Protein AF-0000000066713387 (afdb_homodimer)

Nearest PDB structures (foldseek):
  8k1m-assembly1_B  TM=1.175E-01  e=4.404E+00  Mycobacterium tuberculosis H37Rv
  9buk-assembly1_A  TM=1.080E-01  e=7.853E+00  Homo sapiens
  8k1m-assembly1_B  TM=1.183E-01  e=9.526E+00  Mycobacterium tuberculosis H37Rv
  6pz9-assembly1_C  TM=6.693E-02  e=7.269E+00  Cricetus cricetus

pLDDT: mean 79.57, std 15.89, range [20.66, 98.0]

Sequence (1614 aa):
MHATMRHIMTCPDTINSYVGNLTESYTDKSNEPNMVAASVMMFALAGLFFNLNLFSGISDISAILDPKVRLFLSSALSLLLPVMSYLFSEAKNNAGNTTRVGTVHVADLSLRAGIILAWMLLVELLRKKVDEIRMRGYSGTVQRAGRVVWLGTLVFFNIKSTGRKAVFAILWILCATRVLQRIAFTEFGKRSYAHGKNARLISSYMAQILEQEEPRASVVHGDAAAGDEVLKSCNYIVMGEDTLVDIEPTADGYKLDEQASGSPPRYDDGGVVKWVRENDSIVTVGKVWELDDSDKFFTSQNQIQRLKRICLSFALFKLLRRRFEHLPALSKQEVDDSRDLLLKGLYNNGETSCSAEAMFQVMNDEVVFINEYYHSVVPVVLASPFFLVLNYFLLNIVVAILCVMTVILCANGDVPYAFQSIAKDNYTLDSGVFKIAICLLQRVGTPSNFFSVVDLSITILLFVIYLYEEMWEFFVFLLSNWFMVSLLYNYISKPRWLRHNSFRGTMFSVGFSVIMWLRSKMTQPSLTLKQFTVLNVRLPLKLPLFPAFTGLAVEKKPVPNSVMRSVIDYLAKRGHGAPNYDYDLDRGRSALRRNGVFDKLSWACESDSVAETILTWHIATSIMEVKCRPRTTAGSSAAEETTSSSRVAVRLSKYCAYLVAFHPELLPENPEKVERVFEGAKEELKGMIGCRDYYFSPERERVRKLMADGTTTLTPGDGCSSRVVRDGVRLAGKLLAIDDHNNNQWQVLADVWTELIIYLAPSSEEERVMGHEDALVQGGEFITVLWALTTHIGVSRPQQPASRPPCMHATMRHIMTCPDTINSYVGNLTESYTDKSNEPNMVAASVMMFALAGLFFNLNLFSGISDISAILDPKVRLFLSSALSLLLPVMSYLFSEAKNNAGNTTRVGTVHVADLSLRAGIILAWMLLVELLRKKVDEIRMRGYSGTVQRAGRVVWLGTLVFFNIKSTGRKAVFAILWILCATRVLQRIAFTEFGKRSYAHGKNARLISSYMAQILEQEEPRASVVHGDAAAGDEVLKSCNYIVMGEDTLVDIEPTADGYKLDEQASGSPPRYDDGGVVKWVRENDSIVTVGKVWELDDSDKFFTSQNQIQRLKRICLSFALFKLLRRRFEHLPALSKQEVDDSRDLLLKGLYNNGETSCSAEAMFQVMNDEVVFINEYYHSVVPVVLASPFFLVLNYFLLNIVVAILCVMTVILCANGDVPYAFQSIAKDNYTLDSGVFKIAICLLQRVGTPSNFFSVVDLSITILLFVIYLYEEMWEFFVFLLSNWFMVSLLYNYISKPRWLRHNSFRGTMFSVGFSVIMWLRSKMTQPSLTLKQFTVLNVRLPLKLPLFPAFTGLAVEKKPVPNSVMRSVIDYLAKRGHGAPNYDYDLDRGRSALRRNGVFDKLSWACESDSVAETILTWHIATSIMEVKCRPRTTAGSSAAEETTSSSRVAVRLSKYCAYLVAFHPELLPENPEKVERVFEGAKEELKGMIGCRDYYFSPERERVRKLMADGTTTLTPGDGCSSRVVRDGVRLAGKLLAIDDHNNNQWQVLADVWTELIIYLAPSSEEERVMGHEDALVQGGEFITVLWALTTHIGVSRPQQPASRPPC

Radius of gyration: 37.48 Å; Cα contacts (8 Å, |Δi|>4): 1973; chains: 2; bounding box: 111×100×93 Å

Organism: Zea mays (NCBI:txid4577)

Foldseek 3Di:
DVVVVVVLQPQPPVLVVVLVLLLVLCVPVVCVVLLVVLLVLLVVVLVLLVCQLPVVPPQNLALFGFPVSLVVNVVSLVVLLVSLVVVLVVSQPSSPPPDPDDDDDPALGRVSSLLSLLSLLLVLLSCLSNDFQALDDCPVLVVLVVSLVVSVCCLQVRHDQLLSSLVSVLSSLSSVLVSVVSVVLSVCQCPACFHNVVLQAQVVVVVFVLVQDDDPPPPDDDDLVQLLVLQLLFFQWLDQSRVLPDFDADPRGTDSDQPPDDPRPPPPPRGPSVCLVPALSTDGLNLLSPPDCPPPLDPDSVLSVVLSLLSVLSSLLSQVVNLVVVHDADDPSLLVSLQCNLLSHQCNNDDNLVRLVSSLVSLLSNLSVVLCSGRGSASLLPQAPVVLCVVVPVSVVVSVVVSLVSLCVSVVNDNVCSVVSSLVSDVCNVVDVVSSLSNLVVVCPDVSSVSSNSSVVSSVSSVVSSVVVSVSSSLSSLQPSSNSSNLVSCCRSPVPQQPPPDPRNVVSSVSSVVSSVVNVPRDDDAAKFFFAALLQDQDPDVDVVVLVVVLVVTDIDGDDSLLSSLLVVLLSCCLVVPPLSVDFLQLQLSLCVVLVNNVPQVVLSPDPDSLLSLLLLLLLLLLCCLVPPLPCPPDDPVSVVLNSLNVLLNRLSRRVNSCLDRPLLLFPDDNVVSNVLSVLVSVVLCVQQHVVCSNDNDSNVSSVSLLVCLVPPPPPPDPRPHCRNSSSSVSNVSLVPPPDPPRNSSNSSSSSSSSNLLLSQADPDSSNVVSQVVCSSSVGHPSPSSNSVCSSNVRDHDPPPPPDPDD/DVVVVVVLQPQPVVLVVVLVLLLVLCVPVVCVVLLVVLLVLLVVVLVLLVCQLPVVPPQVLALFGFPVSLVVLVVSLVVLLVSLVVVLVVSQPSSPPPDPDDDDDPALGRVSSLLSLLSLLLVLLSCLSNDFQALDDCPVLVVLVVSLVVSVCCLQVRHDQLLSSLVSVLSSLSSVLVSVVSVVLSVCQCPACFHNVVLQAQVVVVVFCLVQDDDPPPDDDDDLVQLLVLQLLFFQWLDQSRVLPDFDADPRGTDSDFDPDDPGPPPPPRGPSVCLVPALSTDGLNLLSPPDCPPPLDPDSVLSVVLSLLSVLSSLLSQVVNLVVVHDADDPSLLVSLQCNLLVHQCNNDDNLVRLVSSLVSLLSNLSVVLCSGGGSASLLPQAPVVLCVVVPVSVVVSVVVSQVSLCVSVVNDNVCSVVSNLVSDVCNVVDVVSSLSNLVVVCPDVSSVSSNSSVVSSVSSVVSSVVVSVSSSLSSLQPSSNSSNLVSCCRSPVPQQPPPDPRNVVSSVSSVVSSVVNVPRDDDAAKFFFAALLQDADDDPDVCVLVVVLVVTDIDGDDSLLSSLLSVLLSCCLVVPPLSVDFLQLQLSLCVVLVNNVPQVVLSPDPDSLLSLLLLLLLLLLCCLVPPLPCPPDDPVSVVLNSLNVLLNRLSRRVNSCLDRPLLLFPDDNVVSNVQSVLVSVVLCVQQHVVCSNDNDSNVSSVSLLVCLVPPPPPPDPRPHCRNSSSSVSNVSLVPVPDPPRNSSNSSSSSSSSNLLLSQADPDSSNVVSQVVCSSSVGHPSPSSNSVCSSNVRDHDPPPPPDPDD

Secondary structure (DSSP, 8-state):
-HHHHHHHSS--HHHHHHHHHHHHTTT-GGGHHHHHHHHHHHHHHHHHHHHHHHTT-TT---SS--HHHHHHHHHHHHHHHHHHHHHHHHHHH--------SS----SS-HHHHHHHHHHHHHHHHGGGT----SS-SHHHHHHHHHHHHHHHHHHHH---HHHHHHHHHHHHHHHHHHHHHHHHHHHHHH-TTTTTHHHHHHHHHHHHHHHS-------SS-HHHHHHHHHT---EEE-GGGSTTEEE-SSSEEE-S-SSSS-----SSHHHHHHHH-TTSEEHHHHHHS-TT-TT-S-HHHHHHHHHHHHHHHHHHHHHHHHTTPPPPPHHHHHHHHHIIIIIIITTS-HHHHHHHHHHHHHHHHHHHHHHHH-SS-GGG--HHHHIIIIIIHHHHHHHHHHHHHHHHTTT-HHHHHHHHHHH-HHHHH-HHHHHHHHHHTTTSHHHHHHHHHHHHHHHHHHHHHHHHHHHHHHHHHSHHHHHHHHHHHHH-HHHHHS--HHHHHHHHHHHHHHHHHHHSPP---EEEE--GGG-------TTHHHHHHHHSEEEEPPHHHHHHHHHHHHHHHTT-TT--S---TTHHHHHHTT-HHHHGGGG--S-HHHHHHHHHHHHHHHHHH------TT-HHHHHHHHHHHHHHHHHHHHHHHHHH-GGGSSS-HHHHHHHHHHHHHHHHHHH-HHHHHH--HHHHHHHHHHHTTS---TTS-----HHHHHHHHHHHHHH---TT--HHHHHHHHHHHHHHHHS---SHHHHHHHHHHHHTT--HHHHHHHHHHHHT-------------/-HHHHHHHSS--HHHHHHHHHHHHTTT-GGGHHHHHHHHHHHHHHHHHHHHHHHHTTTT---SS--HHHHHHHHHHHHHHHHHHHHHHHHHHHTT------SS----SS-HHHHHHHHHHHHHHHHGGGT----SS-SHHHHHHHHHHHHHHHHHHHH---HHHHHHHHHHHHHHHHHHHHHHHHHHHHHH-TTTTTHHHHHHHHHHHHHHHS-------SS-HHHHHHHHHT---EEE-GGGSTT-EE-SSSEE--S-SSSS-----SSHHHHHHHH-TTSEEHHHHHHS-TT-TT-S-HHHHHHHHHHHHHHHHHHHHHHHHTTPPPPPHHHHHHHHHIIIIIIITTS-HHHHHHHHHHHHHHHHHHHHHHHH-SS-GGG--HHHHIIIIIIHHHHHHHHHHHHHHHHTTT-HHHHHHHHHHH-HHHHH-HHHHHHHHHHTTTSHHHHHHHHHHHHHHHHHHHHHHHHHHHHHHHHHSHHHHHHHHHHHHH-HHHHHS--HHHHHHHHHHHHHHHHHHHSPP---EEEE--GGG-------TTHHHHHHHHSEEEEPPHHHHHHHHHHHHHHHTT-TT--S---TTHHHHHHTT-HHHHGGGG--S-HHHHHHHHHHHHHHHHHH------TT-HHHHHHHHHHHHHHHHHHHHHHHHHH-GGGSSS-HHHHHHHHHHHHHHHHHHH-HHHHHH--HHHHHHHHHHHTTS---TTS-----HHHHHHHHHHHHHH---SS--HHHHHHHHHHHHHHHHS---SHHHHHHHHHHHHTT--HHHHHHHHHHHHT-------------

InterPro domains:
  IPR007658 Protein of unknown function DUF594 [PF04578] (741-795)
  IPR025315 Domain of unknown function DUF4220 [PF13968] (150-511)

Solvent-accessible surface area (backbone atoms only — not comparable to full-atom values): 86613 Å² total; per-residue (Å²): 112,68,65,64,49,49,63,72,60,51,62,52,69,66,52,47,50,48,51,44,49,53,21,47,68,52,56,52,69,91,50,38,68,60,49,49,48,50,49,50,50,48,45,52,48,47,50,46,57,47,44,58,62,53,64,52,38,87,45,52,75,58,54,51,68,58,49,72,58,42,55,52,50,54,55,53,55,66,52,42,54,30,52,48,30,23,49,30,30,45,36,44,59,66,60,64,78,73,69,80,58,77,94,70,81,78,69,72,53,31,64,63,20,49,49,46,50,49,48,54,51,50,50,60,53,52,44,51,71,68,44,63,54,44,62,70,78,58,68,72,55,52,55,49,50,52,51,49,53,52,53,48,51,54,43,66,71,60,41,72,51,47,19,51,32,28,57,54,45,38,54,48,49,56,45,52,47,53,53,52,49,51,52,49,51,27,54,51,36,44,70,30,45,71,57,52,49,23,48,54,45,49,54,31,49,52,57,54,43,60,71,68,51,71,80,78,72,82,74,76,87,85,52,41,70,52,7,51,51,49,40,40,67,33,76,51,58,56,50,42,56,67,64,53,69,58,69,38,59,32,47,90,35,41,41,78,52,50,67,67,64,86,79,51,63,63,51,68,94,56,46,70,58,45,47,48,73,69,36,52,66,38,39,28,44,10,60,56,62,59,52,62,82,76,42,84,82,48,89,44,70,68,54,50,54,49,51,49,40,51,40,47,15,51,28,49,31,54,61,57,49,23,60,79,66,47,44,80,72,83,51,71,66,56,22,53,52,43,24,44,43,46,52,49,12,56,39,48,41,50,66,70,76,61,16,31,55,50,50,51,48,29,36,47,48,19,50,48,51,52,37,41,60,67,48,8,41,50,75,38,82,62,32,30,74,66,45,47,46,45,63,70,45,51,42,52,50,51,51,50,52,50,40,53,49,47,34,26,57,56,39,76,65,40,57,72,57,26,64,50,28,36,40,70,59,27,56,55,66,56,70,31,61,65,54,52,52,51,46,45,60,74,46,40,86,41,71,36,31,38,52,45,50,49,51,52,50,46,51,51,47,47,51,51,51,47,55,46,49,55,51,47,52,51,49,40,42,64,67,29,70,47,23,50,48,37,51,50,45,50,47,66,43,42,45,64,62,55,67,40,90,41,72,64,16,51,51,48,51,52,50,48,46,50,50,50,50,54,48,70,71,38,56,71,87,71,63,48,36,51,50,34,59,80,84,70,59,60,84,80,77,83,45,87,72,44,57,66,54,52,61,67,66,48,50,74,40,70,65,53,67,55,44,43,40,53,48,46,52,50,51,48,37,38,72,69,58,33,89,82,43,72,58,67,73,49,61,25,47,53,39,28,51,77,68,71,44,33,89,80,50,44,74,63,48,66,56,85,39,67,56,50,30,51,50,18,53,30,47,17,51,53,47,41,53,72,73,57,58,74,72,81,53,88,82,48,73,67,42,52,50,48,47,42,21,40,49,29,24,52,55,47,34,20,30,51,45,30,35,50,74,72,38,31,53,59,43,92,37,31,42,66,32,34,49,48,51,51,52,34,36,52,52,46,46,32,65,72,61,30,69,66,45,46,66,68,50,56,66,68,58,49,47,51,47,50,62,64,44,64,75,52,76,72,64,87,73,67,82,64,90,52,66,38,57,63,47,4,49,51,49,32,53,53,51,66,58,58,70,57,96,84,61,55,62,37,49,53,44,22,41,24,44,46,42,34,53,60,54,42,25,42,62,84,50,62,52,38,49,48,32,47,54,56,36,35,64,66,71,50,49,57,58,52,36,43,22,54,50,28,56,38,53,57,53,70,68,64,72,67,68,72,76,69,72,82,130,114,69,63,64,48,50,62,72,59,53,61,52,68,67,53,48,52,49,50,46,50,51,20,47,70,51,54,55,67,89,50,37,66,59,50,50,49,50,50,48,50,50,44,52,49,46,48,47,56,47,43,56,61,54,64,51,38,85,48,52,75,57,53,51,70,58,50,72,58,43,56,53,49,54,56,53,56,66,52,42,54,31,51,48,30,24,48,28,30,46,34,44,61,69,59,63,78,75,70,80,58,79,92,68,81,79,70,72,53,31,64,63,20,50,50,46,50,48,47,54,51,50,49,59,53,52,44,50,71,68,44,61,54,46,63,66,80,58,69,72,55,52,54,49,50,52,52,52,51,52,53,47,51,54,44,67,71,59,42,74,51,47,17,50,32,28,58,53,44,39,53,46,48,56,45,52,47,53,54,53,47,51,54,48,52,27,54,52,35,43,70,28,45,71,57,52,50,23,47,53,45,49,53,32,48,51,57,53,42,62,70,67,51,71,78,78,72,81,72,78,87,86,52,44,72,52,7,52,51,49,39,40,67,32,79,50,58,57,51,40,58,68,64,52,66,62,68,37,59,33,47,88,35,42,41,77,60,49,70,71,66,85,83,49,64,64,56,67,93,57,47,74,57,45,48,49,73,69,37,52,66,37,38,26,43,10,60,57,62,60,53,63,80,76,43,84,81,48,88,44,70,69,54,50,53,50,51,49,40,50,39,46,16,52,30,50,30,56,62,57,49,24,61,80,66,47,42,81,72,82,50,70,66,55,22,54,52,42,26,45,45,46,52,49,12,55,38,48,41,50,64,72,75,60,17,33,54,49,51,51,48,29,37,46,49,19,49,47,52,53,38,41,60,66,47,6,41,48,76,38,80,62,32,28,73,67,44,45,47,44,63,70,45,50,41,52,50,50,50,49,50,49,41,52,49,46,32,24,56,56,39,75,65,40,56,72,56,25,64,50,27,39,39,68,61,26,58,55,67,58,68,32,60,65,54,52,51,53,46,42,60,73,46,40,88,40,72,38,32,37,52,43,51,49,50,52,49,47,51,53,47,47,51,51,50,47,55,47,49,56,51,46,52,50,47,41,42,64,66,29,72,46,22,50,47,36,50,50,46,49,48,66,43,41,44,65,63,55,67,39,91,42,72,64,15,51,51,50,50,50,50,50,47,50,51,51,51,52,48,70,70,39,58,70,87,71,62,49,37,50,50,33,60,80,84,71,60,61,82,82,75,81,44,86,71,41,57,66,56,50,61,68,65,49,52,73,40,70,64,52,69,55,44,44,40,52,48,47,52,51,50,49,38,37,72,69,59,32,87,82,43,71,57,66,72,51,62,26,49,55,40,28,52,76,68,71,44,35,89,78,50,46,75,63,49,63,55,84,40,68,56,51,30,50,49,17,53,31,48,16,50,52,47,40,53,72,72,58,58,74,72,82,53,87,82,48,74,67,43,51,50,49,46,42,22,41,50,31,24,53,54,46,34,20,29,52,45,30,36,49,75,72,39,31,54,60,42,92,38,31,42,67,31,34,48,48,51,52,52,34,36,51,53,44,47,32,65,74,62,30,70,66,46,46,66,68,49,55,67,69,57,49,48,50,48,47,63,62,44,65,75,54,76,72,66,88,72,68,84,64,89,50,65,37,56,61,46,4,50,52,48,32,52,53,51,67,59,58,70,56,95,84,61,57,64,36,48,54,43,22,41,24,44,47,42,34,54,59,54,42,25,44,63,85,52,61,53,36,48,49,31,47,55,58,36,34,65,66,71,51,49,60,57,48,35,43,22,53,51,28,56,38,54,58,54,70,70,65,74,68,70,72,76,70,71,81,128

Structure (mmCIF, N/CA/C/O backbone):
data_AF-0000000066713387-model_v1
#
loop_
_entity.id
_entity.type
_entity.pdbx_description
1 polymer 'Putative DUF594 domain containing family protein'
#
loop_
_atom_site.group_PDB
_atom_site.id
_atom_site.type_symbol
_atom_site.label_atom_id
_atom_site.label_alt_id
_atom_site.label_comp_id
_atom_site.label_asym_id
_atom_site.label_entity_id
_atom_site.label_seq_id
_atom_site.pdbx_PDB_ins_code
_atom_site.Cartn_x
_atom_site.Cartn_y
_atom_site.Cartn_z
_atom_site.occupancy
_atom_site.B_iso_or_equiv
_atom_site.auth_seq_id
_atom_site.auth_comp_id
_atom_site.auth_asym_id
_atom_site.auth_atom_id
_atom_site.pdbx_PDB_model_num
ATOM 1 N N . MET A 1 1 ? -18.516 47.156 43.875 1 34.59 1 MET A N 1
ATOM 2 C CA . MET A 1 1 ? -18.188 46.312 42.75 1 34.59 1 MET A CA 1
ATOM 3 C C . MET A 1 1 ? -17.375 47.062 41.719 1 34.59 1 MET A C 1
ATOM 5 O O . MET A 1 1 ? -16.531 46.5 41.031 1 34.59 1 MET A O 1
ATOM 9 N N . HIS A 1 2 ? -17.594 48.375 41.625 1 44.5 2 HIS A N 1
ATOM 10 C CA . HIS A 1 2 ? -16.906 49.25 40.688 1 44.5 2 HIS A CA 1
ATOM 11 C C . HIS A 1 2 ? -15.469 49.5 41.125 1 44.5 2 HIS A C 1
ATOM 13 O O . HIS A 1 2 ? -14.57 49.625 40.281 1 44.5 2 HIS A O 1
ATOM 19 N N . ALA A 1 3 ? -15.242 49.75 42.375 1 45.81 3 ALA A N 1
ATOM 20 C CA . ALA A 1 3 ? -13.898 50.062 42.844 1 45.81 3 ALA A CA 1
ATOM 21 C C . ALA A 1 3 ? -12.984 48.844 42.75 1 45.81 3 ALA A C 1
ATOM 23 O O . ALA A 1 3 ? -11.805 48.969 42.406 1 45.81 3 ALA A O 1
ATOM 24 N N . THR A 1 4 ? -13.484 47.688 43.188 1 45.41 4 THR A N 1
ATOM 25 C CA . THR A 1 4 ? -12.719 46.469 43.094 1 45.41 4 THR A CA 1
ATOM 26 C C . THR A 1 4 ? -12.398 46.125 41.656 1 45.41 4 THR A C 1
ATOM 28 O O . THR A 1 4 ? -11.359 45.531 41.344 1 45.41 4 THR A O 1
ATOM 31 N N . MET A 1 5 ? -13.289 46.469 40.812 1 43.62 5 MET A N 1
ATOM 32 C CA . MET A 1 5 ? -13.008 46.25 39.375 1 43.62 5 MET A CA 1
ATOM 33 C C . MET A 1 5 ? -11.93 47.219 38.906 1 43.62 5 MET A C 1
ATOM 35 O O . MET A 1 5 ? -11.203 46.938 37.938 1 43.62 5 MET A O 1
ATOM 39 N N . ARG A 1 6 ? -11.828 48.469 39.438 1 49 6 ARG A N 1
ATOM 40 C CA . ARG A 1 6 ? -10.812 49.438 39.031 1 49 6 ARG A CA 1
ATOM 41 C C . ARG A 1 6 ? -9.422 48.969 39.5 1 49 6 ARG A C 1
ATOM 43 O O . ARG A 1 6 ? -8.445 49.188 38.781 1 49 6 ARG A O 1
ATOM 50 N N . HIS A 1 7 ? -9.32 48.469 40.656 1 49.53 7 HIS A N 1
ATOM 51 C CA . HIS A 1 7 ? -8.031 47.969 41.125 1 49.53 7 HIS A CA 1
ATOM 52 C C . HIS A 1 7 ? -7.574 46.75 40.344 1 49.53 7 HIS A C 1
ATOM 54 O O . HIS A 1 7 ? -6.375 46.531 40.156 1 49.53 7 HIS A O 1
ATOM 60 N N . ILE A 1 8 ? -8.484 45.844 40.094 1 48.81 8 ILE A N 1
ATOM 61 C CA . ILE A 1 8 ? -8.195 44.719 39.25 1 48.81 8 ILE A CA 1
ATOM 62 C C . ILE A 1 8 ? -7.828 45.188 37.844 1 48.81 8 ILE A C 1
ATOM 64 O O . ILE A 1 8 ? -7.062 44.5 37.125 1 48.81 8 ILE A O 1
ATOM 68 N N . MET A 1 9 ? -8.375 46.312 37.406 1 51.69 9 MET A N 1
ATOM 69 C CA . MET A 1 9 ? -8.172 46.812 36.062 1 51.69 9 MET A CA 1
ATOM 70 C C . MET A 1 9 ? -6.902 47.625 35.969 1 51.69 9 MET A C 1
ATOM 72 O O . MET A 1 9 ? -6.555 48.125 34.906 1 51.69 9 MET A O 1
ATOM 76 N N . THR A 1 10 ? -6.312 48.062 37.031 1 59.09 10 THR A N 1
ATOM 77 C CA . THR A 1 10 ? -5.109 48.844 36.812 1 59.09 10 THR A CA 1
ATOM 78 C C . THR A 1 10 ? -3.914 47.938 36.5 1 59.09 10 THR A C 1
ATOM 80 O O . THR A 1 10 ? -3.609 47.031 37.25 1 59.09 10 THR A O 1
ATOM 83 N N . CYS A 1 11 ? -3.562 47.844 35.281 1 69.38 11 CYS A N 1
ATOM 84 C CA . CYS A 1 11 ? -2.408 47.062 34.812 1 69.38 11 CYS A CA 1
ATOM 85 C C . CYS A 1 11 ? -1.121 47.625 35.438 1 69.38 11 CYS A C 1
ATOM 87 O O . CYS A 1 11 ? -0.757 48.781 35.219 1 69.38 11 CYS A O 1
ATOM 89 N N . PRO A 1 12 ? -0.611 46.875 36.5 1 69.56 12 PRO A N 1
ATOM 90 C CA . PRO A 1 12 ? 0.67 47.312 37.031 1 69.56 12 PRO A CA 1
ATOM 91 C C . PRO A 1 12 ? 1.695 47.656 35.969 1 69.56 12 PRO A C 1
ATOM 93 O O . PRO A 1 12 ? 1.572 47.188 34.844 1 69.56 12 PRO A O 1
ATOM 96 N N . ASP A 1 13 ? 2.658 48.531 36.188 1 65.25 13 ASP A N 1
ATOM 97 C CA . ASP A 1 13 ? 3.666 49 35.25 1 65.25 13 ASP A CA 1
ATOM 98 C C . ASP A 1 13 ? 4.492 47.844 34.688 1 65.25 13 ASP A C 1
ATOM 100 O O . ASP A 1 13 ? 4.91 47.906 33.531 1 65.25 13 ASP A O 1
ATOM 104 N N . THR A 1 14 ? 4.594 46.844 35.531 1 66.12 14 THR A N 1
ATOM 105 C CA . THR A 1 14 ? 5.395 45.719 35.062 1 66.12 14 THR A CA 1
ATOM 106 C C . THR A 1 14 ? 4.672 44.969 33.969 1 66.12 14 THR A C 1
ATOM 108 O O . THR A 1 14 ? 5.297 44.5 33 1 66.12 14 THR A O 1
ATOM 111 N N . ILE A 1 15 ? 3.383 44.875 34.188 1 70.62 15 ILE A N 1
ATOM 112 C CA . ILE A 1 15 ? 2.594 44.188 33.188 1 70.62 15 ILE A CA 1
ATOM 113 C C . ILE A 1 15 ? 2.533 45.031 31.906 1 70.62 15 ILE A C 1
ATOM 115 O O . ILE A 1 15 ? 2.602 44.531 30.797 1 70.62 15 ILE A O 1
ATOM 119 N N . ASN A 1 16 ? 2.463 46.312 32.125 1 64.88 16 ASN A N 1
ATOM 120 C CA . ASN A 1 16 ? 2.443 47.219 30.969 1 64.88 16 ASN A CA 1
ATOM 121 C C . ASN A 1 16 ? 3.742 47.125 30.172 1 64.88 16 ASN A C 1
ATOM 123 O O . ASN A 1 16 ? 3.725 47.188 28.953 1 64.88 16 ASN A O 1
ATOM 127 N N . SER A 1 17 ? 4.816 46.969 30.906 1 63.81 17 SER A N 1
ATOM 128 C CA . SER A 1 17 ? 6.094 46.844 30.219 1 63.81 17 SER A CA 1
ATOM 129 C C . SER A 1 17 ? 6.172 45.5 29.453 1 63.81 17 SER A C 1
ATOM 131 O O . SER A 1 17 ? 6.695 45.469 28.344 1 63.81 17 SER A O 1
ATOM 133 N N . TYR A 1 18 ? 5.578 44.562 30.141 1 65.5 18 TYR A N 1
ATOM 134 C CA . TYR A 1 18 ? 5.555 43.281 29.484 1 65.5 18 TYR A CA 1
ATOM 135 C C . TYR A 1 18 ? 4.684 43.312 28.234 1 65.5 18 TYR A C 1
ATOM 137 O O . TYR A 1 18 ? 5.086 42.812 27.172 1 65.5 18 TYR A O 1
ATOM 145 N N . VAL A 1 19 ? 3.523 43.875 28.438 1 65.25 19 VAL A N 1
ATOM 146 C CA . VAL A 1 19 ? 2.613 44.031 27.312 1 65.25 19 VAL A CA 1
ATOM 147 C C . VAL A 1 19 ? 3.25 44.906 26.25 1 65.25 19 VAL A C 1
ATOM 149 O O . VAL A 1 19 ? 3.104 44.656 25.047 1 65.25 19 VAL A O 1
ATOM 152 N N . GLY A 1 20 ? 3.963 45.875 26.656 1 62.44 20 GLY A N 1
ATOM 153 C CA . GLY A 1 20 ? 4.684 46.719 25.719 1 62.44 20 GLY A CA 1
ATOM 154 C C . GLY A 1 20 ? 5.75 46 24.938 1 62.44 20 GLY A C 1
ATOM 155 O O . GLY A 1 20 ? 5.875 46.156 23.719 1 62.44 20 GLY A O 1
ATOM 156 N N . ASN A 1 21 ? 6.379 45.062 25.625 1 62.25 21 ASN A N 1
ATOM 157 C CA . ASN A 1 21 ? 7.406 44.281 24.969 1 62.25 21 ASN A CA 1
ATOM 158 C C . ASN A 1 21 ? 6.797 43.281 23.984 1 62.25 21 ASN A C 1
ATOM 160 O O . ASN A 1 21 ? 7.352 43.031 22.906 1 62.25 21 ASN A O 1
ATOM 164 N N . LEU A 1 22 ? 5.75 42.781 24.469 1 63.53 22 LEU A N 1
ATOM 165 C CA . LEU A 1 22 ? 5.039 41.844 23.594 1 63.53 22 LEU A CA 1
ATOM 166 C C . LEU A 1 22 ? 4.578 42.562 22.312 1 63.53 22 LEU A C 1
ATOM 168 O O . LEU A 1 22 ? 4.648 41.969 21.219 1 63.53 22 LEU A O 1
ATOM 172 N N . THR A 1 23 ? 4.188 43.719 22.531 1 62.94 23 THR A N 1
ATOM 173 C CA . THR A 1 23 ? 3.652 44.5 21.422 1 62.94 23 THR A CA 1
ATOM 174 C C . THR A 1 23 ? 4.781 45.062 20.562 1 62.94 23 THR A C 1
ATOM 176 O O . THR A 1 23 ? 4.625 45.219 19.359 1 62.94 23 THR A O 1
ATOM 179 N N . GLU A 1 24 ? 5.898 45.375 21.172 1 60.16 24 GLU A N 1
ATOM 180 C CA . GLU A 1 24 ? 7.008 45.969 20.438 1 60.16 24 GLU A CA 1
ATOM 181 C C . GLU A 1 24 ? 7.668 44.938 19.516 1 60.16 24 GLU A C 1
ATOM 183 O O . GLU A 1 24 ? 8.234 45.312 18.484 1 60.16 24 GLU A O 1
ATOM 188 N N . SER A 1 25 ? 7.578 43.781 19.891 1 58.56 25 SER A N 1
ATOM 189 C CA . SER A 1 25 ? 8.148 42.75 19.031 1 58.56 25 SER A CA 1
ATOM 190 C C . SER A 1 25 ? 7.438 42.719 17.688 1 58.56 25 SER A C 1
ATOM 192 O O . SER A 1 25 ? 7.988 42.219 16.703 1 58.56 25 SER A O 1
ATOM 194 N N . TYR A 1 26 ? 6.211 43.219 17.641 1 54.97 26 TYR A N 1
ATOM 195 C CA . TYR A 1 26 ? 5.449 43.281 16.391 1 54.97 26 TYR A CA 1
ATOM 196 C C . TYR A 1 26 ? 5.73 44.562 15.641 1 54.97 26 TYR A C 1
ATOM 198 O O . TYR A 1 26 ? 5.332 44.719 14.484 1 54.97 26 TYR A O 1
ATOM 206 N N . THR A 1 27 ? 6.34 45.531 16.391 1 49.91 27 THR A N 1
ATOM 207 C CA . THR A 1 27 ? 6.512 46.844 15.781 1 49.91 27 THR A CA 1
ATOM 208 C C . THR A 1 27 ? 7.652 46.812 14.766 1 49.91 27 THR A C 1
ATOM 210 O O . THR A 1 27 ? 7.859 47.781 14.031 1 49.91 27 THR A O 1
ATOM 213 N N . ASP A 1 28 ? 8.555 45.844 14.875 1 51.19 28 ASP A N 1
ATOM 214 C CA . ASP A 1 28 ? 9.555 45.969 13.812 1 51.19 28 ASP A CA 1
ATOM 215 C C . ASP A 1 28 ? 8.93 45.719 12.445 1 51.19 28 ASP A C 1
ATOM 217 O O . ASP A 1 28 ? 8.391 44.625 12.203 1 51.19 28 ASP A O 1
ATOM 221 N N . LYS A 1 29 ? 8.586 46.812 11.695 1 53 29 LYS A N 1
ATOM 222 C CA . LYS A 1 29 ? 7.895 46.938 10.414 1 53 29 LYS A CA 1
ATOM 223 C C . LYS A 1 29 ? 8.453 45.938 9.391 1 53 29 LYS A C 1
ATOM 225 O O . LYS A 1 29 ? 7.75 45.562 8.453 1 53 29 LYS A O 1
ATOM 230 N N . SER A 1 30 ? 9.734 45.594 9.453 1 53.38 30 SER A N 1
ATOM 231 C CA . SER A 1 30 ? 10.289 44.844 8.32 1 53.38 30 SER A CA 1
ATOM 232 C C . SER A 1 30 ? 9.766 43.406 8.289 1 53.38 30 SER A C 1
ATOM 234 O O . SER A 1 30 ? 9.672 42.812 7.223 1 53.38 30 SER A O 1
ATOM 236 N N . ASN A 1 31 ? 9.227 42.969 9.367 1 62.03 31 ASN A N 1
ATOM 237 C CA . ASN A 1 31 ? 8.789 41.562 9.398 1 62.03 31 ASN A CA 1
ATOM 238 C C . ASN A 1 31 ? 7.293 41.438 9.648 1 62.03 31 ASN A C 1
ATOM 240 O O . ASN A 1 31 ? 6.793 40.375 9.984 1 62.03 31 ASN A O 1
ATOM 244 N N . GLU A 1 32 ? 6.582 42.531 9.414 1 67.44 32 GLU A N 1
ATOM 245 C CA . GLU A 1 32 ? 5.16 42.562 9.734 1 67.44 32 GLU A CA 1
ATOM 246 C C . GLU A 1 32 ? 4.367 41.625 8.836 1 67.44 32 GLU A C 1
ATOM 248 O O . GLU A 1 32 ? 3.518 40.875 9.32 1 67.44 32 GLU A O 1
ATOM 253 N N . PRO A 1 33 ? 4.816 41.562 7.578 1 71.69 33 PRO A N 1
ATOM 254 C CA . PRO A 1 33 ? 3.996 40.656 6.758 1 71.69 33 PRO A CA 1
ATOM 255 C C . PRO A 1 33 ? 4.18 39.188 7.125 1 71.69 33 PRO A C 1
ATOM 257 O O . PRO A 1 33 ? 3.223 38.406 7.082 1 71.69 33 PRO A O 1
ATOM 260 N N . ASN A 1 34 ? 5.32 38.875 7.535 1 74.44 34 ASN A N 1
ATOM 261 C CA . ASN A 1 34 ? 5.566 37.5 7.902 1 74.44 34 ASN A CA 1
ATOM 262 C C . ASN A 1 34 ? 4.883 37.125 9.219 1 74.44 34 ASN A C 1
ATOM 264 O O . ASN A 1 34 ? 4.383 36 9.383 1 74.44 34 ASN A O 1
ATOM 268 N N . MET A 1 35 ? 4.781 38.156 9.945 1 74.44 35 MET A N 1
ATOM 269 C CA . MET A 1 35 ? 4.156 37.875 11.242 1 74.44 35 MET A CA 1
ATOM 270 C C . MET A 1 35 ? 2.643 37.781 11.109 1 74.44 35 MET A C 1
ATOM 272 O O . MET A 1 35 ? 2.018 36.938 11.734 1 74.44 35 MET A O 1
ATOM 276 N N . VAL A 1 36 ? 2.221 38.562 10.242 1 75.56 36 VAL A N 1
ATOM 277 C CA . VAL A 1 36 ? 0.782 38.531 10 1 75.56 36 VAL A CA 1
ATOM 278 C C . VAL A 1 36 ? 0.429 37.219 9.273 1 75.56 36 VAL A C 1
ATOM 280 O O . VAL A 1 36 ? -0.574 36.562 9.602 1 75.56 36 VAL A O 1
ATOM 283 N N . ALA A 1 37 ? 1.302 36.844 8.469 1 77.19 37 ALA A N 1
ATOM 284 C CA . ALA A 1 37 ? 1.062 35.625 7.742 1 77.19 37 ALA A CA 1
ATOM 285 C C . ALA A 1 37 ? 1.1 34.406 8.68 1 77.19 37 ALA A C 1
ATOM 287 O O . ALA A 1 37 ? 0.293 33.5 8.555 1 77.19 37 ALA A O 1
ATOM 288 N N . ALA A 1 38 ? 1.973 34.469 9.594 1 80.94 38 ALA A N 1
ATOM 289 C CA . ALA A 1 38 ? 2.059 33.344 10.555 1 80.94 38 ALA A CA 1
ATOM 290 C C . ALA A 1 38 ? 0.798 33.281 11.414 1 80.94 38 ALA A C 1
ATOM 292 O O . ALA A 1 38 ? 0.265 32.188 11.641 1 80.94 38 ALA A O 1
ATOM 293 N N . SER A 1 39 ? 0.31 34.469 11.797 1 83.25 39 SER A N 1
ATOM 294 C CA . SER A 1 39 ? -0.891 34.5 12.625 1 83.25 39 SER A CA 1
ATOM 295 C C . SER A 1 39 ? -2.113 34.031 11.836 1 83.25 39 SER A C 1
ATOM 297 O O . SER A 1 39 ? -2.949 33.281 12.359 1 83.25 39 SER A O 1
ATOM 299 N N . VAL A 1 40 ? -2.098 34.375 10.641 1 80.62 40 VAL A N 1
ATOM 300 C CA . VAL A 1 40 ? -3.23 33.969 9.805 1 80.62 40 VAL A CA 1
ATOM 301 C C . VAL A 1 40 ? -3.189 32.469 9.531 1 80.62 40 VAL A C 1
ATOM 303 O O . VAL A 1 40 ? -4.219 31.797 9.594 1 80.62 40 VAL A O 1
ATOM 306 N N . MET A 1 41 ? -2.086 31.984 9.344 1 83.75 41 MET A N 1
ATOM 307 C CA . MET A 1 41 ? -1.942 30.562 9.086 1 83.75 41 MET A CA 1
ATOM 308 C C . MET A 1 41 ? -2.322 29.75 10.312 1 83.75 41 MET A C 1
ATOM 310 O O . MET A 1 41 ? -3.033 28.75 10.203 1 83.75 41 MET A O 1
ATOM 314 N N . MET A 1 42 ? -1.914 30.219 11.375 1 87.19 42 MET A N 1
ATOM 315 C CA . MET A 1 42 ? -2.197 29.484 12.602 1 87.19 42 MET A CA 1
ATOM 316 C C . MET A 1 42 ? -3.666 29.609 12.992 1 87.19 42 MET A C 1
ATOM 318 O O . MET A 1 42 ? -4.258 28.672 13.523 1 87.19 42 MET A O 1
ATOM 322 N N . PHE A 1 43 ? -4.172 30.766 12.656 1 84.38 43 PHE A N 1
ATOM 323 C CA . PHE A 1 43 ? -5.598 30.953 12.906 1 84.38 43 PHE A CA 1
ATOM 324 C C . PHE A 1 43 ? -6.422 30.031 12.008 1 84.38 43 PHE A C 1
ATOM 326 O O . PHE A 1 43 ? -7.371 29.391 12.477 1 84.38 43 PHE A O 1
ATOM 333 N N . ALA A 1 44 ? -5.996 29.906 10.82 1 83 44 ALA A N 1
ATOM 334 C CA . ALA A 1 44 ? -6.684 29.016 9.883 1 83 44 ALA A CA 1
ATOM 335 C C . ALA A 1 44 ? -6.531 27.562 10.305 1 83 44 ALA A C 1
ATOM 337 O O . ALA A 1 44 ? -7.488 26.781 10.242 1 83 44 ALA A O 1
ATOM 338 N N . LEU A 1 45 ? -5.43 27.266 10.789 1 84.56 45 LEU A N 1
ATOM 339 C CA . LEU A 1 45 ? -5.191 25.891 11.219 1 84.56 45 LEU A CA 1
ATOM 340 C C . LEU A 1 45 ? -5.977 25.578 12.484 1 84.56 45 LEU A C 1
ATOM 342 O O . LEU A 1 45 ? -6.562 24.5 12.609 1 84.56 45 LEU A O 1
ATOM 346 N N . ALA A 1 46 ? -5.977 26.531 13.344 1 83.88 46 ALA A N 1
ATOM 347 C CA . ALA A 1 46 ? -6.758 26.344 14.562 1 83.88 46 ALA A CA 1
ATOM 348 C C . ALA A 1 46 ? -8.242 26.219 14.25 1 83.88 46 ALA A C 1
ATOM 350 O O . ALA A 1 46 ? -8.945 25.406 14.844 1 83.88 46 ALA A O 1
ATOM 351 N N . GLY A 1 47 ? -8.641 27.031 13.273 1 79.38 47 GLY A N 1
ATOM 352 C CA . GLY A 1 47 ? -10.016 26.922 12.82 1 79.38 47 GLY A CA 1
ATOM 353 C C . GLY A 1 47 ? -10.344 25.578 12.195 1 79.38 47 GLY A C 1
ATOM 354 O O . GLY A 1 47 ? -11.406 25 12.4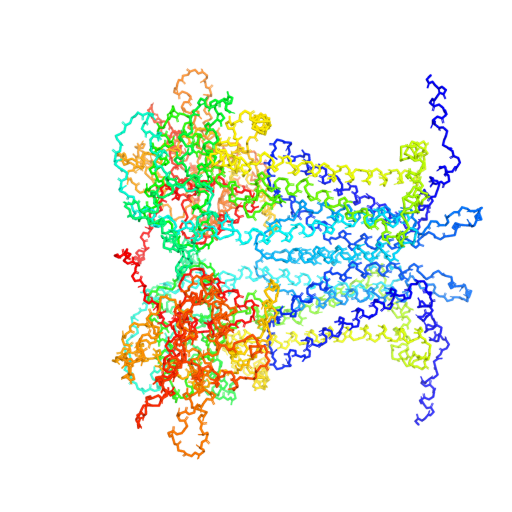45 1 79.38 47 GLY A O 1
ATOM 355 N N . LEU A 1 48 ? -9.445 25.062 11.57 1 78.62 48 LEU A N 1
ATOM 356 C CA . LEU A 1 48 ? -9.648 23.766 10.93 1 78.62 48 LEU A CA 1
ATOM 357 C C . LEU A 1 48 ? -9.688 22.656 11.961 1 78.62 48 LEU A C 1
ATOM 359 O O . LEU A 1 48 ? -10.539 21.766 11.891 1 78.62 48 LEU A O 1
ATOM 363 N N . PHE A 1 49 ? -8.852 22.688 12.906 1 79.62 49 PHE A N 1
ATOM 364 C CA . PHE A 1 49 ? -8.844 21.688 13.953 1 79.62 49 PHE A CA 1
ATOM 365 C C . PHE A 1 49 ? -10.109 21.766 14.797 1 79.62 49 PHE A C 1
ATOM 367 O O . PHE A 1 49 ? -10.648 20.75 15.234 1 79.62 49 PHE A O 1
ATOM 374 N N . PHE A 1 50 ? -10.508 23 14.898 1 74.44 50 PHE A N 1
ATOM 375 C CA . PHE A 1 50 ? -11.703 23.203 15.703 1 74.44 50 PHE A CA 1
ATOM 376 C C . PHE A 1 50 ? -12.945 22.719 14.969 1 74.44 50 PHE A C 1
ATOM 378 O O . PHE A 1 50 ? -13.789 22.031 15.547 1 74.44 50 PHE A O 1
ATOM 385 N N . ASN A 1 51 ? -13.031 22.969 13.688 1 68.81 51 ASN A N 1
ATOM 386 C CA . ASN A 1 51 ? -14.18 22.547 12.883 1 68.81 51 ASN A CA 1
ATOM 387 C C . ASN A 1 51 ? -14.203 21.031 12.688 1 68.81 51 ASN A C 1
ATOM 389 O O . ASN A 1 51 ? -15.273 20.422 12.664 1 68.81 51 ASN A O 1
ATOM 393 N N . LEU A 1 52 ? -13.102 20.531 12.508 1 65.31 52 LEU A N 1
ATOM 394 C CA . LEU A 1 52 ? -13.031 19.078 12.336 1 65.31 52 LEU A CA 1
ATOM 395 C C . LEU A 1 52 ? -13.484 18.359 13.602 1 65.31 52 LEU A C 1
ATOM 397 O O . LEU A 1 52 ? -14.062 17.266 13.531 1 65.31 52 LEU A O 1
ATOM 401 N N . ASN A 1 53 ? -13.227 18.891 14.68 1 58.94 53 ASN A N 1
ATOM 402 C CA . ASN A 1 53 ? -13.641 18.312 15.961 1 58.94 53 ASN A CA 1
ATOM 403 C C . ASN A 1 53 ? -15.109 18.578 16.25 1 58.94 53 ASN A C 1
ATOM 405 O O . ASN A 1 53 ? -15.82 17.703 16.734 1 58.94 53 ASN A O 1
ATOM 409 N N . LEU A 1 54 ? -15.484 19.797 15.883 1 50.91 54 LEU A N 1
ATOM 410 C CA . LEU A 1 54 ? -16.859 20.172 16.219 1 50.91 54 LEU A CA 1
ATOM 411 C C . LEU A 1 54 ? -17.844 19.672 15.172 1 50.91 54 LEU A C 1
ATOM 413 O O . LEU A 1 54 ? -18.953 19.281 15.5 1 50.91 54 LEU A O 1
ATOM 417 N N . PHE A 1 55 ? -17.516 19.766 13.883 1 48.19 55 PHE A N 1
ATOM 418 C CA . PHE A 1 55 ? -18.516 19.453 12.875 1 48.19 55 PHE A CA 1
ATOM 419 C C . PHE A 1 55 ? -18.578 17.938 12.641 1 48.19 55 PHE A C 1
ATOM 421 O O . PHE A 1 55 ? -19.484 17.453 11.969 1 48.19 55 PHE A O 1
ATOM 428 N N . SER A 1 56 ? -17.594 17.266 12.844 1 52.31 56 SER A N 1
ATOM 429 C CA . SER A 1 56 ? -17.875 15.844 12.711 1 52.31 56 SER A CA 1
ATOM 430 C C . SER A 1 56 ? -18.938 15.406 13.711 1 52.31 56 SER A C 1
ATOM 432 O O . SER A 1 56 ? -19.359 14.242 13.719 1 52.31 56 SER A O 1
ATOM 434 N N . GLY A 1 57 ? -19.844 16.328 14.133 1 49.88 57 GLY A N 1
ATOM 435 C CA . GLY A 1 57 ? -20.969 16.109 15.031 1 49.88 57 GLY A CA 1
ATOM 436 C C . GLY A 1 57 ? -20.578 15.367 16.297 1 49.88 57 GLY A C 1
ATOM 437 O O . GLY A 1 57 ? -19.812 14.406 16.234 1 49.88 57 GLY A O 1
ATOM 438 N N . ILE A 1 58 ? -20.734 15.914 17.453 1 50.44 58 ILE A N 1
ATOM 439 C CA . ILE A 1 58 ? -20.578 15.266 18.75 1 50.44 58 ILE A CA 1
ATOM 440 C C . ILE A 1 58 ? -21.141 13.852 18.703 1 50.44 58 ILE A C 1
ATOM 442 O O . ILE A 1 58 ? -20.656 12.953 19.391 1 50.44 58 ILE A O 1
ATOM 446 N N . SER A 1 59 ? -22.078 13.727 17.812 1 50.06 59 SER A N 1
ATOM 447 C CA . SER A 1 59 ? -22.812 12.453 17.859 1 50.06 59 SER A CA 1
ATOM 448 C C . SER A 1 59 ? -22.125 11.406 16.984 1 50.06 59 SER A C 1
ATOM 450 O O . SER A 1 59 ? -22.469 10.227 17.047 1 50.06 59 SER A O 1
ATOM 452 N N . ASP A 1 60 ? -21.203 11.969 16.094 1 58.5 60 ASP A N 1
ATOM 453 C CA . ASP A 1 60 ? -20.625 10.93 15.25 1 58.5 60 ASP A CA 1
ATOM 454 C C . ASP A 1 60 ? -19.297 10.422 15.828 1 58.5 60 ASP A C 1
ATOM 456 O O . ASP A 1 60 ? -18.266 11.078 15.688 1 58.5 60 ASP A O 1
ATOM 460 N N . ILE A 1 61 ? -19.453 9.453 16.719 1 61.88 61 ILE A N 1
ATOM 461 C CA . ILE A 1 61 ? -18.312 8.836 17.375 1 61.88 61 ILE A CA 1
ATOM 462 C C . ILE A 1 61 ? -17.594 7.902 16.406 1 61.88 61 ILE A C 1
ATOM 464 O O . ILE A 1 61 ? -18.047 6.773 16.172 1 61.88 61 ILE A O 1
ATOM 468 N N . SER A 1 62 ? -16.953 8.555 15.312 1 70.81 62 SER A N 1
ATOM 469 C CA . SER A 1 62 ? -16.219 7.648 14.445 1 70.81 62 SER A CA 1
ATOM 470 C C . SER A 1 62 ? -14.711 7.715 14.711 1 70.81 62 SER A C 1
ATOM 472 O O . SER A 1 62 ? -14.172 8.789 15 1 70.81 62 SER A O 1
ATOM 474 N N . ALA A 1 63 ? -14.125 6.547 14.867 1 79.5 63 ALA A N 1
ATOM 475 C CA . ALA A 1 63 ? -12.68 6.441 15.047 1 79.5 63 ALA A CA 1
ATOM 476 C C . ALA A 1 63 ? -11.938 6.699 13.742 1 79.5 63 ALA A C 1
ATOM 478 O O . ALA A 1 63 ? -10.703 6.68 13.703 1 79.5 63 ALA A O 1
ATOM 479 N N . ILE A 1 64 ? -12.703 7.059 12.672 1 79.19 64 ILE A N 1
ATOM 480 C CA . ILE A 1 64 ? -12.102 7.309 11.367 1 79.19 64 ILE A CA 1
ATOM 481 C C . ILE A 1 64 ? -12.305 8.773 10.977 1 79.19 64 ILE A C 1
ATOM 483 O O . ILE A 1 64 ? -13.344 9.359 11.273 1 79.19 64 ILE A O 1
ATOM 487 N N . LEU A 1 65 ? -11.289 9.297 10.438 1 78.56 65 LEU A N 1
ATOM 488 C CA . LEU A 1 65 ? -11.383 10.672 9.969 1 78.56 65 LEU A CA 1
ATOM 489 C C . LEU A 1 65 ? -11.914 10.719 8.539 1 78.56 65 LEU A C 1
ATOM 491 O O . LEU A 1 65 ? -11.586 9.859 7.719 1 78.56 65 LEU A O 1
ATOM 495 N N . ASP A 1 66 ? -12.711 11.688 8.305 1 75.5 66 ASP A N 1
ATOM 496 C CA . ASP A 1 66 ? -13.18 11.891 6.941 1 75.5 66 ASP A CA 1
ATOM 497 C C . ASP A 1 66 ? -12.008 12.023 5.973 1 75.5 66 ASP A C 1
ATOM 499 O O . ASP A 1 66 ? -11.031 12.719 6.258 1 75.5 66 ASP A O 1
ATOM 503 N N . PRO A 1 67 ? -12.008 11.352 4.91 1 73 67 PRO A N 1
ATOM 504 C CA . PRO A 1 67 ? -10.883 11.336 3.979 1 73 67 PRO A CA 1
ATOM 505 C C . PRO A 1 67 ? -10.547 12.727 3.434 1 73 67 PRO A C 1
ATOM 507 O O . PRO A 1 67 ? -9.383 13.023 3.178 1 73 67 PRO A O 1
ATOM 510 N N . LYS A 1 68 ? -11.539 13.664 3.162 1 72.69 68 LYS A N 1
ATOM 511 C CA . LYS A 1 68 ? -11.281 15.023 2.689 1 72.69 68 LYS A CA 1
ATOM 512 C C . LYS A 1 68 ? -10.492 15.828 3.721 1 72.69 68 LYS A C 1
ATOM 514 O O . LYS A 1 68 ? -9.531 16.516 3.377 1 72.69 68 LYS A O 1
ATOM 519 N N . VAL A 1 69 ? -10.875 15.586 4.883 1 75.44 69 VAL A N 1
ATOM 520 C CA . VAL A 1 69 ? -10.234 16.312 5.969 1 75.44 69 VAL A CA 1
ATOM 521 C C . VAL A 1 69 ? -8.82 15.781 6.191 1 75.44 69 VAL A C 1
ATOM 523 O O . VAL A 1 69 ? -7.891 16.547 6.43 1 75.44 69 VAL A O 1
ATOM 526 N N . ARG A 1 70 ? -8.68 14.586 5.934 1 79.38 70 ARG A N 1
ATOM 527 C CA . ARG A 1 70 ? -7.375 13.969 6.125 1 79.38 70 ARG A CA 1
ATOM 528 C C . ARG A 1 70 ? -6.379 14.453 5.082 1 79.38 70 ARG A C 1
ATOM 530 O O . ARG A 1 70 ? -5.238 14.789 5.41 1 79.38 70 ARG A O 1
ATOM 537 N N . LEU A 1 71 ? -6.77 14.562 3.918 1 74.12 71 LEU A N 1
ATOM 538 C CA . LEU A 1 71 ? -5.891 15.016 2.846 1 74.12 71 LEU A CA 1
ATOM 539 C C . LEU A 1 71 ? -5.516 16.484 3.033 1 74.12 71 LEU A C 1
ATOM 541 O O . LEU A 1 71 ? -4.355 16.859 2.867 1 74.12 71 LEU A O 1
ATOM 545 N N . PHE A 1 72 ? -6.406 17.25 3.422 1 75.56 72 PHE A N 1
ATOM 546 C CA . PHE A 1 72 ? -6.156 18.672 3.598 1 75.56 72 PHE A CA 1
ATOM 547 C C . PHE A 1 72 ? -5.234 18.922 4.789 1 75.56 72 PHE A C 1
ATOM 549 O O . PHE A 1 72 ? -4.27 19.672 4.688 1 75.56 72 PHE A O 1
ATOM 556 N N . LEU A 1 73 ? -5.508 18.234 5.801 1 79.88 73 LEU A N 1
ATOM 557 C CA . LEU A 1 73 ? -4.719 18.453 7.008 1 79.88 73 LEU A CA 1
ATOM 558 C C . LEU A 1 73 ? -3.314 17.875 6.848 1 79.88 73 LEU A C 1
ATOM 560 O O . LEU A 1 73 ? -2.34 18.484 7.301 1 79.88 73 LEU A O 1
ATOM 564 N N . SER A 1 74 ? -3.199 16.828 6.129 1 80.5 74 SER A N 1
ATOM 565 C CA . SER A 1 74 ? -1.878 16.234 5.949 1 80.5 74 SER A CA 1
ATOM 566 C C . SER A 1 74 ? -0.995 17.109 5.066 1 80.5 74 SER A C 1
ATOM 568 O O . SER A 1 74 ? 0.196 17.281 5.34 1 80.5 74 SER A O 1
ATOM 570 N N . SER A 1 75 ? -1.553 17.781 4.18 1 77.19 75 SER A N 1
ATOM 571 C CA . SER A 1 75 ? -0.798 18.656 3.297 1 77.19 75 SER A CA 1
ATOM 572 C C . SER A 1 75 ? -0.42 19.953 4.008 1 77.19 75 SER A C 1
ATOM 574 O O . SER A 1 75 ? 0.704 20.438 3.865 1 77.19 75 SER A O 1
ATOM 576 N N . ALA A 1 76 ? -1.299 20.422 4.734 1 79.19 76 ALA A N 1
ATOM 577 C CA . ALA A 1 76 ? -1.04 21.672 5.453 1 79.19 76 ALA A CA 1
ATOM 578 C C . ALA A 1 76 ? 0.024 21.469 6.527 1 79.19 76 ALA A C 1
ATOM 580 O O . ALA A 1 76 ? 0.907 22.312 6.703 1 79.19 76 ALA A O 1
ATOM 581 N N . LEU A 1 77 ? -0.004 20.359 7.141 1 86.19 77 LEU A N 1
ATOM 582 C CA . LEU A 1 77 ? 0.904 20.109 8.25 1 86.19 77 LEU A CA 1
ATOM 583 C C . LEU A 1 77 ? 2.305 19.781 7.75 1 86.19 77 LEU A C 1
ATOM 585 O O . LEU A 1 77 ? 3.293 20.031 8.445 1 86.19 77 LEU A O 1
ATOM 589 N N . SER A 1 78 ? 2.396 19.344 6.555 1 81.69 78 SER A N 1
ATOM 590 C CA . SER A 1 78 ? 3.717 19.047 6.016 1 81.69 78 SER A CA 1
ATOM 591 C C . SER A 1 78 ? 4.492 20.328 5.711 1 81.69 78 SER A C 1
ATOM 593 O O . SER A 1 78 ? 5.727 20.328 5.762 1 81.69 78 SER A O 1
ATOM 595 N N . LEU A 1 79 ? 3.852 21.375 5.492 1 85.75 79 LEU A N 1
ATOM 596 C CA . LEU A 1 79 ? 4.492 22.641 5.164 1 85.75 79 LEU A CA 1
ATOM 597 C C . LEU A 1 79 ? 4.629 23.516 6.406 1 85.75 79 LEU A C 1
ATOM 599 O O . LEU A 1 79 ? 5.391 24.5 6.406 1 85.75 79 LEU A O 1
ATOM 603 N N . LEU A 1 80 ? 4.004 23.094 7.414 1 88.19 80 LEU A N 1
ATOM 604 C CA . LEU A 1 80 ? 3.943 23.953 8.586 1 88.19 80 LEU A CA 1
ATOM 605 C C . LEU A 1 80 ? 5.293 24 9.305 1 88.19 80 LEU A C 1
ATOM 607 O O . LEU A 1 80 ? 5.77 25.062 9.672 1 88.19 80 LEU A O 1
ATOM 611 N N . LEU A 1 81 ? 5.984 22.859 9.336 1 90.44 81 LEU A N 1
ATOM 612 C CA . LEU A 1 81 ? 7.195 22.797 10.148 1 90.44 81 LEU A CA 1
ATOM 613 C C . LEU A 1 81 ? 8.32 23.609 9.5 1 90.44 81 LEU A C 1
ATOM 615 O O . LEU A 1 81 ? 8.992 24.391 10.172 1 90.44 81 LEU A O 1
ATOM 619 N N . PRO A 1 82 ? 8.484 23.547 8.203 1 90.06 82 PRO A N 1
ATOM 620 C CA . PRO A 1 82 ? 9.516 24.375 7.594 1 90.06 82 PRO A CA 1
ATOM 621 C C . PRO A 1 82 ? 9.195 25.859 7.664 1 90.06 82 PRO A C 1
ATOM 623 O O . PRO A 1 82 ? 10.078 26.688 7.926 1 90.06 82 PRO A O 1
ATOM 626 N N . VAL A 1 83 ? 7.973 26.188 7.543 1 89.31 83 VAL A N 1
ATOM 627 C CA . VAL A 1 83 ? 7.578 27.594 7.562 1 89.31 83 VAL A CA 1
ATOM 628 C C . VAL A 1 83 ? 7.723 28.156 8.977 1 89.31 83 VAL A C 1
ATOM 630 O O . VAL A 1 83 ? 8.273 29.234 9.172 1 89.31 83 VAL A O 1
ATOM 633 N N . MET A 1 84 ? 7.328 27.375 9.914 1 91.88 84 MET A N 1
ATOM 634 C CA . MET A 1 84 ? 7.375 27.844 11.289 1 91.88 84 MET A CA 1
ATOM 635 C C . MET A 1 84 ? 8.812 27.875 11.805 1 91.88 84 MET A C 1
ATOM 637 O O . MET A 1 84 ? 9.164 28.719 12.633 1 91.88 84 MET A O 1
ATOM 641 N N . SER A 1 85 ? 9.602 26.969 11.32 1 90.69 85 SER A N 1
ATOM 642 C CA . SER A 1 85 ? 11.008 27.016 11.703 1 90.69 85 SER A CA 1
ATOM 643 C C . SER A 1 85 ? 11.688 28.281 11.188 1 90.69 85 SER A C 1
ATOM 645 O O . SER A 1 85 ? 12.492 28.891 11.891 1 90.69 85 SER A O 1
ATOM 647 N N . TYR A 1 86 ? 11.289 28.656 9.984 1 89.5 86 TYR A N 1
ATOM 648 C CA . TYR A 1 86 ? 11.773 29.922 9.422 1 89.5 86 TYR A CA 1
ATOM 649 C C . TYR A 1 86 ? 11.289 31.109 10.234 1 89.5 86 TYR A C 1
ATOM 651 O O . TYR A 1 86 ? 12.078 31.984 10.586 1 89.5 86 TYR A O 1
ATOM 659 N N . LEU A 1 87 ? 10.062 31.094 10.594 1 87.31 87 LEU A N 1
ATOM 660 C CA . LEU A 1 87 ? 9.469 32.219 11.312 1 87.31 87 LEU A CA 1
ATOM 661 C C . LEU A 1 87 ? 9.984 32.281 12.75 1 87.31 87 LEU A C 1
ATOM 663 O O . LEU A 1 87 ? 10.133 33.375 13.312 1 87.31 87 LEU A O 1
ATOM 667 N N . PHE A 1 88 ? 10.266 31.172 13.398 1 88.69 88 PHE A N 1
ATOM 668 C CA . PHE A 1 88 ? 10.836 31.125 14.734 1 88.69 88 PHE A CA 1
ATOM 669 C C . PHE A 1 88 ? 12.203 31.812 14.766 1 88.69 88 PHE A C 1
ATOM 671 O O . PHE A 1 88 ? 12.477 32.625 15.656 1 88.69 88 PHE A O 1
ATOM 678 N N . SER A 1 89 ? 12.969 31.516 13.773 1 86.38 89 SER A N 1
ATOM 679 C CA . SER A 1 89 ? 14.297 32.125 13.711 1 86.38 89 SER A CA 1
ATOM 680 C C . SER A 1 89 ? 14.203 33.625 13.453 1 86.38 89 SER A C 1
ATOM 682 O O . SER A 1 89 ? 14.969 34.406 14.023 1 86.38 89 SER A O 1
ATOM 684 N N . GLU A 1 90 ? 13.203 34.031 12.633 1 82.81 90 GLU A N 1
ATOM 685 C CA . GLU A 1 90 ? 13 35.469 12.375 1 82.81 90 GLU A CA 1
ATOM 686 C C . GLU A 1 90 ? 12.586 36.188 13.648 1 82.81 90 GLU A C 1
ATOM 688 O O . GLU A 1 90 ? 13.078 37.312 13.922 1 82.81 90 GLU A O 1
ATOM 693 N N . ALA A 1 91 ? 11.797 35.562 14.367 1 81.44 91 ALA A N 1
ATOM 694 C CA . ALA A 1 91 ? 11.289 36.188 15.594 1 81.44 91 ALA A CA 1
ATOM 695 C C . ALA A 1 91 ? 12.352 36.188 16.688 1 81.44 91 ALA A C 1
ATOM 697 O O . ALA A 1 91 ? 12.414 37.125 17.484 1 81.44 91 ALA A O 1
ATOM 698 N N . LYS A 1 92 ? 13.156 35.219 16.734 1 81.44 92 LYS A N 1
ATOM 699 C CA . LYS A 1 92 ? 14.227 35.125 17.734 1 81.44 92 LYS A CA 1
ATOM 700 C C . LYS A 1 92 ? 15.266 36.219 17.531 1 81.44 92 LYS A C 1
ATOM 702 O O . LYS A 1 92 ? 15.758 36.812 18.5 1 81.44 92 LYS A O 1
ATOM 707 N N . ASN A 1 93 ? 15.578 36.594 16.25 1 76.25 93 ASN A N 1
ATOM 708 C CA . ASN A 1 93 ? 16.641 37.531 15.953 1 76.25 93 ASN A CA 1
ATOM 709 C C . ASN A 1 93 ? 16.109 38.969 15.922 1 76.25 93 ASN A C 1
ATOM 711 O O . ASN A 1 93 ? 16.875 39.938 15.992 1 76.25 93 ASN A O 1
ATOM 715 N N . ASN A 1 94 ? 14.93 39.25 15.602 1 65.25 94 ASN A N 1
ATOM 716 C CA . ASN A 1 94 ? 14.398 40.625 15.594 1 65.25 94 ASN A CA 1
ATOM 717 C C . ASN A 1 94 ? 14.281 41.188 17 1 65.25 94 ASN A C 1
ATOM 719 O O . ASN A 1 94 ? 13.883 42.344 17.188 1 65.25 94 ASN A O 1
ATOM 723 N N . ALA A 1 95 ? 14.617 40.594 17.984 1 55.34 95 ALA A N 1
ATOM 724 C CA . ALA A 1 95 ? 14.594 41.188 19.328 1 55.34 95 ALA A CA 1
ATOM 725 C C . ALA A 1 95 ? 15.773 42.125 19.516 1 55.34 95 ALA A C 1
ATOM 727 O O . ALA A 1 95 ? 16.859 41.719 19.922 1 55.34 95 ALA A O 1
ATOM 728 N N . GLY A 1 96 ? 16.25 42.906 18.453 1 43.5 96 GLY A N 1
ATOM 729 C CA . GLY A 1 96 ? 17.281 43.938 18.578 1 43.5 96 GLY A CA 1
ATOM 730 C C . GLY A 1 96 ? 17.266 44.625 19.922 1 43.5 96 GLY A C 1
ATOM 731 O O . GLY A 1 96 ? 16.562 44.219 20.828 1 43.5 96 GLY A O 1
ATOM 732 N N . ASN A 1 97 ? 17.422 46.281 19.594 1 37.84 97 ASN A N 1
ATOM 733 C CA . ASN A 1 97 ? 17.891 47.406 20.391 1 37.84 97 ASN A CA 1
ATOM 734 C C . ASN A 1 97 ? 17.016 47.656 21.609 1 37.84 97 ASN A C 1
ATOM 736 O O . ASN A 1 97 ? 16.391 48.688 21.719 1 37.84 97 ASN A O 1
ATOM 740 N N . THR A 1 98 ? 16.125 47 21.781 1 36.28 98 THR A N 1
ATOM 741 C CA . THR A 1 98 ? 15.523 47.594 22.953 1 36.28 98 THR A CA 1
ATOM 742 C C . THR A 1 98 ? 16.594 47.938 24 1 36.28 98 THR A C 1
ATOM 744 O O . THR A 1 98 ? 17.359 47.062 24.406 1 36.28 98 THR A O 1
ATOM 747 N N . THR A 1 99 ? 17.062 49.188 23.891 1 36.47 99 THR A N 1
ATOM 748 C CA . THR A 1 99 ? 17.828 49.938 24.875 1 36.47 99 THR A CA 1
ATOM 749 C C . THR A 1 99 ? 17.672 49.312 26.266 1 36.47 99 THR A C 1
ATOM 751 O O . THR A 1 99 ? 16.562 48.938 26.672 1 36.47 99 THR A O 1
ATOM 754 N N . ARG A 1 100 ? 18.797 49.062 26.906 1 41.38 100 ARG A N 1
ATOM 755 C CA . ARG A 1 100 ? 19.141 48.938 28.328 1 41.38 100 ARG A CA 1
ATOM 756 C C . ARG A 1 100 ? 18.188 49.75 29.203 1 41.38 100 ARG A C 1
ATOM 758 O O . ARG A 1 100 ? 18.516 50.875 29.594 1 41.38 100 ARG A O 1
ATOM 765 N N . VAL A 1 101 ? 17.047 50.156 28.828 1 33.5 101 VAL A N 1
ATOM 766 C CA . VAL A 1 101 ? 16.688 50.844 30.062 1 33.5 101 VAL A CA 1
ATOM 767 C C . VAL A 1 101 ? 17.094 50 31.266 1 33.5 101 VAL A C 1
ATOM 769 O O . VAL A 1 101 ? 17.422 48.812 31.125 1 33.5 101 VAL A O 1
ATOM 772 N N . GLY A 1 102 ? 16.375 50.125 32.5 1 32.53 102 GLY A N 1
ATOM 773 C CA . GLY A 1 102 ? 16.766 49.656 33.844 1 32.53 102 GLY A CA 1
ATOM 774 C C . GLY A 1 102 ? 17.094 48.188 33.875 1 32.53 102 GLY A C 1
ATOM 775 O O . GLY A 1 102 ? 17.047 47.5 32.844 1 32.53 102 GLY A O 1
ATOM 776 N N . THR A 1 103 ? 17.203 47.562 35.125 1 35.75 103 THR A N 1
ATOM 777 C CA . THR A 1 103 ? 17.594 46.344 35.781 1 35.75 103 THR A CA 1
ATOM 778 C C . THR A 1 103 ? 16.984 45.125 35.062 1 35.75 103 THR A C 1
ATOM 780 O O . THR A 1 103 ? 17.031 44 35.562 1 35.75 103 THR A O 1
ATOM 783 N N . VAL A 1 104 ? 15.945 45.281 34.219 1 37.88 104 VAL A N 1
ATOM 784 C CA . VAL A 1 104 ? 15.055 44.156 34.031 1 37.88 104 VAL A CA 1
ATOM 785 C C . VAL A 1 104 ? 15.742 43.094 33.188 1 37.88 104 VAL A C 1
ATOM 787 O O . VAL A 1 104 ? 16.531 43.406 32.312 1 37.88 104 VAL A O 1
ATOM 790 N N . HIS A 1 105 ? 15.469 41.656 33.406 1 41.91 105 HIS A N 1
ATOM 791 C CA . HIS A 1 105 ? 15.82 40.312 32.938 1 41.91 105 HIS A CA 1
ATOM 792 C C . HIS A 1 105 ? 15.758 40.219 31.422 1 41.91 105 HIS A C 1
ATOM 794 O O . HIS A 1 105 ? 14.727 40.531 30.812 1 41.91 105 HIS A O 1
ATOM 800 N N . VAL A 1 106 ? 16.766 40.5 30.719 1 47.75 106 VAL A N 1
ATOM 801 C CA . VAL A 1 106 ? 16.953 40.25 29.297 1 47.75 106 VAL A CA 1
ATOM 802 C C . VAL A 1 106 ? 16.312 38.906 28.906 1 47.75 106 VAL A C 1
ATOM 804 O O . VAL A 1 106 ? 16.703 37.844 29.406 1 47.75 106 VAL A O 1
ATOM 807 N N . ALA A 1 107 ? 15.07 38.875 28.484 1 56 107 ALA A N 1
ATOM 808 C CA . ALA A 1 107 ? 14.391 37.656 28.047 1 56 107 ALA A CA 1
ATOM 809 C C . ALA A 1 107 ? 15.148 36.969 26.938 1 56 107 ALA A C 1
ATOM 811 O O . ALA A 1 107 ? 15.625 37.625 26 1 56 107 ALA A O 1
ATOM 812 N N . ASP A 1 108 ? 15.703 35.656 27.141 1 65.25 108 ASP A N 1
ATOM 813 C CA . ASP A 1 108 ? 16.453 34.75 26.266 1 65.25 108 ASP A CA 1
ATOM 814 C C . ASP A 1 108 ? 15.758 34.625 24.906 1 65.25 108 ASP A C 1
ATOM 816 O O . ASP A 1 108 ? 16.422 34.531 23.875 1 65.25 108 ASP A O 1
ATOM 820 N N . LEU A 1 109 ? 14.43 34.531 24.812 1 75.31 109 LEU A N 1
ATOM 821 C CA . LEU A 1 109 ? 13.641 34.438 23.578 1 75.31 109 LEU A CA 1
ATOM 822 C C . LEU A 1 109 ? 12.57 35.531 23.531 1 75.31 109 LEU A C 1
ATOM 824 O O . LEU A 1 109 ? 11.969 35.844 24.562 1 75.31 109 LEU A O 1
ATOM 828 N N . SER A 1 110 ? 12.625 36.281 22.406 1 76.31 110 SER A N 1
ATOM 829 C CA . SER A 1 110 ? 11.523 37.219 22.25 1 76.31 110 SER A CA 1
ATOM 830 C C . SER A 1 110 ? 10.18 36.531 22.5 1 76.31 110 SER A C 1
ATOM 832 O O . SER A 1 110 ? 10.055 35.312 22.375 1 76.31 110 SER A O 1
ATOM 834 N N . LEU A 1 111 ? 9.234 37.125 23.047 1 76.06 111 LEU A N 1
ATOM 835 C CA . LEU A 1 111 ? 7.91 36.562 23.328 1 76.06 111 LEU A CA 1
ATOM 836 C C . LEU A 1 111 ? 7.297 35.938 22.078 1 76.06 111 LEU A C 1
ATOM 838 O O . LEU A 1 111 ? 6.645 34.906 22.156 1 76.06 111 LEU A O 1
ATOM 842 N N . ARG A 1 112 ? 7.504 36.531 20.922 1 80 112 ARG A N 1
ATOM 843 C CA . ARG A 1 112 ? 6.965 36 19.688 1 80 112 ARG A CA 1
ATOM 844 C C . ARG A 1 112 ? 7.625 34.656 19.328 1 80 112 ARG A C 1
ATOM 846 O O . ARG A 1 112 ? 6.953 33.719 18.875 1 80 112 ARG A O 1
ATOM 853 N N . ALA A 1 113 ? 8.891 34.594 19.5 1 85.75 113 ALA A N 1
ATOM 854 C CA . ALA A 1 113 ? 9.586 33.344 19.25 1 85.75 113 ALA A CA 1
ATOM 855 C C . ALA A 1 113 ? 9.07 32.25 20.172 1 85.75 113 ALA A C 1
ATOM 857 O O . ALA A 1 113 ? 8.953 31.078 19.781 1 85.75 113 ALA A O 1
ATOM 858 N N . GLY A 1 114 ? 8.734 32.656 21.375 1 86.81 114 GLY A N 1
ATOM 859 C CA . GLY A 1 114 ? 8.172 31.703 22.312 1 86.81 114 GLY A CA 1
ATOM 860 C C . GLY A 1 114 ? 6.801 31.203 21.891 1 86.81 114 GLY A C 1
ATOM 861 O O . GLY A 1 114 ? 6.504 30.016 22.016 1 86.81 114 GLY A O 1
ATOM 862 N N . ILE A 1 115 ? 6.035 32.094 21.344 1 87.19 115 ILE A N 1
ATOM 863 C CA . ILE A 1 115 ? 4.695 31.734 20.906 1 87.19 115 ILE A CA 1
ATOM 864 C C . ILE A 1 115 ? 4.781 30.797 19.703 1 87.19 115 ILE A C 1
ATOM 866 O O . ILE A 1 115 ? 4.051 29.812 19.625 1 87.19 115 ILE A O 1
ATOM 870 N N . ILE A 1 116 ? 5.641 31.047 18.75 1 90.12 116 ILE A N 1
ATOM 871 C CA . ILE A 1 116 ? 5.785 30.219 17.562 1 90.12 116 ILE A CA 1
ATOM 872 C C . ILE A 1 116 ? 6.273 28.828 17.969 1 90.12 116 ILE A C 1
ATOM 874 O O . ILE A 1 116 ? 5.816 27.812 17.406 1 90.12 116 ILE A O 1
ATOM 878 N N . LEU A 1 117 ? 7.203 28.812 18.891 1 92.69 117 LEU A N 1
ATOM 879 C CA . LEU A 1 117 ? 7.684 27.516 19.375 1 92.69 117 LEU A CA 1
ATOM 880 C C . LEU A 1 117 ? 6.562 26.734 20.047 1 92.69 117 LEU A C 1
ATOM 882 O O . LEU A 1 117 ? 6.438 25.516 19.844 1 92.69 117 LEU A O 1
ATOM 886 N N . ALA A 1 118 ? 5.746 27.422 20.797 1 92.25 118 ALA A N 1
ATOM 887 C CA . ALA A 1 118 ? 4.59 26.766 21.422 1 92.25 118 ALA A CA 1
ATOM 888 C C . ALA A 1 118 ? 3.629 26.25 20.359 1 92.25 118 ALA A C 1
ATOM 890 O O . ALA A 1 118 ? 3.094 25.141 20.484 1 92.25 118 ALA A O 1
ATOM 891 N N . TRP A 1 119 ? 3.439 27.078 19.328 1 93.31 119 TRP A N 1
ATOM 892 C CA . TRP A 1 119 ? 2.574 26.656 18.234 1 93.31 119 TRP A CA 1
ATOM 893 C C . TRP A 1 119 ? 3.104 25.375 17.578 1 93.31 119 TRP A C 1
ATOM 895 O O . TRP A 1 119 ? 2.342 24.453 17.312 1 93.31 119 TRP A O 1
ATOM 905 N N . MET A 1 120 ? 4.398 25.297 17.328 1 94.69 120 MET A N 1
ATOM 906 C CA . MET A 1 120 ? 4.992 24.125 16.688 1 94.69 120 MET A CA 1
ATOM 907 C C . MET A 1 120 ? 4.801 22.875 17.531 1 94.69 120 MET A C 1
ATOM 909 O O . MET A 1 120 ? 4.445 21.812 17.016 1 94.69 120 MET A O 1
ATOM 913 N N . LEU A 1 121 ? 5.004 23 18.797 1 95.62 121 LEU A N 1
ATOM 914 C CA . LEU A 1 121 ? 4.867 21.859 19.688 1 95.62 121 LEU A CA 1
ATOM 915 C C . LEU A 1 121 ? 3.404 21.438 19.812 1 95.62 121 LEU A C 1
ATOM 917 O O . LEU A 1 121 ? 3.09 20.25 19.766 1 95.62 121 LEU A O 1
ATOM 921 N N . LEU A 1 122 ? 2.529 22.438 19.891 1 94 122 LEU A N 1
ATOM 922 C CA . LEU A 1 122 ? 1.109 22.125 20.031 1 94 122 LEU A CA 1
ATOM 923 C C . LEU A 1 122 ? 0.563 21.5 18.75 1 94 122 LEU A C 1
ATOM 925 O O . LEU A 1 122 ? -0.245 20.578 18.797 1 94 122 LEU A O 1
ATOM 929 N N . VAL A 1 123 ? 0.982 21.984 17.625 1 92.62 123 VAL A N 1
ATOM 930 C CA . VAL A 1 123 ? 0.517 21.438 16.359 1 92.62 123 VAL A CA 1
ATOM 931 C C . VAL A 1 123 ? 1.035 20 16.188 1 92.62 123 VAL A C 1
ATOM 933 O O . VAL A 1 123 ? 0.333 19.141 15.664 1 92.62 123 VAL A O 1
ATOM 936 N N . GLU A 1 124 ? 2.271 19.75 16.656 1 93.25 124 GLU A N 1
ATOM 937 C CA . GLU A 1 124 ? 2.783 18.375 16.609 1 93.25 124 GLU A CA 1
ATOM 938 C C . GLU A 1 124 ? 1.959 17.453 17.484 1 93.25 124 GLU A C 1
ATOM 940 O O . GLU A 1 124 ? 1.757 16.281 17.156 1 93.25 124 GLU A O 1
ATOM 945 N N . LEU A 1 125 ? 1.5 17.953 18.562 1 93.31 125 LEU A N 1
ATOM 946 C CA . LEU A 1 125 ? 0.64 17.172 19.438 1 93.31 125 LEU A CA 1
ATOM 947 C C . LEU A 1 125 ? -0.715 16.922 18.781 1 93.31 125 LEU A C 1
ATOM 949 O O . LEU A 1 125 ? -1.273 15.828 18.891 1 93.31 125 LEU A O 1
ATOM 953 N N . LEU A 1 126 ? -1.177 17.906 18.094 1 90.44 126 LEU A N 1
ATOM 954 C CA . LEU A 1 126 ? -2.49 17.812 17.469 1 90.44 126 LEU A CA 1
ATOM 955 C C . LEU A 1 126 ? -2.422 16.953 16.203 1 90.44 126 LEU A C 1
ATOM 957 O O . LEU A 1 126 ? -3.451 16.5 15.703 1 90.44 126 LEU A O 1
ATOM 961 N N . ARG A 1 127 ? -1.289 16.703 15.688 1 89.19 127 ARG A N 1
ATOM 962 C CA . ARG A 1 127 ? -1.107 15.922 14.461 1 89.19 127 ARG A CA 1
ATOM 963 C C . ARG A 1 127 ? -1.542 14.477 14.656 1 89.19 127 ARG A C 1
ATOM 965 O O . ARG A 1 127 ? -1.773 13.75 13.688 1 89.19 127 ARG A O 1
ATOM 972 N N . LYS A 1 128 ? -1.666 13.992 15.82 1 84.25 128 LYS A N 1
ATOM 973 C CA . LYS A 1 128 ? -2.096 12.625 16.094 1 84.25 128 LYS A CA 1
ATOM 974 C C . LYS A 1 128 ? -3.486 12.367 15.523 1 84.25 128 LYS A C 1
ATOM 976 O O . LYS A 1 128 ? -3.844 11.219 15.25 1 84.25 128 LYS A O 1
ATOM 981 N N . LYS A 1 129 ? -4.207 13.438 15.25 1 81.81 129 LYS A N 1
ATOM 982 C CA . LYS A 1 129 ? -5.559 13.289 14.711 1 81.81 129 LYS A CA 1
ATOM 983 C C . LYS A 1 129 ? -5.531 12.852 13.25 1 81.81 129 LYS A C 1
ATOM 985 O O . LYS A 1 129 ? -6.52 12.328 12.734 1 81.81 129 LYS A O 1
ATOM 990 N N . VAL A 1 130 ? -4.402 13.078 12.633 1 80.94 130 VAL A N 1
ATOM 991 C CA . VAL A 1 130 ? -4.359 12.797 11.195 1 80.94 130 VAL A CA 1
ATOM 992 C C . VAL A 1 130 ? -3.574 11.516 10.938 1 80.94 130 VAL A C 1
ATOM 994 O O . VAL A 1 130 ? -3.738 10.875 9.898 1 80.94 130 VAL A O 1
ATOM 997 N N . ASP A 1 131 ? -2.873 11.07 11.883 1 81.5 131 ASP A N 1
ATOM 998 C CA . ASP A 1 131 ? -2.008 9.914 11.656 1 81.5 131 ASP A CA 1
ATOM 999 C C . ASP A 1 131 ? -2.727 8.617 12.008 1 81.5 131 ASP A C 1
ATOM 1001 O O . ASP A 1 131 ? -3.176 8.438 13.148 1 81.5 131 ASP A O 1
ATOM 1005 N N . GLU A 1 132 ? -2.82 7.801 11.023 1 81.62 132 GLU A N 1
ATOM 1006 C CA . GLU A 1 132 ? -3.438 6.492 11.234 1 81.62 132 GLU A CA 1
ATOM 1007 C C . GLU A 1 132 ? -2.52 5.566 12.023 1 81.62 132 GLU A C 1
ATOM 1009 O O . GLU A 1 132 ? -1.295 5.68 11.938 1 81.62 132 GLU A O 1
ATOM 1014 N N . ILE A 1 133 ? -3.18 4.77 12.875 1 79.19 133 ILE A N 1
ATOM 1015 C CA . ILE A 1 133 ? -2.441 3.758 13.617 1 79.19 133 ILE A CA 1
ATOM 1016 C C . ILE A 1 133 ? -2.428 2.447 12.836 1 79.19 133 ILE A C 1
ATOM 1018 O O . ILE A 1 133 ? -3.463 1.793 12.688 1 79.19 133 ILE A O 1
ATOM 1022 N N . ARG A 1 134 ? -1.281 2.236 12.188 1 74.69 134 ARG A N 1
ATOM 1023 C CA . ARG A 1 134 ? -1.184 1.007 11.406 1 74.69 134 ARG A CA 1
ATOM 1024 C C . ARG A 1 134 ? -0.437 -0.073 12.18 1 74.69 134 ARG A C 1
ATOM 1026 O O . ARG A 1 134 ? 0.507 0.224 12.922 1 74.69 134 ARG A O 1
ATOM 1033 N N . MET A 1 135 ? -1.028 -1.227 12.023 1 74 135 MET A N 1
ATOM 1034 C CA . MET A 1 135 ? -0.385 -2.348 12.703 1 74 135 MET A CA 1
ATOM 1035 C C . MET A 1 135 ? 0.721 -2.945 11.836 1 74 135 MET A C 1
ATOM 1037 O O . MET A 1 135 ? 1.355 -3.928 12.227 1 74 135 MET A O 1
ATOM 1041 N N . ARG A 1 136 ? 0.838 -2.223 10.602 1 71.19 136 ARG A N 1
ATOM 1042 C CA . ARG A 1 136 ? 1.898 -2.717 9.734 1 71.19 136 ARG A CA 1
ATOM 1043 C C . ARG A 1 136 ? 2.83 -1.585 9.312 1 71.19 136 ARG A C 1
ATOM 1045 O O . ARG A 1 136 ? 2.373 -0.506 8.93 1 71.19 136 ARG A O 1
ATOM 1052 N N . GLY A 1 137 ? 4.117 -1.588 9.734 1 65.81 137 GLY A N 1
ATOM 1053 C CA . GLY A 1 137 ? 5.121 -0.665 9.219 1 65.81 137 GLY A CA 1
ATOM 1054 C C . GLY A 1 137 ? 5.445 0.459 10.188 1 65.81 137 GLY A C 1
ATOM 1055 O O . GLY A 1 137 ? 4.645 0.775 11.07 1 65.81 137 GLY A O 1
ATOM 1056 N N . TYR A 1 138 ? 6.566 1.037 10.148 1 72.06 138 TYR A N 1
ATOM 1057 C CA . TYR A 1 138 ? 7.039 2.08 11.055 1 72.06 138 TYR A CA 1
ATOM 1058 C C . TYR A 1 138 ? 7.414 3.342 10.281 1 72.06 138 TYR A C 1
ATOM 1060 O O . TYR A 1 138 ? 8.055 4.242 10.828 1 72.06 138 TYR A O 1
ATOM 1068 N N . SER A 1 139 ? 6.945 3.477 9.039 1 74.19 139 SER A N 1
ATOM 1069 C CA . SER A 1 139 ? 7.434 4.602 8.242 1 74.19 139 SER A CA 1
ATOM 1070 C C . SER A 1 139 ? 6.883 5.926 8.773 1 74.19 139 SER A C 1
ATOM 1072 O O . SER A 1 139 ? 7.629 6.895 8.922 1 74.19 139 SER A O 1
ATOM 1074 N N . GLY A 1 140 ? 5.641 5.965 9.156 1 76.19 140 GLY A N 1
ATOM 1075 C CA . GLY A 1 140 ? 5.059 7.188 9.688 1 76.19 140 GLY A CA 1
ATOM 1076 C C . GLY A 1 140 ? 5.574 7.539 11.07 1 76.19 140 GLY A C 1
ATOM 1077 O O . GLY A 1 140 ? 5.762 8.711 11.391 1 76.19 140 GLY A O 1
ATOM 1078 N N . THR A 1 141 ? 6.047 6.59 11.781 1 83.81 141 THR A N 1
ATOM 1079 C CA . THR A 1 141 ? 6.523 6.801 13.148 1 83.81 141 THR A CA 1
ATOM 1080 C C . THR A 1 141 ? 7.961 7.312 13.141 1 83.81 141 THR A C 1
ATOM 1082 O O . THR A 1 141 ? 8.336 8.133 13.984 1 83.81 141 THR A O 1
ATOM 1085 N N . VAL A 1 142 ? 8.703 6.938 12.172 1 82.06 142 VAL A N 1
ATOM 1086 C CA . VAL A 1 142 ? 10.086 7.391 12.086 1 82.06 142 VAL A CA 1
ATOM 1087 C C . VAL A 1 142 ? 10.117 8.867 11.711 1 82.06 142 VAL A C 1
ATOM 1089 O O . VAL A 1 142 ? 10.93 9.633 12.242 1 82.06 142 VAL A O 1
ATOM 1092 N N . GLN A 1 143 ? 9.219 9.258 10.844 1 83.31 143 GLN A N 1
ATOM 1093 C CA . GLN A 1 143 ? 9.148 10.664 10.469 1 83.31 143 GLN A CA 1
ATOM 1094 C C . GLN A 1 143 ? 8.711 11.531 11.648 1 83.31 143 GLN A C 1
ATOM 1096 O O . GLN A 1 143 ? 9.219 12.633 11.844 1 83.31 143 GLN A O 1
ATOM 1101 N N . ARG A 1 144 ? 7.852 11.031 12.406 1 88.69 144 ARG A N 1
ATOM 1102 C CA . ARG A 1 144 ? 7.41 11.766 13.586 1 88.69 144 ARG A CA 1
ATOM 1103 C C . ARG A 1 144 ? 8.531 11.867 14.625 1 88.69 144 ARG A C 1
ATOM 1105 O O . ARG A 1 144 ? 8.703 12.914 15.258 1 88.69 144 ARG A O 1
ATOM 1112 N N . ALA A 1 145 ? 9.242 10.797 14.75 1 90.31 145 ALA A N 1
ATOM 1113 C CA . ALA A 1 145 ? 10.367 10.812 15.68 1 90.31 145 ALA A CA 1
ATOM 1114 C C . ALA A 1 145 ? 11.406 11.844 15.258 1 90.31 145 ALA A C 1
ATOM 1116 O O . ALA A 1 145 ? 11.977 12.547 16.094 1 90.31 145 ALA A O 1
ATOM 1117 N N . GLY A 1 146 ? 11.609 11.953 13.938 1 88.44 146 GLY A N 1
ATOM 1118 C CA . GLY A 1 146 ? 12.539 12.953 13.445 1 88.44 146 GLY A CA 1
ATOM 1119 C C . GLY A 1 146 ? 12.094 14.375 13.711 1 88.44 146 GLY A C 1
ATOM 1120 O O . GLY A 1 146 ? 12.898 15.219 14.102 1 88.44 146 GLY A O 1
ATOM 1121 N N . ARG A 1 147 ? 10.852 14.617 13.57 1 91.25 147 ARG A N 1
ATOM 1122 C CA . ARG A 1 147 ? 10.328 15.953 13.828 1 91.25 147 ARG A CA 1
ATOM 1123 C C . ARG A 1 147 ? 10.406 16.297 15.312 1 91.25 147 ARG A C 1
ATOM 1125 O O . ARG A 1 147 ? 10.734 17.422 15.68 1 91.25 147 ARG A O 1
ATOM 1132 N N . VAL A 1 148 ? 10.141 15.328 16.141 1 93.75 148 VAL A N 1
ATOM 1133 C CA . VAL A 1 148 ? 10.18 15.547 17.578 1 93.75 148 VAL A CA 1
ATOM 1134 C C . VAL A 1 148 ? 11.617 15.805 18.031 1 93.75 148 VAL A C 1
ATOM 1136 O O . VAL A 1 148 ? 11.859 16.656 18.891 1 93.75 148 VAL A O 1
ATOM 1139 N N . VAL A 1 149 ? 12.547 15.133 17.391 1 91.75 149 VAL A N 1
ATOM 1140 C CA . VAL A 1 149 ? 13.953 15.375 17.719 1 91.75 149 VAL A CA 1
ATOM 1141 C C . VAL A 1 149 ? 14.344 16.797 17.297 1 91.75 149 VAL A C 1
ATOM 1143 O O . VAL A 1 149 ? 15.039 17.484 18.047 1 91.75 149 VAL A O 1
ATOM 1146 N N . TRP A 1 150 ? 13.789 17.266 16.203 1 92.31 150 TRP A N 1
ATOM 1147 C CA . TRP A 1 150 ? 14.062 18.625 15.75 1 92.31 150 TRP A CA 1
ATOM 1148 C C . TRP A 1 150 ? 13.477 19.656 16.719 1 92.31 150 TRP A C 1
ATOM 1150 O O . TRP A 1 150 ? 14.156 20.609 17.094 1 92.31 150 TRP A O 1
ATOM 1160 N N . LEU A 1 151 ? 12.328 19.406 17.156 1 95 151 LEU A N 1
ATOM 1161 C CA . LEU A 1 151 ? 11.703 20.328 18.109 1 95 151 LEU A CA 1
ATOM 1162 C C . LEU A 1 151 ? 12.438 20.312 19.438 1 95 151 LEU A C 1
ATOM 1164 O O . LEU A 1 151 ? 12.555 21.359 20.094 1 95 151 LEU A O 1
ATOM 1168 N N . GLY A 1 152 ? 13 19.125 19.781 1 93.88 152 GLY A N 1
ATOM 1169 C CA . GLY A 1 152 ? 13.805 19.047 20.984 1 93.88 152 GLY A CA 1
ATOM 1170 C C . GLY A 1 152 ? 15.078 19.875 20.906 1 93.88 152 GLY A C 1
ATOM 1171 O O . GLY A 1 152 ? 15.461 20.516 21.875 1 93.88 152 GLY A O 1
ATOM 1172 N N . THR A 1 153 ? 15.617 19.953 19.734 1 90.12 153 THR A N 1
ATOM 1173 C CA . THR A 1 153 ? 16.828 20.75 19.562 1 90.12 153 THR A CA 1
ATOM 1174 C C . THR A 1 153 ? 16.531 22.234 19.688 1 90.12 153 THR A C 1
ATOM 1176 O O . THR A 1 153 ? 17.344 23 20.219 1 90.12 153 THR A O 1
ATOM 1179 N N . LEU A 1 154 ? 15.359 22.625 19.297 1 91.69 154 LEU A N 1
ATOM 1180 C CA . LEU A 1 154 ? 14.992 24.031 19.406 1 91.69 154 LEU A CA 1
ATOM 1181 C C . LEU A 1 154 ? 14.727 24.406 20.859 1 91.69 154 LEU A C 1
ATOM 1183 O O . LEU A 1 154 ? 15.062 25.516 21.297 1 91.69 154 LEU A O 1
ATOM 1187 N N . VAL A 1 155 ? 14.227 23.5 21.625 1 92.19 155 VAL A N 1
ATOM 1188 C CA . VAL A 1 155 ? 13.867 23.781 23.016 1 92.19 155 VAL A CA 1
ATOM 1189 C C . VAL A 1 155 ? 15.117 23.781 23.891 1 92.19 155 VAL A C 1
ATOM 1191 O O . VAL A 1 155 ? 15.344 24.703 24.672 1 92.19 155 VAL A O 1
ATOM 1194 N N . PHE A 1 156 ? 15.984 22.891 23.719 1 88.81 156 PHE A N 1
ATOM 1195 C CA . PHE A 1 156 ? 17.047 22.672 24.688 1 88.81 156 PHE A CA 1
ATOM 1196 C C . PHE A 1 156 ? 18.297 23.469 24.328 1 88.81 156 PHE A C 1
ATOM 1198 O O . PHE A 1 156 ? 19.109 23.781 25.188 1 88.81 156 PHE A O 1
ATOM 1205 N N . PHE A 1 157 ? 18.375 23.906 23.062 1 84.56 157 PHE A N 1
ATOM 1206 C CA . PHE A 1 157 ? 19.609 24.594 22.688 1 84.56 157 PHE A CA 1
ATOM 1207 C C . PHE A 1 157 ? 19.359 26.078 22.484 1 84.56 157 PHE A C 1
ATOM 1209 O O . PHE A 1 157 ? 20.297 26.875 22.484 1 84.56 157 PHE A O 1
ATOM 1216 N N . ASN A 1 158 ? 18.109 26.5 22.422 1 86.25 158 ASN A N 1
ATOM 1217 C CA . ASN A 1 158 ? 17.859 27.906 22.141 1 86.25 158 ASN A CA 1
ATOM 1218 C C . ASN A 1 158 ? 17.375 28.641 23.391 1 86.25 158 ASN A C 1
ATOM 1220 O O . ASN A 1 158 ? 17.406 29.875 23.438 1 86.25 158 ASN A O 1
ATOM 1224 N N . ILE A 1 159 ? 16.906 27.891 24.391 1 86.62 159 ILE A N 1
ATOM 1225 C CA . ILE A 1 159 ? 16.391 28.531 25.594 1 86.62 159 ILE A CA 1
ATOM 1226 C C . ILE A 1 159 ? 17.391 28.391 26.734 1 86.62 159 ILE A C 1
ATOM 1228 O O . ILE A 1 159 ? 17.797 27.266 27.078 1 86.62 159 ILE A O 1
ATOM 1232 N N . LYS A 1 160 ? 17.844 29.5 27.281 1 82.69 160 LYS A N 1
ATOM 1233 C CA . LYS A 1 160 ? 18.859 29.484 28.328 1 82.69 160 LYS A CA 1
ATOM 1234 C C . LYS A 1 160 ? 18.219 29.578 29.719 1 82.69 160 LYS A C 1
ATOM 1236 O O . LYS A 1 160 ? 18.703 28.953 30.656 1 82.69 160 LYS A O 1
ATOM 1241 N N . SER A 1 161 ? 17.094 30.391 29.812 1 85.31 161 SER A N 1
ATOM 1242 C CA . SER A 1 161 ? 16.422 30.5 31.109 1 85.31 161 SER A CA 1
ATOM 1243 C C . SER A 1 161 ? 15.867 29.156 31.562 1 85.31 161 SER A C 1
ATOM 1245 O O . SER A 1 161 ? 15.219 28.453 30.781 1 85.31 161 SER A O 1
ATOM 1247 N N . THR A 1 162 ? 16.188 28.766 32.781 1 84.25 162 THR A N 1
ATOM 1248 C CA . THR A 1 162 ? 15.82 27.453 33.312 1 84.25 162 THR A CA 1
ATOM 1249 C C . THR A 1 162 ? 14.297 27.312 33.406 1 84.25 162 THR A C 1
ATOM 1251 O O . THR A 1 162 ? 13.742 26.281 33 1 84.25 162 THR A O 1
ATOM 1254 N N . GLY A 1 163 ? 13.594 28.281 33.906 1 85.62 163 GLY A N 1
ATOM 1255 C CA . GLY A 1 163 ? 12.148 28.203 34.094 1 85.62 163 GLY A CA 1
ATOM 1256 C C . GLY A 1 163 ? 11.414 28.109 32.75 1 85.62 163 GLY A C 1
ATOM 1257 O O . GLY A 1 163 ? 10.469 27.328 32.625 1 85.62 163 GLY A O 1
ATOM 1258 N N . ARG A 1 164 ? 11.789 28.844 31.719 1 87.75 164 ARG A N 1
ATOM 1259 C CA . ARG A 1 164 ? 11.172 28.797 30.406 1 87.75 164 ARG A CA 1
ATOM 1260 C C . ARG A 1 164 ? 11.477 27.484 29.703 1 87.75 164 ARG A C 1
ATOM 1262 O O . ARG A 1 164 ? 10.602 26.891 29.047 1 87.75 164 ARG A O 1
ATOM 1269 N N . LYS A 1 165 ? 12.703 27.062 29.844 1 90.12 165 LYS A N 1
ATOM 1270 C CA . LYS A 1 165 ? 13.094 25.781 29.266 1 90.12 165 LYS A CA 1
ATOM 1271 C C . LYS A 1 165 ? 12.258 24.641 29.844 1 90.12 165 LYS A C 1
ATOM 1273 O O . LYS A 1 165 ? 11.875 23.719 29.109 1 90.12 165 LYS A O 1
ATOM 1278 N N . ALA A 1 166 ? 11.945 24.703 31.047 1 90.94 166 ALA A N 1
ATOM 1279 C CA . ALA A 1 166 ? 11.172 23.656 31.703 1 90.94 166 ALA A CA 1
ATOM 1280 C C . ALA A 1 166 ? 9.758 23.578 31.141 1 90.94 166 ALA A C 1
ATOM 1282 O O . ALA A 1 166 ? 9.234 22.484 30.906 1 90.94 166 ALA A O 1
ATOM 1283 N N . VAL A 1 167 ? 9.094 24.688 30.891 1 89.5 167 VAL A N 1
ATOM 1284 C CA . VAL A 1 167 ? 7.73 24.688 30.375 1 89.5 167 VAL A CA 1
ATOM 1285 C C . VAL A 1 167 ? 7.703 24.094 28.984 1 89.5 167 VAL A C 1
ATOM 1287 O O . VAL A 1 167 ? 6.852 23.25 28.672 1 89.5 167 VAL A O 1
ATOM 1290 N N . PHE A 1 168 ? 8.625 24.484 28.094 1 93.44 168 PHE A N 1
ATOM 1291 C CA . PHE A 1 168 ? 8.672 23.938 26.734 1 93.44 168 PHE A CA 1
ATOM 1292 C C . PHE A 1 168 ? 9.117 22.484 26.75 1 93.44 168 PHE A C 1
ATOM 1294 O O . PHE A 1 168 ? 8.711 21.703 25.906 1 93.44 168 PHE A O 1
ATOM 1301 N N . ALA A 1 169 ? 9.914 22.141 27.719 1 94 169 ALA A N 1
ATOM 1302 C CA . ALA A 1 169 ? 10.352 20.75 27.844 1 94 169 ALA A CA 1
ATOM 1303 C C . ALA A 1 169 ? 9.18 19.844 28.203 1 94 169 ALA A C 1
ATOM 1305 O O . ALA A 1 169 ? 9.117 18.688 27.75 1 94 169 ALA A O 1
ATOM 1306 N N . ILE A 1 170 ? 8.297 20.328 28.984 1 93.44 170 ILE A N 1
ATOM 1307 C CA . ILE A 1 170 ? 7.109 19.547 29.328 1 93.44 170 ILE A CA 1
ATOM 1308 C C . ILE A 1 170 ? 6.297 19.281 28.062 1 93.44 170 ILE A C 1
ATOM 1310 O O . ILE A 1 170 ? 5.871 18.141 27.828 1 93.44 170 ILE A O 1
ATOM 1314 N N . LEU A 1 171 ? 6.109 20.312 27.219 1 94.5 171 LEU A N 1
ATOM 1315 C CA . LEU A 1 171 ? 5.387 20.125 25.969 1 94.5 171 LEU A CA 1
ATOM 1316 C C . LEU A 1 171 ? 6.121 19.141 25.062 1 94.5 171 LEU A C 1
ATOM 1318 O O . LEU A 1 171 ? 5.488 18.328 24.375 1 94.5 171 LEU A O 1
ATOM 1322 N N . TRP A 1 172 ? 7.383 19.234 25.094 1 95.94 172 TRP A N 1
ATOM 1323 C CA . TRP A 1 172 ? 8.18 18.328 24.266 1 95.94 172 TRP A CA 1
ATOM 1324 C C . TRP A 1 172 ? 8.07 16.891 24.766 1 95.94 172 TRP A C 1
ATOM 1326 O O . TRP A 1 172 ? 7.992 15.953 23.953 1 95.94 172 TRP A O 1
ATOM 1336 N N . ILE A 1 173 ? 8.07 16.688 26.031 1 95.31 173 ILE A N 1
ATOM 1337 C CA . ILE A 1 173 ? 7.941 15.352 26.594 1 95.31 173 ILE A CA 1
ATOM 1338 C C . ILE A 1 173 ? 6.586 14.758 26.203 1 95.31 173 ILE A C 1
ATOM 1340 O O . ILE A 1 173 ? 6.48 13.562 25.922 1 95.31 173 ILE A O 1
ATOM 1344 N N . LEU A 1 174 ? 5.594 15.594 26.203 1 95.12 174 LEU A N 1
ATOM 1345 C CA . LEU A 1 174 ? 4.285 15.125 25.766 1 95.12 174 LEU A CA 1
ATOM 1346 C C . LEU A 1 174 ? 4.34 14.656 24.312 1 95.12 174 LEU A C 1
ATOM 1348 O O . LEU A 1 174 ? 3.738 13.641 23.953 1 95.12 174 LEU A O 1
ATOM 1352 N N . CYS A 1 175 ? 5.086 15.352 23.484 1 95.38 175 CYS A N 1
ATOM 1353 C CA . CYS A 1 175 ? 5.246 14.945 22.094 1 95.38 175 CYS A CA 1
ATOM 1354 C C . CYS A 1 175 ? 6.023 13.641 21.984 1 95.38 175 CYS A C 1
ATOM 1356 O O . CYS A 1 175 ? 5.645 12.75 21.219 1 95.38 175 CYS A O 1
ATOM 1358 N N . ALA A 1 176 ? 7.047 13.516 22.766 1 95.12 176 ALA A N 1
ATOM 1359 C CA . ALA A 1 176 ? 7.887 12.328 22.734 1 95.12 176 ALA A CA 1
ATOM 1360 C C . ALA A 1 176 ? 7.125 11.102 23.234 1 95.12 176 ALA A C 1
ATOM 1362 O O . ALA A 1 176 ? 7.293 10 22.719 1 95.12 176 ALA A O 1
ATOM 1363 N N . THR A 1 177 ? 6.293 11.328 24.203 1 93.5 177 THR A N 1
ATOM 1364 C CA . THR A 1 177 ? 5.52 10.219 24.734 1 93.5 177 THR A CA 1
ATOM 1365 C C . THR A 1 177 ? 4.492 9.727 23.719 1 93.5 177 THR A C 1
ATOM 1367 O O . THR A 1 177 ? 4.211 8.531 23.641 1 93.5 177 THR A O 1
ATOM 1370 N N . ARG A 1 178 ? 3.967 10.594 22.969 1 92.38 178 ARG A N 1
ATOM 1371 C CA . ARG A 1 178 ? 3.012 10.18 21.938 1 92.38 178 ARG A CA 1
ATOM 1372 C C . ARG A 1 178 ? 3.682 9.312 20.891 1 92.38 178 ARG A C 1
ATOM 1374 O O . ARG A 1 178 ? 3.062 8.391 20.344 1 92.38 178 ARG A O 1
ATOM 1381 N N . VAL A 1 179 ? 4.945 9.562 20.578 1 92.44 179 VAL A N 1
ATOM 1382 C CA . VAL A 1 179 ? 5.684 8.734 19.641 1 92.44 179 VAL A CA 1
ATOM 1383 C C . VAL A 1 179 ? 5.914 7.352 20.234 1 92.44 179 VAL A C 1
ATOM 1385 O O . VAL A 1 179 ? 5.703 6.336 19.578 1 92.44 179 VAL A O 1
ATOM 1388 N N . LEU A 1 180 ? 6.242 7.324 21.516 1 91.31 180 LEU A N 1
ATOM 1389 C CA . LEU A 1 180 ? 6.488 6.047 22.188 1 91.31 180 LEU A CA 1
ATOM 1390 C C . LEU A 1 180 ? 5.199 5.246 22.312 1 91.31 180 LEU A C 1
ATOM 1392 O O . LEU A 1 180 ? 5.207 4.02 22.203 1 91.31 180 LEU A O 1
ATOM 1396 N N . GLN A 1 181 ? 4.168 5.977 22.547 1 90.69 181 GLN A N 1
ATOM 1397 C CA . GLN A 1 181 ? 2.865 5.328 22.641 1 90.69 181 GLN A CA 1
ATOM 1398 C C . GLN A 1 181 ? 2.486 4.676 21.312 1 90.69 181 GLN A C 1
ATOM 1400 O O . GLN A 1 181 ? 1.97 3.557 21.297 1 90.69 181 GLN A O 1
ATOM 1405 N N . ARG A 1 182 ? 2.717 5.297 20.297 1 89.25 182 ARG A N 1
ATOM 1406 C CA . ARG A 1 182 ? 2.389 4.754 18.984 1 89.25 182 ARG A CA 1
ATOM 1407 C C . ARG A 1 182 ? 3.236 3.525 18.672 1 89.25 182 ARG A C 1
ATOM 1409 O O . ARG A 1 182 ? 2.746 2.561 18.078 1 89.25 182 ARG A O 1
ATOM 1416 N N . ILE A 1 183 ? 4.488 3.559 19.047 1 88.38 183 ILE A N 1
ATOM 1417 C CA . ILE A 1 183 ? 5.367 2.412 18.844 1 88.38 183 ILE A CA 1
ATOM 1418 C C . ILE A 1 183 ? 4.863 1.229 19.672 1 88.38 183 ILE A C 1
ATOM 1420 O O . ILE A 1 183 ? 4.84 0.094 19.188 1 88.38 183 ILE A O 1
ATOM 1424 N N . ALA A 1 184 ? 4.387 1.534 20.844 1 88.5 184 ALA A N 1
ATOM 1425 C CA . ALA A 1 184 ? 3.875 0.481 21.719 1 88.5 184 ALA A CA 1
ATOM 1426 C C . ALA A 1 184 ? 2.594 -0.125 21.156 1 88.5 184 ALA A C 1
ATOM 1428 O O . ALA A 1 184 ? 2.418 -1.346 21.172 1 88.5 184 ALA A O 1
ATOM 1429 N N . PHE A 1 185 ? 1.725 0.71 20.656 1 88.94 185 PHE A N 1
ATOM 1430 C CA . PHE A 1 185 ? 0.486 0.214 20.078 1 88.94 185 PHE A CA 1
ATOM 1431 C C . PHE A 1 185 ? 0.775 -0.702 18.891 1 88.94 185 PHE A C 1
ATOM 1433 O O . PHE A 1 185 ? 0.164 -1.765 18.766 1 88.94 185 PHE A O 1
ATOM 1440 N N . THR A 1 186 ? 1.716 -0.31 18.078 1 86.88 186 THR A N 1
ATOM 1441 C CA . THR A 1 186 ? 2.033 -1.088 16.891 1 86.88 186 THR A CA 1
ATOM 1442 C C . THR A 1 186 ? 2.672 -2.422 17.266 1 86.88 186 THR A C 1
ATOM 1444 O O . THR A 1 186 ? 2.316 -3.465 16.703 1 86.88 186 THR A O 1
ATOM 1447 N N . GLU A 1 187 ? 3.484 -2.406 18.266 1 86.75 187 GLU A N 1
ATOM 1448 C CA . GLU A 1 187 ? 4.16 -3.635 18.672 1 86.75 187 GLU A CA 1
ATOM 1449 C C . GLU A 1 187 ? 3.193 -4.59 19.375 1 86.75 187 GLU A C 1
ATOM 1451 O O . GLU A 1 187 ? 3.219 -5.797 19.125 1 86.75 187 GLU A O 1
ATOM 1456 N N . PHE A 1 188 ? 2.348 -4.008 20.125 1 86.56 188 PHE A N 1
ATOM 1457 C CA . PHE A 1 188 ? 1.363 -4.832 20.812 1 86.56 188 PHE A CA 1
ATOM 1458 C C . PHE A 1 188 ? 0.352 -5.406 19.828 1 86.56 188 PHE A C 1
ATOM 1460 O O . PHE A 1 188 ? -0.013 -6.582 19.922 1 86.56 188 PHE A O 1
ATOM 1467 N N . GLY A 1 189 ? -0.062 -4.621 18.969 1 86.19 189 GLY A N 1
ATOM 1468 C CA . GLY A 1 189 ? -1.037 -5.066 17.984 1 86.19 189 GLY A CA 1
ATOM 1469 C C . GLY A 1 189 ? -0.5 -6.137 17.047 1 86.19 189 GLY A C 1
ATOM 1470 O O . GLY A 1 189 ? -1.199 -7.102 16.734 1 86.19 189 GLY A O 1
ATOM 1471 N N . LYS A 1 190 ? 0.726 -6.051 16.688 1 84.25 190 LYS A N 1
ATOM 1472 C CA . LYS A 1 190 ? 1.343 -6.977 15.742 1 84.25 190 LYS A CA 1
ATOM 1473 C C . LYS A 1 190 ? 1.571 -8.344 16.375 1 84.25 190 LYS A C 1
ATOM 1475 O O . LYS A 1 190 ? 1.41 -9.375 15.727 1 84.25 190 LYS A O 1
ATOM 1480 N N . ARG A 1 191 ? 1.776 -8.406 17.641 1 83.88 191 ARG A N 1
ATOM 1481 C CA . ARG A 1 191 ? 2.174 -9.648 18.297 1 83.88 191 ARG A CA 1
ATOM 1482 C C . ARG A 1 191 ? 0.975 -10.336 18.938 1 83.88 191 ARG A C 1
ATOM 1484 O O . ARG A 1 191 ? 1.027 -11.531 19.25 1 83.88 191 ARG A O 1
ATOM 1491 N N . SER A 1 192 ? -0.043 -9.672 19.031 1 85.81 192 SER A N 1
ATOM 1492 C CA . SER A 1 192 ? -1.198 -10.234 19.719 1 85.81 192 SER A CA 1
ATOM 1493 C C . SER A 1 192 ? -1.996 -11.156 18.797 1 85.81 192 SER A C 1
ATOM 1495 O O . SER A 1 192 ? -2.168 -10.859 17.609 1 85.81 192 SER A O 1
ATOM 1497 N N . TYR A 1 193 ? -2.443 -12.32 19.266 1 83 193 TYR A N 1
ATOM 1498 C CA . TYR A 1 193 ? -3.268 -13.266 18.531 1 83 193 TYR A CA 1
ATOM 1499 C C . TYR A 1 193 ? -4.703 -12.766 18.406 1 83 193 TYR A C 1
ATOM 1501 O O . TYR A 1 193 ? -5.477 -13.273 17.578 1 83 193 TYR A O 1
ATOM 1509 N N . ALA A 1 194 ? -4.895 -11.727 19.203 1 82.81 194 ALA A N 1
ATOM 1510 C CA . ALA A 1 194 ? -6.25 -11.18 19.156 1 82.81 194 ALA A CA 1
ATOM 1511 C C . ALA A 1 194 ? -6.41 -10.195 18.016 1 82.81 194 ALA A C 1
ATOM 1513 O O . ALA A 1 194 ? -7.523 -9.961 17.531 1 82.81 194 ALA A O 1
ATOM 1514 N N . HIS A 1 195 ? -5.234 -9.711 17.531 1 87.25 195 HIS A N 1
ATOM 1515 C CA . HIS A 1 195 ? -5.363 -8.648 16.531 1 87.25 195 HIS A CA 1
ATOM 1516 C C . HIS A 1 195 ? -4.535 -8.945 15.289 1 87.25 195 HIS A C 1
ATOM 1518 O O . HIS A 1 195 ? -5.082 -9.344 14.258 1 87.25 195 HIS A O 1
ATOM 1524 N N . GLY A 1 196 ? -3.254 -8.969 15.375 1 83.38 196 GLY A N 1
ATOM 1525 C CA . GLY A 1 196 ? -2.389 -9.109 14.211 1 83.38 196 GLY A CA 1
ATOM 1526 C C . GLY A 1 196 ? -2.402 -10.508 13.617 1 83.38 196 GLY A C 1
ATOM 1527 O O . GLY A 1 196 ? -2.646 -10.68 12.422 1 83.38 196 GLY A O 1
ATOM 1528 N N . LYS A 1 197 ? -2.307 -11.562 14.414 1 84.75 197 LYS A N 1
ATOM 1529 C CA . LYS A 1 197 ? -2.203 -12.945 13.961 1 84.75 197 LYS A CA 1
ATOM 1530 C C . LYS A 1 197 ? -3.564 -13.633 13.977 1 84.75 197 LYS A C 1
ATOM 1532 O O . LYS A 1 197 ? -3.656 -14.844 13.766 1 84.75 197 LYS A O 1
ATOM 1537 N N . ASN A 1 198 ? -4.488 -12.875 14.086 1 86.19 198 ASN A N 1
ATOM 1538 C CA . ASN A 1 198 ? -5.832 -13.383 14.336 1 86.19 198 ASN A CA 1
ATOM 1539 C C . ASN A 1 198 ? -6.441 -14 13.086 1 86.19 198 ASN A C 1
ATOM 1541 O O . ASN A 1 198 ? -7.137 -15.016 13.164 1 86.19 198 ASN A O 1
ATOM 1545 N N . ALA A 1 199 ? -6.113 -13.461 11.945 1 87.31 199 ALA A N 1
ATOM 1546 C CA . ALA A 1 199 ? -6.781 -13.906 10.727 1 87.31 199 ALA A CA 1
ATOM 1547 C C . ALA A 1 199 ? -6.43 -15.359 10.398 1 87.31 199 ALA A C 1
ATOM 1549 O O . ALA A 1 199 ? -7.312 -16.172 10.109 1 87.31 199 ALA A O 1
ATOM 1550 N N . ARG A 1 200 ? -5.262 -15.773 10.531 1 87.5 200 ARG A N 1
ATOM 1551 C CA . ARG A 1 200 ? -4.84 -17.141 10.258 1 87.5 200 ARG A CA 1
ATOM 1552 C C . ARG A 1 200 ? -5.316 -18.094 11.359 1 87.5 200 ARG A C 1
ATOM 1554 O O . ARG A 1 200 ? -5.656 -19.25 11.086 1 87.5 200 ARG A O 1
ATOM 1561 N N . LEU A 1 201 ? -5.297 -17.562 12.523 1 89.88 201 LEU A N 1
ATOM 1562 C CA . LEU A 1 201 ? -5.762 -18.375 13.648 1 89.88 201 LEU A CA 1
ATOM 1563 C C . LEU A 1 201 ? -7.242 -18.719 13.492 1 89.88 201 LEU A C 1
ATOM 1565 O O . LEU A 1 201 ? -7.637 -19.875 13.688 1 89.88 201 LEU A O 1
ATOM 1569 N N . ILE A 1 202 ? -8.039 -17.766 13.125 1 91.31 202 ILE A N 1
ATOM 1570 C CA . ILE A 1 202 ? -9.469 -17.984 12.977 1 91.31 202 ILE A CA 1
ATOM 1571 C C . ILE A 1 202 ? -9.734 -18.906 11.789 1 91.31 202 ILE A C 1
ATOM 1573 O O . ILE A 1 202 ? -10.648 -19.719 11.828 1 91.31 202 ILE A O 1
ATOM 1577 N N . SER A 1 203 ? -8.969 -18.734 10.742 1 89 203 SER A N 1
ATOM 1578 C CA . SER A 1 203 ? -9.125 -19.641 9.602 1 89 203 SER A CA 1
ATOM 1579 C C . SER A 1 203 ? -8.875 -21.094 10 1 89 203 SER A C 1
ATOM 1581 O O . SER A 1 203 ? -9.633 -21.984 9.617 1 89 203 SER A O 1
ATOM 1583 N N . SER A 1 204 ? -7.906 -21.344 10.805 1 87.81 204 SER A N 1
ATOM 1584 C CA . SER A 1 204 ? -7.602 -22.688 11.266 1 87.81 204 SER A CA 1
ATOM 1585 C C . SER A 1 204 ? -8.648 -23.188 12.25 1 87.81 204 SER A C 1
ATOM 1587 O O . SER A 1 204 ? -9.023 -24.359 12.227 1 87.81 204 SER A O 1
ATOM 1589 N N . TYR A 1 205 ? -9.117 -22.328 13.078 1 89.62 205 TYR A N 1
ATOM 1590 C CA . TYR A 1 205 ? -10.156 -22.672 14.047 1 8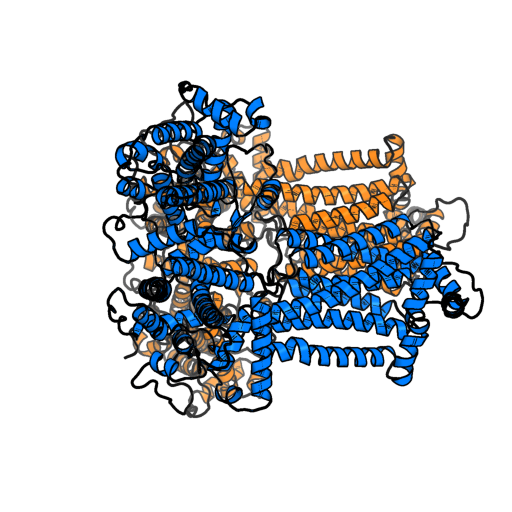9.62 205 TYR A CA 1
ATOM 1591 C C . TYR A 1 205 ? -11.445 -23.078 13.336 1 89.62 205 TYR A C 1
ATOM 1593 O O . TYR A 1 205 ? -12.047 -24.094 13.672 1 89.62 205 TYR A O 1
ATOM 1601 N N . MET A 1 206 ? -11.805 -22.266 12.367 1 89.38 206 MET A N 1
ATOM 1602 C CA . MET A 1 206 ? -13.047 -22.547 11.656 1 89.38 206 MET A CA 1
ATOM 1603 C C . MET A 1 206 ? -12.945 -23.859 10.883 1 89.38 206 MET A C 1
ATOM 1605 O O . MET A 1 206 ? -13.914 -24.625 10.812 1 89.38 206 MET A O 1
ATOM 1609 N N . ALA A 1 207 ? -11.812 -24.141 10.336 1 85.12 207 ALA A N 1
ATOM 1610 C CA . ALA A 1 207 ? -11.609 -25.391 9.609 1 85.12 207 ALA A CA 1
ATOM 1611 C C . ALA A 1 207 ? -11.742 -26.594 10.539 1 85.12 207 ALA A C 1
ATOM 1613 O O . ALA A 1 207 ? -12.312 -27.609 10.164 1 85.12 207 ALA A O 1
ATOM 1614 N N . GLN A 1 208 ? -11.352 -26.453 11.758 1 84.25 208 GLN A N 1
ATOM 1615 C CA . GLN A 1 208 ? -11.367 -27.547 12.711 1 84.25 208 GLN A CA 1
ATOM 1616 C C . GLN A 1 208 ? -12.758 -27.734 13.32 1 84.25 208 GLN A C 1
ATOM 1618 O O . GLN A 1 208 ? -13.211 -28.859 13.523 1 84.25 208 GLN A O 1
ATOM 1623 N N . ILE A 1 209 ? -13.43 -26.656 13.562 1 86.88 209 ILE A N 1
ATOM 1624 C CA . ILE A 1 209 ? -14.75 -26.719 14.188 1 86.88 209 ILE A CA 1
ATOM 1625 C C . ILE A 1 209 ? -15.75 -27.328 13.211 1 86.88 209 ILE A C 1
ATOM 1627 O O . ILE A 1 209 ? -16.609 -28.125 13.602 1 86.88 209 ILE A O 1
ATOM 1631 N N . LEU A 1 210 ? -15.703 -26.938 12.008 1 84 210 LEU A N 1
ATOM 1632 C CA . LEU A 1 210 ? -16.688 -27.391 11.031 1 84 210 LEU A CA 1
ATOM 1633 C C . LEU A 1 210 ? -16.453 -28.859 10.672 1 84 210 LEU A C 1
ATOM 1635 O O . LEU A 1 210 ? -17.375 -29.547 10.25 1 84 210 LEU A O 1
ATOM 1639 N N . GLU A 1 211 ? -15.234 -29.281 10.836 1 76.25 211 GLU A N 1
ATOM 1640 C CA . GLU A 1 211 ? -14.961 -30.703 10.625 1 76.25 211 GLU A CA 1
ATOM 1641 C C . GLU A 1 211 ? -15.586 -31.547 11.734 1 76.25 211 GLU A C 1
ATOM 1643 O O . GLU A 1 211 ? -15.992 -32.688 11.492 1 76.25 211 GLU A O 1
ATOM 1648 N N . GLN A 1 212 ? -15.75 -31 12.883 1 74.19 212 GLN A N 1
ATOM 1649 C CA . GLN A 1 212 ? -16.203 -31.766 14.039 1 74.19 212 GLN A CA 1
ATOM 1650 C C . GLN A 1 212 ? -17.703 -31.625 14.234 1 74.19 212 GLN A C 1
ATOM 1652 O O . GLN A 1 212 ? -18.344 -32.469 14.883 1 74.19 212 GLN A O 1
ATOM 1657 N N . GLU A 1 213 ? -18.234 -30.453 13.828 1 68.75 213 GLU A N 1
ATOM 1658 C CA . GLU A 1 213 ? -19.656 -30.172 14.094 1 68.75 213 GLU A CA 1
ATOM 1659 C C . GLU A 1 213 ? -20.547 -31.016 13.18 1 68.75 213 GLU A C 1
ATOM 1661 O O . GLU A 1 213 ? -20.266 -31.172 11.992 1 68.75 213 GLU A O 1
ATOM 1666 N N . GLU A 1 214 ? -21.422 -31.812 13.859 1 58.59 214 GLU A N 1
ATOM 1667 C CA . GLU A 1 214 ? -22.516 -32.469 13.141 1 58.59 214 GLU A CA 1
ATOM 1668 C C . GLU A 1 214 ? -23.406 -31.453 12.43 1 58.59 214 GLU A C 1
ATOM 1670 O O . GLU A 1 214 ? -23.594 -30.328 12.922 1 58.59 214 GLU A O 1
ATOM 1675 N N . PRO A 1 215 ? -23.719 -31.719 11.148 1 55.78 215 PRO A N 1
ATOM 1676 C CA . PRO A 1 215 ? -24.594 -30.781 10.438 1 55.78 215 PRO A CA 1
ATOM 1677 C C . PRO A 1 215 ? -25.797 -30.344 11.266 1 55.78 215 PRO A C 1
ATOM 1679 O O . PRO A 1 215 ? -26.406 -31.172 11.945 1 55.78 215 PRO A O 1
ATOM 1682 N N . ARG A 1 216 ? -25.953 -29.031 11.695 1 52.25 216 ARG A N 1
ATOM 1683 C CA . ARG A 1 216 ? -27.062 -28.469 12.453 1 52.25 216 ARG A CA 1
ATOM 1684 C C . ARG A 1 216 ? -28.391 -29.031 11.969 1 52.25 216 ARG A C 1
ATOM 1686 O O . ARG A 1 216 ? -28.641 -29.109 10.758 1 52.25 216 ARG A O 1
ATOM 1693 N N . ALA A 1 217 ? -28.969 -30.016 12.656 1 45.84 217 ALA A N 1
ATOM 1694 C CA . ALA A 1 217 ? -30.297 -30.547 12.398 1 45.84 217 ALA A CA 1
ATOM 1695 C C . ALA A 1 217 ? -31.234 -29.469 11.891 1 45.84 217 ALA A C 1
ATOM 1697 O O . ALA A 1 217 ? -31.141 -28.312 12.312 1 45.84 217 ALA A O 1
ATOM 1698 N N . SER A 1 218 ? -31.75 -29.641 10.703 1 46.22 218 SER A N 1
ATOM 1699 C CA . SER A 1 218 ? -32.812 -28.875 10.039 1 46.22 218 SER A CA 1
ATOM 1700 C C . SER A 1 218 ? -33.844 -28.422 11.039 1 46.22 218 SER A C 1
ATOM 1702 O O . SER A 1 218 ? -34.719 -29.188 11.438 1 46.22 218 SER A O 1
ATOM 1704 N N . VAL A 1 219 ? -33.531 -27.719 12.047 1 43.22 219 VAL A N 1
ATOM 1705 C CA . VAL A 1 219 ? -34.625 -27.203 12.875 1 43.22 219 VAL A CA 1
ATOM 1706 C C . VAL A 1 219 ? -35.719 -26.609 12 1 43.22 219 VAL A C 1
ATOM 1708 O O . VAL A 1 219 ? -35.438 -25.844 11.07 1 43.22 219 VAL A O 1
ATOM 1711 N N . VAL A 1 220 ? -36.969 -27.062 12.086 1 42.56 220 VAL A N 1
ATOM 1712 C CA . VAL A 1 220 ? -38.25 -26.75 11.477 1 42.56 220 VAL A CA 1
ATOM 1713 C C . VAL A 1 220 ? -38.5 -25.25 11.477 1 42.56 220 VAL A C 1
ATOM 1715 O O . VAL A 1 220 ? -38.125 -24.562 12.438 1 42.56 220 VAL A O 1
ATOM 1718 N N . HIS A 1 221 ? -39.031 -24.578 10.523 1 44.59 221 HIS A N 1
ATOM 1719 C CA . HIS A 1 221 ? -39.625 -23.344 9.992 1 44.59 221 HIS A CA 1
ATOM 1720 C C . HIS A 1 221 ? -40.656 -22.781 10.961 1 44.59 221 HIS A C 1
ATOM 1722 O O . HIS A 1 221 ? -41.5 -23.516 11.477 1 44.59 221 HIS A O 1
ATOM 1728 N N . GLY A 1 222 ? -40.688 -21.609 11.555 1 49.31 222 GLY A N 1
ATOM 1729 C CA . GLY A 1 222 ? -41.781 -20.75 11.992 1 49.31 222 GLY A CA 1
ATOM 1730 C C . GLY A 1 222 ? -41.562 -20.156 13.367 1 49.31 222 GLY A C 1
ATOM 1731 O O . GLY A 1 222 ? -42.281 -19.266 13.789 1 49.31 222 GLY A O 1
ATOM 1732 N N . ASP A 1 223 ? -40.938 -20.828 14.391 1 54.94 223 ASP A N 1
ATOM 1733 C CA . ASP A 1 223 ? -41.156 -20.266 15.727 1 54.94 223 ASP A CA 1
ATOM 1734 C C . ASP A 1 223 ? -39.938 -19.469 16.188 1 54.94 223 ASP A C 1
ATOM 1736 O O . ASP A 1 223 ? -38.781 -19.875 15.945 1 54.94 223 ASP A O 1
ATOM 1740 N N . ALA A 1 224 ? -40.031 -18.109 16.469 1 58.78 224 ALA A N 1
ATOM 1741 C CA . ALA A 1 224 ? -39.062 -17.188 17.094 1 58.78 224 ALA A CA 1
ATOM 1742 C C . ALA A 1 224 ? -38.125 -17.938 18.047 1 58.78 224 ALA A C 1
ATOM 1744 O O . ALA A 1 224 ? -36.938 -17.656 18.109 1 58.78 224 ALA A O 1
ATOM 1745 N N . ALA A 1 225 ? -38.531 -18.891 18.688 1 65.94 225 ALA A N 1
ATOM 1746 C CA . ALA A 1 225 ? -37.75 -19.672 19.641 1 65.94 225 ALA A CA 1
ATOM 1747 C C . ALA A 1 225 ? -36.719 -20.531 18.938 1 65.94 225 ALA A C 1
ATOM 1749 O O . ALA A 1 225 ? -35.625 -20.766 19.469 1 65.94 225 ALA A O 1
ATOM 1750 N N . ALA A 1 226 ? -36.938 -20.734 17.641 1 75.25 226 ALA A N 1
ATOM 1751 C CA . ALA A 1 226 ? -36.031 -21.578 16.875 1 75.25 226 ALA A CA 1
ATOM 1752 C C . ALA A 1 226 ? -34.781 -20.812 16.406 1 75.25 226 ALA A C 1
ATOM 1754 O O . ALA A 1 226 ? -33.688 -21.344 16.391 1 75.25 226 ALA A O 1
ATOM 1755 N N . GLY A 1 227 ? -35.031 -19.547 16.125 1 82 227 GLY A N 1
ATOM 1756 C CA . GLY A 1 227 ? -33.906 -18.734 15.695 1 82 227 GLY A CA 1
ATOM 1757 C C . GLY A 1 227 ? -32.875 -18.484 16.797 1 82 227 GLY A C 1
ATOM 1758 O O . GLY A 1 227 ? -31.672 -18.547 16.562 1 82 227 GLY A O 1
ATOM 1759 N N . ASP A 1 228 ? -33.375 -18.375 17.953 1 85.56 228 ASP A N 1
ATOM 1760 C CA . ASP A 1 228 ? -32.5 -18.141 19.094 1 85.56 228 ASP A CA 1
ATOM 1761 C C . ASP A 1 228 ? -31.672 -19.391 19.406 1 85.56 228 ASP A C 1
ATOM 1763 O O . ASP A 1 228 ? -30.531 -19.281 19.859 1 85.56 228 ASP A O 1
ATOM 1767 N N . GLU A 1 229 ? -32.219 -20.5 19.156 1 88.5 229 GLU A N 1
ATOM 1768 C CA . GLU A 1 229 ? -31.484 -21.734 19.422 1 88.5 229 GLU A CA 1
ATOM 1769 C C . GLU A 1 229 ? -30.312 -21.906 18.453 1 88.5 229 GLU A C 1
ATOM 1771 O O . GLU A 1 229 ? -29.266 -22.438 18.844 1 88.5 229 GLU A O 1
ATOM 1776 N N . VAL A 1 230 ? -30.516 -21.406 17.234 1 90.25 230 VAL A N 1
ATOM 1777 C CA . VAL A 1 230 ? -29.453 -21.484 16.25 1 90.25 230 VAL A CA 1
ATOM 1778 C C . VAL A 1 230 ? -28.297 -20.578 16.672 1 90.25 230 VAL A C 1
ATOM 1780 O O . VAL A 1 230 ? -27.125 -20.969 16.562 1 90.25 230 VAL A O 1
ATOM 1783 N N . LEU A 1 231 ? -28.656 -19.516 17.188 1 92 231 LEU A N 1
ATOM 1784 C CA . LEU A 1 231 ? -27.625 -18.562 17.625 1 92 231 LEU A CA 1
ATOM 1785 C C . LEU A 1 231 ? -26.938 -19.047 18.891 1 92 231 LEU A C 1
ATOM 1787 O O . LEU A 1 231 ? -25.75 -18.828 19.094 1 92 231 LEU A O 1
ATOM 1791 N N . LYS A 1 232 ? -27.641 -19.734 19.719 1 90.81 232 LYS A N 1
ATOM 1792 C CA . LYS A 1 232 ? -27.078 -20.281 20.953 1 90.81 232 LYS A CA 1
ATOM 1793 C C . LYS A 1 232 ? -26.125 -21.422 20.672 1 90.81 232 LYS A C 1
ATOM 1795 O O . LYS A 1 232 ? -25.203 -21.688 21.453 1 90.81 232 LYS A O 1
ATOM 1800 N N . SER A 1 233 ? -26.234 -22 19.547 1 89.81 233 SER A N 1
ATOM 1801 C CA . SER A 1 233 ? -25.391 -23.156 19.203 1 89.81 233 SER A CA 1
ATOM 1802 C C . SER A 1 233 ? -24.203 -22.734 18.375 1 89.81 233 SER A C 1
ATOM 1804 O O . SER A 1 233 ? -23.375 -23.562 17.984 1 89.81 233 SER A O 1
ATOM 1806 N N . CYS A 1 234 ? -24.078 -21.453 18.109 1 92.38 234 CYS A N 1
ATOM 1807 C CA . CYS A 1 234 ? -23.016 -20.953 17.266 1 92.38 234 CYS A CA 1
ATOM 1808 C C . CYS A 1 234 ? -21.688 -20.906 18.016 1 92.38 234 CYS A C 1
ATOM 1810 O O . CYS A 1 234 ? -21.609 -20.297 19.094 1 92.38 234 CYS A O 1
ATOM 1812 N N . ASN A 1 235 ? -20.609 -21.469 17.484 1 92.19 235 ASN A N 1
ATOM 1813 C CA . ASN A 1 235 ? -19.328 -21.562 18.156 1 92.19 235 ASN A CA 1
ATOM 1814 C C . ASN A 1 235 ? -18.312 -20.578 17.578 1 92.19 235 ASN A C 1
ATOM 1816 O O . ASN A 1 235 ? -17.109 -20.766 17.719 1 92.19 235 ASN A O 1
ATOM 1820 N N . TYR A 1 236 ? -18.812 -19.547 16.875 1 93.94 236 TYR A N 1
ATOM 1821 C CA . TYR A 1 236 ? -17.891 -18.516 16.406 1 93.94 236 TYR A CA 1
ATOM 1822 C C . TYR A 1 236 ? -17.266 -17.781 17.578 1 93.94 236 TYR A C 1
ATOM 1824 O O . TYR A 1 236 ? -17.953 -17.391 18.516 1 93.94 236 TYR A O 1
ATOM 1832 N N . ILE A 1 237 ? -15.961 -17.578 17.516 1 93.12 237 ILE A N 1
ATOM 1833 C CA . ILE A 1 237 ? -15.258 -16.938 18.625 1 93.12 237 ILE A CA 1
ATOM 1834 C C . ILE A 1 237 ? -15.43 -15.422 18.547 1 93.12 237 ILE A C 1
ATOM 1836 O O . ILE A 1 237 ? -15.219 -14.82 17.484 1 93.12 237 ILE A O 1
ATOM 1840 N N . VAL A 1 238 ? -15.836 -14.867 19.547 1 94.81 238 VAL A N 1
ATOM 1841 C CA . VAL A 1 238 ? -15.891 -13.406 19.641 1 94.81 238 VAL A CA 1
ATOM 1842 C C . VAL A 1 238 ? -14.578 -12.875 20.203 1 94.81 238 VAL A C 1
ATOM 1844 O O . VAL A 1 238 ? -13.891 -12.086 19.562 1 94.81 238 VAL A O 1
ATOM 1847 N N . MET A 1 239 ? -14.219 -13.273 21.375 1 93.5 239 MET A N 1
ATOM 1848 C CA . MET A 1 239 ? -12.953 -12.859 21.984 1 93.5 239 MET A CA 1
ATOM 1849 C C . MET A 1 239 ? -12.367 -13.984 22.828 1 93.5 239 MET A C 1
ATOM 1851 O O . MET A 1 239 ? -13.07 -14.938 23.172 1 93.5 239 MET A O 1
ATOM 1855 N N . GLY A 1 240 ? -11.039 -13.852 23.109 1 90.31 240 GLY A N 1
ATOM 1856 C CA . GLY A 1 240 ? -10.336 -14.812 23.953 1 90.31 240 GLY A CA 1
ATOM 1857 C C . GLY A 1 240 ? -9.398 -15.711 23.156 1 90.31 240 GLY A C 1
ATOM 1858 O O . GLY A 1 240 ? -9.031 -16.797 23.625 1 90.31 240 GLY A O 1
ATOM 1859 N N . GLU A 1 241 ? -9.039 -15.32 22.094 1 87.88 241 GLU A N 1
ATOM 1860 C CA . GLU A 1 241 ? -8.156 -16.125 21.234 1 87.88 241 GLU A CA 1
ATOM 1861 C C . GLU A 1 241 ? -6.762 -16.234 21.844 1 87.88 241 GLU A C 1
ATOM 1863 O O . GLU A 1 241 ? -6.035 -17.188 21.578 1 87.88 241 GLU A O 1
ATOM 1868 N N . ASP A 1 242 ? -6.426 -15.195 22.578 1 81.38 242 ASP A N 1
ATOM 1869 C CA . ASP A 1 242 ? -5.098 -15.188 23.188 1 81.38 242 ASP A CA 1
ATOM 1870 C C . ASP A 1 242 ? -4.969 -16.297 24.234 1 81.38 242 ASP A C 1
ATOM 1872 O O . ASP A 1 242 ? -3.855 -16.688 24.578 1 81.38 242 ASP A O 1
ATOM 1876 N N . THR A 1 243 ? -6.066 -16.719 24.656 1 76.06 243 THR A N 1
ATOM 1877 C CA . THR A 1 243 ? -6.031 -17.734 25.703 1 76.06 243 THR A CA 1
ATOM 1878 C C . THR A 1 243 ? -6.113 -19.141 25.094 1 76.06 243 THR A C 1
ATOM 1880 O O . THR A 1 243 ? -6.105 -20.141 25.812 1 76.06 243 THR A O 1
ATOM 1883 N N . LEU A 1 244 ? -6.383 -19.094 23.734 1 73.44 244 LEU A N 1
ATOM 1884 C CA . LEU A 1 244 ? -6.348 -20.406 23.109 1 73.44 244 LEU A CA 1
ATOM 1885 C C . LEU A 1 244 ? -5.008 -21.094 23.359 1 73.44 244 LEU A C 1
ATOM 1887 O O . LEU A 1 244 ? -3.949 -20.516 23.094 1 73.44 244 LEU A O 1
ATOM 1891 N N . VAL A 1 245 ? -4.797 -21.703 24.562 1 57.44 245 VAL A N 1
ATOM 1892 C CA . VAL A 1 245 ? -3.629 -22.406 25.078 1 57.44 245 VAL A CA 1
ATOM 1893 C C . VAL A 1 245 ? -3.016 -23.266 23.984 1 57.44 245 VAL A C 1
ATOM 1895 O O . VAL A 1 245 ? -3.734 -23.938 23.234 1 57.44 245 VAL A O 1
ATOM 1898 N N . ASP A 1 246 ? -1.729 -22.984 23.641 1 63.22 246 ASP A N 1
ATOM 1899 C CA . ASP A 1 246 ? -0.838 -23.906 22.953 1 63.22 246 ASP A CA 1
ATOM 1900 C C . ASP A 1 246 ? -1.061 -23.875 21.438 1 63.22 246 ASP A C 1
ATOM 1902 O O . ASP A 1 246 ? -1.347 -24.906 20.828 1 63.22 246 ASP A O 1
ATOM 1906 N N . ILE A 1 247 ? -1.262 -22.734 21 1 71.81 247 ILE A N 1
ATOM 1907 C CA . ILE A 1 247 ? -1.3 -22.578 19.547 1 71.81 247 ILE A CA 1
ATOM 1908 C C . ILE A 1 247 ? 0.029 -23.016 18.938 1 71.81 247 ILE A C 1
ATOM 1910 O O . ILE A 1 247 ? 1.08 -22.453 19.25 1 71.81 247 ILE A O 1
ATOM 1914 N N . GLU A 1 248 ? -0.065 -24.203 18.406 1 76.12 248 GLU A N 1
ATOM 1915 C CA . GLU A 1 248 ? 1.136 -24.656 17.703 1 76.12 248 GLU A CA 1
ATOM 1916 C C . GLU A 1 248 ? 1.079 -24.297 16.219 1 76.12 248 GLU A C 1
ATOM 1918 O O . GLU A 1 248 ? 0.173 -24.734 15.508 1 76.12 248 GLU A O 1
ATOM 1923 N N . PRO A 1 249 ? 1.919 -23.516 15.883 1 81.88 249 PRO A N 1
ATOM 1924 C CA . PRO A 1 249 ? 1.934 -23.188 14.453 1 81.88 249 PRO A CA 1
ATOM 1925 C C . PRO A 1 249 ? 2.268 -24.391 13.578 1 81.88 249 PRO A C 1
ATOM 1927 O O . PRO A 1 249 ? 3.141 -25.188 13.922 1 81.88 249 PRO A O 1
ATOM 1930 N N . THR A 1 250 ? 1.49 -24.641 12.625 1 78 250 THR A N 1
ATOM 1931 C CA . THR A 1 250 ? 1.71 -25.688 11.641 1 78 250 THR A CA 1
ATOM 1932 C C . THR A 1 250 ? 2.084 -25.109 10.289 1 78 250 THR A C 1
ATOM 1934 O O . THR A 1 250 ? 2.232 -23.891 10.156 1 78 250 THR A O 1
ATOM 1937 N N . ALA A 1 251 ? 2.275 -25.875 9.336 1 73.06 251 ALA A N 1
ATOM 1938 C CA . ALA A 1 251 ? 2.693 -25.453 8 1 73.06 251 ALA A CA 1
ATOM 1939 C C . ALA A 1 251 ? 1.618 -24.609 7.34 1 73.06 251 ALA A C 1
ATOM 1941 O O . ALA A 1 251 ? 1.931 -23.641 6.629 1 73.06 251 ALA A O 1
ATOM 1942 N N . ASP A 1 252 ? 0.375 -24.906 7.543 1 73.69 252 ASP A N 1
ATOM 1943 C CA . ASP A 1 252 ? -0.704 -24.219 6.836 1 73.69 252 ASP A CA 1
ATOM 1944 C C . ASP A 1 252 ? -1.44 -23.25 7.766 1 73.69 252 ASP A C 1
ATOM 1946 O O . ASP A 1 252 ? -2.213 -22.406 7.309 1 73.69 252 ASP A O 1
ATOM 1950 N N . GLY A 1 253 ? -1.188 -23.453 9.086 1 79.81 253 GLY A N 1
ATOM 1951 C CA . GLY A 1 253 ? -1.909 -22.609 10.031 1 79.81 253 GLY A CA 1
ATOM 1952 C C . GLY A 1 253 ? -1.555 -22.922 11.477 1 79.81 253 GLY A C 1
ATOM 1953 O O . GLY A 1 253 ? -0.379 -22.906 11.852 1 79.81 253 GLY A O 1
ATOM 1954 N N . TYR A 1 254 ? -2.562 -23.062 12.195 1 83.06 254 TYR A N 1
ATOM 1955 C CA . TYR A 1 254 ? -2.383 -23.344 13.609 1 83.06 254 TYR A CA 1
ATOM 1956 C C . TYR A 1 254 ? -3.127 -24.625 14.008 1 83.06 254 TYR A C 1
ATOM 1958 O O . TYR A 1 254 ? -4.199 -24.906 13.477 1 83.06 254 TYR A O 1
ATOM 1966 N N . LYS A 1 255 ? -2.428 -25.5 14.594 1 78.75 255 LYS A N 1
ATOM 1967 C CA . LYS A 1 255 ? -3.104 -26.641 15.211 1 78.75 255 LYS A CA 1
ATOM 1968 C C . LYS A 1 255 ? -3.477 -26.344 16.656 1 78.75 255 LYS A C 1
ATOM 1970 O O . LYS A 1 255 ? -2.629 -25.922 17.453 1 78.75 255 LYS A O 1
ATOM 1975 N N . LEU A 1 256 ? -4.73 -26.266 16.828 1 73.69 256 LEU A N 1
ATOM 1976 C CA . LEU A 1 256 ? -5.234 -25.969 18.156 1 73.69 256 LEU A CA 1
ATOM 1977 C C . LEU A 1 256 ? -5.371 -27.234 18.984 1 73.69 256 LEU A C 1
ATOM 1979 O O . LEU A 1 256 ? -6.273 -28.047 18.75 1 73.69 256 LEU A O 1
ATOM 1983 N N . ASP A 1 257 ? -4.082 -28.172 18.812 1 57.47 257 ASP A N 1
ATOM 1984 C CA . ASP A 1 257 ? -4.121 -29.484 19.438 1 57.47 257 ASP A CA 1
ATOM 1985 C C . ASP A 1 257 ? -4.039 -29.391 20.953 1 57.47 257 ASP A C 1
ATOM 1987 O O . ASP A 1 257 ? -3.537 -28.406 21.484 1 57.47 257 ASP A O 1
ATOM 1991 N N . GLU A 1 258 ? -4.406 -30.531 21.578 1 47.56 258 GLU A N 1
ATOM 1992 C CA . GLU A 1 258 ? -4.574 -31.141 22.906 1 47.56 258 GLU A CA 1
ATOM 1993 C C . GLU A 1 258 ? -3.287 -31.047 23.719 1 47.56 258 GLU A C 1
ATOM 1995 O O . GLU A 1 258 ? -3.33 -30.812 24.922 1 47.56 258 GLU A O 1
ATOM 2000 N N . GLN A 1 259 ? -2.127 -31.734 23.172 1 42.66 259 GLN A N 1
ATOM 2001 C CA . GLN A 1 259 ? -1.131 -32.375 24.047 1 42.66 259 GLN A CA 1
ATOM 2002 C C . GLN A 1 259 ? -0.112 -31.344 24.531 1 42.66 259 GLN A C 1
ATOM 2004 O O . GLN A 1 259 ? 0.928 -31.703 25.078 1 42.66 259 GLN A O 1
ATOM 2009 N N . ALA A 1 260 ? -0.156 -30.188 24.219 1 37.16 260 ALA A N 1
ATOM 2010 C CA . ALA A 1 260 ? 1.128 -29.562 24.5 1 37.16 260 ALA A CA 1
ATOM 2011 C C . ALA A 1 260 ? 1.458 -29.656 25.984 1 37.16 260 ALA A C 1
ATOM 2013 O O . ALA A 1 260 ? 2.59 -29.969 26.359 1 37.16 260 ALA A O 1
ATOM 2014 N N . SER A 1 261 ? 0.995 -28.641 26.859 1 35.94 261 SER A N 1
ATOM 2015 C CA . SER A 1 261 ? 1.663 -28.734 28.141 1 35.94 261 SER A CA 1
ATOM 2016 C C . SER A 1 261 ? 1.38 -30.078 28.812 1 35.94 261 SER A C 1
ATOM 2018 O O . SER A 1 261 ? 0.411 -30.75 28.469 1 35.94 261 SER A O 1
ATOM 2020 N N . GLY A 1 262 ? 2.117 -30.625 29.875 1 35.34 262 GLY A N 1
ATOM 2021 C CA . GLY A 1 262 ? 2.072 -31.75 30.797 1 35.34 262 GLY A CA 1
ATOM 2022 C C . GLY A 1 262 ? 0.661 -32.188 31.125 1 35.34 262 GLY A C 1
ATOM 2023 O O . GLY A 1 262 ? 0.411 -33.375 31.312 1 35.34 262 GLY A O 1
ATOM 2024 N N . SER A 1 263 ? -0.123 -31.422 32.031 1 33.69 263 SER A N 1
ATOM 2025 C CA . SER A 1 263 ? -1.431 -31.984 32.344 1 33.69 263 SER A CA 1
ATOM 2026 C C . SER A 1 263 ? -2.338 -32 31.125 1 33.69 263 SER A C 1
ATOM 2028 O O . SER A 1 263 ? -2.566 -30.969 30.5 1 33.69 263 SER A O 1
ATOM 2030 N N . PRO A 1 264 ? -2.357 -33.062 30.312 1 35.97 264 PRO A N 1
ATOM 2031 C CA . PRO A 1 264 ? -3.166 -33.344 29.125 1 35.97 264 PRO A CA 1
ATOM 2032 C C . PRO A 1 264 ? -4.598 -32.812 29.25 1 35.97 264 PRO A C 1
ATOM 2034 O O . PRO A 1 264 ? -5.344 -33.25 30.125 1 35.97 264 PRO A O 1
ATOM 2037 N N . PRO A 1 265 ? -5.09 -31.703 29.562 1 36.16 265 PRO A N 1
ATOM 2038 C CA . PRO A 1 265 ? -6.523 -31.906 29.328 1 36.16 265 PRO A CA 1
ATOM 2039 C C . PRO A 1 265 ? -6.816 -32.5 27.953 1 36.16 265 PRO A C 1
ATOM 2041 O O . PRO A 1 265 ? -6.453 -31.906 26.938 1 36.16 265 PRO A O 1
ATOM 2044 N N . ARG A 1 266 ? -6.758 -33.688 27.688 1 37.84 266 ARG A N 1
ATOM 2045 C CA . ARG A 1 266 ? -7.156 -34.531 26.562 1 37.84 266 ARG A CA 1
ATOM 2046 C C . ARG A 1 266 ? -8.453 -34.031 25.938 1 37.84 266 ARG A C 1
ATOM 2048 O O . ARG A 1 266 ? -9.469 -33.906 26.609 1 37.84 266 ARG A O 1
ATOM 2055 N N . TYR A 1 267 ? -8.367 -33.156 24.906 1 43.53 267 TYR A N 1
ATOM 2056 C CA . TYR A 1 267 ? -9.617 -33.062 24.156 1 43.53 267 TYR A CA 1
ATOM 2057 C C . TYR A 1 267 ? -10.203 -34.438 23.906 1 43.53 267 TYR A C 1
ATOM 2059 O O . TYR A 1 267 ? -9.945 -35.062 22.875 1 43.53 267 TYR A O 1
ATOM 2067 N N . ASP A 1 268 ? -9.969 -35.469 24.688 1 42.47 268 ASP A N 1
ATOM 2068 C CA . ASP A 1 268 ? -10.461 -36.812 24.422 1 42.47 268 ASP A CA 1
ATOM 2069 C C . ASP A 1 268 ? -11.797 -36.781 23.688 1 42.47 268 ASP A C 1
ATOM 2071 O O . ASP A 1 268 ? -11.914 -37.312 22.578 1 42.47 268 ASP A O 1
ATOM 2075 N N . ASP A 1 269 ? -12.992 -36.75 24.328 1 49.72 269 ASP A N 1
ATOM 2076 C CA . ASP A 1 269 ? -14.25 -37.312 23.844 1 49.72 269 ASP A CA 1
ATOM 2077 C C . ASP A 1 269 ? -15.055 -36.25 23.094 1 49.72 269 ASP A C 1
ATOM 2079 O O . ASP A 1 269 ? -15.992 -36.562 22.359 1 49.72 269 ASP A O 1
ATOM 2083 N N . GLY A 1 270 ? -14.594 -34.906 23.125 1 55.75 270 GLY A N 1
ATOM 2084 C CA . GLY A 1 270 ? -15.555 -34 22.531 1 55.75 270 GLY A CA 1
ATOM 2085 C C . GLY A 1 270 ? -14.906 -32.938 21.672 1 55.75 270 GLY A C 1
ATOM 2086 O O . GLY A 1 270 ? -15.594 -32.094 21.094 1 55.75 270 GLY A O 1
ATOM 2087 N N . GLY A 1 271 ? -13.469 -33.062 21.219 1 65.38 271 GLY A N 1
ATOM 2088 C CA . GLY A 1 271 ? -12.789 -32.25 20.234 1 65.38 271 GLY A CA 1
ATOM 2089 C C . GLY A 1 271 ? -12.648 -30.797 20.625 1 65.38 271 GLY A C 1
ATOM 2090 O O . GLY A 1 271 ? -12.828 -30.438 21.797 1 65.38 271 GLY A O 1
ATOM 2091 N N . VAL A 1 272 ? -12.148 -29.797 19.828 1 74.88 272 VAL A N 1
ATOM 2092 C CA . VAL A 1 272 ? -11.938 -28.359 20.016 1 74.88 272 VAL A CA 1
ATOM 2093 C C . VAL A 1 272 ? -13.258 -27.703 20.391 1 74.88 272 VAL A C 1
ATOM 2095 O O . VAL A 1 272 ? -13.281 -26.781 21.203 1 74.88 272 VAL A O 1
ATOM 2098 N N . VAL A 1 273 ? -14.336 -28.219 19.938 1 80.06 273 VAL A N 1
ATOM 2099 C CA . VAL A 1 273 ? -15.648 -27.625 20.156 1 80.06 273 VAL A CA 1
ATOM 2100 C C . VAL A 1 273 ? -16.047 -27.781 21.625 1 80.06 273 VAL A C 1
ATOM 2102 O O . VAL A 1 273 ? -16.516 -26.828 22.266 1 80.06 273 VAL A O 1
ATOM 2105 N N . LYS A 1 274 ? -15.906 -28.953 22.141 1 78.25 274 LYS A N 1
ATOM 2106 C CA . LYS A 1 274 ? -16.25 -29.188 23.547 1 78.25 274 LYS A CA 1
ATOM 2107 C C . LYS A 1 274 ? -15.375 -28.344 24.469 1 78.25 274 LYS A C 1
ATOM 2109 O O . LYS A 1 274 ? -15.867 -27.781 25.453 1 78.25 274 LYS A O 1
ATOM 2114 N N . TRP A 1 275 ? -14.234 -28.266 24.125 1 78.44 275 TRP A N 1
ATOM 2115 C CA . TRP A 1 275 ? -13.312 -27.484 24.938 1 78.44 275 TRP A CA 1
ATOM 2116 C C . TRP A 1 275 ? -13.719 -26 24.938 1 78.44 275 TRP A C 1
ATOM 2118 O O . TRP A 1 275 ? -13.703 -25.359 25.984 1 78.44 275 TRP A O 1
ATOM 2128 N N . VAL A 1 276 ? -14 -25.5 23.828 1 84.06 276 VAL A N 1
ATOM 2129 C CA . VAL A 1 276 ? -14.383 -24.094 23.703 1 84.06 276 VAL A CA 1
ATOM 2130 C C . VAL A 1 276 ? -15.672 -23.844 24.469 1 84.06 276 VAL A C 1
ATOM 2132 O O . VAL A 1 276 ? -15.82 -22.781 25.109 1 84.06 276 VAL A O 1
ATOM 2135 N N . ARG A 1 277 ? -16.484 -24.766 24.484 1 81.88 277 ARG A N 1
ATOM 2136 C CA . ARG A 1 277 ? -17.766 -24.625 25.172 1 81.88 277 ARG A CA 1
ATOM 2137 C C . ARG A 1 277 ? -17.578 -24.672 26.688 1 81.88 277 ARG A C 1
ATOM 2139 O O . ARG A 1 277 ? -18.281 -24 27.422 1 81.88 277 ARG A O 1
ATOM 2146 N N . GLU A 1 278 ? -16.547 -25.391 27.094 1 81.25 278 GLU A N 1
ATOM 2147 C CA . GLU A 1 278 ? -16.344 -25.578 28.531 1 81.25 278 GLU A CA 1
ATOM 2148 C C . GLU A 1 278 ? -15.391 -24.531 29.094 1 81.25 278 GLU A C 1
ATOM 2150 O O . GLU A 1 278 ? -15.391 -24.266 30.297 1 81.25 278 GLU A O 1
ATOM 2155 N N . ASN A 1 279 ? -14.602 -24.016 28.234 1 81.38 279 ASN A N 1
ATOM 2156 C CA . ASN A 1 279 ? -13.641 -23.031 28.688 1 81.38 279 ASN A CA 1
ATOM 2157 C C . ASN A 1 279 ? -14.273 -21.641 28.797 1 81.38 279 ASN A C 1
ATOM 2159 O O . ASN A 1 279 ? -14.703 -21.062 27.797 1 81.38 279 ASN A O 1
ATOM 2163 N N . ASP A 1 280 ? -14.281 -21.078 29.906 1 82.19 280 ASP A N 1
ATOM 2164 C CA . ASP A 1 280 ? -14.93 -19.781 30.172 1 82.19 280 ASP A CA 1
ATOM 2165 C C . ASP A 1 280 ? -14.078 -18.625 29.641 1 82.19 280 ASP A C 1
ATOM 2167 O O . ASP A 1 280 ? -14.57 -17.5 29.516 1 82.19 280 ASP A O 1
ATOM 2171 N N . SER A 1 281 ? -12.844 -18.953 29.359 1 86.06 281 SER A N 1
ATOM 2172 C CA . SER A 1 281 ? -11.969 -17.875 28.922 1 86.06 281 SER A CA 1
ATOM 2173 C C . SER A 1 281 ? -12.203 -17.531 27.453 1 86.06 281 SER A C 1
ATOM 2175 O O . SER A 1 281 ? -11.734 -16.5 26.969 1 86.06 281 SER A O 1
ATOM 2177 N N . ILE A 1 282 ? -12.938 -18.453 26.797 1 90.25 282 ILE A N 1
ATOM 2178 C CA . ILE A 1 282 ? -13.266 -18.188 25.391 1 90.25 282 ILE A CA 1
ATOM 2179 C C . ILE A 1 282 ? -14.75 -17.875 25.266 1 90.25 282 ILE A C 1
ATOM 2181 O O . ILE A 1 282 ? -15.594 -18.641 25.719 1 90.25 282 ILE A O 1
ATOM 2185 N N . VAL A 1 283 ? -14.992 -16.781 24.719 1 93.56 283 VAL A N 1
ATOM 2186 C CA . VAL A 1 283 ? -16.391 -16.375 24.562 1 93.56 283 VAL A CA 1
ATOM 2187 C C . VAL A 1 283 ? -16.812 -16.547 23.109 1 93.56 283 VAL A C 1
ATOM 2189 O O . VAL A 1 283 ? -16.172 -16 22.203 1 93.56 283 VAL A O 1
ATOM 2192 N N . THR A 1 284 ? -17.781 -17.359 22.906 1 94.44 284 THR A N 1
ATOM 2193 C CA . THR A 1 284 ? -18.359 -17.594 21.594 1 94.44 284 THR A CA 1
ATOM 2194 C C . THR A 1 284 ? -19.688 -16.859 21.438 1 94.44 284 THR A C 1
ATOM 2196 O O . THR A 1 284 ? -20.203 -16.297 22.406 1 94.44 284 THR A O 1
ATOM 2199 N N . VAL A 1 285 ? -20.188 -16.781 20.219 1 94.88 285 VAL A N 1
ATOM 2200 C CA . VAL A 1 285 ? -21.469 -16.141 19.953 1 94.88 285 VAL A CA 1
ATOM 2201 C C . VAL A 1 285 ? -22.578 -16.859 20.734 1 94.88 285 VAL A C 1
ATOM 2203 O O . VAL A 1 285 ? -23.484 -16.219 21.281 1 94.88 285 VAL A O 1
ATOM 2206 N N . GLY A 1 286 ? -22.453 -18.172 20.859 1 92.94 286 GLY A N 1
ATOM 2207 C CA . GLY A 1 286 ? -23.438 -18.953 21.609 1 92.94 286 GLY A CA 1
ATOM 2208 C C . GLY A 1 286 ? -23.5 -18.562 23.062 1 92.94 286 GLY A C 1
ATOM 2209 O O . GLY A 1 286 ? -24.594 -18.391 23.625 1 92.94 286 GLY A O 1
ATOM 2210 N N . LYS A 1 287 ? -22.422 -18.375 23.703 1 91.56 287 LYS A N 1
ATOM 2211 C CA . LYS A 1 287 ? -22.375 -18 25.109 1 91.56 287 LYS A CA 1
ATOM 2212 C C . LYS A 1 287 ? -22.969 -16.609 25.312 1 91.56 287 LYS A C 1
ATOM 2214 O O . LYS A 1 287 ? -23.578 -16.344 26.359 1 91.56 287 LYS A O 1
ATOM 2219 N N . VAL A 1 288 ? -22.75 -15.727 24.344 1 92.31 288 VAL A N 1
ATOM 2220 C CA . VAL A 1 288 ? -23.297 -14.375 24.422 1 92.31 288 VAL A CA 1
ATOM 2221 C C . VAL A 1 288 ? -24.828 -14.438 24.375 1 92.31 288 VAL A C 1
ATOM 2223 O O . VAL A 1 288 ? -25.516 -13.711 25.094 1 92.31 288 VAL A O 1
ATOM 2226 N N . TRP A 1 289 ? -25.375 -15.312 23.531 1 91 289 TRP A N 1
ATOM 2227 C CA . TRP A 1 289 ? -26.812 -15.414 23.359 1 91 289 TRP A CA 1
ATOM 2228 C C . TRP A 1 289 ? -27.453 -16.172 24.531 1 91 289 TRP A C 1
ATOM 2230 O O . TRP A 1 289 ? -28.656 -16.125 24.719 1 91 289 TRP A O 1
ATOM 2240 N N . GLU A 1 290 ? -26.625 -16.875 25.297 1 87.75 290 GLU A N 1
ATOM 2241 C CA . GLU A 1 290 ? -27.125 -17.562 26.484 1 87.75 290 GLU A CA 1
ATOM 2242 C C . GLU A 1 290 ? -27.297 -16.594 27.656 1 87.75 290 GLU A C 1
ATOM 2244 O O . GLU A 1 290 ? -27.969 -16.922 28.641 1 87.75 290 GLU A O 1
ATOM 2249 N N . LEU A 1 291 ? -26.703 -15.508 27.484 1 82.44 291 LEU A N 1
ATOM 2250 C CA . LEU A 1 291 ? -26.828 -14.523 28.547 1 82.44 291 LEU A CA 1
ATOM 2251 C C . LEU A 1 291 ? -28.297 -14.148 28.766 1 82.44 291 LEU A C 1
ATOM 2253 O O . LEU A 1 291 ? -29.047 -13.984 27.797 1 82.44 291 LEU A O 1
ATOM 2257 N N . ASP A 1 292 ? -28.75 -14.414 30.031 1 68.06 292 ASP A N 1
ATOM 2258 C CA . ASP A 1 292 ? -30.141 -14.18 30.406 1 68.06 292 ASP A CA 1
ATOM 2259 C C . ASP A 1 292 ? -30.5 -12.695 30.281 1 68.06 292 ASP A C 1
ATOM 2261 O O . ASP A 1 292 ? -29.719 -11.828 30.672 1 68.06 292 ASP A O 1
ATOM 2265 N N . ASP A 1 293 ? -31.625 -12.383 29.469 1 59.97 293 ASP A N 1
ATOM 2266 C CA . ASP A 1 293 ? -32.156 -11.039 29.234 1 59.97 293 ASP A CA 1
ATOM 2267 C C . ASP A 1 293 ? -32.406 -10.32 30.562 1 59.97 293 ASP A C 1
ATOM 2269 O O . ASP A 1 293 ? -32.531 -9.094 30.594 1 59.97 293 ASP A O 1
ATOM 2273 N N . SER A 1 294 ? -32.625 -11.125 31.609 1 58.22 294 SER A N 1
ATOM 2274 C CA . SER A 1 294 ? -33.031 -10.547 32.875 1 58.22 294 SER A CA 1
ATOM 2275 C C . SER A 1 294 ? -31.828 -10.219 33.75 1 58.22 294 SER A C 1
ATOM 2277 O O . SER A 1 294 ? -31.969 -9.891 34.938 1 58.22 294 SER A O 1
ATOM 2279 N N . ASP A 1 295 ? -30.656 -10.383 33.219 1 58.09 295 ASP A N 1
ATOM 2280 C CA . ASP A 1 295 ? -29.484 -10.07 34.062 1 58.09 295 ASP A CA 1
ATOM 2281 C C . ASP A 1 295 ? -29.469 -8.594 34.438 1 58.09 295 ASP A C 1
ATOM 2283 O O . ASP A 1 295 ? -29.797 -7.734 33.594 1 58.09 295 ASP A O 1
ATOM 2287 N N . LYS A 1 296 ? -29.625 -8.305 35.688 1 56.88 296 LYS A N 1
ATOM 2288 C CA . LYS A 1 296 ? -29.719 -7.02 36.375 1 56.88 296 LYS A CA 1
ATOM 2289 C C . LYS A 1 296 ? -28.828 -5.98 35.688 1 56.88 296 LYS A C 1
ATOM 2291 O O . LYS A 1 296 ? -29.062 -4.777 35.812 1 56.88 296 LYS A O 1
ATOM 2296 N N . PHE A 1 297 ? -27.875 -6.473 34.906 1 58.25 297 PHE A N 1
ATOM 2297 C CA . PHE A 1 297 ? -26.859 -5.582 34.344 1 58.25 297 PHE A CA 1
ATOM 2298 C C . PHE A 1 297 ? -27.406 -4.801 33.156 1 58.25 297 PHE A C 1
ATOM 2300 O O . PHE A 1 297 ? -26.938 -3.701 32.875 1 58.25 297 PHE A O 1
ATOM 2307 N N . PHE A 1 298 ? -28.469 -5.383 32.688 1 61.97 298 PHE A N 1
ATOM 2308 C CA . PHE A 1 298 ? -28.953 -4.734 31.469 1 61.97 298 PHE A CA 1
ATOM 2309 C C . PHE A 1 298 ? -30.312 -4.07 31.703 1 61.97 298 PHE A C 1
ATOM 2311 O O . PHE A 1 298 ? -31.203 -4.672 32.312 1 61.97 298 PHE A O 1
ATOM 2318 N N . THR A 1 299 ? -30.328 -2.709 31.656 1 62.16 299 THR A N 1
ATOM 2319 C CA . THR A 1 299 ? -31.5 -1.916 31.984 1 62.16 299 THR A CA 1
ATOM 2320 C C . THR A 1 299 ? -32.625 -2.135 30.953 1 62.16 299 THR A C 1
ATOM 2322 O O . THR A 1 299 ? -33.781 -2.045 31.297 1 62.16 299 THR A O 1
ATOM 2325 N N . SER A 1 300 ? -32.219 -2.273 29.672 1 71.75 300 SER A N 1
ATOM 2326 C CA . SER A 1 300 ? -33.25 -2.359 28.672 1 71.75 300 SER A CA 1
ATOM 2327 C C . SER A 1 300 ? -33.031 -3.545 27.734 1 71.75 300 SER A C 1
ATOM 2329 O O . SER A 1 300 ? -31.891 -3.936 27.484 1 71.75 300 SER A O 1
ATOM 2331 N N . GLN A 1 301 ? -34.094 -4.234 27.422 1 75.25 301 GLN A N 1
ATOM 2332 C CA . GLN A 1 301 ? -34.094 -5.383 26.531 1 75.25 301 GLN A CA 1
ATOM 2333 C C . GLN A 1 301 ? -33.5 -5.008 25.172 1 75.25 301 GLN A C 1
ATOM 2335 O O . GLN A 1 301 ? -32.781 -5.801 24.562 1 75.25 301 GLN A O 1
ATOM 2340 N N . ASN A 1 302 ? -33.75 -3.758 24.766 1 77.19 302 ASN A N 1
ATOM 2341 C CA . ASN A 1 302 ? -33.25 -3.311 23.469 1 77.19 302 ASN A CA 1
ATOM 2342 C C . ASN A 1 302 ? -31.734 -3.16 23.484 1 77.19 302 ASN A C 1
ATOM 2344 O O . ASN A 1 302 ? -31.062 -3.434 22.484 1 77.19 302 ASN A O 1
ATOM 2348 N N . GLN A 1 303 ? -31.234 -2.889 24.609 1 79.31 303 GLN A N 1
ATOM 2349 C CA . GLN A 1 303 ? -29.781 -2.697 24.734 1 79.31 303 GLN A CA 1
ATOM 2350 C C . GLN A 1 303 ? -29.047 -4.035 24.719 1 79.31 303 GLN A C 1
ATOM 2352 O O . GLN A 1 303 ? -27.969 -4.148 24.141 1 79.31 303 GLN A O 1
ATOM 2357 N N . ILE A 1 304 ? -29.641 -4.953 25.297 1 81.94 304 ILE A N 1
ATOM 2358 C CA . ILE A 1 304 ? -29 -6.27 25.328 1 81.94 304 ILE A CA 1
ATOM 2359 C C . ILE A 1 304 ? -28.984 -6.867 23.922 1 81.94 304 ILE A C 1
ATOM 2361 O O . ILE A 1 304 ? -28 -7.48 23.516 1 81.94 304 ILE A O 1
ATOM 2365 N N . GLN A 1 305 ? -30.109 -6.672 23.234 1 85.5 305 GLN A N 1
ATOM 2366 C CA . GLN A 1 305 ? -30.172 -7.191 21.875 1 85.5 305 GLN A CA 1
ATOM 2367 C C . GLN A 1 305 ? -29.141 -6.5 20.969 1 85.5 305 GLN A C 1
ATOM 2369 O O . GLN A 1 305 ? -28.531 -7.137 20.109 1 85.5 305 GLN A O 1
ATOM 2374 N N . ARG A 1 306 ? -28.984 -5.277 21.25 1 86.94 306 ARG A N 1
ATOM 2375 C CA . ARG A 1 306 ? -27.984 -4.531 20.484 1 86.94 306 ARG A CA 1
ATOM 2376 C C . ARG A 1 306 ? -26.578 -5.043 20.766 1 86.94 306 ARG A C 1
ATOM 2378 O O . ARG A 1 306 ? -25.766 -5.16 19.859 1 86.94 306 ARG A O 1
ATOM 2385 N N . LEU A 1 307 ? -26.328 -5.316 21.984 1 89.19 307 LEU A N 1
ATOM 2386 C CA . LEU A 1 307 ? -25.016 -5.816 22.359 1 89.19 307 LEU A CA 1
ATOM 2387 C C . LEU A 1 307 ? -24.75 -7.199 21.781 1 89.19 307 LEU A C 1
ATOM 2389 O O . LEU A 1 307 ? -23.641 -7.496 21.328 1 89.19 307 LEU A O 1
ATOM 2393 N N . LYS A 1 308 ? -25.781 -8.016 21.812 1 91.81 308 LYS A N 1
ATOM 2394 C CA . LYS A 1 308 ? -25.656 -9.336 21.203 1 91.81 308 LYS A CA 1
ATOM 2395 C C . LYS A 1 308 ? -25.359 -9.234 19.719 1 91.81 308 LYS A C 1
ATOM 2397 O O . LYS A 1 308 ? -24.484 -9.945 19.203 1 91.81 308 LYS A O 1
ATOM 2402 N N . ARG A 1 309 ? -26 -8.289 19.094 1 92.88 309 ARG A N 1
ATOM 2403 C CA . ARG A 1 309 ? -25.797 -8.102 17.656 1 92.88 309 ARG A CA 1
ATOM 2404 C C . ARG A 1 309 ? -24.406 -7.574 17.375 1 92.88 309 ARG A C 1
ATOM 2406 O O . ARG A 1 309 ? -23.797 -7.941 16.359 1 92.88 309 ARG A O 1
ATOM 2413 N N . ILE A 1 310 ? -23.891 -6.738 18.188 1 94.06 310 ILE A N 1
ATOM 2414 C CA . ILE A 1 310 ? -22.531 -6.207 18.016 1 94.06 310 ILE A CA 1
ATOM 2415 C C . ILE A 1 310 ? -21.516 -7.332 18.141 1 94.06 310 ILE A C 1
ATOM 2417 O O . ILE A 1 310 ? -20.531 -7.383 17.391 1 94.06 310 ILE A O 1
ATOM 2421 N N . CYS A 1 311 ? -21.703 -8.219 19.031 1 95.81 311 CYS A N 1
ATOM 2422 C CA . CYS A 1 311 ? -20.797 -9.344 19.203 1 95.81 311 CYS A CA 1
ATOM 2423 C C . CYS A 1 311 ? -20.844 -10.281 18 1 95.81 311 CYS A C 1
ATOM 2425 O O . CYS A 1 311 ? -19.812 -10.82 17.594 1 95.81 311 CYS A O 1
ATOM 2427 N N . LEU A 1 312 ? -22.062 -10.453 17.531 1 96.25 312 LEU A N 1
ATOM 2428 C CA . LEU A 1 312 ? -22.172 -11.25 16.312 1 96.25 312 LEU A CA 1
ATOM 2429 C C . LEU A 1 312 ? -21.422 -10.594 15.164 1 96.25 312 LEU A C 1
ATOM 2431 O O . LEU A 1 312 ? -20.703 -11.266 14.422 1 96.25 312 LEU A O 1
ATOM 2435 N N . SER A 1 313 ? -21.594 -9.266 14.984 1 96.62 313 SER A N 1
ATOM 2436 C CA . SER A 1 313 ? -20.875 -8.523 13.945 1 96.62 313 SER A CA 1
ATOM 2437 C C . SER A 1 313 ? -19.375 -8.664 14.109 1 96.62 313 SER A C 1
ATOM 2439 O O . SER A 1 313 ? -18.641 -8.766 13.117 1 96.62 313 SER A O 1
ATOM 2441 N N . PHE A 1 314 ? -18.938 -8.641 15.305 1 97.19 314 PHE A N 1
ATOM 2442 C CA . PHE A 1 314 ? -17.516 -8.758 15.594 1 97.19 314 PHE A CA 1
ATOM 2443 C C . PHE A 1 314 ? -16.984 -10.117 15.164 1 97.19 314 PHE A C 1
ATOM 2445 O O . PHE A 1 314 ? -15.875 -10.219 14.633 1 97.19 314 PHE A O 1
ATOM 2452 N N . ALA A 1 315 ? -17.703 -11.133 15.469 1 96.88 315 ALA A N 1
ATOM 2453 C CA . ALA A 1 315 ? -17.312 -12.477 15.055 1 96.88 315 ALA A CA 1
ATOM 2454 C C . ALA A 1 315 ? -17.281 -12.586 13.531 1 96.88 315 ALA A C 1
ATOM 2456 O O . ALA A 1 315 ? -16.375 -13.203 12.961 1 96.88 315 ALA A O 1
ATOM 2457 N N . LEU A 1 316 ? -18.266 -11.984 12.859 1 97 316 LEU A N 1
ATOM 2458 C CA . LEU A 1 316 ? -18.328 -12.023 11.406 1 97 316 LEU A CA 1
ATOM 2459 C C . LEU A 1 316 ? -17.203 -11.203 10.789 1 97 316 LEU A C 1
ATOM 2461 O O . LEU A 1 316 ? -16.672 -11.57 9.742 1 97 316 LEU A O 1
ATOM 2465 N N . PHE A 1 317 ? -16.844 -10.133 11.414 1 96.06 317 PHE A N 1
ATOM 2466 C CA . PHE A 1 317 ? -15.719 -9.305 10.977 1 96.06 317 PHE A CA 1
ATOM 2467 C C . PHE A 1 317 ? -14.445 -10.133 10.875 1 96.06 317 PHE A C 1
ATOM 2469 O O . PHE A 1 317 ? -13.688 -9.992 9.914 1 96.06 317 PHE A O 1
ATOM 2476 N N . LYS A 1 318 ? -14.266 -10.969 11.805 1 95.12 318 LYS A N 1
ATOM 2477 C CA . LYS A 1 318 ? -13.062 -11.797 11.82 1 95.12 318 LYS A CA 1
ATOM 2478 C C . LYS A 1 318 ? -13.055 -12.773 10.648 1 95.12 318 LYS A C 1
ATOM 2480 O O . LYS A 1 318 ? -11.992 -13.102 10.117 1 95.12 318 LYS A O 1
ATOM 2485 N N . LEU A 1 319 ? -14.195 -13.18 10.227 1 94.5 319 LEU A N 1
ATOM 2486 C CA . LEU A 1 319 ? -14.297 -14.086 9.086 1 94.5 319 LEU A CA 1
ATOM 2487 C C . LEU A 1 319 ? -14.062 -13.344 7.781 1 94.5 319 LEU A C 1
ATOM 2489 O O . LEU A 1 319 ? -13.328 -13.812 6.91 1 94.5 319 LEU A O 1
ATOM 2493 N N . LEU A 1 320 ? -14.625 -12.148 7.676 1 93.5 320 LEU A N 1
ATOM 2494 C CA . LEU A 1 320 ? -14.523 -11.383 6.438 1 93.5 320 LEU A CA 1
ATOM 2495 C C . LEU A 1 320 ? -13.125 -10.797 6.273 1 93.5 320 LEU A C 1
ATOM 2497 O O . LEU A 1 320 ? -12.656 -10.594 5.152 1 93.5 320 LEU A O 1
ATOM 2501 N N . ARG A 1 321 ? -12.484 -10.484 7.355 1 93.12 321 ARG A N 1
ATOM 2502 C CA . ARG A 1 321 ? -11.148 -9.906 7.34 1 93.12 321 ARG A CA 1
ATOM 2503 C C . ARG A 1 321 ? -10.156 -10.82 6.621 1 93.12 321 ARG A C 1
ATOM 2505 O O . ARG A 1 321 ? -9.164 -10.359 6.07 1 93.12 321 ARG A O 1
ATOM 2512 N N . ARG A 1 322 ? -10.414 -12.117 6.555 1 91.19 322 ARG A N 1
ATOM 2513 C CA . ARG A 1 322 ? -9.562 -13.102 5.891 1 91.19 322 ARG A CA 1
ATOM 2514 C C . ARG A 1 322 ? -9.422 -12.781 4.406 1 91.19 322 ARG A C 1
ATOM 2516 O O . ARG A 1 322 ? -8.352 -12.969 3.824 1 91.19 322 ARG A O 1
ATOM 2523 N N . ARG A 1 323 ? -10.43 -12.203 3.857 1 89.94 323 ARG A N 1
ATOM 2524 C CA . ARG A 1 323 ? -10.406 -11.859 2.438 1 89.94 323 ARG A CA 1
ATOM 2525 C C . ARG A 1 323 ? -9.484 -10.68 2.174 1 89.94 323 ARG A C 1
ATOM 2527 O O . ARG A 1 323 ? -8.828 -10.617 1.131 1 89.94 323 ARG A O 1
ATOM 2534 N N . PHE A 1 324 ? -9.32 -9.789 3.135 1 87.81 324 PHE A N 1
ATOM 2535 C CA . PHE A 1 324 ? -8.469 -8.609 2.982 1 87.81 324 PHE A CA 1
ATOM 2536 C C . PHE A 1 324 ? -7.012 -8.969 3.232 1 87.81 324 PHE A C 1
ATOM 2538 O O . PHE A 1 324 ? -6.109 -8.258 2.779 1 87.81 324 PHE A O 1
ATOM 2545 N N . GLU A 1 325 ? -6.832 -10.078 3.959 1 87.88 325 GLU A N 1
ATOM 2546 C CA . GLU A 1 325 ? -5.465 -10.523 4.223 1 87.88 325 GLU A CA 1
ATOM 2547 C C . GLU A 1 325 ? -5 -11.539 3.184 1 87.88 325 GLU A C 1
ATOM 2549 O O . GLU A 1 325 ? -3.945 -12.156 3.34 1 87.88 325 GLU A O 1
ATOM 2554 N N . HIS A 1 326 ? -5.738 -11.773 2.156 1 84.38 326 HIS A N 1
ATOM 2555 C CA . HIS A 1 326 ? -5.398 -12.617 1.017 1 84.38 326 HIS A CA 1
ATOM 2556 C C . HIS A 1 326 ? -5.258 -14.078 1.436 1 84.38 326 HIS A C 1
ATOM 2558 O O . HIS A 1 326 ? -4.363 -14.781 0.963 1 84.38 326 HIS A O 1
ATOM 2564 N N . LEU A 1 327 ? -6.051 -14.445 2.4 1 86.69 327 LEU A N 1
ATOM 2565 C CA . LEU A 1 327 ? -6.172 -15.844 2.791 1 86.69 327 LEU A CA 1
ATOM 2566 C C . LEU A 1 327 ? -7.234 -16.547 1.959 1 86.69 327 LEU A C 1
ATOM 2568 O O . LEU A 1 327 ? -7.973 -15.906 1.208 1 86.69 327 LEU A O 1
ATOM 2572 N N . PRO A 1 328 ? -7.172 -17.812 1.95 1 80.12 328 PRO A N 1
ATOM 2573 C CA . PRO A 1 328 ? -8.164 -18.516 1.129 1 80.12 328 PRO A CA 1
ATOM 2574 C C . PRO A 1 328 ? -9.602 -18.125 1.48 1 80.12 328 PRO A C 1
ATOM 2576 O O . PRO A 1 328 ? -9.891 -17.797 2.635 1 80.12 328 PRO A O 1
ATOM 2579 N N . ALA A 1 329 ? -10.414 -18.094 0.489 1 81 329 ALA A N 1
ATOM 2580 C CA . ALA A 1 329 ? -11.82 -17.719 0.648 1 81 329 ALA A CA 1
ATOM 2581 C C . ALA A 1 329 ? -12.547 -18.703 1.554 1 81 329 ALA A C 1
ATOM 2583 O O . ALA A 1 329 ? -12.016 -19.781 1.872 1 81 329 ALA A O 1
ATOM 2584 N N . LEU A 1 330 ? -13.727 -18.297 1.982 1 86.94 330 LEU A N 1
ATOM 2585 C CA . LEU A 1 330 ? -14.562 -19.141 2.832 1 86.94 330 LEU A CA 1
ATOM 2586 C C . LEU A 1 330 ? -14.914 -20.453 2.123 1 86.94 330 LEU A C 1
ATOM 2588 O O . LEU A 1 330 ? -15.242 -20.438 0.936 1 86.94 330 LEU A O 1
ATOM 2592 N N . SER A 1 331 ? -14.742 -21.547 2.795 1 87.56 331 SER A N 1
ATOM 2593 C CA . SER A 1 331 ? -15.133 -22.844 2.254 1 87.56 331 SER A CA 1
ATOM 2594 C C . SER A 1 331 ? -16.656 -22.938 2.109 1 87.56 331 SER A C 1
ATOM 2596 O O . SER A 1 331 ? -17.391 -22.125 2.674 1 87.56 331 SER A O 1
ATOM 2598 N N . LYS A 1 332 ? -17.188 -23.844 1.397 1 89.19 332 LYS A N 1
ATOM 2599 C CA . LYS A 1 332 ? -18.609 -24.031 1.191 1 89.19 332 LYS A CA 1
ATOM 2600 C C . LYS A 1 332 ? -19.312 -24.359 2.506 1 89.19 332 LYS A C 1
ATOM 2602 O O . LYS A 1 332 ? -20.422 -23.875 2.752 1 89.19 332 LYS A O 1
ATOM 2607 N N . GLN A 1 333 ? -18.609 -25.047 3.34 1 89.62 333 GLN A N 1
ATOM 2608 C CA . GLN A 1 333 ? -19.203 -25.391 4.629 1 89.62 333 GLN A CA 1
ATOM 2609 C C . GLN A 1 333 ? -19.344 -24.172 5.523 1 89.62 333 GLN A C 1
ATOM 2611 O O . GLN A 1 333 ? -20.344 -24.016 6.23 1 89.62 333 GLN A O 1
ATOM 2616 N N . GLU A 1 334 ? -18.391 -23.391 5.434 1 91.75 334 GLU A N 1
ATOM 2617 C CA . GLU A 1 334 ? -18.438 -22.156 6.227 1 91.75 334 GLU A CA 1
ATOM 2618 C C . GLU A 1 334 ? -19.547 -21.234 5.742 1 91.75 334 GLU A C 1
ATOM 2620 O O . GLU A 1 334 ? -20.234 -20.594 6.551 1 91.75 334 GLU A O 1
ATOM 2625 N N . VAL A 1 335 ? -19.75 -21.219 4.441 1 91.88 335 VAL A N 1
ATOM 2626 C CA . VAL A 1 335 ? -20.781 -20.359 3.85 1 91.88 335 VAL A CA 1
ATOM 2627 C C . VAL A 1 335 ? -22.172 -20.859 4.234 1 91.88 335 VAL A C 1
ATOM 2629 O O . VAL A 1 335 ? -23.047 -20.078 4.574 1 91.88 335 VAL A O 1
ATOM 2632 N N . ASP A 1 336 ? -22.344 -22.125 4.207 1 90.88 336 ASP A N 1
ATOM 2633 C CA . ASP A 1 336 ? -23.625 -22.703 4.586 1 90.88 336 ASP A CA 1
ATOM 2634 C C . ASP A 1 336 ? -23.938 -22.438 6.055 1 90.88 336 ASP A C 1
ATOM 2636 O O . ASP A 1 336 ? -25.078 -22.094 6.398 1 90.88 336 ASP A O 1
ATOM 2640 N N . ASP A 1 337 ? -22.938 -22.547 6.82 1 92.19 337 ASP A N 1
ATOM 2641 C CA . ASP A 1 337 ? -23.125 -22.312 8.25 1 92.19 337 ASP A CA 1
ATOM 2642 C C . ASP A 1 337 ? -23.453 -20.844 8.516 1 92.19 337 ASP A C 1
ATOM 2644 O O . ASP A 1 337 ? -24.344 -20.531 9.32 1 92.19 337 ASP A O 1
ATOM 2648 N N . SER A 1 338 ? -22.734 -20 7.867 1 93.12 338 SER A N 1
ATOM 2649 C CA . SER A 1 338 ? -22.984 -18.562 8.047 1 93.12 338 SER A CA 1
ATOM 2650 C C . SER A 1 338 ? -24.344 -18.156 7.492 1 93.12 338 SER A C 1
ATOM 2652 O O . SER A 1 338 ? -25.016 -17.312 8.07 1 93.12 338 SER A O 1
ATOM 2654 N N . ARG A 1 339 ? -24.719 -18.734 6.41 1 92.56 339 ARG A N 1
ATOM 2655 C CA . ARG A 1 339 ? -26.047 -18.484 5.832 1 92.56 339 ARG A CA 1
ATOM 2656 C C . ARG A 1 339 ? -27.156 -18.875 6.801 1 92.56 339 ARG A C 1
ATOM 2658 O O . ARG A 1 339 ? -28.078 -18.094 7.043 1 92.56 339 ARG A O 1
ATOM 2665 N N . ASP A 1 340 ? -27.016 -20 7.398 1 90.62 340 ASP A N 1
ATOM 2666 C CA . ASP A 1 340 ? -28.016 -20.484 8.336 1 90.62 340 ASP A CA 1
ATOM 2667 C C . ASP A 1 340 ? -28.047 -19.609 9.594 1 90.62 340 ASP A C 1
ATOM 2669 O O . ASP A 1 340 ? -29.125 -19.344 10.133 1 90.62 340 ASP A O 1
ATOM 2673 N N . LEU A 1 341 ? -26.938 -19.234 9.961 1 92.56 341 LEU A N 1
ATOM 2674 C CA . LEU A 1 341 ? -26.859 -18.391 11.141 1 92.56 341 LEU A CA 1
ATOM 2675 C C . LEU A 1 341 ? -27.594 -17.078 10.914 1 92.56 341 LEU A C 1
ATOM 2677 O O . LEU A 1 341 ? -28.328 -16.609 11.781 1 92.56 341 LEU A O 1
ATOM 2681 N N . LEU A 1 342 ? -27.5 -16.5 9.727 1 93.19 342 LEU A N 1
ATOM 2682 C CA . LEU A 1 342 ? -28.062 -15.188 9.438 1 93.19 342 LEU A CA 1
ATOM 2683 C C . LEU A 1 342 ? -29.547 -15.297 9.07 1 93.19 342 LEU A C 1
ATOM 2685 O O . LEU A 1 342 ? -30.375 -14.547 9.578 1 93.19 342 LEU A O 1
ATOM 2689 N N . LEU A 1 343 ? -29.922 -16.266 8.273 1 90.56 343 LEU A N 1
ATOM 2690 C CA . LEU A 1 343 ? -31.297 -16.328 7.766 1 90.56 343 LEU A CA 1
ATOM 2691 C C . LEU A 1 343 ? -32.188 -17.062 8.75 1 90.56 343 LEU A C 1
ATOM 2693 O O . LEU A 1 343 ? -33.312 -16.609 9.031 1 90.56 343 LEU A O 1
ATOM 2697 N N . LYS A 1 344 ? -31.672 -18.141 9.305 1 87.62 344 LYS A N 1
ATOM 2698 C CA . LYS A 1 344 ? -32.5 -18.891 10.242 1 87.62 344 LYS A CA 1
ATOM 2699 C C . LYS A 1 344 ? -32.344 -18.359 11.664 1 87.62 344 LYS A C 1
ATOM 2701 O O . LYS A 1 344 ? -33.281 -18.469 12.477 1 87.62 344 LYS A O 1
ATOM 2706 N N . GLY A 1 345 ? -31.25 -17.828 11.945 1 89 345 GLY A N 1
ATOM 2707 C CA . GLY A 1 345 ? -30.984 -17.359 13.297 1 89 345 GLY A CA 1
ATOM 2708 C C . GLY A 1 345 ? -31.422 -15.93 13.531 1 89 345 GLY A C 1
ATOM 2709 O O . GLY A 1 345 ? -32.375 -15.688 14.266 1 89 345 GLY A O 1
ATOM 2710 N N . LEU A 1 346 ? -30.906 -15.008 12.805 1 88.31 346 LEU A N 1
ATOM 2711 C CA . LEU A 1 346 ? -31.109 -13.586 13.078 1 88.31 346 LEU A CA 1
ATOM 2712 C C . LEU A 1 346 ? -32.375 -13.086 12.406 1 88.31 346 LEU A C 1
ATOM 2714 O O . LEU A 1 346 ? -33.188 -12.383 13.023 1 88.31 346 LEU A O 1
ATOM 2718 N N . TYR A 1 347 ? -32.594 -13.406 11.203 1 85.31 347 TYR A N 1
ATOM 2719 C CA . TYR A 1 347 ? -33.719 -12.867 10.438 1 85.31 347 TYR A CA 1
ATOM 2720 C C . TYR A 1 347 ? -35.031 -13.445 10.922 1 85.31 347 TYR A C 1
ATOM 2722 O O . TYR A 1 347 ? -36.031 -12.727 11.031 1 85.31 347 TYR A O 1
ATOM 2730 N N . ASN A 1 348 ? -35.156 -14.727 11.273 1 76.31 348 ASN A N 1
ATOM 2731 C CA . ASN A 1 348 ? -36.406 -15.375 11.633 1 76.31 348 ASN A CA 1
ATOM 2732 C C . ASN A 1 348 ? -36.781 -15.109 13.094 1 76.31 348 ASN A C 1
ATOM 2734 O O . ASN A 1 348 ? -37.875 -15.453 13.539 1 76.31 348 ASN A O 1
ATOM 2738 N N . ASN A 1 349 ? -35.906 -14.633 14.094 1 62.5 349 ASN A N 1
ATOM 2739 C CA . ASN A 1 349 ? -36.156 -14.445 15.516 1 62.5 349 ASN A CA 1
ATOM 2740 C C . ASN A 1 349 ? -37.156 -13.328 15.773 1 62.5 349 ASN A C 1
ATOM 2742 O O . ASN A 1 349 ? -37.75 -13.242 16.859 1 62.5 349 ASN A O 1
ATOM 2746 N N . GLY A 1 350 ? -37.562 -12.422 14.914 1 56.12 350 GLY A N 1
ATOM 2747 C CA . GLY A 1 350 ? -38.5 -11.383 15.328 1 56.12 350 GLY A CA 1
ATOM 2748 C C . GLY A 1 350 ? -39.5 -11.016 14.242 1 56.12 350 GLY A C 1
ATOM 2749 O O . GLY A 1 350 ? -39.594 -11.68 13.211 1 56.12 350 GLY A O 1
ATOM 2750 N N . GLU A 1 351 ? -40.438 -9.961 14.586 1 48.88 351 GLU A N 1
ATOM 2751 C CA . GLU A 1 351 ? -41.344 -9.312 13.641 1 48.88 351 GLU A CA 1
ATOM 2752 C C . GLU A 1 351 ? -40.594 -8.859 12.391 1 48.88 351 GLU A C 1
ATOM 2754 O O . GLU A 1 351 ? -39.5 -8.344 12.469 1 48.88 351 GLU A O 1
ATOM 2759 N N . THR A 1 352 ? -41.031 -9.219 11.203 1 49.22 352 THR A N 1
ATOM 2760 C CA . THR A 1 352 ? -40.469 -9.117 9.859 1 49.22 352 THR A CA 1
ATOM 2761 C C . THR A 1 352 ? -39.75 -7.773 9.672 1 49.22 352 THR A C 1
ATOM 2763 O O . THR A 1 352 ? -38.656 -7.711 9.141 1 49.22 352 THR A O 1
ATOM 2766 N N . SER A 1 353 ? -40.438 -6.715 10.102 1 52 353 SER A N 1
ATOM 2767 C CA . SER A 1 353 ? -39.938 -5.379 9.789 1 52 353 SER A CA 1
ATOM 2768 C C . SER A 1 353 ? -38.688 -5.055 10.594 1 52 353 SER A C 1
ATOM 2770 O O . SER A 1 353 ? -37.719 -4.484 10.07 1 52 353 SER A O 1
ATOM 2772 N N . CYS A 1 354 ? -38.531 -5.637 11.766 1 67.5 354 CYS A N 1
ATOM 2773 C CA . CYS A 1 354 ? -37.438 -5.285 12.664 1 67.5 354 CYS A CA 1
ATOM 2774 C C . CYS A 1 354 ? -36.219 -6.188 12.43 1 67.5 354 CYS A C 1
ATOM 2776 O O . CYS A 1 354 ? -35.094 -5.809 12.742 1 67.5 354 CYS A O 1
ATOM 2778 N N . SER A 1 355 ? -36.562 -7.145 11.602 1 83 355 SER A N 1
ATOM 2779 C CA . SER A 1 355 ? -35.5 -8.109 11.406 1 83 355 SER A CA 1
ATOM 2780 C C . SER A 1 355 ? -34.531 -7.668 10.297 1 83 355 SER A C 1
ATOM 2782 O O . SER A 1 355 ? -33.312 -7.859 10.398 1 83 355 SER A O 1
ATOM 2784 N N . ALA A 1 356 ? -35.156 -6.98 9.289 1 89.62 356 ALA A N 1
ATOM 2785 C CA . ALA A 1 356 ? -34.312 -6.516 8.195 1 89.62 356 ALA A CA 1
ATOM 2786 C C . ALA A 1 356 ? -33.344 -5.422 8.672 1 89.62 356 ALA A C 1
ATOM 2788 O O . ALA A 1 356 ? -32.188 -5.406 8.297 1 89.62 356 ALA A O 1
ATOM 2789 N N . GLU A 1 357 ? -33.906 -4.609 9.453 1 89.06 357 GLU A N 1
ATOM 2790 C CA . GLU A 1 357 ? -33.062 -3.541 10.008 1 89.06 357 GLU A CA 1
ATOM 2791 C C . GLU A 1 357 ? -31.969 -4.105 10.891 1 89.06 357 GLU A C 1
ATOM 2793 O O . GLU A 1 357 ? -30.828 -3.605 10.867 1 89.06 357 GLU A O 1
ATOM 2798 N N . ALA A 1 358 ? -32.281 -5.094 11.57 1 89.94 358 ALA A N 1
ATOM 2799 C CA . ALA A 1 358 ? -31.281 -5.727 12.438 1 89.94 358 ALA A CA 1
ATOM 2800 C C . ALA A 1 358 ? -30.172 -6.383 11.625 1 89.94 358 ALA A C 1
ATOM 2802 O O . ALA A 1 358 ? -29 -6.309 11.984 1 89.94 358 ALA A O 1
ATOM 2803 N N . MET A 1 359 ? -30.578 -6.93 10.539 1 92.69 359 MET A N 1
ATOM 2804 C CA . MET A 1 359 ? -29.594 -7.578 9.672 1 92.69 359 MET A CA 1
ATOM 2805 C C . MET A 1 359 ? -28.625 -6.555 9.086 1 92.69 359 MET A C 1
ATOM 2807 O O . MET A 1 359 ? -27.422 -6.766 9.102 1 92.69 359 MET A O 1
ATOM 2811 N N . PHE A 1 360 ? -29.141 -5.48 8.633 1 93 360 PHE A N 1
ATOM 2812 C CA . PHE A 1 360 ? -28.297 -4.457 8.031 1 93 360 PHE A CA 1
ATOM 2813 C C . PHE A 1 360 ? -27.469 -3.748 9.094 1 93 360 PHE A C 1
ATOM 2815 O O . PHE A 1 360 ? -26.359 -3.287 8.812 1 93 360 PHE A O 1
ATOM 2822 N N . GLN A 1 361 ? -28 -3.719 10.227 1 91.38 361 GLN A N 1
ATOM 2823 C CA . GLN A 1 361 ? -27.219 -3.145 11.312 1 91.38 361 GLN A CA 1
ATOM 2824 C C . GLN A 1 361 ? -26 -4.016 11.633 1 91.38 361 GLN A C 1
ATOM 2826 O O . GLN A 1 361 ? -24.906 -3.5 11.852 1 91.38 361 GLN A O 1
ATOM 2831 N N . VAL A 1 362 ? -26.219 -5.27 11.656 1 94.19 362 VAL A N 1
ATOM 2832 C CA . VAL A 1 362 ? -25.125 -6.195 11.93 1 94.19 362 VAL A CA 1
ATOM 2833 C C . VAL A 1 362 ? -24.062 -6.09 10.836 1 94.19 362 VAL A C 1
ATOM 2835 O O . VAL A 1 362 ? -22.859 -6.039 11.125 1 94.19 362 VAL A O 1
ATOM 2838 N N . MET A 1 363 ? -24.531 -5.98 9.617 1 94.75 363 MET A N 1
ATOM 2839 C CA . MET A 1 363 ? -23.594 -5.887 8.5 1 94.75 363 MET A CA 1
ATOM 2840 C C . MET A 1 363 ? -22.859 -4.547 8.516 1 94.75 363 MET A C 1
ATOM 2842 O O . MET A 1 363 ? -21.672 -4.484 8.203 1 94.75 363 MET A O 1
ATOM 2846 N N . ASN A 1 364 ? -23.578 -3.549 8.828 1 92.75 364 ASN A N 1
ATOM 2847 C CA . ASN A 1 364 ? -22.953 -2.23 8.914 1 92.75 364 ASN A CA 1
ATOM 2848 C C . ASN A 1 364 ? -21.891 -2.182 10 1 92.75 364 ASN A C 1
ATOM 2850 O O . ASN A 1 364 ? -20.828 -1.61 9.805 1 92.75 364 ASN A O 1
ATOM 2854 N N . ASP A 1 365 ? -22.219 -2.734 11.117 1 92.94 365 ASP A N 1
ATOM 2855 C CA . ASP A 1 365 ? -21.234 -2.773 12.203 1 92.94 365 ASP A CA 1
ATOM 2856 C C . ASP A 1 365 ? -20.016 -3.598 11.812 1 92.94 365 ASP A C 1
ATOM 2858 O O . ASP A 1 365 ? -18.891 -3.268 12.188 1 92.94 365 ASP A O 1
ATOM 2862 N N . GLU A 1 366 ? -20.266 -4.664 11.102 1 95.44 366 GLU A N 1
ATOM 2863 C CA . GLU A 1 366 ? -19.156 -5.477 10.617 1 95.44 366 GLU A CA 1
ATOM 2864 C C . GLU A 1 366 ? -18.219 -4.656 9.75 1 95.44 366 GLU A C 1
ATOM 2866 O O . GLU A 1 366 ? -17 -4.711 9.938 1 95.44 366 GLU A O 1
ATOM 2871 N N . VAL A 1 367 ? -18.766 -3.865 8.883 1 93.19 367 VAL A N 1
ATOM 2872 C CA . VAL A 1 367 ? -17.969 -3.049 7.973 1 93.19 367 VAL A CA 1
ATOM 2873 C C . VAL A 1 367 ? -17.266 -1.942 8.758 1 93.19 367 VAL A C 1
ATOM 2875 O O . VAL A 1 367 ? -16.125 -1.581 8.445 1 93.19 367 VAL A O 1
ATOM 2878 N N . VAL A 1 368 ? -17.875 -1.499 9.75 1 91 368 VAL A N 1
ATOM 2879 C CA . VAL A 1 368 ? -17.266 -0.478 10.594 1 91 368 VAL A CA 1
ATOM 2880 C C . VAL A 1 368 ? -16.062 -1.066 11.328 1 91 368 VAL A C 1
ATOM 2882 O O . VAL A 1 368 ? -15.031 -0.411 11.461 1 91 368 VAL A O 1
ATOM 2885 N N . PHE A 1 369 ? -16.188 -2.262 11.789 1 93.06 369 PHE A N 1
ATOM 2886 C CA . PHE A 1 369 ? -15.07 -2.926 12.445 1 93.06 369 PHE A CA 1
ATOM 2887 C C . PHE A 1 369 ? -13.891 -3.066 11.5 1 93.06 369 PHE A C 1
ATOM 2889 O O . PHE A 1 369 ? -12.734 -2.857 11.891 1 93.06 369 PHE A O 1
ATOM 2896 N N . ILE A 1 370 ? -14.227 -3.404 10.273 1 93 370 ILE A N 1
ATOM 2897 C CA . ILE A 1 370 ? -13.164 -3.559 9.281 1 93 370 ILE A CA 1
ATOM 2898 C C . ILE A 1 370 ? -12.508 -2.205 9.016 1 93 370 ILE A C 1
ATOM 2900 O O . ILE A 1 370 ? -11.281 -2.102 8.961 1 93 370 ILE A O 1
ATOM 2904 N N . ASN A 1 371 ? -13.312 -1.21 8.898 1 89.69 371 ASN A N 1
ATOM 2905 C CA . ASN A 1 371 ? -12.797 0.131 8.633 1 89.69 371 ASN A CA 1
ATOM 2906 C C . ASN A 1 371 ? -11.922 0.634 9.773 1 89.69 371 ASN A C 1
ATOM 2908 O O . ASN A 1 371 ? -10.844 1.178 9.539 1 89.69 371 ASN A O 1
ATOM 2912 N N . GLU A 1 372 ? -12.391 0.432 10.914 1 90.12 372 GLU A N 1
ATOM 2913 C CA . GLU A 1 372 ? -11.648 0.89 12.078 1 90.12 372 GLU A CA 1
ATOM 2914 C C . GLU A 1 372 ? -10.375 0.074 12.273 1 90.12 372 GLU A C 1
ATOM 2916 O O . GLU A 1 372 ? -9.367 0.588 12.781 1 90.12 372 GLU A O 1
ATOM 2921 N N . TYR A 1 373 ? -10.414 -1.124 11.906 1 91.56 373 TYR A N 1
ATOM 2922 C CA . TYR A 1 373 ? -9.227 -1.958 12.055 1 91.56 373 TYR A CA 1
ATOM 2923 C C . TYR A 1 373 ? -8.094 -1.452 11.172 1 91.56 373 TYR A C 1
ATOM 2925 O O . TYR A 1 373 ? -6.938 -1.404 11.602 1 91.56 373 TYR A O 1
ATOM 2933 N N . TYR A 1 374 ? -8.391 -1.002 10.023 1 88.25 374 TYR A N 1
ATOM 2934 C CA . TYR A 1 374 ? -7.34 -0.659 9.07 1 88.25 374 TYR A CA 1
ATOM 2935 C C . TYR A 1 374 ? -7.062 0.84 9.086 1 88.25 374 TYR A C 1
ATOM 2937 O O . TYR A 1 374 ? -5.949 1.274 8.789 1 88.25 374 TYR A O 1
ATOM 2945 N N . HIS A 1 375 ? -8.055 1.663 9.477 1 85.38 375 HIS A N 1
ATOM 2946 C CA . HIS A 1 375 ? -7.875 3.092 9.234 1 85.38 375 HIS A CA 1
ATOM 2947 C C . HIS A 1 375 ? -8.25 3.906 10.469 1 85.38 375 HIS A C 1
ATOM 2949 O O . HIS A 1 375 ? -8.664 5.062 10.352 1 85.38 375 HIS A O 1
ATOM 2955 N N . SER A 1 376 ? -8.094 3.369 11.57 1 87.81 376 SER A N 1
ATOM 2956 C CA . SER A 1 376 ? -8.461 4.105 12.773 1 87.81 376 SER A CA 1
ATOM 2957 C C . SER A 1 376 ? -7.355 5.07 13.188 1 87.81 376 SER A C 1
ATOM 2959 O O . SER A 1 376 ? -6.168 4.781 13 1 87.81 376 SER A O 1
ATOM 2961 N N . VAL A 1 377 ? -7.805 6.188 13.734 1 84.44 377 VAL A N 1
ATOM 2962 C CA . VAL A 1 377 ? -6.891 7.203 14.25 1 84.44 377 VAL A CA 1
ATOM 2963 C C . VAL A 1 377 ? -6.754 7.062 15.758 1 84.44 377 VAL A C 1
ATOM 2965 O O . VAL A 1 377 ? -5.797 7.566 16.359 1 84.44 377 VAL A O 1
ATOM 2968 N N . VAL A 1 378 ? -7.738 6.383 16.375 1 85.56 378 VAL A N 1
ATOM 2969 C CA . VAL A 1 378 ? -7.75 6.07 17.797 1 85.56 378 VAL A CA 1
ATOM 2970 C C . VAL A 1 378 ? -7.5 4.578 18 1 85.56 378 VAL A C 1
ATOM 2972 O O . VAL A 1 378 ? -7.945 3.752 17.203 1 85.56 378 VAL A O 1
ATOM 2975 N N . PRO A 1 379 ? -6.758 4.266 18.938 1 87.25 379 PRO A N 1
ATOM 2976 C CA . PRO A 1 379 ? -6.465 2.842 19.141 1 87.25 379 PRO A CA 1
ATOM 2977 C C . PRO A 1 379 ? -7.668 2.064 19.656 1 87.25 379 PRO A C 1
ATOM 2979 O O . PRO A 1 379 ? -7.574 1.409 20.703 1 87.25 379 PRO A O 1
ATOM 2982 N N . VAL A 1 380 ? -8.648 2.08 18.922 1 88.38 380 VAL A N 1
ATOM 2983 C CA . VAL A 1 380 ? -9.883 1.417 19.328 1 88.38 380 VAL A CA 1
ATOM 2984 C C . VAL A 1 380 ? -9.727 -0.096 19.203 1 88.38 380 VAL A C 1
ATOM 2986 O O . VAL A 1 380 ? -10.406 -0.86 19.891 1 88.38 380 VAL A O 1
ATOM 2989 N N . VAL A 1 381 ? -8.844 -0.482 18.375 1 87.25 381 VAL A N 1
ATOM 2990 C CA . VAL A 1 381 ? -8.664 -1.905 18.109 1 87.25 381 VAL A CA 1
ATOM 2991 C C . VAL A 1 381 ? -8.164 -2.609 19.375 1 87.25 381 VAL A C 1
ATOM 2993 O O . VAL A 1 381 ? -8.469 -3.783 19.594 1 87.25 381 VAL A O 1
ATOM 2996 N N . LEU A 1 382 ? -7.477 -1.893 20.188 1 87.38 382 LEU A N 1
ATOM 2997 C CA . LEU A 1 382 ? -6.949 -2.465 21.422 1 87.38 382 LEU A CA 1
ATOM 2998 C C . LEU A 1 382 ? -7.848 -2.127 22.609 1 87.38 382 LEU A C 1
ATOM 3000 O O . LEU A 1 382 ? -7.449 -2.303 23.766 1 87.38 382 LEU A O 1
ATOM 3004 N N . ALA A 1 383 ? -8.961 -1.72 22.312 1 89.19 383 ALA A N 1
ATOM 3005 C CA . ALA A 1 383 ? -9.844 -1.229 23.359 1 89.19 383 ALA A CA 1
ATOM 3006 C C . ALA A 1 383 ? -10.227 -2.35 24.312 1 89.19 383 ALA A C 1
ATOM 3008 O O . ALA A 1 383 ? -10.828 -3.346 23.906 1 89.19 383 ALA A O 1
ATOM 3009 N N . SER A 1 384 ? -9.836 -2.312 25.547 1 88.88 384 SER A N 1
ATOM 3010 C CA . SER A 1 384 ? -10.117 -3.199 26.672 1 88.88 384 SER A CA 1
ATOM 3011 C C . SER A 1 384 ? -10.016 -2.457 28 1 88.88 384 SER A C 1
ATOM 3013 O O . SER A 1 384 ? -9.438 -1.372 28.062 1 88.88 384 SER A O 1
ATOM 3015 N N . PRO A 1 385 ? -10.688 -2.963 28.953 1 86 385 PRO A N 1
ATOM 3016 C CA . PRO A 1 385 ? -10.539 -2.309 30.25 1 86 385 PRO A CA 1
ATOM 3017 C C . 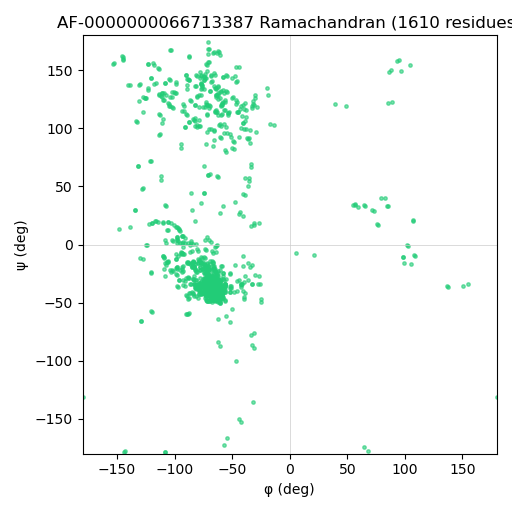PRO A 1 385 ? -9.078 -2.24 30.719 1 86 385 PRO A C 1
ATOM 3019 O O . PRO A 1 385 ? -8.672 -1.253 31.328 1 86 385 PRO A O 1
ATOM 3022 N N . PHE A 1 386 ? -8.367 -3.193 30.391 1 86.12 386 PHE A N 1
ATOM 3023 C CA . PHE A 1 386 ? -6.949 -3.191 30.719 1 86.12 386 PHE A CA 1
ATOM 3024 C C . PHE A 1 386 ? -6.23 -2.057 29.984 1 86.12 386 PHE A C 1
ATOM 3026 O O . PHE A 1 386 ? -5.473 -1.306 30.609 1 86.12 386 PHE A O 1
ATOM 3033 N N . PHE A 1 387 ? -6.535 -1.96 28.75 1 89.44 387 PHE A N 1
ATOM 3034 C CA . PHE A 1 387 ? -5.879 -0.927 27.953 1 89.44 387 PHE A CA 1
ATOM 3035 C C . PHE A 1 387 ? -6.395 0.456 28.344 1 89.44 387 PHE A C 1
ATOM 3037 O O . PHE A 1 387 ? -5.688 1.454 28.172 1 89.44 387 PHE A O 1
ATOM 3044 N N . LEU A 1 388 ? -7.59 0.494 28.797 1 88.81 388 LEU A N 1
ATOM 3045 C CA . LEU A 1 388 ? -8.125 1.756 29.297 1 88.81 388 LEU A CA 1
ATOM 3046 C C . LEU A 1 388 ? -7.305 2.26 30.484 1 88.81 388 LEU A C 1
ATOM 3048 O O . LEU A 1 388 ? -6.891 3.42 30.5 1 88.81 388 LEU A O 1
ATOM 3052 N N . VAL A 1 389 ? -7.012 1.405 31.406 1 89 389 VAL A N 1
ATOM 3053 C CA . VAL A 1 389 ? -6.258 1.775 32.594 1 89 389 VAL A CA 1
ATOM 3054 C C . VAL A 1 389 ? -4.812 2.092 32.219 1 89 389 VAL A C 1
ATOM 3056 O O . VAL A 1 389 ? -4.238 3.072 32.688 1 89 389 VAL A O 1
ATOM 3059 N N . LEU A 1 390 ? -4.324 1.351 31.312 1 90.12 390 LEU A N 1
ATOM 3060 C CA . LEU A 1 390 ? -2.928 1.517 30.922 1 90.12 390 LEU A CA 1
ATOM 3061 C C . LEU A 1 390 ? -2.729 2.809 30.141 1 90.12 390 LEU A C 1
ATOM 3063 O O . LEU A 1 390 ? -1.854 3.613 30.469 1 90.12 390 LEU A O 1
ATOM 3067 N N . ASN A 1 391 ? -3.568 3.041 29.156 1 89.31 391 ASN A N 1
ATOM 3068 C CA . ASN A 1 391 ? -3.357 4.121 28.188 1 89.31 391 ASN A CA 1
ATOM 3069 C C . ASN A 1 391 ? -3.828 5.465 28.75 1 89.31 391 ASN A C 1
ATOM 3071 O O . ASN A 1 391 ? -3.219 6.5 28.484 1 89.31 391 ASN A O 1
ATOM 3075 N N . TYR A 1 392 ? -4.879 5.484 29.531 1 90.06 392 TYR A N 1
ATOM 3076 C CA . TYR A 1 392 ? -5.461 6.777 29.875 1 90.06 392 TYR A CA 1
ATOM 3077 C C . TYR A 1 392 ? -5.219 7.109 31.344 1 90.06 392 TYR A C 1
ATOM 3079 O O . TYR A 1 392 ? -5.359 8.266 31.75 1 90.06 392 TYR A O 1
ATOM 3087 N N . PHE A 1 393 ? -4.707 6.113 32.156 1 90.75 393 PHE A N 1
ATOM 3088 C CA . PHE A 1 393 ? -4.43 6.422 33.562 1 90.75 393 PHE A CA 1
ATOM 3089 C C . PHE A 1 393 ? -2.953 6.211 33.875 1 90.75 393 PHE A C 1
ATOM 3091 O O . PHE A 1 393 ? -2.242 7.16 34.219 1 90.75 393 PHE A O 1
ATOM 3098 N N . LEU A 1 394 ? -2.486 5.039 33.656 1 91.62 394 LEU A N 1
ATOM 3099 C CA . LEU A 1 394 ? -1.1 4.746 34 1 91.62 394 LEU A CA 1
ATOM 3100 C C . LEU A 1 394 ? -0.143 5.566 33.125 1 91.62 394 LEU A C 1
ATOM 3102 O O . LEU A 1 394 ? 0.874 6.059 33.625 1 91.62 394 LEU A O 1
ATOM 3106 N N . LEU A 1 395 ? -0.441 5.707 31.891 1 91.88 395 LEU A N 1
ATOM 3107 C CA . LEU A 1 395 ? 0.418 6.488 31 1 91.88 395 LEU A CA 1
ATOM 3108 C C . LEU A 1 395 ? 0.47 7.945 31.453 1 91.88 395 LEU A C 1
ATOM 3110 O O . LEU A 1 395 ? 1.532 8.57 31.422 1 91.88 395 LEU A O 1
ATOM 3114 N N . ASN A 1 396 ? -0.654 8.484 31.875 1 91.19 396 ASN A N 1
ATOM 3115 C CA . ASN A 1 396 ? -0.671 9.867 32.312 1 91.19 396 ASN A CA 1
ATOM 3116 C C . ASN A 1 396 ? 0.13 10.055 33.594 1 91.19 396 ASN A C 1
ATOM 3118 O O . ASN A 1 396 ? 0.747 11.102 33.812 1 91.19 396 ASN A O 1
ATOM 3122 N N . ILE A 1 397 ? 0.158 9.023 34.375 1 92.25 397 ILE A N 1
ATOM 3123 C CA . ILE A 1 397 ? 0.969 9.07 35.562 1 92.25 397 ILE A CA 1
ATOM 3124 C C . ILE A 1 397 ? 2.451 9.023 35.219 1 92.25 397 ILE A C 1
ATOM 3126 O O . ILE A 1 397 ? 3.25 9.805 35.719 1 92.25 397 ILE A O 1
ATOM 3130 N N . VAL A 1 398 ? 2.771 8.172 34.344 1 92.12 398 VAL A N 1
ATOM 3131 C CA . VAL A 1 398 ? 4.156 8.062 33.906 1 92.12 398 VAL A CA 1
ATOM 3132 C C . VAL A 1 398 ? 4.594 9.367 33.25 1 92.12 398 VAL A C 1
ATOM 3134 O O . VAL A 1 398 ? 5.711 9.844 33.469 1 92.12 398 VAL A O 1
ATOM 3137 N N . VAL A 1 399 ? 3.762 9.938 32.438 1 92.5 399 VAL A N 1
ATOM 3138 C CA . VAL A 1 399 ? 4.062 11.203 31.781 1 92.5 399 VAL A CA 1
ATOM 3139 C C . VAL A 1 399 ? 4.262 12.297 32.812 1 92.5 399 VAL A C 1
ATOM 3141 O O . VAL A 1 399 ? 5.176 13.117 32.688 1 92.5 399 VAL A O 1
ATOM 3144 N N . ALA A 1 400 ? 3.49 12.297 33.875 1 93.25 400 ALA A N 1
ATOM 3145 C CA . ALA A 1 400 ? 3.631 13.281 34.969 1 93.25 400 ALA A CA 1
ATOM 3146 C C . ALA A 1 400 ? 4.973 13.133 35.656 1 93.25 400 ALA A C 1
ATOM 3148 O O . ALA A 1 400 ? 5.648 14.125 35.938 1 93.25 400 ALA A O 1
ATOM 3149 N N . ILE A 1 401 ? 5.316 11.945 35.875 1 92.5 401 ILE A N 1
ATOM 3150 C CA . ILE A 1 401 ? 6.598 11.68 36.5 1 92.5 401 ILE A CA 1
ATOM 3151 C C . ILE A 1 401 ? 7.734 12.133 35.594 1 92.5 401 ILE A C 1
ATOM 3153 O O . ILE A 1 401 ? 8.695 12.758 36.062 1 92.5 401 ILE A O 1
ATOM 3157 N N . LEU A 1 402 ? 7.59 11.891 34.344 1 92.69 402 LEU A N 1
ATOM 3158 C CA . LEU A 1 402 ? 8.609 12.297 33.375 1 92.69 402 LEU A CA 1
ATOM 3159 C C . LEU A 1 402 ? 8.695 13.812 33.281 1 92.69 402 LEU A C 1
ATOM 3161 O O . LEU A 1 402 ? 9.789 14.367 33.125 1 92.69 402 LEU A O 1
ATOM 3165 N N . CYS A 1 403 ? 7.602 14.453 33.25 1 91.25 403 CYS A N 1
ATOM 3166 C CA . CYS A 1 403 ? 7.582 15.914 33.219 1 91.25 403 CYS A CA 1
ATOM 3167 C C . CYS A 1 403 ? 8.281 16.5 34.438 1 91.25 403 CYS A C 1
ATOM 3169 O O . CYS A 1 403 ? 9.086 17.422 34.312 1 91.25 403 CYS A O 1
ATOM 3171 N N . VAL A 1 404 ? 8.078 15.891 35.656 1 91.19 404 VAL A N 1
ATOM 3172 C CA . VAL A 1 404 ? 8.719 16.359 36.906 1 91.19 404 VAL A CA 1
ATOM 3173 C C . VAL A 1 404 ? 10.227 16.125 36.812 1 91.19 404 VAL A C 1
ATOM 3175 O O . VAL A 1 404 ? 11.023 17 37.156 1 91.19 404 VAL A O 1
ATOM 3178 N N . MET A 1 405 ? 10.5 15.055 36.344 1 91.94 405 MET A N 1
ATOM 3179 C CA . MET A 1 405 ? 11.914 14.727 36.188 1 91.94 405 MET A CA 1
ATOM 3180 C C . MET A 1 405 ? 12.602 15.68 35.219 1 91.94 405 MET A C 1
ATOM 3182 O O . MET A 1 405 ? 13.742 16.094 35.438 1 91.94 405 MET A O 1
ATOM 3186 N N . THR A 1 406 ? 11.938 16 34.188 1 90.25 406 THR A N 1
ATOM 3187 C CA . THR A 1 406 ? 12.516 16.906 33.188 1 90.25 406 THR A CA 1
ATOM 3188 C C . THR A 1 406 ? 12.688 18.297 33.75 1 90.25 406 THR A C 1
ATOM 3190 O O . THR A 1 406 ? 13.68 18.984 33.469 1 90.25 406 THR A O 1
ATOM 3193 N N . VAL A 1 407 ? 11.797 18.703 34.562 1 90.12 407 VAL A N 1
ATOM 3194 C CA . VAL A 1 407 ? 11.898 20 35.219 1 90.12 407 VAL A CA 1
ATOM 3195 C C . VAL A 1 407 ? 13.125 20.031 36.125 1 90.12 407 VAL A C 1
ATOM 3197 O O . VAL A 1 407 ? 13.883 21 36.156 1 90.12 407 VAL A O 1
ATOM 3200 N N . ILE A 1 408 ? 13.375 18.953 36.781 1 89.38 408 ILE A N 1
ATOM 3201 C CA . ILE A 1 408 ? 14.492 18.844 37.719 1 89.38 408 ILE A CA 1
ATOM 3202 C C . ILE A 1 408 ? 15.805 18.812 36.938 1 89.38 408 ILE A C 1
ATOM 3204 O O . ILE A 1 408 ? 16.781 19.453 37.312 1 89.38 408 ILE A O 1
ATOM 3208 N N . LEU A 1 409 ? 15.742 18.125 35.844 1 88.19 409 LEU A N 1
ATOM 3209 C CA . LEU A 1 409 ? 16.953 18 35.031 1 88.19 409 LEU A CA 1
ATOM 3210 C C . LEU A 1 409 ? 17.312 19.328 34.375 1 88.19 409 LEU A C 1
ATOM 3212 O O . LEU A 1 409 ? 18.5 19.641 34.219 1 88.19 409 LEU A O 1
ATOM 3216 N N . CYS A 1 410 ? 16.297 20.141 33.969 1 87.31 410 CYS A N 1
ATOM 3217 C CA . CYS A 1 410 ? 16.547 21.453 33.344 1 87.31 410 CYS A CA 1
ATOM 3218 C C . CYS A 1 410 ? 17.219 22.406 34.344 1 87.31 410 CYS A C 1
ATOM 3220 O O . CYS A 1 410 ? 17.906 23.328 33.938 1 87.31 410 CYS A O 1
ATOM 3222 N N . ALA A 1 411 ? 17.078 22.172 35.688 1 85.81 411 ALA A N 1
ATOM 3223 C CA . ALA A 1 411 ? 17.688 23 36.75 1 85.81 411 ALA A CA 1
ATOM 3224 C C . ALA A 1 411 ? 18.938 22.344 37.312 1 85.81 411 ALA A C 1
ATOM 3226 O O . ALA A 1 411 ? 19.344 22.656 38.438 1 85.81 411 ALA A O 1
ATOM 3227 N N . ASN A 1 412 ? 19.547 21.406 36.719 1 83.31 412 ASN A N 1
ATOM 3228 C CA . ASN A 1 412 ? 20.766 20.734 37.094 1 83.31 412 ASN A CA 1
ATOM 3229 C C . ASN A 1 412 ? 20.625 20.062 38.469 1 83.31 412 ASN A C 1
ATOM 3231 O O . ASN A 1 412 ? 21.531 20.109 39.281 1 83.31 412 ASN A O 1
ATOM 3235 N N . GLY A 1 413 ? 19.438 19.594 38.812 1 80.75 413 GLY A N 1
ATOM 3236 C CA . GLY A 1 413 ? 19.25 18.781 40 1 80.75 413 GLY A CA 1
ATOM 3237 C C . GLY A 1 413 ? 18.75 19.562 41.188 1 80.75 413 GLY A C 1
ATOM 3238 O O . GLY A 1 413 ? 18.391 18.984 42.219 1 80.75 413 GLY A O 1
ATOM 3239 N N . ASP A 1 414 ? 18.719 20.938 41.188 1 85.94 414 ASP A N 1
ATOM 3240 C CA . ASP A 1 414 ? 18.234 21.75 42.281 1 85.94 414 ASP A CA 1
ATOM 3241 C C . ASP A 1 414 ? 16.703 21.844 42.281 1 85.94 414 ASP A C 1
ATOM 3243 O O . ASP A 1 414 ? 16.141 22.609 41.5 1 85.94 414 ASP A O 1
ATOM 3247 N N . VAL A 1 415 ? 16.031 21.125 43.125 1 85.69 415 VAL A N 1
ATOM 3248 C CA . VAL A 1 415 ? 14.586 20.938 43.094 1 85.69 415 VAL A CA 1
ATOM 3249 C C . VAL A 1 415 ? 13.883 22.234 43.469 1 85.69 415 VAL A C 1
ATOM 3251 O O . VAL A 1 415 ? 13.023 22.719 42.719 1 85.69 415 VAL A O 1
ATOM 3254 N N . PRO A 1 416 ? 14.273 22.938 44.594 1 84.38 416 PRO A N 1
ATOM 3255 C CA . PRO A 1 416 ? 13.555 24.172 44.938 1 84.38 416 PRO A CA 1
ATOM 3256 C C . PRO A 1 416 ? 13.766 25.266 43.875 1 84.38 416 PRO A C 1
ATOM 3258 O O . PRO A 1 416 ? 12.82 26 43.562 1 84.38 416 PRO A O 1
ATOM 3261 N N . TYR A 1 417 ? 14.883 25.297 43.344 1 85.94 417 TYR A N 1
ATOM 3262 C CA . TYR A 1 417 ? 15.195 26.281 42.312 1 85.94 417 TYR A CA 1
ATOM 3263 C C . TYR A 1 417 ? 14.406 26.016 41.031 1 85.94 417 TYR A C 1
ATOM 3265 O O . TYR A 1 417 ? 13.938 26.953 40.375 1 85.94 417 TYR A O 1
ATOM 3273 N N . ALA A 1 418 ? 14.219 24.797 40.812 1 85.69 418 ALA A N 1
ATOM 3274 C CA . ALA A 1 418 ? 13.547 24.406 39.594 1 85.69 418 ALA A CA 1
ATOM 3275 C C . ALA A 1 418 ? 12.094 24.891 39.562 1 85.69 418 ALA A C 1
ATOM 3277 O O . ALA A 1 418 ? 11.641 25.516 38.625 1 85.69 418 ALA A O 1
ATOM 3278 N N . PHE A 1 419 ? 11.406 24.688 40.625 1 86.31 419 PHE A N 1
ATOM 3279 C CA . PHE A 1 419 ? 9.992 25.016 40.688 1 86.31 419 PHE A CA 1
ATOM 3280 C C . PHE A 1 419 ? 9.789 26.516 40.875 1 86.31 419 PHE A C 1
ATOM 3282 O O . PHE A 1 419 ? 8.828 27.094 40.375 1 86.31 419 PHE A O 1
ATOM 3289 N N . GLN A 1 420 ? 10.766 27.188 41.531 1 83.31 420 GLN A N 1
ATOM 3290 C CA . GLN A 1 420 ? 10.695 28.641 41.688 1 83.31 420 GLN A CA 1
ATOM 3291 C C . GLN A 1 420 ? 11.016 29.359 40.375 1 83.31 420 GLN A C 1
ATOM 3293 O O . GLN A 1 420 ? 10.43 30.406 40.062 1 83.31 420 GLN A O 1
ATOM 3298 N N . SER A 1 421 ? 11.852 28.688 39.719 1 82.88 421 SER A N 1
ATOM 3299 C CA . SER A 1 421 ? 12.289 29.297 38.469 1 82.88 421 SER A CA 1
ATOM 3300 C C . SER A 1 421 ? 11.172 29.297 37.438 1 82.88 421 SER A C 1
ATOM 3302 O O . SER A 1 421 ? 11.148 30.141 36.531 1 82.88 421 SER A O 1
ATOM 3304 N N . ILE A 1 422 ? 10.312 28.328 37.469 1 83.25 422 ILE A N 1
ATOM 3305 C CA . ILE A 1 422 ? 9.211 28.234 36.5 1 83.25 422 ILE A CA 1
ATOM 3306 C C . ILE A 1 422 ? 8.305 29.469 36.656 1 83.25 422 ILE A C 1
ATOM 3308 O O . ILE A 1 422 ? 7.887 30.047 35.656 1 83.25 422 ILE A O 1
ATOM 3312 N N . ALA A 1 423 ? 8.086 29.938 37.844 1 77.31 423 ALA A N 1
ATOM 3313 C CA . ALA A 1 423 ? 7.234 31.094 38.125 1 77.31 423 ALA A CA 1
ATOM 3314 C C . ALA A 1 423 ? 7.984 32.406 37.875 1 77.31 423 ALA A C 1
ATOM 3316 O O . ALA A 1 423 ? 7.43 33.344 37.312 1 77.31 423 ALA A O 1
ATOM 3317 N N . LYS A 1 424 ? 9.266 32.469 38.188 1 74.44 424 LYS A N 1
ATOM 3318 C CA . LYS A 1 424 ? 10.047 33.688 38.125 1 74.44 424 LYS A CA 1
ATOM 3319 C C . LYS A 1 424 ? 10.43 34.031 36.688 1 74.44 424 LYS A C 1
ATOM 3321 O O . LYS A 1 424 ? 10.406 35.188 36.281 1 74.44 424 LYS A O 1
ATOM 3326 N N . ASP A 1 425 ? 10.703 32.906 36 1 75.62 425 ASP A N 1
ATOM 3327 C CA . ASP A 1 425 ? 11.219 33.125 34.656 1 75.62 425 ASP A CA 1
ATOM 3328 C C . ASP A 1 425 ? 10.078 33.344 33.656 1 75.62 425 ASP A C 1
ATOM 3330 O O . ASP A 1 425 ? 10.312 33.781 32.562 1 75.62 425 ASP A O 1
ATOM 3334 N N . ASN A 1 426 ? 8.867 33 34.062 1 74.44 426 ASN A N 1
ATOM 3335 C CA . ASN A 1 426 ? 7.703 33.156 33.188 1 74.44 426 ASN A CA 1
ATOM 3336 C C . ASN A 1 426 ? 6.75 34.219 33.75 1 74.44 426 ASN A C 1
ATOM 3338 O O . ASN A 1 426 ? 5.941 33.938 34.625 1 74.44 426 ASN A O 1
ATOM 3342 N N . TYR A 1 427 ? 6.988 35.375 33.219 1 69.19 427 TYR A N 1
ATOM 3343 C CA . TYR A 1 427 ? 6.238 36.531 33.719 1 69.19 427 TYR A CA 1
ATOM 3344 C C . TYR A 1 427 ? 4.738 36.281 33.594 1 69.19 427 TYR A C 1
ATOM 3346 O O . TYR A 1 427 ? 3.963 36.688 34.438 1 69.19 427 TYR A O 1
ATOM 3354 N N . THR A 1 428 ? 4.344 35.594 32.5 1 67.31 428 THR A N 1
ATOM 3355 C CA . THR A 1 428 ? 2.93 35.344 32.25 1 67.31 428 THR A CA 1
ATOM 3356 C C . THR A 1 428 ? 2.344 34.469 33.344 1 67.31 428 THR A C 1
ATOM 3358 O O . THR A 1 428 ? 1.204 34.688 33.781 1 67.31 428 THR A O 1
ATOM 3361 N N . LEU A 1 429 ? 3.191 33.562 33.75 1 67 429 LEU A N 1
ATOM 3362 C CA . LEU A 1 429 ? 2.717 32.656 34.781 1 67 429 LEU A CA 1
ATOM 3363 C C . LEU A 1 429 ? 2.721 33.344 36.156 1 67 429 LEU A C 1
ATOM 3365 O O . LEU A 1 429 ? 1.834 33.094 36.969 1 67 429 LEU A O 1
ATOM 3369 N N . ASP A 1 430 ? 3.713 34.188 36.375 1 66.94 430 ASP A N 1
ATOM 3370 C CA . ASP A 1 430 ? 3.846 34.875 37.656 1 66.94 430 ASP A CA 1
ATOM 3371 C C . ASP A 1 430 ? 2.764 35.969 37.812 1 66.94 430 ASP A C 1
ATOM 3373 O O . ASP A 1 430 ? 2.16 36.062 38.875 1 66.94 430 ASP A O 1
ATOM 3377 N N . SER A 1 431 ? 2.592 36.812 36.75 1 67.69 431 SER A N 1
ATOM 3378 C CA . SER A 1 431 ? 1.637 37.906 36.844 1 67.69 431 SER A CA 1
ATOM 3379 C C . SER A 1 431 ? 0.21 37.406 36.594 1 67.69 431 SER A C 1
ATOM 3381 O O . SER A 1 431 ? -0.75 38.094 37 1 67.69 431 SER A O 1
ATOM 3383 N N . GLY A 1 432 ? -0.013 36.094 36.25 1 64.69 432 GLY A N 1
ATOM 3384 C CA . GLY A 1 432 ? -1.328 35.531 35.969 1 64.69 432 GLY A CA 1
ATOM 3385 C C . GLY A 1 432 ? -1.777 35.719 34.531 1 64.69 432 GLY A C 1
ATOM 3386 O O . GLY A 1 432 ? -1.817 36.844 34.031 1 64.69 432 GLY A O 1
ATOM 3387 N N . VAL A 1 433 ? -2.045 34.781 33.844 1 67.62 433 VAL A N 1
ATOM 3388 C CA . VAL A 1 433 ? -2.449 34.75 32.438 1 67.62 433 VAL A CA 1
ATOM 3389 C C . VAL A 1 433 ? -3.697 35.625 32.25 1 67.62 433 VAL A C 1
ATOM 3391 O O . VAL A 1 433 ? -3.805 36.344 31.266 1 67.62 433 VAL A O 1
ATOM 3394 N N . PHE A 1 434 ? -4.52 35.625 33.219 1 71.12 434 PHE A N 1
ATOM 3395 C CA . PHE A 1 434 ? -5.789 36.344 33.094 1 71.12 434 PHE A CA 1
ATOM 3396 C C . PHE A 1 434 ? -5.578 37.844 33.188 1 71.12 434 PHE A C 1
ATOM 3398 O O . PHE A 1 434 ? -6.195 38.625 32.469 1 71.12 434 PHE A O 1
ATOM 3405 N N . LYS A 1 435 ? -4.68 38.281 34.062 1 72.56 435 LYS A N 1
ATOM 3406 C CA . LYS A 1 435 ? -4.398 39.719 34.219 1 72.56 435 LYS A CA 1
ATOM 3407 C C . LYS A 1 435 ? -3.732 40.281 32.969 1 72.56 435 LYS A C 1
ATOM 3409 O O . LYS A 1 435 ? -4.059 41.375 32.531 1 72.56 435 LYS A O 1
ATOM 3414 N N . ILE A 1 436 ? -2.887 39.438 32.5 1 71.69 436 ILE A N 1
ATOM 3415 C CA . ILE A 1 436 ? -2.186 39.875 31.281 1 71.69 436 ILE A CA 1
ATOM 3416 C C . ILE A 1 436 ? -3.172 39.969 30.125 1 71.69 436 ILE A C 1
ATOM 3418 O O . ILE A 1 436 ? -3.109 40.906 29.328 1 71.69 436 ILE A O 1
ATOM 3422 N N . ALA A 1 437 ? -4.102 39.062 30.062 1 70.81 437 ALA A N 1
ATOM 3423 C CA . ALA A 1 437 ? -5.09 39.062 28.984 1 70.81 437 ALA A CA 1
ATOM 3424 C C . ALA A 1 437 ? -6 40.281 29.078 1 70.81 437 ALA A C 1
ATOM 3426 O O . ALA A 1 437 ? -6.32 40.906 28.078 1 70.81 437 ALA A O 1
ATOM 3427 N N . ILE A 1 438 ? -6.344 40.719 30.266 1 73.44 438 ILE A N 1
ATOM 3428 C CA . ILE A 1 438 ? -7.219 41.844 30.484 1 73.44 438 ILE A CA 1
ATOM 3429 C C . ILE A 1 438 ? -6.48 43.156 30.141 1 73.44 438 ILE A C 1
ATOM 3431 O O . ILE A 1 438 ? -7.043 44.031 29.516 1 73.44 438 ILE A O 1
ATOM 3435 N N . CYS A 1 439 ? -5.207 43.156 30.531 1 74.5 439 CYS A N 1
ATOM 3436 C CA . CYS A 1 439 ? -4.418 44.344 30.25 1 74.5 439 CYS A CA 1
ATOM 3437 C C . CYS A 1 439 ? -4.176 44.5 28.75 1 74.5 439 CYS A C 1
ATOM 3439 O O . CYS A 1 439 ? -4.176 45.625 28.234 1 74.5 439 CYS A O 1
ATOM 3441 N N . LEU A 1 440 ? -3.99 43.406 28.203 1 74.06 440 LEU A N 1
ATOM 3442 C CA . LEU A 1 440 ? -3.795 43.438 26.75 1 74.06 440 LEU A CA 1
ATOM 3443 C C . LEU A 1 440 ? -5.074 43.844 26.031 1 74.06 440 LEU A C 1
ATOM 3445 O O . LEU A 1 440 ? -5.023 44.594 25.047 1 74.06 440 LEU A O 1
ATOM 3449 N N . LEU A 1 441 ? -6.203 43.438 26.484 1 73.12 441 LEU A N 1
ATOM 3450 C CA . LEU A 1 441 ? -7.488 43.75 25.875 1 73.12 441 LEU A CA 1
ATOM 3451 C C . LEU A 1 441 ? -7.816 45.219 26.031 1 73.12 441 LEU A C 1
ATOM 3453 O O . LEU A 1 441 ? -8.469 45.812 25.156 1 73.12 441 LEU A O 1
ATOM 3457 N N . GLN A 1 442 ? -7.258 45.844 27.062 1 73.31 442 GLN A N 1
ATOM 3458 C CA . GLN A 1 442 ? -7.496 47.281 27.297 1 73.31 442 GLN A CA 1
ATOM 3459 C C . GLN A 1 442 ? -6.684 48.125 26.328 1 73.31 442 GLN A C 1
ATOM 3461 O O . GLN A 1 442 ? -7.062 49.281 26.031 1 73.31 442 GLN A O 1
ATOM 3466 N N . ARG A 1 443 ? -5.668 47.531 25.797 1 70.81 443 ARG A N 1
ATOM 3467 C CA . ARG A 1 443 ? -4.781 48.312 24.938 1 70.81 443 ARG A CA 1
ATOM 3468 C C . ARG A 1 443 ? -4.918 47.875 23.484 1 70.81 443 ARG A C 1
ATOM 3470 O O . ARG A 1 443 ? -3.982 48.031 22.703 1 70.81 443 ARG A O 1
ATOM 3477 N N . VAL A 1 444 ? -5.984 47.219 23.156 1 72.94 444 VAL A N 1
ATOM 3478 C CA . VAL A 1 444 ? -6.184 46.625 21.828 1 72.94 444 VAL A CA 1
ATOM 3479 C C . VAL A 1 444 ? -6.238 47.719 20.781 1 72.94 444 VAL A C 1
ATOM 3481 O O . VAL A 1 444 ? -6.145 47.469 19.578 1 72.94 444 VAL A O 1
ATOM 3484 N N . GLY A 1 445 ? -6.133 49.031 21.125 1 66.06 445 GLY A N 1
ATOM 3485 C CA . GLY A 1 445 ? -6.312 50.125 20.188 1 66.06 445 GLY A CA 1
ATOM 3486 C C . GLY A 1 445 ? -5.172 50.281 19.203 1 66.06 445 GLY A C 1
ATOM 3487 O O . GLY A 1 445 ? -5.352 50.844 18.109 1 66.06 445 GLY A O 1
ATOM 3488 N N . THR A 1 446 ? -4.02 49.719 19.375 1 70.69 446 THR A N 1
ATOM 3489 C CA . THR A 1 446 ? -2.91 49.781 18.422 1 70.69 446 THR A CA 1
ATOM 3490 C C . THR A 1 446 ? -2.754 48.469 17.688 1 70.69 446 THR A C 1
ATOM 3492 O O . THR A 1 446 ? -3.062 47.406 18.234 1 70.69 446 THR A O 1
ATOM 3495 N N . PRO A 1 447 ? -2.418 48.469 16.375 1 72.31 447 PRO A N 1
ATOM 3496 C CA . PRO A 1 447 ? -2.273 47.25 15.602 1 72.31 447 PRO A CA 1
ATOM 3497 C C . PRO A 1 447 ? -1.341 46.219 16.266 1 72.31 447 PRO A C 1
ATOM 3499 O O . PRO A 1 447 ? -1.605 45.031 16.234 1 72.31 447 PRO A O 1
ATOM 3502 N N . SER A 1 448 ? -0.31 46.688 16.797 1 72.12 448 SER A N 1
ATOM 3503 C CA . SER A 1 448 ? 0.619 45.781 17.438 1 72.12 448 SER A CA 1
ATOM 3504 C C . SER A 1 448 ? -0.038 45.062 18.625 1 72.12 448 SER A C 1
ATOM 3506 O O . SER A 1 448 ? 0.162 43.875 18.828 1 72.12 448 SER A O 1
ATOM 3508 N N . ASN A 1 449 ? -0.827 45.844 19.328 1 72.19 449 ASN A N 1
ATOM 3509 C CA . ASN A 1 449 ? -1.54 45.25 20.453 1 72.19 449 ASN A CA 1
ATOM 3510 C C . ASN A 1 449 ? -2.623 44.281 19.984 1 72.19 449 ASN A C 1
ATOM 3512 O O . ASN A 1 449 ? -2.861 43.25 20.625 1 72.19 449 ASN A O 1
ATOM 3516 N N . PHE A 1 450 ? -3.131 44.594 18.906 1 76.31 450 PHE A N 1
ATOM 3517 C CA . PHE A 1 450 ? -4.168 43.75 18.344 1 76.31 450 PHE A CA 1
ATOM 3518 C C . PHE A 1 450 ? -3.592 42.375 17.953 1 76.31 450 PHE A C 1
ATOM 3520 O O . PHE A 1 450 ? -4.152 41.344 18.312 1 76.31 450 PHE A O 1
ATOM 3527 N N . PHE A 1 451 ? -2.479 42.344 17.312 1 76.56 451 PHE A N 1
ATOM 3528 C CA . PHE A 1 451 ? -1.889 41.094 16.844 1 76.56 451 PHE A CA 1
ATOM 3529 C C . PHE A 1 451 ? -1.356 40.281 18.031 1 76.56 451 PHE A C 1
ATOM 3531 O O . PHE A 1 451 ? -1.368 39.062 17.984 1 76.56 451 PHE A O 1
ATOM 3538 N N . SER A 1 452 ? -0.942 41.031 18.984 1 77.25 452 SER A N 1
ATOM 3539 C CA . SER A 1 452 ? -0.494 40.312 20.172 1 77.25 452 SER A CA 1
ATOM 3540 C C . SER A 1 452 ? -1.655 39.594 20.859 1 77.25 452 SER A C 1
ATOM 3542 O O . SER A 1 452 ? -1.515 38.438 21.312 1 77.25 452 SER A O 1
ATOM 3544 N N . VAL A 1 453 ? -2.73 40.25 20.844 1 78.31 453 VAL A N 1
ATOM 3545 C CA . VAL A 1 453 ? -3.916 39.625 21.438 1 78.31 453 VAL A CA 1
ATOM 3546 C C . VAL A 1 453 ? -4.375 38.438 20.594 1 78.31 453 VAL A C 1
ATOM 3548 O O . VAL A 1 453 ? -4.766 37.406 21.125 1 78.31 453 VAL A O 1
ATOM 3551 N N . VAL A 1 454 ? -4.277 38.594 19.328 1 81.69 454 VAL A N 1
ATOM 3552 C CA . VAL A 1 454 ? -4.684 37.562 18.406 1 81.69 454 VAL A CA 1
ATOM 3553 C C . VAL A 1 454 ? -3.785 36.344 18.578 1 81.69 454 VAL A C 1
ATOM 3555 O O . VAL A 1 454 ? -4.27 35.188 18.672 1 81.69 454 VAL A O 1
ATOM 3558 N N . ASP A 1 455 ? -2.498 36.562 18.703 1 83.81 455 ASP A N 1
ATOM 3559 C CA . ASP A 1 455 ? -1.55 35.438 18.828 1 83.81 455 ASP A CA 1
ATOM 3560 C C . ASP A 1 455 ? -1.76 34.719 20.156 1 83.81 455 ASP A C 1
ATOM 3562 O O . ASP A 1 455 ? -1.698 33.469 20.203 1 83.81 455 ASP A O 1
ATOM 3566 N N . LEU A 1 456 ? -2.01 35.406 21.141 1 82.38 456 LEU A N 1
ATOM 3567 C CA . LEU A 1 456 ? -2.264 34.781 22.422 1 82.38 456 LEU A CA 1
ATOM 3568 C C . LEU A 1 456 ? -3.578 34.031 22.406 1 82.38 456 LEU A C 1
ATOM 3570 O O . LEU A 1 456 ? -3.678 32.938 22.984 1 82.38 456 LEU A O 1
ATOM 3574 N N . SER A 1 457 ? -4.52 34.594 21.75 1 84.12 457 SER A N 1
ATOM 3575 C CA . SER A 1 457 ? -5.801 33.906 21.625 1 84.12 457 SER A CA 1
ATOM 3576 C C . SER A 1 457 ? -5.664 32.594 20.844 1 84.12 457 SER A C 1
ATOM 3578 O O . SER A 1 457 ? -6.262 31.594 21.203 1 84.12 457 SER A O 1
ATOM 3580 N N . ILE A 1 458 ? -4.891 32.656 19.812 1 88.06 458 ILE A N 1
ATOM 3581 C CA . ILE A 1 458 ? -4.66 31.453 19.016 1 88.06 458 ILE A CA 1
ATOM 3582 C C . ILE A 1 458 ? -3.971 30.375 19.859 1 88.06 458 ILE A C 1
ATOM 3584 O O . ILE A 1 458 ? -4.305 29.203 19.766 1 88.06 458 ILE A O 1
ATOM 3588 N N . THR A 1 459 ? -3.031 30.766 20.641 1 87.81 459 THR A N 1
ATOM 3589 C CA . THR A 1 459 ? -2.303 29.828 21.469 1 87.81 459 THR A CA 1
ATOM 3590 C C . THR A 1 459 ? -3.238 29.172 22.484 1 87.81 459 THR A C 1
ATOM 3592 O O . THR A 1 459 ? -3.213 27.953 22.672 1 87.81 459 THR A O 1
ATOM 3595 N N . ILE A 1 460 ? -4.062 29.984 23.109 1 86.19 460 ILE A N 1
ATOM 3596 C CA . ILE A 1 460 ? -5.012 29.438 24.078 1 86.19 460 ILE A CA 1
ATOM 3597 C C . ILE A 1 460 ? -5.996 28.516 23.359 1 86.19 460 ILE A C 1
ATOM 3599 O O . ILE A 1 460 ? -6.344 27.453 23.875 1 86.19 460 ILE A O 1
ATOM 3603 N N . LEU A 1 461 ? -6.398 28.953 22.219 1 88.75 461 LEU A N 1
ATOM 3604 C CA . LEU A 1 461 ? -7.312 28.125 21.438 1 88.75 461 LEU A CA 1
ATOM 3605 C C . LEU A 1 461 ? -6.684 26.781 21.109 1 88.75 461 LEU A C 1
ATOM 3607 O O . LEU A 1 461 ? -7.336 25.734 21.219 1 88.75 461 LEU A O 1
ATOM 3611 N N . LEU A 1 462 ? -5.457 26.797 20.719 1 90.75 462 LEU A N 1
ATOM 3612 C CA . LEU A 1 462 ? -4.77 25.562 20.391 1 90.75 462 LEU A CA 1
ATOM 3613 C C . LEU A 1 462 ? -4.656 24.656 21.609 1 90.75 462 LEU A C 1
ATOM 3615 O O . LEU A 1 462 ? -4.793 23.438 21.516 1 90.75 462 LEU A O 1
ATOM 3619 N N . PHE A 1 463 ? -4.461 25.234 22.734 1 90.44 463 PHE A N 1
ATOM 3620 C CA . PHE A 1 463 ? -4.395 24.453 23.969 1 90.44 463 PHE A CA 1
ATOM 3621 C C . PHE A 1 463 ? -5.754 23.844 24.297 1 90.44 463 PHE A C 1
ATOM 3623 O O . PHE A 1 463 ? -5.84 22.672 24.688 1 90.44 463 PHE A O 1
ATOM 3630 N N . VAL A 1 464 ? -6.691 24.625 24.141 1 88.88 464 VAL A N 1
ATOM 3631 C CA . VAL A 1 464 ? -8.047 24.156 24.422 1 88.88 464 VAL A CA 1
ATOM 3632 C C . VAL A 1 464 ? -8.406 23.031 23.453 1 88.88 464 VAL A C 1
ATOM 3634 O O . VAL A 1 464 ? -8.992 22.031 23.844 1 88.88 464 VAL A O 1
ATOM 3637 N N . ILE A 1 465 ? -8.039 23.219 22.219 1 89.25 465 ILE A N 1
ATOM 3638 C CA . ILE A 1 465 ? -8.32 22.203 21.219 1 89.25 465 ILE A CA 1
ATOM 3639 C C . ILE A 1 465 ? -7.578 20.922 21.578 1 89.25 465 ILE A C 1
ATOM 3641 O O . ILE A 1 465 ? -8.117 19.812 21.406 1 89.25 465 ILE A O 1
ATOM 3645 N N . TYR A 1 466 ? -6.363 21.062 22 1 91 466 TYR A N 1
ATOM 3646 C CA . TYR A 1 466 ? -5.602 19.875 22.391 1 91 466 TYR A CA 1
ATOM 3647 C C . TYR A 1 466 ? -6.281 19.141 23.531 1 91 466 TYR A C 1
ATOM 3649 O O . TYR A 1 466 ? -6.438 17.906 23.484 1 91 466 TYR A O 1
ATOM 3657 N N . LEU A 1 467 ? -6.664 19.797 24.578 1 89.81 467 LEU A N 1
ATOM 3658 C CA . LEU A 1 467 ? -7.336 19.188 25.719 1 89.81 467 LEU A CA 1
ATOM 3659 C C . LEU A 1 467 ? -8.656 18.562 25.281 1 89.81 467 LEU A C 1
ATOM 3661 O O . LEU A 1 467 ? -9.008 17.469 25.734 1 89.81 467 LEU A O 1
ATOM 3665 N N . TYR A 1 468 ? -9.281 19.25 24.438 1 86.88 468 TYR A N 1
ATOM 3666 C CA . TYR A 1 468 ? -10.539 18.734 23.922 1 86.88 468 TYR A CA 1
ATOM 3667 C C . TYR A 1 468 ? -10.32 17.438 23.141 1 86.88 468 TYR A C 1
ATOM 3669 O O . TYR A 1 468 ? -11.086 16.484 23.297 1 86.88 468 TYR A O 1
ATOM 3677 N N . GLU A 1 469 ? -9.328 17.422 22.375 1 86.56 469 GLU A N 1
ATOM 3678 C CA . GLU A 1 469 ? -9.039 16.234 21.578 1 86.56 469 GLU A CA 1
ATOM 3679 C C . GLU A 1 469 ? -8.688 15.047 22.484 1 86.56 469 GLU A C 1
ATOM 3681 O O . GLU A 1 469 ? -9.062 13.906 22.188 1 86.56 469 GLU A O 1
ATOM 3686 N N . GLU A 1 470 ? -8.008 15.305 23.531 1 88.25 470 GLU A N 1
ATOM 3687 C CA . GLU A 1 470 ? -7.68 14.227 24.469 1 88.25 470 GLU A CA 1
ATOM 3688 C C . GLU A 1 470 ? -8.938 13.68 25.141 1 88.25 470 GLU A C 1
ATOM 3690 O O . GLU A 1 470 ? -9.086 12.469 25.281 1 88.25 470 GLU A O 1
ATOM 3695 N N . MET A 1 471 ? -9.789 14.531 25.438 1 87.38 471 MET A N 1
ATOM 3696 C CA . MET A 1 471 ? -11.039 14.117 26.062 1 87.38 471 MET A CA 1
ATOM 3697 C C . MET A 1 471 ? -11.938 13.391 25.062 1 87.38 471 MET A C 1
ATOM 3699 O O . MET A 1 471 ? -12.562 12.383 25.391 1 87.38 471 MET A O 1
ATOM 3703 N N . TRP A 1 472 ? -11.93 13.914 23.891 1 83.44 472 TRP A N 1
ATOM 3704 C CA . TRP A 1 472 ? -12.734 13.305 22.828 1 83.44 472 TRP A CA 1
ATOM 3705 C C . TRP A 1 472 ? -12.242 11.898 22.516 1 83.44 472 TRP A C 1
ATOM 3707 O O . TRP A 1 472 ? -13.047 10.984 22.328 1 83.44 472 TRP A O 1
ATOM 3717 N N . GLU A 1 473 ? -10.969 11.781 22.391 1 86.5 473 GLU A N 1
ATOM 3718 C CA . GLU A 1 473 ? -10.398 10.461 22.141 1 86.5 473 GLU A CA 1
ATOM 3719 C C . GLU A 1 473 ? -10.797 9.477 23.234 1 86.5 473 GLU A C 1
ATOM 3721 O O . GLU A 1 473 ? -11.086 8.312 22.953 1 86.5 473 GLU A O 1
ATOM 3726 N N . PHE A 1 474 ? -10.805 9.969 24.422 1 88.94 474 PHE A N 1
ATOM 3727 C CA . PHE A 1 474 ? -11.195 9.148 25.562 1 88.94 474 PHE A CA 1
ATOM 3728 C C . PHE A 1 474 ? -12.656 8.727 25.453 1 88.94 474 PHE A C 1
ATOM 3730 O O . PHE A 1 474 ? -12.992 7.559 25.656 1 88.94 474 PHE A O 1
ATOM 3737 N N . PHE A 1 475 ? -13.461 9.555 25.016 1 86.62 475 PHE A N 1
ATOM 3738 C CA . PHE A 1 475 ? -14.883 9.258 24.891 1 86.62 475 PHE A CA 1
ATOM 3739 C C . PHE A 1 475 ? -15.133 8.305 23.734 1 86.62 475 PHE A C 1
ATOM 3741 O O . PHE A 1 475 ? -15.945 7.383 23.844 1 86.62 475 PHE A O 1
ATOM 3748 N N . VAL A 1 476 ? -14.453 8.516 22.656 1 86.62 476 VAL A N 1
ATOM 3749 C CA . VAL A 1 476 ? -14.602 7.625 21.5 1 86.62 476 VAL A CA 1
ATOM 3750 C C . VAL A 1 476 ? -14.133 6.219 21.875 1 86.62 476 VAL A C 1
ATOM 3752 O O . VAL A 1 476 ? -14.758 5.23 21.469 1 86.62 476 VAL A O 1
ATOM 3755 N N . PHE A 1 477 ? -13.062 6.211 22.609 1 89.75 477 PHE A N 1
ATOM 3756 C CA . PHE A 1 477 ? -12.539 4.93 23.078 1 89.75 477 PHE A CA 1
ATOM 3757 C C . PHE A 1 477 ? -13.57 4.203 23.922 1 89.75 477 PHE A C 1
ATOM 3759 O O . PHE A 1 477 ? -13.836 3.016 23.719 1 89.75 477 PHE A O 1
ATOM 3766 N N . LEU A 1 478 ? -14.234 4.91 24.797 1 88.75 478 LEU A N 1
ATOM 3767 C CA . LEU A 1 478 ? -15.188 4.336 25.75 1 88.75 478 LEU A CA 1
ATOM 3768 C C . LEU A 1 478 ? -16.484 3.93 25.047 1 88.75 478 LEU A C 1
ATOM 3770 O O . LEU A 1 478 ? -17.078 2.914 25.391 1 88.75 478 LEU A O 1
ATOM 3774 N N . LEU A 1 479 ? -16.844 4.645 24.062 1 88.81 479 LEU A N 1
ATOM 3775 C CA . LEU A 1 479 ? -18.125 4.422 23.406 1 88.81 479 LEU A CA 1
ATOM 3776 C C . LEU A 1 479 ? -17.969 3.58 22.141 1 88.81 479 LEU A C 1
ATOM 3778 O O . LEU A 1 479 ? -18.938 3.342 21.422 1 88.81 479 LEU A O 1
ATOM 3782 N N . SER A 1 480 ? -16.812 3.135 21.906 1 89.06 480 SER A N 1
ATOM 3783 C CA . SER A 1 480 ? -16.562 2.354 20.688 1 89.06 480 SER A CA 1
ATOM 3784 C C . SER A 1 480 ? -17.172 0.96 20.797 1 89.06 480 SER A C 1
ATOM 3786 O O . SER A 1 480 ? -17.391 0.454 21.906 1 89.06 480 SER A O 1
ATOM 3788 N N . ASN A 1 481 ? -17.453 0.368 19.641 1 90.75 481 ASN A N 1
ATOM 3789 C CA . ASN A 1 481 ? -17.969 -1 19.609 1 90.75 481 ASN A CA 1
ATOM 3790 C C . ASN A 1 481 ? -16.922 -2 20.094 1 90.75 481 ASN A C 1
ATOM 3792 O O . ASN A 1 481 ? -17.266 -3.033 20.672 1 90.75 481 ASN A O 1
ATOM 3796 N N . TRP A 1 482 ? -15.68 -1.627 19.938 1 93.19 482 TRP A N 1
ATOM 3797 C CA . TRP A 1 482 ? -14.594 -2.502 20.375 1 93.19 482 TRP A CA 1
ATOM 3798 C C . TRP A 1 482 ? -14.57 -2.625 21.891 1 93.19 482 TRP A C 1
ATOM 3800 O O . TRP A 1 482 ? -14.391 -3.721 22.422 1 93.19 482 TRP A O 1
ATOM 3810 N N . PHE A 1 483 ? -14.773 -1.521 22.484 1 92.56 483 PHE A N 1
ATOM 3811 C CA . PHE A 1 483 ? -14.758 -1.513 23.938 1 92.56 483 PHE A CA 1
ATOM 3812 C C . PHE A 1 483 ? -15.969 -2.256 24.5 1 92.56 483 PHE A C 1
ATOM 3814 O O . PHE A 1 483 ? -15.859 -2.969 25.5 1 92.56 483 PHE A O 1
ATOM 3821 N N . MET A 1 484 ? -17.062 -2.166 23.891 1 91.31 484 MET A N 1
ATOM 3822 C CA . MET A 1 484 ? -18.266 -2.852 24.328 1 91.31 484 MET A CA 1
ATOM 3823 C C . MET A 1 484 ? -18.094 -4.363 24.25 1 91.31 484 MET A C 1
ATOM 3825 O O . MET A 1 484 ? -18.5 -5.09 25.156 1 91.31 484 MET A O 1
ATOM 3829 N N . VAL A 1 485 ? -17.547 -4.773 23.156 1 93.38 485 VAL A N 1
ATOM 3830 C CA . VAL A 1 485 ? -17.312 -6.203 23 1 93.38 485 VAL A CA 1
ATOM 3831 C C . VAL A 1 485 ? -16.344 -6.695 24.062 1 93.38 485 VAL A C 1
ATOM 3833 O O . VAL A 1 485 ? -16.547 -7.762 24.656 1 93.38 485 VAL A O 1
ATOM 3836 N N . SER A 1 486 ? -15.328 -5.938 24.375 1 92.19 486 SER A N 1
ATOM 3837 C CA . SER A 1 486 ? -14.344 -6.312 25.375 1 92.19 486 SER A CA 1
ATOM 3838 C C . SER A 1 486 ? -14.961 -6.32 26.781 1 92.19 486 SER A C 1
ATOM 3840 O O . SER A 1 486 ? -14.625 -7.168 27.609 1 92.19 486 SER A O 1
ATOM 3842 N N . LEU A 1 487 ? -15.82 -5.418 27.016 1 88.56 487 LEU A N 1
ATOM 3843 C CA . LEU A 1 487 ? -16.5 -5.367 28.312 1 88.56 487 LEU A CA 1
ATOM 3844 C C . LEU A 1 487 ? -17.391 -6.59 28.5 1 88.56 487 LEU A C 1
ATOM 3846 O O . LEU A 1 487 ? -17.422 -7.184 29.578 1 88.56 487 LEU A O 1
ATOM 3850 N N . LEU A 1 488 ? -18.078 -6.895 27.484 1 88.38 488 LEU A N 1
ATOM 3851 C CA . LEU A 1 488 ? -18.938 -8.062 27.547 1 88.38 488 LEU A CA 1
ATOM 3852 C C . LEU A 1 488 ? -18.125 -9.336 27.719 1 88.38 488 LEU A C 1
ATOM 3854 O O . LEU A 1 488 ? -18.547 -10.258 28.422 1 88.38 488 LEU A O 1
ATOM 3858 N N . TYR A 1 489 ? -17.062 -9.344 27.016 1 90.81 489 TYR A N 1
ATOM 3859 C CA . TYR A 1 489 ? -16.141 -10.461 27.172 1 90.81 489 TYR A CA 1
ATOM 3860 C C . TYR A 1 489 ? -15.703 -10.625 28.625 1 90.81 489 TYR A C 1
ATOM 3862 O O . TYR A 1 489 ? -15.719 -11.734 29.156 1 90.81 489 TYR A O 1
ATOM 3870 N N . ASN A 1 490 ? -15.297 -9.57 29.25 1 86.12 490 ASN A N 1
ATOM 3871 C CA . ASN A 1 490 ? -14.852 -9.625 30.641 1 86.12 490 ASN A CA 1
ATOM 3872 C C . ASN A 1 490 ? -15.992 -10.008 31.578 1 86.12 490 ASN A C 1
ATOM 3874 O O . ASN A 1 490 ? -15.773 -10.68 32.594 1 86.12 490 ASN A O 1
ATOM 3878 N N . TYR A 1 491 ? -17.141 -9.633 31.172 1 82.69 491 TYR A N 1
ATOM 3879 C CA . TYR A 1 491 ? -18.312 -9.961 31.984 1 82.69 491 TYR A CA 1
ATOM 3880 C C . TYR A 1 491 ? -18.625 -11.453 31.906 1 82.69 491 TYR A C 1
ATOM 3882 O O . TYR A 1 491 ? -18.922 -12.078 32.938 1 82.69 491 TYR A O 1
ATOM 3890 N N . ILE A 1 492 ? -18.516 -12.016 30.75 1 85 492 ILE A N 1
ATOM 3891 C CA . ILE A 1 492 ? -18.875 -13.414 30.547 1 85 492 ILE A CA 1
ATOM 3892 C C . ILE A 1 492 ? -17.75 -14.312 31.047 1 85 492 ILE A C 1
ATOM 3894 O O . ILE A 1 492 ? -18 -15.367 31.641 1 85 492 ILE A O 1
ATOM 3898 N N . SER A 1 493 ? -16.531 -13.906 30.812 1 84.12 493 SER A N 1
ATOM 3899 C CA . SER A 1 493 ? -15.383 -14.734 31.156 1 84.12 493 SER A CA 1
ATOM 3900 C C . SER A 1 493 ? -15.109 -14.711 32.656 1 84.12 493 SER A C 1
ATOM 3902 O O . SER A 1 493 ? -14.609 -15.688 33.219 1 84.12 493 SER A O 1
ATOM 3904 N N . LYS A 1 494 ? -15.312 -13.648 33.25 1 78.38 494 LYS A N 1
ATOM 3905 C CA . LYS A 1 494 ? -15.055 -13.539 34.688 1 78.38 494 LYS A CA 1
ATOM 3906 C C . LYS A 1 494 ? -16.328 -13.141 35.438 1 78.38 494 LYS A C 1
ATOM 3908 O O . LYS A 1 494 ? -16.422 -12.031 35.969 1 78.38 494 LYS A O 1
ATOM 3913 N N . PRO A 1 495 ? -17.297 -14.141 35.531 1 65.06 495 PRO A N 1
ATOM 3914 C CA . PRO A 1 495 ? -18.578 -13.766 36.125 1 65.06 495 PRO A CA 1
ATOM 3915 C C . PRO A 1 495 ? -18.438 -13.445 37.625 1 65.06 495 PRO A C 1
ATOM 3917 O O . PRO A 1 495 ? -19.25 -12.688 38.156 1 65.06 495 PRO A O 1
ATOM 3920 N N . ARG A 1 496 ? -17.516 -14.078 38.25 1 59.41 496 ARG A N 1
ATOM 3921 C CA . ARG A 1 496 ? -17.406 -13.953 39.688 1 59.41 496 ARG A CA 1
ATOM 3922 C C . ARG A 1 496 ? -17.156 -12.508 40.094 1 59.41 496 ARG A C 1
ATOM 3924 O O . ARG A 1 496 ? -17.656 -12.047 41.125 1 59.41 496 ARG A O 1
ATOM 3931 N N . TRP A 1 497 ? -16.25 -11.898 39.344 1 56.31 497 TRP A N 1
ATOM 3932 C CA . TRP A 1 497 ? -15.844 -10.555 39.75 1 56.31 497 TRP A CA 1
ATOM 3933 C C . TRP A 1 497 ? -17.047 -9.609 39.75 1 56.31 497 TRP A C 1
ATOM 3935 O O . TRP A 1 497 ? -17.094 -8.664 40.531 1 56.31 497 TRP A O 1
ATOM 3945 N N . LEU A 1 498 ? -18.031 -9.883 38.812 1 56.47 498 LEU A N 1
ATOM 3946 C CA . LEU A 1 498 ? -19.125 -8.938 38.625 1 56.47 498 LEU A CA 1
ATOM 3947 C C . LEU A 1 498 ? -20.297 -9.289 39.531 1 56.47 498 LEU A C 1
ATOM 3949 O O . LEU A 1 498 ? -21.078 -8.414 39.906 1 56.47 498 LEU A O 1
ATOM 3953 N N . ARG A 1 499 ? -20.531 -10.617 39.75 1 55.56 499 ARG A N 1
ATOM 3954 C CA . ARG A 1 499 ? -21.625 -11.016 40.625 1 55.56 499 ARG A CA 1
ATOM 3955 C C . ARG A 1 499 ? -21.344 -10.633 42.062 1 55.56 499 ARG A C 1
ATOM 3957 O O . ARG A 1 499 ? -22.266 -10.508 42.875 1 55.56 499 ARG A O 1
ATOM 3964 N N . HIS A 1 500 ? -20.078 -10.82 42.375 1 52.69 500 HIS A N 1
ATOM 3965 C CA . HIS A 1 500 ? -19.891 -10.594 43.781 1 52.69 500 HIS A CA 1
ATOM 3966 C C . HIS A 1 500 ? -20.031 -9.117 44.125 1 52.69 500 HIS A C 1
ATOM 3968 O O . HIS A 1 500 ? -19.672 -8.25 43.344 1 52.69 500 HIS A O 1
ATOM 3974 N N . ASN A 1 501 ? -21.062 -8.789 44.969 1 54.69 501 ASN A N 1
ATOM 3975 C CA . ASN A 1 501 ? -21.406 -7.539 45.656 1 54.69 501 ASN A CA 1
ATOM 3976 C C . ASN A 1 501 ? -20.172 -6.738 46 1 54.69 501 ASN A C 1
ATOM 3978 O O . ASN A 1 501 ? -20.156 -6.023 47 1 54.69 501 ASN A O 1
ATOM 3982 N N . SER A 1 502 ? -19.078 -7.066 45.375 1 58.88 502 SER A N 1
ATOM 3983 C CA . SER A 1 502 ? -17.875 -6.324 45.75 1 58.88 502 SER A CA 1
ATOM 3984 C C . SER A 1 502 ? -17.875 -4.93 45.125 1 58.88 502 SER A C 1
ATOM 3986 O O . SER A 1 502 ? -18.609 -4.672 44.188 1 58.88 502 SER A O 1
ATOM 3988 N N . PHE A 1 503 ? -17.328 -3.953 45.844 1 60.78 503 PHE A N 1
ATOM 3989 C CA . PHE A 1 503 ? -17.156 -2.561 45.438 1 60.78 503 PHE A CA 1
ATOM 3990 C C . PHE A 1 503 ? -16.734 -2.461 43.969 1 60.78 503 PHE A C 1
ATOM 3992 O O . PHE A 1 503 ? -17.25 -1.618 43.25 1 60.78 503 PHE A O 1
ATOM 3999 N N . ARG A 1 504 ? -16.031 -3.363 43.5 1 64.38 504 ARG A N 1
ATOM 4000 C CA . ARG A 1 504 ? -15.562 -3.4 42.125 1 64.38 504 ARG A CA 1
ATOM 4001 C C . ARG A 1 504 ? -16.688 -3.783 41.188 1 64.38 504 ARG A C 1
ATOM 4003 O O . ARG A 1 504 ? -16.781 -3.242 40.062 1 64.38 504 ARG A O 1
ATOM 4010 N N . GLY A 1 505 ? -17.391 -4.688 41.625 1 66.81 505 GLY A N 1
ATOM 4011 C CA . GLY A 1 505 ? -18.516 -5.105 40.812 1 66.81 505 GLY A CA 1
ATOM 4012 C C . GLY A 1 505 ? -19.562 -4.023 40.656 1 66.81 505 GLY A C 1
ATOM 4013 O O . GLY A 1 505 ? -20.094 -3.824 39.531 1 66.81 505 GLY A O 1
ATOM 4014 N N . THR A 1 506 ? -19.703 -3.293 41.719 1 69.19 506 THR A N 1
ATOM 4015 C CA . THR A 1 506 ? -20.688 -2.207 41.656 1 69.19 506 THR A CA 1
ATOM 4016 C C . THR A 1 506 ? -20.172 -1.077 40.781 1 69.19 506 THR A C 1
ATOM 4018 O O . THR A 1 506 ? -20.938 -0.497 40 1 69.19 506 THR A O 1
ATOM 4021 N N . MET A 1 507 ? -18.906 -0.813 40.906 1 67.12 507 MET A N 1
ATOM 4022 C CA . MET A 1 507 ? -18.312 0.24 40.094 1 67.12 507 MET A CA 1
ATOM 4023 C C . MET A 1 507 ? -18.375 -0.129 38.594 1 67.12 507 MET A C 1
ATOM 4025 O O . MET A 1 507 ? -18.625 0.728 37.75 1 67.12 507 MET A O 1
ATOM 4029 N N . PHE A 1 508 ? -18.156 -1.339 38.406 1 72.94 508 PHE A N 1
ATOM 4030 C CA . PHE A 1 508 ? -18.234 -1.815 37.031 1 72.94 508 PHE A CA 1
ATOM 4031 C C . PHE A 1 508 ? -19.656 -1.731 36.531 1 72.94 508 PHE A C 1
ATOM 4033 O O . PHE A 1 508 ? -19.891 -1.323 35.375 1 72.94 508 PHE A O 1
ATOM 4040 N N . SER A 1 509 ? -20.578 -2.098 37.406 1 73.19 509 SER A N 1
ATOM 4041 C CA . SER A 1 509 ? -21.984 -2.066 37 1 73.19 509 SER A CA 1
ATOM 4042 C C . SER A 1 509 ? -22.453 -0.637 36.75 1 73.19 509 SER A C 1
ATOM 4044 O O . SER A 1 509 ? -23.156 -0.373 35.75 1 73.19 509 SER A O 1
ATOM 4046 N N . VAL A 1 510 ? -22.047 0.2 37.562 1 74.88 510 VAL A N 1
ATOM 4047 C CA . VAL A 1 510 ? -22.422 1.603 37.406 1 74.88 510 VAL A CA 1
ATOM 4048 C C . VAL A 1 510 ? -21.75 2.182 36.156 1 74.88 510 VAL A C 1
ATOM 4050 O O . VAL A 1 510 ? -22.375 2.887 35.375 1 74.88 510 VAL A O 1
ATOM 4053 N N . GLY A 1 511 ? -20.469 1.872 36.062 1 76.5 511 GLY A N 1
ATOM 4054 C CA . GLY A 1 511 ? -19.75 2.332 34.875 1 76.5 511 GLY A CA 1
ATOM 4055 C C . GLY A 1 511 ? -20.344 1.832 33.562 1 76.5 511 GLY A C 1
ATOM 4056 O O . GLY A 1 511 ? -20.484 2.596 32.625 1 76.5 511 GLY A O 1
ATOM 4057 N N . PHE A 1 512 ? -20.688 0.687 33.594 1 78.38 512 PHE A N 1
ATOM 4058 C CA . PHE A 1 512 ? -21.297 0.084 32.438 1 78.38 512 PHE A CA 1
ATOM 4059 C C . PHE A 1 512 ? -22.641 0.734 32.125 1 78.38 512 PHE A C 1
ATOM 4061 O O . PHE A 1 512 ? -22.938 1.01 30.953 1 78.38 512 PHE A O 1
ATOM 4068 N N . SER A 1 513 ? -23.375 0.956 33.125 1 78.38 513 SER A N 1
ATOM 4069 C CA . SER A 1 513 ? -24.688 1.585 32.938 1 78.38 513 SER A CA 1
ATOM 4070 C C . SER A 1 513 ? -24.531 2.996 32.375 1 78.38 513 SER A C 1
ATOM 4072 O O . SER A 1 513 ? -25.328 3.418 31.531 1 78.38 513 SER A O 1
ATOM 4074 N N . VAL A 1 514 ? -23.578 3.643 32.844 1 81.94 514 VAL A N 1
ATOM 4075 C CA . VAL A 1 514 ? -23.328 4.996 32.375 1 81.94 514 VAL A CA 1
ATOM 4076 C C . VAL A 1 514 ? -22.891 4.961 30.906 1 81.94 514 VAL A C 1
ATOM 4078 O O . VAL A 1 514 ? -23.359 5.77 30.109 1 81.94 514 VAL A O 1
ATOM 4081 N N . ILE A 1 515 ? -22.062 4.039 30.609 1 84.31 515 ILE A N 1
ATOM 4082 C CA . ILE A 1 515 ? -21.578 3.91 29.234 1 84.31 515 ILE A CA 1
ATOM 4083 C C . ILE A 1 515 ? -22.734 3.572 28.312 1 84.31 515 ILE A C 1
ATOM 4085 O O . ILE A 1 515 ? -22.875 4.152 27.234 1 84.31 515 ILE A O 1
ATOM 4089 N N . MET A 1 516 ? -23.562 2.73 28.75 1 81.5 516 MET A N 1
ATOM 4090 C CA . MET A 1 516 ? -24.703 2.328 27.953 1 81.5 516 MET A CA 1
ATOM 4091 C C . MET A 1 516 ? -25.688 3.484 27.781 1 81.5 516 MET A C 1
ATOM 4093 O O . MET A 1 516 ? -26.297 3.641 26.719 1 81.5 516 MET A O 1
ATOM 4097 N N . TRP A 1 517 ? -25.812 4.195 28.844 1 79.19 517 TRP A N 1
ATOM 4098 C CA . TRP A 1 517 ? -26.672 5.371 28.781 1 79.19 517 TRP A CA 1
ATOM 4099 C C . TRP A 1 517 ? -26.109 6.395 27.781 1 79.19 517 TRP A C 1
ATOM 4101 O O . TRP A 1 517 ? -26.859 6.938 26.969 1 79.19 517 TRP A O 1
ATOM 4111 N N . LEU A 1 518 ? -24.906 6.559 27.859 1 78.69 518 LEU A N 1
ATOM 4112 C CA . LEU A 1 518 ? -24.266 7.504 26.938 1 78.69 518 LEU A CA 1
ATOM 4113 C C . LEU A 1 518 ? -24.406 7.035 25.5 1 78.69 518 LEU A C 1
ATOM 4115 O O . LEU A 1 518 ? -24.641 7.844 24.594 1 78.69 518 LEU A O 1
ATOM 4119 N N . ARG A 1 519 ? -24.297 5.816 25.312 1 80.69 519 ARG A N 1
ATOM 4120 C CA . ARG A 1 519 ? -24.391 5.234 23.969 1 80.69 519 ARG A CA 1
ATOM 4121 C C . ARG A 1 519 ? -25.812 5.348 23.438 1 80.69 519 ARG A C 1
ATOM 4123 O O . ARG A 1 519 ? -26.016 5.5 22.219 1 80.69 519 ARG A O 1
ATOM 4130 N N . SER A 1 520 ? -26.719 5.191 24.312 1 76.62 520 SER A N 1
ATOM 4131 C CA . SER A 1 520 ? -28.109 5.285 23.875 1 76.62 520 SER A CA 1
ATOM 4132 C C . SER A 1 520 ? -28.438 6.691 23.391 1 76.62 520 SER A C 1
ATOM 4134 O O . SER A 1 520 ? -29.359 6.871 22.578 1 76.62 520 SER A O 1
ATOM 4136 N N . LYS A 1 521 ? -27.641 7.594 23.828 1 73.19 521 LYS A N 1
ATOM 4137 C CA . LYS A 1 521 ? -27.859 8.977 23.422 1 73.19 521 LYS A CA 1
ATOM 4138 C C . LYS A 1 521 ? -27.109 9.297 22.141 1 73.19 521 LYS A C 1
ATOM 4140 O O . LYS A 1 521 ? -27.375 10.312 21.5 1 73.19 521 LYS A O 1
ATOM 4145 N N . MET A 1 522 ? -26.25 8.43 21.891 1 69.56 522 MET A N 1
ATOM 4146 C CA . MET A 1 522 ? -25.453 8.695 20.703 1 69.56 522 MET A CA 1
ATOM 4147 C C . MET A 1 522 ? -26.094 8.102 19.453 1 69.56 522 MET A C 1
ATOM 4149 O O . MET A 1 522 ? -26.781 7.082 19.547 1 69.56 522 MET A O 1
ATOM 4153 N N . THR A 1 523 ? -26.094 8.898 18.328 1 61.16 523 THR A N 1
ATOM 4154 C CA . THR A 1 523 ? -26.672 8.453 17.078 1 61.16 523 THR A CA 1
ATOM 4155 C C . THR A 1 523 ? -25.719 7.512 16.344 1 61.16 523 THR A C 1
ATOM 4157 O O . THR A 1 523 ? -24.516 7.738 16.328 1 61.16 523 THR A O 1
ATOM 4160 N N . GLN A 1 524 ? -26.172 6.305 16.156 1 61.56 524 GLN A N 1
ATOM 4161 C CA . GLN A 1 524 ? -25.391 5.352 15.383 1 61.56 524 GLN A CA 1
ATOM 4162 C C . GLN A 1 524 ? -25.266 5.781 13.93 1 61.56 524 GLN A C 1
ATOM 4164 O O . GLN A 1 524 ? -26.188 6.41 13.391 1 61.56 524 GLN A O 1
ATOM 4169 N N . PRO A 1 525 ? -24.016 5.637 13.391 1 61 525 PRO A N 1
ATOM 4170 C CA . PRO A 1 525 ? -23.906 5.973 11.977 1 61 525 PRO A CA 1
ATOM 4171 C C . PRO A 1 525 ? -24.922 5.215 11.109 1 61 525 PRO A C 1
ATOM 4173 O O . PRO A 1 525 ? -25.031 3.992 11.219 1 61 525 PRO A O 1
ATOM 4176 N N . SER A 1 526 ? -25.828 6.016 10.609 1 72.56 526 SER A N 1
ATOM 4177 C CA . SER A 1 526 ? -26.797 5.398 9.719 1 72.56 526 SER A CA 1
ATOM 4178 C C . SER A 1 526 ? -26.203 5.141 8.336 1 72.56 526 SER A C 1
ATOM 4180 O O . SER A 1 526 ? -25.266 5.816 7.93 1 72.56 526 SER A O 1
ATOM 4182 N N . LEU A 1 527 ? -26.531 3.988 7.789 1 86.25 527 LEU A N 1
ATOM 4183 C CA . LEU A 1 527 ? -26.156 3.643 6.422 1 86.25 527 LEU A CA 1
ATOM 4184 C C . LEU A 1 527 ? -26.719 4.664 5.434 1 86.25 527 LEU A C 1
ATOM 4186 O O . LEU A 1 527 ? -27.891 5.012 5.496 1 86.25 527 LEU A O 1
ATOM 4190 N N . THR A 1 528 ? -25.812 5.254 4.707 1 88.38 528 THR A N 1
ATOM 4191 C CA . THR A 1 528 ? -26.234 6.273 3.746 1 88.38 528 THR A CA 1
ATOM 4192 C C . THR A 1 528 ? -25.953 5.816 2.318 1 88.38 528 THR A C 1
ATOM 4194 O O . THR A 1 528 ? -25.109 4.945 2.094 1 88.38 528 THR A O 1
ATOM 4197 N N . LEU A 1 529 ? -26.75 6.312 1.406 1 92.19 529 LEU A N 1
ATOM 4198 C CA . LEU A 1 529 ? -26.578 6.113 -0.028 1 92.19 529 LEU A CA 1
ATOM 4199 C C . LEU A 1 529 ? -26.234 7.43 -0.721 1 92.19 529 LEU A C 1
ATOM 4201 O O . LEU A 1 529 ? -26.891 8.445 -0.482 1 92.19 529 LEU A O 1
ATOM 4205 N N . LYS A 1 530 ? -25.234 7.418 -1.468 1 91.44 530 LYS A N 1
ATOM 4206 C CA . LYS A 1 530 ? -24.969 8.57 -2.328 1 91.44 530 LYS A CA 1
ATOM 4207 C C . LYS A 1 530 ? -25.906 8.578 -3.537 1 91.44 530 LYS A C 1
ATOM 4209 O O . LYS A 1 530 ? -26.188 7.523 -4.121 1 91.44 530 LYS A O 1
ATOM 4214 N N . GLN A 1 531 ? -26.438 9.727 -3.789 1 93.69 531 GLN A N 1
ATOM 4215 C CA . GLN A 1 531 ? -27.438 9.852 -4.844 1 93.69 531 GLN A CA 1
ATOM 4216 C C . GLN A 1 531 ? -26.891 10.664 -6.02 1 93.69 531 GLN A C 1
ATOM 4218 O O . GLN A 1 531 ? -26.359 11.75 -5.832 1 93.69 531 GLN A O 1
ATOM 4223 N N . PHE A 1 532 ? -27.016 10.055 -7.23 1 92.62 532 PHE A N 1
ATOM 4224 C CA . PHE A 1 532 ? -26.562 10.719 -8.453 1 92.62 532 PHE A CA 1
ATOM 4225 C C . PHE A 1 532 ? -27.547 10.461 -9.594 1 92.62 532 PHE A C 1
ATOM 4227 O O . PHE A 1 532 ? -28.109 9.367 -9.711 1 92.62 532 PHE A O 1
ATOM 4234 N N . THR A 1 533 ? -27.828 11.477 -10.328 1 91.81 533 THR A N 1
ATOM 4235 C CA . THR A 1 533 ? -28.672 11.328 -11.508 1 91.81 533 THR A CA 1
ATOM 4236 C C . THR A 1 533 ? -27.938 11.82 -12.758 1 91.81 533 THR A C 1
ATOM 4238 O O . THR A 1 533 ? -27.297 12.875 -12.734 1 91.81 533 THR A O 1
ATOM 4241 N N . VAL A 1 534 ? -28 11.031 -13.789 1 90.12 534 VAL A N 1
ATOM 4242 C CA . VAL A 1 534 ? -27.328 11.312 -15.047 1 90.12 534 VAL A CA 1
ATOM 4243 C C . VAL A 1 534 ? -28.016 12.484 -15.75 1 90.12 534 VAL A C 1
ATOM 4245 O O . VAL A 1 534 ? -27.375 13.234 -16.5 1 90.12 534 VAL A O 1
ATOM 4248 N N . LEU A 1 535 ? -29.281 12.664 -15.484 1 89.06 535 LEU A N 1
ATOM 4249 C CA . LEU A 1 535 ? -30.047 13.711 -16.156 1 89.06 535 LEU A CA 1
ATOM 4250 C C . LEU A 1 535 ? -29.609 15.094 -15.688 1 89.06 535 LEU A C 1
ATOM 4252 O O . LEU A 1 535 ? -29.781 16.078 -16.406 1 89.06 535 LEU A O 1
ATOM 4256 N N . ASN A 1 536 ? -29 15.188 -14.562 1 83.12 536 ASN A N 1
ATOM 4257 C CA . ASN A 1 536 ? -28.625 16.484 -14.023 1 83.12 536 ASN A CA 1
ATOM 4258 C C . ASN A 1 536 ? -27.125 16.719 -14.141 1 83.12 536 ASN A C 1
ATOM 4260 O O . ASN A 1 536 ? -26.578 17.625 -13.5 1 83.12 536 ASN A O 1
ATOM 4264 N N . VAL A 1 537 ? -26.438 15.945 -14.867 1 81.06 537 VAL A N 1
ATOM 4265 C CA . VAL A 1 537 ? -25 16.109 -15.016 1 81.06 537 VAL A CA 1
ATOM 4266 C C . VAL A 1 537 ? -24.703 17.344 -15.875 1 81.06 537 VAL A C 1
ATOM 4268 O O . VAL A 1 537 ? -25.234 17.469 -16.984 1 81.06 537 VAL A O 1
ATOM 4271 N N . ARG A 1 538 ? -24.109 18.438 -15.312 1 71.56 538 ARG A N 1
ATOM 4272 C CA . ARG A 1 538 ? -23.766 19.656 -16.031 1 71.56 538 ARG A CA 1
ATOM 4273 C C . ARG A 1 538 ? -22.25 19.797 -16.188 1 71.56 538 ARG A C 1
ATOM 4275 O O . ARG A 1 538 ? -21.781 20.609 -16.984 1 71.56 538 ARG A O 1
ATOM 4282 N N . LEU A 1 539 ? -21.453 19.141 -15.367 1 61.56 539 LEU A N 1
ATOM 4283 C CA . LEU A 1 539 ? -20.047 19.5 -15.203 1 61.56 539 LEU A CA 1
ATOM 4284 C C . LEU A 1 539 ? -19.219 18.969 -16.359 1 61.56 539 LEU A C 1
ATOM 4286 O O . LEU A 1 539 ? -19.312 17.797 -16.719 1 61.56 539 LEU A O 1
ATOM 4290 N N . PRO A 1 540 ? -18.781 19.875 -17.266 1 56.41 540 PRO A N 1
ATOM 4291 C CA . PRO A 1 540 ? -17.938 19.453 -18.391 1 56.41 540 PRO A CA 1
ATOM 4292 C C . PRO A 1 540 ? -16.719 18.641 -17.938 1 56.41 540 PRO A C 1
ATOM 4294 O O . PRO A 1 540 ? -16.156 17.875 -18.734 1 56.41 540 PRO A O 1
ATOM 4297 N N . LEU A 1 541 ? -15.688 19.312 -17.141 1 48.28 541 LEU A N 1
ATOM 4298 C CA . LEU A 1 541 ? -14.242 19.328 -17.359 1 48.28 541 LEU A CA 1
ATOM 4299 C C . LEU A 1 541 ? -13.594 18.078 -16.75 1 48.28 541 LEU A C 1
ATOM 4301 O O . LEU A 1 541 ? -13.82 17.766 -15.586 1 48.28 541 LEU A O 1
ATOM 4305 N N . LYS A 1 542 ? -13.211 17.281 -17.453 1 52.47 542 LYS A N 1
ATOM 4306 C CA . LYS A 1 542 ? -12.344 16.125 -17.25 1 52.47 542 LYS A CA 1
ATOM 4307 C C . LYS A 1 542 ? -11.102 16.5 -16.453 1 52.47 542 LYS A C 1
ATOM 4309 O O . LYS A 1 542 ? -10.016 16.656 -17.016 1 52.47 542 LYS A O 1
ATOM 4314 N N . LEU A 1 543 ? -11.07 17.344 -15.5 1 53.59 543 LEU A N 1
ATOM 4315 C CA . LEU A 1 543 ? -9.82 17.547 -14.781 1 53.59 543 LEU A CA 1
ATOM 4316 C C . LEU A 1 543 ? -9.5 16.359 -13.891 1 53.59 543 LEU A C 1
ATOM 4318 O O . LEU A 1 543 ? -10.359 15.883 -13.156 1 53.59 543 LEU A O 1
ATOM 4322 N N . PRO A 1 544 ? -8.383 15.766 -14.172 1 54.47 544 PRO A N 1
ATOM 4323 C CA . PRO A 1 544 ? -7.953 14.539 -13.492 1 54.47 544 PRO A CA 1
ATOM 4324 C C . PRO A 1 544 ? -8.25 14.555 -11.992 1 54.47 544 PRO A C 1
ATOM 4326 O O . PRO A 1 544 ? -8.594 13.516 -11.422 1 54.47 544 PRO A O 1
ATOM 4329 N N . LEU A 1 545 ? -8.047 15.711 -11.297 1 55.62 545 LEU A N 1
ATOM 4330 C CA . LEU A 1 545 ? -8.219 15.758 -9.852 1 55.62 545 LEU A CA 1
ATOM 4331 C C . LEU A 1 545 ? -9.672 16.031 -9.484 1 55.62 545 LEU A C 1
ATOM 4333 O O . LEU A 1 545 ? -10.078 15.828 -8.344 1 55.62 545 LEU A O 1
ATOM 4337 N N . PHE A 1 546 ? -10.523 16.297 -10.367 1 55.56 546 PHE A N 1
ATOM 4338 C CA . PHE A 1 546 ? -11.867 16.812 -10.141 1 55.56 546 PHE A CA 1
ATOM 4339 C C . PHE A 1 546 ? -12.836 15.695 -9.797 1 55.56 546 PHE A C 1
ATOM 4341 O O . PHE A 1 546 ? -13.68 15.844 -8.914 1 55.56 546 PHE A O 1
ATOM 4348 N N . PRO A 1 547 ? -12.625 14.602 -10.422 1 55.81 547 PRO A N 1
ATOM 4349 C CA . PRO A 1 547 ? -13.602 13.57 -10.07 1 55.81 547 PRO A CA 1
ATOM 4350 C C . PRO A 1 547 ? -13.539 13.172 -8.602 1 55.81 547 PRO A C 1
ATOM 4352 O O . PRO A 1 547 ? -14.578 12.922 -7.98 1 55.81 547 PRO A O 1
ATOM 4355 N N . ALA A 1 548 ? -12.391 13.172 -8.086 1 57.91 548 ALA A N 1
ATOM 4356 C CA . ALA A 1 548 ? -12.289 12.828 -6.672 1 57.91 548 ALA A CA 1
ATOM 4357 C C . ALA A 1 548 ? -13.016 13.852 -5.805 1 57.91 548 ALA A C 1
ATOM 4359 O O . ALA A 1 548 ? -13.703 13.484 -4.852 1 57.91 548 ALA A O 1
ATOM 4360 N N . PHE A 1 549 ? -13.023 15.086 -6.258 1 61.09 549 PHE A N 1
ATOM 4361 C CA . PHE A 1 549 ? -13.648 16.141 -5.473 1 61.09 549 PHE A CA 1
ATOM 4362 C C . PHE A 1 549 ? -15.156 16.141 -5.676 1 61.09 549 PHE A C 1
ATOM 4364 O O . PHE A 1 549 ? -15.914 16.375 -4.727 1 61.09 549 PHE A O 1
ATOM 4371 N N . THR A 1 550 ? -15.531 15.766 -6.773 1 62.22 550 THR A N 1
ATOM 4372 C CA . THR A 1 550 ? -16.969 15.781 -7.047 1 62.22 550 THR A CA 1
ATOM 4373 C C . THR A 1 550 ? -17.656 14.586 -6.395 1 62.22 550 THR A C 1
ATOM 4375 O O . THR A 1 550 ? -18.797 14.688 -5.957 1 62.22 550 THR A O 1
ATOM 4378 N N . GLY A 1 551 ? -16.906 13.523 -6.344 1 61.25 551 GLY A N 1
ATOM 4379 C CA . GLY A 1 551 ? -17.469 12.359 -5.68 1 61.25 551 GLY A CA 1
ATOM 4380 C C . GLY A 1 551 ? -17.734 12.586 -4.203 1 61.25 551 GLY A C 1
ATOM 4381 O O . GLY A 1 551 ? -18.688 12.047 -3.646 1 61.25 551 GLY A O 1
ATOM 4382 N N . LEU A 1 552 ? -16.984 13.492 -3.754 1 63.53 552 LEU A N 1
ATOM 4383 C CA . LEU A 1 552 ? -17.141 13.789 -2.334 1 63.53 552 LEU A CA 1
ATOM 4384 C C . LEU A 1 552 ? -18.281 14.773 -2.104 1 63.53 552 LEU A C 1
ATOM 4386 O O . LEU A 1 552 ? -18.844 14.828 -1.009 1 63.53 552 LEU A O 1
ATOM 4390 N N . ALA A 1 553 ? -18.719 15.391 -3.18 1 71.19 553 ALA A N 1
ATOM 4391 C CA . ALA A 1 553 ? -19.734 16.438 -3.031 1 71.19 553 ALA A CA 1
ATOM 4392 C C . ALA A 1 553 ? -21.125 15.898 -3.318 1 71.19 553 ALA A C 1
ATOM 4394 O O . ALA A 1 553 ? -22.125 16.609 -3.137 1 71.19 553 ALA A O 1
ATOM 4395 N N . VAL A 1 554 ? -21.25 14.625 -3.508 1 81.88 554 VAL A N 1
ATOM 4396 C CA . VAL A 1 554 ? -22.547 14.039 -3.857 1 81.88 554 VAL A CA 1
ATOM 4397 C C . VAL A 1 554 ? -23.422 13.953 -2.611 1 81.88 554 VAL A C 1
ATOM 4399 O O . VAL A 1 554 ? -22.922 13.711 -1.51 1 81.88 554 VAL A O 1
ATOM 4402 N N . GLU A 1 555 ? -24.719 14.164 -2.844 1 85.12 555 GLU A N 1
ATOM 4403 C CA . GLU A 1 555 ? -25.688 14.148 -1.743 1 85.12 555 GLU A CA 1
ATOM 4404 C C . GLU A 1 555 ? -25.828 12.75 -1.155 1 85.12 555 GLU A C 1
ATOM 4406 O O . GLU A 1 555 ? -25.891 11.758 -1.893 1 85.12 555 GLU A O 1
ATOM 4411 N N . LYS A 1 556 ? -25.938 12.75 0.198 1 86.81 556 LYS A N 1
ATOM 4412 C CA . LYS A 1 556 ? -26.141 11.492 0.91 1 86.81 556 LYS A CA 1
ATOM 4413 C C . LYS A 1 556 ? -27.531 11.414 1.521 1 86.81 556 LYS A C 1
ATOM 4415 O O . LYS A 1 556 ? -28.031 12.391 2.082 1 86.81 556 LYS A O 1
ATOM 4420 N N . LYS A 1 557 ? -28.188 10.266 1.238 1 91.12 557 LYS A N 1
ATOM 4421 C CA . LYS A 1 557 ? -29.469 9.992 1.865 1 91.12 557 LYS A CA 1
ATOM 4422 C C . LYS A 1 557 ? -29.422 8.703 2.68 1 91.12 557 LYS A C 1
ATOM 4424 O O . LYS A 1 557 ? -28.734 7.754 2.311 1 91.12 557 LYS A O 1
ATOM 4429 N N . PRO A 1 558 ? -30.109 8.711 3.777 1 91.38 558 PRO A N 1
ATOM 4430 C CA . PRO A 1 558 ? -30.172 7.469 4.547 1 91.38 558 PRO A CA 1
ATOM 4431 C C . PRO A 1 558 ? -30.891 6.344 3.801 1 91.38 558 PRO A C 1
ATOM 4433 O O . PRO A 1 558 ? -31.812 6.605 3.021 1 91.38 558 PRO A O 1
ATOM 4436 N N . VAL A 1 559 ? -30.469 5.164 4 1 93.81 559 VAL A N 1
ATOM 4437 C CA . VAL A 1 559 ? -31.109 4.008 3.387 1 93.81 559 VAL A CA 1
ATOM 4438 C C . VAL A 1 559 ? -32.469 3.777 4.023 1 93.81 559 VAL A C 1
ATOM 4440 O O . VAL A 1 559 ? -32.594 3.523 5.227 1 93.81 559 VAL A O 1
ATOM 4443 N N . PRO A 1 560 ? -33.5 3.83 3.219 1 92.62 560 PRO A N 1
ATOM 4444 C CA . PRO A 1 560 ? -34.844 3.59 3.775 1 92.62 560 PRO A CA 1
ATOM 4445 C C . PRO A 1 560 ? -35.062 2.131 4.172 1 92.62 560 PRO A C 1
ATOM 4447 O O . PRO A 1 560 ? -34.406 1.234 3.619 1 92.62 560 PRO A O 1
ATOM 4450 N N . ASN A 1 561 ? -35.969 1.898 5.039 1 91.44 561 ASN A N 1
ATOM 4451 C CA . ASN A 1 561 ? -36.281 0.556 5.504 1 91.44 561 ASN A CA 1
ATOM 4452 C C . ASN A 1 561 ? -36.875 -0.296 4.383 1 91.44 561 ASN A C 1
ATOM 4454 O O . ASN A 1 561 ? -36.688 -1.513 4.355 1 91.44 561 ASN A O 1
ATOM 4458 N N . SER A 1 562 ? -37.5 0.429 3.5 1 93.12 562 SER A N 1
ATOM 4459 C CA . SER A 1 562 ? -38.094 -0.293 2.385 1 93.12 562 SER A CA 1
ATOM 4460 C C . SER A 1 562 ? -37.031 -0.969 1.524 1 93.12 562 SER A C 1
ATOM 4462 O O . SER A 1 562 ? -37.25 -2.084 1.037 1 93.12 562 SER A O 1
ATOM 4464 N N . VAL A 1 563 ? -35.906 -0.293 1.394 1 95.44 563 VAL A N 1
ATOM 4465 C CA . VAL A 1 563 ? -34.812 -0.855 0.606 1 95.44 563 VAL A CA 1
ATOM 4466 C C . VAL A 1 563 ? -34.219 -2.059 1.334 1 95.44 563 VAL A C 1
ATOM 4468 O O . VAL A 1 563 ? -34 -3.109 0.728 1 95.44 563 VAL A O 1
ATOM 4471 N N . MET A 1 564 ? -34.062 -1.972 2.596 1 94.44 564 MET A N 1
ATOM 4472 C CA . MET A 1 564 ? -33.5 -3.049 3.406 1 94.44 564 MET A CA 1
ATOM 4473 C C . MET A 1 564 ? -34.406 -4.285 3.363 1 94.44 564 MET A C 1
ATOM 4475 O O . MET A 1 564 ? -33.906 -5.402 3.174 1 94.44 564 MET A O 1
ATOM 4479 N N . ARG A 1 565 ? -35.656 -4.031 3.447 1 93.06 565 ARG A N 1
ATOM 4480 C CA . ARG A 1 565 ? -36.625 -5.125 3.434 1 93.06 565 ARG A CA 1
ATOM 4481 C C . ARG A 1 565 ? -36.656 -5.812 2.074 1 93.06 565 ARG A C 1
ATOM 4483 O O . ARG A 1 565 ? -36.688 -7.043 1.994 1 93.06 565 ARG A O 1
ATOM 4490 N N . SER A 1 566 ? -36.594 -4.98 1.102 1 94.25 566 SER A N 1
ATOM 4491 C CA . SER A 1 566 ? -36.625 -5.551 -0.24 1 94.25 566 SER A CA 1
ATOM 4492 C C . SER A 1 566 ? -35.438 -6.465 -0.493 1 94.25 566 SER A C 1
ATOM 4494 O O . SER A 1 566 ? -35.594 -7.562 -1.035 1 94.25 566 SER A O 1
ATOM 4496 N N . VAL A 1 567 ? -34.25 -6.102 -0.084 1 94.31 567 VAL A N 1
ATOM 4497 C CA . VAL A 1 567 ? -33.031 -6.844 -0.322 1 94.31 567 VAL A CA 1
ATOM 4498 C C . VAL A 1 567 ? -33.031 -8.133 0.497 1 94.31 567 VAL A C 1
ATOM 4500 O O . VAL A 1 567 ? -32.75 -9.211 -0.033 1 94.31 567 VAL A O 1
ATOM 4503 N N . ILE A 1 568 ? -33.469 -8.062 1.747 1 93.38 568 ILE A N 1
ATOM 4504 C CA . ILE A 1 568 ? -33.406 -9.227 2.627 1 93.38 568 ILE A CA 1
ATOM 4505 C C . ILE A 1 568 ? -34.469 -10.227 2.232 1 93.38 568 ILE A C 1
ATOM 4507 O O . ILE A 1 568 ? -34.25 -11.438 2.279 1 93.38 568 ILE A O 1
ATOM 4511 N N . ASP A 1 569 ? -35.625 -9.648 1.894 1 90.38 569 ASP A N 1
ATOM 4512 C CA . ASP A 1 569 ? -36.688 -10.539 1.453 1 90.38 569 ASP A CA 1
ATOM 4513 C C . ASP A 1 569 ? -36.281 -11.336 0.219 1 90.38 569 ASP A C 1
ATOM 4515 O O . ASP A 1 569 ? -36.531 -12.531 0.119 1 90.38 569 ASP A O 1
ATOM 4519 N N . TYR A 1 570 ? -35.594 -10.633 -0.609 1 91.56 570 TYR A N 1
ATOM 4520 C CA . TYR A 1 570 ? -35.094 -11.297 -1.812 1 91.56 570 TYR A CA 1
ATOM 4521 C C . TYR A 1 570 ? -34.094 -12.391 -1.461 1 91.56 570 TYR A C 1
ATOM 4523 O O . TYR A 1 570 ? -34.188 -13.516 -1.963 1 91.56 570 TYR A O 1
ATOM 4531 N N . LEU A 1 571 ? -33.188 -12.148 -0.62 1 91.5 571 LEU A N 1
ATOM 4532 C CA . LEU A 1 571 ? -32.125 -13.078 -0.247 1 91.5 571 LEU A CA 1
ATOM 4533 C C . LEU A 1 571 ? -32.688 -14.242 0.563 1 91.5 571 LEU A C 1
ATOM 4535 O O . LEU A 1 571 ? -32.219 -15.383 0.43 1 91.5 571 LEU A O 1
ATOM 4539 N N . ALA A 1 572 ? -33.656 -13.938 1.401 1 88.88 572 ALA A N 1
ATOM 4540 C CA . ALA A 1 572 ? -34.281 -14.977 2.209 1 88.88 572 ALA A CA 1
ATOM 4541 C C . ALA A 1 572 ? -35.094 -15.953 1.333 1 88.88 572 ALA A C 1
ATOM 4543 O O . ALA A 1 572 ? -35 -17.172 1.519 1 88.88 572 ALA A O 1
ATOM 4544 N N . LYS A 1 573 ? -35.781 -15.375 0.41 1 87.62 573 LYS A N 1
ATOM 4545 C CA . LYS A 1 573 ? -36.562 -16.219 -0.496 1 87.62 573 LYS A CA 1
ATOM 4546 C C . LYS A 1 573 ? -35.625 -17.094 -1.35 1 87.62 573 LYS A C 1
ATOM 4548 O O . LYS A 1 573 ? -35.938 -18.266 -1.592 1 87.62 573 LYS A O 1
ATOM 4553 N N . ARG A 1 574 ? -34.562 -16.562 -1.72 1 84.5 574 ARG A N 1
ATOM 4554 C CA . ARG A 1 574 ? -33.594 -17.312 -2.488 1 84.5 574 ARG A CA 1
ATOM 4555 C C . ARG A 1 574 ? -32.938 -18.375 -1.624 1 84.5 574 ARG A C 1
ATOM 4557 O O . ARG A 1 574 ? -32.719 -19.516 -2.066 1 84.5 574 ARG A O 1
ATOM 4564 N N . GLY A 1 575 ? -32.594 -18.016 -0.492 1 78.5 575 GLY A N 1
ATOM 4565 C CA . GLY A 1 575 ? -31.922 -18.922 0.425 1 78.5 575 GLY A CA 1
ATOM 4566 C C . GLY A 1 575 ? -32.781 -20.094 0.84 1 78.5 575 GLY A C 1
ATOM 4567 O O . GLY A 1 575 ? -32.25 -21.203 1.072 1 78.5 575 GLY A O 1
ATOM 4568 N N . HIS A 1 576 ? -34.094 -19.812 0.91 1 75.69 576 HIS A N 1
ATOM 4569 C CA . HIS A 1 576 ? -35 -20.859 1.333 1 75.69 576 HIS A CA 1
ATOM 4570 C C . HIS A 1 576 ? -35.438 -21.719 0.151 1 75.69 576 HIS A C 1
ATOM 4572 O O . HIS A 1 576 ? -36.188 -22.688 0.323 1 75.69 576 HIS A O 1
ATOM 4578 N N . GLY A 1 577 ? -34.969 -21.406 -0.981 1 72.75 577 GLY A N 1
ATOM 4579 C CA . GLY A 1 577 ? -35.312 -22.188 -2.16 1 72.75 577 GLY A CA 1
ATOM 4580 C C . GLY A 1 577 ? -36.719 -21.969 -2.637 1 72.75 577 GLY A C 1
ATOM 4581 O O . GLY A 1 577 ? -37.406 -22.906 -3.074 1 72.75 577 GLY A O 1
ATOM 4582 N N . ALA A 1 578 ? -37.219 -20.766 -2.377 1 72.75 578 ALA A N 1
ATOM 4583 C CA . ALA A 1 578 ? -38.562 -20.469 -2.85 1 72.75 578 ALA A CA 1
ATOM 4584 C C . ALA A 1 578 ? -38.656 -20.641 -4.359 1 72.75 578 ALA A C 1
ATOM 4586 O O . ALA A 1 578 ? -37.719 -20.344 -5.094 1 72.75 578 ALA A O 1
ATOM 4587 N N . PRO A 1 579 ? -39.906 -21.156 -4.641 1 69.19 579 PRO A N 1
ATOM 4588 C CA . PRO A 1 579 ? -40.094 -21.328 -6.082 1 69.19 579 PRO A CA 1
ATOM 4589 C C . PRO A 1 579 ? -40.062 -20.016 -6.855 1 69.19 579 PRO A C 1
ATOM 4591 O O . PRO A 1 579 ? -40.469 -18.984 -6.332 1 69.19 579 PRO A O 1
ATOM 4594 N N . ASN A 1 580 ? -39.312 -19.781 -7.867 1 65.69 580 ASN A N 1
ATOM 4595 C CA . ASN A 1 580 ? -39.219 -18.625 -8.75 1 65.69 580 ASN A CA 1
ATOM 4596 C C . ASN A 1 580 ? -37.969 -17.797 -8.453 1 65.69 580 ASN A C 1
ATOM 4598 O O . ASN A 1 580 ? -37.688 -16.828 -9.148 1 65.69 580 ASN A O 1
ATOM 4602 N N . TYR A 1 581 ? -37.469 -18.125 -7.25 1 66.06 581 TYR A N 1
ATOM 4603 C CA . TYR A 1 581 ? -36.25 -17.391 -6.922 1 66.06 581 TYR A CA 1
ATOM 4604 C C . TYR A 1 581 ? -35.031 -18.266 -7.137 1 66.06 581 TYR A C 1
ATOM 4606 O O . TYR A 1 581 ? -33.938 -17.906 -6.73 1 66.06 581 TYR A O 1
ATOM 4614 N N . ASP A 1 582 ? -35.406 -19.438 -7.656 1 62.5 582 ASP A N 1
ATOM 4615 C CA . ASP A 1 582 ? -34.344 -20.406 -7.926 1 62.5 582 ASP A CA 1
ATOM 4616 C C . ASP A 1 582 ? -33.5 -20 -9.141 1 62.5 582 ASP A C 1
ATOM 4618 O O . ASP A 1 582 ? -32.469 -20.609 -9.438 1 62.5 582 ASP A O 1
ATOM 4622 N N . TYR A 1 583 ? -34 -18.906 -9.734 1 60.59 583 TYR A N 1
ATOM 4623 C CA . TYR A 1 583 ? -33.281 -18.484 -10.93 1 60.59 583 TYR A CA 1
ATOM 4624 C C . TYR A 1 583 ? -31.969 -17.828 -10.562 1 60.59 583 TYR A C 1
ATOM 4626 O O . TYR A 1 583 ? -31.844 -17.188 -9.523 1 60.59 583 TYR A O 1
ATOM 4634 N N . ASP A 1 584 ? -31.078 -18.078 -11.359 1 73.25 584 ASP A N 1
ATOM 4635 C CA . ASP A 1 584 ? -29.766 -17.438 -11.242 1 73.25 584 ASP A CA 1
ATOM 4636 C C . ASP A 1 584 ? -29.891 -15.922 -11.406 1 73.25 584 ASP A C 1
ATOM 4638 O O . ASP A 1 584 ? -30.797 -15.43 -12.07 1 73.25 584 ASP A O 1
ATOM 4642 N N . LEU A 1 585 ? -29.219 -15.188 -10.57 1 83.69 585 LEU A N 1
ATOM 4643 C CA . LEU A 1 585 ? -29.141 -13.742 -10.75 1 83.69 585 LEU A CA 1
ATOM 4644 C C . LEU A 1 585 ? -28.859 -13.391 -12.211 1 83.69 585 LEU A C 1
ATOM 4646 O O . LEU A 1 585 ? -27.922 -13.906 -12.805 1 83.69 585 LEU A O 1
ATOM 4650 N N . ASP A 1 586 ? -29.875 -12.719 -12.859 1 85.62 586 ASP A N 1
ATOM 4651 C CA . ASP A 1 586 ? -29.719 -12.438 -14.281 1 85.62 586 ASP A CA 1
ATOM 4652 C C . ASP A 1 586 ? -29.969 -10.961 -14.57 1 85.62 586 ASP A C 1
ATOM 4654 O O . ASP A 1 586 ? -30.781 -10.617 -15.438 1 85.62 586 ASP A O 1
ATOM 4658 N N . ARG A 1 587 ? -29.5 -10.031 -13.961 1 87.94 587 ARG A N 1
ATOM 4659 C CA . ARG A 1 587 ? -29.469 -8.594 -14.203 1 87.94 587 ARG A CA 1
ATOM 4660 C C . ARG A 1 587 ? -30.875 -8.031 -14.367 1 87.94 587 ARG A C 1
ATOM 4662 O O . ARG A 1 587 ? -31.141 -7.254 -15.289 1 87.94 587 ARG A O 1
ATOM 4669 N N . GLY A 1 588 ? -31.828 -8.531 -13.68 1 89.19 588 GLY A N 1
ATOM 4670 C CA . GLY A 1 588 ? -33.156 -7.98 -13.688 1 89.19 588 GLY A CA 1
ATOM 4671 C C . GLY A 1 588 ? -34.156 -8.844 -14.438 1 89.19 588 GLY A C 1
ATOM 4672 O O . GLY A 1 588 ? -35.375 -8.68 -14.281 1 89.19 588 GLY A O 1
ATOM 4673 N N . ARG A 1 589 ? -33.75 -9.844 -15.133 1 90.12 589 ARG A N 1
ATOM 4674 C CA . ARG A 1 589 ? -34.656 -10.672 -15.953 1 90.12 589 ARG A CA 1
ATOM 4675 C C . ARG A 1 589 ? -35.531 -11.547 -15.078 1 90.12 589 ARG A C 1
ATOM 4677 O O . ARG A 1 589 ? -36.688 -11.789 -15.414 1 90.12 589 ARG A O 1
ATOM 4684 N N . SER A 1 590 ? -34.938 -11.969 -14.047 1 90 590 SER A N 1
ATOM 4685 C CA . SER A 1 590 ? -35.719 -12.797 -13.141 1 90 590 SER A CA 1
ATOM 4686 C C . SER A 1 590 ? -36.844 -11.992 -12.5 1 90 590 SER A C 1
ATOM 4688 O O . SER A 1 590 ? -37.938 -12.523 -12.266 1 90 590 SER A O 1
ATOM 4690 N N . ALA A 1 591 ? -36.625 -10.734 -12.219 1 92.06 591 ALA A N 1
ATOM 4691 C CA . ALA A 1 591 ? -37.656 -9.867 -11.648 1 92.06 591 ALA A CA 1
ATOM 4692 C C . ALA A 1 591 ? -38.75 -9.609 -12.656 1 92.06 591 ALA A C 1
ATOM 4694 O O . ALA A 1 591 ? -39.938 -9.555 -12.289 1 92.06 591 ALA A O 1
ATOM 4695 N N . LEU A 1 592 ? -38.406 -9.477 -13.898 1 92.75 592 LEU A N 1
ATOM 4696 C CA . LEU A 1 592 ? -39.406 -9.25 -14.945 1 92.75 592 LEU A CA 1
ATOM 4697 C C . LEU A 1 592 ? -40.281 -10.484 -15.133 1 92.75 592 LEU A C 1
ATOM 4699 O O . LEU A 1 592 ? -41.469 -10.359 -15.383 1 92.75 592 LEU A O 1
ATOM 4703 N N . ARG A 1 593 ? -39.656 -11.648 -15 1 89.44 593 ARG A N 1
ATOM 4704 C CA . ARG A 1 593 ? -40.406 -12.891 -15.094 1 89.44 593 ARG A CA 1
ATOM 4705 C C . ARG A 1 593 ? -41.406 -13.023 -13.953 1 89.44 593 ARG A C 1
ATOM 4707 O O . ARG A 1 593 ? -42.562 -13.398 -14.164 1 89.44 593 ARG A O 1
ATOM 4714 N N . ARG A 1 594 ? -41 -12.68 -12.828 1 87.88 594 ARG A N 1
ATOM 4715 C CA . ARG A 1 594 ? -41.844 -12.789 -11.641 1 87.88 594 ARG A CA 1
ATOM 4716 C C . ARG A 1 594 ? -43.031 -11.836 -11.727 1 87.88 594 ARG A C 1
ATOM 4718 O O . ARG A 1 594 ? -44.094 -12.133 -11.195 1 87.88 594 ARG A O 1
ATOM 4725 N N . ASN A 1 595 ? -42.812 -10.68 -12.406 1 89.25 595 ASN A N 1
ATOM 4726 C CA . ASN A 1 595 ? -43.844 -9.68 -12.508 1 89.25 595 ASN A CA 1
ATOM 4727 C C . ASN A 1 595 ? -44.688 -9.844 -13.781 1 89.25 595 ASN A C 1
ATOM 4729 O O . ASN A 1 595 ? -45.562 -9.031 -14.078 1 89.25 595 ASN A O 1
ATOM 4733 N N . GLY A 1 596 ? -44.375 -10.812 -14.633 1 86.19 596 GLY A N 1
ATOM 4734 C CA . GLY A 1 596 ? -45.156 -11.133 -15.82 1 86.19 596 GLY A CA 1
ATOM 4735 C C . GLY A 1 596 ? -44.938 -10.156 -16.953 1 86.19 596 GLY A C 1
ATOM 4736 O O . GLY A 1 596 ? -45.812 -9.992 -17.812 1 86.19 596 GLY A O 1
ATOM 4737 N N . VAL A 1 597 ? -43.906 -9.359 -16.953 1 91 597 VAL A N 1
ATOM 4738 C CA . VAL A 1 597 ? -43.656 -8.359 -17.984 1 91 597 VAL A CA 1
ATOM 4739 C C . VAL A 1 597 ? -42.406 -8.703 -18.75 1 91 597 VAL A C 1
ATOM 4741 O O . VAL A 1 597 ? -41.75 -7.824 -19.344 1 91 597 VAL A O 1
ATOM 4744 N N . PHE A 1 598 ? -41.938 -9.914 -18.719 1 91.25 598 PHE A N 1
ATOM 4745 C CA . PHE A 1 598 ? -40.688 -10.367 -19.328 1 91.25 598 PHE A CA 1
ATOM 4746 C C . PHE A 1 598 ? -40.719 -10.148 -20.844 1 91.25 598 PHE A C 1
ATOM 4748 O O . PHE A 1 598 ? -39.75 -9.641 -21.422 1 91.25 598 PHE A O 1
ATOM 4755 N N . ASP A 1 599 ? -41.781 -10.375 -21.484 1 89.38 599 ASP A N 1
ATOM 4756 C CA . ASP A 1 599 ? -41.875 -10.305 -22.938 1 89.38 599 ASP A CA 1
ATOM 4757 C C . ASP A 1 599 ? -41.812 -8.859 -23.422 1 89.38 599 ASP A C 1
ATOM 4759 O O . ASP A 1 599 ? -41.312 -8.57 -24.5 1 89.38 599 ASP A O 1
ATOM 4763 N N . LYS A 1 600 ? -42.219 -8.008 -22.594 1 89.62 600 LYS A N 1
ATOM 4764 C CA . LYS A 1 600 ? -42.344 -6.609 -23.016 1 89.62 600 LYS A CA 1
ATOM 4765 C C . LYS A 1 600 ? -41.031 -5.844 -22.719 1 89.62 600 LYS A C 1
ATOM 4767 O O . LYS A 1 600 ? -40.688 -4.938 -23.469 1 89.62 600 LYS A O 1
ATOM 4772 N N . LEU A 1 601 ? -40.344 -6.23 -21.688 1 93.75 601 LEU A N 1
ATOM 4773 C CA . LEU A 1 601 ? -39.281 -5.355 -21.219 1 93.75 601 LEU A CA 1
ATOM 4774 C C . LEU A 1 601 ? -37.969 -6.086 -21.188 1 93.75 601 LEU A C 1
ATOM 4776 O O . LEU A 1 601 ? -36.938 -5.488 -20.875 1 93.75 601 LEU A O 1
ATOM 4780 N N . SER A 1 602 ? -37.844 -7.34 -21.531 1 92.44 602 SER A N 1
ATOM 4781 C CA . SER A 1 602 ? -36.625 -8.148 -21.375 1 92.44 602 SER A CA 1
ATOM 4782 C C . SER A 1 602 ? -35.5 -7.621 -22.234 1 92.44 602 SER A C 1
ATOM 4784 O O . SER A 1 602 ? -34.312 -7.828 -21.922 1 92.44 602 SER A O 1
ATOM 4786 N N . TRP A 1 603 ? -35.812 -6.898 -23.281 1 91.81 603 TRP A N 1
ATOM 4787 C CA . TRP A 1 603 ? -34.812 -6.375 -24.188 1 91.81 603 TRP A CA 1
ATOM 4788 C C . TRP A 1 603 ? -33.875 -5.391 -23.469 1 91.81 603 TRP A C 1
ATOM 4790 O O . TRP A 1 603 ? -32.719 -5.234 -23.828 1 91.81 603 TRP A O 1
ATOM 4800 N N . ALA A 1 604 ? -34.344 -4.711 -22.438 1 93.31 604 ALA A N 1
ATOM 4801 C CA . ALA A 1 604 ? -33.594 -3.678 -21.734 1 93.31 604 ALA A CA 1
ATOM 4802 C C . ALA A 1 604 ? -32.531 -4.297 -20.812 1 93.31 604 ALA A C 1
ATOM 4804 O O . ALA A 1 604 ? -31.641 -3.604 -20.312 1 93.31 604 ALA A O 1
ATOM 4805 N N . CYS A 1 605 ? -32.594 -5.605 -20.609 1 92.88 605 CYS A N 1
ATOM 4806 C CA . CYS A 1 605 ? -31.641 -6.297 -19.734 1 92.88 605 CYS A CA 1
ATOM 4807 C C . CYS A 1 605 ? -30.672 -7.141 -20.547 1 92.88 605 CYS A C 1
ATOM 4809 O O . CYS A 1 605 ? -29.844 -7.863 -19.984 1 92.88 605 CYS A O 1
ATOM 4811 N N . GLU A 1 606 ? -30.703 -7.121 -21.859 1 87.31 606 GLU A N 1
ATOM 4812 C CA . GLU A 1 606 ? -29.953 -8.039 -22.703 1 87.31 606 GLU A CA 1
ATOM 4813 C C . GLU A 1 606 ? -28.594 -7.445 -23.094 1 87.31 606 GLU A C 1
ATOM 4815 O O . GLU A 1 606 ? -27.75 -8.125 -23.688 1 87.31 606 GLU A O 1
ATOM 4820 N N . SER A 1 607 ? -28.328 -6.32 -22.609 1 85.88 607 SER A N 1
ATOM 4821 C CA . SER A 1 607 ? -27.031 -5.73 -22.953 1 85.88 607 SER A CA 1
ATOM 4822 C C . SER A 1 607 ? -25.891 -6.504 -22.312 1 85.88 607 SER A C 1
ATOM 4824 O O . SER A 1 607 ? -26.047 -7.07 -21.234 1 85.88 607 SER A O 1
ATOM 4826 N N . ASP A 1 608 ? -24.797 -6.59 -23.016 1 82.5 608 ASP A N 1
ATOM 4827 C CA . ASP A 1 608 ? -23.609 -7.285 -22.516 1 82.5 608 ASP A CA 1
ATOM 4828 C C . ASP A 1 608 ? -22.906 -6.469 -21.422 1 82.5 608 ASP A C 1
ATOM 4830 O O . ASP A 1 608 ? -22.109 -7.004 -20.656 1 82.5 608 ASP A O 1
ATOM 4834 N N . SER A 1 609 ? -23.234 -5.207 -21.391 1 89.75 609 SER A N 1
ATOM 4835 C CA . SER A 1 609 ? -22.641 -4.324 -20.391 1 89.75 609 SER A CA 1
ATOM 4836 C C . SER A 1 609 ? -23.594 -4.035 -19.25 1 89.75 609 SER A C 1
ATOM 4838 O O . SER A 1 609 ? -24.734 -3.631 -19.484 1 89.75 609 SER A O 1
ATOM 4840 N N . VAL A 1 610 ? -23.156 -4.254 -18.094 1 93.25 610 VAL A N 1
ATOM 4841 C CA . VAL A 1 610 ? -23.969 -3.994 -16.922 1 93.25 610 VAL A CA 1
ATOM 4842 C C . VAL A 1 610 ? -24.188 -2.492 -16.766 1 93.25 610 VAL A C 1
ATOM 4844 O O . VAL A 1 610 ? -25.266 -2.055 -16.344 1 93.25 610 VAL A O 1
ATOM 4847 N N . ALA A 1 611 ? -23.188 -1.743 -17.125 1 95.19 611 ALA A N 1
ATOM 4848 C CA . ALA A 1 611 ? -23.297 -0.29 -17.031 1 95.19 611 ALA A CA 1
ATOM 4849 C C . ALA A 1 611 ? -24.375 0.245 -17.953 1 95.19 611 ALA A C 1
ATOM 4851 O O . ALA A 1 611 ? -25.141 1.145 -17.578 1 95.19 611 ALA A O 1
ATOM 4852 N N . GLU A 1 612 ? -24.484 -0.324 -19.125 1 95 612 GLU A N 1
ATOM 4853 C CA . GLU A 1 612 ? -25.531 0.094 -20.062 1 95 612 GLU A CA 1
ATOM 4854 C C . GLU A 1 612 ? -26.922 -0.24 -19.531 1 95 612 GLU A C 1
ATOM 4856 O O . GLU A 1 612 ? -27.844 0.569 -19.641 1 95 612 GLU A O 1
ATOM 4861 N N . THR A 1 613 ? -27 -1.414 -18.984 1 95.88 613 THR A N 1
ATOM 4862 C CA . THR A 1 613 ? -28.281 -1.83 -18.391 1 95.88 613 THR A CA 1
ATOM 4863 C C . THR A 1 613 ? -28.672 -0.904 -17.25 1 95.88 613 THR A C 1
ATOM 4865 O O . THR A 1 613 ? -29.828 -0.461 -17.172 1 95.88 613 THR A O 1
ATOM 4868 N N . ILE A 1 614 ? -27.734 -0.541 -16.391 1 97.56 614 ILE A N 1
ATOM 4869 C CA . ILE A 1 614 ? -27.984 0.314 -15.234 1 97.56 614 ILE A CA 1
ATOM 4870 C C . ILE A 1 614 ? -28.438 1.695 -15.703 1 97.56 614 ILE A C 1
ATOM 4872 O O . ILE A 1 614 ? -29.438 2.225 -15.227 1 97.56 614 ILE A O 1
ATOM 4876 N N . LEU A 1 615 ? -27.719 2.217 -16.672 1 97.19 615 LEU A N 1
ATOM 4877 C CA . LEU A 1 615 ? -28.016 3.576 -17.109 1 97.19 615 LEU A CA 1
ATOM 4878 C C . LEU A 1 615 ? -29.344 3.625 -17.859 1 97.19 615 LEU A C 1
ATOM 4880 O O . LEU A 1 615 ? -30.109 4.59 -17.734 1 97.19 615 LEU A O 1
ATOM 4884 N N . THR A 1 616 ? -29.672 2.596 -18.656 1 96.88 616 THR A N 1
ATOM 4885 C CA . THR A 1 616 ? -30.938 2.527 -19.359 1 96.88 616 THR A CA 1
ATOM 4886 C C . THR A 1 616 ? -32.094 2.52 -18.375 1 96.88 616 THR A C 1
ATOM 4888 O O . THR A 1 616 ? -33.031 3.316 -18.5 1 96.88 616 THR A O 1
ATOM 4891 N N . TRP A 1 617 ? -31.984 1.673 -17.438 1 97.69 617 TRP A N 1
ATOM 4892 C CA . TRP A 1 617 ? -33.031 1.58 -16.422 1 97.69 617 TRP A CA 1
ATOM 4893 C C . TRP A 1 617 ? -33.094 2.838 -15.562 1 97.69 617 TRP A C 1
ATOM 4895 O O . TRP A 1 617 ? -34.156 3.254 -15.109 1 97.69 617 TRP A O 1
ATOM 4905 N N . HIS A 1 618 ? -31.938 3.465 -15.289 1 97.94 618 HIS A N 1
ATOM 4906 C CA . HIS A 1 618 ? -31.875 4.68 -14.484 1 97.94 618 HIS A CA 1
ATOM 4907 C C . HIS A 1 618 ? -32.594 5.84 -15.18 1 97.94 618 HIS A C 1
ATOM 4909 O O . HIS A 1 618 ? -33.344 6.582 -14.547 1 97.94 618 HIS A O 1
ATOM 4915 N N . ILE A 1 619 ? -32.281 5.965 -16.406 1 96.44 619 ILE A N 1
ATOM 4916 C CA . ILE A 1 619 ? -32.938 7.031 -17.156 1 96.44 619 ILE A CA 1
ATOM 4917 C C . ILE A 1 619 ? -34.438 6.82 -17.172 1 96.44 619 ILE A C 1
ATOM 4919 O O . ILE A 1 619 ? -35.219 7.762 -16.938 1 96.44 619 ILE A O 1
ATOM 4923 N N . ALA A 1 620 ? -34.906 5.629 -17.406 1 96.44 620 ALA A N 1
ATOM 4924 C CA . ALA A 1 620 ? -36.344 5.316 -17.391 1 96.44 620 ALA A CA 1
ATOM 4925 C C . ALA A 1 620 ? -36.969 5.641 -16.031 1 96.44 620 ALA A C 1
ATOM 4927 O O . ALA A 1 620 ? -38.031 6.238 -15.961 1 96.44 620 ALA A O 1
ATOM 4928 N N . THR A 1 621 ? -36.25 5.23 -14.938 1 96.69 621 THR A N 1
ATOM 4929 C CA . THR A 1 621 ? -36.75 5.477 -13.586 1 96.69 621 THR A CA 1
ATOM 4930 C C . THR A 1 621 ? -36.812 6.977 -13.289 1 96.69 621 THR A C 1
ATOM 4932 O O . THR A 1 621 ? -37.719 7.457 -12.641 1 96.69 621 THR A O 1
ATOM 4935 N N . SER A 1 622 ? -35.812 7.711 -13.781 1 95.31 622 SER A N 1
ATOM 4936 C CA . SER A 1 622 ? -35.781 9.148 -13.562 1 95.31 622 SER A CA 1
ATOM 4937 C C . SER A 1 622 ? -36.938 9.844 -14.289 1 95.31 622 SER A C 1
ATOM 4939 O O . SER A 1 622 ? -37.531 10.789 -13.758 1 95.31 622 SER A O 1
ATOM 4941 N N . ILE A 1 623 ? -37.219 9.367 -15.406 1 93.88 623 ILE A N 1
ATOM 4942 C CA . ILE A 1 623 ? -38.344 9.922 -16.172 1 93.88 623 ILE A CA 1
ATOM 4943 C C . ILE A 1 623 ? -39.656 9.617 -15.453 1 93.88 623 ILE A C 1
ATOM 4945 O O . ILE A 1 623 ? -40.5 10.484 -15.32 1 93.88 623 ILE A O 1
ATOM 4949 N N . MET A 1 624 ? -39.75 8.391 -15 1 93.25 624 MET A N 1
ATOM 4950 C CA . MET A 1 624 ? -40.969 7.996 -14.273 1 93.25 624 MET A CA 1
ATOM 4951 C C . MET A 1 624 ? -41.125 8.82 -13 1 93.25 624 MET A C 1
ATOM 4953 O O . MET A 1 624 ? -42.25 9.156 -12.617 1 93.25 624 MET A O 1
ATOM 4957 N N . GLU A 1 625 ? -40.031 9.117 -12.32 1 92.62 625 GLU A N 1
ATOM 4958 C CA . GLU A 1 625 ? -40.062 9.914 -11.094 1 92.62 625 GLU A CA 1
ATOM 4959 C C . GLU A 1 625 ? -40.625 11.305 -11.367 1 92.62 625 GLU A C 1
ATOM 4961 O O . GLU A 1 625 ? -41.375 11.859 -10.547 1 92.62 625 GLU A O 1
ATOM 4966 N N . VAL A 1 626 ? -40.281 11.836 -12.453 1 90.56 626 VAL A N 1
ATOM 4967 C CA . VAL A 1 626 ? -40.719 13.188 -12.797 1 90.56 626 VAL A CA 1
ATOM 4968 C C . VAL A 1 626 ? -42.156 13.164 -13.289 1 90.56 626 VAL A C 1
ATOM 4970 O O . VAL A 1 626 ? -42.969 14.023 -12.922 1 90.56 626 VAL A O 1
ATOM 4973 N N . LYS A 1 627 ? -42.531 12.164 -13.977 1 87.44 627 LYS A N 1
ATOM 4974 C CA . LYS A 1 627 ? -43.812 12.125 -14.625 1 87.44 627 LYS A CA 1
ATOM 4975 C C . LYS A 1 627 ? -44.875 11.531 -13.703 1 87.44 627 LYS A C 1
ATOM 4977 O O . LYS A 1 627 ? -46.031 11.984 -13.695 1 87.44 627 LYS A O 1
ATOM 4982 N N . CYS A 1 628 ? -44.469 10.43 -13.039 1 81.69 628 CYS A N 1
ATOM 4983 C CA . CYS A 1 628 ? -45.438 9.703 -12.227 1 81.69 628 CYS A CA 1
ATOM 4984 C C . CYS A 1 628 ? -45.125 9.828 -10.742 1 81.69 628 CYS A C 1
ATOM 4986 O O . CYS A 1 628 ? -44.781 8.844 -10.094 1 81.69 628 CYS A O 1
ATOM 4988 N N . ARG A 1 629 ? -45.031 10.961 -10.234 1 73.31 629 ARG A N 1
ATOM 4989 C CA . ARG A 1 629 ? -44.781 11.062 -8.797 1 73.31 629 ARG A CA 1
ATOM 4990 C C . ARG A 1 629 ? -45.969 10.469 -8 1 73.31 629 ARG A C 1
ATOM 4992 O O . ARG A 1 629 ? -47.125 10.844 -8.211 1 73.31 629 ARG A O 1
ATOM 4999 N N . PRO A 1 630 ? -45.625 9.359 -7.262 1 68.75 630 PRO A N 1
ATOM 5000 C CA . PRO A 1 630 ? -46.719 8.742 -6.523 1 68.75 630 PRO A CA 1
ATOM 5001 C C . PRO A 1 630 ? -47.469 9.727 -5.617 1 68.75 630 PRO A C 1
ATOM 5003 O O . PRO A 1 630 ? -46.844 10.539 -4.941 1 68.75 630 PRO A O 1
ATOM 5006 N N . ARG A 1 631 ? -48.719 10.031 -5.906 1 55.34 631 ARG A N 1
ATOM 5007 C CA . ARG A 1 631 ? -49.531 10.891 -5.047 1 55.34 631 ARG A CA 1
ATOM 5008 C C . ARG A 1 631 ? -49.688 10.281 -3.656 1 55.34 631 ARG A C 1
ATOM 5010 O O . ARG A 1 631 ? -50.062 9.117 -3.52 1 55.34 631 ARG A O 1
ATOM 5017 N N . THR A 1 632 ? -48.719 10.703 -2.727 1 54.53 632 THR A N 1
ATOM 5018 C CA . THR A 1 632 ? -48.844 10.289 -1.334 1 54.53 632 THR A CA 1
ATOM 5019 C C . THR A 1 632 ? -50.312 10.32 -0.89 1 54.53 632 THR A C 1
ATOM 5021 O O . THR A 1 632 ? -50.812 11.352 -0.435 1 54.53 632 THR A O 1
ATOM 5024 N N . THR A 1 633 ? -51.219 9.891 -1.634 1 49 633 THR A N 1
ATOM 5025 C CA . THR A 1 633 ? -52.5 9.953 -0.94 1 49 633 THR A CA 1
ATOM 5026 C C . THR A 1 633 ? -52.469 9.125 0.344 1 49 633 THR A C 1
ATOM 5028 O O . THR A 1 633 ? -52.188 7.926 0.309 1 49 633 THR A O 1
ATOM 5031 N N . ALA A 1 634 ? -52.531 9.781 1.354 1 47.06 634 ALA A N 1
ATOM 5032 C CA . ALA A 1 634 ? -52.625 9.414 2.764 1 47.06 634 ALA A CA 1
ATOM 5033 C C . ALA A 1 634 ? -53.844 8.539 3.012 1 47.06 634 ALA A C 1
ATOM 5035 O O . ALA A 1 634 ? -54.969 8.875 2.582 1 47.06 634 ALA A O 1
ATOM 5036 N N . GLY A 1 635 ? -53.688 7.09 3.041 1 57.16 635 GLY A N 1
ATOM 5037 C CA . GLY A 1 635 ? -54.719 6.305 3.707 1 57.16 635 GLY A CA 1
ATOM 5038 C C . GLY A 1 635 ? -54.812 4.883 3.188 1 57.16 635 GLY A C 1
ATOM 5039 O O . GLY A 1 635 ? -55.406 4.016 3.834 1 57.16 635 GLY A O 1
ATOM 5040 N N . SER A 1 636 ? -54.594 4.578 1.955 1 65.5 636 SER A N 1
ATOM 5041 C CA . SER A 1 636 ? -54.875 3.209 1.533 1 65.5 636 SER A CA 1
ATOM 5042 C C . SER A 1 636 ? -53.594 2.379 1.49 1 65.5 636 SER A C 1
ATOM 5044 O O . SER A 1 636 ? -52.5 2.914 1.256 1 65.5 636 SER A O 1
ATOM 5046 N N . SER A 1 637 ? -53.656 1.212 2.111 1 74.44 637 SER A N 1
ATOM 5047 C CA . SER A 1 637 ? -52.562 0.241 2.148 1 74.44 637 SER A CA 1
ATOM 5048 C C . SER A 1 637 ? -51.906 0.119 0.789 1 74.44 637 SER A C 1
ATOM 5050 O O . SER A 1 637 ? -50.688 -0.023 0.709 1 74.44 637 SER A O 1
ATOM 5052 N N . ALA A 1 638 ? -52.625 0.25 -0.243 1 77.31 638 ALA A N 1
ATOM 5053 C CA . ALA A 1 638 ? -52.094 0.139 -1.594 1 77.31 638 ALA A CA 1
ATOM 5054 C C . ALA A 1 638 ? -51.25 1.358 -1.945 1 77.31 638 ALA A C 1
ATOM 5056 O O . ALA A 1 638 ? -50.188 1.232 -2.588 1 77.31 638 ALA A O 1
ATOM 5057 N N . ALA A 1 639 ? -51.625 2.434 -1.455 1 79.12 639 ALA A N 1
ATOM 5058 C CA . ALA A 1 639 ? -50.906 3.67 -1.709 1 79.12 639 ALA A CA 1
ATOM 5059 C C . ALA A 1 639 ? -49.562 3.682 -0.963 1 79.12 639 ALA A C 1
ATOM 5061 O O . ALA A 1 639 ? -48.562 4.16 -1.489 1 79.12 639 ALA A O 1
ATOM 5062 N N . GLU A 1 640 ? -49.594 3.066 0.138 1 84.19 640 GLU A N 1
ATOM 5063 C CA . GLU A 1 640 ? -48.375 2.984 0.92 1 84.19 640 GLU A CA 1
ATOM 5064 C C . GLU A 1 640 ? -47.344 2.039 0.27 1 84.19 640 GLU A C 1
ATOM 5066 O O . GLU A 1 640 ? -46.156 2.301 0.28 1 84.19 640 GLU A O 1
ATOM 5071 N N . GLU A 1 641 ? -47.844 1.034 -0.267 1 86.38 641 GLU A N 1
ATOM 5072 C CA . GLU A 1 641 ? -46.969 0.083 -0.946 1 86.38 641 GLU A CA 1
ATOM 5073 C C . GLU A 1 641 ? -46.375 0.694 -2.205 1 86.38 641 GLU A C 1
ATOM 5075 O O . GLU A 1 641 ? -45.188 0.455 -2.516 1 86.38 641 GLU A O 1
ATOM 5080 N N . THR A 1 642 ? -47.188 1.423 -2.879 1 87.81 642 THR A N 1
ATOM 5081 C CA . THR A 1 642 ? -46.688 2.08 -4.086 1 87.81 642 THR A CA 1
ATOM 5082 C C . THR A 1 642 ? -45.625 3.123 -3.736 1 87.81 642 THR A C 1
ATOM 5084 O O . THR A 1 642 ? -44.625 3.258 -4.445 1 87.81 642 THR A O 1
ATOM 5087 N N . THR A 1 643 ? -45.844 3.773 -2.691 1 89.19 643 THR A N 1
ATOM 5088 C CA . THR A 1 643 ? -44.875 4.773 -2.252 1 89.19 643 THR A CA 1
ATOM 5089 C C . THR A 1 643 ? -43.562 4.109 -1.792 1 89.19 643 THR A C 1
ATOM 5091 O O . THR A 1 643 ? -42.469 4.613 -2.062 1 89.19 643 THR A O 1
ATOM 5094 N N . SER A 1 644 ? -43.75 3.045 -1.139 1 91.56 644 SER A N 1
ATOM 5095 C CA . SER A 1 644 ? -42.562 2.307 -0.689 1 91.56 644 SER A CA 1
ATOM 5096 C C . SER A 1 644 ? -41.781 1.76 -1.87 1 91.56 644 SER A C 1
ATOM 5098 O O . SER A 1 644 ? -40.531 1.836 -1.887 1 91.56 644 SER A O 1
ATOM 5100 N N . SER A 1 645 ? -42.469 1.273 -2.84 1 92.94 645 SER A N 1
ATOM 5101 C CA . SER A 1 645 ? -41.812 0.738 -4.027 1 92.94 645 SER A CA 1
ATOM 5102 C C . SER A 1 645 ? -41.125 1.843 -4.824 1 92.94 645 SER A C 1
ATOM 5104 O O . SER A 1 645 ? -40.062 1.632 -5.379 1 92.94 645 SER A O 1
ATOM 5106 N N . SER A 1 646 ? -41.781 2.953 -4.891 1 94.12 646 SER A N 1
ATOM 5107 C CA . SER A 1 646 ? -41.188 4.086 -5.59 1 94.12 646 SER A CA 1
ATOM 5108 C C . SER A 1 646 ? -39.906 4.551 -4.891 1 94.12 646 SER A C 1
ATOM 5110 O O . SER A 1 646 ? -38.906 4.867 -5.547 1 94.12 646 SER A O 1
ATOM 5112 N N . ARG A 1 647 ? -39.938 4.523 -3.646 1 93.88 647 ARG A N 1
ATOM 5113 C CA . ARG A 1 647 ? -38.75 4.922 -2.871 1 93.88 647 ARG A CA 1
ATOM 5114 C C . ARG A 1 647 ? -37.594 3.955 -3.094 1 93.88 647 ARG A C 1
ATOM 5116 O O . ARG A 1 647 ? -36.469 4.379 -3.262 1 93.88 647 ARG A O 1
ATOM 5123 N N . VAL A 1 648 ? -37.906 2.709 -3.104 1 96.44 648 VAL A N 1
ATOM 5124 C CA . VAL A 1 648 ? -36.906 1.688 -3.326 1 96.44 648 VAL A CA 1
ATOM 5125 C C . VAL A 1 648 ? -36.281 1.859 -4.715 1 96.44 648 VAL A C 1
ATOM 5127 O O . VAL A 1 648 ? -35.062 1.901 -4.867 1 96.44 648 VAL A O 1
ATOM 5130 N N . ALA A 1 649 ? -37.125 2.014 -5.668 1 96.94 649 ALA A N 1
ATOM 5131 C CA . ALA A 1 649 ? -36.656 2.104 -7.055 1 96.94 649 ALA A CA 1
ATOM 5132 C C . ALA A 1 649 ? -35.812 3.352 -7.281 1 96.94 649 ALA A C 1
ATOM 5134 O O . ALA A 1 649 ? -34.75 3.275 -7.855 1 96.94 649 ALA A O 1
ATOM 5135 N N . VAL A 1 650 ? -36.25 4.477 -6.789 1 96.19 650 VAL A N 1
ATOM 5136 C CA . VAL A 1 650 ? -35.594 5.75 -7.031 1 96.19 650 VAL A CA 1
ATOM 5137 C C . VAL A 1 650 ? -34.25 5.777 -6.289 1 96.19 650 VAL A C 1
ATOM 5139 O O . VAL A 1 650 ? -33.219 6.164 -6.855 1 96.19 650 VAL A O 1
ATOM 5142 N N . ARG A 1 651 ? -34.219 5.32 -5.059 1 96.69 651 ARG A N 1
ATOM 5143 C CA . ARG A 1 651 ? -33 5.348 -4.254 1 96.69 651 ARG A CA 1
ATOM 5144 C C . ARG A 1 651 ? -31.938 4.402 -4.82 1 96.69 651 ARG A C 1
ATOM 5146 O O . ARG A 1 651 ? -30.766 4.766 -4.922 1 96.69 651 ARG A O 1
ATOM 5153 N N . LEU A 1 652 ? -32.344 3.283 -5.207 1 97.94 652 LEU A N 1
ATOM 5154 C CA . LEU A 1 652 ? -31.391 2.316 -5.746 1 97.94 652 LEU A CA 1
ATOM 5155 C C . LEU A 1 652 ? -30.922 2.723 -7.145 1 97.94 652 LEU A C 1
ATOM 5157 O O . LEU A 1 652 ? -29.766 2.514 -7.512 1 97.94 652 LEU A O 1
ATOM 5161 N N . SER A 1 653 ? -31.859 3.27 -7.891 1 97.81 653 SER A N 1
ATOM 5162 C CA . SER A 1 653 ? -31.5 3.732 -9.227 1 97.81 653 SER A CA 1
ATOM 5163 C C . SER A 1 653 ? -30.438 4.82 -9.172 1 97.81 653 SER A C 1
ATOM 5165 O O . SER A 1 653 ? -29.422 4.73 -9.859 1 97.81 653 SER A O 1
ATOM 5167 N N . LYS A 1 654 ? -30.609 5.773 -8.328 1 96.62 654 LYS A N 1
ATOM 5168 C CA . LYS A 1 654 ? -29.656 6.879 -8.211 1 96.62 654 LYS A CA 1
ATOM 5169 C C . LYS A 1 654 ? -28.328 6.406 -7.621 1 96.62 654 LYS A C 1
ATOM 5171 O O . LYS A 1 654 ? -27.281 6.926 -7.98 1 96.62 654 LYS A O 1
ATOM 5176 N N . TYR A 1 655 ? -28.406 5.457 -6.742 1 96.81 655 TYR A N 1
ATOM 5177 C CA . TYR A 1 655 ? -27.188 4.922 -6.168 1 96.81 655 TYR A CA 1
ATOM 5178 C C . TYR A 1 655 ? -26.391 4.145 -7.211 1 96.81 655 TYR A C 1
ATOM 5180 O O . TYR A 1 655 ? -25.172 4.285 -7.297 1 96.81 655 TYR A O 1
ATOM 5188 N N . CYS A 1 656 ? -27.047 3.342 -7.977 1 97.44 656 CYS A N 1
ATOM 5189 C CA . CYS A 1 656 ? -26.375 2.576 -9.023 1 97.44 656 CYS A CA 1
ATOM 5190 C C . CYS A 1 656 ? -25.781 3.502 -10.078 1 97.44 656 CYS A C 1
ATOM 5192 O O . CYS A 1 656 ? -24.688 3.236 -10.594 1 97.44 656 CYS A O 1
ATOM 5194 N N . ALA A 1 657 ? -26.469 4.523 -10.398 1 96.31 657 ALA A N 1
ATOM 5195 C CA . ALA A 1 657 ? -25.922 5.512 -11.328 1 96.31 657 ALA A CA 1
ATOM 5196 C C . ALA A 1 657 ? -24.672 6.164 -10.75 1 96.31 657 ALA A C 1
ATOM 5198 O O . ALA A 1 657 ? -23.719 6.441 -11.484 1 96.31 657 ALA A O 1
ATOM 5199 N N . TYR A 1 658 ? -24.766 6.387 -9.445 1 94.44 658 TYR A N 1
ATOM 5200 C CA . TYR A 1 658 ? -23.594 6.918 -8.758 1 94.44 658 TYR A CA 1
ATOM 5201 C C . TYR A 1 658 ? -22.406 5.973 -8.891 1 94.44 658 TYR A C 1
ATOM 5203 O O . TYR A 1 658 ? -21.281 6.41 -9.133 1 94.44 658 TYR A O 1
ATOM 5211 N N . LEU A 1 659 ? -22.609 4.707 -8.758 1 94.44 659 LEU A N 1
ATOM 5212 C CA . LEU A 1 659 ? -21.531 3.725 -8.859 1 94.44 659 LEU A CA 1
ATOM 5213 C C . LEU A 1 659 ? -20.922 3.73 -10.258 1 94.44 659 LEU A C 1
ATOM 5215 O O . LEU A 1 659 ? -19.703 3.637 -10.406 1 94.44 659 LEU A O 1
ATOM 5219 N N . VAL A 1 660 ? -21.719 3.893 -11.242 1 95.19 660 VAL A N 1
ATOM 5220 C CA . VAL A 1 660 ? -21.25 3.896 -12.625 1 95.19 660 VAL A CA 1
ATOM 5221 C C . VAL A 1 660 ? -20.406 5.145 -12.883 1 95.19 660 VAL A C 1
ATOM 5223 O O . VAL A 1 660 ? -19.359 5.07 -13.531 1 95.19 660 VAL A O 1
ATOM 5226 N N . ALA A 1 661 ? -20.781 6.188 -12.336 1 91.81 661 ALA A N 1
ATOM 5227 C CA . ALA A 1 661 ? -20.141 7.469 -12.633 1 91.81 661 ALA A CA 1
ATOM 5228 C C . ALA A 1 661 ? -18.844 7.637 -11.828 1 91.81 661 ALA A C 1
ATOM 5230 O O . ALA A 1 661 ? -17.859 8.148 -12.344 1 91.81 661 ALA A O 1
ATOM 5231 N N . PHE A 1 662 ? -18.844 7.113 -10.57 1 89.19 662 PHE A N 1
ATOM 5232 C CA . PHE A 1 662 ? -17.75 7.523 -9.703 1 89.19 662 PHE A CA 1
ATOM 5233 C C . PHE A 1 662 ? -16.938 6.32 -9.242 1 89.19 662 PHE A C 1
ATOM 5235 O O . PHE A 1 662 ? -15.781 6.457 -8.867 1 89.19 662 PHE A O 1
ATOM 5242 N N . HIS A 1 663 ? -17.578 5.09 -9.234 1 91.5 663 HIS A N 1
ATOM 5243 C CA . HIS A 1 663 ? -16.859 3.924 -8.742 1 91.5 663 HIS A CA 1
ATOM 5244 C C . HIS A 1 663 ? -16.984 2.75 -9.711 1 91.5 663 HIS A C 1
ATOM 5246 O O . HIS A 1 663 ? -17.469 1.683 -9.336 1 91.5 663 HIS A O 1
ATOM 5252 N N . PRO A 1 664 ? -16.359 2.951 -10.867 1 91.75 664 PRO A N 1
ATOM 5253 C CA . PRO A 1 664 ? -16.422 1.854 -11.836 1 91.75 664 PRO A CA 1
ATOM 5254 C C . PRO A 1 664 ? -15.664 0.612 -11.367 1 91.75 664 PRO A C 1
ATOM 5256 O O . PRO A 1 664 ? -15.93 -0.494 -11.844 1 91.75 664 PRO A O 1
ATOM 5259 N N . GLU A 1 665 ? -14.789 0.655 -10.367 1 88.75 665 GLU A N 1
ATOM 5260 C CA . GLU A 1 665 ? -13.977 -0.45 -9.867 1 88.75 665 GLU A CA 1
ATOM 5261 C C . GLU A 1 665 ? -14.82 -1.423 -9.047 1 88.75 665 GLU A C 1
ATOM 5263 O O . GLU A 1 665 ? -14.406 -2.559 -8.805 1 88.75 665 GLU A O 1
ATOM 5268 N N . LEU A 1 666 ? -16.031 -0.939 -8.633 1 93 666 LEU A N 1
ATOM 5269 C CA . LEU A 1 666 ? -16.875 -1.776 -7.785 1 93 666 LEU A CA 1
ATOM 5270 C C . LEU A 1 666 ? -17.891 -2.555 -8.625 1 93 666 LEU A C 1
ATOM 5272 O O . LEU A 1 666 ? -18.609 -3.414 -8.102 1 93 666 LEU A O 1
ATOM 5276 N N . LEU A 1 667 ? -17.938 -2.254 -9.898 1 93.31 667 LEU A N 1
ATOM 5277 C CA . LEU A 1 667 ? -18.844 -2.971 -10.797 1 93.31 667 LEU A CA 1
ATOM 5278 C C . LEU A 1 667 ? -18.156 -4.195 -11.391 1 93.31 667 LEU A C 1
ATOM 5280 O O . LEU A 1 667 ? -16.922 -4.219 -11.531 1 93.31 667 LEU A O 1
ATOM 5284 N N . PRO A 1 668 ? -18.922 -5.246 -11.602 1 89.69 668 PRO A N 1
ATOM 5285 C CA . PRO A 1 668 ? -18.344 -6.469 -12.164 1 89.69 668 PRO A CA 1
ATOM 5286 C C . PRO A 1 668 ? -18.047 -6.348 -13.656 1 89.69 668 PRO A C 1
ATOM 5288 O O . PRO A 1 668 ? -18.547 -7.148 -14.461 1 89.69 668 PRO A O 1
ATOM 5291 N N . GLU A 1 669 ? -17.484 -5.285 -14.102 1 89.19 669 GLU A N 1
ATOM 5292 C CA . GLU A 1 669 ? -17.109 -5 -15.477 1 89.19 669 GLU A CA 1
ATOM 5293 C C . GLU A 1 669 ? -15.812 -4.195 -15.539 1 89.19 669 GLU A C 1
ATOM 5295 O O . GLU A 1 669 ? -15.359 -3.648 -14.531 1 89.19 669 GLU A O 1
ATOM 5300 N N . ASN A 1 670 ? -15.188 -4.293 -16.719 1 87.94 670 ASN A N 1
ATOM 5301 C CA . ASN A 1 670 ? -13.984 -3.496 -16.922 1 87.94 670 ASN A CA 1
ATOM 5302 C C . ASN A 1 670 ? -14.25 -2.01 -16.688 1 87.94 670 ASN A C 1
ATOM 5304 O O . ASN A 1 670 ? -15.156 -1.435 -17.297 1 87.94 670 ASN A O 1
ATOM 5308 N N . PRO A 1 671 ? -13.508 -1.427 -15.812 1 88.44 671 PRO A N 1
ATOM 5309 C CA . PRO A 1 671 ? -13.734 -0.017 -15.492 1 88.44 671 PRO A CA 1
ATOM 5310 C C . PRO A 1 671 ? -13.664 0.892 -16.719 1 88.44 671 PRO A C 1
ATOM 5312 O O . PRO A 1 671 ? -14.375 1.895 -16.781 1 88.44 671 PRO A O 1
ATOM 5315 N N . GLU A 1 672 ? -12.836 0.618 -17.641 1 87.5 672 GLU A N 1
ATOM 5316 C CA . GLU A 1 672 ? -12.727 1.459 -18.828 1 87.5 672 GLU A CA 1
ATOM 5317 C C . GLU A 1 672 ? -13.992 1.393 -19.688 1 87.5 672 GLU A C 1
ATOM 5319 O O . GLU A 1 672 ? -14.406 2.391 -20.281 1 87.5 672 GLU A O 1
ATOM 5324 N N . LYS A 1 673 ? -14.555 0.206 -19.75 1 90.44 673 LYS A N 1
ATOM 5325 C CA . LYS A 1 673 ? -15.82 0.077 -20.469 1 90.44 673 LYS A CA 1
ATOM 5326 C C . LYS A 1 673 ? -16.922 0.899 -19.797 1 90.44 673 LYS A C 1
ATOM 5328 O O . LYS A 1 673 ? -17.688 1.578 -20.469 1 90.44 673 LYS A O 1
ATOM 5333 N N . VAL A 1 674 ? -16.938 0.857 -18.516 1 92.69 674 VAL A N 1
ATOM 5334 C CA . VAL A 1 674 ? -17.938 1.601 -17.75 1 92.69 674 VAL A CA 1
ATOM 5335 C C . VAL A 1 674 ? -17.781 3.096 -18.016 1 92.69 674 VAL A C 1
ATOM 5337 O O . VAL A 1 674 ? -18.766 3.799 -18.234 1 92.69 674 VAL A O 1
ATOM 5340 N N . GLU A 1 675 ? -16.562 3.576 -18.062 1 89.19 675 GLU A N 1
ATOM 5341 C CA . GLU A 1 675 ? -16.312 4.992 -18.312 1 89.19 675 GLU A CA 1
ATOM 5342 C C . GLU A 1 675 ? -16.734 5.395 -19.719 1 89.19 675 GLU A C 1
ATOM 5344 O O . GLU A 1 675 ? -17.281 6.473 -19.922 1 89.19 675 GLU A O 1
ATOM 5349 N N . ARG A 1 676 ? -16.484 4.523 -20.594 1 88.81 676 ARG A N 1
ATOM 5350 C CA . ARG A 1 676 ? -16.844 4.809 -21.969 1 88.81 676 ARG A CA 1
ATOM 5351 C C . ARG A 1 676 ? -18.359 4.855 -22.141 1 88.81 676 ARG A C 1
ATOM 5353 O O . ARG A 1 676 ? -18.891 5.703 -22.859 1 88.81 676 ARG A O 1
ATOM 5360 N N . VAL A 1 677 ? -18.984 3.902 -21.516 1 92.88 677 VAL A N 1
ATOM 5361 C CA . VAL A 1 677 ? -20.453 3.873 -21.578 1 92.88 677 VAL A CA 1
ATOM 5362 C C . VAL A 1 677 ? -21.016 5.152 -20.969 1 92.88 677 VAL A C 1
ATOM 5364 O O . VAL A 1 677 ? -21.938 5.754 -21.516 1 92.88 677 VAL A O 1
ATOM 5367 N N . PHE A 1 678 ? -20.484 5.57 -19.875 1 92.56 678 PHE A N 1
ATOM 5368 C CA . PHE A 1 678 ? -20.953 6.777 -19.203 1 92.56 678 PHE A CA 1
ATOM 5369 C C . PHE A 1 678 ? -20.703 8.008 -20.062 1 92.56 678 PHE A C 1
ATOM 5371 O O . PHE A 1 678 ? -21.594 8.852 -20.203 1 92.56 678 PHE A O 1
ATOM 5378 N N . GLU A 1 679 ? -19.547 8.086 -20.641 1 88.75 679 GLU A N 1
ATOM 5379 C CA . GLU A 1 679 ? -19.234 9.219 -21.516 1 88.75 679 GLU A CA 1
ATOM 5380 C C . GLU A 1 679 ? -20.109 9.203 -22.766 1 88.75 679 GLU A C 1
ATOM 5382 O O . GLU A 1 679 ? -20.516 10.258 -23.266 1 88.75 679 GLU A O 1
ATOM 5387 N N . GLY A 1 680 ? -20.297 8.047 -23.266 1 89.19 680 GLY A N 1
ATOM 5388 C CA . GLY A 1 680 ? -21.203 7.922 -24.406 1 89.19 680 GLY A CA 1
ATOM 5389 C C . GLY A 1 680 ? -22.609 8.359 -24.094 1 89.19 680 GLY A C 1
ATOM 5390 O O . GLY A 1 680 ? -23.266 9.008 -24.906 1 89.19 680 GLY A O 1
ATOM 5391 N N . ALA A 1 681 ? -23.094 7.984 -22.922 1 92.56 681 ALA A N 1
ATOM 5392 C CA . ALA A 1 681 ? -24.422 8.383 -22.5 1 92.56 681 ALA A CA 1
ATOM 5393 C C . ALA A 1 681 ? -24.516 9.898 -22.344 1 92.56 681 ALA A C 1
ATOM 5395 O O . ALA A 1 681 ? -25.547 10.5 -22.672 1 92.56 681 ALA A O 1
ATOM 5396 N N . LYS A 1 682 ? -23.531 10.531 -21.828 1 89.75 682 LYS A N 1
ATOM 5397 C CA . LYS A 1 682 ? -23.5 11.984 -21.688 1 89.75 682 LYS A CA 1
ATOM 5398 C C . LYS A 1 682 ? -23.547 12.68 -23.031 1 89.75 682 LYS A C 1
ATOM 5400 O O . LYS A 1 682 ? -24.281 13.664 -23.203 1 89.75 682 LYS A O 1
ATOM 5405 N N . GLU A 1 683 ? -22.75 12.164 -23.922 1 88.69 683 GLU A N 1
ATOM 5406 C CA . GLU A 1 683 ? -22.734 12.742 -25.266 1 88.69 683 GLU A CA 1
ATOM 5407 C C . GLU A 1 683 ? -24.078 12.57 -25.953 1 88.69 683 GLU A C 1
ATOM 5409 O O . GLU A 1 683 ? -24.547 13.469 -26.656 1 88.69 683 GLU A O 1
ATOM 5414 N N . GLU A 1 684 ? -24.656 11.414 -25.781 1 91.75 684 GLU A N 1
ATOM 5415 C CA . GLU A 1 684 ? -25.984 11.156 -26.344 1 91.75 684 GLU A CA 1
ATOM 5416 C C . GLU A 1 684 ? -27.031 12.094 -25.766 1 91.75 684 GLU A C 1
ATOM 5418 O O . GLU A 1 684 ? -27.875 12.625 -26.484 1 91.75 684 GLU A O 1
ATOM 5423 N N . LEU A 1 685 ? -27 12.266 -24.5 1 91.19 685 LEU A N 1
ATOM 5424 C CA . LEU A 1 685 ? -27.938 13.156 -23.828 1 91.19 685 LEU A CA 1
ATOM 5425 C C . LEU A 1 685 ? -27.781 14.586 -24.344 1 91.19 685 LEU A C 1
ATOM 5427 O O . LEU A 1 685 ? -28.781 15.273 -24.594 1 91.19 685 LEU A O 1
ATOM 5431 N N . LYS A 1 686 ? -26.562 14.977 -24.469 1 87.44 686 LYS A N 1
ATOM 5432 C CA . LYS A 1 686 ? -26.281 16.312 -24.984 1 87.44 686 LYS A CA 1
ATOM 5433 C C . LYS A 1 686 ? -26.812 16.453 -26.422 1 87.44 686 LYS A C 1
ATOM 5435 O O . LYS A 1 686 ? -27.344 17.5 -26.781 1 87.44 686 LYS A O 1
ATOM 5440 N N . GLY A 1 687 ? -26.641 15.43 -27.156 1 86.25 687 GLY A N 1
ATOM 5441 C CA . GLY A 1 687 ? -27.125 15.445 -28.531 1 86.25 687 GLY A CA 1
ATOM 5442 C C . GLY A 1 687 ? -28.625 15.484 -28.641 1 86.25 687 GLY A C 1
ATOM 5443 O O . GLY A 1 687 ? -29.188 16.141 -29.516 1 86.25 687 GLY A O 1
ATOM 5444 N N . MET A 1 688 ? -29.312 14.859 -27.781 1 88.5 688 MET A N 1
ATOM 5445 C CA . MET A 1 688 ? -30.766 14.742 -27.828 1 88.5 688 MET A CA 1
ATOM 5446 C C . MET A 1 688 ? -31.438 16.016 -27.328 1 88.5 688 MET A C 1
ATOM 5448 O O . MET A 1 688 ? -32.438 16.453 -27.875 1 88.5 688 MET A O 1
ATOM 5452 N N . ILE A 1 689 ? -30.875 16.578 -26.281 1 88.81 689 ILE A N 1
ATOM 5453 C CA . ILE A 1 689 ? -31.516 17.734 -25.656 1 88.81 689 ILE A CA 1
ATOM 5454 C C . ILE A 1 689 ? -30.938 19.031 -26.234 1 88.81 689 ILE A C 1
ATOM 5456 O O . ILE A 1 689 ? -31.562 20.094 -26.156 1 88.81 689 ILE A O 1
ATOM 5460 N N . GLY A 1 690 ? -29.75 18.953 -26.812 1 85.06 690 GLY A N 1
ATOM 5461 C CA . GLY A 1 690 ? -29.078 20.141 -27.312 1 85.06 690 GLY A CA 1
ATOM 5462 C C . GLY A 1 690 ? -28.125 20.766 -26.297 1 85.06 690 GLY A C 1
ATOM 5463 O O . GLY A 1 690 ? -28.297 20.594 -25.094 1 85.06 690 GLY A O 1
ATOM 5464 N N . CYS A 1 691 ? -27.219 21.5 -26.719 1 83.38 691 CYS A N 1
ATOM 5465 C CA . CYS A 1 691 ? -26.141 22.062 -25.906 1 83.38 691 CYS A CA 1
ATOM 5466 C C . CYS A 1 691 ? -26.672 23.078 -24.906 1 83.38 691 CYS A C 1
ATOM 5468 O O . CYS A 1 691 ? -26.281 23.062 -23.75 1 83.38 691 CYS A O 1
ATOM 5470 N N . ARG A 1 692 ? -27.531 23.875 -25.297 1 82.12 692 ARG A N 1
ATOM 5471 C CA . ARG A 1 692 ? -28.062 24.922 -24.438 1 82.12 692 ARG A CA 1
ATOM 5472 C C . ARG A 1 692 ? -28.875 24.312 -23.297 1 82.12 692 ARG A C 1
ATOM 5474 O O . ARG A 1 692 ? -28.688 24.672 -22.125 1 82.12 692 ARG A O 1
ATOM 5481 N N . ASP A 1 693 ? -29.703 23.453 -23.625 1 85.06 693 ASP A N 1
ATOM 5482 C CA . ASP A 1 693 ? -30.562 22.844 -22.625 1 85.06 693 ASP A CA 1
ATOM 5483 C C . ASP A 1 693 ? -29.781 21.906 -21.703 1 85.06 693 ASP A C 1
ATOM 5485 O O . ASP A 1 693 ? -30.156 21.719 -20.547 1 85.06 693 ASP A O 1
ATOM 5489 N N . TYR A 1 694 ? -28.812 21.406 -22.281 1 86.56 694 TYR A N 1
ATOM 5490 C CA . TYR A 1 694 ? -27.953 20.516 -21.484 1 86.56 694 TYR A CA 1
ATOM 5491 C C . TYR A 1 694 ? -27.359 21.25 -20.297 1 86.56 694 TYR A C 1
ATOM 5493 O O . TYR A 1 694 ? -27.297 20.703 -19.188 1 86.56 694 TYR A O 1
ATOM 5501 N N . TYR A 1 695 ? -27 22.469 -20.469 1 84.62 695 TYR A N 1
ATOM 5502 C CA . TYR A 1 695 ? -26.266 23.188 -19.422 1 84.62 695 TYR A CA 1
ATOM 5503 C C . TYR A 1 695 ? -27.219 24.047 -18.609 1 84.62 695 TYR A C 1
ATOM 5505 O O . TYR A 1 695 ? -26.969 24.312 -17.422 1 84.62 695 TYR A O 1
ATOM 5513 N N . PHE A 1 696 ? -28.422 24.375 -19.109 1 85.38 696 PHE A N 1
ATOM 5514 C CA . PHE A 1 696 ? -29.141 25.453 -18.438 1 85.38 696 PHE A CA 1
ATOM 5515 C C . PHE A 1 696 ? -30.562 25.016 -18.125 1 85.38 696 PHE A C 1
ATOM 5517 O O . PHE A 1 696 ? -31.266 25.672 -17.359 1 85.38 696 PHE A O 1
ATOM 5524 N N . SER A 1 697 ? -31.047 24.016 -18.578 1 87.5 697 SER A N 1
ATOM 5525 C CA . SER A 1 697 ? -32.438 23.656 -18.375 1 87.5 697 SER A CA 1
ATOM 5526 C C . SER A 1 697 ? -32.625 22.828 -17.109 1 87.5 697 SER A C 1
ATOM 5528 O O . SER A 1 697 ? -31.734 22.062 -16.734 1 87.5 697 SER A O 1
ATOM 5530 N N . PRO A 1 698 ? -33.719 23.094 -16.453 1 87.56 698 PRO A N 1
ATOM 5531 C CA . PRO A 1 698 ? -34.031 22.234 -15.289 1 87.56 698 PRO A CA 1
ATOM 5532 C C . PRO A 1 698 ? -34.438 20.812 -15.688 1 87.56 698 PRO A C 1
ATOM 5534 O O . PRO A 1 698 ? -34.656 20.547 -16.875 1 87.56 698 PRO A O 1
ATOM 5537 N N . GLU A 1 699 ? -34.5 19.938 -14.727 1 87.75 699 GLU A N 1
ATOM 5538 C CA . GLU A 1 699 ? -34.719 18.516 -14.945 1 87.75 699 GLU A CA 1
ATOM 5539 C C . GLU A 1 699 ? -36.062 18.266 -15.617 1 87.75 699 GLU A C 1
ATOM 5541 O O . GLU A 1 699 ? -36.156 17.422 -16.516 1 87.75 699 GLU A O 1
ATOM 5546 N N . ARG A 1 700 ? -37.062 18.969 -15.266 1 89.12 700 ARG A N 1
ATOM 5547 C CA . ARG A 1 700 ? -38.406 18.75 -15.797 1 89.12 700 ARG A CA 1
ATOM 5548 C C . ARG A 1 700 ? -38.469 19.094 -17.281 1 89.12 700 ARG A C 1
ATOM 5550 O O . ARG A 1 700 ? -39.094 18.375 -18.062 1 89.12 700 ARG A O 1
ATOM 5557 N N . GLU A 1 701 ? -37.781 20.125 -17.594 1 90.38 701 GLU A N 1
ATOM 5558 C CA . GLU A 1 701 ? -37.75 20.531 -19 1 90.38 701 GLU A CA 1
ATOM 5559 C C . GLU A 1 701 ? -36.938 19.547 -19.844 1 90.38 701 GLU A C 1
ATOM 5561 O O . GLU A 1 701 ? -37.281 19.297 -21 1 90.38 701 GLU A O 1
ATOM 5566 N N . ARG A 1 702 ? -35.969 19.016 -19.266 1 90.88 702 ARG A N 1
ATOM 5567 C CA . ARG A 1 702 ? -35.156 18.031 -19.969 1 90.88 702 ARG A CA 1
ATOM 5568 C C . ARG A 1 702 ? -35.969 16.781 -20.266 1 90.88 702 ARG A C 1
ATOM 5570 O O . ARG A 1 702 ? -35.906 16.25 -21.391 1 90.88 702 ARG A O 1
ATOM 5577 N N . VAL A 1 703 ? -36.719 16.344 -19.281 1 92.12 703 VAL A N 1
ATOM 5578 C CA . VAL A 1 703 ? -37.531 15.148 -19.453 1 92.12 703 VAL A CA 1
ATOM 5579 C C . VAL A 1 703 ? -38.594 15.383 -20.5 1 92.12 703 VAL A C 1
ATOM 5581 O O . VAL A 1 703 ? -38.875 14.5 -21.328 1 92.12 703 VAL A O 1
ATOM 5584 N N . ARG A 1 704 ? -39.156 16.547 -20.469 1 90.06 704 ARG A N 1
ATOM 5585 C CA . ARG A 1 704 ? -40.188 16.891 -21.453 1 90.06 704 ARG A CA 1
ATOM 5586 C C . ARG A 1 704 ? -39.625 16.828 -22.875 1 90.06 704 ARG A C 1
ATOM 5588 O O . ARG A 1 704 ? -40.25 16.281 -23.781 1 90.06 704 ARG A O 1
ATOM 5595 N N . LYS A 1 705 ? -38.469 17.297 -22.984 1 89.12 705 LYS A N 1
ATOM 5596 C CA . LYS A 1 705 ? -37.844 17.312 -24.312 1 89.12 705 LYS A CA 1
ATOM 5597 C C . LYS A 1 705 ? -37.469 15.914 -24.75 1 89.12 705 LYS A C 1
ATOM 5599 O O . LYS A 1 705 ? -37.594 15.578 -25.938 1 89.12 705 LYS A O 1
ATOM 5604 N N . LEU A 1 706 ? -37 15.133 -23.828 1 90.81 706 LEU A N 1
ATOM 5605 C CA . LEU A 1 706 ? -36.594 13.766 -24.141 1 90.81 706 LEU A CA 1
ATOM 5606 C C . LEU A 1 706 ? -37.812 12.938 -24.578 1 90.81 706 LEU A C 1
ATOM 5608 O O . LEU A 1 706 ? -37.719 12.133 -25.516 1 90.81 706 LEU A O 1
ATOM 5612 N N . MET A 1 707 ? -38.875 13.125 -23.875 1 88.19 707 MET A N 1
ATOM 5613 C CA . MET A 1 707 ? -40.094 12.336 -24.172 1 88.19 707 MET A CA 1
ATOM 5614 C C . MET A 1 707 ? -40.75 12.836 -25.438 1 88.19 707 MET A C 1
ATOM 5616 O O . MET A 1 707 ? -41.438 12.07 -26.125 1 88.19 707 MET A O 1
ATOM 5620 N N . ALA A 1 708 ? -40.688 14.141 -25.594 1 80.56 708 ALA A N 1
ATOM 5621 C CA . ALA A 1 708 ? -41.281 14.695 -26.812 1 80.56 708 ALA A CA 1
ATOM 5622 C C . ALA A 1 708 ? -40.531 14.188 -28.047 1 80.56 708 ALA A C 1
ATOM 5624 O O . ALA A 1 708 ? -41.125 13.875 -29.062 1 80.56 708 ALA A O 1
ATOM 5625 N N . ASP A 1 709 ? -39.188 14.211 -28.016 1 61.53 709 ASP A N 1
ATOM 5626 C CA . ASP A 1 709 ? -38.312 13.812 -29.109 1 61.53 709 ASP A CA 1
ATOM 5627 C C . ASP A 1 709 ? -38.25 12.297 -29.266 1 61.53 709 ASP A C 1
ATOM 5629 O O . ASP A 1 709 ? -37.75 11.773 -30.25 1 61.53 709 ASP A O 1
ATOM 5633 N N . GLY A 1 710 ? -38.312 11.523 -28.312 1 55.5 710 GLY A N 1
ATOM 5634 C CA . GLY A 1 710 ? -38.25 10.07 -28.281 1 55.5 710 GLY A CA 1
ATOM 5635 C C . GLY A 1 710 ? -39.062 9.422 -29.406 1 55.5 710 GLY A C 1
ATOM 5636 O O . GLY A 1 710 ? -38.938 8.211 -29.641 1 55.5 710 GLY A O 1
ATOM 5637 N N . THR A 1 711 ? -40.25 10.031 -29.75 1 46.69 711 THR A N 1
ATOM 5638 C CA . THR A 1 711 ? -40.906 9.578 -30.984 1 46.69 711 THR A CA 1
ATOM 5639 C C . THR A 1 711 ? -40.062 9.914 -32.219 1 46.69 711 THR A C 1
ATOM 5641 O O . THR A 1 711 ? -40.375 9.484 -33.312 1 46.69 711 THR A O 1
ATOM 5644 N N . THR A 1 712 ? -39.219 10.789 -32.219 1 42.53 712 THR A N 1
ATOM 5645 C CA . THR A 1 712 ? -38.469 11.156 -33.406 1 42.53 712 THR A CA 1
ATOM 5646 C C . THR A 1 712 ? -37.219 10.289 -33.531 1 42.53 712 THR A C 1
ATOM 5648 O O . THR A 1 712 ? -36.438 10.156 -32.594 1 42.53 712 THR A O 1
ATOM 5651 N N . THR A 1 713 ? -37.188 9.281 -34.469 1 42.91 713 THR A N 1
ATOM 5652 C CA . THR A 1 713 ? -36.188 8.398 -35.031 1 42.91 713 THR A CA 1
ATOM 5653 C C . THR A 1 713 ? -34.812 9.102 -35.125 1 42.91 713 THR A C 1
ATOM 5655 O O . THR A 1 713 ? -34.656 10.078 -35.875 1 42.91 713 THR A O 1
ATOM 5658 N N . LEU A 1 714 ? -34.188 9.375 -34.156 1 42.72 714 LEU A N 1
ATOM 5659 C CA . LEU A 1 714 ? -32.812 9.797 -34.406 1 42.72 714 LEU A CA 1
ATOM 5660 C C . LEU A 1 714 ? -32.188 8.984 -35.531 1 42.72 714 LEU A C 1
ATOM 5662 O O . LEU A 1 714 ? -32.312 7.758 -35.562 1 42.72 714 LEU A O 1
ATOM 5666 N N . THR A 1 715 ? -32.156 9.523 -36.688 1 38.53 715 THR A N 1
ATOM 5667 C CA . THR A 1 715 ? -31.469 8.938 -37.844 1 38.53 715 THR A CA 1
ATOM 5668 C C . THR A 1 715 ? -30.156 8.266 -37.438 1 38.53 715 THR A C 1
ATOM 5670 O O . THR A 1 715 ? -29.438 8.789 -36.562 1 38.53 715 THR A O 1
ATOM 5673 N N . PRO A 1 716 ? -30.094 6.953 -37.625 1 42.03 716 PRO A N 1
ATOM 5674 C CA . PRO A 1 716 ? -28.859 6.176 -37.469 1 42.03 716 PRO A CA 1
ATOM 5675 C C . PRO A 1 716 ? -27.594 6.992 -37.719 1 42.03 716 PRO A C 1
ATOM 5677 O O . PRO A 1 716 ? -26.484 6.492 -37.562 1 42.03 716 PRO A O 1
ATOM 5680 N N . GLY A 1 717 ? -27.672 7.984 -38.5 1 38.12 717 GLY A N 1
ATOM 5681 C CA . GLY A 1 717 ? -26.5 8.656 -39 1 38.12 717 GLY A CA 1
ATOM 5682 C C . GLY A 1 717 ? -25.672 9.32 -37.906 1 38.12 717 GLY A C 1
ATOM 5683 O O . GLY A 1 717 ? -24.594 9.875 -38.188 1 38.12 717 GLY A O 1
ATOM 5684 N N . ASP A 1 718 ? -26.281 9.992 -36.969 1 41.53 718 ASP A N 1
ATOM 5685 C CA . ASP A 1 718 ? -25.453 10.906 -36.188 1 41.53 718 ASP A CA 1
ATOM 5686 C C . ASP A 1 718 ? -24.531 10.133 -35.219 1 41.53 718 ASP A C 1
ATOM 5688 O O . ASP A 1 718 ? -25.016 9.367 -34.375 1 41.53 718 ASP A O 1
ATOM 5692 N N . GLY A 1 719 ? -23.359 9.672 -35.562 1 43.66 719 GLY A N 1
ATOM 5693 C CA . GLY A 1 719 ? -22.078 9.188 -35.094 1 43.66 719 GLY A CA 1
ATOM 5694 C C . GLY A 1 719 ? -22.109 8.695 -33.656 1 43.66 719 GLY A C 1
ATOM 5695 O O . GLY A 1 719 ? -21.062 8.43 -33.062 1 43.66 719 GLY A O 1
ATOM 5696 N N . CYS A 1 720 ? -23.188 8.922 -32.969 1 51.28 720 CYS A N 1
ATOM 5697 C CA . CYS A 1 720 ? -23.016 8.531 -31.562 1 51.28 720 CYS A CA 1
ATOM 5698 C C . CYS A 1 720 ? -23.266 7.035 -31.375 1 51.28 720 CYS A C 1
ATOM 5700 O O . CYS A 1 720 ? -24.328 6.527 -31.719 1 51.28 720 CYS A O 1
ATOM 5702 N N . SER A 1 721 ? -22.328 6.262 -31.156 1 60.88 721 SER A N 1
ATOM 5703 C CA . SER A 1 721 ? -22.203 4.809 -31.047 1 60.88 721 SER A CA 1
ATOM 5704 C C . SER A 1 721 ? -22.938 4.297 -29.797 1 60.88 721 SER A C 1
ATOM 5706 O O . SER A 1 721 ? -23.344 3.135 -29.75 1 60.88 721 SER A O 1
ATOM 5708 N N . SER A 1 722 ? -23.531 5.266 -28.844 1 77.25 722 SER A N 1
ATOM 5709 C CA . SER A 1 722 ? -24.172 4.723 -27.656 1 77.25 722 SER A CA 1
ATOM 5710 C C . SER A 1 722 ? -25.703 4.844 -27.75 1 77.25 722 SER A C 1
ATOM 5712 O O . SER A 1 722 ? -26.219 5.832 -28.266 1 77.25 722 SER A O 1
ATOM 5714 N N . ARG A 1 723 ? -26.688 3.867 -27.562 1 86.75 723 ARG A N 1
ATOM 5715 C CA . ARG A 1 723 ? -28.141 3.877 -27.594 1 86.75 723 ARG A CA 1
ATOM 5716 C C . ARG A 1 723 ? -28.719 3.748 -26.188 1 86.75 723 ARG A C 1
ATOM 5718 O O . ARG A 1 723 ? -29.812 3.209 -26 1 86.75 723 ARG A O 1
ATOM 5725 N N . VAL A 1 724 ? -27.984 4.324 -25.203 1 93.56 724 VAL A N 1
ATOM 5726 C CA . VAL A 1 724 ? -28.375 4.117 -23.812 1 93.56 724 VAL A CA 1
ATOM 5727 C C . VAL A 1 724 ? -29.531 5.059 -23.453 1 93.56 724 VAL A C 1
ATOM 5729 O O . VAL A 1 724 ? -30.531 4.629 -22.891 1 93.56 724 VAL A O 1
ATOM 5732 N N . VAL A 1 725 ? -29.469 6.34 -23.812 1 93.81 725 VAL A N 1
ATOM 5733 C CA . VAL A 1 725 ? -30.484 7.328 -23.453 1 93.81 725 VAL A CA 1
ATOM 5734 C C . VAL A 1 725 ? -31.766 7.07 -24.25 1 93.81 725 VAL A C 1
ATOM 5736 O O . VAL A 1 725 ? -32.844 7.086 -23.688 1 93.81 725 VAL A O 1
ATOM 5739 N N . ARG A 1 726 ? -31.609 6.742 -25.469 1 92.56 726 ARG A N 1
ATOM 5740 C CA . ARG A 1 726 ? -32.75 6.441 -26.312 1 92.56 726 ARG A CA 1
ATOM 5741 C C . ARG A 1 726 ? -33.5 5.211 -25.812 1 92.56 726 ARG A C 1
ATOM 5743 O O . ARG A 1 726 ? -34.75 5.195 -25.766 1 92.56 726 ARG A O 1
ATOM 5750 N N . ASP A 1 727 ? -32.75 4.258 -25.5 1 93.94 727 ASP A N 1
ATOM 5751 C CA . ASP A 1 727 ? -33.344 3.037 -24.969 1 93.94 727 ASP A CA 1
ATOM 5752 C C . ASP A 1 727 ? -34.031 3.299 -23.609 1 93.94 727 ASP A C 1
ATOM 5754 O O . ASP A 1 727 ? -35.062 2.691 -23.297 1 93.94 727 ASP A O 1
ATOM 5758 N N . GLY A 1 728 ? -33.469 4.207 -22.828 1 95.56 728 GLY A N 1
ATOM 5759 C CA . GLY A 1 728 ? -34.094 4.582 -21.578 1 95.56 728 GLY A CA 1
ATOM 5760 C C . GLY A 1 728 ? -35.406 5.281 -21.75 1 95.56 728 GLY A C 1
ATOM 5761 O O . GLY A 1 728 ? -36.375 5.008 -21 1 95.56 728 GLY A O 1
ATOM 5762 N N . VAL A 1 729 ? -35.469 6.094 -22.734 1 94.44 729 VAL A N 1
ATOM 5763 C CA . VAL A 1 729 ? -36.719 6.805 -23.031 1 94.44 729 VAL A CA 1
ATOM 5764 C C . VAL A 1 729 ? -37.75 5.824 -23.562 1 94.44 729 VAL A C 1
ATOM 5766 O O . VAL A 1 729 ? -38.938 5.883 -23.172 1 94.44 729 VAL A O 1
ATOM 5769 N N . ARG A 1 730 ? -37.281 4.934 -24.422 1 93.69 730 ARG A N 1
ATOM 5770 C CA . ARG A 1 730 ? -38.188 3.895 -24.938 1 93.69 730 ARG A CA 1
ATOM 5771 C C . ARG A 1 730 ? -38.719 3.029 -23.797 1 93.69 730 ARG A C 1
ATOM 5773 O O . ARG A 1 730 ? -39.906 2.701 -23.781 1 93.69 730 ARG A O 1
ATOM 5780 N N . LEU A 1 731 ? -37.844 2.672 -22.922 1 95.56 731 LEU A N 1
ATOM 5781 C CA . LEU A 1 731 ? -38.219 1.858 -21.766 1 95.56 731 LEU A CA 1
ATOM 5782 C C . LEU A 1 731 ? -39.219 2.602 -20.891 1 95.56 731 LEU A C 1
ATOM 5784 O O . LEU A 1 731 ? -40.219 2.012 -20.422 1 95.56 731 LEU A O 1
ATOM 5788 N N . ALA A 1 732 ? -39.031 3.861 -20.656 1 94.69 732 ALA A N 1
ATOM 5789 C CA . ALA A 1 732 ? -39.969 4.672 -19.875 1 94.69 732 ALA A CA 1
ATOM 5790 C C . ALA A 1 732 ? -41.344 4.703 -20.531 1 94.69 732 ALA A C 1
ATOM 5792 O O . ALA A 1 732 ? -42.375 4.605 -19.859 1 94.69 732 ALA A O 1
ATOM 5793 N N . GLY A 1 733 ? -41.375 4.844 -21.828 1 91.06 733 GLY A N 1
ATOM 5794 C CA . GLY A 1 733 ? -42.625 4.828 -22.562 1 91.06 733 GLY A CA 1
ATOM 5795 C C . GLY A 1 733 ? -43.406 3.523 -22.406 1 91.06 733 GLY A C 1
ATOM 5796 O O . GLY A 1 733 ? -44.594 3.529 -22.203 1 91.06 733 GLY A O 1
ATOM 5797 N N . LYS A 1 734 ? -42.656 2.422 -22.484 1 91.44 734 LYS A N 1
ATOM 5798 C CA . LYS A 1 734 ? -43.281 1.111 -22.344 1 91.44 734 LYS A CA 1
ATOM 5799 C C . LYS A 1 734 ? -43.781 0.89 -20.922 1 91.44 734 LYS A C 1
ATOM 5801 O O . LYS A 1 734 ? -44.812 0.248 -20.719 1 91.44 734 LYS A O 1
ATOM 5806 N N . LEU A 1 735 ? -43.031 1.402 -20 1 92.31 735 LEU A N 1
ATOM 5807 C CA . LEU A 1 735 ? -43.438 1.288 -18.609 1 92.31 735 LEU A CA 1
ATOM 5808 C C . LEU A 1 735 ? -44.688 2.094 -18.344 1 92.31 735 LEU A C 1
ATOM 5810 O O . LEU A 1 735 ? -45.594 1.644 -17.609 1 92.31 735 LEU A O 1
ATOM 5814 N N . LEU A 1 736 ? -44.812 3.25 -18.938 1 88.38 736 LEU A N 1
ATOM 5815 C CA . LEU A 1 736 ? -45.969 4.109 -18.766 1 88.38 736 LEU A CA 1
ATOM 5816 C C . LEU A 1 736 ? -47.188 3.496 -19.438 1 88.38 736 LEU A C 1
ATOM 5818 O O . LEU A 1 736 ? -48.312 3.719 -18.984 1 88.38 736 LEU A O 1
ATOM 5822 N N . ALA A 1 737 ? -46.969 2.725 -20.406 1 84 737 ALA A N 1
ATOM 5823 C CA . ALA A 1 737 ? -48.062 2.123 -21.156 1 84 737 ALA A CA 1
ATOM 5824 C C . ALA A 1 737 ? -48.594 0.874 -20.453 1 84 737 ALA A C 1
ATOM 5826 O O . ALA A 1 737 ? -49.656 0.388 -20.781 1 84 737 ALA A O 1
ATOM 5827 N N . ILE A 1 738 ? -47.781 0.38 -19.656 1 76.88 738 ILE A N 1
ATOM 5828 C CA . ILE A 1 738 ? -48.219 -0.804 -18.922 1 76.88 738 ILE A CA 1
ATOM 5829 C C . ILE A 1 738 ? -49.406 -0.455 -18.062 1 76.88 738 ILE A C 1
ATOM 5831 O O . ILE A 1 738 ? -49.344 0.419 -17.203 1 76.88 738 ILE A O 1
ATOM 5835 N N . ASP A 1 739 ? -50.688 0.121 -18.656 1 60.31 739 ASP A N 1
ATOM 5836 C CA . ASP A 1 739 ? -51.938 0.532 -18.016 1 60.31 739 ASP A CA 1
ATOM 5837 C C . ASP A 1 739 ? -52.344 -0.446 -16.922 1 60.31 739 ASP A C 1
ATOM 5839 O O . ASP A 1 739 ? -53.469 -0.443 -16.469 1 60.31 739 ASP A O 1
ATOM 5843 N N . ASP A 1 740 ? -51.844 -1.603 -16.656 1 50.94 740 ASP A N 1
ATOM 5844 C CA . ASP A 1 740 ? -52.719 -2.623 -16.125 1 50.94 740 ASP A CA 1
ATOM 5845 C C . ASP A 1 740 ? -53.062 -2.35 -14.656 1 50.94 740 ASP A C 1
ATOM 5847 O O . ASP A 1 740 ? -52.188 -1.859 -13.906 1 50.94 740 ASP A O 1
ATOM 5851 N N . HIS A 1 741 ? -54.375 -2.441 -14.18 1 46.44 741 HIS A N 1
ATOM 5852 C CA . HIS A 1 741 ? -55.094 -2.527 -12.922 1 46.44 741 HIS A CA 1
ATOM 5853 C C . HIS A 1 741 ? -54.219 -3.119 -11.82 1 46.44 741 HIS A C 1
ATOM 5855 O O . HIS A 1 741 ? -54.469 -2.904 -10.633 1 46.44 741 HIS A O 1
ATOM 5861 N N . ASN A 1 742 ? -53.5 -4.25 -12.109 1 47.81 742 ASN A N 1
ATOM 5862 C CA . ASN A 1 742 ? -52.969 -5.086 -11.039 1 47.81 742 ASN A CA 1
ATOM 5863 C C . ASN A 1 742 ? -51.469 -4.875 -10.844 1 47.81 742 ASN A C 1
ATOM 5865 O O . ASN A 1 742 ? -50.906 -5.316 -9.852 1 47.81 742 ASN A O 1
ATOM 5869 N N . ASN A 1 743 ? -50.688 -4.379 -11.898 1 55.88 743 ASN A N 1
ATOM 5870 C CA . ASN A 1 743 ? -49.219 -4.426 -11.742 1 55.88 743 ASN A CA 1
ATOM 5871 C C . ASN A 1 743 ? -48.656 -3.029 -11.578 1 55.88 743 ASN A C 1
ATOM 5873 O O . ASN A 1 743 ? -48.781 -2.186 -12.469 1 55.88 743 ASN A O 1
ATOM 5877 N N . ASN A 1 744 ? -48.188 -2.621 -10.336 1 77.94 744 ASN A N 1
ATOM 5878 C CA . ASN A 1 744 ? -47.594 -1.331 -9.969 1 77.94 744 ASN A CA 1
ATOM 5879 C C . ASN A 1 744 ? -46.219 -1.14 -10.578 1 77.94 744 ASN A C 1
ATOM 5881 O O . ASN A 1 744 ? -45.312 -1.95 -10.352 1 77.94 744 ASN A O 1
ATOM 5885 N N . GLN A 1 745 ? -46.219 -0.332 -11.766 1 88.88 745 GLN A N 1
ATOM 5886 C CA . GLN A 1 745 ? -45 0.045 -12.438 1 88.88 745 GLN A CA 1
ATOM 5887 C C . GLN A 1 745 ? -43.844 0.233 -11.438 1 88.88 745 GLN A C 1
ATOM 5889 O O . GLN A 1 745 ? -42.719 -0.181 -11.695 1 88.88 745 GLN A O 1
ATOM 5894 N N . TRP A 1 746 ? -44.219 0.673 -10.398 1 92.44 746 TRP A N 1
ATOM 5895 C CA . TRP A 1 746 ? -43.188 0.939 -9.391 1 92.44 746 TRP A CA 1
ATOM 5896 C C . TRP A 1 746 ? -42.719 -0.354 -8.727 1 92.44 746 TRP A C 1
ATOM 5898 O O . TRP A 1 746 ? -41.562 -0.487 -8.352 1 92.44 746 TRP A O 1
ATOM 5908 N N . GLN A 1 747 ? -43.625 -1.318 -8.594 1 91.81 747 GLN A N 1
ATOM 5909 C CA . GLN A 1 747 ? -43.25 -2.615 -8.047 1 91.81 747 GLN A CA 1
ATOM 5910 C C . GLN A 1 747 ? -42.281 -3.336 -8.977 1 91.81 747 GLN A C 1
ATOM 5912 O O . GLN A 1 747 ? -41.312 -3.951 -8.523 1 91.81 747 GLN A O 1
ATOM 5917 N N . VAL A 1 748 ? -42.562 -3.27 -10.25 1 92.94 748 VAL A N 1
ATOM 5918 C CA . VAL A 1 748 ? -41.688 -3.871 -11.242 1 92.94 748 VAL A CA 1
ATOM 5919 C C . VAL A 1 748 ? -40.312 -3.236 -11.141 1 92.94 748 VAL A C 1
ATOM 5921 O O . VAL A 1 748 ? -39.281 -3.941 -11.078 1 92.94 748 VAL A O 1
ATOM 5924 N N . LEU A 1 749 ? -40.281 -1.896 -11.062 1 95.31 749 LEU A N 1
ATOM 5925 C CA . LEU A 1 749 ? -39.031 -1.172 -10.984 1 95.31 749 LEU A CA 1
ATOM 5926 C C . LEU A 1 749 ? -38.281 -1.517 -9.695 1 95.31 749 LEU A C 1
ATOM 5928 O O . LEU A 1 749 ? -37.062 -1.707 -9.711 1 95.31 749 LEU A O 1
ATOM 5932 N N . ALA A 1 750 ? -38.969 -1.572 -8.633 1 96.19 750 ALA A N 1
ATOM 5933 C CA . ALA A 1 750 ? -38.375 -1.9 -7.348 1 96.19 750 ALA A CA 1
ATOM 5934 C C . ALA A 1 750 ? -37.719 -3.287 -7.383 1 96.19 750 ALA A C 1
ATOM 5936 O O . ALA A 1 750 ? -36.594 -3.473 -6.914 1 96.19 750 ALA A O 1
ATOM 5937 N N . ASP A 1 751 ? -38.406 -4.207 -7.973 1 94.62 751 ASP A N 1
ATOM 5938 C CA . ASP A 1 751 ? -37.938 -5.578 -8.039 1 94.62 751 ASP A CA 1
ATOM 5939 C C . ASP A 1 751 ? -36.719 -5.68 -8.969 1 94.62 751 ASP A C 1
ATOM 5941 O O . ASP A 1 751 ? -35.781 -6.422 -8.688 1 94.62 751 ASP A O 1
ATOM 5945 N N . VAL A 1 752 ? -36.75 -4.957 -10.039 1 96.06 752 VAL A N 1
ATOM 5946 C CA . VAL A 1 752 ? -35.625 -4.969 -10.984 1 96.06 752 VAL A CA 1
ATOM 5947 C C . VAL A 1 752 ? -34.375 -4.383 -10.312 1 96.06 752 VAL A C 1
ATOM 5949 O O . VAL A 1 752 ? -33.312 -4.973 -10.383 1 96.06 752 VAL A O 1
ATOM 5952 N N . TRP A 1 753 ? -34.562 -3.279 -9.703 1 97.69 753 TRP A N 1
ATOM 5953 C CA . TRP A 1 753 ? -33.406 -2.621 -9.086 1 97.69 753 TRP A CA 1
ATOM 5954 C C . TRP A 1 753 ? -32.875 -3.436 -7.906 1 97.69 753 TRP A C 1
ATOM 5956 O O . TRP A 1 753 ? -31.688 -3.457 -7.645 1 97.69 753 TRP A O 1
ATOM 5966 N N . THR A 1 754 ? -33.719 -4.078 -7.16 1 96.31 754 THR A N 1
ATOM 5967 C CA . THR A 1 754 ? -33.281 -4.949 -6.074 1 96.31 754 THR A CA 1
ATOM 5968 C C . THR A 1 754 ? -32.438 -6.098 -6.609 1 96.31 754 THR A C 1
ATOM 5970 O O . THR A 1 754 ? -31.359 -6.391 -6.062 1 96.31 754 THR A O 1
ATOM 5973 N N . GLU A 1 755 ? -32.875 -6.652 -7.645 1 95 755 GLU A N 1
ATOM 5974 C CA . GLU A 1 755 ? -32.094 -7.734 -8.242 1 95 755 GLU A CA 1
ATOM 5975 C C . GLU A 1 755 ? -30.781 -7.223 -8.789 1 95 755 GLU A C 1
ATOM 5977 O O . GLU A 1 755 ? -29.75 -7.879 -8.633 1 95 755 GLU A O 1
ATOM 5982 N N . LEU A 1 756 ? -30.844 -6.086 -9.383 1 95.56 756 LEU A N 1
ATOM 5983 C CA . LEU A 1 756 ? -29.641 -5.52 -9.984 1 95.56 756 LEU A CA 1
ATOM 5984 C C . LEU A 1 756 ? -28.578 -5.23 -8.922 1 95.56 756 LEU A C 1
ATOM 5986 O O . LEU A 1 756 ? -27.406 -5.52 -9.117 1 95.56 756 LEU A O 1
ATOM 5990 N N . ILE A 1 757 ? -28.984 -4.664 -7.84 1 96.25 757 ILE A N 1
ATOM 5991 C CA . ILE A 1 757 ? -28.016 -4.312 -6.809 1 96.25 757 ILE A CA 1
ATOM 5992 C C . ILE A 1 757 ? -27.438 -5.586 -6.184 1 96.25 757 ILE A C 1
ATOM 5994 O O . ILE A 1 757 ? -26.266 -5.629 -5.805 1 96.25 757 ILE A O 1
ATOM 5998 N N . ILE A 1 758 ? -28.25 -6.625 -6.043 1 95.06 758 ILE A N 1
ATOM 5999 C CA . ILE A 1 758 ? -27.781 -7.895 -5.496 1 95.06 758 ILE A CA 1
ATOM 6000 C C . ILE A 1 758 ? -26.844 -8.57 -6.492 1 95.06 758 ILE A C 1
ATOM 6002 O O . ILE A 1 758 ? -25.891 -9.242 -6.098 1 95.06 758 ILE A O 1
ATOM 6006 N N . TYR A 1 759 ? -27.109 -8.367 -7.766 1 93.5 759 TYR A N 1
ATOM 6007 C CA . TYR A 1 759 ? -26.219 -8.875 -8.812 1 93.5 759 TYR A CA 1
ATOM 6008 C C . TYR A 1 759 ? -24.859 -8.195 -8.758 1 93.5 759 TYR A C 1
ATOM 6010 O O . TYR A 1 759 ? -23.844 -8.82 -9.039 1 93.5 759 TYR A O 1
ATOM 6018 N N . LEU A 1 760 ? -24.828 -6.957 -8.391 1 94.31 760 LEU A N 1
ATOM 6019 C CA . LEU A 1 760 ? -23.609 -6.156 -8.383 1 94.31 760 LEU A CA 1
ATOM 6020 C C . LEU A 1 760 ? -22.781 -6.441 -7.133 1 94.31 760 LEU A C 1
ATOM 6022 O O . LEU A 1 760 ? -21.562 -6.262 -7.137 1 94.31 760 LEU A O 1
ATOM 6026 N N . ALA A 1 761 ? -23.281 -6.891 -6.098 1 93.75 761 ALA A N 1
ATOM 6027 C CA . ALA A 1 761 ? -22.688 -6.898 -4.762 1 93.75 761 ALA A CA 1
ATOM 6028 C C . ALA A 1 761 ? -21.625 -7.988 -4.637 1 93.75 761 ALA A C 1
ATOM 6030 O O . ALA A 1 761 ? -20.531 -7.738 -4.145 1 93.75 761 ALA A O 1
ATOM 6031 N N . PRO A 1 762 ? -21.875 -9.172 -5.16 1 89.5 762 PRO A N 1
ATOM 6032 C CA . PRO A 1 762 ? -20.875 -10.219 -4.938 1 89.5 762 PRO A CA 1
ATOM 6033 C C . PRO A 1 762 ? -19.562 -9.969 -5.684 1 89.5 762 PRO A C 1
ATOM 6035 O O . PRO A 1 762 ? -19.578 -9.508 -6.828 1 89.5 762 PRO A O 1
ATOM 6038 N N . SER A 1 763 ? -18.469 -10.094 -4.992 1 79.88 763 SER A N 1
ATOM 6039 C CA . SER A 1 763 ? -17.125 -9.953 -5.547 1 79.88 763 SER A CA 1
ATOM 6040 C C . SER A 1 763 ? -16.219 -11.086 -5.086 1 79.88 763 SER A C 1
ATOM 6042 O O . SER A 1 763 ? -15.922 -11.211 -3.896 1 79.88 763 SER A O 1
ATOM 6044 N N . SER A 1 764 ? -15.922 -12.016 -5.965 1 76.75 764 SER A N 1
ATOM 6045 C CA . SER A 1 764 ? -15.008 -13.086 -5.598 1 76.75 764 SER A CA 1
ATOM 6046 C C . SER A 1 764 ? -13.617 -12.852 -6.184 1 76.75 764 SER A C 1
ATOM 6048 O O . SER A 1 764 ? -12.625 -13.359 -5.66 1 76.75 764 SER A O 1
ATOM 6050 N N . GLU A 1 765 ? -13.617 -12.07 -7.195 1 80.88 765 GLU A N 1
ATOM 6051 C CA . GLU A 1 765 ? -12.336 -11.781 -7.832 1 80.88 765 GLU A CA 1
ATOM 6052 C C . GLU A 1 765 ? -11.508 -10.812 -6.988 1 80.88 765 GLU A C 1
ATOM 6054 O O . GLU A 1 765 ? -12.047 -9.875 -6.402 1 80.88 765 GLU A O 1
ATOM 6059 N N . GLU A 1 766 ? -10.234 -11.055 -6.961 1 81.81 766 GLU A N 1
ATOM 6060 C CA . GLU A 1 766 ? -9.328 -10.281 -6.129 1 81.81 766 GLU A CA 1
ATOM 6061 C C . GLU A 1 766 ? -9.32 -8.812 -6.539 1 81.81 766 GLU A C 1
ATOM 6063 O O . GLU A 1 766 ? -9.195 -7.922 -5.691 1 81.81 766 GLU A O 1
ATOM 6068 N N . GLU A 1 767 ? -9.5 -8.594 -7.801 1 80.75 767 GLU A N 1
ATOM 6069 C CA . GLU A 1 767 ? -9.508 -7.215 -8.281 1 80.75 767 GLU A CA 1
ATOM 6070 C C . GLU A 1 767 ? -10.672 -6.43 -7.676 1 80.75 767 GLU A C 1
ATOM 6072 O O . GLU A 1 767 ? -10.516 -5.266 -7.309 1 80.75 767 GLU A O 1
ATOM 6077 N N . ARG A 1 768 ? -11.734 -7.02 -7.504 1 85.75 768 ARG A N 1
ATOM 6078 C CA . ARG A 1 768 ? -12.922 -6.352 -6.988 1 85.75 768 ARG A CA 1
ATOM 6079 C C . ARG A 1 768 ? -12.867 -6.223 -5.473 1 85.75 768 ARG A C 1
ATOM 6081 O O . ARG A 1 768 ? -13.359 -5.242 -4.906 1 85.75 768 ARG A O 1
ATOM 6088 N N . VAL A 1 769 ? -12.281 -7.223 -4.832 1 87.56 769 VAL A N 1
ATOM 6089 C CA . VAL A 1 769 ? -12.078 -7.133 -3.391 1 87.56 769 VAL A CA 1
ATOM 6090 C C . VAL A 1 769 ? -11.188 -5.934 -3.064 1 87.56 769 VAL A C 1
ATOM 6092 O O . VAL A 1 769 ? -11.445 -5.211 -2.098 1 87.56 769 VAL A O 1
ATOM 6095 N N . MET A 1 770 ? -10.297 -5.664 -3.971 1 87 770 MET A N 1
ATOM 6096 C CA . MET A 1 770 ? -9.438 -4.496 -3.797 1 87 770 MET A CA 1
ATOM 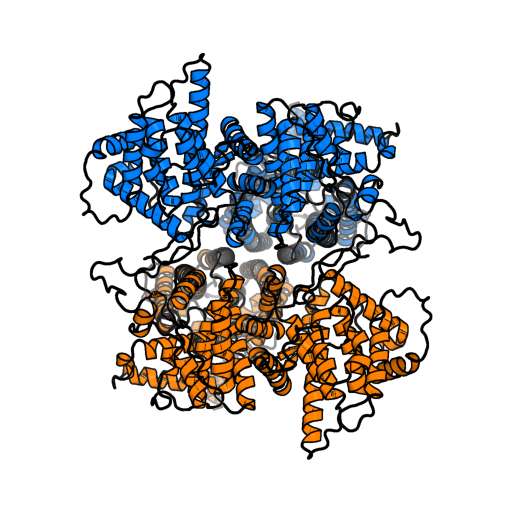6097 C C . MET A 1 770 ? -10.227 -3.207 -4.004 1 87 770 MET A C 1
ATOM 6099 O O . MET A 1 770 ? -9.922 -2.184 -3.387 1 87 770 MET A O 1
ATOM 6103 N N . GLY A 1 771 ? -11.18 -3.297 -4.844 1 87.75 771 GLY A N 1
ATOM 6104 C CA . GLY A 1 771 ? -12.055 -2.152 -5.016 1 87.75 771 GLY A CA 1
ATOM 6105 C C . GLY A 1 771 ? -12.797 -1.773 -3.744 1 87.75 771 GLY A C 1
ATOM 6106 O O . GLY A 1 771 ? -12.922 -0.59 -3.426 1 87.75 771 GLY A O 1
ATOM 6107 N N . HIS A 1 772 ? -13.195 -2.77 -3.051 1 90.25 772 HIS A N 1
ATOM 6108 C CA . HIS A 1 772 ? -13.875 -2.527 -1.785 1 90.25 772 HIS A CA 1
ATOM 6109 C C . HIS A 1 772 ? -12.906 -2.008 -0.729 1 90.25 772 HIS A C 1
ATOM 6111 O O . HIS A 1 772 ? -13.289 -1.203 0.126 1 90.25 772 HIS A O 1
ATOM 6117 N N . GLU A 1 773 ? -11.695 -2.527 -0.802 1 89.06 773 GLU A N 1
ATOM 6118 C CA . GLU A 1 773 ? -10.68 -2.025 0.115 1 89.06 773 GLU A CA 1
ATOM 6119 C C . GLU A 1 773 ? -10.43 -0.535 -0.102 1 89.06 773 GLU A C 1
ATOM 6121 O O . GLU A 1 773 ? -10.297 0.225 0.86 1 89.06 773 GLU A O 1
ATOM 6126 N N . ASP A 1 774 ? -10.492 -0.14 -1.337 1 84.75 774 ASP A N 1
ATOM 6127 C CA . ASP A 1 774 ? -10.297 1.269 -1.667 1 84.75 774 ASP A CA 1
ATOM 6128 C C . ASP A 1 774 ? -11.492 2.109 -1.211 1 84.75 774 ASP A C 1
ATOM 6130 O O . ASP A 1 774 ? -11.32 3.26 -0.8 1 84.75 774 ASP A O 1
ATOM 6134 N N . ALA A 1 775 ? -12.617 1.481 -1.289 1 86.88 775 ALA A N 1
ATOM 6135 C CA . ALA A 1 775 ? -13.828 2.188 -0.874 1 86.88 775 ALA A CA 1
ATOM 6136 C C . ALA A 1 775 ? -13.867 2.359 0.642 1 86.88 775 ALA A C 1
ATOM 6138 O O . ALA A 1 775 ? -14.438 3.328 1.147 1 86.88 775 ALA A O 1
ATOM 6139 N N . LEU A 1 776 ? -13.234 1.456 1.325 1 86.94 776 LEU A N 1
ATOM 6140 C CA . LEU A 1 776 ? -13.203 1.521 2.783 1 86.94 776 LEU A CA 1
ATOM 6141 C C . LEU A 1 776 ? -12.367 2.709 3.256 1 86.94 776 LEU A C 1
ATOM 6143 O O . LEU A 1 776 ? -12.641 3.277 4.316 1 86.94 776 LEU A O 1
ATOM 6147 N N . VAL A 1 777 ? -11.398 3.035 2.416 1 78 777 VAL A N 1
ATOM 6148 C CA . VAL A 1 777 ? -10.555 4.18 2.758 1 78 777 VAL A CA 1
ATOM 6149 C C . VAL A 1 777 ? -11.406 5.449 2.797 1 78 777 VAL A C 1
ATOM 6151 O O . VAL A 1 777 ? -11.141 6.352 3.594 1 78 777 VAL A O 1
ATOM 6154 N N . GLN A 1 778 ? -12.477 5.398 2.021 1 75.88 778 GLN A N 1
ATOM 6155 C CA . GLN A 1 778 ? -13.352 6.566 1.944 1 75.88 778 GLN A CA 1
ATOM 6156 C C . GLN A 1 778 ? -14.523 6.441 2.91 1 75.88 778 GLN A C 1
ATOM 6158 O O . GLN A 1 778 ? -15.445 7.266 2.891 1 75.88 778 GLN A O 1
ATOM 6163 N N . GLY A 1 779 ? -14.539 5.496 3.84 1 72.62 779 GLY A N 1
ATOM 6164 C CA . GLY A 1 779 ? -15.594 5.34 4.828 1 72.62 779 GLY A CA 1
ATOM 6165 C C . GLY A 1 779 ? -16.547 4.211 4.5 1 72.62 779 GLY A C 1
ATOM 6166 O O . GLY A 1 779 ? -17.516 3.98 5.23 1 72.62 779 GLY A O 1
ATOM 6167 N N . GLY A 1 780 ? -16.344 3.598 3.457 1 78.31 780 GLY A N 1
ATOM 6168 C CA . GLY A 1 780 ? -17.203 2.486 3.084 1 78.31 780 GLY A CA 1
ATOM 6169 C C . GLY A 1 780 ? -18.422 2.918 2.297 1 78.31 780 GLY A C 1
ATOM 6170 O O . GLY A 1 780 ? -18.859 4.066 2.396 1 78.31 780 GLY A O 1
ATOM 6171 N N . GLU A 1 781 ? -18.922 2.037 1.399 1 89 781 GLU A N 1
ATOM 6172 C CA . GLU A 1 781 ? -20.109 2.248 0.576 1 89 781 GLU A CA 1
ATOM 6173 C C . GLU A 1 781 ? -21.188 1.208 0.879 1 89 781 GLU A C 1
ATOM 6175 O O . GLU A 1 781 ? -20.906 0.181 1.5 1 89 781 GLU A O 1
ATOM 6180 N N . PHE A 1 782 ? -22.438 1.604 0.573 1 94.62 782 PHE A N 1
ATOM 6181 C CA . PHE A 1 782 ? -23.547 0.68 0.761 1 94.62 782 PHE A CA 1
ATOM 6182 C C . PHE A 1 782 ? -23.266 -0.651 0.074 1 94.62 782 PHE A C 1
ATOM 6184 O O . PHE A 1 782 ? -23.594 -1.713 0.614 1 94.62 782 PHE A O 1
ATOM 6191 N N . ILE A 1 783 ? -22.625 -0.595 -1.037 1 95.81 783 ILE A N 1
ATOM 6192 C CA . ILE A 1 783 ? -22.359 -1.811 -1.798 1 95.81 783 ILE A CA 1
ATOM 6193 C C . ILE A 1 783 ? -21.375 -2.686 -1.037 1 95.81 783 ILE A C 1
ATOM 6195 O O . ILE A 1 783 ? -21.359 -3.908 -1.204 1 95.81 783 ILE A O 1
ATOM 6199 N N . THR A 1 784 ? -20.531 -2.145 -0.234 1 94.75 784 THR A N 1
ATOM 6200 C CA . THR A 1 784 ? -19.594 -2.912 0.583 1 94.75 784 THR A CA 1
ATOM 6201 C C . THR A 1 784 ? -20.344 -3.695 1.662 1 94.75 784 THR A C 1
ATOM 6203 O O . THR A 1 784 ? -19.969 -4.828 1.981 1 94.75 784 THR A O 1
ATOM 6206 N N . VAL A 1 785 ? -21.359 -3.053 2.18 1 95.62 785 VAL A N 1
ATOM 6207 C CA . VAL A 1 785 ? -22.188 -3.736 3.16 1 95.62 785 VAL A CA 1
ATOM 6208 C C . VAL A 1 785 ? -22.922 -4.902 2.496 1 95.62 785 VAL A C 1
ATOM 6210 O O . VAL A 1 785 ? -23 -5.996 3.061 1 95.62 785 VAL A O 1
ATOM 6213 N N . LEU A 1 786 ? -23.391 -4.633 1.297 1 96.25 786 LEU A N 1
ATOM 6214 C CA . LEU A 1 786 ? -24.078 -5.691 0.558 1 96.25 786 LEU A CA 1
ATOM 6215 C C . LEU A 1 786 ? -23.109 -6.805 0.182 1 96.25 786 LEU A C 1
ATOM 6217 O O . LEU A 1 786 ? -23.484 -7.98 0.152 1 96.25 786 LEU A O 1
ATOM 6221 N N . TRP A 1 787 ? -21.891 -6.406 -0.139 1 95.38 787 TRP A N 1
ATOM 6222 C CA . TRP A 1 787 ? -20.859 -7.395 -0.445 1 95.38 787 TRP A CA 1
ATOM 6223 C C . TRP A 1 787 ? -20.609 -8.305 0.75 1 95.38 787 TRP A C 1
ATOM 6225 O O . TRP A 1 787 ? -20.516 -9.523 0.597 1 95.38 787 TRP A O 1
ATOM 6235 N N . ALA A 1 788 ? -20.547 -7.734 1.955 1 95 788 ALA A N 1
ATOM 6236 C CA . ALA A 1 788 ? -20.375 -8.531 3.166 1 95 788 ALA A CA 1
ATOM 6237 C C . ALA A 1 788 ? -21.547 -9.492 3.354 1 95 788 ALA A C 1
ATOM 6239 O O . ALA A 1 788 ? -21.359 -10.68 3.619 1 95 788 ALA A O 1
ATOM 6240 N N . LEU A 1 789 ? -22.703 -8.977 3.146 1 95.94 789 LEU A N 1
ATOM 6241 C CA . LEU A 1 789 ? -23.922 -9.773 3.32 1 95.94 789 LEU A CA 1
ATOM 6242 C C . LEU A 1 789 ? -23.953 -10.938 2.33 1 95.94 789 LEU A C 1
ATOM 6244 O O . LEU A 1 789 ? -24.172 -12.086 2.719 1 95.94 789 LEU A O 1
ATOM 6248 N N . THR A 1 790 ? -23.703 -10.664 1.099 1 94.12 790 THR A N 1
ATOM 6249 C CA . THR A 1 790 ? -23.766 -11.695 0.07 1 94.12 790 THR A CA 1
ATOM 6250 C C . THR A 1 790 ? -22.641 -12.711 0.244 1 94.12 790 THR A C 1
ATOM 6252 O O . THR A 1 790 ? -22.797 -13.883 -0.106 1 94.12 790 THR A O 1
ATOM 6255 N N . THR A 1 791 ? -21.469 -12.273 0.761 1 93.69 791 THR A N 1
ATOM 6256 C CA . THR A 1 791 ? -20.359 -13.188 1.026 1 93.69 791 THR A CA 1
ATOM 6257 C C . THR A 1 791 ? -20.75 -14.195 2.102 1 93.69 791 THR A C 1
ATOM 6259 O O . THR A 1 791 ? -20.453 -15.391 1.971 1 93.69 791 THR A O 1
ATOM 6262 N N . HIS A 1 792 ? -21.438 -13.75 3.127 1 94.62 792 HIS A N 1
ATOM 6263 C CA . HIS A 1 792 ? -21.828 -14.633 4.219 1 94.62 792 HIS A CA 1
ATOM 6264 C C . HIS A 1 792 ? -22.953 -15.578 3.789 1 94.62 792 HIS A C 1
ATOM 6266 O O . HIS A 1 792 ? -23 -16.734 4.227 1 94.62 792 HIS A O 1
ATOM 6272 N N . ILE A 1 793 ? -23.844 -15.078 2.928 1 92.56 793 ILE A N 1
ATOM 6273 C CA . ILE A 1 793 ? -24.969 -15.891 2.5 1 92.56 793 ILE A CA 1
ATOM 6274 C C . ILE A 1 793 ? -24.547 -16.812 1.357 1 92.56 793 ILE A C 1
ATOM 6276 O O . ILE A 1 793 ? -25.172 -17.828 1.105 1 92.56 793 ILE A O 1
ATOM 6280 N N . GLY A 1 794 ? -23.453 -16.5 0.706 1 89.44 794 GLY A N 1
ATOM 6281 C CA . GLY A 1 794 ? -22.922 -17.359 -0.344 1 89.44 794 GLY A CA 1
ATOM 6282 C C . GLY A 1 794 ? -23.562 -17.109 -1.695 1 89.44 794 GLY A C 1
ATOM 6283 O O . GLY A 1 794 ? -23.812 -18.062 -2.447 1 89.44 794 GLY A O 1
ATOM 6284 N N . VAL A 1 795 ? -23.938 -15.867 -1.962 1 89.31 795 VAL A N 1
ATOM 6285 C CA . VAL A 1 795 ? -24.5 -15.531 -3.266 1 89.31 795 VAL A CA 1
ATOM 6286 C C . VAL A 1 795 ? -23.375 -15.227 -4.25 1 89.31 795 VAL A C 1
ATOM 6288 O O . VAL A 1 795 ? -22.438 -14.477 -3.934 1 89.31 795 VAL A O 1
ATOM 6291 N N . SER A 1 796 ? -23.328 -15.93 -5.371 1 85.94 796 SER A N 1
ATOM 6292 C CA . SER A 1 796 ? -22.312 -15.688 -6.398 1 85.94 796 SER A CA 1
ATOM 6293 C C . SER A 1 796 ? -22.953 -15.375 -7.746 1 85.94 796 SER A C 1
ATOM 6295 O O . SER A 1 796 ? -24.125 -15.711 -7.977 1 85.94 796 SER A O 1
ATOM 6297 N N . ARG A 1 797 ? -22.266 -14.719 -8.531 1 84 797 ARG A N 1
ATOM 6298 C CA . ARG A 1 797 ? -22.719 -14.43 -9.883 1 84 797 ARG A CA 1
ATOM 6299 C C . ARG A 1 797 ? -22.562 -15.656 -10.781 1 84 797 ARG A C 1
ATOM 6301 O O . ARG A 1 797 ? -21.609 -16.422 -10.625 1 84 797 ARG A O 1
ATOM 6308 N N . PRO A 1 798 ? -23.594 -15.789 -11.547 1 74.88 798 PRO A N 1
ATOM 6309 C CA . PRO A 1 798 ? -23.438 -16.906 -12.484 1 74.88 798 PRO A CA 1
ATOM 6310 C C . PRO A 1 798 ? -22.219 -16.75 -13.391 1 74.88 798 PRO A C 1
ATOM 6312 O O . PRO A 1 798 ? -21.859 -15.625 -13.758 1 74.88 798 PRO A O 1
ATOM 6315 N N . GLN A 1 799 ? -21.359 -17.688 -13.281 1 59.25 799 GLN A N 1
ATOM 6316 C CA . GLN A 1 799 ? -20.188 -17.641 -14.133 1 59.25 799 GLN A CA 1
ATOM 6317 C C . GLN A 1 799 ? -20.562 -17.438 -15.594 1 59.25 799 GLN A C 1
ATOM 6319 O O . GLN A 1 799 ? -21.469 -18.109 -16.109 1 59.25 799 GLN A O 1
ATOM 6324 N N . GLN A 1 800 ? -20.609 -16.25 -16.031 1 53.22 800 GLN A N 1
ATOM 6325 C CA . GLN A 1 800 ? -20.875 -16.094 -17.469 1 53.22 800 GLN A CA 1
ATOM 6326 C C . GLN A 1 800 ? -20.141 -17.156 -18.266 1 53.22 800 GLN A C 1
ATOM 6328 O O . GLN A 1 800 ? -18.969 -17.469 -18 1 53.22 800 GLN A O 1
ATOM 6333 N N . PRO A 1 801 ? -20.938 -18.156 -18.766 1 44.69 801 PRO A N 1
ATOM 6334 C CA . PRO A 1 801 ? -20.203 -19.062 -19.656 1 44.69 801 PRO A CA 1
ATOM 6335 C C . PRO A 1 801 ? -19.031 -18.375 -20.359 1 44.69 801 PRO A C 1
ATOM 6337 O O . PRO A 1 801 ? -19.109 -17.172 -20.656 1 44.69 801 PRO A O 1
ATOM 6340 N N . ALA A 1 802 ? -17.891 -18.891 -20.062 1 39.28 802 ALA A N 1
ATOM 6341 C CA . ALA A 1 802 ? -16.797 -18.453 -20.938 1 39.28 802 ALA A CA 1
ATOM 6342 C C . ALA A 1 802 ? -17.312 -18.109 -22.328 1 39.28 802 ALA A C 1
ATOM 6344 O O . ALA A 1 802 ? -18.141 -18.844 -22.891 1 39.28 802 ALA A O 1
ATOM 6345 N N . SER A 1 803 ? -17.578 -16.984 -22.703 1 35.09 803 SER A N 1
ATOM 6346 C CA . SER A 1 803 ? -17.984 -16.672 -24.062 1 35.09 803 SER A CA 1
ATOM 6347 C C . SER A 1 803 ? -17.641 -17.797 -25.031 1 35.09 803 SER A C 1
ATOM 6349 O O . SER A 1 803 ? -16.5 -18.266 -25.062 1 35.09 803 SER A O 1
ATOM 6351 N N . ARG A 1 804 ? -18.656 -18.703 -25.531 1 32.56 804 ARG A N 1
ATOM 6352 C CA . ARG A 1 804 ? -18.547 -19.344 -26.844 1 32.56 804 ARG A CA 1
ATOM 6353 C C . ARG A 1 804 ? -17.781 -18.484 -27.828 1 32.56 804 ARG A C 1
ATOM 6355 O O . ARG A 1 804 ? -17.891 -17.25 -27.812 1 32.56 804 ARG A O 1
ATOM 6362 N N . PRO A 1 805 ? -16.781 -19.031 -28.484 1 29.34 805 PRO A N 1
ATOM 6363 C CA . PRO A 1 805 ? -16.172 -18.297 -29.594 1 29.34 805 PRO A CA 1
ATOM 6364 C C . PRO A 1 805 ? -17.188 -17.594 -30.484 1 29.34 805 PRO A C 1
ATOM 6366 O O . PRO A 1 805 ? -18.328 -18.078 -30.625 1 29.34 805 PRO A O 1
ATOM 6369 N N . PRO A 1 806 ? -17.297 -16.344 -30.516 1 24.8 806 PRO A N 1
ATOM 6370 C CA . PRO A 1 806 ? -18.297 -15.914 -31.484 1 24.8 806 PRO A CA 1
ATOM 6371 C C . PRO A 1 806 ? -18.391 -16.859 -32.688 1 24.8 806 PRO A C 1
ATOM 6373 O O . PRO A 1 806 ? -17.359 -17.344 -33.188 1 24.8 806 PRO A O 1
ATOM 6376 N N . CYS A 1 807 ? -19.594 -17.5 -33 1 20.66 807 CYS A N 1
ATOM 6377 C CA . CYS A 1 807 ? -19.75 -17.984 -34.375 1 20.66 807 CYS A CA 1
ATOM 6378 C C . CYS A 1 807 ? -19.5 -16.859 -35.375 1 20.66 807 CYS A C 1
ATOM 6380 O O . CYS A 1 807 ? -19.938 -15.727 -35.156 1 20.66 807 CYS A O 1
ATOM 6382 N N . MET B 1 1 ? 56.594 32.938 -15.961 1 34.31 1 MET B N 1
ATOM 6383 C CA . MET B 1 1 ? 55.5 32.156 -15.398 1 34.31 1 MET B CA 1
ATOM 6384 C C . MET B 1 1 ? 55.25 32.531 -13.945 1 34.31 1 MET B C 1
ATOM 6386 O O . MET B 1 1 ? 54.094 32.5 -13.492 1 34.31 1 MET B O 1
ATOM 6390 N N . HIS B 1 2 ? 56.312 32.938 -13.227 1 43.38 2 HIS B N 1
ATOM 6391 C CA . HIS B 1 2 ? 56.219 33.344 -11.836 1 43.38 2 HIS B CA 1
ATOM 6392 C C . HIS B 1 2 ? 55.562 34.719 -11.719 1 43.38 2 HIS B C 1
ATOM 6394 O O . HIS B 1 2 ? 54.844 35 -10.758 1 43.38 2 HIS B O 1
ATOM 6400 N N . ALA B 1 3 ? 55.875 35.656 -12.531 1 44.88 3 ALA B N 1
ATOM 6401 C CA . ALA B 1 3 ? 55.312 37 -12.422 1 44.88 3 ALA B CA 1
ATOM 6402 C C . ALA B 1 3 ? 53.844 37 -12.766 1 44.88 3 ALA B C 1
ATOM 6404 O O . ALA B 1 3 ? 53.062 37.719 -12.133 1 44.88 3 ALA B O 1
ATOM 6405 N N . THR B 1 4 ? 53.469 36.344 -13.867 1 44.72 4 THR B N 1
ATOM 6406 C CA . THR B 1 4 ? 52.062 36.281 -14.242 1 44.72 4 THR B CA 1
ATOM 6407 C C . THR B 1 4 ? 51.25 35.562 -13.156 1 44.72 4 THR B C 1
ATOM 6409 O O . THR B 1 4 ? 50.062 35.844 -12.977 1 44.72 4 THR B O 1
ATOM 6412 N N . MET B 1 5 ? 51.875 34.656 -12.484 1 42.75 5 MET B N 1
ATOM 6413 C CA . MET B 1 5 ? 51.188 34.031 -11.359 1 42.75 5 MET B CA 1
ATOM 6414 C C . MET B 1 5 ? 51.031 35.031 -10.203 1 42.75 5 MET B C 1
ATOM 6416 O O . MET B 1 5 ? 50.094 34.906 -9.398 1 42.75 5 MET B O 1
ATOM 6420 N N . ARG B 1 6 ? 52 35.969 -9.969 1 48.56 6 ARG B N 1
ATOM 6421 C CA . ARG B 1 6 ? 51.875 36.938 -8.891 1 48.56 6 ARG B CA 1
ATOM 6422 C C . ARG B 1 6 ? 50.75 37.938 -9.164 1 48.56 6 ARG B C 1
ATOM 6424 O O . ARG B 1 6 ? 50.062 38.375 -8.234 1 48.56 6 ARG B O 1
ATOM 6431 N N . HIS B 1 7 ? 50.625 38.375 -10.336 1 49.25 7 HIS B N 1
ATOM 6432 C CA . HIS B 1 7 ? 49.531 39.281 -10.672 1 49.25 7 HIS B CA 1
ATOM 6433 C C . HIS B 1 7 ? 48.188 38.594 -10.57 1 49.25 7 HIS B C 1
ATOM 6435 O O . HIS B 1 7 ? 47.188 39.25 -10.25 1 49.25 7 HIS B O 1
ATOM 6441 N N . ILE B 1 8 ? 48.094 37.406 -11.07 1 48.22 8 ILE B N 1
ATOM 6442 C CA . ILE B 1 8 ? 46.875 36.594 -10.898 1 48.22 8 ILE B CA 1
ATOM 6443 C C . ILE B 1 8 ? 46.625 36.375 -9.414 1 48.22 8 ILE B C 1
ATOM 6445 O O . ILE B 1 8 ? 45.469 36.219 -8.992 1 48.22 8 ILE B O 1
ATOM 6449 N N . MET B 1 9 ? 47.656 36.344 -8.602 1 51.19 9 MET B N 1
ATOM 6450 C CA . MET B 1 9 ? 47.531 36.031 -7.184 1 51.19 9 MET B CA 1
ATOM 6451 C C . MET B 1 9 ? 47.219 37.281 -6.371 1 51.19 9 MET B C 1
ATOM 6453 O O . MET B 1 9 ? 47.062 37.219 -5.152 1 51.19 9 MET B O 1
ATOM 6457 N N . THR B 1 10 ? 47.406 38.438 -6.875 1 58.69 10 THR B N 1
ATOM 6458 C CA . THR B 1 10 ? 47.062 39.531 -5.988 1 58.69 10 THR B CA 1
ATOM 6459 C C . THR B 1 10 ? 45.562 39.75 -5.926 1 58.69 10 THR B C 1
ATOM 6461 O O . THR B 1 10 ? 44.906 39.938 -6.957 1 58.69 10 THR B O 1
ATOM 6464 N N . CYS B 1 11 ? 44.938 39.312 -4.914 1 68.94 11 CYS B N 1
ATOM 6465 C CA . CYS B 1 11 ? 43.531 39.5 -4.668 1 68.94 11 CYS B CA 1
ATOM 6466 C C . CYS B 1 11 ? 43.188 41 -4.574 1 68.94 11 CYS B C 1
ATOM 6468 O O . CYS B 1 11 ? 43.688 41.688 -3.691 1 68.94 11 CYS B O 1
ATOM 6470 N N . PRO B 1 12 ? 42.562 41.531 -5.703 1 69.44 12 PRO B N 1
ATOM 6471 C CA . PRO B 1 12 ? 42.156 42.938 -5.609 1 69.44 12 PRO B CA 1
ATOM 6472 C C . PRO B 1 12 ? 41.438 43.25 -4.305 1 69.44 12 PRO B C 1
ATOM 6474 O O . PRO B 1 12 ? 40.906 42.344 -3.652 1 69.44 12 PRO B O 1
ATOM 6477 N N . ASP B 1 13 ? 41.469 44.469 -3.787 1 65.38 13 ASP B N 1
ATOM 6478 C CA . ASP B 1 13 ? 40.875 44.906 -2.525 1 65.38 13 ASP B CA 1
ATOM 6479 C C . ASP B 1 13 ? 39.375 44.656 -2.48 1 65.38 13 ASP B C 1
ATOM 6481 O O . ASP B 1 13 ? 38.844 44.344 -1.417 1 65.38 13 ASP B O 1
ATOM 6485 N N . THR B 1 14 ? 38.812 44.656 -3.691 1 66.12 14 THR B N 1
ATOM 6486 C CA . THR B 1 14 ? 37.375 44.438 -3.723 1 66.12 14 THR B CA 1
ATOM 6487 C C . THR B 1 14 ? 37.062 42.969 -3.389 1 66.12 14 THR B C 1
ATOM 6489 O O . THR B 1 14 ? 36.094 42.688 -2.688 1 66.12 14 THR B O 1
ATOM 6492 N N . ILE B 1 15 ? 37.938 42.156 -3.916 1 70.5 15 ILE B N 1
ATOM 6493 C CA . ILE B 1 15 ? 37.719 40.75 -3.635 1 70.5 15 ILE B CA 1
ATOM 6494 C C . ILE B 1 15 ? 38.031 40.469 -2.166 1 70.5 15 ILE B C 1
ATOM 6496 O O . ILE B 1 15 ? 37.344 39.688 -1.521 1 70.5 15 ILE B O 1
ATOM 6500 N N . ASN B 1 16 ? 39 41.156 -1.697 1 65.06 16 ASN B N 1
ATOM 6501 C CA . ASN B 1 16 ? 39.344 40.969 -0.29 1 65.06 16 ASN B CA 1
ATOM 6502 C C . ASN B 1 16 ? 38.219 41.438 0.625 1 65.06 16 ASN B C 1
ATOM 6504 O O . ASN B 1 16 ? 37.938 40.812 1.648 1 65.06 16 ASN B O 1
ATOM 6508 N N . SER B 1 17 ? 37.562 42.5 0.2 1 64 17 SER B N 1
ATOM 6509 C CA . SER B 1 17 ? 36.438 42.969 0.989 1 64 17 SER B CA 1
ATOM 6510 C C . SER B 1 17 ? 35.281 41.969 0.929 1 64 17 SER B C 1
ATOM 6512 O O . SER B 1 17 ? 34.625 41.719 1.936 1 64 17 SER B O 1
ATOM 6514 N N . TYR B 1 18 ? 35.188 41.438 -0.259 1 66.31 18 TYR B N 1
ATOM 6515 C CA . TYR B 1 18 ? 34.156 40.469 -0.421 1 66.31 18 TYR B CA 1
ATOM 6516 C C . TYR B 1 18 ? 34.438 39.219 0.415 1 66.31 18 TYR B C 1
ATOM 6518 O O . TYR B 1 18 ? 33.562 38.719 1.108 1 66.31 18 TYR B O 1
ATOM 6526 N N . VAL B 1 19 ? 35.656 38.781 0.283 1 65.38 19 VAL B N 1
ATOM 6527 C CA . VAL B 1 19 ? 36.094 37.625 1.068 1 65.38 19 VAL B CA 1
ATOM 6528 C C . VAL B 1 19 ? 36 37.969 2.557 1 65.38 19 VAL B C 1
ATOM 6530 O O . VAL B 1 19 ? 35.625 37.125 3.361 1 65.38 19 VAL B O 1
ATOM 6533 N N . GLY B 1 20 ? 36.312 39.125 2.916 1 62.5 20 GLY B N 1
ATOM 6534 C CA . GLY B 1 20 ? 36.156 39.562 4.297 1 62.5 20 GLY B CA 1
ATOM 6535 C C . GLY B 1 20 ? 34.75 39.531 4.789 1 62.5 20 GLY B C 1
ATOM 6536 O O . GLY B 1 20 ? 34.469 39.094 5.902 1 62.5 20 GLY B O 1
ATOM 6537 N N . ASN B 1 21 ? 33.844 39.875 3.893 1 62.19 21 ASN B N 1
ATOM 6538 C CA . ASN B 1 21 ? 32.438 39.875 4.25 1 62.19 21 ASN B CA 1
ATOM 6539 C C . ASN B 1 21 ? 31.891 38.438 4.375 1 62.19 21 ASN B C 1
ATOM 6541 O O . ASN B 1 21 ? 31.078 38.156 5.254 1 62.19 21 ASN B O 1
ATOM 6545 N N . LEU B 1 22 ? 32.375 37.719 3.467 1 63.31 22 LEU B N 1
ATOM 6546 C CA . LEU B 1 22 ? 31.984 36.312 3.525 1 63.31 22 LEU B CA 1
ATOM 6547 C C . LEU B 1 22 ? 32.438 35.656 4.828 1 63.31 22 LEU B C 1
ATOM 6549 O O . LEU B 1 22 ? 31.734 34.844 5.422 1 63.31 22 LEU B O 1
ATOM 6553 N N . THR B 1 23 ? 33.562 36.062 5.168 1 62.78 23 THR B N 1
ATOM 6554 C CA . THR B 1 23 ? 34.188 35.5 6.363 1 62.78 23 THR B CA 1
ATOM 6555 C C . THR B 1 23 ? 33.594 36.125 7.625 1 62.78 23 THR B C 1
ATOM 6557 O O . THR B 1 23 ? 33.5 35.469 8.664 1 62.78 23 THR B O 1
ATOM 6560 N N . GLU B 1 24 ? 33.25 37.375 7.566 1 59.91 24 GLU B N 1
ATOM 6561 C CA . GLU B 1 24 ? 32.719 38.062 8.75 1 59.91 24 GLU B CA 1
ATOM 6562 C C . GLU B 1 24 ? 31.312 37.531 9.102 1 59.91 24 GLU B C 1
ATOM 6564 O O . GLU B 1 24 ? 30.906 37.594 10.266 1 59.91 24 GLU B O 1
ATOM 6569 N N . SER B 1 25 ? 30.688 37.156 8.133 1 58.03 25 SER B N 1
ATOM 6570 C CA . SER B 1 25 ? 29.359 36.594 8.414 1 58.03 25 SER B CA 1
ATOM 6571 C C . SER B 1 25 ? 29.453 35.375 9.305 1 58.03 25 SER B C 1
ATOM 6573 O O . SER B 1 25 ? 28.453 34.969 9.922 1 58.03 25 SER B O 1
ATOM 6575 N N . TYR B 1 26 ? 30.625 34.75 9.312 1 54.47 26 TYR B N 1
ATOM 6576 C CA . TYR B 1 26 ? 30.859 33.594 10.18 1 54.47 26 TYR B CA 1
ATOM 6577 C C . TYR B 1 26 ? 31.344 34.031 11.547 1 54.47 26 TYR B C 1
ATOM 6579 O O . TYR B 1 26 ? 31.422 33.219 12.477 1 54.47 26 TYR B O 1
ATOM 6587 N N . THR B 1 27 ? 31.781 35.312 11.602 1 49.47 27 THR B N 1
ATOM 6588 C CA . THR B 1 27 ? 32.406 35.75 12.844 1 49.47 27 THR B CA 1
ATOM 6589 C C . THR B 1 27 ? 31.359 35.938 13.938 1 49.47 27 THR B C 1
ATOM 6591 O O . THR B 1 27 ? 31.719 36.156 15.102 1 49.47 27 THR B O 1
ATOM 6594 N N . ASP B 1 28 ? 30.141 36.188 13.594 1 49.94 28 ASP B N 1
ATOM 6595 C CA . ASP B 1 28 ? 29.297 36.375 14.773 1 49.94 28 ASP B CA 1
ATOM 6596 C C . ASP B 1 28 ? 29.188 35.062 15.562 1 49.94 28 ASP B C 1
ATOM 6598 O O . ASP B 1 28 ? 28.75 34.031 15.023 1 49.94 28 ASP B O 1
ATOM 6602 N N . LYS B 1 29 ? 30.047 34.938 16.641 1 52.25 29 LYS B N 1
ATOM 6603 C CA . LYS B 1 29 ? 30.297 33.844 17.562 1 52.25 29 LYS B CA 1
ATOM 6604 C C . LYS B 1 29 ? 29 33.188 18.047 1 52.25 29 LYS B C 1
ATOM 6606 O O . LYS B 1 29 ? 28.969 32.031 18.469 1 52.25 29 LYS B O 1
ATOM 6611 N N . SER B 1 30 ? 27.891 33.938 18.141 1 52.41 30 SER B N 1
ATOM 6612 C CA . SER B 1 30 ? 26.75 33.375 18.844 1 52.41 30 SER B CA 1
ATOM 6613 C C . SER B 1 30 ? 26.078 32.281 18.031 1 52.41 30 SER B C 1
ATOM 6615 O O . SER B 1 30 ? 25.484 31.359 18.578 1 52.41 30 SER B O 1
ATOM 6617 N N . ASN B 1 31 ? 26.344 32.281 16.766 1 61.56 31 ASN B N 1
ATOM 6618 C CA . ASN B 1 31 ? 25.672 31.297 15.922 1 61.56 31 ASN B CA 1
ATOM 6619 C C . ASN B 1 31 ? 26.656 30.328 15.281 1 61.56 31 ASN B C 1
ATOM 6621 O O . ASN B 1 31 ? 26.312 29.625 14.32 1 61.56 31 ASN B O 1
ATOM 6625 N N . GLU B 1 32 ? 27.844 30.234 15.859 1 66.75 32 GLU B N 1
ATOM 6626 C CA . GLU B 1 32 ? 28.922 29.453 15.258 1 66.75 32 GLU B CA 1
ATOM 6627 C C . GLU B 1 32 ? 28.594 27.969 15.297 1 66.75 32 GLU B C 1
ATOM 6629 O O . GLU B 1 32 ? 28.781 27.266 14.305 1 66.75 32 GLU B O 1
ATOM 6634 N N . PRO B 1 33 ? 27.953 27.594 16.406 1 70.81 33 PRO B N 1
ATOM 6635 C CA . PRO B 1 33 ? 27.703 26.156 16.406 1 70.81 33 PRO B CA 1
ATOM 6636 C C . PRO B 1 33 ? 26.656 25.734 15.383 1 70.81 33 PRO B C 1
ATOM 6638 O O . PRO B 1 33 ? 26.766 24.672 14.773 1 70.81 33 PRO B O 1
ATOM 6641 N N . ASN B 1 34 ? 25.766 26.578 15.164 1 73.56 34 ASN B N 1
ATOM 6642 C CA . ASN B 1 34 ? 24.719 26.234 14.195 1 73.56 34 ASN B CA 1
ATOM 6643 C C . ASN B 1 34 ? 25.25 26.297 12.766 1 73.56 34 ASN B C 1
ATOM 6645 O O . ASN B 1 34 ? 24.859 25.469 11.93 1 73.56 34 ASN B O 1
ATOM 6649 N N . MET B 1 35 ? 26.172 27.125 12.68 1 73.88 35 MET B N 1
ATOM 6650 C CA . MET B 1 35 ? 26.719 27.25 11.328 1 73.88 35 MET B CA 1
ATOM 6651 C C . MET B 1 35 ? 27.641 26.094 11.008 1 73.88 35 MET B C 1
ATOM 6653 O O . MET B 1 35 ? 27.641 25.578 9.883 1 73.88 35 MET B O 1
ATOM 6657 N N . VAL B 1 36 ? 28.281 25.75 12.031 1 74.94 36 VAL B N 1
ATOM 6658 C CA . VAL B 1 36 ? 29.172 24.594 11.844 1 74.94 36 VAL B CA 1
ATOM 6659 C C . VAL B 1 36 ? 28.344 23.328 11.656 1 74.94 36 VAL B C 1
ATOM 6661 O O . VAL B 1 36 ? 28.672 22.5 10.812 1 74.94 36 VAL B O 1
ATOM 6664 N N . ALA B 1 37 ? 27.312 23.312 12.359 1 76.44 37 ALA B N 1
ATOM 6665 C CA . ALA B 1 37 ? 26.453 22.141 12.234 1 76.44 37 ALA B CA 1
ATOM 6666 C C . ALA B 1 37 ? 25.812 22.078 10.844 1 76.44 37 ALA B C 1
ATOM 6668 O O . ALA B 1 37 ? 25.703 21 10.258 1 76.44 37 ALA B O 1
ATOM 6669 N N . ALA B 1 38 ? 25.484 23.188 10.344 1 80.06 38 ALA B N 1
ATOM 6670 C CA . ALA B 1 38 ? 24.891 23.219 9.008 1 80.06 38 ALA B CA 1
ATOM 6671 C C . ALA B 1 38 ? 25.906 22.75 7.957 1 80.06 38 ALA B C 1
ATOM 6673 O O . ALA B 1 38 ? 25.562 21.969 7.066 1 80.06 38 ALA B O 1
ATOM 6674 N N . SER B 1 39 ? 27.156 23.219 8.156 1 82.12 39 SER B N 1
ATOM 6675 C CA . SER B 1 39 ? 28.188 22.828 7.203 1 82.12 39 SER B CA 1
ATOM 6676 C C . SER B 1 39 ? 28.516 21.344 7.301 1 82.12 39 SER B C 1
ATOM 6678 O O . SER B 1 39 ? 28.703 20.672 6.281 1 82.12 39 SER B O 1
ATOM 6680 N N . VAL B 1 40 ? 28.438 20.891 8.445 1 80 40 VAL B N 1
ATOM 6681 C CA . VAL B 1 40 ? 28.734 19.484 8.641 1 80 40 VAL B CA 1
ATOM 6682 C C . VAL B 1 40 ? 27.609 18.625 8.078 1 80 40 VAL B C 1
ATOM 6684 O O . VAL B 1 40 ? 27.859 17.609 7.418 1 80 40 VAL B O 1
ATOM 6687 N N . MET B 1 41 ? 26.469 19.047 8.258 1 83.12 41 MET B N 1
ATOM 6688 C CA . MET B 1 41 ? 25.328 18.312 7.742 1 83.12 41 MET B CA 1
ATOM 6689 C C . MET B 1 41 ? 25.312 18.297 6.219 1 83.12 41 MET B C 1
ATOM 6691 O O . MET B 1 41 ? 25.094 17.25 5.602 1 83.12 41 MET B O 1
ATOM 6695 N N . MET B 1 42 ? 25.641 19.375 5.695 1 86.44 42 MET B N 1
ATOM 6696 C CA . MET B 1 42 ? 25.625 19.469 4.238 1 86.44 42 MET B CA 1
ATOM 6697 C C . MET B 1 42 ? 26.812 18.719 3.633 1 86.44 42 MET B C 1
ATOM 6699 O O . MET B 1 42 ? 26.688 18.125 2.557 1 86.44 42 MET B O 1
ATOM 6703 N N . PHE B 1 43 ? 27.859 18.766 4.398 1 83.5 43 PHE B N 1
ATOM 6704 C CA . PHE B 1 43 ? 29.016 18 3.941 1 83.5 43 PHE B CA 1
ATOM 6705 C C . PHE B 1 43 ? 28.734 16.5 3.98 1 83.5 43 PHE B C 1
ATOM 6707 O O . PHE B 1 43 ? 29.047 15.781 3.031 1 83.5 43 PHE B O 1
ATOM 6714 N N . ALA B 1 44 ? 28.062 16.109 5 1 82.62 44 ALA B N 1
ATOM 6715 C CA . ALA B 1 44 ? 27.688 14.703 5.121 1 82.62 44 ALA B CA 1
ATOM 6716 C C . ALA B 1 44 ? 26.672 14.312 4.047 1 82.62 44 ALA B C 1
ATOM 6718 O O . ALA B 1 44 ? 26.781 13.234 3.453 1 82.62 44 ALA B O 1
ATOM 6719 N N . LEU B 1 45 ? 25.844 15.188 3.771 1 83.81 45 LEU B N 1
ATOM 6720 C CA . LEU B 1 45 ? 24.828 14.906 2.754 1 83.81 45 LEU B CA 1
ATOM 6721 C C . LEU B 1 45 ? 25.453 14.875 1.363 1 83.81 45 LEU B C 1
ATOM 6723 O O . LEU B 1 45 ? 25.141 14.008 0.551 1 83.81 45 LEU B O 1
ATOM 6727 N N . ALA B 1 46 ? 26.312 15.805 1.169 1 83.25 46 ALA B N 1
ATOM 6728 C CA . ALA B 1 46 ? 27.016 15.82 -0.113 1 83.25 46 ALA B CA 1
ATOM 6729 C C . ALA B 1 46 ? 27.875 14.57 -0.286 1 83.25 46 ALA B C 1
ATOM 6731 O O . ALA B 1 46 ? 27.938 14 -1.377 1 83.25 46 ALA B O 1
ATOM 6732 N N . GLY B 1 47 ? 28.453 14.195 0.839 1 78.81 47 GLY B N 1
ATOM 6733 C CA . GLY B 1 47 ? 29.203 12.953 0.811 1 78.81 47 GLY B CA 1
ATOM 6734 C C . GLY B 1 47 ? 28.344 11.734 0.533 1 78.81 47 GLY B C 1
ATOM 6735 O O . GLY B 1 47 ? 28.75 10.852 -0.227 1 78.81 47 GLY B O 1
ATOM 6736 N N . LEU B 1 48 ? 27.234 11.766 0.996 1 78.44 48 LEU B N 1
ATOM 6737 C CA . LEU B 1 48 ? 26.328 10.648 0.788 1 78.44 48 LEU B CA 1
ATOM 6738 C C . LEU B 1 48 ? 25.844 10.609 -0.656 1 78.44 48 LEU B C 1
ATOM 6740 O O . LEU B 1 48 ? 25.797 9.539 -1.271 1 78.44 48 LEU B O 1
ATOM 6744 N N . PHE B 1 49 ? 25.531 11.711 -1.205 1 79.5 49 PHE B N 1
ATOM 6745 C CA . PHE B 1 49 ? 25.078 11.766 -2.594 1 79.5 49 PHE B CA 1
ATOM 6746 C C . PHE B 1 49 ? 26.219 11.383 -3.539 1 79.5 49 PHE B C 1
ATOM 6748 O O . PHE B 1 49 ? 25.984 10.734 -4.562 1 79.5 49 PHE B O 1
ATOM 6755 N N . PHE B 1 50 ? 27.344 11.781 -3.051 1 74.69 50 PHE B N 1
ATOM 6756 C CA . PHE B 1 50 ? 28.5 11.477 -3.887 1 74.69 50 PHE B CA 1
ATOM 6757 C C . PHE B 1 50 ? 28.812 9.984 -3.848 1 74.69 50 PHE B C 1
ATOM 6759 O O . PHE B 1 50 ? 29.078 9.375 -4.887 1 74.69 50 PHE B O 1
ATOM 6766 N N . ASN B 1 51 ? 28.734 9.383 -2.701 1 69.19 51 ASN B N 1
ATOM 6767 C CA . ASN B 1 51 ? 29.031 7.961 -2.549 1 69.19 51 ASN B CA 1
ATOM 6768 C C . ASN B 1 51 ? 27.953 7.098 -3.203 1 69.19 51 ASN B C 1
ATOM 6770 O O . ASN B 1 51 ? 28.25 6.047 -3.771 1 69.19 51 ASN B O 1
ATOM 6774 N N . LEU B 1 52 ? 26.812 7.523 -3.072 1 66.56 52 LEU B N 1
ATOM 6775 C CA . LEU B 1 52 ? 25.719 6.773 -3.693 1 66.56 52 LEU B CA 1
ATOM 6776 C C . LEU B 1 52 ? 25.859 6.777 -5.211 1 66.56 52 LEU B C 1
ATOM 6778 O O . LEU B 1 52 ? 25.5 5.801 -5.875 1 66.56 52 LEU B O 1
ATOM 6782 N N . ASN B 1 53 ? 26.328 7.805 -5.703 1 59.91 53 ASN B N 1
ATOM 6783 C CA . ASN B 1 53 ? 26.516 7.918 -7.141 1 59.91 53 ASN B CA 1
ATOM 6784 C C . ASN B 1 53 ? 27.781 7.191 -7.594 1 59.91 53 ASN B C 1
ATOM 6786 O O . ASN B 1 53 ? 27.797 6.551 -8.648 1 59.91 53 ASN B O 1
ATOM 6790 N N . LEU B 1 54 ? 28.781 7.32 -6.711 1 51.25 54 LEU B N 1
ATOM 6791 C CA . LEU B 1 54 ? 30.047 6.73 -7.105 1 51.25 54 LEU B CA 1
ATOM 6792 C C . LEU B 1 54 ? 30.078 5.238 -6.793 1 51.25 54 LEU B C 1
ATOM 6794 O O . LEU B 1 54 ? 30.625 4.445 -7.566 1 51.25 54 LEU B O 1
ATOM 6798 N N . PHE B 1 55 ? 29.609 4.824 -5.605 1 48.59 55 PHE B N 1
ATOM 6799 C CA . PHE B 1 55 ? 29.781 3.428 -5.219 1 48.59 55 PHE B CA 1
ATOM 6800 C C . PHE B 1 55 ? 28.672 2.562 -5.816 1 48.59 55 PHE B C 1
ATOM 6802 O O . PHE B 1 55 ? 28.734 1.334 -5.746 1 48.59 55 PHE B O 1
ATOM 6809 N N . SER B 1 56 ? 27.578 3.076 -6.016 1 51.69 56 SER B N 1
ATOM 6810 C CA . SER B 1 56 ? 26.734 2.16 -6.762 1 51.69 56 SER B CA 1
ATOM 6811 C C . SER B 1 56 ? 27.375 1.758 -8.086 1 51.69 56 SER B C 1
ATOM 6813 O O . SER B 1 56 ? 26.812 0.971 -8.844 1 51.69 56 SER B O 1
ATOM 6815 N N . GLY B 1 57 ? 28.688 1.66 -8.156 1 48.62 57 GLY B N 1
ATOM 6816 C CA . GLY B 1 57 ? 29.531 1.267 -9.273 1 48.62 57 GLY B CA 1
ATOM 6817 C C . GLY B 1 57 ? 29.047 1.806 -10.609 1 48.62 57 GLY B C 1
ATOM 6818 O O . GLY B 1 57 ? 27.828 1.835 -10.867 1 48.62 57 GLY B O 1
ATOM 6819 N N . ILE B 1 58 ? 29.797 2.568 -11.336 1 48.91 58 ILE B N 1
ATOM 6820 C CA . ILE B 1 58 ? 29.578 2.963 -12.719 1 48.91 58 ILE B CA 1
ATOM 6821 C C . ILE B 1 58 ? 28.953 1.796 -13.492 1 48.91 58 ILE B C 1
ATOM 6823 O O . ILE B 1 58 ? 28.156 2.002 -14.406 1 48.91 58 ILE B O 1
ATOM 6827 N N . SER B 1 59 ? 29.328 0.664 -13.016 1 49.25 59 SER B N 1
ATOM 6828 C CA . SER B 1 59 ? 28.953 -0.482 -13.844 1 49.25 59 SER B CA 1
ATOM 6829 C C . SER B 1 59 ? 27.531 -0.946 -13.539 1 49.25 59 SER B C 1
ATOM 6831 O O . SER B 1 59 ? 26.969 -1.751 -14.281 1 49.25 59 SER B O 1
ATOM 6833 N N . ASP B 1 60 ? 27.047 -0.502 -12.305 1 56.94 60 ASP B N 1
ATOM 6834 C CA . ASP B 1 60 ? 25.719 -1.037 -12.047 1 56.94 60 ASP B CA 1
ATOM 6835 C C . ASP B 1 60 ? 24.641 -0.048 -12.484 1 56.94 60 ASP B C 1
ATOM 6837 O O . ASP B 1 60 ? 24.328 0.895 -11.75 1 56.94 60 ASP B O 1
ATOM 6841 N N . ILE B 1 61 ? 24.359 -0.106 -13.789 1 60.28 61 ILE B N 1
ATOM 6842 C CA . ILE B 1 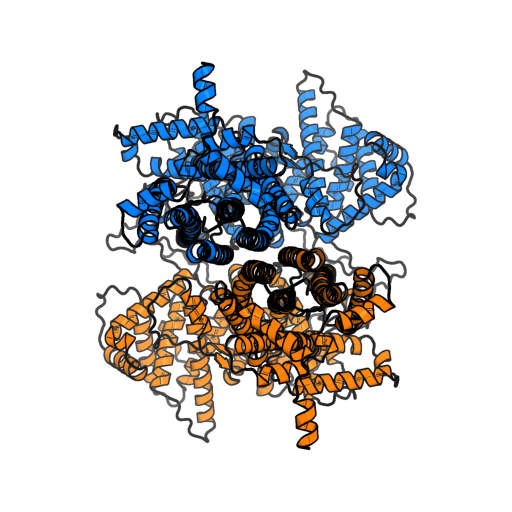61 ? 23.344 0.73 -14.414 1 60.28 61 ILE B CA 1
ATOM 6843 C C . ILE B 1 61 ? 21.953 0.292 -13.953 1 60.28 61 ILE B C 1
ATOM 6845 O O . ILE B 1 61 ? 21.344 -0.602 -14.547 1 60.28 61 ILE B O 1
ATOM 6849 N N . SER B 1 62 ? 21.703 0.38 -12.547 1 69.81 62 SER B N 1
ATOM 6850 C CA . SER B 1 62 ? 20.359 -0.005 -12.164 1 69.81 62 SER B CA 1
ATOM 6851 C C . SER B 1 62 ? 19.469 1.22 -11.953 1 69.81 62 SER B C 1
ATOM 6853 O O . SER B 1 62 ? 19.938 2.248 -11.453 1 69.81 62 SER B O 1
ATOM 6855 N N . ALA B 1 63 ? 18.297 1.177 -12.578 1 78.5 63 ALA B N 1
ATOM 6856 C CA . ALA B 1 63 ? 17.297 2.227 -12.414 1 78.5 63 ALA B CA 1
ATOM 6857 C C . ALA B 1 63 ? 16.656 2.162 -11.031 1 78.5 63 ALA B C 1
ATOM 6859 O O . ALA B 1 63 ? 15.789 2.975 -10.703 1 78.5 63 ALA B O 1
ATOM 6860 N N . ILE B 1 64 ? 17.203 1.253 -10.164 1 78.25 64 ILE B N 1
ATOM 6861 C CA . ILE B 1 64 ? 16.641 1.088 -8.828 1 78.25 64 ILE B CA 1
ATOM 6862 C C . ILE B 1 64 ? 17.703 1.456 -7.785 1 78.25 64 ILE B C 1
ATOM 6864 O O . ILE B 1 64 ? 18.891 1.174 -7.965 1 78.25 64 ILE B O 1
ATOM 6868 N N . LEU B 1 65 ? 17.234 2.137 -6.809 1 77.81 65 LEU B N 1
ATOM 6869 C CA . LEU B 1 65 ? 18.125 2.494 -5.719 1 77.81 65 LEU B CA 1
ATOM 6870 C C . LEU B 1 65 ? 18.156 1.396 -4.66 1 77.81 65 LEU B C 1
ATOM 6872 O O . LEU B 1 65 ? 17.125 0.773 -4.375 1 77.81 65 LEU B O 1
ATOM 6876 N N . ASP B 1 66 ? 19.312 1.189 -4.141 1 74.81 66 ASP B N 1
ATOM 6877 C CA . ASP B 1 66 ? 19.422 0.246 -3.035 1 74.81 66 ASP B CA 1
ATOM 6878 C C . ASP B 1 66 ? 18.469 0.617 -1.9 1 74.81 66 ASP B C 1
ATOM 6880 O O . ASP B 1 66 ? 18.375 1.787 -1.529 1 74.81 66 ASP B O 1
ATOM 6884 N N . PRO B 1 67 ? 17.734 -0.269 -1.407 1 72.25 67 PRO B N 1
ATOM 6885 C CA . PRO B 1 67 ? 16.734 0.023 -0.387 1 72.25 67 PRO B CA 1
ATOM 6886 C C . PRO B 1 67 ? 17.328 0.646 0.873 1 72.25 67 PRO B C 1
ATOM 6888 O O . PRO B 1 67 ? 16.688 1.478 1.519 1 72.25 67 PRO B O 1
ATOM 6891 N N . LYS B 1 68 ? 18.562 0.25 1.37 1 71.75 68 LYS B N 1
ATOM 6892 C CA . LYS B 1 68 ? 19.203 0.841 2.539 1 71.75 68 LYS B CA 1
ATOM 6893 C C . LYS B 1 68 ? 19.5 2.322 2.312 1 71.75 68 LYS B C 1
ATOM 6895 O O . LYS B 1 68 ? 19.25 3.15 3.193 1 71.75 68 LYS B O 1
ATOM 6900 N N . VAL B 1 69 ? 19.875 2.555 1.156 1 74.94 69 VAL B N 1
ATOM 6901 C CA . VAL B 1 69 ? 20.234 3.928 0.811 1 74.94 69 VAL B CA 1
ATOM 6902 C C . VAL B 1 69 ? 18.953 4.766 0.678 1 74.94 69 VAL B C 1
ATOM 6904 O O . VAL B 1 69 ? 18.922 5.922 1.114 1 74.94 69 VAL B O 1
ATOM 6907 N N . ARG B 1 70 ? 17.984 4.145 0.298 1 78.81 70 ARG B N 1
ATOM 6908 C CA . ARG B 1 70 ? 16.719 4.855 0.122 1 78.81 70 ARG B CA 1
ATOM 6909 C C . ARG B 1 70 ? 16.109 5.242 1.468 1 78.81 70 ARG B C 1
ATOM 6911 O O . ARG B 1 70 ? 15.664 6.375 1.647 1 78.81 70 ARG B O 1
ATOM 6918 N N . LEU B 1 71 ? 16.156 4.41 2.383 1 73 71 LEU B N 1
ATOM 6919 C CA . LEU B 1 71 ? 15.602 4.688 3.705 1 73 71 LEU B CA 1
ATOM 6920 C C . LEU B 1 71 ? 16.422 5.762 4.418 1 73 71 LEU B C 1
ATOM 6922 O O . LEU B 1 71 ? 15.852 6.668 5.031 1 73 71 LEU B O 1
ATOM 6926 N N . PHE B 1 72 ? 17.641 5.715 4.293 1 75.12 72 PHE B N 1
ATOM 6927 C CA . PHE B 1 72 ? 18.516 6.684 4.961 1 75.12 72 PHE B CA 1
ATOM 6928 C C . PHE B 1 72 ? 18.359 8.062 4.336 1 75.12 72 PHE B C 1
ATOM 6930 O O . PHE B 1 72 ? 18.203 9.062 5.051 1 75.12 72 PHE B O 1
ATOM 6937 N N . LEU B 1 73 ? 18.312 8.062 3.088 1 79.25 73 LEU B N 1
ATOM 6938 C CA . LEU B 1 73 ? 18.234 9.352 2.406 1 79.25 73 LEU B CA 1
ATOM 6939 C C . LEU B 1 73 ? 16.859 9.969 2.57 1 79.25 73 LEU B C 1
ATOM 6941 O O . LEU B 1 73 ? 16.734 11.18 2.75 1 79.25 73 LEU B O 1
ATOM 6945 N N . SER B 1 74 ? 15.875 9.164 2.623 1 79.5 74 SER B N 1
ATOM 6946 C CA . SER B 1 74 ? 14.523 9.695 2.771 1 79.5 74 SER B CA 1
ATOM 6947 C C . SER B 1 74 ? 14.312 10.281 4.164 1 79.5 74 SER B C 1
ATOM 6949 O O . SER B 1 74 ? 13.695 11.336 4.312 1 79.5 74 SER B O 1
ATOM 6951 N N . SER B 1 75 ? 14.922 9.75 5.109 1 76.25 75 SER B N 1
ATOM 6952 C CA . SER B 1 75 ? 14.805 10.25 6.477 1 76.25 75 SER B CA 1
ATOM 6953 C C . SER B 1 75 ? 15.633 11.516 6.676 1 76.25 75 SER B C 1
ATOM 6955 O O . SER B 1 75 ? 15.172 12.469 7.312 1 76.25 75 SER B O 1
ATOM 6957 N N . ALA B 1 76 ? 16.734 11.508 6.129 1 78.19 76 ALA B N 1
ATOM 6958 C CA . ALA B 1 76 ? 17.609 12.672 6.262 1 78.19 76 ALA B CA 1
ATOM 6959 C C . ALA B 1 76 ? 17.031 13.883 5.535 1 78.19 76 ALA B C 1
ATOM 6961 O O . ALA B 1 76 ? 17.062 15 6.051 1 78.19 76 ALA B O 1
ATOM 6962 N N . LEU B 1 77 ? 16.438 13.633 4.441 1 85.81 77 LEU B N 1
ATOM 6963 C CA . LEU B 1 77 ? 15.938 14.727 3.617 1 85.81 77 LEU B CA 1
ATOM 6964 C C . LEU B 1 77 ? 14.633 15.281 4.184 1 85.81 77 LEU B C 1
ATOM 6966 O O . LEU B 1 77 ? 14.312 16.453 3.965 1 85.81 77 LEU B O 1
ATOM 6970 N N . SER B 1 78 ? 13.961 14.508 4.949 1 81.12 78 SER B N 1
ATOM 6971 C CA . SER B 1 78 ? 12.727 15.008 5.543 1 81.12 78 SER B CA 1
ATOM 6972 C C . SER B 1 78 ? 13.008 16.016 6.641 1 81.12 78 SER B C 1
ATOM 6974 O O . SER B 1 78 ? 12.195 16.922 6.895 1 81.12 78 SER B O 1
ATOM 6976 N N . LEU B 1 79 ? 14.141 15.984 7.223 1 85.31 79 LEU B N 1
ATOM 6977 C CA . LEU B 1 79 ? 14.5 16.891 8.312 1 85.31 79 LEU B CA 1
ATOM 6978 C C . LEU B 1 79 ? 15.336 18.047 7.793 1 85.31 79 LEU B C 1
ATOM 6980 O O . LEU B 1 79 ? 15.508 19.062 8.492 1 85.31 79 LEU B O 1
ATOM 6984 N N . LEU B 1 80 ? 15.703 17.938 6.586 1 87.94 80 LEU B N 1
ATOM 6985 C CA . LEU B 1 80 ? 16.641 18.922 6.07 1 87.94 80 LEU B CA 1
ATOM 6986 C C . LEU B 1 80 ? 15.945 20.266 5.84 1 87.94 80 LEU B C 1
ATOM 6988 O O . LEU B 1 80 ? 16.469 21.312 6.215 1 87.94 80 LEU B O 1
ATOM 6992 N N . LEU B 1 81 ? 14.695 20.203 5.387 1 90.31 81 LEU B N 1
ATOM 6993 C CA . LEU B 1 81 ? 14.047 21.453 4.996 1 90.31 81 LEU B CA 1
ATOM 6994 C C . LEU B 1 81 ? 13.68 22.281 6.223 1 90.31 81 LEU B C 1
ATOM 6996 O O . LEU B 1 81 ? 13.945 23.484 6.258 1 90.31 81 LEU B O 1
ATOM 7000 N N . PRO B 1 82 ? 13.188 21.672 7.273 1 90.06 82 PRO B N 1
ATOM 7001 C CA . PRO B 1 82 ? 12.922 22.484 8.469 1 90.06 82 PRO B CA 1
ATOM 7002 C C . PRO B 1 82 ? 14.195 23.016 9.117 1 90.06 82 PRO B C 1
ATOM 7004 O O . PRO B 1 82 ? 14.227 24.172 9.547 1 90.06 82 PRO B O 1
ATOM 7007 N N . VAL B 1 83 ? 15.227 22.266 9.086 1 89 83 VAL B N 1
ATOM 7008 C CA . VAL B 1 83 ? 16.469 22.703 9.711 1 89 83 VAL B CA 1
ATOM 7009 C C . VAL B 1 83 ? 17.109 23.812 8.891 1 89 83 VAL B C 1
ATOM 7011 O O . VAL B 1 83 ? 17.531 24.828 9.438 1 89 83 VAL B O 1
ATOM 7014 N N . MET B 1 84 ? 17.062 23.656 7.625 1 91.69 84 MET B N 1
ATOM 7015 C CA . MET B 1 84 ? 17.703 24.641 6.762 1 91.69 84 MET B CA 1
ATOM 7016 C C . MET B 1 84 ? 16.875 25.922 6.711 1 91.69 84 MET B C 1
ATOM 7018 O O . MET B 1 84 ? 17.422 27.016 6.57 1 91.69 84 MET B O 1
ATOM 7022 N N . SER B 1 85 ? 15.594 25.766 6.824 1 90.56 85 SER B N 1
ATOM 7023 C CA . SER B 1 85 ? 14.773 26.984 6.883 1 90.56 85 SER B CA 1
ATOM 7024 C C . SER B 1 85 ? 15.07 27.797 8.141 1 90.56 85 SER B C 1
ATOM 7026 O O . SER B 1 85 ? 15.125 29.016 8.086 1 90.56 85 SER B O 1
ATOM 7028 N N . TYR B 1 86 ? 15.312 27.078 9.219 1 89 86 TYR B N 1
ATOM 7029 C CA . TYR B 1 86 ? 15.711 27.719 10.461 1 89 86 TYR B CA 1
ATOM 7030 C C . TYR B 1 86 ? 17.078 28.391 10.305 1 89 86 TYR B C 1
ATOM 7032 O O . TYR B 1 86 ? 17.234 29.562 10.68 1 89 86 TYR B O 1
ATOM 7040 N N . LEU B 1 87 ? 17.969 27.734 9.695 1 86.94 87 LEU B N 1
ATOM 7041 C CA . LEU B 1 87 ? 19.328 28.25 9.562 1 86.94 87 LEU B CA 1
ATOM 7042 C C . LEU B 1 87 ? 19.375 29.391 8.555 1 86.94 87 LEU B C 1
ATOM 7044 O O . LEU B 1 87 ? 20.172 30.312 8.703 1 86.94 87 LEU B O 1
ATOM 7048 N N . PHE B 1 88 ? 18.578 29.375 7.508 1 88.62 88 PHE B N 1
ATOM 7049 C CA . PHE B 1 88 ? 18.484 30.453 6.531 1 88.62 88 PHE B CA 1
ATOM 7050 C C . PHE B 1 88 ? 18.047 31.75 7.203 1 88.62 88 PHE B C 1
ATOM 7052 O O . PHE B 1 88 ? 18.641 32.812 6.973 1 88.62 88 PHE B O 1
ATOM 7059 N N . SER B 1 89 ? 17.078 31.609 8.047 1 86.25 89 SER B N 1
ATOM 7060 C CA . SER B 1 89 ? 16.578 32.781 8.742 1 86.25 89 SER B CA 1
ATOM 7061 C C . SER B 1 89 ? 17.625 33.344 9.719 1 86.25 89 SER B C 1
ATOM 7063 O O . SER B 1 89 ? 17.781 34.562 9.852 1 86.25 89 SER B O 1
ATOM 7065 N N . GLU B 1 90 ? 18.391 32.406 10.367 1 82.56 90 GLU B N 1
ATOM 7066 C CA . GLU B 1 90 ? 19.453 32.844 11.281 1 82.56 90 GLU B CA 1
ATOM 7067 C C . GLU B 1 90 ? 20.562 33.594 10.531 1 82.56 90 GLU B C 1
ATOM 7069 O O . GLU B 1 90 ? 21.062 34.594 11 1 82.56 90 GLU B O 1
ATOM 7074 N N . ALA B 1 91 ? 20.844 33.094 9.406 1 81.19 91 ALA B N 1
ATOM 7075 C CA . ALA B 1 91 ? 21.922 33.688 8.617 1 81.19 91 ALA B CA 1
ATOM 7076 C C . ALA B 1 91 ? 21.469 35.031 8 1 81.19 91 ALA B C 1
ATOM 7078 O O . ALA B 1 91 ? 22.281 35.938 7.848 1 81.19 91 ALA B O 1
ATOM 7079 N N . LYS B 1 92 ? 20.281 35.156 7.617 1 81.44 92 LYS B N 1
ATOM 7080 C CA . LYS B 1 92 ? 19.75 36.344 7.023 1 81.44 92 LYS B CA 1
ATOM 7081 C C . LYS B 1 92 ? 19.75 37.5 8.023 1 81.44 92 LYS B C 1
ATOM 7083 O O . LYS B 1 92 ? 20.078 38.656 7.664 1 81.44 92 LYS B O 1
ATOM 7088 N N . ASN B 1 93 ? 19.469 37.25 9.312 1 76.25 93 ASN B N 1
ATOM 7089 C CA . ASN B 1 93 ? 19.344 38.281 10.32 1 76.25 93 ASN B CA 1
ATOM 7090 C C . ASN B 1 93 ? 20.688 38.625 10.961 1 76.25 93 ASN B C 1
ATOM 7092 O O . ASN B 1 93 ? 20.844 39.656 11.594 1 76.25 93 ASN B O 1
ATOM 7096 N N . ASN B 1 94 ? 21.609 37.812 11.055 1 65.62 94 ASN B N 1
ATOM 7097 C CA . ASN B 1 94 ? 22.906 38.125 11.641 1 65.62 94 ASN B CA 1
ATOM 7098 C C . ASN B 1 94 ? 23.703 39.062 10.766 1 65.62 94 ASN B C 1
ATOM 7100 O O . ASN B 1 94 ? 24.797 39.5 11.141 1 65.62 94 ASN B O 1
ATOM 7104 N N . ALA B 1 95 ? 23.328 39.594 9.719 1 55.88 95 ALA B N 1
ATOM 7105 C CA . ALA B 1 95 ? 24.078 40.531 8.898 1 55.88 95 ALA B CA 1
ATOM 7106 C C . ALA B 1 95 ? 23.953 41.938 9.469 1 55.88 95 ALA B C 1
ATOM 7108 O O . ALA B 1 95 ? 24.297 42.938 8.797 1 55.88 95 ALA B O 1
ATOM 7109 N N . GLY B 1 96 ? 23.594 42.281 10.758 1 44.31 96 GLY B N 1
ATOM 7110 C CA . GLY B 1 96 ? 23.516 43.625 11.273 1 44.31 96 GLY B CA 1
ATOM 7111 C C . GLY B 1 96 ? 24.719 44.469 10.914 1 44.31 96 GLY B C 1
ATOM 7112 O O . GLY B 1 96 ? 24.578 45.531 10.312 1 44.31 96 GLY B O 1
ATOM 7113 N N . ASN B 1 97 ? 25.75 44.594 12.102 1 38.12 97 ASN B N 1
ATOM 7114 C CA . ASN B 1 97 ? 26.578 45.75 12.406 1 38.12 97 ASN B CA 1
ATOM 7115 C C . ASN B 1 97 ? 27.625 46 11.312 1 38.12 97 ASN B C 1
ATOM 7117 O O . ASN B 1 97 ? 28.734 46.438 11.594 1 38.12 97 ASN B O 1
ATOM 7121 N N . THR B 1 98 ? 27.734 45.25 10.508 1 36.78 98 THR B N 1
ATOM 7122 C CA . THR B 1 98 ? 28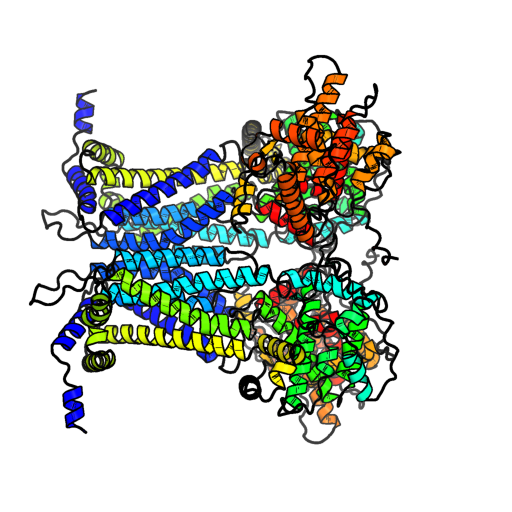.859 45.781 9.742 1 36.78 98 THR B CA 1
ATOM 7123 C C . THR B 1 98 ? 28.594 47.219 9.312 1 36.78 98 THR B C 1
ATOM 7125 O O . THR B 1 98 ? 27.578 47.531 8.695 1 36.78 98 THR B O 1
ATOM 7128 N N . THR B 1 99 ? 29.125 48.156 10.125 1 37.28 99 THR B N 1
ATOM 7129 C CA . THR B 1 99 ? 29.359 49.594 9.938 1 37.28 99 THR B CA 1
ATOM 7130 C C . THR B 1 99 ? 29.375 49.938 8.453 1 37.28 99 THR B C 1
ATOM 7132 O O . THR B 1 99 ? 29.953 49.219 7.641 1 37.28 99 THR B O 1
ATOM 7135 N N . ARG B 1 100 ? 28.672 51.031 8.094 1 40.94 100 ARG B N 1
ATOM 7136 C CA . ARG B 1 100 ? 28.703 51.969 6.988 1 40.94 100 ARG B CA 1
ATOM 7137 C C . ARG B 1 100 ? 30.109 52.156 6.453 1 40.94 100 ARG B C 1
ATOM 7139 O O . ARG B 1 100 ? 30.812 53.094 6.812 1 40.94 100 ARG B O 1
ATOM 7146 N N . VAL B 1 101 ? 31.047 51.344 6.668 1 34.12 101 VAL B N 1
ATOM 7147 C CA . VAL B 1 101 ? 32.094 52.062 5.957 1 34.12 101 VAL B CA 1
ATOM 7148 C C . VAL B 1 101 ? 31.562 52.562 4.625 1 34.12 101 VAL B C 1
ATOM 7150 O O . VAL B 1 101 ? 30.484 52.156 4.188 1 34.12 101 VAL B O 1
ATOM 7153 N N . GLY B 1 102 ? 32.438 52.719 3.5 1 32.59 102 GLY B N 1
ATOM 7154 C CA . GLY B 1 102 ? 32.219 53.469 2.275 1 32.59 102 GLY B CA 1
ATOM 7155 C C . GLY B 1 102 ? 30.969 53.031 1.539 1 32.59 102 GLY B C 1
ATOM 7156 O O . GLY B 1 102 ? 30.25 52.156 1.991 1 32.59 102 GLY B O 1
ATOM 7157 N N . THR B 1 103 ? 30.734 53.562 0.277 1 35.66 103 THR B N 1
ATOM 7158 C CA . THR B 1 103 ? 29.766 53.594 -0.801 1 35.66 103 THR B CA 1
ATOM 7159 C C . THR B 1 103 ? 29.156 52.219 -1.044 1 35.66 103 THR B C 1
ATOM 7161 O O . THR B 1 103 ? 28.469 52 -2.035 1 35.66 103 THR B O 1
ATOM 7164 N N . VAL B 1 104 ? 29.781 51.125 -0.573 1 37.66 104 VAL B N 1
ATOM 7165 C CA . VAL B 1 104 ? 29.516 49.875 -1.27 1 37.66 104 VAL B CA 1
ATOM 7166 C C . VAL B 1 104 ? 28.109 49.406 -0.964 1 37.66 104 VAL B C 1
ATOM 7168 O O . VAL B 1 104 ? 27.578 49.625 0.127 1 37.66 104 VAL B O 1
ATOM 7171 N N . HIS B 1 105 ? 27.344 48.625 -1.96 1 41.62 105 HIS B N 1
ATOM 7172 C CA . HIS B 1 105 ? 26.062 48 -2.207 1 41.62 105 HIS B CA 1
ATOM 7173 C C . HIS B 1 105 ? 25.641 47.125 -1.041 1 41.62 105 HIS B C 1
ATOM 7175 O O . HIS B 1 105 ? 26.391 46.219 -0.655 1 41.62 105 HIS B O 1
ATOM 7181 N N . VAL B 1 106 ? 24.984 47.562 -0.076 1 47.66 106 VAL B N 1
ATOM 7182 C CA . VAL B 1 106 ? 24.312 46.844 0.999 1 47.66 106 VAL B CA 1
ATOM 7183 C C . VAL B 1 106 ? 23.719 45.562 0.452 1 47.66 106 VAL B C 1
ATOM 7185 O O . VAL B 1 106 ? 22.844 45.594 -0.41 1 47.66 106 VAL B O 1
ATOM 7188 N N . ALA B 1 107 ? 24.422 44.438 0.469 1 55.94 107 ALA B N 1
ATOM 7189 C CA . ALA B 1 107 ? 23.922 43.156 0.005 1 55.94 107 ALA B CA 1
ATOM 7190 C C . ALA B 1 107 ? 22.641 42.75 0.747 1 55.94 107 ALA B C 1
ATOM 7192 O O . ALA B 1 107 ? 22.547 42.938 1.966 1 55.94 107 ALA B O 1
ATOM 7193 N N . ASP B 1 108 ? 21.406 42.625 0.032 1 65.12 108 ASP B N 1
ATOM 7194 C CA . ASP B 1 108 ? 20.062 42.219 0.456 1 65.12 108 ASP B CA 1
ATOM 7195 C C . ASP B 1 108 ? 20.094 40.969 1.315 1 65.12 108 ASP B C 1
ATOM 7197 O O . ASP B 1 108 ? 19.344 40.844 2.281 1 65.12 108 ASP B O 1
ATOM 7201 N N . LEU B 1 109 ? 20.906 39.969 1.032 1 75.12 109 LEU B N 1
ATOM 7202 C CA . LEU B 1 109 ? 21.047 38.719 1.778 1 75.12 109 LEU B CA 1
ATOM 7203 C C . LEU B 1 109 ? 22.516 38.469 2.121 1 75.12 109 LEU B C 1
ATOM 7205 O O . LEU B 1 109 ? 23.406 38.75 1.313 1 75.12 109 LEU B O 1
ATOM 7209 N N . SER B 1 110 ? 22.719 38.25 3.447 1 76.25 110 SER B N 1
ATOM 7210 C CA . SER B 1 110 ? 24.078 37.875 3.809 1 76.25 110 SER B CA 1
ATOM 7211 C C . SER B 1 110 ? 24.578 36.719 2.92 1 76.25 110 SER B C 1
ATOM 7213 O O . SER B 1 110 ? 23.781 35.969 2.357 1 76.25 110 SER B O 1
ATOM 7215 N N . LEU B 1 111 ? 25.75 36.656 2.531 1 76.31 111 LEU B N 1
ATOM 7216 C CA . LEU B 1 111 ? 26.328 35.625 1.678 1 76.31 111 LEU B CA 1
ATOM 7217 C C . LEU B 1 111 ? 26.016 34.219 2.217 1 76.31 111 LEU B C 1
ATOM 7219 O O . LEU B 1 111 ? 25.75 33.281 1.446 1 76.31 111 LEU B O 1
ATOM 7223 N N . ARG B 1 112 ? 26.016 34.062 3.518 1 80.06 112 ARG B N 1
ATOM 7224 C CA . ARG B 1 112 ? 25.703 32.75 4.109 1 80.06 112 ARG B CA 1
ATOM 7225 C C . ARG B 1 112 ? 24.25 32.375 3.867 1 80.06 112 ARG B C 1
ATOM 7227 O O . ARG B 1 112 ? 23.953 31.203 3.594 1 80.06 112 ARG B O 1
ATOM 7234 N N . ALA B 1 113 ? 23.391 33.312 4.023 1 85.69 113 ALA B N 1
ATOM 7235 C CA . ALA B 1 113 ? 21.984 33.031 3.73 1 85.69 113 ALA B CA 1
ATOM 7236 C C . ALA B 1 113 ? 21.797 32.625 2.271 1 85.69 113 ALA B C 1
ATOM 7238 O O . ALA B 1 113 ? 20.969 31.766 1.963 1 85.69 113 ALA B O 1
ATOM 7239 N N . GLY B 1 114 ? 22.594 33.25 1.43 1 86.88 114 GLY B N 1
ATOM 7240 C CA . GLY B 1 114 ? 22.531 32.875 0.026 1 86.88 114 GLY B CA 1
ATOM 7241 C C . GLY B 1 114 ? 23.016 31.469 -0.236 1 86.88 114 GLY B C 1
ATOM 7242 O O . GLY B 1 114 ? 22.422 30.734 -1.033 1 86.88 114 GLY B O 1
ATOM 7243 N N . ILE B 1 115 ? 24.031 31.078 0.502 1 87.06 115 ILE B N 1
ATOM 7244 C CA . ILE B 1 115 ? 24.578 29.734 0.338 1 87.06 115 ILE B CA 1
ATOM 7245 C C . ILE B 1 115 ? 23.578 28.703 0.848 1 87.06 115 ILE B C 1
ATOM 7247 O O . ILE B 1 115 ? 23.359 27.672 0.212 1 87.06 115 ILE B O 1
ATOM 7251 N N . ILE B 1 116 ? 22.922 28.922 1.955 1 89.94 116 ILE B N 1
ATOM 7252 C CA . ILE B 1 116 ? 21.953 27.984 2.518 1 89.94 116 ILE B CA 1
ATOM 7253 C C . ILE B 1 116 ? 20.766 27.859 1.579 1 89.94 116 ILE B C 1
ATOM 7255 O O . ILE B 1 116 ? 20.234 26.766 1.381 1 89.94 116 ILE B O 1
ATOM 7259 N N . LEU B 1 117 ? 20.344 28.984 1.036 1 92.69 117 LEU B N 1
ATOM 7260 C CA . LEU B 1 117 ? 19.25 28.938 0.085 1 92.69 117 LEU B CA 1
ATOM 7261 C C . LEU B 1 117 ? 19.625 28.125 -1.148 1 92.69 117 LEU B C 1
ATOM 7263 O O . LEU B 1 117 ? 18.812 27.344 -1.651 1 92.69 117 LEU B O 1
ATOM 7267 N N . ALA B 1 118 ? 20.844 28.297 -1.601 1 92.12 118 ALA B N 1
ATOM 7268 C CA . ALA B 1 118 ? 21.328 27.5 -2.725 1 92.12 118 ALA B CA 1
ATOM 7269 C C . ALA B 1 118 ? 21.344 26.016 -2.375 1 92.12 118 ALA B C 1
ATOM 7271 O O . ALA B 1 118 ? 20.969 25.172 -3.191 1 92.12 118 ALA B O 1
ATOM 7272 N N . TRP B 1 119 ? 21.797 25.75 -1.142 1 93.12 119 TRP B N 1
ATOM 7273 C CA . TRP B 1 119 ? 21.812 24.375 -0.683 1 93.12 119 TRP B CA 1
ATOM 7274 C C . TRP B 1 119 ? 20.406 23.766 -0.687 1 93.12 119 TRP B C 1
ATOM 7276 O O . TRP B 1 119 ? 20.219 22.641 -1.135 1 93.12 119 TRP B O 1
ATOM 7286 N N . MET B 1 120 ? 19.422 24.5 -0.208 1 94.56 120 MET B N 1
ATOM 7287 C CA . MET B 1 120 ? 18.047 24 -0.146 1 94.56 120 MET B CA 1
ATOM 7288 C C . MET B 1 120 ? 17.516 23.703 -1.542 1 94.56 120 MET B C 1
ATOM 7290 O O . MET B 1 120 ? 16.891 22.656 -1.761 1 94.56 120 MET B O 1
ATOM 7294 N N . LEU B 1 121 ? 17.781 24.578 -2.465 1 95.5 121 LEU B N 1
ATOM 7295 C CA . LEU B 1 121 ? 17.297 24.375 -3.83 1 95.5 121 LEU B CA 1
ATOM 7296 C C . LEU B 1 121 ? 18.031 23.219 -4.504 1 95.5 121 LEU B C 1
ATOM 7298 O O . LEU B 1 121 ? 17.406 22.391 -5.164 1 95.5 121 LEU B O 1
ATOM 7302 N N . LEU B 1 122 ? 19.328 23.141 -4.258 1 93.81 122 LEU B N 1
ATOM 7303 C CA . LEU B 1 122 ? 20.109 22.078 -4.875 1 93.81 122 LEU B CA 1
ATOM 7304 C C . LEU B 1 122 ? 19.719 20.719 -4.289 1 93.81 122 LEU B C 1
ATOM 7306 O O . LEU B 1 122 ? 19.641 19.734 -5.02 1 93.81 122 LEU B O 1
ATOM 7310 N N . VAL B 1 123 ? 19.5 20.656 -3.029 1 92.44 123 VAL B N 1
ATOM 7311 C CA . VAL B 1 123 ? 19.109 19.406 -2.398 1 92.44 123 VAL B CA 1
ATOM 7312 C C . VAL B 1 123 ? 17.734 18.969 -2.889 1 92.44 123 VAL B C 1
ATOM 7314 O O . VAL B 1 123 ? 17.484 17.781 -3.082 1 92.44 123 VAL B O 1
ATOM 7317 N N . GLU B 1 124 ? 16.828 19.953 -3.098 1 93.06 124 GLU B N 1
ATOM 7318 C CA . GLU B 1 124 ? 15.531 19.609 -3.648 1 93.06 124 GLU B CA 1
ATOM 7319 C C . GLU B 1 124 ? 15.656 19.047 -5.059 1 93.06 124 GLU B C 1
ATOM 7321 O O . GLU B 1 124 ? 14.898 18.156 -5.449 1 93.06 124 GLU B O 1
ATOM 7326 N N . LEU B 1 125 ? 16.594 19.547 -5.781 1 93.19 125 LEU B N 1
ATOM 7327 C CA . LEU B 1 125 ? 16.844 19.016 -7.117 1 93.19 125 LEU B CA 1
ATOM 7328 C C . LEU B 1 125 ? 17.438 17.609 -7.043 1 93.19 125 LEU B C 1
ATOM 7330 O O . LEU B 1 125 ? 17.078 16.734 -7.852 1 93.19 125 LEU B O 1
ATOM 7334 N N . LEU B 1 126 ? 18.25 17.406 -6.055 1 90.19 126 LEU B N 1
ATOM 7335 C CA . LEU B 1 126 ? 18.906 16.109 -5.918 1 90.19 126 LEU B CA 1
ATOM 7336 C C . LEU B 1 126 ? 17.969 15.078 -5.316 1 90.19 126 LEU B C 1
ATOM 7338 O O . LEU B 1 126 ? 18.219 13.875 -5.402 1 90.19 126 LEU B O 1
ATOM 7342 N N . ARG B 1 127 ? 16.875 15.469 -4.758 1 88.94 127 ARG B N 1
ATOM 7343 C CA . ARG B 1 127 ? 15.922 14.578 -4.121 1 88.94 127 ARG B CA 1
ATOM 7344 C C . ARG B 1 127 ? 15.25 13.664 -5.145 1 88.94 127 ARG B C 1
ATOM 7346 O O . ARG B 1 127 ? 14.672 12.641 -4.789 1 88.94 127 ARG B O 1
ATOM 7353 N N . LYS B 1 128 ? 15.281 13.969 -6.375 1 83.94 128 LYS B N 1
ATOM 7354 C CA . LYS B 1 128 ? 14.688 13.141 -7.418 1 83.94 128 LYS B CA 1
ATOM 7355 C C . LYS B 1 128 ? 15.297 11.742 -7.434 1 83.94 128 LYS B C 1
ATOM 7357 O O . LYS B 1 128 ? 14.672 10.789 -7.895 1 83.94 128 LYS B O 1
ATOM 7362 N N . LYS B 1 129 ? 16.469 11.617 -6.82 1 81.06 129 LYS B N 1
ATOM 7363 C CA . LYS B 1 129 ? 17.156 10.328 -6.797 1 81.06 129 LYS B CA 1
ATOM 7364 C C . LYS B 1 129 ? 16.469 9.359 -5.832 1 81.06 129 LYS B C 1
ATOM 7366 O O . LYS B 1 129 ? 16.641 8.148 -5.938 1 81.06 129 LYS B O 1
ATOM 7371 N N . VAL B 1 130 ? 15.703 9.914 -4.926 1 80.12 130 VAL B N 1
ATOM 7372 C CA . VAL B 1 130 ? 15.125 9.047 -3.896 1 80.12 130 VAL B CA 1
ATOM 7373 C C . VAL B 1 130 ? 13.641 8.828 -4.176 1 80.12 130 VAL B C 1
ATOM 7375 O O . VAL B 1 130 ? 13.055 7.855 -3.701 1 80.12 130 VAL B O 1
ATOM 7378 N N . ASP B 1 131 ? 13.094 9.602 -5.004 1 81.12 131 ASP B N 1
ATOM 7379 C CA . ASP B 1 131 ? 11.656 9.516 -5.227 1 81.12 131 ASP B CA 1
ATOM 7380 C C . ASP B 1 131 ? 11.328 8.562 -6.375 1 81.12 131 ASP B C 1
ATOM 7382 O O . ASP B 1 131 ? 11.789 8.766 -7.5 1 81.12 131 ASP B O 1
ATOM 7386 N N . GLU B 1 132 ? 10.602 7.574 -6.039 1 81.5 132 GLU B N 1
ATOM 7387 C CA . GLU B 1 132 ? 10.164 6.613 -7.051 1 81.5 132 GLU B CA 1
ATOM 7388 C C . GLU B 1 132 ? 9.094 7.211 -7.961 1 81.5 132 GLU B C 1
ATOM 7390 O O . GLU B 1 132 ? 8.32 8.07 -7.531 1 81.5 132 GLU B O 1
ATOM 7395 N N . ILE B 1 133 ? 9.219 6.812 -9.227 1 79.44 133 ILE B N 1
ATOM 7396 C CA . ILE B 1 133 ? 8.195 7.223 -10.188 1 79.44 133 ILE B CA 1
ATOM 7397 C C . ILE B 1 133 ? 7.094 6.164 -10.25 1 79.44 133 ILE B C 1
ATOM 7399 O O . ILE B 1 133 ? 7.316 5.059 -10.75 1 79.44 133 ILE B O 1
ATOM 7403 N N . ARG B 1 134 ? 6.004 6.492 -9.555 1 74.5 134 ARG B N 1
ATOM 7404 C CA . ARG B 1 134 ? 4.895 5.543 -9.562 1 74.5 134 ARG B CA 1
ATOM 7405 C C . ARG B 1 134 ? 3.824 5.953 -10.57 1 74.5 134 ARG B C 1
ATOM 7407 O O . ARG B 1 134 ? 3.578 7.145 -10.766 1 74.5 134 ARG B O 1
ATOM 7414 N N . MET B 1 135 ? 3.34 4.91 -11.211 1 74.25 135 MET B N 1
ATOM 7415 C CA . MET B 1 135 ? 2.283 5.18 -12.18 1 74.25 135 MET B CA 1
ATOM 7416 C C . MET B 1 135 ? 0.917 5.215 -11.5 1 74.25 135 MET B C 1
ATOM 7418 O O . MET B 1 135 ? -0.111 5.336 -12.172 1 74.25 135 MET B O 1
ATOM 7422 N N . ARG B 1 136 ? 1 5.059 -10.102 1 72.5 136 ARG B N 1
ATOM 7423 C CA . ARG B 1 136 ? -0.265 5.129 -9.375 1 72.5 136 ARG B CA 1
ATOM 7424 C C . ARG B 1 136 ? -0.162 6.078 -8.188 1 72.5 136 ARG B C 1
ATOM 7426 O O . ARG B 1 136 ? 0.818 6.043 -7.445 1 72.5 136 ARG B O 1
ATOM 7433 N N . GLY B 1 137 ? -1.011 7.07 -8.133 1 66.31 137 GLY B N 1
ATOM 7434 C CA . GLY B 1 137 ? -1.111 7.938 -6.965 1 66.31 137 GLY B CA 1
ATOM 7435 C C . GLY B 1 137 ? -0.309 9.219 -7.102 1 66.31 137 GLY B C 1
ATOM 7436 O O . GLY B 1 137 ? 0.63 9.289 -7.898 1 66.31 137 GLY B O 1
ATOM 7437 N N . TYR B 1 138 ? -0.689 10.312 -6.523 1 72.19 138 TYR B N 1
ATOM 7438 C CA . TYR B 1 138 ? -0.038 11.617 -6.605 1 72.19 138 TYR B CA 1
ATOM 7439 C C . TYR B 1 138 ? 0.401 12.094 -5.227 1 72.19 138 TYR B C 1
ATOM 7441 O O . TYR B 1 138 ? 0.722 13.273 -5.047 1 72.19 138 TYR B O 1
ATOM 7449 N N . SER B 1 139 ? 0.5 11.195 -4.262 1 74.44 139 SER B N 1
ATOM 7450 C CA . SER B 1 139 ? 0.768 11.672 -2.908 1 74.44 139 SER B CA 1
ATOM 7451 C C . SER B 1 139 ? 2.189 12.211 -2.781 1 74.44 139 SER B C 1
ATOM 7453 O O . SER B 1 139 ? 2.404 13.289 -2.219 1 74.44 139 SER B O 1
ATOM 7455 N N . GLY B 1 140 ? 3.146 11.57 -3.383 1 76.19 140 GLY B N 1
ATOM 7456 C CA . GLY B 1 140 ? 4.52 12.047 -3.326 1 76.19 140 GLY B CA 1
ATOM 7457 C C . GLY B 1 140 ? 4.75 13.305 -4.145 1 76.19 140 GLY B C 1
ATOM 7458 O O . GLY B 1 140 ? 5.512 14.188 -3.738 1 76.19 140 GLY B O 1
ATOM 7459 N N . THR B 1 141 ? 3.941 13.547 -5.109 1 83.94 141 THR B N 1
ATOM 7460 C CA . THR B 1 141 ? 4.098 14.695 -5.996 1 83.94 141 THR B CA 1
ATOM 7461 C C . THR B 1 141 ? 3.482 15.945 -5.375 1 83.94 141 THR B C 1
ATOM 7463 O O . THR B 1 141 ? 4.004 17.047 -5.543 1 83.94 141 THR B O 1
ATOM 7466 N N . VAL B 1 142 ? 2.492 15.773 -4.59 1 82.44 142 VAL B N 1
ATOM 7467 C CA . VAL B 1 142 ? 1.852 16.906 -3.939 1 82.44 142 VAL B CA 1
ATOM 7468 C C . VAL B 1 142 ? 2.764 17.469 -2.85 1 82.44 142 VAL B C 1
ATOM 7470 O O . VAL B 1 142 ? 2.879 18.688 -2.686 1 82.44 142 VAL B O 1
ATOM 7473 N N . GLN B 1 143 ? 3.438 16.578 -2.172 1 83.56 143 GLN B N 1
ATOM 7474 C CA . GLN B 1 143 ? 4.371 17.031 -1.145 1 83.56 143 GLN B CA 1
ATOM 7475 C C . GLN B 1 143 ? 5.555 17.766 -1.762 1 83.56 143 GLN B C 1
ATOM 7477 O O . GLN B 1 143 ? 6.027 18.766 -1.214 1 83.56 143 GLN B O 1
ATOM 7482 N N . ARG B 1 144 ? 5.965 17.312 -2.861 1 88.88 144 ARG B N 1
ATOM 7483 C CA . ARG B 1 144 ? 7.066 17.984 -3.549 1 88.88 144 ARG B CA 1
ATOM 7484 C C . ARG B 1 144 ? 6.637 19.359 -4.066 1 88.88 144 ARG B C 1
ATOM 7486 O O . ARG B 1 144 ? 7.398 20.328 -3.99 1 88.88 144 ARG B O 1
ATOM 7493 N N . ALA B 1 145 ? 5.445 19.391 -4.547 1 90.31 145 ALA B N 1
ATOM 7494 C CA . ALA B 1 145 ? 4.926 20.672 -5.02 1 90.31 145 ALA B CA 1
ATOM 7495 C C . ALA B 1 145 ? 4.836 21.672 -3.881 1 90.31 145 ALA B C 1
ATOM 7497 O O . ALA B 1 145 ? 5.148 22.859 -4.062 1 90.31 145 ALA B O 1
ATOM 7498 N N . GLY B 1 146 ? 4.441 21.156 -2.699 1 88.56 146 GLY B N 1
ATOM 7499 C CA . GLY B 1 146 ? 4.383 22.047 -1.542 1 88.56 146 GLY B CA 1
ATOM 7500 C C . GLY B 1 146 ? 5.742 22.578 -1.128 1 88.56 146 GLY B C 1
ATOM 7501 O O . GLY B 1 146 ? 5.879 23.75 -0.802 1 88.56 146 GLY B O 1
ATOM 7502 N N . ARG B 1 147 ? 6.727 21.766 -1.184 1 91.38 147 ARG B N 1
ATOM 7503 C CA . ARG B 1 147 ? 8.07 22.203 -0.823 1 91.38 147 ARG B CA 1
ATOM 7504 C C . ARG B 1 147 ? 8.617 23.203 -1.836 1 91.38 147 ARG B C 1
ATOM 7506 O O . ARG B 1 147 ? 9.273 24.172 -1.462 1 91.38 147 ARG B O 1
ATOM 7513 N N . VAL B 1 148 ? 8.328 22.969 -3.086 1 93.81 148 VAL B N 1
ATOM 7514 C CA . VAL B 1 148 ? 8.805 23.859 -4.137 1 93.81 148 VAL B CA 1
ATOM 7515 C C . VAL B 1 148 ? 8.125 25.219 -4.012 1 93.81 148 VAL B C 1
ATOM 7517 O O . VAL B 1 148 ? 8.758 26.266 -4.215 1 93.81 148 VAL B O 1
ATOM 7520 N N . VAL B 1 149 ? 6.879 25.219 -3.623 1 91.94 149 VAL B N 1
ATOM 7521 C CA . VAL B 1 149 ? 6.172 26.469 -3.414 1 91.94 149 VAL B CA 1
ATOM 7522 C C . VAL B 1 149 ? 6.793 27.234 -2.238 1 91.94 149 VAL B C 1
ATOM 7524 O O . VAL B 1 149 ? 6.988 28.438 -2.307 1 91.94 149 VAL B O 1
ATOM 7527 N N . TRP B 1 150 ? 7.227 26.484 -1.229 1 92.44 150 TRP B N 1
ATOM 7528 C CA . TRP B 1 150 ? 7.871 27.109 -0.077 1 92.44 150 TRP B CA 1
ATOM 7529 C C . TRP B 1 150 ? 9.219 27.719 -0.466 1 92.44 150 TRP B C 1
ATOM 7531 O O . TRP B 1 150 ? 9.516 28.859 -0.104 1 92.44 150 TRP B O 1
ATOM 7541 N N . LEU B 1 151 ? 9.945 27.031 -1.233 1 95.19 151 LEU B N 1
ATOM 7542 C CA . LEU B 1 151 ? 11.234 27.547 -1.677 1 95.19 151 LEU B CA 1
ATOM 7543 C C . LEU B 1 151 ? 11.062 28.766 -2.584 1 95.19 151 LEU B C 1
ATOM 7545 O O . LEU B 1 151 ? 11.859 29.688 -2.543 1 95.19 151 LEU B O 1
ATOM 7549 N N . GLY B 1 152 ? 9.945 28.75 -3.35 1 93.88 152 GLY B N 1
ATOM 7550 C CA . GLY B 1 152 ? 9.641 29.891 -4.18 1 93.88 152 GLY B CA 1
ATOM 7551 C C . GLY B 1 152 ? 9.328 31.141 -3.377 1 93.88 152 GLY B C 1
ATOM 7552 O O . GLY B 1 152 ? 9.758 32.25 -3.732 1 93.88 152 GLY B O 1
ATOM 7553 N N . THR B 1 153 ? 8.727 30.938 -2.238 1 90.31 153 THR B N 1
ATOM 7554 C CA . THR B 1 153 ? 8.414 32.094 -1.381 1 90.31 153 THR B CA 1
ATOM 7555 C C . THR B 1 153 ? 9.68 32.656 -0.778 1 90.31 153 THR B C 1
ATOM 7557 O O . THR B 1 153 ? 9.789 33.875 -0.611 1 90.31 153 THR B O 1
ATOM 7560 N N . LEU B 1 154 ? 10.633 31.828 -0.532 1 91.62 154 LEU B N 1
ATOM 7561 C CA . LEU B 1 154 ? 11.883 32.312 0.032 1 91.62 154 LEU B CA 1
ATOM 7562 C C . LEU B 1 154 ? 12.695 33.094 -1.016 1 91.62 154 LEU B C 1
ATOM 7564 O O . LEU B 1 154 ? 13.336 34.094 -0.702 1 91.62 154 LEU B O 1
ATOM 7568 N N . VAL B 1 155 ? 12.602 32.719 -2.246 1 92.19 155 VAL B N 1
ATOM 7569 C CA . VAL B 1 155 ? 13.383 33.312 -3.314 1 92.19 155 VAL B CA 1
ATOM 7570 C C . VAL B 1 155 ? 12.742 34.656 -3.723 1 92.19 155 VAL B C 1
ATOM 7572 O O . VAL B 1 155 ? 13.43 35.688 -3.805 1 92.19 155 VAL B O 1
ATOM 7575 N N . PHE B 1 156 ? 11.508 34.75 -3.83 1 88.88 156 PHE B N 1
ATOM 7576 C CA . PHE B 1 156 ? 10.867 35.875 -4.477 1 88.88 156 PHE B CA 1
ATOM 7577 C C . PHE B 1 156 ? 10.5 36.938 -3.451 1 88.88 156 PHE B C 1
ATOM 7579 O O . PHE B 1 156 ? 10.383 38.125 -3.787 1 88.88 156 PHE B O 1
ATOM 7586 N N . PHE B 1 157 ? 10.422 36.562 -2.172 1 84.69 157 PHE B N 1
ATOM 7587 C CA . PHE B 1 157 ? 9.977 37.562 -1.208 1 84.69 157 PHE B CA 1
ATOM 7588 C C . PHE B 1 157 ? 11.133 38 -0.324 1 84.69 157 PHE B C 1
ATOM 7590 O O . PHE B 1 157 ? 11.047 39.031 0.332 1 84.69 157 PHE B O 1
ATOM 7597 N N . ASN B 1 158 ? 12.266 37.312 -0.364 1 86.06 158 ASN B N 1
ATOM 7598 C CA . ASN B 1 158 ? 13.352 37.688 0.54 1 86.06 158 ASN B CA 1
ATOM 7599 C C . ASN B 1 158 ? 14.5 38.344 -0.208 1 86.06 158 ASN B C 1
ATOM 7601 O O . ASN B 1 158 ? 15.344 39.031 0.403 1 86.06 158 ASN B O 1
ATOM 7605 N N . ILE B 1 159 ? 14.531 38.188 -1.535 1 86.44 159 ILE B N 1
ATOM 7606 C CA . ILE B 1 159 ? 15.625 38.75 -2.311 1 86.44 159 ILE B CA 1
ATOM 7607 C C . ILE B 1 159 ? 15.117 40 -3.066 1 86.44 159 ILE B C 1
ATOM 7609 O O . ILE B 1 159 ? 14.148 39.906 -3.822 1 86.44 159 ILE B O 1
ATOM 7613 N N . LYS B 1 160 ? 15.734 41.125 -2.82 1 82.69 160 LYS B N 1
ATOM 7614 C CA . LYS B 1 160 ? 15.297 42.375 -3.443 1 82.69 160 LYS B CA 1
ATOM 7615 C C . LYS B 1 160 ? 16.141 42.719 -4.676 1 82.69 160 LYS B C 1
ATOM 7617 O O . LYS B 1 160 ? 15.625 43.25 -5.66 1 82.69 160 LYS B O 1
ATOM 7622 N N . SER B 1 161 ? 17.5 42.375 -4.602 1 85.25 161 SER B N 1
ATOM 7623 C CA . SER B 1 161 ? 18.359 42.625 -5.754 1 85.25 161 SER B CA 1
ATOM 7624 C C . SER B 1 161 ? 17.906 41.812 -6.969 1 85.25 161 SER B C 1
ATOM 7626 O O . SER B 1 161 ? 17.672 40.625 -6.863 1 85.25 161 SER B O 1
ATOM 7628 N N . THR B 1 162 ? 17.734 42.469 -8.102 1 84.38 162 THR B N 1
ATOM 7629 C CA . THR B 1 162 ? 17.188 41.844 -9.305 1 84.38 162 THR B CA 1
ATOM 7630 C C . THR B 1 162 ? 18.125 40.781 -9.828 1 84.38 162 THR B C 1
ATOM 7632 O O . THR B 1 162 ? 17.688 39.688 -10.188 1 84.38 162 THR B O 1
ATOM 7635 N N . GLY B 1 163 ? 19.406 41.031 -9.906 1 85.69 163 GLY B N 1
ATOM 7636 C CA . GLY B 1 163 ? 20.359 40.062 -10.43 1 85.69 163 GLY B CA 1
ATOM 7637 C C . GLY B 1 163 ? 20.469 38.812 -9.578 1 85.69 163 GLY B C 1
ATOM 7638 O O . GLY B 1 163 ? 20.516 37.719 -10.109 1 85.69 163 GLY B O 1
ATOM 7639 N N . ARG B 1 164 ? 20.469 38.906 -8.258 1 87.81 164 ARG B N 1
ATOM 7640 C CA . ARG B 1 164 ? 20.516 37.75 -7.355 1 87.81 164 ARG B CA 1
ATOM 7641 C C . ARG B 1 164 ? 19.219 36.938 -7.402 1 87.81 164 ARG B C 1
ATOM 7643 O O . ARG B 1 164 ? 19.25 35.719 -7.391 1 87.81 164 ARG B O 1
ATOM 7650 N N . LYS B 1 165 ? 18.141 37.688 -7.441 1 89.81 165 LYS B N 1
ATOM 7651 C CA . LYS B 1 165 ? 16.844 37.031 -7.547 1 89.81 165 LYS B CA 1
ATOM 7652 C C . LYS B 1 165 ? 16.75 36.188 -8.82 1 89.81 165 LYS B C 1
ATOM 7654 O O . LYS B 1 165 ? 16.188 35.094 -8.805 1 89.81 165 LYS B O 1
ATOM 7659 N N . ALA B 1 166 ? 17.312 36.656 -9.844 1 90.81 166 ALA B N 1
ATOM 7660 C CA . ALA B 1 166 ? 17.25 35.938 -11.117 1 90.81 166 ALA B CA 1
ATOM 7661 C C . ALA B 1 166 ? 18.016 34.625 -11.047 1 90.81 166 ALA B C 1
ATOM 7663 O O . ALA B 1 166 ? 17.562 33.594 -11.555 1 90.81 166 ALA B O 1
ATOM 7664 N N . VAL B 1 167 ? 19.156 34.562 -10.422 1 89.56 167 VAL B N 1
ATOM 7665 C CA . VAL B 1 167 ? 19.953 33.344 -10.336 1 89.56 167 VAL B CA 1
ATOM 7666 C C . VAL B 1 167 ? 19.219 32.281 -9.516 1 89.56 167 VAL B C 1
ATOM 7668 O O . VAL B 1 167 ? 19.125 31.125 -9.922 1 89.56 167 VAL B O 1
ATOM 7671 N N . PHE B 1 168 ? 18.656 32.688 -8.359 1 93.44 168 PHE B N 1
ATOM 7672 C CA . PHE B 1 168 ? 17.906 31.734 -7.527 1 93.44 168 PHE B CA 1
ATOM 7673 C C . PHE B 1 168 ? 16.594 31.344 -8.203 1 93.44 168 PHE B C 1
ATOM 7675 O O . PHE B 1 168 ? 16.125 30.219 -8.016 1 93.44 168 PHE B O 1
ATOM 7682 N N . ALA B 1 169 ? 16.062 32.219 -8.977 1 93.94 169 ALA B N 1
ATOM 7683 C CA . ALA B 1 169 ? 14.836 31.922 -9.703 1 93.94 169 ALA B CA 1
ATOM 7684 C C . ALA B 1 169 ? 15.078 30.844 -10.766 1 93.94 169 ALA B C 1
ATOM 7686 O O . ALA B 1 169 ? 14.211 30.016 -11.023 1 93.94 169 ALA B O 1
ATOM 7687 N N . ILE B 1 170 ? 16.203 30.891 -11.359 1 93.31 170 ILE B N 1
ATOM 7688 C CA . ILE B 1 170 ? 16.562 29.859 -12.336 1 93.31 170 ILE B CA 1
ATOM 7689 C C . ILE B 1 170 ? 16.594 28.5 -11.641 1 93.31 170 ILE B C 1
ATOM 7691 O O . ILE B 1 170 ? 16.047 27.516 -12.148 1 93.31 170 ILE B O 1
ATOM 7695 N N . LEU B 1 171 ? 17.234 28.422 -10.469 1 94.44 171 LEU B N 1
ATOM 7696 C CA . LEU B 1 171 ? 17.281 27.172 -9.727 1 94.44 171 LEU B CA 1
ATOM 7697 C C . LEU B 1 171 ? 15.891 26.719 -9.32 1 94.44 171 LEU B C 1
ATOM 7699 O O . LEU B 1 171 ? 15.586 25.531 -9.336 1 94.44 171 LEU B O 1
ATOM 7703 N N . TRP B 1 172 ? 15.102 27.656 -9.008 1 95.81 172 TRP B N 1
ATOM 7704 C CA . TRP B 1 172 ? 13.734 27.344 -8.609 1 95.81 172 TRP B CA 1
ATOM 7705 C C . TRP B 1 172 ? 12.938 26.812 -9.797 1 95.81 172 TRP B C 1
ATOM 7707 O O . TRP B 1 172 ? 12.141 25.875 -9.656 1 95.81 172 TRP B O 1
ATOM 7717 N N . ILE B 1 173 ? 13.094 27.391 -10.938 1 95.31 173 ILE B N 1
ATOM 7718 C CA . ILE B 1 173 ? 12.391 26.938 -12.133 1 95.31 173 ILE B CA 1
ATOM 7719 C C . ILE B 1 173 ? 12.805 25.5 -12.453 1 95.31 173 ILE B C 1
ATOM 7721 O O . ILE B 1 173 ? 11.977 24.703 -12.883 1 95.31 173 ILE B O 1
ATOM 7725 N N . LEU B 1 174 ? 14.055 25.25 -12.258 1 95.12 174 LEU B N 1
ATOM 7726 C CA . LEU B 1 174 ? 14.508 23.875 -12.453 1 95.12 174 LEU B CA 1
ATOM 7727 C C . LEU B 1 174 ? 13.789 22.922 -11.508 1 95.12 174 LEU B C 1
ATOM 7729 O O . LEU B 1 174 ? 13.398 21.812 -11.898 1 95.12 174 LEU B O 1
ATOM 7733 N N . CYS B 1 175 ? 13.562 23.328 -10.281 1 95.25 175 CYS B N 1
ATOM 7734 C CA . CYS B 1 175 ? 12.836 22.516 -9.312 1 95.25 175 CYS B CA 1
ATOM 7735 C C . CYS B 1 175 ? 11.375 22.359 -9.727 1 95.25 175 CYS B C 1
ATOM 7737 O O . CYS B 1 175 ? 10.82 21.25 -9.664 1 95.25 175 CYS B O 1
ATOM 7739 N N . ALA B 1 176 ? 10.781 23.422 -10.188 1 95.06 176 ALA B N 1
ATOM 7740 C CA . ALA B 1 176 ? 9.375 23.406 -10.586 1 95.06 176 ALA B CA 1
ATOM 7741 C C . ALA B 1 176 ? 9.172 22.531 -11.82 1 95.06 176 ALA B C 1
ATOM 7743 O O . ALA B 1 176 ? 8.164 21.828 -11.938 1 95.06 176 ALA B O 1
ATOM 7744 N N . THR B 1 177 ? 10.125 22.562 -12.688 1 93.5 177 THR B N 1
ATOM 7745 C CA . THR B 1 177 ? 10.016 21.766 -13.898 1 93.5 177 THR B CA 1
ATOM 7746 C C . THR B 1 177 ? 10.117 20.281 -13.578 1 93.5 177 THR B C 1
ATOM 7748 O O . THR B 1 177 ? 9.461 19.453 -14.219 1 93.5 177 THR B O 1
ATOM 7751 N N . ARG B 1 178 ? 10.883 19.953 -12.617 1 92.44 178 ARG B N 1
ATOM 7752 C CA . ARG B 1 178 ? 10.992 18.547 -12.234 1 92.44 178 ARG B CA 1
ATOM 7753 C C . ARG B 1 178 ? 9.672 18.031 -11.672 1 92.44 178 ARG B C 1
ATOM 7755 O O . ARG B 1 178 ? 9.32 16.859 -11.867 1 92.44 178 ARG B O 1
ATOM 7762 N N . VAL B 1 179 ? 8.922 18.859 -10.992 1 92.38 179 VAL B N 1
ATOM 7763 C CA . VAL B 1 179 ? 7.609 18.469 -10.484 1 92.38 179 VAL B CA 1
ATOM 7764 C C . VAL B 1 179 ? 6.641 18.266 -11.641 1 92.38 179 VAL B C 1
ATOM 7766 O O . VAL B 1 179 ? 5.918 17.266 -11.688 1 92.38 179 VAL B O 1
ATOM 7769 N N . LEU B 1 180 ? 6.719 19.156 -12.625 1 91.31 180 LEU B N 1
ATOM 7770 C CA . LEU B 1 180 ? 5.832 19.047 -13.781 1 91.31 180 LEU B CA 1
ATOM 7771 C C . LEU B 1 180 ? 6.184 17.828 -14.625 1 91.31 180 LEU B C 1
ATOM 7773 O O . LEU B 1 180 ? 5.297 17.172 -15.172 1 91.31 180 LEU B O 1
ATOM 7777 N N . GLN B 1 181 ? 7.438 17.609 -14.664 1 90.81 181 GLN B N 1
ATOM 7778 C CA . GLN B 1 181 ? 7.895 16.422 -15.391 1 90.81 181 GLN B CA 1
ATOM 7779 C C . GLN B 1 181 ? 7.375 15.141 -14.75 1 90.81 181 GLN B C 1
ATOM 7781 O O . GLN B 1 181 ? 6.941 14.227 -15.453 1 90.81 181 GLN B O 1
ATOM 7786 N N . ARG B 1 182 ? 7.395 15.07 -13.539 1 89.5 182 ARG B N 1
ATOM 7787 C CA . ARG B 1 182 ? 6.922 13.883 -12.836 1 89.5 182 ARG B CA 1
ATOM 7788 C C . ARG B 1 182 ? 5.418 13.703 -13.023 1 89.5 182 ARG B C 1
ATOM 7790 O O . ARG B 1 182 ? 4.934 12.578 -13.172 1 89.5 182 ARG B O 1
ATOM 7797 N N . ILE B 1 183 ? 4.68 14.773 -13.008 1 88.44 183 ILE B N 1
ATOM 7798 C CA . ILE B 1 183 ? 3.242 14.719 -13.25 1 88.44 183 ILE B CA 1
ATOM 7799 C C . ILE B 1 183 ? 2.971 14.219 -14.664 1 88.44 183 ILE B C 1
ATOM 7801 O O . ILE B 1 183 ? 2.082 13.398 -14.883 1 88.44 183 ILE B O 1
ATOM 7805 N N . ALA B 1 184 ? 3.807 14.656 -15.57 1 88.56 184 ALA B N 1
ATOM 7806 C CA . ALA B 1 184 ? 3.641 14.242 -16.953 1 88.56 184 ALA B CA 1
ATOM 7807 C C . ALA B 1 184 ? 3.949 12.758 -17.125 1 88.56 184 ALA B C 1
ATOM 7809 O O . ALA B 1 184 ? 3.23 12.047 -17.844 1 88.56 184 ALA B O 1
ATOM 7810 N N . PHE B 1 185 ? 5.012 12.297 -16.484 1 89.31 185 PHE B N 1
ATOM 7811 C CA . PHE B 1 185 ? 5.359 10.883 -16.578 1 89.31 185 PHE B CA 1
ATOM 7812 C C . PHE B 1 185 ? 4.227 10.016 -16.031 1 89.31 185 PHE B C 1
ATOM 7814 O O . PHE B 1 185 ? 3.869 9.008 -16.641 1 89.31 185 PHE B O 1
ATOM 7821 N N . THR B 1 186 ? 3.648 10.445 -14.93 1 87 186 THR B N 1
ATOM 7822 C CA . THR B 1 186 ? 2.598 9.656 -14.297 1 87 186 THR B CA 1
ATOM 7823 C C . THR B 1 186 ? 1.336 9.641 -15.156 1 87 186 THR B C 1
ATOM 7825 O O . THR B 1 186 ? 0.718 8.594 -15.344 1 87 186 THR B O 1
ATOM 7828 N N . GLU B 1 187 ? 1.038 10.734 -15.758 1 86.94 187 GLU B N 1
ATOM 7829 C CA . GLU B 1 187 ? -0.172 10.82 -16.578 1 86.94 187 GLU B CA 1
ATOM 7830 C C . GLU B 1 187 ? -0.007 10.055 -17.875 1 86.94 187 GLU B C 1
ATOM 7832 O O . GLU B 1 187 ? -0.923 9.352 -18.312 1 86.94 187 GLU B O 1
ATOM 7837 N N . PHE B 1 188 ? 1.159 10.148 -18.391 1 86.81 188 PHE B N 1
ATOM 7838 C CA . PHE B 1 188 ? 1.42 9.43 -19.641 1 86.81 188 PHE B CA 1
ATOM 7839 C C . PHE B 1 188 ? 1.466 7.926 -19.391 1 86.81 188 PHE B C 1
ATOM 7841 O O . PHE B 1 188 ? 0.923 7.148 -20.188 1 86.81 188 PHE B O 1
ATOM 7848 N N . GLY B 1 189 ? 2.074 7.551 -18.375 1 86.5 189 GLY B N 1
ATOM 7849 C CA . GLY B 1 189 ? 2.184 6.137 -18.047 1 86.5 189 GLY B CA 1
ATOM 7850 C C . GLY B 1 189 ? 0.849 5.492 -17.734 1 86.5 189 GLY B C 1
ATOM 7851 O O . GLY B 1 189 ? 0.575 4.371 -18.156 1 86.5 189 GLY B O 1
ATOM 7852 N N . LYS B 1 190 ? -0.007 6.195 -17.062 1 84.31 190 LYS B N 1
ATOM 7853 C CA . LYS B 1 190 ? -1.3 5.672 -16.641 1 84.31 190 LYS B CA 1
ATOM 7854 C C . LYS B 1 190 ? -2.244 5.5 -17.828 1 84.31 190 LYS B C 1
ATOM 7856 O O . LYS B 1 190 ? -3.012 4.535 -17.875 1 84.31 190 LYS B O 1
ATOM 7861 N N . ARG B 1 191 ? -2.127 6.281 -18.828 1 83.94 191 ARG B N 1
ATOM 7862 C CA . ARG B 1 191 ? -3.1 6.293 -19.922 1 83.94 191 ARG B CA 1
ATOM 7863 C C . ARG B 1 191 ? -2.605 5.473 -21.109 1 83.94 191 ARG B C 1
ATOM 7865 O O . ARG B 1 191 ? -3.395 5.086 -21.969 1 83.94 191 ARG B O 1
ATOM 7872 N N . SER B 1 192 ? -1.422 5.137 -21.078 1 85.81 192 SER B N 1
ATOM 7873 C CA . SER B 1 192 ? -0.862 4.426 -22.219 1 85.81 192 SER B CA 1
ATOM 7874 C C . SER B 1 192 ? -1.185 2.938 -22.156 1 85.81 192 SER B C 1
ATOM 7876 O O . SER B 1 192 ? -1.158 2.336 -21.078 1 85.81 192 SER B O 1
ATOM 7878 N N . TYR B 1 193 ? -1.572 2.328 -23.266 1 83.25 193 TYR B N 1
ATOM 7879 C CA . TYR B 1 193 ? -1.855 0.901 -23.375 1 83.25 193 TYR B CA 1
ATOM 7880 C C . TYR B 1 193 ? -0.567 0.087 -23.375 1 83.25 193 TYR B C 1
ATOM 7882 O O . TYR B 1 193 ? -0.596 -1.129 -23.172 1 83.25 193 TYR B O 1
ATOM 7890 N N . ALA B 1 194 ? 0.493 0.875 -23.516 1 83.38 194 ALA B N 1
ATOM 7891 C CA . ALA B 1 194 ? 1.779 0.182 -23.531 1 83.38 194 ALA B CA 1
ATOM 7892 C C . ALA B 1 194 ? 2.293 -0.056 -22.109 1 83.38 194 ALA B C 1
ATOM 7894 O O . ALA B 1 194 ? 3.092 -0.966 -21.875 1 83.38 194 ALA B O 1
ATOM 7895 N N . HIS B 1 195 ? 1.72 0.743 -21.172 1 87.75 195 HIS B N 1
ATOM 7896 C CA . HIS B 1 195 ? 2.307 0.646 -19.844 1 87.75 195 HIS B CA 1
ATOM 7897 C C . HIS B 1 195 ? 1.236 0.408 -18.781 1 87.75 195 HIS B C 1
ATOM 7899 O O . HIS B 1 195 ? 1.085 -0.711 -18.297 1 87.75 195 HIS B O 1
ATOM 7905 N N . GLY B 1 196 ? 0.357 1.316 -18.547 1 83.62 196 GLY B N 1
ATOM 7906 C CA . GLY B 1 196 ? -0.606 1.229 -17.453 1 83.62 196 GLY B CA 1
ATOM 7907 C C . GLY B 1 196 ? -1.711 0.223 -17.719 1 83.62 196 GLY B C 1
ATOM 7908 O O . GLY B 1 196 ? -1.951 -0.671 -16.906 1 83.62 196 GLY B O 1
ATOM 7909 N N . LYS B 1 197 ? -2.322 0.211 -18.891 1 84.38 197 LYS B N 1
ATOM 7910 C CA . LYS B 1 197 ? -3.463 -0.636 -19.234 1 84.38 197 LYS B CA 1
ATOM 7911 C C . LYS B 1 197 ? -3.012 -1.906 -19.953 1 84.38 197 LYS B C 1
ATOM 7913 O O . LYS B 1 197 ? -3.838 -2.668 -20.453 1 84.38 197 LYS B O 1
ATOM 7918 N N . ASN B 1 198 ? -1.832 -2.105 -19.875 1 86.44 198 ASN B N 1
ATOM 7919 C CA . ASN B 1 198 ? -1.205 -3.152 -20.672 1 86.44 198 ASN B CA 1
ATOM 7920 C C . ASN B 1 198 ? -1.531 -4.543 -20.125 1 86.44 198 ASN B C 1
ATOM 7922 O O . ASN B 1 198 ? -1.751 -5.477 -20.906 1 86.44 198 ASN B O 1
ATOM 7926 N N . ALA B 1 199 ? -1.663 -4.656 -18.844 1 87 199 ALA B N 1
ATOM 7927 C CA . ALA B 1 199 ? -1.817 -5.98 -18.25 1 87 199 ALA B CA 1
ATOM 7928 C C . ALA B 1 199 ? -3.141 -6.617 -18.672 1 87 199 ALA B C 1
ATOM 7930 O O . ALA B 1 199 ? -3.178 -7.781 -19.062 1 87 199 ALA B O 1
ATOM 7931 N N . ARG B 1 200 ? -4.18 -5.934 -18.703 1 87.25 200 ARG B N 1
ATOM 7932 C CA . ARG B 1 200 ? -5.484 -6.453 -19.094 1 87.25 200 ARG B CA 1
ATOM 7933 C C . ARG B 1 200 ? -5.555 -6.676 -20.594 1 87.25 200 ARG B C 1
ATOM 7935 O O . ARG B 1 200 ? -6.195 -7.625 -21.062 1 87.25 200 ARG B O 1
ATOM 7942 N N . LEU B 1 201 ? -4.926 -5.805 -21.266 1 89.75 201 LEU B N 1
ATOM 7943 C CA . LEU B 1 201 ? -4.898 -5.934 -22.719 1 89.75 201 LEU B CA 1
ATOM 7944 C C . LEU B 1 201 ? -4.18 -7.211 -23.141 1 89.75 201 LEU B C 1
ATOM 7946 O O . LEU B 1 201 ? -4.664 -7.949 -24 1 89.75 201 LEU B O 1
ATOM 7950 N N . ILE B 1 202 ? -3.061 -7.48 -22.531 1 91.12 202 ILE B N 1
ATOM 7951 C CA . ILE B 1 202 ? -2.277 -8.664 -22.875 1 91.12 202 ILE B CA 1
ATOM 7952 C C . ILE B 1 202 ? -3.031 -9.922 -22.453 1 91.12 202 ILE B C 1
ATOM 7954 O O . ILE B 1 202 ? -2.977 -10.945 -23.141 1 91.12 202 ILE B O 1
ATOM 7958 N N . SER B 1 203 ? -3.689 -9.859 -21.328 1 88.88 203 SER B N 1
ATOM 7959 C CA . SER B 1 203 ? -4.488 -11.008 -20.906 1 88.88 203 SER B CA 1
ATOM 7960 C C . SER B 1 203 ? -5.566 -11.336 -21.938 1 88.88 203 SER B C 1
ATOM 7962 O O . SER B 1 203 ? -5.77 -12.508 -22.281 1 88.88 203 SER B O 1
ATOM 7964 N N . SER B 1 204 ? -6.207 -10.367 -22.484 1 87.56 204 SER B N 1
ATOM 7965 C CA . SER B 1 204 ? -7.234 -10.578 -23.5 1 87.56 204 SER B CA 1
ATOM 7966 C C . SER B 1 204 ? -6.625 -11.031 -24.828 1 87.56 204 SER B C 1
ATOM 7968 O O . SER B 1 204 ? -7.191 -11.883 -25.516 1 87.56 204 SER B O 1
ATOM 7970 N N . TYR B 1 205 ? -5.504 -10.484 -25.156 1 89.44 205 TYR B N 1
ATOM 7971 C CA . TYR B 1 205 ? -4.793 -10.867 -26.375 1 89.44 205 TYR B CA 1
ATOM 7972 C C . TYR B 1 205 ? -4.379 -12.336 -26.328 1 89.44 205 TYR B C 1
ATOM 7974 O O . TYR B 1 205 ? -4.598 -13.078 -27.297 1 89.44 205 TYR B O 1
ATOM 7982 N N . MET B 1 206 ? -3.814 -12.719 -25.203 1 89.31 206 MET B N 1
ATOM 7983 C CA . MET B 1 206 ? -3.342 -14.094 -25.078 1 89.31 206 MET B CA 1
ATOM 7984 C C . MET B 1 206 ? -4.508 -15.07 -25.125 1 89.31 206 MET B C 1
ATOM 7986 O O . MET B 1 206 ? -4.395 -16.156 -25.703 1 89.31 206 MET B O 1
ATOM 7990 N N . ALA B 1 207 ? -5.594 -14.695 -24.547 1 85.06 207 ALA B N 1
ATOM 7991 C CA . ALA B 1 207 ? -6.773 -15.555 -24.562 1 85.06 207 ALA B CA 1
ATOM 7992 C C . ALA B 1 207 ? -7.285 -15.75 -25.984 1 85.06 207 ALA B C 1
ATOM 7994 O O . ALA B 1 207 ? -7.695 -16.844 -26.359 1 85.06 207 ALA B O 1
ATOM 7995 N N . GLN B 1 208 ? -7.164 -14.766 -26.812 1 84 208 GLN B N 1
ATOM 7996 C CA . GLN B 1 208 ? -7.68 -14.82 -28.172 1 84 208 GLN B CA 1
ATOM 7997 C C . GLN B 1 208 ? -6.715 -15.555 -29.094 1 84 208 GLN B C 1
ATOM 7999 O O . GLN B 1 208 ? -7.137 -16.312 -29.969 1 84 208 GLN B O 1
ATOM 8004 N N . ILE B 1 209 ? -5.453 -15.375 -28.891 1 86.75 209 ILE B N 1
ATOM 8005 C CA . ILE B 1 209 ? -4.453 -15.992 -29.766 1 86.75 209 ILE B CA 1
ATOM 8006 C C . ILE B 1 209 ? -4.43 -17.5 -29.531 1 86.75 209 ILE B C 1
ATOM 8008 O O . ILE B 1 209 ? -4.301 -18.281 -30.469 1 86.75 209 ILE B O 1
ATOM 8012 N N . LEU B 1 210 ? -4.484 -17.906 -28.328 1 83.81 210 LEU B N 1
ATOM 8013 C CA . LEU B 1 210 ? -4.379 -19.312 -28.016 1 83.81 210 LEU B CA 1
ATOM 8014 C C . LEU B 1 210 ? -5.637 -20.062 -28.438 1 83.81 210 LEU B C 1
ATOM 8016 O O . LEU B 1 210 ? -5.59 -21.281 -28.688 1 83.81 210 LEU B O 1
ATOM 8020 N N . GLU B 1 211 ? -6.703 -19.344 -28.5 1 76.31 211 GLU B N 1
ATOM 8021 C CA . GLU B 1 211 ? -7.922 -19.953 -29.016 1 76.31 211 GLU B CA 1
ATOM 8022 C C . GLU B 1 211 ? -7.82 -20.219 -30.516 1 76.31 211 GLU B C 1
ATOM 8024 O O . GLU B 1 211 ? -8.383 -21.203 -31.016 1 76.31 211 GLU B O 1
ATOM 8029 N N . GLN B 1 212 ? -7.074 -19.453 -31.188 1 74.19 212 GLN B N 1
ATOM 8030 C CA . GLN B 1 212 ? -7.016 -19.531 -32.656 1 74.19 212 GLN B CA 1
ATOM 8031 C C . GLN B 1 212 ? -5.84 -20.391 -33.125 1 74.19 212 GLN B C 1
ATOM 8033 O O . GLN B 1 212 ? -5.84 -20.891 -34.25 1 74.19 212 GLN B O 1
ATOM 8038 N N . GLU B 1 213 ? -4.758 -20.391 -32.312 1 68.62 213 GLU B N 1
ATOM 8039 C CA . GLU B 1 213 ? -3.549 -21.094 -32.719 1 68.62 213 GLU B CA 1
ATOM 8040 C C . GLU B 1 213 ? -3.736 -22.609 -32.625 1 68.62 213 GLU B C 1
ATOM 8042 O O . GLU B 1 213 ? -4.324 -23.109 -31.688 1 68.62 213 GLU B O 1
ATOM 8047 N N . GLU B 1 214 ? -3.539 -23.25 -33.844 1 58.16 214 GLU B N 1
ATOM 8048 C CA . GLU B 1 214 ? -3.428 -24.703 -33.875 1 58.16 214 GLU B CA 1
ATOM 8049 C C . GLU B 1 214 ? -2.295 -25.188 -32.969 1 58.16 214 GLU B C 1
ATOM 8051 O O . GLU B 1 214 ? -1.273 -24.516 -32.812 1 58.16 214 GLU B O 1
ATOM 8056 N N . PRO B 1 215 ? -2.602 -26.203 -32.094 1 55.47 215 PRO B N 1
ATOM 8057 C CA . PRO B 1 215 ? -1.537 -26.719 -31.234 1 55.47 215 PRO B CA 1
ATOM 8058 C C . PRO B 1 215 ? -0.215 -26.906 -31.984 1 55.47 215 PRO B C 1
ATOM 8060 O O . PRO B 1 215 ? -0.205 -27.359 -33.125 1 55.47 215 PRO B O 1
ATOM 8063 N N . ARG B 1 216 ? 0.914 -26.172 -31.625 1 52.84 216 ARG B N 1
ATOM 8064 C CA . ARG B 1 216 ? 2.248 -26.25 -32.219 1 52.84 216 ARG B CA 1
ATOM 8065 C C . ARG B 1 216 ? 2.639 -27.703 -32.469 1 52.84 216 ARG B C 1
ATOM 8067 O O . ARG B 1 216 ? 2.447 -28.562 -31.609 1 52.84 216 ARG B O 1
ATOM 8074 N N . ALA B 1 217 ? 2.504 -28.172 -33.719 1 46.12 217 ALA B N 1
ATOM 8075 C CA . ALA B 1 217 ? 2.98 -29.484 -34.156 1 46.12 217 ALA B CA 1
ATOM 8076 C C . ALA B 1 217 ? 4.254 -29.875 -33.406 1 46.12 217 ALA B C 1
ATOM 8078 O O . ALA B 1 217 ? 5.09 -29.016 -33.094 1 46.12 217 ALA B O 1
ATOM 8079 N N . SER B 1 218 ? 4.16 -30.953 -32.656 1 45.97 218 SER B N 1
ATOM 8080 C CA . SER B 1 218 ? 5.242 -31.672 -32 1 45.97 218 SER B CA 1
ATOM 8081 C C . SER B 1 218 ? 6.516 -31.656 -32.844 1 45.97 218 SER B C 1
ATOM 8083 O O . SER B 1 218 ? 6.652 -32.438 -33.781 1 45.97 218 SER B O 1
ATOM 8085 N N . VAL B 1 219 ? 7.023 -30.578 -33.25 1 42.66 219 VAL B N 1
ATOM 8086 C CA . VAL B 1 219 ? 8.305 -30.656 -33.938 1 42.66 219 VAL B CA 1
ATOM 8087 C C . VAL B 1 219 ? 9.258 -31.547 -33.156 1 42.66 219 VAL B C 1
ATOM 8089 O O . VAL B 1 219 ? 9.375 -31.438 -31.938 1 42.66 219 VAL B O 1
ATOM 8092 N N . VAL B 1 220 ? 9.844 -32.625 -33.75 1 42.06 220 VAL B N 1
ATOM 8093 C CA . VAL B 1 220 ? 10.789 -33.688 -33.406 1 42.06 220 VAL B CA 1
ATOM 8094 C C . VAL B 1 220 ? 11.992 -33.094 -32.656 1 42.06 220 VAL B C 1
ATOM 8096 O O . VAL B 1 220 ? 12.461 -32 -33 1 42.06 220 VAL B O 1
ATOM 8099 N N . HIS B 1 221 ? 12.586 -33.625 -31.656 1 43.88 221 HIS B N 1
ATOM 8100 C CA . HIS B 1 221 ? 13.711 -33.75 -30.75 1 43.88 221 HIS B CA 1
ATOM 8101 C C . HIS B 1 221 ? 15.039 -33.688 -31.484 1 43.88 221 HIS B C 1
ATOM 8103 O O . HIS B 1 221 ? 15.219 -34.344 -32.5 1 43.88 221 HIS B O 1
ATOM 8109 N N . GLY B 1 222 ? 16.016 -32.844 -31.359 1 48.56 222 GLY B N 1
ATOM 8110 C CA . GLY B 1 222 ? 17.453 -32.969 -31.5 1 48.56 222 GLY B CA 1
ATOM 8111 C C . GLY B 1 222 ? 18.062 -31.781 -32.25 1 48.56 222 GLY B C 1
ATOM 8112 O O . GLY B 1 222 ? 19.297 -31.641 -32.281 1 48.56 222 GLY B O 1
ATOM 8113 N N . ASP B 1 223 ? 17.469 -31.141 -33.281 1 54.12 223 ASP B N 1
ATOM 8114 C CA . ASP B 1 223 ? 18.328 -30.312 -34.125 1 54.12 223 ASP B CA 1
ATOM 8115 C C . ASP B 1 223 ? 18.172 -28.828 -33.781 1 54.12 223 ASP B C 1
ATOM 8117 O O . ASP B 1 223 ? 17.062 -28.359 -33.531 1 54.12 223 ASP B O 1
ATOM 8121 N N . ALA B 1 224 ? 19.25 -28.047 -33.281 1 57.78 224 ALA B N 1
ATOM 8122 C CA . ALA B 1 224 ? 19.391 -26.609 -33.062 1 57.78 224 ALA B CA 1
ATOM 8123 C C . ALA B 1 224 ? 18.469 -25.828 -34 1 57.78 224 ALA B C 1
ATOM 8125 O O . ALA B 1 224 ? 17.875 -24.828 -33.625 1 57.78 224 ALA B O 1
ATOM 8126 N N . ALA B 1 225 ? 18.234 -26.234 -35.125 1 64.56 225 ALA B N 1
ATOM 8127 C CA . ALA B 1 225 ? 17.391 -25.578 -36.125 1 64.56 225 ALA B CA 1
ATOM 8128 C C . ALA B 1 225 ? 15.922 -25.641 -35.719 1 64.56 225 ALA B C 1
ATOM 8130 O O . ALA B 1 225 ? 15.148 -24.719 -36.031 1 64.56 225 ALA B O 1
ATOM 8131 N N . ALA B 1 226 ? 15.617 -26.547 -34.844 1 75.19 226 ALA B N 1
ATOM 8132 C CA . ALA B 1 226 ? 14.227 -26.75 -34.438 1 75.19 226 ALA B CA 1
ATOM 8133 C C . ALA B 1 226 ? 13.805 -25.766 -33.344 1 75.19 226 ALA B C 1
ATOM 8135 O O . ALA B 1 226 ? 12.672 -25.281 -33.344 1 75.19 226 ALA B O 1
ATOM 8136 N N . GLY B 1 227 ? 14.758 -25.453 -32.5 1 81.81 227 GLY B N 1
ATOM 8137 C CA . GLY B 1 227 ? 14.461 -24.484 -31.453 1 81.81 227 GLY B CA 1
ATOM 8138 C C . GLY B 1 227 ? 14.203 -23.094 -31.984 1 81.81 227 GLY B C 1
ATOM 8139 O O . GLY B 1 227 ? 13.289 -22.406 -31.531 1 81.81 227 GLY B O 1
ATOM 8140 N N . ASP B 1 228 ? 14.891 -22.766 -32.969 1 85.25 228 ASP B N 1
ATOM 8141 C CA . ASP B 1 228 ? 14.727 -21.453 -33.594 1 85.25 228 ASP B CA 1
ATOM 8142 C C . ASP B 1 228 ? 13.383 -21.328 -34.281 1 85.25 228 ASP B C 1
ATOM 8144 O O . ASP B 1 228 ? 12.789 -20.25 -34.344 1 85.25 228 ASP B O 1
ATOM 8148 N N . GLU B 1 229 ? 12.914 -22.375 -34.812 1 88.31 229 GLU B N 1
ATOM 8149 C CA . GLU B 1 229 ? 11.633 -22.344 -35.5 1 88.31 229 GLU B CA 1
ATOM 8150 C C . GLU B 1 229 ? 10.484 -22.125 -34.5 1 88.31 229 GLU B C 1
ATOM 8152 O O . GLU B 1 229 ? 9.5 -21.453 -34.844 1 88.31 229 GLU B O 1
ATOM 8157 N N . VAL B 1 230 ? 10.68 -22.672 -33.312 1 90.12 230 VAL B N 1
ATOM 8158 C CA . VAL B 1 230 ? 9.656 -22.484 -32.281 1 90.12 230 VAL B CA 1
ATOM 8159 C C . VAL B 1 230 ? 9.602 -21.016 -31.875 1 90.12 230 VAL B C 1
ATOM 8161 O O . VAL B 1 230 ? 8.516 -20.453 -31.703 1 90.12 230 VAL B O 1
ATOM 8164 N N . LEU B 1 231 ? 10.695 -20.469 -31.812 1 91.94 231 LEU B N 1
ATOM 8165 C CA . LEU B 1 231 ? 10.758 -19.062 -31.406 1 91.94 231 LEU B CA 1
ATOM 8166 C C . LEU B 1 231 ? 10.273 -18.156 -32.531 1 91.94 231 LEU B C 1
ATOM 8168 O O . LEU B 1 231 ? 9.664 -17.109 -32.281 1 91.94 231 LEU B O 1
ATOM 8172 N N . LYS B 1 232 ? 10.477 -18.547 -33.75 1 90.69 232 LYS B N 1
ATOM 8173 C CA . LYS B 1 232 ? 10.031 -17.766 -34.906 1 90.69 232 LYS B CA 1
ATOM 8174 C C . LYS B 1 232 ? 8.508 -17.828 -35.031 1 90.69 232 LYS B C 1
ATOM 8176 O O . LYS B 1 232 ? 7.898 -16.906 -35.594 1 90.69 232 LYS B O 1
ATOM 8181 N N . SER B 1 233 ? 7.902 -18.797 -34.469 1 89.75 233 SER B N 1
ATOM 8182 C CA . SER B 1 233 ? 6.457 -18.953 -34.594 1 89.75 233 SER B CA 1
ATOM 8183 C C . SER B 1 233 ? 5.73 -18.359 -33.375 1 89.75 233 SER B C 1
ATOM 8185 O O . SER B 1 233 ? 4.5 -18.406 -33.312 1 89.75 233 SER B O 1
ATOM 8187 N N . CYS B 1 234 ? 6.484 -17.766 -32.469 1 92.31 234 CYS B N 1
ATOM 8188 C CA . CYS B 1 234 ? 5.895 -17.234 -31.25 1 92.31 234 CYS B CA 1
ATOM 8189 C C . CYS B 1 234 ? 5.219 -15.898 -31.516 1 92.31 234 CYS B C 1
ATOM 8191 O O . CYS B 1 234 ? 5.84 -14.977 -32.062 1 92.31 234 CYS B O 1
ATOM 8193 N N . ASN B 1 235 ? 3.959 -15.719 -31.109 1 92.06 235 ASN B N 1
ATOM 8194 C CA . ASN B 1 235 ? 3.186 -14.516 -31.391 1 92.06 235 ASN B CA 1
ATOM 8195 C C . ASN B 1 235 ? 3.039 -13.641 -30.141 1 92.06 235 ASN B C 1
ATOM 8197 O O . ASN B 1 235 ? 2.125 -12.82 -30.062 1 92.06 235 ASN B O 1
ATOM 8201 N N . TYR B 1 236 ? 3.918 -13.859 -29.156 1 93.88 236 TYR B N 1
ATOM 8202 C CA . TYR B 1 236 ? 3.896 -12.961 -28 1 93.88 236 TYR B CA 1
ATOM 8203 C C . TYR B 1 236 ? 4.262 -11.539 -28.406 1 93.88 236 TYR B C 1
ATOM 8205 O O . TYR B 1 236 ? 5.234 -11.32 -29.141 1 93.88 236 TYR B O 1
ATOM 8213 N N . ILE B 1 237 ? 3.523 -10.555 -27.938 1 93.06 237 ILE B N 1
ATOM 8214 C CA . ILE B 1 237 ? 3.756 -9.172 -28.328 1 93.06 237 ILE B CA 1
ATOM 8215 C C . ILE B 1 237 ? 4.902 -8.586 -27.516 1 93.06 237 ILE B C 1
ATOM 8217 O O . ILE B 1 237 ? 4.914 -8.711 -26.281 1 93.06 237 ILE B O 1
ATOM 8221 N N . VAL B 1 238 ? 5.809 -8.078 -28.125 1 94.88 238 VAL B N 1
ATOM 8222 C CA . VAL B 1 238 ? 6.879 -7.352 -27.453 1 94.88 238 VAL B CA 1
ATOM 8223 C C . VAL B 1 238 ? 6.492 -5.883 -27.312 1 94.88 238 VAL B C 1
ATOM 8225 O O . VAL B 1 238 ? 6.406 -5.359 -26.203 1 94.88 238 VAL B O 1
ATOM 8228 N N . MET B 1 239 ? 6.25 -5.215 -28.391 1 93.44 239 MET B N 1
ATOM 8229 C CA . MET B 1 239 ? 5.828 -3.82 -28.359 1 93.44 239 MET B CA 1
ATOM 8230 C C . MET B 1 239 ? 4.852 -3.52 -29.484 1 93.44 239 MET B C 1
ATOM 8232 O O . MET B 1 239 ? 4.75 -4.289 -30.453 1 93.44 239 MET B O 1
ATOM 8236 N N . GLY B 1 240 ? 4.121 -2.381 -29.328 1 90.12 240 GLY B N 1
ATOM 8237 C CA . GLY B 1 240 ? 3.184 -1.921 -30.344 1 90.12 240 GLY B CA 1
ATOM 8238 C C . GLY B 1 240 ? 1.733 -2.125 -29.938 1 90.12 240 GLY B C 1
ATOM 8239 O O . GLY B 1 240 ? 0.849 -2.152 -30.797 1 90.12 240 GLY B O 1
ATOM 8240 N N . GLU B 1 241 ? 1.487 -2.258 -28.781 1 87.81 241 GLU B N 1
ATOM 8241 C CA . GLU B 1 241 ? 0.13 -2.484 -28.297 1 87.81 241 GLU B CA 1
ATOM 8242 C C . GLU B 1 241 ? -0.745 -1.251 -28.5 1 87.81 241 GLU B C 1
ATOM 8244 O O . GLU B 1 241 ? -1.968 -1.361 -28.609 1 87.81 241 GLU B O 1
ATOM 8249 N N . ASP B 1 242 ? -0.079 -0.131 -28.469 1 81 242 ASP B N 1
ATOM 8250 C CA . ASP B 1 242 ? -0.829 1.111 -28.625 1 81 242 ASP B CA 1
ATOM 8251 C C . ASP B 1 242 ? -1.434 1.213 -30.031 1 81 242 ASP B C 1
ATOM 8253 O O . ASP B 1 242 ? -2.383 1.969 -30.25 1 81 242 ASP B O 1
ATOM 8257 N N . THR B 1 243 ? -0.865 0.476 -30.875 1 76 243 THR B N 1
ATOM 8258 C CA . THR B 1 243 ? -1.348 0.55 -32.25 1 76 243 THR B CA 1
ATOM 8259 C C . THR B 1 243 ? -2.406 -0.517 -32.5 1 76 243 THR B C 1
ATOM 8261 O O . THR B 1 243 ? -2.93 -0.622 -33.625 1 76 243 THR B O 1
ATOM 8264 N N . LEU B 1 244 ? -2.541 -1.392 -31.453 1 73.12 244 LEU B N 1
ATOM 8265 C CA . LEU B 1 244 ? -3.633 -2.346 -31.625 1 73.12 244 LEU B CA 1
ATOM 8266 C C . LEU B 1 244 ? -4.953 -1.625 -31.859 1 73.12 244 LEU B C 1
ATOM 8268 O O . LEU B 1 244 ? -5.316 -0.718 -31.109 1 73.12 244 LEU B O 1
ATOM 8272 N N . VAL B 1 245 ? -5.227 -1.166 -33.125 1 56.78 245 VAL B N 1
ATOM 8273 C CA . VAL B 1 245 ? -6.379 -0.42 -33.625 1 56.78 245 VAL B CA 1
ATOM 8274 C C . VAL B 1 245 ? -7.652 -0.928 -32.969 1 56.78 245 VAL B C 1
ATOM 8276 O O . VAL B 1 245 ? -7.875 -2.139 -32.875 1 56.78 245 VAL B O 1
ATOM 8279 N N . ASP B 1 246 ? -8.406 -0.063 -32.281 1 62.69 246 ASP B N 1
ATOM 8280 C CA . ASP B 1 246 ? -9.82 -0.196 -31.953 1 62.69 246 ASP B CA 1
ATOM 8281 C C . ASP B 1 246 ? -10.031 -1.14 -30.766 1 62.69 246 ASP B C 1
ATOM 8283 O O . ASP B 1 246 ? -10.75 -2.133 -30.875 1 62.69 246 ASP B O 1
ATOM 8287 N N . ILE B 1 247 ? -9.18 -1.009 -29.859 1 70.81 247 ILE B N 1
ATOM 8288 C CA . ILE B 1 247 ? -9.406 -1.742 -28.609 1 70.81 247 ILE B CA 1
ATOM 8289 C C . ILE B 1 247 ? -10.758 -1.353 -28.031 1 70.81 247 ILE B C 1
ATOM 8291 O O . ILE B 1 247 ? -11 -0.181 -27.719 1 70.81 247 ILE B O 1
ATOM 8295 N N . GLU B 1 248 ? -11.664 -2.268 -28.219 1 75.56 248 GLU B N 1
ATOM 8296 C CA . GLU B 1 248 ? -12.961 -2.021 -27.594 1 75.56 248 GLU B CA 1
ATOM 8297 C C . GLU B 1 248 ? -13.031 -2.684 -26.219 1 75.56 248 GLU B C 1
ATOM 8299 O O . GLU B 1 248 ? -12.891 -3.902 -26.094 1 75.56 248 GLU B O 1
ATOM 8304 N N . PRO B 1 249 ? -13.133 -1.908 -25.297 1 81.5 249 PRO B N 1
ATOM 8305 C CA . PRO B 1 249 ? -13.258 -2.504 -23.969 1 81.5 249 PRO B CA 1
ATOM 8306 C C . PRO B 1 249 ? -14.539 -3.324 -23.812 1 81.5 249 PRO B C 1
ATOM 8308 O O . PRO B 1 249 ? -15.602 -2.926 -24.297 1 81.5 249 PRO B O 1
ATOM 8311 N N . THR B 1 250 ? -14.414 -4.492 -23.375 1 77.19 250 THR B N 1
ATOM 8312 C CA . THR B 1 250 ? -15.539 -5.379 -23.094 1 77.19 250 THR B CA 1
ATOM 8313 C C . THR B 1 250 ? -15.711 -5.543 -21.578 1 77.19 250 THR B C 1
ATOM 8315 O O . THR B 1 250 ? -15 -4.914 -20.797 1 77.19 250 THR B O 1
ATOM 8318 N N . ALA B 1 251 ? -16.625 -6.301 -21.172 1 72.31 251 ALA B N 1
ATOM 8319 C CA . ALA B 1 251 ? -16.938 -6.508 -19.75 1 72.31 251 ALA B CA 1
ATOM 8320 C C . ALA B 1 251 ? -15.773 -7.18 -19.031 1 72.31 251 ALA B C 1
ATOM 8322 O O . ALA B 1 251 ? -15.484 -6.859 -17.875 1 72.31 251 ALA B O 1
ATOM 8323 N N . ASP B 1 252 ? -15.078 -8.094 -19.656 1 73.19 252 ASP B N 1
ATOM 8324 C CA . ASP B 1 252 ? -14.047 -8.875 -18.984 1 73.19 252 ASP B CA 1
ATOM 8325 C C . ASP B 1 252 ? -12.648 -8.414 -19.422 1 73.19 252 ASP B C 1
ATOM 8327 O O . ASP B 1 252 ? -11.656 -8.773 -18.797 1 73.19 252 ASP B O 1
ATOM 8331 N N . GLY B 1 253 ? -12.625 -7.637 -20.547 1 79.5 253 GLY B N 1
ATOM 8332 C CA . GLY B 1 253 ? -11.328 -7.227 -21.047 1 79.5 253 GLY B CA 1
ATOM 8333 C C . GLY B 1 253 ? -11.422 -6.359 -22.297 1 79.5 253 GLY B C 1
ATOM 8334 O O . GLY B 1 253 ? -12.109 -5.336 -22.281 1 79.5 253 GLY B O 1
ATOM 8335 N N . TYR B 1 254 ? -10.664 -6.75 -23.219 1 82.25 254 TYR B N 1
ATOM 8336 C CA . TYR B 1 254 ? -10.641 -6.008 -24.469 1 82.25 254 TYR B CA 1
ATOM 8337 C C . TYR B 1 254 ? -10.914 -6.93 -25.656 1 82.25 254 TYR B C 1
ATOM 8339 O O . TYR B 1 254 ? -10.523 -8.102 -25.641 1 82.25 254 TYR B O 1
ATOM 8347 N N . LYS B 1 255 ? -11.852 -6.57 -26.422 1 78.19 255 LYS B N 1
ATOM 8348 C CA . LYS B 1 255 ? -12.039 -7.266 -27.688 1 78.19 255 LYS B CA 1
ATOM 8349 C C . LYS B 1 255 ? -11.227 -6.609 -28.797 1 78.19 255 LYS B C 1
ATOM 8351 O O . LYS B 1 255 ? -11.328 -5.398 -29.016 1 78.19 255 LYS B O 1
ATOM 8356 N N . LEU B 1 256 ? -10.273 -7.328 -29.203 1 72.44 256 LEU B N 1
ATOM 8357 C CA . LEU B 1 256 ? -9.383 -6.812 -30.234 1 72.44 256 LEU B CA 1
ATOM 8358 C C . LEU B 1 256 ? -9.961 -7.055 -31.625 1 72.44 256 LEU B C 1
ATOM 8360 O O . LEU B 1 256 ? -9.273 -6.887 -32.625 1 72.44 256 LEU B O 1
ATOM 8364 N N . ASP B 1 257 ? -11.516 -7.082 -31.656 1 56.72 257 ASP B N 1
ATOM 8365 C CA . ASP B 1 257 ? -12.164 -7.422 -32.906 1 56.72 257 ASP B CA 1
ATOM 8366 C C . ASP B 1 257 ? -12.023 -6.289 -33.938 1 56.72 257 ASP B C 1
ATOM 8368 O O . ASP B 1 257 ? -11.758 -5.145 -33.562 1 56.72 257 ASP B O 1
ATOM 8372 N N . GLU B 1 258 ? -12.531 -6.621 -35.219 1 46.44 258 GLU B N 1
ATOM 8373 C CA . GLU B 1 258 ? -12.562 -6.242 -36.625 1 46.44 258 GLU B CA 1
ATOM 8374 C C . GLU B 1 258 ? -13.203 -4.863 -36.812 1 46.44 258 GLU B C 1
ATOM 8376 O O . GLU B 1 258 ? -12.758 -4.078 -37.656 1 46.44 258 GLU B O 1
ATOM 8381 N N . GLN B 1 259 ? -14.609 -4.75 -36.438 1 41.41 259 GLN B N 1
ATOM 8382 C CA . GLN B 1 259 ? -15.508 -3.939 -37.25 1 41.41 259 GLN B CA 1
ATOM 8383 C C . GLN B 1 259 ? -15.391 -2.461 -36.906 1 41.41 259 GLN B C 1
ATOM 8385 O O . GLN B 1 259 ? -16.234 -1.652 -37.281 1 41.41 259 GLN B O 1
ATOM 8390 N N . ALA B 1 260 ? -14.617 -2.092 -36.062 1 36.84 260 ALA B N 1
ATOM 8391 C CA . ALA B 1 260 ? -15.055 -0.74 -35.719 1 36.84 260 ALA B CA 1
ATOM 8392 C C . ALA B 1 260 ? -14.961 0.189 -36.906 1 36.84 260 ALA B C 1
ATOM 8394 O O . ALA B 1 260 ? -15.867 0.984 -37.156 1 36.84 260 ALA B O 1
ATOM 8395 N N . SER B 1 261 ? -13.711 0.808 -37.188 1 35.72 261 SER B N 1
ATOM 8396 C CA . SER B 1 261 ? -13.875 1.882 -38.156 1 35.72 261 SER B CA 1
ATOM 8397 C C . SER B 1 261 ? -14.398 1.348 -39.469 1 35.72 261 SER B C 1
ATOM 8399 O O . SER B 1 261 ? -14.289 0.152 -39.75 1 35.72 261 SER B O 1
ATOM 8401 N N . GLY B 1 262 ? -14.945 2.113 -40.531 1 35.56 262 GLY B N 1
ATOM 8402 C CA . GLY B 1 262 ? -15.422 1.973 -41.875 1 35.56 262 GLY B CA 1
ATOM 8403 C C . GLY B 1 262 ? -14.672 0.917 -42.688 1 35.56 262 GLY B C 1
ATOM 8404 O O . GLY B 1 262 ? -15.273 0.155 -43.438 1 35.56 262 GLY B O 1
ATOM 8405 N N . SER B 1 263 ? -13.383 1.215 -43.219 1 33.31 263 SER B N 1
ATOM 8406 C CA . SER B 1 263 ? -12.789 0.172 -44.062 1 33.31 263 SER B CA 1
ATOM 8407 C C . SER B 1 263 ? -12.469 -1.075 -43.25 1 33.31 263 SER B C 1
ATOM 8409 O O . SER B 1 263 ? -11.711 -1.013 -42.281 1 33.31 263 SER B O 1
ATOM 8411 N N . PRO B 1 264 ? -13.383 -1.977 -43.031 1 36.38 264 PRO B N 1
ATOM 8412 C CA . PRO B 1 264 ? -13.32 -3.254 -42.312 1 36.38 264 PRO B CA 1
ATOM 8413 C C . PRO B 1 264 ? -12.008 -3.998 -42.562 1 36.38 264 PRO B C 1
ATOM 8415 O O . PRO B 1 264 ? -11.695 -4.352 -43.688 1 36.38 264 PRO B O 1
ATOM 8418 N N . PRO B 1 265 ? -10.805 -3.656 -42.375 1 36.5 265 PRO B N 1
ATOM 8419 C CA . PRO B 1 265 ? -10.055 -4.883 -42.656 1 36.5 265 PRO B CA 1
ATOM 8420 C C . PRO B 1 265 ? -10.633 -6.102 -41.938 1 36.5 265 PRO B C 1
ATOM 8422 O O . PRO B 1 265 ? -10.727 -6.109 -40.688 1 36.5 265 PRO B O 1
ATOM 8425 N N . ARG B 1 266 ? -11.57 -6.758 -42.312 1 38 266 ARG B N 1
ATOM 8426 C CA . ARG B 1 266 ? -12.156 -8.039 -41.938 1 38 266 ARG B CA 1
ATOM 8427 C C . ARG B 1 266 ? -11.086 -9.031 -41.5 1 38 266 ARG B C 1
ATOM 8429 O O . ARG B 1 266 ? -10.148 -9.312 -42.25 1 38 266 ARG B O 1
ATOM 8436 N N . TYR B 1 267 ? -10.703 -9.047 -40.219 1 42.75 267 TYR B N 1
ATOM 8437 C CA . TYR B 1 267 ? -9.969 -10.266 -39.875 1 42.75 267 TYR B CA 1
ATOM 8438 C C . TYR B 1 267 ? -10.609 -11.484 -40.531 1 42.75 267 TYR B C 1
ATOM 8440 O O . TYR B 1 267 ? -11.461 -12.148 -39.938 1 42.75 267 TYR B O 1
ATOM 8448 N N . ASP B 1 268 ? -11.336 -11.398 -41.625 1 42.09 268 ASP B N 1
ATOM 8449 C CA . ASP B 1 268 ? -12.023 -12.539 -42.219 1 42.09 268 ASP B CA 1
ATOM 8450 C C . ASP B 1 268 ? -11.234 -13.828 -42 1 42.09 268 ASP B C 1
ATOM 8452 O O . ASP B 1 268 ? -11.766 -14.797 -41.469 1 42.09 268 ASP B O 1
ATOM 8456 N N . ASP B 1 269 ? -10.25 -14.219 -42.844 1 49.09 269 ASP B N 1
ATOM 8457 C CA . ASP B 1 269 ? -9.891 -15.602 -43.125 1 49.09 269 ASP B CA 1
ATOM 8458 C C . ASP B 1 269 ? -8.734 -16.062 -42.25 1 49.09 269 ASP B C 1
ATOM 8460 O O . ASP B 1 269 ? -8.438 -17.266 -42.188 1 49.09 269 ASP B O 1
ATOM 8464 N N . GLY B 1 270 ? -8.195 -15.188 -41.312 1 55.28 270 GLY B N 1
ATOM 8465 C CA . GLY B 1 270 ? -7.043 -15.734 -40.625 1 55.28 270 GLY B CA 1
ATOM 8466 C C . GLY B 1 270 ? -6.918 -15.234 -39.188 1 55.28 270 GLY B C 1
ATOM 8467 O O . GLY B 1 270 ? -5.977 -15.602 -38.469 1 55.28 270 GLY B O 1
ATOM 8468 N N . GLY B 1 271 ? -8.055 -14.516 -38.5 1 64.94 271 GLY B N 1
ATOM 8469 C CA . GLY B 1 271 ? -8.172 -14.211 -37.062 1 64.94 271 GLY B CA 1
ATOM 8470 C C . GLY B 1 271 ? -7.152 -13.188 -36.594 1 64.94 271 GLY B C 1
ATOM 8471 O O . GLY B 1 271 ? -6.5 -12.531 -37.406 1 64.94 271 GLY B O 1
ATOM 8472 N N . VAL B 1 272 ? -6.992 -12.75 -35.312 1 74.5 272 VAL B N 1
ATOM 8473 C CA . VAL B 1 272 ? -6.094 -11.797 -34.656 1 74.5 272 VAL B CA 1
ATOM 8474 C C . VAL B 1 272 ? -4.641 -12.188 -34.938 1 74.5 272 VAL B C 1
ATOM 8476 O O . VAL B 1 272 ? -3.787 -11.312 -35.125 1 74.5 272 VAL B O 1
ATOM 8479 N N . VAL B 1 273 ? -4.375 -13.43 -35.125 1 80 273 VAL B N 1
ATOM 8480 C CA . VAL B 1 273 ? -3.021 -13.93 -35.344 1 80 273 VAL B CA 1
ATOM 8481 C C . VAL B 1 273 ? -2.508 -13.5 -36.688 1 80 273 VAL B C 1
ATOM 8483 O O . VAL B 1 273 ? -1.377 -13.023 -36.812 1 80 273 VAL B O 1
ATOM 8486 N N . LYS B 1 274 ? -3.291 -13.688 -37.688 1 78.12 274 LYS B N 1
ATOM 8487 C CA . LYS B 1 274 ? -2.896 -13.297 -39.031 1 78.12 274 LYS B CA 1
ATOM 8488 C C . LYS B 1 274 ? -2.676 -11.789 -39.125 1 78.12 274 LYS B C 1
ATOM 8490 O O . LYS B 1 274 ? -1.719 -11.328 -39.75 1 78.12 274 LYS B O 1
ATOM 8495 N N . TRP B 1 275 ? -3.477 -11.141 -38.5 1 78.56 275 TRP B N 1
ATOM 8496 C CA . TRP B 1 275 ? -3.352 -9.688 -38.531 1 78.56 275 TRP B CA 1
ATOM 8497 C C . TRP B 1 275 ? -2.057 -9.242 -37.844 1 78.56 275 TRP B C 1
ATOM 8499 O O . TRP B 1 275 ? -1.36 -8.359 -38.344 1 78.56 275 TRP B O 1
ATOM 8509 N N . VAL B 1 276 ? -1.79 -9.789 -36.75 1 84.06 276 VAL B N 1
ATOM 8510 C CA . VAL B 1 276 ? -0.587 -9.43 -36 1 84.06 276 VAL B CA 1
ATOM 8511 C C . VAL B 1 276 ? 0.652 -9.773 -36.844 1 84.06 276 VAL B C 1
ATOM 8513 O O . VAL B 1 276 ? 1.636 -9.031 -36.812 1 84.06 276 VAL B O 1
ATOM 8516 N N . ARG B 1 277 ? 0.568 -10.789 -37.531 1 81.75 277 ARG B N 1
ATOM 8517 C CA . ARG B 1 277 ? 1.705 -11.227 -38.344 1 81.75 277 ARG B CA 1
ATOM 8518 C C . ARG B 1 277 ? 1.896 -10.32 -39.562 1 81.75 277 ARG B C 1
ATOM 8520 O O . ARG B 1 277 ? 3.027 -10.086 -40 1 81.75 277 ARG B O 1
ATOM 8527 N N . GLU B 1 278 ? 0.795 -9.742 -40.031 1 81.12 278 GLU B N 1
ATOM 8528 C CA . GLU B 1 278 ? 0.867 -8.93 -41.25 1 81.12 278 GLU B CA 1
ATOM 8529 C C . GLU B 1 278 ? 1.09 -7.457 -40.906 1 81.12 278 GLU B C 1
ATOM 8531 O O . GLU B 1 278 ? 1.567 -6.688 -41.75 1 81.12 278 GLU B O 1
ATOM 8536 N N . ASN B 1 279 ? 0.72 -7.121 -39.719 1 81.44 279 ASN B N 1
ATOM 8537 C CA . ASN B 1 279 ? 0.87 -5.723 -39.312 1 81.44 279 ASN B CA 1
ATOM 8538 C C . ASN B 1 279 ? 2.291 -5.422 -38.844 1 81.44 279 ASN B C 1
ATOM 8540 O O . ASN B 1 279 ? 2.742 -5.969 -37.844 1 81.44 279 ASN B O 1
ATOM 8544 N N . ASP B 1 280 ? 2.949 -4.57 -39.438 1 82 280 ASP B N 1
ATOM 8545 C CA . ASP B 1 280 ? 4.344 -4.25 -39.156 1 82 280 ASP B CA 1
ATOM 8546 C C . ASP B 1 280 ? 4.457 -3.369 -37.906 1 82 280 ASP B C 1
ATOM 8548 O O . ASP B 1 280 ? 5.539 -3.23 -37.312 1 82 280 ASP B O 1
ATOM 8552 N N . SER B 1 281 ? 3.316 -2.824 -37.531 1 86.19 281 SER B N 1
ATOM 8553 C CA . SER B 1 281 ? 3.377 -1.922 -36.375 1 86.19 281 SER B CA 1
ATOM 8554 C C . SER B 1 281 ? 3.416 -2.697 -35.062 1 86.19 281 SER B C 1
ATOM 8556 O O . SER B 1 281 ? 3.709 -2.127 -34 1 86.19 281 SER B O 1
ATOM 8558 N N . ILE B 1 282 ? 3.127 -4 -35.188 1 90.31 282 ILE B N 1
ATOM 8559 C CA . ILE B 1 282 ? 3.193 -4.832 -34 1 90.31 282 ILE B CA 1
ATOM 8560 C C . ILE B 1 282 ? 4.383 -5.785 -34.094 1 90.31 282 ILE B C 1
ATOM 8562 O O . ILE B 1 282 ? 4.539 -6.492 -35.094 1 90.31 282 ILE B O 1
ATOM 8566 N N . VAL B 1 283 ? 5.176 -5.703 -33.125 1 93.62 283 VAL B N 1
ATOM 8567 C CA . VAL B 1 283 ? 6.363 -6.555 -33.125 1 93.62 283 VAL B CA 1
ATOM 8568 C C . VAL B 1 283 ? 6.176 -7.703 -32.156 1 93.62 283 VAL B C 1
ATOM 8570 O O . VAL B 1 283 ? 5.898 -7.48 -30.969 1 93.62 283 VAL B O 1
ATOM 8573 N N . THR B 1 284 ? 6.223 -8.883 -32.656 1 94.44 284 THR B N 1
ATOM 8574 C CA . THR B 1 284 ? 6.125 -10.086 -31.844 1 94.44 284 THR B CA 1
ATOM 8575 C C . THR B 1 284 ? 7.496 -10.734 -31.672 1 94.44 284 THR B C 1
ATOM 8577 O O . THR B 1 284 ? 8.477 -10.305 -32.281 1 94.44 284 THR B O 1
ATOM 8580 N N . VAL B 1 285 ? 7.598 -11.68 -30.766 1 94.88 285 VAL B N 1
ATOM 8581 C CA . VAL B 1 285 ? 8.844 -12.398 -30.531 1 94.88 285 VAL B CA 1
ATOM 8582 C C . VAL B 1 285 ? 9.289 -13.102 -31.812 1 94.88 285 VAL B C 1
ATOM 8584 O O . VAL B 1 285 ? 10.477 -13.125 -32.125 1 94.88 285 VAL B O 1
ATOM 8587 N N . GLY B 1 286 ? 8.312 -13.594 -32.594 1 92.94 286 GLY B N 1
ATOM 8588 C CA . GLY B 1 286 ? 8.625 -14.25 -33.844 1 92.94 286 GLY B CA 1
ATOM 8589 C C . GLY B 1 286 ? 9.305 -13.336 -34.844 1 92.94 286 GLY B C 1
ATOM 8590 O O . GLY B 1 286 ? 10.297 -13.711 -35.469 1 92.94 286 GLY B O 1
ATOM 8591 N N . LYS B 1 287 ? 8.852 -12.156 -34.969 1 91.5 287 LYS B N 1
ATOM 8592 C CA . LYS B 1 287 ? 9.43 -11.188 -35.906 1 91.5 287 LYS B CA 1
ATOM 8593 C C . LYS B 1 287 ? 10.852 -10.812 -35.5 1 91.5 287 LYS B C 1
ATOM 8595 O O . LYS B 1 287 ? 11.703 -10.547 -36.344 1 91.5 287 LYS B O 1
ATOM 8600 N N . VAL B 1 288 ? 11.062 -10.75 -34.188 1 92.25 288 VAL B N 1
ATOM 8601 C CA . VAL B 1 288 ? 12.398 -10.43 -33.688 1 92.25 288 VAL B CA 1
ATOM 8602 C C . VAL B 1 288 ? 13.375 -11.547 -34.062 1 92.25 288 VAL B C 1
ATOM 8604 O O . VAL B 1 288 ? 14.516 -11.273 -34.438 1 92.25 288 VAL B O 1
ATOM 8607 N N . TRP B 1 289 ? 12.938 -12.789 -33.938 1 90.94 289 TRP B N 1
ATOM 8608 C CA . TRP B 1 289 ? 13.805 -13.93 -34.219 1 90.94 289 TRP B CA 1
ATOM 8609 C C . TRP B 1 289 ? 13.992 -14.125 -35.719 1 90.94 289 TRP B C 1
ATOM 8611 O O . TRP B 1 289 ? 14.898 -14.836 -36.156 1 90.94 289 TRP B O 1
ATOM 8621 N N . GLU B 1 290 ? 13.133 -13.477 -36.531 1 87.5 290 GLU B N 1
ATOM 8622 C CA . GLU B 1 290 ? 13.289 -13.531 -38 1 87.5 290 GLU B CA 1
ATOM 8623 C C . GLU B 1 290 ? 14.367 -12.562 -38.469 1 87.5 290 GLU B C 1
ATOM 8625 O O . GLU B 1 290 ? 14.836 -12.664 -39.594 1 87.5 290 GLU B O 1
ATOM 8630 N N . LEU B 1 291 ? 14.672 -11.703 -37.594 1 82.19 291 LEU B N 1
ATOM 8631 C CA . LEU B 1 291 ? 15.703 -10.742 -37.969 1 82.19 291 LEU B CA 1
ATOM 8632 C C . LEU B 1 291 ? 17.016 -11.461 -38.312 1 82.19 291 LEU B C 1
ATOM 8634 O O . LEU B 1 291 ? 17.406 -12.406 -37.625 1 82.19 291 LEU B O 1
ATOM 8638 N N . ASP B 1 292 ? 17.438 -11.242 -39.625 1 67.56 292 ASP B N 1
ATOM 8639 C CA . ASP B 1 292 ? 18.641 -11.883 -40.125 1 67.56 292 ASP B CA 1
ATOM 8640 C C . ASP B 1 292 ? 19.875 -11.484 -39.344 1 67.56 292 ASP B C 1
ATOM 8642 O O . ASP B 1 292 ? 20.047 -10.305 -39 1 67.56 292 ASP B O 1
ATOM 8646 N N . ASP B 1 293 ? 20.656 -12.523 -38.812 1 59.84 293 ASP B N 1
ATOM 8647 C CA . ASP B 1 293 ? 21.906 -12.352 -38.062 1 59.84 293 ASP B CA 1
ATOM 8648 C C . ASP B 1 293 ? 22.891 -11.484 -38.812 1 59.84 293 ASP B C 1
ATOM 8650 O O . ASP B 1 293 ? 23.812 -10.914 -38.219 1 59.84 293 ASP B O 1
ATOM 8654 N N . SER B 1 294 ? 22.719 -11.453 -40.156 1 57.88 294 SER B N 1
ATOM 8655 C CA . SER B 1 294 ? 23.703 -10.773 -40.969 1 57.88 294 SER B CA 1
ATOM 8656 C C . SER B 1 294 ? 23.312 -9.312 -41.219 1 57.88 294 SER B C 1
ATOM 8658 O O . SER B 1 294 ? 23.938 -8.617 -42.031 1 57.88 294 SER B O 1
ATOM 8660 N N . ASP B 1 295 ? 22.297 -8.859 -40.594 1 58.19 295 ASP B N 1
ATOM 8661 C CA . ASP B 1 295 ? 21.922 -7.461 -40.781 1 58.19 295 ASP B CA 1
ATOM 8662 C C . ASP B 1 295 ? 23.031 -6.527 -40.312 1 58.19 295 ASP B C 1
ATOM 8664 O O . ASP B 1 295 ? 23.641 -6.77 -39.25 1 58.19 295 ASP B O 1
ATOM 8668 N N . LYS B 1 296 ? 23.672 -5.832 -41.25 1 57.09 296 LYS B N 1
ATOM 8669 C CA . LYS B 1 296 ? 24.781 -4.906 -41.125 1 57.09 296 LYS B CA 1
ATOM 8670 C C . LYS B 1 296 ? 24.734 -4.129 -39.812 1 57.09 296 LYS B C 1
ATOM 8672 O O . LYS B 1 296 ? 25.75 -3.615 -39.344 1 57.09 296 LYS B O 1
ATOM 8677 N N . PHE B 1 297 ? 23.547 -4.129 -39.188 1 58.19 297 PHE B N 1
ATOM 8678 C CA . PHE B 1 297 ? 23.328 -3.273 -38 1 58.19 297 PHE B CA 1
ATOM 8679 C C . PHE B 1 297 ? 23.953 -3.891 -36.781 1 58.19 297 PHE B C 1
ATOM 8681 O O . PHE B 1 297 ? 24.312 -3.176 -35.812 1 58.19 297 PHE B O 1
ATOM 8688 N N . PHE B 1 298 ? 24.172 -5.184 -36.938 1 62.25 298 PHE B N 1
ATOM 8689 C CA . PHE B 1 298 ? 24.641 -5.84 -35.719 1 62.25 298 PHE B CA 1
ATOM 8690 C C . PHE B 1 298 ? 26.078 -6.312 -35.875 1 62.25 298 PHE B C 1
ATOM 8692 O O . PHE B 1 298 ? 26.438 -6.898 -36.906 1 62.25 298 PHE B O 1
ATOM 8699 N N . THR B 1 299 ? 27.016 -5.684 -35.156 1 62.28 299 THR B N 1
ATOM 8700 C CA . THR B 1 299 ? 28.438 -5.918 -35.281 1 62.28 299 THR B CA 1
ATOM 8701 C C . THR B 1 299 ? 28.797 -7.336 -34.844 1 62.28 299 THR B C 1
ATOM 8703 O O . THR B 1 299 ? 29.766 -7.926 -35.344 1 62.28 299 THR B O 1
ATOM 8706 N N . SER B 1 300 ? 28.109 -7.816 -33.781 1 71.5 300 SER B N 1
ATOM 8707 C CA . SER B 1 300 ? 28.531 -9.117 -33.25 1 71.5 300 SER B CA 1
ATOM 8708 C C . SER B 1 300 ? 27.328 -10.047 -33.062 1 71.5 300 SER B C 1
ATOM 8710 O O . SER B 1 300 ? 26.219 -9.578 -32.781 1 71.5 300 SER B O 1
ATOM 8712 N N . GLN B 1 301 ? 27.5 -11.289 -33.438 1 75.25 301 GLN B N 1
ATOM 8713 C CA . GLN B 1 301 ? 26.469 -12.32 -33.312 1 75.25 301 GLN B CA 1
ATOM 8714 C C . GLN B 1 301 ? 26 -12.453 -31.875 1 75.25 301 GLN B C 1
ATOM 8716 O O . GLN B 1 301 ? 24.812 -12.664 -31.609 1 75.25 301 GLN B O 1
ATOM 8721 N N . ASN B 1 302 ? 26.938 -12.242 -30.953 1 76.88 302 ASN B N 1
ATOM 8722 C CA . ASN B 1 302 ? 26.594 -12.352 -29.547 1 76.88 302 ASN B CA 1
ATOM 8723 C C . ASN B 1 302 ? 25.672 -11.219 -29.109 1 76.88 302 ASN B C 1
ATOM 8725 O O . ASN B 1 302 ? 24.797 -11.414 -28.266 1 76.88 302 ASN B O 1
ATOM 8729 N N . GLN B 1 303 ? 25.781 -10.133 -29.75 1 79.06 303 GLN B N 1
ATOM 8730 C CA . GLN B 1 303 ? 24.969 -8.977 -29.391 1 79.06 303 GLN B CA 1
ATOM 8731 C C . GLN B 1 303 ? 23.547 -9.141 -29.906 1 79.06 303 GLN B C 1
ATOM 8733 O O . GLN B 1 303 ? 22.578 -8.758 -29.219 1 79.06 303 GLN B O 1
ATOM 8738 N N . ILE B 1 304 ? 23.438 -9.703 -30.984 1 81.75 304 ILE B N 1
ATOM 8739 C CA . ILE B 1 304 ? 22.109 -9.898 -31.547 1 81.75 304 ILE B CA 1
ATOM 8740 C C . ILE B 1 304 ? 21.344 -10.93 -30.719 1 81.75 304 ILE B C 1
ATOM 8742 O O . ILE B 1 304 ? 20.156 -10.766 -30.469 1 81.75 304 ILE B O 1
ATOM 8746 N N . GLN B 1 305 ? 22.062 -11.977 -30.328 1 85.44 305 GLN B N 1
ATOM 8747 C CA . GLN B 1 305 ? 21.422 -12.992 -29.5 1 85.44 305 GLN B CA 1
ATOM 8748 C C . GLN B 1 305 ? 20.984 -12.414 -28.156 1 85.44 305 GLN B C 1
ATOM 8750 O O . GLN B 1 305 ? 19.922 -12.758 -27.641 1 85.44 305 GLN B O 1
ATOM 8755 N N . ARG B 1 306 ? 21.781 -11.547 -27.703 1 86.88 306 ARG B N 1
ATOM 8756 C CA . ARG B 1 306 ? 21.438 -10.906 -26.438 1 86.88 306 ARG B CA 1
ATOM 8757 C C . ARG B 1 306 ? 20.188 -10.031 -26.594 1 86.88 306 ARG B C 1
ATOM 8759 O O . ARG B 1 306 ? 19.328 -10 -25.703 1 86.88 306 ARG B O 1
ATOM 8766 N N . LEU B 1 307 ? 20.125 -9.352 -27.656 1 89.19 307 LEU B N 1
ATOM 8767 C CA . LEU B 1 307 ? 18.984 -8.477 -27.906 1 89.19 307 LEU B CA 1
ATOM 8768 C C . LEU B 1 307 ? 17.703 -9.297 -28.094 1 89.19 307 LEU B C 1
ATOM 8770 O O . LEU B 1 307 ? 16.641 -8.914 -27.609 1 89.19 307 LEU B O 1
ATOM 8774 N N . LYS B 1 308 ? 17.844 -10.391 -28.797 1 91.81 308 LYS B N 1
ATOM 8775 C CA . LYS B 1 308 ? 16.703 -11.281 -28.969 1 91.81 308 LYS B CA 1
ATOM 8776 C C . LYS B 1 308 ? 16.203 -11.812 -27.641 1 91.81 308 LYS B C 1
ATOM 8778 O O . LYS B 1 308 ? 15 -11.828 -27.375 1 91.81 308 LYS B O 1
ATOM 8783 N N . ARG B 1 309 ? 17.141 -12.117 -26.781 1 92.94 309 ARG B N 1
ATOM 8784 C CA . ARG B 1 309 ? 16.781 -12.641 -25.469 1 92.94 309 ARG B CA 1
ATOM 8785 C C . ARG B 1 309 ? 16.141 -11.57 -24.609 1 92.94 309 ARG B C 1
ATOM 8787 O O . ARG B 1 309 ? 15.219 -11.859 -23.828 1 92.94 309 ARG B O 1
ATOM 8794 N N . ILE B 1 310 ? 16.562 -10.359 -24.719 1 94.12 310 ILE B N 1
ATOM 8795 C CA . ILE B 1 310 ? 15.977 -9.258 -23.953 1 94.12 310 ILE B CA 1
ATOM 8796 C C . ILE B 1 310 ? 14.539 -9.039 -24.406 1 94.12 310 ILE B C 1
ATOM 8798 O O . ILE B 1 310 ? 13.656 -8.781 -23.578 1 94.12 310 ILE B O 1
ATOM 8802 N N . CYS B 1 311 ? 14.273 -9.141 -25.641 1 95.88 311 CYS B N 1
ATOM 8803 C CA . CYS B 1 311 ? 12.922 -8.969 -26.156 1 95.88 311 CYS B CA 1
ATOM 8804 C C . CYS B 1 311 ? 12.016 -10.102 -25.672 1 95.88 311 CYS B C 1
ATOM 8806 O O . CYS B 1 311 ? 10.844 -9.875 -25.375 1 95.88 311 CYS B O 1
ATOM 8808 N N . LEU B 1 312 ? 12.602 -11.281 -25.688 1 96.25 312 LEU B N 1
ATOM 8809 C CA . LEU B 1 312 ? 11.836 -12.398 -25.141 1 96.25 312 LEU B CA 1
ATOM 8810 C C . LEU B 1 312 ? 11.5 -12.172 -23.672 1 96.25 312 LEU B C 1
ATOM 8812 O O . LEU B 1 312 ? 10.367 -12.398 -23.25 1 96.25 312 LEU B O 1
ATOM 8816 N N . SER B 1 313 ? 12.492 -11.727 -22.859 1 96.69 313 SER B N 1
ATOM 8817 C CA . SER B 1 313 ? 12.266 -11.422 -21.453 1 96.69 313 SER B CA 1
ATOM 8818 C C . SER B 1 313 ? 11.188 -10.359 -21.281 1 96.69 313 SER B C 1
ATOM 8820 O O . SER B 1 313 ? 10.383 -10.43 -20.359 1 96.69 313 SER B O 1
ATOM 8822 N N . PHE B 1 314 ? 11.195 -9.414 -22.125 1 97.25 314 PHE B N 1
ATOM 8823 C CA . PHE B 1 314 ? 10.219 -8.328 -22.078 1 97.25 314 PHE B CA 1
ATOM 8824 C C . PHE B 1 314 ? 8.812 -8.859 -22.312 1 97.25 314 PHE B C 1
ATOM 8826 O O . PHE B 1 314 ? 7.855 -8.422 -21.672 1 97.25 314 PHE B O 1
ATOM 8833 N N . ALA B 1 315 ? 8.672 -9.703 -23.297 1 96.94 315 ALA B N 1
ATOM 8834 C CA . ALA B 1 315 ? 7.379 -10.312 -23.562 1 96.94 315 ALA B CA 1
ATOM 8835 C C . ALA B 1 315 ? 6.91 -11.156 -22.391 1 96.94 315 ALA B C 1
ATOM 8837 O O . ALA B 1 315 ? 5.727 -11.133 -22.031 1 96.94 315 ALA B O 1
ATOM 8838 N N . LEU B 1 316 ? 7.828 -11.883 -21.75 1 97 316 LEU B N 1
ATOM 8839 C CA . LEU B 1 316 ? 7.484 -12.719 -20.609 1 97 316 LEU B CA 1
ATOM 8840 C C . LEU B 1 316 ? 7.141 -11.859 -19.391 1 97 316 LEU B C 1
ATOM 8842 O O . LEU B 1 316 ? 6.258 -12.219 -18.609 1 97 316 LEU B O 1
ATOM 8846 N N . PHE B 1 317 ? 7.789 -10.742 -19.25 1 96.12 317 PHE B N 1
ATOM 8847 C CA . PHE B 1 317 ? 7.492 -9.789 -18.188 1 96.12 317 PHE B CA 1
ATOM 8848 C C . PHE B 1 317 ? 6.027 -9.367 -18.234 1 96.12 317 PHE B C 1
ATOM 8850 O O . PHE B 1 317 ? 5.375 -9.281 -17.188 1 96.12 317 PHE B O 1
ATOM 8857 N N . LYS B 1 318 ? 5.559 -9.172 -19.391 1 95.19 318 LYS B N 1
ATOM 8858 C CA . LYS B 1 318 ? 4.176 -8.734 -19.547 1 95.19 318 LYS B CA 1
ATOM 8859 C C . LYS B 1 318 ? 3.201 -9.82 -19.109 1 95.19 318 LYS B C 1
ATOM 8861 O O . LYS B 1 318 ? 2.115 -9.531 -18.609 1 95.19 318 LYS B O 1
ATOM 8866 N N . LEU B 1 319 ? 3.596 -11.047 -19.25 1 94.56 319 LEU B N 1
ATOM 8867 C CA . LEU B 1 319 ? 2.756 -12.156 -18.828 1 94.56 319 LEU B CA 1
ATOM 8868 C C . LEU B 1 319 ? 2.789 -12.312 -17.312 1 94.56 319 LEU B C 1
ATOM 8870 O O . LEU B 1 319 ? 1.747 -12.492 -16.672 1 94.56 319 LEU B O 1
ATOM 8874 N N . LEU B 1 320 ? 3.969 -12.172 -16.734 1 93.5 320 LEU B N 1
ATOM 8875 C CA . LEU B 1 320 ? 4.125 -12.383 -15.305 1 93.5 320 LEU B CA 1
ATOM 8876 C C . LEU B 1 320 ? 3.545 -11.211 -14.516 1 93.5 320 LEU B C 1
ATOM 8878 O O . LEU B 1 320 ? 3.092 -11.383 -13.383 1 93.5 320 LEU B O 1
ATOM 8882 N N . ARG B 1 321 ? 3.602 -10.039 -15.07 1 93.19 321 ARG B N 1
ATOM 8883 C CA . ARG B 1 321 ? 3.1 -8.828 -14.422 1 93.19 321 ARG B CA 1
ATOM 8884 C C . ARG B 1 321 ? 1.62 -8.969 -14.07 1 93.19 321 ARG B C 1
ATOM 8886 O O . ARG B 1 321 ? 1.134 -8.336 -13.133 1 93.19 321 ARG B O 1
ATOM 8893 N N . ARG B 1 322 ? 0.876 -9.82 -14.766 1 91.12 322 ARG B N 1
ATOM 8894 C CA . ARG B 1 322 ? -0.545 -10.047 -14.531 1 91.12 322 ARG B CA 1
ATOM 8895 C C . ARG B 1 322 ? -0.785 -10.578 -13.117 1 91.12 322 ARG B C 1
ATOM 8897 O O . ARG B 1 322 ? -1.781 -10.234 -12.484 1 91.12 322 ARG B O 1
ATOM 8904 N N . ARG B 1 323 ? 0.17 -11.297 -12.617 1 89.94 323 ARG B N 1
ATOM 8905 C CA . ARG B 1 323 ? 0.041 -11.859 -11.273 1 89.94 323 ARG B CA 1
ATOM 8906 C C . ARG B 1 323 ? 0.173 -10.773 -10.211 1 89.94 323 ARG B C 1
ATOM 8908 O O . ARG B 1 323 ? -0.487 -10.836 -9.172 1 89.94 323 ARG B O 1
ATOM 8915 N N . PHE B 1 324 ? 0.917 -9.727 -10.492 1 87.81 324 PHE B N 1
ATOM 8916 C CA . PHE B 1 324 ? 1.119 -8.633 -9.547 1 87.81 324 PHE B CA 1
ATOM 8917 C C . PHE B 1 324 ? -0.055 -7.664 -9.578 1 87.81 324 PHE B C 1
ATOM 8919 O O . PHE B 1 324 ? -0.291 -6.938 -8.609 1 87.81 324 PHE B O 1
ATOM 8926 N N . GLU B 1 325 ? -0.782 -7.695 -10.711 1 87.94 325 GLU B N 1
ATOM 8927 C CA . GLU B 1 325 ? -1.947 -6.824 -10.828 1 87.94 325 GLU B CA 1
ATOM 8928 C C . GLU B 1 325 ? -3.221 -7.547 -10.398 1 87.94 325 GLU B C 1
ATOM 8930 O O . GLU B 1 325 ? -4.324 -7.031 -10.586 1 87.94 325 GLU B O 1
ATOM 8935 N N . HIS B 1 326 ? -3.135 -8.719 -9.867 1 84.44 326 HIS B N 1
ATOM 8936 C CA . HIS B 1 326 ? -4.23 -9.5 -9.305 1 84.44 326 HIS B CA 1
ATOM 8937 C C . HIS B 1 326 ? -5.238 -9.891 -10.375 1 84.44 326 HIS B C 1
ATOM 8939 O O . HIS B 1 326 ? -6.449 -9.859 -10.141 1 84.44 326 HIS B O 1
ATOM 8945 N N . LEU B 1 327 ? -4.727 -10.117 -11.555 1 86.44 327 LEU B N 1
ATOM 8946 C CA . LEU B 1 327 ? -5.527 -10.68 -12.633 1 86.44 327 LEU B CA 1
ATOM 8947 C C . LEU B 1 327 ? -5.512 -12.203 -12.586 1 86.44 327 LEU B C 1
ATOM 8949 O O . LEU B 1 327 ? -4.754 -12.797 -11.82 1 86.44 327 LEU B O 1
ATOM 8953 N N . PRO B 1 328 ? -6.434 -12.781 -13.242 1 79.75 328 PRO B N 1
ATOM 8954 C CA . PRO B 1 328 ? -6.457 -14.242 -13.18 1 79.75 328 PRO B CA 1
ATOM 8955 C C . PRO B 1 328 ? -5.133 -14.875 -13.609 1 79.75 328 PRO B C 1
ATOM 8957 O O . PRO B 1 328 ? -4.422 -14.312 -14.445 1 79.75 328 PRO B O 1
ATOM 8960 N N . ALA B 1 329 ? -4.82 -15.961 -12.984 1 80.5 329 ALA B N 1
ATOM 8961 C CA . ALA B 1 329 ? -3.576 -16.672 -13.258 1 80.5 329 ALA B CA 1
ATOM 8962 C C . ALA B 1 329 ? -3.543 -17.188 -14.695 1 80.5 329 ALA B C 1
ATOM 8964 O O . ALA B 1 329 ? -4.559 -17.156 -15.398 1 80.5 329 ALA B O 1
ATOM 8965 N N . LEU B 1 330 ? -2.332 -17.562 -15.109 1 86.44 330 LEU B N 1
ATOM 8966 C CA . LEU B 1 330 ? -2.137 -18.094 -16.453 1 86.44 330 LEU B CA 1
ATOM 8967 C C . LEU B 1 330 ? -2.973 -19.359 -16.656 1 86.44 330 LEU B C 1
ATOM 8969 O O . LEU B 1 330 ? -3.035 -20.219 -15.773 1 86.44 330 LEU B O 1
ATOM 8973 N N . SER B 1 331 ? -3.678 -19.422 -17.734 1 87.12 331 SER B N 1
ATOM 8974 C CA . SER B 1 331 ? -4.434 -20.625 -18.078 1 87.12 331 SER B CA 1
ATOM 8975 C C . SER B 1 331 ? -3.506 -21.797 -18.375 1 87.12 331 SER B C 1
ATOM 8977 O O . SER B 1 331 ? -2.305 -21.594 -18.578 1 87.12 331 SER B O 1
ATOM 8979 N N . LYS B 1 332 ? -3.939 -22.984 -18.422 1 88.62 332 LYS B N 1
ATOM 8980 C CA . LYS B 1 332 ? -3.148 -24.172 -18.703 1 88.62 332 LYS B CA 1
ATOM 8981 C C . LYS B 1 332 ? -2.566 -24.125 -20.109 1 88.62 332 LYS B C 1
ATOM 8983 O O . LYS B 1 332 ? -1.421 -24.531 -20.328 1 88.62 332 LYS B O 1
ATOM 8988 N N . GLN B 1 333 ? -3.316 -23.531 -20.969 1 89.38 333 GLN B N 1
ATOM 8989 C CA . GLN B 1 333 ? -2.85 -23.438 -22.344 1 89.38 333 GLN B CA 1
ATOM 8990 C C . GLN B 1 333 ? -1.683 -22.453 -22.469 1 89.38 333 GLN B C 1
ATOM 8992 O O . GLN B 1 333 ? -0.732 -22.703 -23.219 1 89.38 333 GLN B O 1
ATOM 8997 N N . GLU B 1 334 ? -1.824 -21.469 -21.734 1 91.62 334 GLU B N 1
ATOM 8998 C CA . GLU B 1 334 ? -0.747 -20.484 -21.75 1 91.62 334 GLU B CA 1
ATOM 8999 C C . GLU B 1 334 ? 0.53 -21.047 -21.141 1 91.62 334 GLU B C 1
ATOM 9001 O O . GLU B 1 334 ? 1.631 -20.781 -21.625 1 91.62 334 GLU B O 1
ATOM 9006 N N . VAL B 1 335 ? 0.372 -21.875 -20.141 1 91.81 335 VAL B N 1
ATOM 9007 C CA . VAL B 1 335 ? 1.515 -22.469 -19.453 1 91.81 335 VAL B CA 1
ATOM 9008 C C . VAL B 1 335 ? 2.197 -23.484 -20.375 1 91.81 335 VAL B C 1
ATOM 9010 O O . VAL B 1 335 ? 3.428 -23.531 -20.453 1 91.81 335 VAL B O 1
ATOM 9013 N N . ASP B 1 336 ? 1.452 -24.234 -21.062 1 90.62 336 ASP B N 1
ATOM 9014 C CA . ASP B 1 336 ? 2.01 -25.203 -22 1 90.62 336 ASP B CA 1
ATOM 9015 C C . ASP B 1 336 ? 2.771 -24.516 -23.125 1 90.62 336 ASP B C 1
ATOM 9017 O O . ASP B 1 336 ? 3.857 -24.953 -23.5 1 90.62 336 ASP B O 1
ATOM 9021 N N . ASP B 1 337 ? 2.193 -23.469 -23.547 1 92.06 337 ASP B N 1
ATOM 9022 C CA . ASP B 1 337 ? 2.838 -22.719 -24.625 1 92.06 337 ASP B CA 1
ATOM 9023 C C . ASP B 1 337 ? 4.148 -22.094 -24.141 1 92.06 337 ASP B C 1
ATOM 9025 O O . ASP B 1 337 ? 5.152 -22.125 -24.859 1 92.06 337 ASP B O 1
ATOM 9029 N N . SER B 1 338 ? 4.09 -21.531 -23 1 93.25 338 SER B N 1
ATOM 9030 C CA . SER B 1 338 ? 5.285 -20.891 -22.453 1 93.25 338 SER B CA 1
ATOM 9031 C C . SER B 1 338 ? 6.352 -21.938 -22.125 1 93.25 338 SER B C 1
ATOM 9033 O O . SER B 1 338 ? 7.547 -21.688 -22.312 1 93.25 338 SER B O 1
ATOM 9035 N N . ARG B 1 339 ? 5.949 -23.062 -21.656 1 92.56 339 ARG B N 1
ATOM 9036 C CA . ARG B 1 339 ? 6.879 -24.156 -21.375 1 92.56 339 ARG B CA 1
ATOM 9037 C C . ARG B 1 339 ? 7.598 -24.609 -22.641 1 92.56 339 ARG B C 1
ATOM 9039 O O . ARG B 1 339 ? 8.82 -24.734 -22.656 1 92.56 339 ARG B O 1
ATOM 9046 N N . ASP B 1 340 ? 6.852 -24.734 -23.688 1 90.62 340 ASP B N 1
ATOM 9047 C CA . ASP B 1 340 ? 7.43 -25.172 -24.953 1 90.62 340 ASP B CA 1
ATOM 9048 C C . ASP B 1 340 ? 8.367 -24.109 -25.531 1 90.62 340 ASP B C 1
ATOM 9050 O O . ASP B 1 340 ? 9.414 -24.438 -26.094 1 90.62 340 ASP B O 1
ATOM 9054 N N . LEU B 1 341 ? 7.97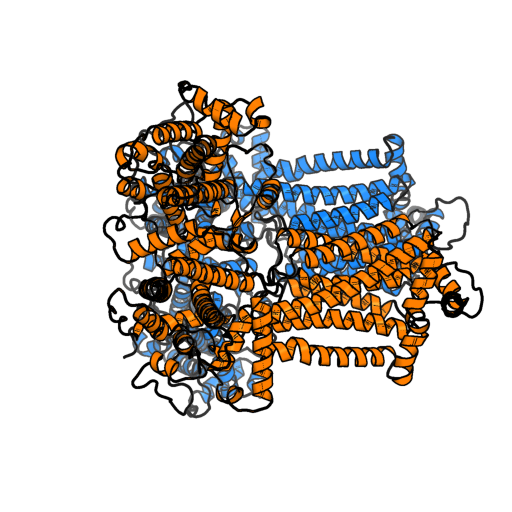3 -22.953 -25.344 1 92.56 341 LEU B N 1
ATOM 9055 C CA . LEU B 1 341 ? 8.805 -21.859 -25.828 1 92.56 341 LEU B CA 1
ATOM 9056 C C . LEU B 1 341 ? 10.156 -21.844 -25.125 1 92.56 341 LEU B C 1
ATOM 9058 O O . LEU B 1 341 ? 11.195 -21.672 -25.766 1 92.56 341 LEU B O 1
ATOM 9062 N N . LEU B 1 342 ? 10.195 -22.125 -23.844 1 93.25 342 LEU B N 1
ATOM 9063 C CA . LEU B 1 342 ? 11.422 -22.031 -23.062 1 93.25 342 LEU B CA 1
ATOM 9064 C C . LEU B 1 342 ? 12.25 -23.297 -23.172 1 93.25 342 LEU B C 1
ATOM 9066 O O . LEU B 1 342 ? 13.461 -23.234 -23.391 1 93.25 342 LEU B O 1
ATOM 9070 N N . LEU B 1 343 ? 11.648 -24.469 -23.156 1 90.62 343 LEU B N 1
ATOM 9071 C CA . LEU B 1 343 ? 12.398 -25.719 -23.109 1 90.62 343 LEU B CA 1
ATOM 9072 C C . LEU B 1 343 ? 12.758 -26.188 -24.516 1 90.62 343 LEU B C 1
ATOM 9074 O O . LEU B 1 343 ? 13.891 -26.578 -24.781 1 90.62 343 LEU B O 1
ATOM 9078 N N . LYS B 1 344 ? 11.789 -26.047 -25.406 1 87.62 344 LYS B N 1
ATOM 9079 C CA . LYS B 1 344 ? 12.055 -26.484 -26.766 1 87.62 344 LYS B CA 1
ATOM 9080 C C . LYS B 1 344 ? 12.672 -25.375 -27.609 1 87.62 344 LYS B C 1
ATOM 9082 O O . LYS B 1 344 ? 13.43 -25.641 -28.547 1 87.62 344 LYS B O 1
ATOM 9087 N N . GLY B 1 345 ? 12.352 -24.203 -27.281 1 88.88 345 GLY B N 1
ATOM 9088 C CA . GLY B 1 345 ? 12.828 -23.078 -28.062 1 88.88 345 GLY B CA 1
ATOM 9089 C C . GLY B 1 345 ? 14.18 -22.562 -27.609 1 88.88 345 GLY B C 1
ATOM 9090 O O . GLY B 1 345 ? 15.172 -22.672 -28.328 1 88.88 345 GLY B O 1
ATOM 9091 N N . LEU B 1 346 ? 14.305 -22.141 -26.391 1 88.38 346 LEU B N 1
ATOM 9092 C CA . LEU B 1 346 ? 15.492 -21.438 -25.922 1 88.38 346 LEU B CA 1
ATOM 9093 C C . LEU B 1 346 ? 16.531 -22.438 -25.422 1 88.38 346 LEU B C 1
ATOM 9095 O O . LEU B 1 346 ? 17.719 -22.328 -25.75 1 88.38 346 LEU B O 1
ATOM 9099 N N . TYR B 1 347 ? 16.156 -23.375 -24.641 1 85.44 347 TYR B N 1
ATOM 9100 C CA . TYR B 1 347 ? 17.109 -24.281 -24.016 1 85.44 347 TYR B CA 1
ATOM 9101 C C . TYR B 1 347 ? 17.719 -25.219 -25.031 1 85.44 347 TYR B C 1
ATOM 9103 O O . TYR B 1 347 ? 18.922 -25.5 -24.984 1 85.44 347 TYR B O 1
ATOM 9111 N N . ASN B 1 348 ? 17 -25.75 -26.047 1 76.06 348 ASN B N 1
ATOM 9112 C CA . ASN B 1 348 ? 17.5 -26.75 -26.984 1 76.06 348 ASN B CA 1
ATOM 9113 C C . ASN B 1 348 ? 18.297 -26.094 -28.125 1 76.06 348 ASN B C 1
ATOM 9115 O O . ASN B 1 348 ? 18.906 -26.797 -28.938 1 76.06 348 ASN B O 1
ATOM 9119 N N . ASN B 1 349 ? 18.297 -24.734 -28.453 1 62.31 349 ASN B N 1
ATOM 9120 C CA . ASN B 1 349 ? 18.938 -24.078 -29.578 1 62.31 349 ASN B CA 1
ATOM 9121 C C . ASN B 1 349 ? 20.469 -24.094 -29.453 1 62.31 349 ASN B C 1
ATOM 9123 O O . ASN B 1 349 ? 21.188 -23.891 -30.438 1 62.31 349 ASN B O 1
ATOM 9127 N N . GLY B 1 350 ? 21.156 -24.375 -28.375 1 55.94 350 GLY B N 1
ATOM 9128 C CA . GLY B 1 350 ? 22.609 -24.297 -28.406 1 55.94 350 GLY B CA 1
ATOM 9129 C C . GLY B 1 350 ? 23.281 -25.375 -27.578 1 55.94 350 GLY B C 1
ATOM 9130 O O . GLY B 1 350 ? 22.625 -26.312 -27.109 1 55.94 350 GLY B O 1
ATOM 9131 N N . GLU B 1 351 ? 24.719 -25.312 -27.531 1 48.66 351 GLU B N 1
ATOM 9132 C CA . GLU B 1 351 ? 25.562 -26.125 -26.641 1 48.66 351 GLU B CA 1
ATOM 9133 C C . GLU B 1 351 ? 25.062 -26.047 -25.203 1 48.66 351 GLU B C 1
ATOM 9135 O O . GLU B 1 351 ? 24.672 -24.984 -24.734 1 48.66 351 GLU B O 1
ATOM 9140 N N . THR B 1 352 ? 24.797 -27.156 -24.516 1 49.25 352 THR B N 1
ATOM 9141 C CA . THR B 1 352 ? 24.156 -27.422 -23.234 1 49.25 352 THR B CA 1
ATOM 9142 C C . THR B 1 352 ? 24.562 -26.375 -22.203 1 49.25 352 THR B C 1
ATOM 9144 O O . THR B 1 352 ? 23.703 -25.859 -21.469 1 49.25 352 THR B O 1
ATOM 9147 N N . SER B 1 353 ? 25.844 -26.078 -22.172 1 51.56 353 SER B N 1
ATOM 9148 C CA . SER B 1 353 ? 26.359 -25.234 -21.109 1 51.56 353 SER B CA 1
ATOM 9149 C C . SER B 1 353 ? 25.922 -23.781 -21.281 1 51.56 353 SER B C 1
ATOM 9151 O O . SER B 1 353 ? 25.547 -23.125 -20.312 1 51.56 353 SER B O 1
ATOM 9153 N N . CYS B 1 354 ? 25.688 -23.359 -22.469 1 67.69 354 CYS B N 1
ATOM 9154 C CA . CYS B 1 354 ? 25.406 -21.953 -22.75 1 67.69 354 CYS B CA 1
ATOM 9155 C C . CYS B 1 354 ? 23.906 -21.688 -22.75 1 67.69 354 CYS B C 1
ATOM 9157 O O . CYS B 1 354 ? 23.484 -20.547 -22.531 1 67.69 354 CYS B O 1
ATOM 9159 N N . SER B 1 355 ? 23.281 -22.828 -22.656 1 83.12 355 SER B N 1
ATOM 9160 C CA . SER B 1 355 ? 21.844 -22.672 -22.734 1 83.12 355 SER B CA 1
ATOM 9161 C C . SER B 1 355 ? 21.234 -22.375 -21.375 1 83.12 355 SER B C 1
ATOM 9163 O O . SER B 1 355 ? 20.297 -21.578 -21.266 1 83.12 355 SER B O 1
ATOM 9165 N N . ALA B 1 356 ? 21.875 -23 -20.328 1 89.88 356 ALA B N 1
ATOM 9166 C CA . ALA B 1 356 ? 21.344 -22.75 -18.984 1 89.88 356 ALA B CA 1
ATOM 9167 C C . ALA B 1 356 ? 21.578 -21.312 -18.578 1 89.88 356 ALA B C 1
ATOM 9169 O O . ALA B 1 356 ? 20.703 -20.688 -17.969 1 89.88 356 ALA B O 1
ATOM 9170 N N . GLU B 1 357 ? 22.688 -20.859 -18.922 1 89.19 357 GLU B N 1
ATOM 9171 C CA . GLU B 1 357 ? 23.016 -19.469 -18.609 1 89.19 357 GLU B CA 1
ATOM 9172 C C . GLU B 1 357 ? 22.094 -18.516 -19.344 1 89.19 357 GLU B C 1
ATOM 9174 O O . GLU B 1 357 ? 21.672 -17.5 -18.797 1 89.19 357 GLU B O 1
ATOM 9179 N N . ALA B 1 358 ? 21.781 -18.859 -20.5 1 89.94 358 ALA B N 1
ATOM 9180 C CA . ALA B 1 358 ? 20.891 -18.016 -21.297 1 89.94 358 ALA B CA 1
ATOM 9181 C C . ALA B 1 358 ? 19.484 -18 -20.703 1 89.94 358 ALA B C 1
ATOM 9183 O O . ALA B 1 358 ? 18.828 -16.953 -20.672 1 89.94 358 ALA B O 1
ATOM 9184 N N . MET B 1 359 ? 19.109 -19.125 -20.219 1 92.69 359 MET B N 1
ATOM 9185 C CA . MET B 1 359 ? 17.781 -19.219 -19.609 1 92.69 359 MET B CA 1
ATOM 9186 C C . MET B 1 359 ? 17.703 -18.359 -18.359 1 92.69 359 MET B C 1
ATOM 9188 O O . MET B 1 359 ? 16.734 -17.609 -18.172 1 92.69 359 MET B O 1
ATOM 9192 N N . PHE B 1 360 ? 18.672 -18.422 -17.531 1 93.06 360 PHE B N 1
ATOM 9193 C CA . PHE B 1 360 ? 18.656 -17.656 -16.297 1 93.06 360 PHE B CA 1
ATOM 9194 C C . PHE B 1 360 ? 18.844 -16.172 -16.578 1 93.06 360 PHE B C 1
ATOM 9196 O O . PHE B 1 360 ? 18.359 -15.32 -15.844 1 93.06 360 PHE B O 1
ATOM 9203 N N . GLN B 1 361 ? 19.531 -15.922 -17.625 1 91.44 361 GLN B N 1
ATOM 9204 C CA . GLN B 1 361 ? 19.656 -14.523 -18.016 1 91.44 361 GLN B CA 1
ATOM 9205 C C . GLN B 1 361 ? 18.312 -13.938 -18.438 1 91.44 361 GLN B C 1
ATOM 9207 O O . GLN B 1 361 ? 17.984 -12.812 -18.078 1 91.44 361 GLN B O 1
ATOM 9212 N N . VAL B 1 362 ? 17.578 -14.703 -19.172 1 94.25 362 VAL B N 1
ATOM 9213 C CA . VAL B 1 362 ? 16.266 -14.258 -19.609 1 94.25 362 VAL B CA 1
ATOM 9214 C C . VAL B 1 362 ? 15.352 -14.039 -18.406 1 94.25 362 VAL B C 1
ATOM 9216 O O . VAL B 1 362 ? 14.648 -13.031 -18.328 1 94.25 362 VAL B O 1
ATOM 9219 N N . MET B 1 363 ? 15.453 -14.953 -17.484 1 94.81 363 MET B N 1
ATOM 9220 C CA . MET B 1 363 ? 14.609 -14.852 -16.297 1 94.81 363 MET B CA 1
ATOM 9221 C C . MET B 1 363 ? 15.047 -13.68 -15.422 1 94.81 363 MET B C 1
ATOM 9223 O O . MET B 1 363 ? 14.203 -12.984 -14.844 1 94.81 363 MET B O 1
ATOM 9227 N N . ASN B 1 364 ? 16.297 -13.516 -15.328 1 92.69 364 ASN B N 1
ATOM 9228 C CA . ASN B 1 364 ? 16.812 -12.398 -14.555 1 92.69 364 ASN B CA 1
ATOM 9229 C C . ASN B 1 364 ? 16.391 -11.055 -15.148 1 92.69 364 ASN B C 1
ATOM 9231 O O . ASN B 1 364 ? 16 -10.141 -14.422 1 92.69 364 ASN B O 1
ATOM 9235 N N . ASP B 1 365 ? 16.484 -10.961 -16.422 1 92.81 365 ASP B N 1
ATOM 9236 C CA . ASP B 1 365 ? 16.062 -9.734 -17.094 1 92.81 365 ASP B CA 1
ATOM 9237 C C . ASP B 1 365 ? 14.562 -9.5 -16.906 1 92.81 365 ASP B C 1
ATOM 9239 O O . ASP B 1 365 ? 14.117 -8.359 -16.766 1 92.81 365 ASP B O 1
ATOM 9243 N N . GLU B 1 366 ? 13.828 -10.578 -16.953 1 95.44 366 GLU B N 1
ATOM 9244 C CA . GLU B 1 366 ? 12.391 -10.477 -16.719 1 95.44 366 GLU B CA 1
ATOM 9245 C C . GLU B 1 366 ? 12.102 -9.867 -15.344 1 95.44 366 GLU B C 1
ATOM 9247 O O . GLU B 1 366 ? 11.281 -8.953 -15.227 1 95.44 366 GLU B O 1
ATOM 9252 N N . VAL B 1 367 ? 12.805 -10.32 -14.352 1 93.12 367 VAL B N 1
ATOM 9253 C CA . VAL B 1 367 ? 12.609 -9.844 -12.984 1 93.12 367 VAL B CA 1
ATOM 9254 C C . VAL B 1 367 ? 13.086 -8.398 -12.867 1 93.12 367 VAL B C 1
ATOM 9256 O O . VAL B 1 367 ? 12.492 -7.594 -12.148 1 93.12 367 VAL B O 1
ATOM 9259 N N . VAL B 1 368 ? 14.062 -8.07 -13.594 1 90.94 368 VAL B N 1
ATOM 9260 C CA . VAL B 1 368 ? 14.555 -6.695 -13.594 1 90.94 368 VAL B CA 1
ATOM 9261 C C . VAL B 1 368 ? 13.516 -5.77 -14.211 1 90.94 368 VAL B C 1
ATOM 9263 O O . VAL B 1 368 ? 13.297 -4.656 -13.719 1 90.94 368 VAL B O 1
ATOM 9266 N N . PHE B 1 369 ? 12.883 -6.207 -15.242 1 93.06 369 PHE B N 1
ATOM 9267 C CA . PHE B 1 369 ? 11.82 -5.414 -15.852 1 93.06 369 PHE B CA 1
ATOM 9268 C C . PHE B 1 369 ? 10.688 -5.164 -14.859 1 93.06 369 PHE B C 1
ATOM 9270 O O . PHE B 1 369 ? 10.148 -4.059 -14.789 1 93.06 369 PHE B O 1
ATOM 9277 N N . ILE B 1 370 ? 10.398 -6.211 -14.133 1 92.88 370 ILE B N 1
ATOM 9278 C CA . ILE B 1 370 ? 9.328 -6.07 -13.148 1 92.88 370 ILE B CA 1
ATOM 9279 C C . ILE B 1 370 ? 9.758 -5.09 -12.055 1 92.88 370 ILE B C 1
ATOM 9281 O O . ILE B 1 370 ? 8.977 -4.219 -11.656 1 92.88 370 ILE B O 1
ATOM 9285 N N . ASN B 1 371 ? 10.961 -5.219 -11.633 1 89.5 371 ASN B N 1
ATOM 9286 C CA . ASN B 1 371 ? 11.477 -4.344 -10.578 1 89.5 371 ASN B CA 1
ATOM 9287 C C . ASN B 1 371 ? 11.508 -2.887 -11.031 1 89.5 371 ASN B C 1
ATOM 9289 O O . ASN B 1 371 ? 11.094 -1.993 -10.289 1 89.5 371 ASN B O 1
ATOM 9293 N N . GLU B 1 372 ? 11.961 -2.709 -12.18 1 90.12 372 GLU B N 1
ATOM 9294 C CA . GLU B 1 372 ? 12.055 -1.35 -12.703 1 90.12 372 GLU B CA 1
ATOM 9295 C C . GLU B 1 372 ? 10.672 -0.768 -12.992 1 90.12 372 GLU B C 1
ATOM 9297 O O . GLU B 1 372 ? 10.477 0.445 -12.898 1 90.12 372 GLU B O 1
ATOM 9302 N N . TYR B 1 373 ? 9.789 -1.593 -13.328 1 91.56 373 TYR B N 1
ATOM 9303 C CA . TYR B 1 373 ? 8.445 -1.105 -13.602 1 91.56 373 TYR B CA 1
ATOM 9304 C C . TYR B 1 373 ? 7.809 -0.528 -12.344 1 91.56 373 TYR B C 1
ATOM 9306 O O . TYR B 1 373 ? 7.168 0.526 -12.391 1 91.56 373 TYR B O 1
ATOM 9314 N N . TYR B 1 374 ? 8.039 -1.116 -11.242 1 88 374 TYR B N 1
ATOM 9315 C CA . TYR B 1 374 ? 7.328 -0.706 -10.031 1 88 374 TYR B CA 1
ATOM 9316 C C . TYR B 1 374 ? 8.188 0.231 -9.188 1 88 374 TYR B C 1
ATOM 9318 O O . TYR B 1 374 ? 7.656 1.071 -8.453 1 88 374 TYR B O 1
ATOM 9326 N N . HIS B 1 375 ? 9.523 0.147 -9.312 1 85 375 HIS B N 1
ATOM 9327 C CA . HIS B 1 375 ? 10.328 0.85 -8.32 1 85 375 HIS B CA 1
ATOM 9328 C C . HIS B 1 375 ? 11.453 1.637 -8.984 1 85 375 HIS B C 1
ATOM 9330 O O . HIS B 1 375 ? 12.508 1.855 -8.383 1 85 375 HIS B O 1
ATOM 9336 N N . SER B 1 376 ? 11.258 2.057 -10.133 1 87.75 376 SER B N 1
ATOM 9337 C CA . SER B 1 376 ? 12.305 2.807 -10.812 1 87.75 376 SER B CA 1
ATOM 9338 C C . SER B 1 376 ? 12.328 4.266 -10.359 1 87.75 376 SER B C 1
ATOM 9340 O O . SER B 1 376 ? 11.273 4.848 -10.086 1 87.75 376 SER B O 1
ATOM 9342 N N . VAL B 1 377 ? 13.539 4.773 -10.305 1 83.94 377 VAL B N 1
ATOM 9343 C CA . VAL B 1 377 ? 13.742 6.176 -9.961 1 83.94 377 VAL B CA 1
ATOM 9344 C C . VAL B 1 377 ? 13.922 7 -11.227 1 83.94 377 VAL B C 1
ATOM 9346 O O . VAL B 1 377 ? 13.758 8.227 -11.211 1 83.94 377 VAL B O 1
ATOM 9349 N N . VAL B 1 378 ? 14.273 6.309 -12.336 1 84.38 378 VAL B N 1
ATOM 9350 C CA . VAL B 1 378 ? 14.406 6.895 -13.664 1 84.38 378 VAL B CA 1
ATOM 9351 C C . VAL B 1 378 ? 13.258 6.422 -14.555 1 84.38 378 VAL B C 1
ATOM 9353 O O . VAL B 1 378 ? 12.812 5.281 -14.445 1 84.38 378 VAL B O 1
ATOM 9356 N N . PRO B 1 379 ? 12.734 7.273 -15.305 1 86.5 379 PRO B N 1
ATOM 9357 C CA . PRO B 1 379 ? 11.602 6.871 -16.141 1 86.5 379 PRO B CA 1
ATOM 9358 C C . PRO B 1 379 ? 12.016 5.938 -17.281 1 86.5 379 PRO B C 1
ATOM 9360 O O . PRO B 1 379 ? 11.75 6.23 -18.453 1 86.5 379 PRO B O 1
ATOM 9363 N N . VAL B 1 380 ? 12.539 4.879 -16.906 1 88.56 380 VAL B N 1
ATOM 9364 C CA . VAL B 1 380 ? 13.023 3.93 -17.906 1 88.56 380 VAL B CA 1
ATOM 9365 C C . VAL B 1 380 ? 11.844 3.221 -18.562 1 88.56 380 VAL B C 1
ATOM 9367 O O . VAL B 1 380 ? 11.945 2.75 -19.688 1 88.56 380 VAL B O 1
ATOM 9370 N N . VAL B 1 381 ? 10.773 3.188 -17.875 1 87.75 381 VAL B N 1
ATOM 9371 C CA . VAL B 1 381 ? 9.602 2.475 -18.375 1 87.75 381 VAL B CA 1
ATOM 9372 C C . VAL B 1 381 ? 9.086 3.148 -19.641 1 87.75 381 VAL B C 1
ATOM 9374 O O . VAL B 1 381 ? 8.539 2.486 -20.531 1 87.75 381 VAL B O 1
ATOM 9377 N N . LEU B 1 382 ? 9.305 4.418 -19.75 1 87.94 382 LEU B N 1
ATOM 9378 C CA . LEU B 1 382 ? 8.844 5.168 -20.906 1 87.94 382 LEU B CA 1
ATOM 9379 C C . LEU B 1 382 ? 9.969 5.336 -21.922 1 87.94 382 LEU B C 1
ATOM 9381 O O . LEU B 1 382 ? 9.859 6.141 -22.859 1 87.94 382 LEU B O 1
ATOM 9385 N N . ALA B 1 383 ? 10.938 4.602 -21.75 1 89.31 383 ALA B N 1
ATOM 9386 C CA . ALA B 1 383 ? 12.133 4.785 -22.578 1 89.31 383 ALA B CA 1
ATOM 9387 C C . ALA B 1 383 ? 11.836 4.477 -24.047 1 89.31 383 ALA B C 1
ATOM 9389 O O . ALA B 1 383 ? 11.445 3.359 -24.391 1 89.31 383 ALA B O 1
ATOM 9390 N N . SER B 1 384 ? 11.898 5.434 -24.938 1 88.81 384 SER B N 1
ATOM 9391 C CA . SER B 1 384 ? 11.75 5.395 -26.375 1 88.81 384 SER B CA 1
ATOM 9392 C C . SER B 1 384 ? 12.516 6.527 -27.047 1 88.81 384 SER B C 1
ATOM 9394 O O . SER B 1 384 ? 12.898 7.496 -26.391 1 88.81 384 SER B O 1
ATOM 9396 N N . PRO B 1 385 ? 12.844 6.328 -28.25 1 85.88 385 PRO B N 1
ATOM 9397 C CA . PRO B 1 385 ? 13.516 7.441 -28.922 1 85.88 385 PRO B CA 1
ATOM 9398 C C . PRO B 1 385 ? 12.695 8.727 -28.891 1 85.88 385 PRO B C 1
ATOM 9400 O O . PRO B 1 385 ? 13.25 9.82 -28.781 1 85.88 385 PRO B O 1
ATOM 9403 N N . PHE B 1 386 ? 11.469 8.586 -28.953 1 86 386 PHE B N 1
ATOM 9404 C CA . PHE B 1 386 ? 10.594 9.742 -28.859 1 86 386 PHE B CA 1
ATOM 9405 C C . PHE B 1 386 ? 10.719 10.414 -27.5 1 86 386 PHE B C 1
ATOM 9407 O O . PHE B 1 386 ? 10.875 11.633 -27.422 1 86 386 PHE B O 1
ATOM 9414 N N . PHE B 1 387 ? 10.688 9.586 -26.5 1 89.38 387 PHE B N 1
ATOM 9415 C CA . PHE B 1 387 ? 10.773 10.133 -25.156 1 89.38 387 PHE B CA 1
ATOM 9416 C C . PHE B 1 387 ? 12.172 10.648 -24.859 1 89.38 387 PHE B C 1
ATOM 9418 O O . PHE B 1 387 ? 12.352 11.539 -24.031 1 89.38 387 PHE B O 1
ATOM 9425 N N . LEU B 1 388 ? 13.133 10.086 -25.531 1 88.94 388 LEU B N 1
ATOM 9426 C CA . LEU B 1 388 ? 14.492 10.594 -25.406 1 88.94 388 LEU B CA 1
ATOM 9427 C C . LEU B 1 388 ? 14.578 12.039 -25.891 1 88.94 388 LEU B C 1
ATOM 9429 O O . LEU B 1 388 ? 15.102 12.906 -25.203 1 88.94 388 LEU B O 1
ATOM 9433 N N . VAL B 1 389 ? 14.016 12.305 -27.031 1 89.12 389 VAL B N 1
ATOM 9434 C CA . VAL B 1 389 ? 14.047 13.641 -27.609 1 89.12 389 VAL B CA 1
ATOM 9435 C C . VAL B 1 389 ? 13.203 14.594 -26.781 1 89.12 389 VAL B C 1
ATOM 9437 O O . VAL B 1 389 ? 13.609 15.727 -26.516 1 89.12 389 VAL B O 1
ATOM 9440 N N . LEU B 1 390 ? 12.125 14.102 -26.297 1 90.25 390 LEU B N 1
ATOM 9441 C CA . LEU B 1 390 ? 11.195 14.953 -25.547 1 90.25 390 LEU B CA 1
ATOM 9442 C C . LEU B 1 390 ? 11.766 15.305 -24.188 1 90.25 390 LEU B C 1
ATOM 9444 O O . LEU B 1 390 ? 11.812 16.484 -23.812 1 90.25 390 LEU B O 1
ATOM 9448 N N . ASN B 1 391 ? 12.266 14.312 -23.469 1 89.56 391 ASN B N 1
ATOM 9449 C CA . ASN B 1 391 ? 12.641 14.477 -22.078 1 89.56 391 ASN B CA 1
ATOM 9450 C C . ASN B 1 391 ? 14.031 15.102 -21.938 1 89.56 391 ASN B C 1
ATOM 9452 O O . ASN B 1 391 ? 14.273 15.891 -21.031 1 89.56 391 ASN B O 1
ATOM 9456 N N . TYR B 1 392 ? 14.953 14.797 -22.828 1 90 392 TYR B N 1
ATOM 9457 C CA . TYR B 1 392 ? 16.328 15.211 -22.578 1 90 392 TYR B CA 1
ATOM 9458 C C . TYR B 1 392 ? 16.75 16.312 -23.531 1 90 392 TYR B C 1
ATOM 9460 O O . TYR B 1 392 ? 17.75 17 -23.297 1 90 392 TYR B O 1
ATOM 9468 N N . PHE B 1 393 ? 15.922 16.625 -24.594 1 90.56 393 PHE B N 1
ATOM 9469 C CA . PHE B 1 393 ? 16.297 17.703 -25.516 1 90.56 393 PHE B CA 1
ATOM 9470 C C . PHE B 1 393 ? 15.219 18.781 -25.516 1 90.56 393 PHE B C 1
ATOM 9472 O O . PHE B 1 393 ? 15.484 19.922 -25.125 1 90.56 393 PHE B O 1
ATOM 9479 N N . LEU B 1 394 ? 14.023 18.406 -25.812 1 91.62 394 LEU B N 1
ATOM 9480 C CA . LEU B 1 394 ? 12.969 19.406 -25.906 1 91.62 394 LEU B CA 1
ATOM 9481 C C . LEU B 1 394 ? 12.68 20.016 -24.547 1 91.62 394 LEU B C 1
ATOM 9483 O O . LEU B 1 394 ? 12.461 21.234 -24.438 1 91.62 394 LEU B O 1
ATOM 9487 N N . LEU B 1 395 ? 12.664 19.219 -23.547 1 91.94 395 LEU B N 1
ATOM 9488 C CA . LEU B 1 395 ? 12.406 19.734 -22.203 1 91.94 395 LEU B CA 1
ATOM 9489 C C . LEU B 1 395 ? 13.492 20.719 -21.781 1 91.94 395 LEU B C 1
ATOM 9491 O O . LEU B 1 395 ? 13.195 21.75 -21.172 1 91.94 395 LEU B O 1
ATOM 9495 N N . ASN B 1 396 ? 14.734 20.422 -22.109 1 91.12 396 ASN B N 1
ATOM 9496 C CA . ASN B 1 396 ? 15.82 21.328 -21.75 1 91.12 396 ASN B CA 1
ATOM 9497 C C . ASN B 1 396 ? 15.727 22.656 -22.516 1 91.12 396 ASN B C 1
ATOM 9499 O O . ASN B 1 396 ? 16.094 23.703 -21.984 1 91.12 396 ASN B O 1
ATOM 9503 N N . ILE B 1 397 ? 15.18 22.578 -23.672 1 91.94 397 ILE B N 1
ATOM 9504 C CA . ILE B 1 397 ? 14.969 23.797 -24.422 1 91.94 397 ILE B CA 1
ATOM 9505 C C . ILE B 1 397 ? 13.836 24.609 -23.797 1 91.94 397 ILE B C 1
ATOM 9507 O O . ILE B 1 397 ? 13.969 25.828 -23.594 1 91.94 397 ILE B O 1
ATOM 9511 N N . VAL B 1 398 ? 12.82 23.969 -23.453 1 92.06 398 VAL B N 1
ATOM 9512 C CA . VAL B 1 398 ? 11.695 24.641 -22.812 1 92.06 398 VAL B CA 1
ATOM 9513 C C . VAL B 1 398 ? 12.148 25.234 -21.484 1 92.06 398 VAL B C 1
ATOM 9515 O O . VAL B 1 398 ? 11.789 26.375 -21.156 1 92.06 398 VAL B O 1
ATOM 9518 N N . VAL B 1 399 ? 12.914 24.5 -20.75 1 92.38 399 VAL B N 1
ATOM 9519 C CA . VAL B 1 399 ? 13.422 24.984 -19.469 1 92.38 399 VAL B CA 1
ATOM 9520 C C . VAL B 1 399 ? 14.305 26.203 -19.688 1 92.38 399 VAL B C 1
ATOM 9522 O O . VAL B 1 399 ? 14.234 27.188 -18.922 1 92.38 399 VAL B O 1
ATOM 9525 N N . ALA B 1 400 ? 15.086 26.234 -20.734 1 93.25 400 ALA B N 1
ATOM 9526 C CA . ALA B 1 400 ? 15.938 27.375 -21.062 1 93.25 400 ALA B CA 1
ATOM 9527 C C . ALA B 1 400 ? 15.109 28.609 -21.391 1 93.25 400 ALA B C 1
ATOM 9529 O O . ALA B 1 400 ? 15.414 29.719 -20.922 1 93.25 400 ALA B O 1
ATOM 9530 N N . ILE B 1 401 ? 14.102 28.359 -22.078 1 92.12 401 ILE B N 1
ATOM 9531 C CA . ILE B 1 401 ? 13.219 29.469 -22.438 1 92.12 401 ILE B CA 1
ATOM 9532 C C . ILE B 1 401 ? 12.539 30 -21.172 1 92.12 401 ILE B C 1
ATOM 9534 O O . ILE B 1 401 ? 12.438 31.219 -20.984 1 92.12 401 ILE B O 1
ATOM 9538 N N . LEU B 1 402 ? 12.141 29.125 -20.312 1 92.38 402 LEU B N 1
ATOM 9539 C CA . LEU B 1 402 ? 11.5 29.516 -19.078 1 92.38 402 LEU B CA 1
ATOM 9540 C C . LEU B 1 402 ? 12.469 30.281 -18.172 1 92.38 402 LEU B C 1
ATOM 9542 O O . LEU B 1 402 ? 12.086 31.234 -17.5 1 92.38 402 LEU B O 1
ATOM 9546 N N . CYS B 1 403 ? 13.656 29.812 -18.109 1 91.31 403 CYS B N 1
ATOM 9547 C CA . CYS B 1 403 ? 14.672 30.5 -17.312 1 91.31 403 CYS B CA 1
ATOM 9548 C C . CYS B 1 403 ? 14.906 31.922 -17.828 1 91.31 403 CYS B C 1
ATOM 9550 O O . CYS B 1 403 ? 14.969 32.875 -17.031 1 91.31 403 CYS B O 1
ATOM 9552 N N . VAL B 1 404 ? 14.922 32.125 -19.188 1 91.06 404 VAL B N 1
ATOM 9553 C CA . VAL B 1 404 ? 15.117 33.438 -19.766 1 91.06 404 VAL B CA 1
ATOM 9554 C C . VAL B 1 404 ? 13.914 34.312 -19.469 1 91.06 404 VAL B C 1
ATOM 9556 O O . VAL B 1 404 ? 14.07 35.469 -19.078 1 91.06 404 VAL B O 1
ATOM 9559 N N . MET B 1 405 ? 12.859 33.75 -19.578 1 91.62 405 MET B N 1
ATOM 9560 C CA . MET B 1 405 ? 11.641 34.5 -19.281 1 91.62 405 MET B CA 1
ATOM 9561 C C . MET B 1 405 ? 11.594 34.906 -17.828 1 91.62 405 MET B C 1
ATOM 9563 O O . MET B 1 405 ? 11.164 36.031 -17.516 1 91.62 405 MET B O 1
ATOM 9567 N N . THR B 1 406 ? 12.008 34.062 -16.969 1 90.12 406 THR B N 1
ATOM 9568 C CA . THR B 1 406 ? 12 34.375 -15.539 1 90.12 406 THR B CA 1
ATOM 9569 C C . THR B 1 406 ? 13 35.5 -15.219 1 90.12 406 THR B C 1
ATOM 9571 O O . THR B 1 406 ? 12.734 36.375 -14.391 1 90.12 406 THR B O 1
ATOM 9574 N N . VAL B 1 407 ? 14.094 35.5 -15.898 1 89.94 407 VAL B N 1
ATOM 9575 C CA . VAL B 1 407 ? 15.086 36.562 -15.711 1 89.94 407 VAL B CA 1
ATOM 9576 C C . VAL B 1 407 ? 14.508 37.906 -16.141 1 89.94 407 VAL B C 1
ATOM 9578 O O . VAL B 1 407 ? 14.664 38.906 -15.453 1 89.94 407 VAL B O 1
ATOM 9581 N N . ILE B 1 408 ? 13.75 37.875 -17.188 1 89.12 408 ILE B N 1
ATOM 9582 C CA . ILE B 1 408 ? 13.148 39.094 -17.703 1 89.12 408 ILE B CA 1
ATOM 9583 C C . ILE B 1 408 ? 12.047 39.562 -16.781 1 89.12 408 ILE B C 1
ATOM 9585 O O . ILE B 1 408 ? 11.93 40.781 -16.5 1 89.12 408 ILE B O 1
ATOM 9589 N N . LEU B 1 409 ? 11.336 38.625 -16.25 1 88.12 409 LEU B N 1
ATOM 9590 C CA . LEU B 1 409 ? 10.242 38.969 -15.359 1 88.12 409 LEU B CA 1
ATOM 9591 C C . LEU B 1 409 ? 10.766 39.531 -14.047 1 88.12 409 LEU B C 1
ATOM 9593 O O . LEU B 1 409 ? 10.148 40.438 -13.453 1 88.12 409 LEU B O 1
ATOM 9597 N N . CYS B 1 410 ? 11.922 39.031 -13.531 1 87.31 410 CYS B N 1
ATOM 9598 C CA . CYS B 1 410 ? 12.508 39.5 -12.289 1 87.31 410 CYS B CA 1
ATOM 9599 C C . CYS B 1 410 ? 12.977 40.938 -12.43 1 87.31 410 CYS B C 1
ATOM 9601 O O . CYS B 1 410 ? 13.07 41.656 -11.438 1 87.31 410 CYS B O 1
ATOM 9603 N N . ALA B 1 411 ? 13.227 41.469 -13.695 1 85.56 411 ALA B N 1
ATOM 9604 C CA . ALA B 1 411 ? 13.664 42.844 -13.953 1 85.56 411 ALA B CA 1
ATOM 9605 C C . ALA B 1 411 ? 12.508 43.688 -14.453 1 85.56 411 ALA B C 1
ATOM 9607 O O . ALA B 1 411 ? 12.719 44.719 -15.094 1 85.56 411 ALA B O 1
ATOM 9608 N N . ASN B 1 412 ? 11.305 43.344 -14.297 1 83.38 412 ASN B N 1
ATOM 9609 C CA . ASN B 1 412 ? 10.102 44.062 -14.688 1 83.38 412 ASN B CA 1
ATOM 9610 C C . ASN B 1 412 ? 10.078 44.375 -16.188 1 83.38 412 ASN B C 1
ATOM 9612 O O . ASN B 1 412 ? 9.703 45.469 -16.594 1 83.38 412 ASN B O 1
ATOM 9616 N N . GLY B 1 413 ? 10.633 43.5 -17.016 1 80.44 413 GLY B N 1
ATOM 9617 C CA . GLY B 1 413 ? 10.484 43.594 -18.453 1 80.44 413 GLY B CA 1
ATOM 9618 C C . GLY B 1 413 ? 11.672 44.25 -19.141 1 80.44 413 GLY B C 1
ATOM 9619 O O . GLY B 1 413 ? 11.758 44.25 -20.359 1 80.44 413 GLY B O 1
ATOM 9620 N N . ASP B 1 414 ? 12.641 44.875 -18.391 1 85.5 414 ASP B N 1
ATOM 9621 C CA . ASP B 1 414 ? 13.805 45.5 -19.016 1 85.5 414 ASP B CA 1
ATOM 9622 C C . ASP B 1 414 ? 14.891 44.5 -19.328 1 85.5 414 ASP B C 1
ATOM 9624 O O . ASP B 1 414 ? 15.633 44.062 -18.438 1 85.5 414 ASP B O 1
ATOM 9628 N N . VAL B 1 415 ? 15.031 44.094 -20.531 1 85.75 415 VAL B N 1
ATOM 9629 C CA . VAL B 1 415 ? 15.859 42.969 -20.969 1 85.75 415 VAL B CA 1
ATOM 9630 C C . VAL B 1 415 ? 17.344 43.312 -20.766 1 85.75 415 VAL B C 1
ATOM 9632 O O . VAL B 1 415 ? 18.062 42.562 -20.125 1 85.75 415 VAL B O 1
ATOM 9635 N N . PRO B 1 416 ? 17.859 44.531 -21.234 1 84.12 416 PRO B N 1
ATOM 9636 C CA . PRO B 1 416 ? 19.281 44.781 -21.031 1 84.12 416 PRO B CA 1
ATOM 9637 C C . PRO B 1 416 ? 19.656 44.938 -19.547 1 84.12 416 PRO B C 1
ATOM 9639 O O . PRO B 1 416 ? 20.703 44.438 -19.125 1 84.12 416 PRO B O 1
ATOM 9642 N N . TYR B 1 417 ? 18.781 45.438 -18.828 1 85.94 417 TYR B N 1
ATOM 9643 C CA . TYR B 1 417 ? 19.016 45.594 -17.406 1 85.94 417 TYR B CA 1
ATOM 9644 C C . TYR B 1 417 ? 19.047 44.25 -16.688 1 85.94 417 TYR B C 1
ATOM 9646 O O . TYR B 1 417 ? 19.844 44.031 -15.789 1 85.94 417 TYR B O 1
ATOM 9654 N N . ALA B 1 418 ? 18.25 43.406 -17.188 1 85.38 418 ALA B N 1
ATOM 9655 C CA . ALA B 1 418 ? 18.125 42.125 -16.547 1 85.38 418 ALA B CA 1
ATOM 9656 C C . ALA B 1 418 ? 19.438 41.344 -16.656 1 85.38 418 ALA B C 1
ATOM 9658 O O . ALA B 1 418 ? 19.938 40.812 -15.656 1 85.38 418 ALA B O 1
ATOM 9659 N N . PHE B 1 419 ? 20 41.281 -17.781 1 86.31 419 PHE B N 1
ATOM 9660 C CA . PHE B 1 419 ? 21.203 40.5 -18.016 1 86.31 419 PHE B CA 1
ATOM 9661 C C . PHE B 1 419 ? 22.438 41.188 -17.438 1 86.31 419 PHE B C 1
ATOM 9663 O O . PHE B 1 419 ? 23.359 40.531 -16.969 1 86.31 419 PHE B O 1
ATOM 9670 N N . GLN B 1 420 ? 22.422 42.531 -17.375 1 83.12 420 GLN B N 1
ATOM 9671 C CA . GLN B 1 420 ? 23.531 43.281 -16.766 1 83.12 420 GLN B CA 1
ATOM 9672 C C . GLN B 1 420 ? 23.5 43.156 -15.25 1 83.12 420 GLN B C 1
ATOM 9674 O O . GLN B 1 420 ? 24.547 43.094 -14.602 1 83.12 420 GLN B O 1
ATOM 9679 N N . SER B 1 421 ? 22.297 43.062 -14.844 1 83.06 421 SER B N 1
ATOM 9680 C CA . SER B 1 421 ? 22.125 43 -13.398 1 83.06 421 SER B CA 1
ATOM 9681 C C . SER B 1 421 ? 22.609 41.688 -12.828 1 83.06 421 SER B C 1
ATOM 9683 O O . SER B 1 421 ? 23 41.594 -11.664 1 83.06 421 SER B O 1
ATOM 9685 N N . ILE B 1 422 ? 22.531 40.625 -13.57 1 83.56 422 ILE B N 1
ATOM 9686 C CA . ILE B 1 422 ? 22.984 39.312 -13.109 1 83.56 422 ILE B CA 1
ATOM 9687 C C . ILE B 1 422 ? 24.484 39.375 -12.812 1 83.56 422 ILE B C 1
ATOM 9689 O O . ILE B 1 422 ? 24.938 38.844 -11.789 1 83.56 422 ILE B O 1
ATOM 9693 N N . ALA B 1 423 ? 25.25 40.062 -13.586 1 77.56 423 ALA B N 1
ATOM 9694 C CA . ALA B 1 423 ? 26.688 40.188 -13.406 1 77.56 423 ALA B CA 1
ATOM 9695 C C . ALA B 1 423 ? 27.031 41.219 -12.336 1 77.56 423 ALA B C 1
ATOM 9697 O O . ALA B 1 423 ? 27.922 41 -11.508 1 77.56 423 ALA B O 1
ATOM 9698 N N . LYS B 1 424 ? 26.281 42.281 -12.25 1 74.75 424 LYS B N 1
ATOM 9699 C CA . LYS B 1 424 ? 26.609 43.406 -11.359 1 74.75 424 LYS B CA 1
ATOM 9700 C C . LYS B 1 424 ? 26.219 43.062 -9.922 1 74.75 424 LYS B C 1
ATOM 9702 O O . LYS B 1 424 ? 26.953 43.406 -8.984 1 74.75 424 LYS B O 1
ATOM 9707 N N . ASP B 1 425 ? 25.094 42.375 -9.898 1 75.69 425 ASP B N 1
ATOM 9708 C CA . ASP B 1 425 ? 24.562 42.156 -8.562 1 75.69 425 ASP B CA 1
ATOM 9709 C C . ASP B 1 425 ? 25.234 40.938 -7.918 1 75.69 425 ASP B C 1
ATOM 9711 O O . ASP B 1 425 ? 25.125 40.719 -6.707 1 75.69 425 ASP B O 1
ATOM 9715 N N . ASN B 1 426 ? 25.906 40.125 -8.727 1 74.94 426 ASN B N 1
ATOM 9716 C CA . ASN B 1 426 ? 26.609 38.969 -8.211 1 74.94 426 ASN B CA 1
ATOM 9717 C C . ASN B 1 426 ? 28.125 39.094 -8.352 1 74.94 426 ASN B C 1
ATOM 9719 O O . ASN B 1 426 ? 28.672 38.844 -9.414 1 74.94 426 ASN B O 1
ATOM 9723 N N . TYR B 1 427 ? 28.625 39.562 -7.238 1 69.38 427 TYR B N 1
ATOM 9724 C CA . TYR B 1 427 ? 30.062 39.875 -7.23 1 69.38 427 TYR B CA 1
ATOM 9725 C C . TYR B 1 427 ? 30.875 38.625 -7.609 1 69.38 427 TYR B C 1
ATOM 9727 O O . TYR B 1 427 ? 31.891 38.75 -8.297 1 69.38 427 TYR B O 1
ATOM 9735 N N . THR B 1 428 ? 30.422 37.469 -7.176 1 67.81 428 THR B N 1
ATOM 9736 C CA . THR B 1 428 ? 31.141 36.219 -7.453 1 67.81 428 THR B CA 1
ATOM 9737 C C . THR B 1 428 ? 31.188 35.969 -8.953 1 67.81 428 THR B C 1
ATOM 9739 O O . THR B 1 428 ? 32.219 35.469 -9.469 1 67.81 428 THR B O 1
ATOM 9742 N N . LEU B 1 429 ? 30.094 36.281 -9.547 1 67.06 429 LEU B N 1
ATOM 9743 C CA . LEU B 1 429 ? 30.031 36.062 -10.984 1 67.06 429 LEU B CA 1
ATOM 9744 C C . LEU B 1 429 ? 30.844 37.094 -11.742 1 67.06 429 LEU B C 1
ATOM 9746 O O . LEU B 1 429 ? 31.469 36.781 -12.758 1 67.06 429 LEU B O 1
ATOM 9750 N N . ASP B 1 430 ? 30.828 38.312 -11.234 1 67.12 430 ASP B N 1
ATOM 9751 C CA . ASP B 1 430 ? 31.531 39.406 -11.891 1 67.12 430 ASP B CA 1
ATOM 9752 C C . ASP B 1 430 ? 33.031 39.25 -11.727 1 67.12 430 ASP B C 1
ATOM 9754 O O . ASP B 1 430 ? 33.781 39.469 -12.68 1 67.12 430 ASP B O 1
ATOM 9758 N N . SER B 1 431 ? 33.5 39 -10.461 1 67.94 431 SER B N 1
ATOM 9759 C CA . SER B 1 431 ? 34.906 38.938 -10.18 1 67.94 431 SER B CA 1
ATOM 9760 C C . SER B 1 431 ? 35.469 37.562 -10.594 1 67.94 431 SER B C 1
ATOM 9762 O O . SER B 1 431 ? 36.688 37.438 -10.789 1 67.94 431 SER B O 1
ATOM 9764 N N . GLY B 1 432 ? 34.656 36.594 -11.031 1 64.5 432 GLY B N 1
ATOM 9765 C CA . GLY B 1 432 ? 35.094 35.25 -11.422 1 64.5 432 GLY B CA 1
ATOM 9766 C C . GLY B 1 432 ? 35.125 34.281 -10.266 1 64.5 432 GLY B C 1
ATOM 9767 O O . GLY B 1 432 ? 35.812 34.531 -9.266 1 64.5 432 GLY B O 1
ATOM 9768 N N . VAL B 1 433 ? 34.5 33.25 -10.25 1 67.69 433 VAL B N 1
ATOM 9769 C CA . VAL B 1 433 ? 34.375 32.219 -9.211 1 67.69 433 VAL B CA 1
ATOM 9770 C C . VAL B 1 433 ? 35.781 31.672 -8.891 1 67.69 433 VAL B C 1
ATOM 9772 O O . VAL B 1 433 ? 36.094 31.453 -7.727 1 67.69 433 VAL B O 1
ATOM 9775 N N . PHE B 1 434 ? 36.594 31.609 -9.875 1 71.38 434 PHE B N 1
ATOM 9776 C CA . PHE B 1 434 ? 37.906 31.016 -9.711 1 71.38 434 PHE B CA 1
ATOM 9777 C C . PHE B 1 434 ? 38.812 31.953 -8.945 1 71.38 434 PHE B C 1
ATOM 9779 O O . PHE B 1 434 ? 39.594 31.5 -8.086 1 71.38 434 PHE B O 1
ATOM 9786 N N . LYS B 1 435 ? 38.75 33.219 -9.227 1 72.94 435 LYS B N 1
ATOM 9787 C CA . LYS B 1 435 ? 39.594 34.188 -8.539 1 72.94 435 LYS B CA 1
ATOM 9788 C C . LYS B 1 435 ? 39.219 34.312 -7.062 1 72.94 435 LYS B C 1
ATOM 9790 O O . LYS B 1 435 ? 40.094 34.375 -6.203 1 72.94 435 LYS B O 1
ATOM 9795 N N . ILE B 1 436 ? 37.938 34.25 -6.91 1 71.75 436 ILE B N 1
ATOM 9796 C CA . ILE B 1 436 ? 37.469 34.312 -5.531 1 71.75 436 ILE B CA 1
ATOM 9797 C C . ILE B 1 436 ? 37.906 33.094 -4.762 1 71.75 436 ILE B C 1
ATOM 9799 O O . ILE B 1 436 ? 38.312 33.188 -3.604 1 71.75 436 ILE B O 1
ATOM 9803 N N . ALA B 1 437 ? 37.875 31.938 -5.402 1 70.94 437 ALA B N 1
ATOM 9804 C CA . ALA B 1 437 ? 38.281 30.703 -4.758 1 70.94 437 ALA B CA 1
ATOM 9805 C C . ALA B 1 437 ? 39.781 30.703 -4.41 1 70.94 437 ALA B C 1
ATOM 9807 O O . ALA B 1 437 ? 40.156 30.266 -3.326 1 70.94 437 ALA B O 1
ATOM 9808 N N . ILE B 1 438 ? 40.594 31.281 -5.234 1 73.56 438 ILE B N 1
ATOM 9809 C CA . ILE B 1 438 ? 42.031 31.344 -5.023 1 73.56 438 ILE B CA 1
ATOM 9810 C C . ILE B 1 438 ? 42.344 32.312 -3.887 1 73.56 438 ILE B C 1
ATOM 9812 O O . ILE B 1 438 ? 43.188 32.031 -3.033 1 73.56 438 ILE B O 1
ATOM 9816 N N . CYS B 1 439 ? 41.594 33.438 -3.91 1 74.56 439 CYS B N 1
ATOM 9817 C CA . CYS B 1 439 ? 41.844 34.406 -2.865 1 74.56 439 CYS B CA 1
ATOM 9818 C C . CYS B 1 439 ? 41.406 33.875 -1.505 1 74.56 439 CYS B C 1
ATOM 9820 O O . CYS B 1 439 ? 42.031 34.156 -0.491 1 74.56 439 CYS B O 1
ATOM 9822 N N . LEU B 1 440 ? 40.375 33.188 -1.584 1 73.94 440 LEU B N 1
ATOM 9823 C CA . LEU B 1 440 ? 39.875 32.594 -0.342 1 73.94 440 LEU B CA 1
ATOM 9824 C C . LEU B 1 440 ? 40.875 31.531 0.162 1 73.94 440 LEU B C 1
ATOM 9826 O O . LEU B 1 440 ? 41.094 31.422 1.367 1 73.94 440 LEU B O 1
ATOM 9830 N N . LEU B 1 441 ? 41.438 30.766 -0.706 1 73.5 441 LEU B N 1
ATOM 9831 C CA . LEU B 1 441 ? 42.375 29.703 -0.341 1 73.5 441 LEU B CA 1
ATOM 9832 C C . LEU B 1 441 ? 43.656 30.281 0.229 1 73.5 441 LEU B C 1
ATOM 9834 O O . LEU B 1 441 ? 44.281 29.656 1.095 1 73.5 441 LEU B O 1
ATOM 9838 N N . GLN B 1 442 ? 44 31.5 -0.159 1 73.19 442 GLN B N 1
ATOM 9839 C CA . GLN B 1 442 ? 45.188 32.156 0.33 1 73.19 442 GLN B CA 1
ATOM 9840 C C . GLN B 1 442 ? 45.031 32.656 1.763 1 73.19 442 GLN B C 1
ATOM 9842 O O . GLN B 1 442 ? 46 32.781 2.508 1 73.19 442 GLN B O 1
ATOM 9847 N N . ARG B 1 443 ? 43.781 32.781 2.121 1 70.94 443 ARG B N 1
ATOM 9848 C CA . ARG B 1 443 ? 43.5 33.344 3.445 1 70.94 443 ARG B CA 1
ATOM 9849 C C . ARG B 1 443 ? 42.938 32.281 4.371 1 70.94 443 ARG B C 1
ATOM 9851 O O . ARG B 1 443 ? 42.188 32.594 5.309 1 70.94 443 ARG B O 1
ATOM 9858 N N . VAL B 1 444 ? 43.125 31.031 4.051 1 72.94 444 VAL B N 1
ATOM 9859 C CA . VAL B 1 444 ? 42.5 29.922 4.773 1 72.94 444 VAL B CA 1
ATOM 9860 C C . VAL B 1 444 ? 43.031 29.891 6.207 1 72.94 444 VAL B C 1
ATOM 9862 O O . VAL B 1 444 ? 42.5 29.188 7.059 1 72.94 444 VAL B O 1
ATOM 9865 N N . GLY B 1 445 ? 43.969 30.75 6.648 1 65.81 445 GLY B N 1
ATOM 9866 C CA . GLY B 1 445 ? 44.594 30.688 7.949 1 65.81 445 GLY B CA 1
ATOM 9867 C C . GLY B 1 445 ? 43.688 31.031 9.102 1 65.81 445 GLY B C 1
ATOM 9868 O O . GLY B 1 445 ? 43.906 30.609 10.234 1 65.81 445 GLY B O 1
ATOM 9869 N N . THR B 1 446 ? 42.562 31.656 8.945 1 70.38 446 THR B N 1
ATOM 9870 C CA . THR B 1 446 ? 41.594 31.969 10.008 1 70.38 446 THR B CA 1
ATOM 9871 C C . THR B 1 446 ? 40.406 31.047 9.945 1 70.38 446 THR B C 1
ATOM 9873 O O . THR B 1 446 ? 40 30.594 8.867 1 70.38 446 THR B O 1
ATOM 9876 N N . PRO B 1 447 ? 39.875 30.625 11.102 1 72.06 447 PRO B N 1
ATOM 9877 C CA . PRO B 1 447 ? 38.719 29.703 11.125 1 72.06 447 PRO B CA 1
ATOM 9878 C C . PRO B 1 447 ? 37.562 30.203 10.273 1 72.06 447 PRO B C 1
ATOM 9880 O O . PRO B 1 447 ? 36.875 29.406 9.602 1 72.06 447 PRO B O 1
ATOM 9883 N N . SER B 1 448 ? 37.312 31.438 10.336 1 71.88 448 SER B N 1
ATOM 9884 C CA . SER B 1 448 ? 36.188 31.969 9.539 1 71.88 448 SER B CA 1
ATOM 9885 C C . SER B 1 448 ? 36.438 31.766 8.047 1 71.88 448 SER B C 1
ATOM 9887 O O . SER B 1 448 ? 35.531 31.422 7.297 1 71.88 448 SER B O 1
ATOM 9889 N N . ASN B 1 449 ? 37.688 31.969 7.684 1 71.69 449 ASN B N 1
ATOM 9890 C CA . ASN B 1 449 ? 38.031 31.766 6.281 1 71.69 449 ASN B CA 1
ATOM 9891 C C . ASN B 1 449 ? 37.969 30.297 5.898 1 71.69 449 ASN B C 1
ATOM 9893 O O . ASN B 1 449 ? 37.594 29.953 4.781 1 71.69 449 ASN B O 1
ATOM 9897 N N . PHE B 1 450 ? 38.281 29.531 6.836 1 75.94 450 PHE B N 1
ATOM 9898 C CA . PHE B 1 450 ? 38.25 28.094 6.594 1 75.94 450 PHE B CA 1
ATOM 9899 C C . PHE B 1 450 ? 36.812 27.625 6.332 1 75.94 450 PHE B C 1
ATOM 9901 O O . PHE B 1 450 ? 36.562 26.906 5.359 1 75.94 450 PHE B O 1
ATOM 9908 N N . PHE B 1 451 ? 35.906 28.047 7.121 1 76.25 451 PHE B N 1
ATOM 9909 C CA . PHE B 1 451 ? 34.531 27.594 6.984 1 76.25 451 PHE B CA 1
ATOM 9910 C C . PHE B 1 451 ? 33.906 28.188 5.723 1 76.25 451 PHE B C 1
ATOM 9912 O O . PHE B 1 451 ? 33.031 27.547 5.102 1 76.25 451 PHE B O 1
ATOM 9919 N N . SER B 1 452 ? 34.375 29.344 5.422 1 77 452 SER B N 1
ATOM 9920 C CA . SER B 1 452 ? 33.844 29.906 4.18 1 77 452 SER B CA 1
ATOM 9921 C C . SER B 1 452 ? 34.312 29.109 2.969 1 77 452 SER B C 1
ATOM 9923 O O . SER B 1 452 ? 33.531 28.891 2.035 1 77 452 SER B O 1
ATOM 9925 N N . VAL B 1 453 ? 35.469 28.672 3.066 1 78.06 453 VAL B N 1
ATOM 9926 C CA . VAL B 1 453 ? 36 27.859 1.976 1 78.06 453 VAL B CA 1
ATOM 9927 C C . VAL B 1 453 ? 35.281 26.516 1.936 1 78.06 453 VAL B C 1
ATOM 9929 O O . VAL B 1 453 ? 34.969 26 0.858 1 78.06 453 VAL B O 1
ATOM 9932 N N . VAL B 1 454 ? 35 26 3.068 1 81.44 454 VAL B N 1
ATOM 9933 C CA . VAL B 1 454 ? 34.312 24.719 3.164 1 81.44 454 VAL B CA 1
ATOM 9934 C C . VAL B 1 454 ? 32.906 24.844 2.592 1 81.44 454 VAL B C 1
ATOM 9936 O O . VAL B 1 454 ? 32.469 24 1.809 1 81.44 454 VAL B O 1
ATOM 9939 N N . ASP B 1 455 ? 32.219 25.922 2.928 1 83.69 455 ASP B N 1
ATOM 9940 C CA . ASP B 1 455 ? 30.859 26.125 2.463 1 83.69 455 ASP B CA 1
ATOM 9941 C C . ASP B 1 455 ? 30.812 26.312 0.947 1 83.69 455 ASP B C 1
ATOM 9943 O O . ASP B 1 455 ? 29.922 25.781 0.277 1 83.69 455 ASP B O 1
ATOM 9947 N N . LEU B 1 456 ? 31.719 26.984 0.456 1 82.38 456 LEU B N 1
ATOM 9948 C CA . LEU B 1 456 ? 31.766 27.188 -0.989 1 82.38 456 LEU B CA 1
ATOM 9949 C C . LEU B 1 456 ? 32.125 25.875 -1.697 1 82.38 456 LEU B C 1
ATOM 9951 O O . LEU B 1 456 ? 31.578 25.578 -2.768 1 82.38 456 LEU B O 1
ATOM 9955 N N . SER B 1 457 ? 33 25.156 -1.075 1 84.12 457 SER B N 1
ATOM 9956 C CA . SER B 1 457 ? 33.344 23.859 -1.654 1 84.12 457 SER B CA 1
ATOM 9957 C C . SER B 1 457 ? 32.156 22.906 -1.668 1 84.12 457 SER B C 1
ATOM 9959 O O . SER B 1 457 ? 31.953 22.188 -2.643 1 84.12 457 SER B O 1
ATOM 9961 N N . ILE B 1 458 ? 31.406 22.922 -0.622 1 87.88 458 ILE B N 1
ATOM 9962 C CA . ILE B 1 458 ? 30.219 22.094 -0.542 1 87.88 458 ILE B CA 1
ATOM 9963 C C . ILE B 1 458 ? 29.219 22.484 -1.63 1 87.88 458 ILE B C 1
ATOM 9965 O O . ILE B 1 458 ? 28.609 21.641 -2.264 1 87.88 458 ILE B O 1
ATOM 9969 N N . THR B 1 459 ? 29.062 23.75 -1.822 1 87.62 459 THR B N 1
ATOM 9970 C CA . THR B 1 459 ? 28.125 24.234 -2.828 1 87.62 459 THR B CA 1
ATOM 9971 C C . THR B 1 459 ? 28.547 23.797 -4.227 1 87.62 459 THR B C 1
ATOM 9973 O O . THR B 1 459 ? 27.734 23.312 -5.012 1 87.62 459 THR B O 1
ATOM 9976 N N . ILE B 1 460 ? 29.828 23.953 -4.504 1 86.38 460 ILE B N 1
ATOM 9977 C CA . ILE B 1 460 ? 30.328 23.531 -5.809 1 86.38 460 ILE B CA 1
ATOM 9978 C C . ILE B 1 460 ? 30.188 22.016 -5.957 1 86.38 460 ILE B C 1
ATOM 9980 O O . ILE B 1 460 ? 29.812 21.531 -7.027 1 86.38 460 ILE B O 1
ATOM 9984 N N . LEU B 1 461 ? 30.469 21.359 -4.887 1 88.81 461 LEU B N 1
ATOM 9985 C CA . LEU B 1 461 ? 30.312 19.906 -4.914 1 88.81 461 LEU B CA 1
ATOM 9986 C C . LEU B 1 461 ? 28.875 19.516 -5.207 1 88.81 461 LEU B C 1
ATOM 9988 O O . LEU B 1 461 ? 28.625 18.609 -6.004 1 88.81 461 LEU B O 1
ATOM 9992 N N . LEU B 1 462 ? 27.953 20.156 -4.57 1 90.56 462 LEU B N 1
ATOM 9993 C CA . LEU B 1 462 ? 26.547 19.859 -4.793 1 90.56 462 LEU B CA 1
ATOM 9994 C C . LEU B 1 462 ? 26.156 20.156 -6.238 1 90.56 462 LEU B C 1
ATOM 9996 O O . LEU B 1 462 ? 25.375 19.406 -6.832 1 90.56 462 LEU B O 1
ATOM 10000 N N . PHE B 1 463 ? 26.688 21.156 -6.797 1 90.25 463 PHE B N 1
ATOM 10001 C CA . PHE B 1 463 ? 26.406 21.484 -8.188 1 90.25 463 PHE B CA 1
ATOM 10002 C C . PHE B 1 463 ? 26.984 20.422 -9.117 1 90.25 463 PHE B C 1
ATOM 10004 O O . PHE B 1 463 ? 26.328 19.984 -10.07 1 90.25 463 PHE B O 1
ATOM 10011 N N . VAL B 1 464 ? 28.125 20.047 -8.789 1 88.75 464 VAL B N 1
ATOM 10012 C CA . VAL B 1 464 ? 28.781 19.031 -9.594 1 88.75 464 VAL B CA 1
ATOM 10013 C C . VAL B 1 464 ? 28.016 17.719 -9.492 1 88.75 464 VAL B C 1
ATOM 10015 O O . VAL B 1 464 ? 27.812 17.031 -10.492 1 88.75 464 VAL B O 1
ATOM 10018 N N . ILE B 1 465 ? 27.594 17.422 -8.312 1 89.12 465 ILE B N 1
ATOM 10019 C CA . ILE B 1 465 ? 26.844 16.203 -8.102 1 89.12 465 ILE B CA 1
ATOM 10020 C C . ILE B 1 465 ? 25.531 16.266 -8.883 1 89.12 465 ILE B C 1
ATOM 10022 O O . ILE B 1 465 ? 25.094 15.266 -9.461 1 89.12 465 ILE B O 1
ATOM 10026 N N . TYR B 1 466 ? 24.922 17.406 -8.883 1 90.5 466 TYR B N 1
ATOM 10027 C CA . TYR B 1 466 ? 23.672 17.547 -9.625 1 90.5 466 TYR B CA 1
ATOM 10028 C C . TYR B 1 466 ? 23.906 17.312 -11.117 1 90.5 466 TYR B C 1
ATOM 10030 O O . TYR B 1 466 ? 23.141 16.578 -11.75 1 90.5 466 TYR B O 1
ATOM 10038 N N . LEU B 1 467 ? 24.859 17.922 -11.695 1 89.69 467 LEU B N 1
ATOM 10039 C CA . LEU B 1 467 ? 25.172 17.75 -13.109 1 89.69 467 LEU B CA 1
ATOM 10040 C C . LEU B 1 467 ? 25.531 16.312 -13.414 1 89.69 467 LEU B C 1
ATOM 10042 O O . LEU B 1 467 ? 25.109 15.758 -14.438 1 89.69 467 LEU B O 1
ATOM 10046 N N . TYR B 1 468 ? 26.219 15.781 -12.5 1 86.81 468 TYR B N 1
ATOM 10047 C CA . TYR B 1 468 ? 26.594 14.375 -12.648 1 86.81 468 TYR B CA 1
ATOM 10048 C C . TYR B 1 468 ? 25.359 13.484 -12.656 1 86.81 468 TYR B C 1
ATOM 10050 O O . TYR B 1 468 ? 25.25 12.562 -13.469 1 86.81 468 TYR B O 1
ATOM 10058 N N . GLU B 1 469 ? 24.484 13.766 -11.805 1 86.38 469 GLU B N 1
ATOM 10059 C CA . GLU B 1 469 ? 23.266 12.961 -11.719 1 86.38 469 GLU B CA 1
ATOM 10060 C C . GLU B 1 469 ? 22.438 13.094 -12.992 1 86.38 469 GLU B C 1
ATOM 10062 O O . GLU B 1 469 ? 21.828 12.125 -13.445 1 86.38 469 GLU B O 1
ATOM 10067 N N . GLU B 1 470 ? 22.406 14.25 -13.539 1 88.12 470 GLU B N 1
ATOM 10068 C CA . GLU B 1 470 ? 21.672 14.438 -14.781 1 88.12 470 GLU B CA 1
ATOM 10069 C C . GLU B 1 470 ? 22.297 13.648 -15.922 1 88.12 470 GLU B C 1
ATOM 10071 O O . GLU B 1 470 ? 21.609 13.023 -16.719 1 88.12 470 GLU B O 1
ATOM 10076 N N . MET B 1 471 ? 23.547 13.641 -15.93 1 87.25 471 MET B N 1
ATOM 10077 C CA . MET B 1 471 ? 24.266 12.898 -16.969 1 87.25 471 MET B CA 1
ATOM 10078 C C . MET B 1 471 ? 24.125 11.391 -16.75 1 87.25 471 MET B C 1
ATOM 10080 O O . MET B 1 471 ? 23.938 10.641 -17.703 1 87.25 471 MET B O 1
ATOM 10084 N N . TRP B 1 472 ? 24.188 11.039 -15.508 1 83.25 472 TRP B N 1
ATOM 10085 C CA . TRP B 1 472 ? 24.047 9.625 -15.172 1 83.25 472 TRP B CA 1
ATOM 10086 C C . TRP B 1 472 ? 22.656 9.117 -15.539 1 83.25 472 TRP B C 1
ATOM 10088 O O . TRP B 1 472 ? 22.516 8.008 -16.062 1 83.25 472 TRP B O 1
ATOM 10098 N N . GLU B 1 473 ? 21.672 9.875 -15.188 1 86.5 473 GLU B N 1
ATOM 10099 C CA . GLU B 1 473 ? 20.312 9.5 -15.547 1 86.5 473 GLU B CA 1
ATOM 10100 C C . GLU B 1 473 ? 20.172 9.32 -17.062 1 86.5 473 GLU B C 1
ATOM 10102 O O . GLU B 1 473 ? 19.484 8.398 -17.516 1 86.5 473 GLU B O 1
ATOM 10107 N N . PHE B 1 474 ? 20.812 10.172 -17.75 1 88.75 474 PHE B N 1
ATOM 10108 C CA . PHE B 1 474 ? 20.797 10.094 -19.203 1 88.75 474 PHE B CA 1
ATOM 10109 C C . PHE B 1 474 ? 21.469 8.812 -19.688 1 88.75 474 PHE B C 1
ATOM 10111 O O . PHE B 1 474 ? 20.922 8.125 -20.562 1 88.75 474 PHE B O 1
ATOM 10118 N N . PHE B 1 475 ? 22.469 8.445 -19.094 1 86.69 475 PHE B N 1
ATOM 10119 C CA . PHE B 1 475 ? 23.188 7.238 -19.484 1 86.69 475 PHE B CA 1
ATOM 10120 C C . PHE B 1 475 ? 22.406 5.988 -19.109 1 86.69 475 PHE B C 1
ATOM 10122 O O . PHE B 1 475 ? 22.344 5.027 -19.875 1 86.69 475 PHE B O 1
ATOM 10129 N N . VAL B 1 476 ? 21.828 5.988 -17.969 1 86.69 476 VAL B N 1
ATOM 10130 C CA . VAL B 1 476 ? 21.031 4.848 -17.531 1 86.69 476 VAL B CA 1
ATOM 10131 C C . VAL B 1 476 ? 19.828 4.676 -18.469 1 86.69 476 VAL B C 1
ATOM 10133 O O . VAL B 1 476 ? 19.469 3.555 -18.828 1 86.69 476 VAL B O 1
ATOM 10136 N N . PHE B 1 477 ? 19.266 5.812 -18.828 1 89.5 477 PHE B N 1
ATOM 10137 C CA . PHE B 1 477 ? 18.141 5.789 -19.75 1 89.5 477 PHE B CA 1
ATOM 10138 C C . PHE B 1 477 ? 18.547 5.168 -21.078 1 89.5 477 PHE B C 1
ATOM 10140 O O . PHE B 1 477 ? 17.844 4.293 -21.594 1 89.5 477 PHE B O 1
ATOM 10147 N N . LEU B 1 478 ? 19.719 5.516 -21.578 1 88.75 478 LEU B N 1
ATOM 10148 C CA . LEU B 1 478 ? 20.188 5.078 -22.891 1 88.75 478 LEU B CA 1
ATOM 10149 C C . LEU B 1 478 ? 20.609 3.615 -22.844 1 88.75 478 LEU B C 1
ATOM 10151 O O . LEU B 1 478 ? 20.406 2.881 -23.812 1 88.75 478 LEU B O 1
ATOM 10155 N N . LEU B 1 479 ? 21.109 3.199 -21.75 1 88.88 479 LEU B N 1
ATOM 10156 C CA . LEU B 1 479 ? 21.672 1.856 -21.656 1 88.88 479 LEU B CA 1
ATOM 10157 C C . LEU B 1 479 ? 20.672 0.889 -21.047 1 88.88 479 LEU B C 1
ATOM 10159 O O . LEU B 1 479 ? 20.984 -0.284 -20.828 1 88.88 479 LEU B O 1
ATOM 10163 N N . SER B 1 480 ? 19.516 1.34 -20.781 1 89.06 480 SER B N 1
ATOM 10164 C CA . SER B 1 480 ? 18.516 0.49 -20.156 1 89.06 480 SER B CA 1
ATOM 10165 C C . SER B 1 480 ? 17.984 -0.558 -21.125 1 89.06 480 SER B C 1
ATOM 10167 O O . SER B 1 480 ? 18.047 -0.369 -22.344 1 89.06 480 SER B O 1
ATOM 10169 N N . ASN B 1 481 ? 17.5 -1.661 -20.578 1 90.81 481 ASN B N 1
ATOM 10170 C CA . ASN B 1 481 ? 16.875 -2.703 -21.391 1 90.81 481 ASN B CA 1
ATOM 10171 C C . ASN B 1 481 ? 15.594 -2.213 -22.047 1 90.81 481 ASN B C 1
ATOM 10173 O O . ASN B 1 481 ? 15.242 -2.648 -23.156 1 90.81 481 ASN B O 1
ATOM 10177 N N . TRP B 1 482 ? 14.969 -1.25 -21.406 1 93.19 482 TRP B N 1
ATOM 10178 C CA . TRP B 1 482 ? 13.734 -0.695 -21.953 1 93.19 482 TRP B CA 1
ATOM 10179 C C . TRP B 1 482 ? 14 0.062 -23.25 1 93.19 482 TRP B C 1
ATOM 10181 O O . TRP B 1 482 ? 13.25 -0.07 -24.219 1 93.19 482 TRP B O 1
ATOM 10191 N N . PHE B 1 483 ? 15.047 0.781 -23.219 1 92.44 483 PHE B N 1
ATOM 10192 C CA . PHE B 1 483 ? 15.398 1.564 -24.406 1 92.44 483 PHE B CA 1
ATOM 10193 C C . PHE B 1 483 ? 15.836 0.656 -25.547 1 92.44 483 PHE B C 1
ATOM 10195 O O . PHE B 1 483 ? 15.516 0.916 -26.703 1 92.44 483 PHE B O 1
ATOM 10202 N N . MET B 1 484 ? 16.5 -0.378 -25.281 1 91.38 484 MET B N 1
ATOM 10203 C CA . MET B 1 484 ? 16.938 -1.318 -26.297 1 91.38 484 MET B CA 1
ATOM 10204 C C . MET B 1 484 ? 15.758 -1.985 -26.984 1 91.38 484 MET B C 1
ATOM 10206 O O . MET B 1 484 ? 15.742 -2.141 -28.203 1 91.38 484 MET B O 1
ATOM 10210 N N . VAL B 1 485 ? 14.828 -2.391 -26.172 1 93.38 485 VAL B N 1
ATOM 10211 C CA . VAL B 1 485 ? 13.633 -3.016 -26.734 1 93.38 485 VAL B CA 1
ATOM 10212 C C . VAL B 1 485 ? 12.898 -2.02 -27.625 1 93.38 485 VAL B C 1
ATOM 10214 O O . VAL B 1 485 ? 12.438 -2.373 -28.719 1 93.38 485 VAL B O 1
ATOM 10217 N N . SER B 1 486 ? 12.82 -0.786 -27.219 1 92.38 486 SER B N 1
ATOM 10218 C CA . SER B 1 486 ? 12.141 0.246 -28 1 92.38 486 SER B CA 1
ATOM 10219 C C . SER B 1 486 ? 12.891 0.555 -29.281 1 92.38 486 SER B C 1
ATOM 10221 O O . SER B 1 486 ? 12.273 0.815 -30.328 1 92.38 486 SER B O 1
ATOM 10223 N N . LEU B 1 487 ? 14.156 0.541 -29.234 1 88.62 487 LEU B N 1
ATOM 10224 C CA . LEU B 1 487 ? 14.961 0.781 -30.422 1 88.62 487 LEU B CA 1
ATOM 10225 C C . LEU B 1 487 ? 14.773 -0.334 -31.438 1 88.62 487 LEU B C 1
ATOM 10227 O O . LEU B 1 487 ? 14.641 -0.069 -32.625 1 88.62 487 LEU B O 1
ATOM 10231 N N . LEU B 1 488 ? 14.773 -1.498 -30.938 1 88.38 488 LEU B N 1
ATOM 10232 C CA . LEU B 1 488 ? 14.57 -2.639 -31.812 1 88.38 488 LEU B CA 1
ATOM 10233 C C . LEU B 1 488 ? 13.172 -2.613 -32.438 1 88.38 488 LEU B C 1
ATOM 10235 O O . LEU B 1 488 ? 12.984 -2.984 -33.594 1 88.38 488 LEU B O 1
ATOM 10239 N N . TYR B 1 489 ? 12.266 -2.25 -31.594 1 90.75 489 TYR B N 1
ATOM 10240 C CA . TYR B 1 489 ? 10.898 -2.09 -32.094 1 90.75 489 TYR B CA 1
ATOM 10241 C C . TYR B 1 489 ? 10.844 -1.102 -33.25 1 90.75 489 TYR B C 1
ATOM 10243 O O . TYR B 1 489 ? 10.219 -1.374 -34.281 1 90.75 489 TYR B O 1
ATOM 10251 N N . ASN B 1 490 ? 11.469 0.041 -33.094 1 86.12 490 ASN B N 1
ATOM 10252 C CA . ASN B 1 490 ? 11.461 1.058 -34.156 1 86.12 490 ASN B CA 1
ATOM 10253 C C . ASN B 1 490 ? 12.203 0.581 -35.406 1 86.12 490 ASN B C 1
ATOM 10255 O O . ASN B 1 490 ? 11.836 0.943 -36.531 1 86.12 490 ASN B O 1
ATOM 10259 N N . TYR B 1 491 ? 13.141 -0.243 -35.156 1 82.94 491 TYR B N 1
ATOM 10260 C CA . TYR B 1 491 ? 13.898 -0.787 -36.281 1 82.94 491 TYR B CA 1
ATOM 10261 C C . TYR B 1 491 ? 13.062 -1.772 -37.062 1 82.94 491 TYR B C 1
ATOM 10263 O O . TYR B 1 491 ? 13.086 -1.758 -38.312 1 82.94 491 TYR B O 1
ATOM 10271 N N . ILE B 1 492 ? 12.32 -2.592 -36.406 1 84.94 492 ILE B N 1
ATOM 10272 C CA . ILE B 1 492 ? 11.547 -3.635 -37.062 1 84.94 492 ILE B CA 1
ATOM 10273 C C . ILE B 1 492 ? 10.281 -3.027 -37.656 1 84.94 492 ILE B C 1
ATOM 10275 O O . ILE B 1 492 ? 9.867 -3.402 -38.781 1 84.94 492 ILE B O 1
ATOM 10279 N N . SER B 1 493 ? 9.688 -2.115 -36.969 1 84.12 493 SER B N 1
ATOM 10280 C CA . SER B 1 493 ? 8.414 -1.542 -37.406 1 84.12 493 SER B CA 1
ATOM 10281 C C . SER B 1 493 ? 8.609 -0.547 -38.531 1 84.12 493 SER B C 1
ATOM 10283 O O . SER B 1 493 ? 7.723 -0.38 -39.375 1 84.12 493 SER B O 1
ATOM 10285 N N . LYS B 1 494 ? 9.633 0.155 -38.5 1 78.31 494 LYS B N 1
ATOM 10286 C CA . LYS B 1 494 ? 9.883 1.144 -39.562 1 78.31 494 LYS B CA 1
ATOM 10287 C C . LYS B 1 494 ? 11.203 0.86 -40.281 1 78.31 494 LYS B C 1
ATOM 10289 O O . LYS B 1 494 ? 12.156 1.629 -40.156 1 78.31 494 LYS B O 1
ATOM 10294 N N . PRO B 1 495 ? 11.18 -0.245 -41.094 1 64.19 495 PRO B N 1
ATOM 10295 C CA . PRO B 1 495 ? 12.453 -0.626 -41.719 1 64.19 495 PRO B CA 1
ATOM 10296 C C . PRO B 1 495 ? 12.953 0.412 -42.719 1 64.19 495 PRO B C 1
ATOM 10298 O O . PRO B 1 495 ? 14.164 0.513 -42.938 1 64.19 495 PRO B O 1
ATOM 10301 N N . ARG B 1 496 ? 12.039 1.089 -43.375 1 59.44 496 ARG B N 1
ATOM 10302 C CA . ARG B 1 496 ? 12.414 2.004 -44.438 1 59.44 496 ARG B CA 1
ATOM 10303 C C . ARG B 1 496 ? 13.32 3.113 -43.906 1 59.44 496 ARG B C 1
ATOM 10305 O O . ARG B 1 496 ? 14.227 3.561 -44.625 1 59.44 496 ARG B O 1
ATOM 10312 N N . TRP B 1 497 ? 12.914 3.588 -42.719 1 55.84 497 TRP B N 1
ATOM 10313 C CA . TRP B 1 497 ? 13.648 4.742 -42.219 1 55.84 497 TRP B CA 1
ATOM 10314 C C . TRP B 1 497 ? 15.125 4.406 -42.031 1 55.84 497 TRP B C 1
ATOM 10316 O O . TRP B 1 497 ? 15.984 5.277 -42.156 1 55.84 497 TRP B O 1
ATOM 10326 N N . LEU B 1 498 ? 15.406 3.1 -41.656 1 56.06 498 LEU B N 1
ATOM 10327 C CA . LEU B 1 498 ? 16.766 2.748 -41.25 1 56.06 498 LEU B CA 1
ATOM 10328 C C . LEU B 1 498 ? 17.547 2.236 -42.469 1 56.06 498 LEU B C 1
ATOM 10330 O O . LEU B 1 498 ? 18.781 2.34 -42.5 1 56.06 498 LEU B O 1
ATOM 10334 N N . ARG B 1 499 ? 16.859 1.523 -43.406 1 55.22 499 ARG B N 1
ATOM 10335 C CA . ARG B 1 499 ? 17.547 1.026 -44.594 1 55.22 499 ARG B CA 1
ATOM 10336 C C . ARG B 1 499 ? 17.953 2.174 -45.5 1 55.22 499 ARG B C 1
ATOM 10338 O O . ARG B 1 499 ? 18.844 2.018 -46.344 1 55.22 499 ARG B O 1
ATOM 10345 N N . HIS B 1 500 ? 17.047 3.113 -45.531 1 52.28 500 HIS B N 1
ATOM 10346 C CA . HIS B 1 500 ? 17.422 4.094 -46.531 1 52.28 500 HIS B CA 1
ATOM 10347 C C . HIS B 1 500 ? 18.656 4.887 -46.094 1 52.28 500 HIS B C 1
ATOM 10349 O O . HIS B 1 500 ? 18.859 5.125 -44.906 1 52.28 500 HIS B O 1
ATOM 10355 N N . ASN B 1 501 ? 19.766 4.805 -46.906 1 54.19 501 ASN B N 1
ATOM 10356 C CA . ASN B 1 501 ? 21.031 5.523 -46.938 1 54.19 501 ASN B CA 1
ATOM 10357 C C . ASN B 1 501 ? 20.859 6.977 -46.5 1 54.19 501 ASN B C 1
ATOM 10359 O O . ASN B 1 501 ? 21.656 7.844 -46.875 1 54.19 501 ASN B O 1
ATOM 10363 N N . SER B 1 502 ? 19.734 7.234 -45.875 1 59.16 502 SER B N 1
ATOM 10364 C CA . SER B 1 502 ? 19.562 8.641 -45.5 1 59.16 502 SER B CA 1
ATOM 10365 C C . SER B 1 502 ? 20.391 8.984 -44.25 1 59.16 502 SER B C 1
ATOM 10367 O O . SER B 1 502 ? 20.828 8.086 -43.531 1 59.16 502 SER B O 1
ATOM 10369 N N . PHE B 1 503 ? 20.859 10.219 -44.156 1 60.03 503 PHE B N 1
ATOM 10370 C CA . PHE B 1 503 ? 21.625 10.789 -43.062 1 60.03 503 PHE B CA 1
ATOM 10371 C C . PHE B 1 503 ? 21.047 10.359 -41.719 1 60.03 503 PHE B C 1
ATOM 10373 O O . PHE B 1 503 ? 21.797 10.008 -40.781 1 60.03 503 PHE B O 1
ATOM 10380 N N . ARG B 1 504 ? 19.797 10.195 -41.625 1 64.06 504 ARG B N 1
ATOM 10381 C CA . ARG B 1 504 ? 19.125 9.797 -40.406 1 64.06 504 ARG B CA 1
ATOM 10382 C C . ARG B 1 504 ? 19.359 8.328 -40.094 1 64.06 504 ARG B C 1
ATOM 10384 O O . ARG B 1 504 ? 19.547 7.953 -38.938 1 64.06 504 ARG B O 1
ATOM 10391 N N . GLY B 1 505 ? 19.344 7.598 -41.094 1 66.06 505 GLY B N 1
ATOM 10392 C CA . GLY B 1 505 ? 19.594 6.176 -40.906 1 66.06 505 GLY B CA 1
ATOM 10393 C C . GLY B 1 505 ? 21.016 5.875 -40.469 1 66.06 505 GLY B C 1
ATOM 10394 O O . GLY B 1 505 ? 21.219 5.023 -39.594 1 66.06 505 GLY B O 1
ATOM 10395 N N . THR B 1 506 ? 21.891 6.699 -41.031 1 68.5 506 THR B N 1
ATOM 10396 C CA . THR B 1 506 ? 23.297 6.516 -40.625 1 68.5 506 THR B CA 1
ATOM 10397 C C . THR B 1 506 ? 23.516 6.949 -39.188 1 68.5 506 THR B C 1
ATOM 10399 O O . THR B 1 506 ? 24.266 6.301 -38.438 1 68.5 506 THR B O 1
ATOM 10402 N N . MET B 1 507 ? 22.875 8.008 -38.844 1 66.88 507 MET B N 1
ATOM 10403 C CA . MET B 1 507 ? 23 8.508 -37.469 1 66.88 507 MET B CA 1
ATOM 10404 C C . MET B 1 507 ? 22.406 7.512 -36.469 1 66.88 507 MET B C 1
ATOM 10406 O O . MET B 1 507 ? 22.969 7.305 -35.406 1 66.88 507 MET B O 1
ATOM 10410 N N . PHE B 1 508 ? 21.375 6.984 -36.906 1 72.75 508 PHE B N 1
ATOM 10411 C CA . PHE B 1 508 ? 20.75 5.984 -36.062 1 72.75 508 PHE B CA 1
ATOM 10412 C C . PHE B 1 508 ? 21.625 4.746 -35.938 1 72.75 508 PHE B C 1
ATOM 10414 O O . PHE B 1 508 ? 21.766 4.188 -34.844 1 72.75 508 PHE B O 1
ATOM 10421 N N . SER B 1 509 ? 22.234 4.402 -37.062 1 72.88 509 SER B N 1
ATOM 10422 C CA . SER B 1 509 ? 23.078 3.221 -37.062 1 72.88 509 SER B CA 1
ATOM 10423 C C . SER B 1 509 ? 24.328 3.451 -36.219 1 72.88 509 SER B C 1
ATOM 10425 O O . SER B 1 509 ? 24.75 2.57 -35.469 1 72.88 509 SER B O 1
ATOM 10427 N N . VAL B 1 510 ? 24.844 4.559 -36.344 1 74.69 510 VAL B N 1
ATOM 10428 C CA . VAL B 1 510 ? 26.031 4.895 -35.562 1 74.69 510 VAL B CA 1
ATOM 10429 C C . VAL B 1 510 ? 25.672 4.996 -34.094 1 74.69 510 VAL B C 1
ATOM 10431 O O . VAL B 1 510 ? 26.406 4.48 -33.219 1 74.69 510 VAL B O 1
ATOM 10434 N N . GLY B 1 511 ? 24.578 5.672 -33.875 1 76.56 511 GLY B N 1
ATOM 10435 C CA . GLY B 1 511 ? 24.125 5.781 -32.469 1 76.56 511 GLY B CA 1
ATOM 10436 C C . GLY B 1 511 ? 23.859 4.434 -31.828 1 76.56 511 GLY B C 1
ATOM 10437 O O . GLY B 1 511 ? 24.25 4.207 -30.688 1 76.56 511 GLY B O 1
ATOM 10438 N N . PHE B 1 512 ? 23.297 3.66 -32.562 1 78.5 512 PHE B N 1
ATOM 10439 C CA . PHE B 1 512 ? 23 2.32 -32.062 1 78.5 512 PHE B CA 1
ATOM 10440 C C . PHE B 1 512 ? 24.281 1.539 -31.812 1 78.5 512 PHE B C 1
ATOM 10442 O O . PHE B 1 512 ? 24.391 0.84 -30.797 1 78.5 512 PHE B O 1
ATOM 10449 N N . SER B 1 513 ? 25.203 1.684 -32.688 1 78.38 513 SER B N 1
ATOM 10450 C CA . SER B 1 513 ? 26.469 0.98 -32.531 1 78.38 513 SER B CA 1
ATOM 10451 C C . SER B 1 513 ? 27.219 1.475 -31.297 1 78.38 513 SER B C 1
ATOM 10453 O O . SER B 1 513 ? 27.844 0.685 -30.578 1 78.38 513 SER B O 1
ATOM 10455 N N . VAL B 1 514 ? 27.109 2.693 -31.078 1 81.75 514 VAL B N 1
ATOM 10456 C CA . VAL B 1 514 ? 27.766 3.273 -29.906 1 81.75 514 VAL B CA 1
ATOM 10457 C C . VAL B 1 514 ? 27.094 2.771 -28.641 1 81.75 514 VAL B C 1
ATOM 10459 O O . VAL B 1 514 ? 27.781 2.418 -27.672 1 81.75 514 VAL B O 1
ATOM 10462 N N . ILE B 1 515 ? 25.828 2.742 -28.672 1 84.25 515 ILE B N 1
ATOM 10463 C CA . ILE B 1 515 ? 25.094 2.285 -27.516 1 84.25 515 ILE B CA 1
ATOM 10464 C C . ILE B 1 515 ? 25.406 0.822 -27.234 1 84.25 515 ILE B C 1
ATOM 10466 O O . ILE B 1 515 ? 25.641 0.442 -26.078 1 84.25 515 ILE B O 1
ATOM 10470 N N . MET B 1 516 ? 25.484 0.086 -28.234 1 81.62 516 MET B N 1
ATOM 10471 C CA . MET B 1 516 ? 25.781 -1.335 -28.078 1 81.62 516 MET B CA 1
ATOM 10472 C C . MET B 1 516 ? 27.219 -1.539 -27.594 1 81.62 516 MET B C 1
ATOM 10474 O O . MET B 1 516 ? 27.484 -2.447 -26.797 1 81.62 516 MET B O 1
ATOM 10478 N N . TRP B 1 517 ? 28.047 -0.708 -28.094 1 79.12 517 TRP B N 1
ATOM 10479 C CA . TRP B 1 517 ? 29.438 -0.765 -27.641 1 79.12 517 TRP B CA 1
ATOM 10480 C C . TRP B 1 517 ? 29.531 -0.415 -26.156 1 79.12 517 TRP B C 1
ATOM 10482 O O . TRP B 1 517 ? 30.219 -1.1 -25.406 1 79.12 517 TRP B O 1
ATOM 10492 N N . LEU B 1 518 ? 28.844 0.541 -25.812 1 78.56 518 LEU B N 1
ATOM 10493 C CA . LEU B 1 518 ? 28.844 0.946 -24.422 1 78.56 518 LEU B CA 1
ATOM 10494 C C . LEU B 1 518 ? 28.266 -0.148 -23.531 1 78.56 518 LEU B C 1
ATOM 10496 O O . LEU B 1 518 ? 28.766 -0.4 -22.438 1 78.56 518 LEU B O 1
ATOM 10500 N N . ARG B 1 519 ? 27.297 -0.764 -23.984 1 80.44 519 ARG B N 1
ATOM 10501 C CA . ARG B 1 519 ? 26.625 -1.825 -23.234 1 80.44 519 ARG B CA 1
ATOM 10502 C C . ARG B 1 519 ? 27.531 -3.047 -23.109 1 80.44 519 ARG B C 1
ATOM 10504 O O . ARG B 1 519 ? 27.484 -3.754 -22.094 1 80.44 519 ARG B O 1
ATOM 10511 N N . SER B 1 520 ? 28.234 -3.275 -24.125 1 76.69 520 SER B N 1
ATOM 10512 C CA . SER B 1 520 ? 29.141 -4.422 -24.094 1 76.69 520 SER B CA 1
ATOM 10513 C C . SER B 1 520 ? 30.219 -4.238 -23.031 1 76.69 520 SER B C 1
ATOM 10515 O O . SER B 1 520 ? 30.766 -5.215 -22.516 1 76.69 520 SER B O 1
ATOM 10517 N N . LYS B 1 521 ? 30.422 -3 -22.734 1 72.69 521 LYS B N 1
ATOM 10518 C CA . LYS B 1 521 ? 31.453 -2.709 -21.734 1 72.69 521 LYS B CA 1
ATOM 10519 C C . LYS B 1 521 ? 30.859 -2.723 -20.312 1 72.69 521 LYS B C 1
ATOM 10521 O O . LYS B 1 521 ? 31.594 -2.773 -19.328 1 72.69 521 LYS B O 1
ATOM 10526 N N . MET B 1 522 ? 29.609 -2.68 -20.344 1 68.5 522 MET B N 1
ATOM 10527 C CA . MET B 1 522 ? 28.969 -2.645 -19.031 1 68.5 522 MET B CA 1
ATOM 10528 C C . MET B 1 522 ? 28.703 -4.055 -18.516 1 68.5 522 MET B C 1
ATOM 10530 O O . MET B 1 522 ? 28.453 -4.969 -19.297 1 68.5 522 MET B O 1
ATOM 10534 N N . THR B 1 523 ? 29.062 -4.289 -17.203 1 60.53 523 THR B N 1
ATOM 10535 C CA . THR B 1 523 ? 28.859 -5.59 -16.578 1 60.53 523 THR B CA 1
ATOM 10536 C C . THR B 1 523 ? 27.375 -5.797 -16.234 1 60.53 523 THR B C 1
ATOM 10538 O O . THR B 1 523 ? 26.719 -4.871 -15.773 1 60.53 523 THR B O 1
ATOM 10541 N N . GLN B 1 524 ? 26.781 -6.785 -16.812 1 61.75 524 GLN B N 1
ATOM 10542 C CA . GLN B 1 524 ? 25.406 -7.133 -16.484 1 61.75 524 GLN B CA 1
ATOM 10543 C C . GLN B 1 524 ? 25.281 -7.594 -15.039 1 61.75 524 GLN B C 1
ATOM 10545 O O . GLN B 1 524 ? 26.203 -8.195 -14.492 1 61.75 524 GLN B O 1
ATOM 10550 N N . PRO B 1 525 ? 24.234 -7.031 -14.359 1 61.16 525 PRO B N 1
ATOM 10551 C CA . PRO B 1 525 ? 24.078 -7.52 -12.992 1 61.16 525 PRO B CA 1
ATOM 10552 C C . PRO B 1 525 ? 23.984 -9.039 -12.906 1 61.16 525 PRO B C 1
ATOM 10554 O O . PRO B 1 525 ? 23.203 -9.656 -13.648 1 61.16 525 PRO B O 1
ATOM 10557 N N . SER B 1 526 ? 25.016 -9.562 -12.305 1 73 526 SER B N 1
ATOM 10558 C CA . SER B 1 526 ? 25 -11.008 -12.125 1 73 526 SER B CA 1
ATOM 10559 C C . SER B 1 526 ? 24.078 -11.414 -10.977 1 73 526 SER B C 1
ATOM 10561 O O . SER B 1 526 ? 23.844 -10.625 -10.062 1 73 526 SER B O 1
ATOM 10563 N N . LEU B 1 527 ? 23.328 -12.477 -11.188 1 86.44 527 LEU B N 1
ATOM 10564 C CA . LEU B 1 527 ? 22.484 -13.07 -10.148 1 86.44 527 LEU B CA 1
ATOM 10565 C C . LEU B 1 527 ? 23.328 -13.477 -8.938 1 86.44 527 LEU B C 1
ATOM 10567 O O . LEU B 1 527 ? 24.391 -14.094 -9.094 1 86.44 527 LEU B O 1
ATOM 10571 N N . THR B 1 528 ? 22.969 -12.945 -7.832 1 88.38 528 THR B N 1
ATOM 10572 C CA . THR B 1 528 ? 23.703 -13.242 -6.613 1 88.38 528 THR B CA 1
ATOM 10573 C C . THR B 1 528 ? 22.844 -14.023 -5.629 1 88.38 528 THR B C 1
ATOM 10575 O O . THR B 1 528 ? 21.609 -13.977 -5.699 1 88.38 528 THR B O 1
ATOM 10578 N N . LEU B 1 529 ? 23.484 -14.82 -4.82 1 92.31 529 LEU B N 1
ATOM 10579 C CA . LEU B 1 529 ? 22.875 -15.555 -3.717 1 92.31 529 LEU B CA 1
ATOM 10580 C C . LEU B 1 529 ? 23.391 -15.047 -2.373 1 92.31 529 LEU B C 1
ATOM 10582 O O . LEU B 1 529 ? 24.609 -14.883 -2.191 1 92.31 529 LEU B O 1
ATOM 10586 N N . LYS B 1 530 ? 22.531 -14.766 -1.522 1 91.38 530 LYS B N 1
ATOM 10587 C CA . LYS B 1 530 ? 22.938 -14.477 -0.15 1 91.38 530 LYS B CA 1
ATOM 10588 C C . LYS B 1 530 ? 23.266 -15.758 0.607 1 91.38 530 LYS B C 1
ATOM 10590 O O . LYS B 1 530 ? 22.578 -16.766 0.454 1 91.38 530 LYS B O 1
ATOM 10595 N N . GLN B 1 531 ? 24.375 -15.711 1.285 1 93.62 531 GLN B N 1
ATOM 10596 C CA . GLN B 1 531 ? 24.875 -16.906 1.963 1 93.62 531 GLN B CA 1
ATOM 10597 C C . GLN B 1 531 ? 24.781 -16.75 3.479 1 93.62 531 GLN B C 1
ATOM 10599 O O . GLN B 1 531 ? 25.219 -15.75 4.039 1 93.62 531 GLN B O 1
ATOM 10604 N N . PHE B 1 532 ? 24.125 -17.75 4.113 1 92.5 532 PHE B N 1
ATOM 10605 C CA . PHE B 1 532 ? 23.984 -17.766 5.566 1 92.5 532 PHE B CA 1
ATOM 10606 C C . PHE B 1 532 ? 24.188 -19.172 6.113 1 92.5 532 PHE B C 1
ATOM 10608 O O . PHE B 1 532 ? 23.766 -20.156 5.488 1 92.5 532 PHE B O 1
ATOM 10615 N N . THR B 1 533 ? 24.906 -19.266 7.18 1 91.75 533 THR B N 1
ATOM 10616 C CA . THR B 1 533 ? 25.062 -20.547 7.852 1 91.75 533 THR B CA 1
ATOM 10617 C C . THR B 1 533 ? 24.609 -20.453 9.305 1 91.75 533 THR B C 1
ATOM 10619 O O . THR B 1 533 ? 24.906 -19.484 10 1 91.75 533 THR B O 1
ATOM 10622 N N . VAL B 1 534 ? 23.844 -21.438 9.719 1 89.94 534 VAL B N 1
ATOM 10623 C CA . VAL B 1 534 ? 23.266 -21.484 11.062 1 89.94 534 VAL B CA 1
ATOM 10624 C C . VAL B 1 534 ? 24.375 -21.766 12.078 1 89.94 534 VAL B C 1
ATOM 10626 O O . VAL B 1 534 ? 24.266 -21.344 13.234 1 89.94 534 VAL B O 1
ATOM 10629 N N . LEU B 1 535 ? 25.422 -22.391 11.648 1 89 535 LEU B N 1
ATOM 10630 C CA . LEU B 1 535 ? 26.516 -22.766 12.555 1 89 535 LEU B CA 1
ATOM 10631 C C . LEU B 1 535 ? 27.281 -21.547 13.016 1 89 535 LEU B C 1
ATOM 10633 O O . LEU B 1 535 ? 27.906 -21.562 14.086 1 89 535 LEU B O 1
ATOM 10637 N N . ASN B 1 536 ? 27.219 -20.469 12.297 1 82.69 536 ASN B N 1
ATOM 10638 C CA . ASN B 1 536 ? 28 -19.281 12.641 1 82.69 536 ASN B CA 1
ATOM 10639 C C . ASN B 1 536 ? 27.125 -18.188 13.242 1 82.69 536 ASN B C 1
ATOM 10641 O O . ASN B 1 536 ? 27.531 -17.031 13.344 1 82.69 536 ASN B O 1
ATOM 10645 N N . VAL B 1 537 ? 25.938 -18.5 13.586 1 80.25 537 VAL B N 1
ATOM 10646 C CA . VAL B 1 537 ? 25.031 -17.5 14.156 1 80.25 537 VAL B CA 1
ATOM 10647 C C . VAL B 1 537 ? 25.484 -17.156 15.578 1 80.25 537 VAL B C 1
ATOM 10649 O O . VAL B 1 537 ? 25.672 -18.047 16.406 1 80.25 537 VAL B O 1
ATOM 10652 N N . ARG B 1 538 ? 26 -15.922 15.875 1 70.44 538 ARG B N 1
ATOM 10653 C CA . ARG B 1 538 ? 26.438 -15.477 17.188 1 70.44 538 ARG B CA 1
ATOM 10654 C C . ARG B 1 538 ? 25.484 -14.461 17.781 1 70.44 538 ARG B C 1
ATOM 10656 O O . ARG B 1 538 ? 25.484 -14.227 19 1 70.44 538 ARG B O 1
ATOM 10663 N N . LEU B 1 539 ? 24.766 -13.711 17 1 60.53 539 LEU B N 1
ATOM 10664 C CA . LEU B 1 539 ? 24.125 -12.492 17.469 1 60.53 539 LEU B CA 1
ATOM 10665 C C . LEU B 1 539 ? 22.797 -12.805 18.172 1 60.53 539 LEU B C 1
ATOM 10667 O O . LEU B 1 539 ? 21.984 -13.555 17.641 1 60.53 539 LEU B O 1
ATOM 10671 N N . PRO B 1 540 ? 22.75 -12.648 19.516 1 55.69 540 PRO B N 1
ATOM 10672 C CA . PRO B 1 540 ? 21.516 -12.883 20.266 1 55.69 540 PRO B CA 1
ATOM 10673 C C . PRO B 1 540 ? 20.312 -12.141 19.672 1 55.69 540 PRO B C 1
ATOM 10675 O O . PRO B 1 540 ? 19.188 -12.344 20.109 1 55.69 540 PRO B O 1
ATOM 10678 N N . LEU B 1 541 ? 20.359 -10.727 19.469 1 47.06 541 LEU B N 1
ATOM 10679 C CA . LEU B 1 541 ? 19.438 -9.703 19.969 1 47.06 541 LEU B CA 1
ATOM 10680 C C . LEU B 1 541 ? 18.188 -9.609 19.109 1 47.06 541 LEU B C 1
ATOM 10682 O O . LEU B 1 541 ? 18.281 -9.406 17.891 1 47.06 541 LEU B O 1
ATOM 10686 N N . LYS B 1 542 ? 17.25 -10.094 19.453 1 51.09 542 LYS B N 1
ATOM 10687 C CA . LYS B 1 542 ? 15.859 -9.953 19.047 1 51.09 542 LYS B CA 1
ATOM 10688 C C . LYS B 1 542 ? 15.484 -8.492 18.844 1 51.09 542 LYS B C 1
ATOM 10690 O O . LYS B 1 542 ? 14.695 -7.938 19.609 1 51.09 542 LYS B O 1
ATOM 10695 N N . LEU B 1 543 ? 16.281 -7.574 18.5 1 52.69 543 LEU B N 1
ATOM 10696 C CA . LEU B 1 543 ? 15.766 -6.223 18.312 1 52.69 543 LEU B CA 1
ATOM 10697 C C . LEU B 1 543 ? 14.953 -6.109 17.031 1 52.69 543 LEU B C 1
ATOM 10699 O O . LEU B 1 543 ? 15.398 -6.559 15.969 1 52.69 543 LEU B O 1
ATOM 10703 N N . PRO B 1 544 ? 13.75 -5.789 17.203 1 53.44 544 PRO B N 1
ATOM 10704 C CA . PRO B 1 544 ? 12.789 -5.719 16.094 1 53.44 544 PRO B CA 1
ATOM 10705 C C . PRO B 1 544 ? 13.398 -5.141 14.82 1 53.44 544 PRO B C 1
ATOM 10707 O O . PRO B 1 544 ? 13.055 -5.578 13.719 1 53.44 544 PRO B O 1
ATOM 10710 N N . LEU B 1 545 ? 14.227 -4.055 14.938 1 54.5 545 LEU B N 1
ATOM 10711 C CA . LEU B 1 545 ? 14.758 -3.398 13.75 1 54.5 545 LEU B CA 1
ATOM 10712 C C . LEU B 1 545 ? 16.031 -4.098 13.266 1 54.5 545 LEU B C 1
ATOM 10714 O O . LEU B 1 545 ? 16.469 -3.885 12.133 1 54.5 545 LEU B O 1
ATOM 10718 N N . PHE B 1 546 ? 16.531 -5.027 13.938 1 54.5 546 PHE B N 1
ATOM 10719 C CA . PHE B 1 546 ? 17.859 -5.617 13.719 1 54.5 546 PHE B CA 1
ATOM 10720 C C . PHE B 1 546 ? 17.812 -6.637 12.586 1 54.5 546 PHE B C 1
ATOM 10722 O O . PHE B 1 546 ? 18.734 -6.691 11.766 1 54.5 546 PHE B O 1
ATOM 10729 N N . PRO B 1 547 ? 16.75 -7.348 12.555 1 55.09 547 PRO B N 1
ATOM 10730 C CA . PRO B 1 547 ? 16.797 -8.32 11.461 1 55.09 547 PRO B CA 1
ATOM 10731 C C . PRO B 1 547 ? 16.859 -7.66 10.086 1 55.09 547 PRO B C 1
ATOM 10733 O O . PRO B 1 547 ? 17.562 -8.156 9.195 1 55.09 547 PRO B O 1
ATOM 10736 N N . ALA B 1 548 ? 16.234 -6.57 9.977 1 57.59 548 ALA B N 1
ATOM 10737 C CA . ALA B 1 548 ? 16.297 -5.891 8.688 1 57.59 548 ALA B CA 1
ATOM 10738 C C . ALA B 1 548 ? 17.719 -5.438 8.383 1 57.59 548 ALA B C 1
ATOM 10740 O O . ALA B 1 548 ? 18.188 -5.574 7.246 1 57.59 548 ALA B O 1
ATOM 10741 N N . PHE B 1 549 ? 18.438 -5.105 9.43 1 60.12 549 PHE B N 1
ATOM 10742 C CA . PHE B 1 549 ? 19.797 -4.609 9.227 1 60.12 549 PHE B CA 1
ATOM 10743 C C . PHE B 1 549 ? 20.766 -5.762 9.023 1 60.12 549 PHE B C 1
ATOM 10745 O O . PHE B 1 549 ? 21.688 -5.672 8.211 1 60.12 549 PHE B O 1
ATOM 10752 N N . THR B 1 550 ? 20.469 -6.797 9.602 1 61.47 550 THR B N 1
ATOM 10753 C CA . THR B 1 550 ? 21.375 -7.934 9.477 1 61.47 550 THR B CA 1
ATOM 10754 C C . THR B 1 550 ? 21.188 -8.625 8.133 1 61.47 550 THR B C 1
ATOM 10756 O O . THR B 1 550 ? 22.156 -9.125 7.551 1 61.47 550 THR B O 1
ATOM 10759 N N . GLY B 1 551 ? 19.969 -8.602 7.699 1 60.78 551 GLY B N 1
ATOM 10760 C CA . GLY B 1 551 ? 19.719 -9.18 6.387 1 60.78 551 GLY B CA 1
ATOM 10761 C C . GLY B 1 551 ? 20.453 -8.453 5.27 1 60.78 551 GLY B C 1
ATOM 10762 O O . GLY B 1 551 ? 20.859 -9.078 4.289 1 60.78 551 GLY B O 1
ATOM 10763 N N . LEU B 1 552 ? 20.688 -7.281 5.602 1 63.28 552 LEU B N 1
ATOM 10764 C CA . LEU B 1 552 ? 21.375 -6.473 4.598 1 63.28 552 LEU B CA 1
ATOM 10765 C C . LEU B 1 552 ? 22.891 -6.691 4.664 1 63.28 552 LEU B C 1
ATOM 10767 O O . LEU B 1 552 ? 23.594 -6.457 3.682 1 63.28 552 LEU B O 1
ATOM 10771 N N . ALA B 1 553 ? 23.328 -7.285 5.75 1 70.62 553 ALA B N 1
ATOM 10772 C CA . ALA B 1 553 ? 24.766 -7.426 5.945 1 70.62 553 ALA B CA 1
ATOM 10773 C C . ALA B 1 553 ? 25.234 -8.812 5.523 1 70.62 553 ALA B C 1
ATOM 10775 O O . ALA B 1 553 ? 26.438 -9.086 5.512 1 70.62 553 ALA B O 1
ATOM 10776 N N . VAL B 1 554 ? 24.391 -9.602 4.961 1 81.75 554 VAL B N 1
ATOM 10777 C CA . VAL B 1 554 ? 24.75 -10.961 4.594 1 81.75 554 VAL B CA 1
ATOM 10778 C C . VAL B 1 554 ? 25.578 -10.953 3.316 1 81.75 554 VAL B C 1
ATOM 10780 O O . VAL B 1 554 ? 25.344 -10.141 2.42 1 81.75 554 VAL B O 1
ATOM 10783 N N . GLU B 1 555 ? 26.547 -11.867 3.277 1 85.12 555 GLU B N 1
ATOM 10784 C CA . GLU B 1 555 ? 27.453 -11.953 2.137 1 85.12 555 GLU B CA 1
ATOM 10785 C C . GLU B 1 555 ? 26.734 -12.422 0.883 1 85.12 555 GLU B C 1
ATOM 10787 O O . GLU B 1 555 ? 25.906 -13.336 0.945 1 85.12 555 GLU B O 1
ATOM 10792 N N . LYS B 1 556 ? 27.125 -11.773 -0.242 1 86.56 556 LYS B N 1
ATOM 10793 C CA . LYS B 1 556 ? 26.547 -12.141 -1.534 1 86.56 556 LYS B CA 1
ATOM 10794 C C . LYS B 1 556 ? 27.594 -12.828 -2.416 1 86.56 556 LYS B C 1
ATOM 10796 O O . LYS B 1 556 ? 28.75 -12.398 -2.479 1 86.56 556 LYS B O 1
ATOM 10801 N N . LYS B 1 557 ? 27.172 -13.984 -2.949 1 91.12 557 LYS B N 1
ATOM 10802 C CA . LYS B 1 557 ? 28 -14.688 -3.92 1 91.12 557 LYS B CA 1
ATOM 10803 C C . LYS B 1 557 ? 27.281 -14.852 -5.254 1 91.12 557 LYS B C 1
ATOM 10805 O O . LYS B 1 557 ? 26.062 -15.023 -5.285 1 91.12 557 LYS B O 1
ATOM 10810 N N . PRO B 1 558 ? 28.016 -14.758 -6.305 1 91.44 558 PRO B N 1
ATOM 10811 C CA . PRO B 1 558 ? 27.375 -14.992 -7.602 1 91.44 558 PRO B CA 1
ATOM 10812 C C . PRO B 1 558 ? 26.891 -16.438 -7.77 1 91.44 558 PRO B C 1
ATOM 10814 O O . PRO B 1 558 ? 27.5 -17.359 -7.219 1 91.44 558 PRO B O 1
ATOM 10817 N N . VAL B 1 559 ? 25.859 -16.609 -8.469 1 93.81 559 VAL B N 1
ATOM 10818 C CA . VAL B 1 559 ? 25.328 -17.938 -8.742 1 93.81 559 VAL B CA 1
ATOM 10819 C C . VAL B 1 559 ? 26.25 -18.672 -9.719 1 93.81 559 VAL B C 1
ATOM 10821 O O . VAL B 1 559 ? 26.438 -18.234 -10.852 1 93.81 559 VAL B O 1
ATOM 10824 N N . PRO B 1 560 ? 26.766 -19.766 -9.281 1 92.62 560 PRO B N 1
ATOM 10825 C CA . PRO B 1 560 ? 27.641 -20.516 -10.195 1 92.62 560 PRO B CA 1
ATOM 10826 C C . PRO B 1 560 ? 26.875 -21.172 -11.344 1 92.62 560 PRO B C 1
ATOM 10828 O O . PRO B 1 560 ? 25.672 -21.453 -11.203 1 92.62 560 PRO B O 1
ATOM 10831 N N . ASN B 1 561 ? 27.531 -21.453 -12.398 1 91.44 561 ASN B N 1
ATOM 10832 C CA . ASN B 1 561 ? 26.938 -22.094 -13.562 1 91.44 561 ASN B CA 1
ATOM 10833 C C . ASN B 1 561 ? 26.469 -23.516 -13.25 1 91.44 561 ASN B C 1
ATOM 10835 O O . ASN B 1 561 ? 25.484 -23.984 -13.82 1 91.44 561 ASN B O 1
ATOM 10839 N N . SER B 1 562 ? 27.172 -24.047 -12.289 1 93.06 562 SER B N 1
ATOM 10840 C CA . SER B 1 562 ? 26.797 -25.422 -11.914 1 93.06 562 SER B CA 1
ATOM 10841 C C . SER B 1 562 ? 25.391 -25.469 -11.312 1 93.06 562 SER B C 1
ATOM 10843 O O . SER B 1 562 ? 24.641 -26.406 -11.547 1 93.06 562 SER B O 1
ATOM 10845 N N . VAL B 1 563 ? 25.062 -24.422 -10.57 1 95.31 563 VAL B N 1
ATOM 10846 C CA . VAL B 1 563 ? 23.75 -24.359 -9.961 1 95.31 563 VAL B CA 1
ATOM 10847 C C . VAL B 1 563 ? 22.688 -24.156 -11.047 1 95.31 563 VAL B C 1
ATOM 10849 O O . VAL B 1 563 ? 21.656 -24.828 -11.055 1 95.31 563 VAL B O 1
ATOM 10852 N N . MET B 1 564 ? 22.953 -23.328 -11.984 1 94.38 564 MET B N 1
ATOM 10853 C CA . MET B 1 564 ? 22.031 -23.047 -13.078 1 94.38 564 MET B CA 1
ATOM 10854 C C . MET B 1 564 ? 21.766 -24.297 -13.914 1 94.38 564 MET B C 1
ATOM 10856 O O . MET B 1 564 ? 20.625 -24.609 -14.234 1 94.38 564 MET B O 1
ATOM 10860 N N . ARG B 1 565 ? 22.828 -25 -14.164 1 93.06 565 ARG B N 1
ATOM 10861 C CA . ARG B 1 565 ? 22.719 -26.203 -14.969 1 93.06 565 ARG B CA 1
ATOM 10862 C C . ARG B 1 565 ? 21.922 -27.281 -14.234 1 93.06 565 ARG B C 1
ATOM 10864 O O . ARG B 1 565 ? 21.078 -27.953 -14.836 1 93.06 565 ARG B O 1
ATOM 10871 N N . SER B 1 566 ? 22.203 -27.344 -12.992 1 94.25 566 SER B N 1
ATOM 10872 C CA . SER B 1 566 ? 21.516 -28.359 -12.211 1 94.25 566 SER B CA 1
ATOM 10873 C C . SER B 1 566 ? 20 -28.109 -12.195 1 94.25 566 SER B C 1
ATOM 10875 O O . SER B 1 566 ? 19.219 -29.031 -12.367 1 94.25 566 SER B O 1
ATOM 10877 N N . VAL B 1 567 ? 19.562 -26.906 -12.047 1 94.31 567 VAL B N 1
ATOM 10878 C CA . VAL B 1 567 ? 18.156 -26.531 -11.938 1 94.31 567 VAL B CA 1
ATOM 10879 C C . VAL B 1 567 ? 17.469 -26.734 -13.281 1 94.31 567 VAL B C 1
ATOM 10881 O O . VAL B 1 567 ? 16.406 -27.344 -13.352 1 94.31 567 VAL B O 1
ATOM 10884 N N . ILE B 1 568 ? 18.109 -26.328 -14.367 1 93.44 568 ILE B N 1
ATOM 10885 C CA . ILE B 1 568 ? 17.484 -26.391 -15.68 1 93.44 568 ILE B CA 1
ATOM 10886 C C . ILE B 1 568 ? 17.422 -27.844 -16.156 1 93.44 568 ILE B C 1
ATOM 10888 O O . ILE B 1 568 ? 16.438 -28.25 -16.781 1 93.44 568 ILE B O 1
ATOM 10892 N N . ASP B 1 569 ? 18.5 -28.531 -15.852 1 90.44 569 ASP B N 1
ATOM 10893 C CA . ASP B 1 569 ? 18.5 -29.938 -16.234 1 90.44 569 ASP B CA 1
ATOM 10894 C C . ASP B 1 569 ? 17.359 -30.688 -15.539 1 90.44 569 ASP B C 1
ATOM 10896 O O . ASP B 1 569 ? 16.688 -31.516 -16.156 1 90.44 569 ASP B O 1
ATOM 10900 N N . TYR B 1 570 ? 17.172 -30.312 -14.336 1 91.62 570 TYR B N 1
ATOM 10901 C CA . TYR B 1 570 ? 16.094 -30.938 -13.586 1 91.62 570 TYR B CA 1
ATOM 10902 C C . TYR B 1 570 ? 14.734 -30.594 -14.203 1 91.62 570 TYR B C 1
ATOM 10904 O O . TYR B 1 570 ? 13.898 -31.469 -14.406 1 91.62 570 TYR B O 1
ATOM 10912 N N . LEU B 1 571 ? 14.5 -29.391 -14.523 1 91.56 571 LEU B N 1
ATOM 10913 C CA . LEU B 1 571 ? 13.227 -28.922 -15.062 1 91.56 571 LEU B CA 1
ATOM 10914 C C . LEU B 1 571 ? 13 -29.453 -16.469 1 91.56 571 LEU B C 1
ATOM 10916 O O . LEU B 1 571 ? 11.867 -29.75 -16.844 1 91.56 571 LEU B O 1
ATOM 10920 N N . ALA B 1 572 ? 14.094 -29.547 -17.234 1 89.06 572 ALA B N 1
ATOM 10921 C CA . ALA B 1 572 ? 13.992 -30.062 -18.594 1 89.06 572 ALA B CA 1
ATOM 10922 C C . ALA B 1 572 ? 13.633 -31.547 -18.594 1 89.06 572 ALA B C 1
ATOM 10924 O O . ALA B 1 572 ? 12.773 -31.984 -19.359 1 89.06 572 ALA B O 1
ATOM 10925 N N . LYS B 1 573 ? 14.281 -32.25 -17.719 1 87.88 573 LYS B N 1
ATOM 10926 C CA . LYS B 1 573 ? 13.984 -33.656 -17.625 1 87.88 573 LYS B CA 1
ATOM 10927 C C . LYS B 1 573 ? 12.555 -33.906 -17.172 1 87.88 573 LYS B C 1
ATOM 10929 O O . LYS B 1 573 ? 11.875 -34.812 -17.656 1 87.88 573 LYS B O 1
ATOM 10934 N N . ARG B 1 574 ? 12.117 -33.125 -16.312 1 84.69 574 ARG B N 1
ATOM 10935 C CA . ARG B 1 574 ? 10.734 -33.188 -15.852 1 84.69 574 ARG B CA 1
ATOM 10936 C C . ARG B 1 574 ? 9.758 -32.812 -16.953 1 84.69 574 ARG B C 1
ATOM 10938 O O . ARG B 1 574 ? 8.727 -33.438 -17.141 1 84.69 574 ARG B O 1
ATOM 10945 N N . GLY B 1 575 ? 10.078 -31.797 -17.578 1 78.81 575 GLY B N 1
ATOM 10946 C CA . GLY B 1 575 ? 9.219 -31.281 -18.641 1 78.81 575 GLY B CA 1
ATOM 10947 C C . GLY B 1 575 ? 9.078 -32.219 -19.812 1 78.81 575 GLY B C 1
ATOM 10948 O O . GLY B 1 575 ? 8.023 -32.281 -20.453 1 78.81 575 GLY B O 1
ATOM 10949 N N . HIS B 1 576 ? 10.172 -32.969 -20.031 1 76.12 576 HIS B N 1
ATOM 10950 C CA . HIS B 1 576 ? 10.172 -33.875 -21.156 1 76.12 576 HIS B CA 1
ATOM 10951 C C . HIS B 1 576 ? 9.586 -35.25 -20.75 1 76.12 576 HIS B C 1
ATOM 10953 O O . HIS B 1 576 ? 9.461 -36.125 -21.594 1 76.12 576 HIS B O 1
ATOM 10959 N N . GLY B 1 577 ? 9.195 -35.344 -19.562 1 72.81 577 GLY B N 1
ATOM 10960 C CA . GLY B 1 577 ? 8.602 -36.594 -19.094 1 72.81 577 GLY B CA 1
ATOM 10961 C C . GLY B 1 577 ? 9.602 -37.719 -18.953 1 72.81 577 GLY B C 1
ATOM 10962 O O . GLY B 1 577 ? 9.297 -38.875 -19.266 1 72.81 577 GLY B O 1
ATOM 10963 N N . ALA B 1 578 ? 10.836 -37.312 -18.656 1 73.12 578 ALA B N 1
ATOM 10964 C CA . ALA B 1 578 ? 11.844 -38.375 -18.453 1 73.12 578 ALA B CA 1
ATOM 10965 C C . ALA B 1 578 ? 11.422 -39.312 -17.344 1 73.12 578 ALA B C 1
ATOM 10967 O O . ALA B 1 578 ? 10.812 -38.906 -16.344 1 73.12 578 ALA B O 1
ATOM 10968 N N . PRO B 1 579 ? 11.828 -40.562 -17.688 1 69.12 579 PRO B N 1
ATOM 10969 C CA . PRO B 1 579 ? 11.492 -41.562 -16.656 1 69.12 579 PRO B CA 1
ATOM 10970 C C . PRO B 1 579 ? 12.18 -41.281 -15.328 1 69.12 579 PRO B C 1
ATOM 10972 O O . PRO B 1 579 ? 13.305 -40.781 -15.297 1 69.12 579 PRO B O 1
ATOM 10975 N N . ASN B 1 580 ? 11.602 -41.25 -14.172 1 65.5 580 ASN B N 1
ATOM 10976 C CA . ASN B 1 580 ? 12.117 -41.062 -12.812 1 65.5 580 ASN B CA 1
ATOM 10977 C C . ASN B 1 580 ? 11.93 -39.625 -12.328 1 65.5 580 ASN B C 1
ATOM 10979 O O . ASN B 1 580 ? 12.25 -39.312 -11.18 1 65.5 580 ASN B O 1
ATOM 10983 N N . TYR B 1 581 ? 11.664 -38.812 -13.352 1 66.44 581 TYR B N 1
ATOM 10984 C CA . TYR B 1 581 ? 11.43 -37.406 -12.945 1 66.44 581 TYR B CA 1
ATOM 10985 C C . TYR B 1 581 ? 9.938 -37.094 -12.922 1 66.44 581 TYR B C 1
ATOM 10987 O O . TYR B 1 581 ? 9.547 -35.938 -12.789 1 66.44 581 TYR B O 1
ATOM 10995 N N . ASP B 1 582 ? 9.227 -38.188 -13.211 1 62.62 582 ASP B N 1
ATOM 10996 C CA . ASP B 1 582 ? 7.773 -38.062 -13.242 1 62.62 582 ASP B CA 1
ATOM 10997 C C . ASP B 1 582 ? 7.207 -37.938 -11.836 1 62.62 582 ASP B C 1
ATOM 10999 O O . ASP B 1 582 ? 6.016 -37.656 -11.664 1 62.62 582 ASP B O 1
ATOM 11003 N N . TYR B 1 583 ? 8.164 -38.062 -10.906 1 60.81 583 TYR B N 1
ATOM 11004 C CA . TYR B 1 583 ? 7.676 -38 -9.539 1 60.81 583 TYR B CA 1
ATOM 11005 C C . TYR B 1 583 ? 7.324 -36.562 -9.156 1 60.81 583 TYR B C 1
ATOM 11007 O O . TYR B 1 583 ? 7.945 -35.625 -9.648 1 60.81 583 TYR B O 1
ATOM 11015 N N . ASP B 1 584 ? 6.355 -36.5 -8.414 1 72.88 584 ASP B N 1
ATOM 11016 C CA . ASP B 1 584 ? 5.938 -35.219 -7.848 1 72.88 584 ASP B CA 1
ATOM 11017 C C . ASP B 1 584 ? 7.027 -34.625 -6.945 1 72.88 584 ASP B C 1
ATOM 11019 O O . ASP B 1 584 ? 7.82 -35.375 -6.367 1 72.88 584 ASP B O 1
ATOM 11023 N N . LEU B 1 585 ? 7.285 -33.375 -7.074 1 83.38 585 LEU B N 1
ATOM 11024 C CA . LEU B 1 585 ? 8.188 -32.719 -6.141 1 83.38 585 LEU B CA 1
ATOM 11025 C C . LEU B 1 585 ? 7.883 -33.094 -4.703 1 83.38 585 LEU B C 1
ATOM 11027 O O . LEU B 1 585 ? 6.734 -33.031 -4.262 1 83.38 585 LEU B O 1
ATOM 11031 N N . ASP B 1 586 ? 8.859 -33.812 -4.074 1 85 586 ASP B N 1
ATOM 11032 C CA . ASP B 1 586 ? 8.617 -34.344 -2.73 1 85 586 ASP B CA 1
ATOM 11033 C C . ASP B 1 586 ? 9.742 -33.938 -1.778 1 85 586 ASP B C 1
ATOM 11035 O O . ASP B 1 586 ? 10.312 -34.781 -1.085 1 85 586 ASP B O 1
ATOM 11039 N N . ARG B 1 587 ? 10.203 -32.844 -1.633 1 86.81 587 ARG B N 1
ATOM 11040 C CA . ARG B 1 587 ? 11.117 -32.25 -0.664 1 86.81 587 ARG B CA 1
ATOM 11041 C C . ARG B 1 587 ? 12.422 -33.031 -0.576 1 86.81 587 ARG B C 1
ATOM 11043 O O . ARG B 1 587 ? 12.898 -33.344 0.52 1 86.81 587 ARG B O 1
ATOM 11050 N N . GLY B 1 588 ? 12.883 -33.594 -1.671 1 88.94 588 GLY B N 1
ATOM 11051 C CA . GLY B 1 588 ? 14.18 -34.25 -1.708 1 88.94 588 GLY B CA 1
ATOM 11052 C C . GLY B 1 588 ? 14.07 -35.75 -1.806 1 88.94 588 GLY B C 1
ATOM 11053 O O . GLY B 1 588 ? 15.047 -36.438 -2.141 1 88.94 588 GLY B O 1
ATOM 11054 N N . ARG B 1 589 ? 12.953 -36.344 -1.671 1 90 589 ARG B N 1
ATOM 11055 C CA . ARG B 1 589 ? 12.773 -37.781 -1.663 1 90 589 ARG B CA 1
ATOM 11056 C C . ARG B 1 589 ? 12.977 -38.375 -3.055 1 90 589 ARG B C 1
ATOM 11058 O O . ARG B 1 589 ? 13.516 -39.469 -3.197 1 90 589 ARG B O 1
ATOM 11065 N N . SER B 1 590 ? 12.555 -37.625 -3.977 1 89.81 590 SER B N 1
ATOM 11066 C CA . SER B 1 590 ? 12.734 -38.094 -5.348 1 89.81 590 SER B CA 1
ATOM 11067 C C . SER B 1 590 ? 14.219 -38.156 -5.723 1 89.81 590 SER B C 1
ATOM 11069 O O . SER B 1 590 ? 14.641 -39.031 -6.461 1 89.81 590 SER B O 1
ATOM 11071 N N . ALA B 1 591 ? 14.992 -37.219 -5.219 1 91.94 591 ALA B N 1
ATOM 11072 C CA . ALA B 1 591 ? 16.438 -37.219 -5.473 1 91.94 591 ALA B CA 1
ATOM 11073 C C . ALA B 1 591 ? 17.109 -38.406 -4.789 1 91.94 591 ALA B C 1
ATOM 11075 O O . ALA B 1 591 ? 18.031 -39 -5.344 1 91.94 591 ALA B O 1
ATOM 11076 N N . LEU B 1 592 ? 16.656 -38.75 -3.617 1 92.69 592 LEU B N 1
ATOM 11077 C CA . LEU B 1 592 ? 17.234 -39.875 -2.889 1 92.69 592 LEU B CA 1
ATOM 11078 C C . LEU B 1 592 ? 16.922 -41.188 -3.604 1 92.69 592 LEU B C 1
ATOM 11080 O O . LEU B 1 592 ? 17.766 -42.094 -3.633 1 92.69 592 LEU B O 1
ATOM 11084 N N . ARG B 1 593 ? 15.742 -41.25 -4.195 1 89.25 593 ARG B N 1
ATOM 11085 C CA . ARG B 1 593 ? 15.367 -42.438 -4.957 1 89.25 593 ARG B CA 1
ATOM 11086 C C . ARG B 1 593 ? 16.234 -42.594 -6.203 1 89.25 593 ARG B C 1
ATOM 11088 O O . ARG B 1 593 ? 16.703 -43.688 -6.512 1 89.25 593 ARG B O 1
ATOM 11095 N N . ARG B 1 594 ? 16.453 -41.531 -6.812 1 87.81 594 ARG B N 1
ATOM 11096 C CA . ARG B 1 594 ? 17.25 -41.531 -8.039 1 87.81 594 ARG B CA 1
ATOM 11097 C C . ARG B 1 594 ? 18.688 -41.938 -7.762 1 87.81 594 ARG B C 1
ATOM 11099 O O . ARG B 1 594 ? 19.344 -42.531 -8.609 1 87.81 594 ARG B O 1
ATOM 11106 N N . ASN B 1 595 ? 19.172 -41.562 -6.527 1 89.19 595 ASN B N 1
ATOM 11107 C CA . ASN B 1 595 ? 20.562 -41.875 -6.18 1 89.19 595 ASN B CA 1
ATOM 11108 C C . ASN B 1 595 ? 20.688 -43.188 -5.426 1 89.19 595 ASN B C 1
ATOM 11110 O O . ASN B 1 595 ? 21.766 -43.531 -4.965 1 89.19 595 ASN B O 1
ATOM 11114 N N . GLY B 1 596 ? 19.609 -43.906 -5.191 1 85.94 596 GLY B N 1
ATOM 11115 C CA . GLY B 1 596 ? 19.625 -45.219 -4.586 1 85.94 596 GLY B CA 1
ATOM 11116 C C . GLY B 1 596 ? 19.875 -45.188 -3.092 1 85.94 596 GLY B C 1
ATOM 11117 O O . GLY B 1 596 ? 20.375 -46.188 -2.521 1 85.94 596 GLY B O 1
ATOM 11118 N N . VAL B 1 597 ? 19.719 -44.094 -2.412 1 90.75 597 VAL B N 1
ATOM 11119 C CA . VAL B 1 597 ? 20 -44 -0.984 1 90.75 597 VAL B CA 1
ATOM 11120 C C . VAL B 1 597 ? 18.703 -43.688 -0.228 1 90.75 597 VAL B C 1
ATOM 11122 O O . VAL B 1 597 ? 18.75 -43.125 0.867 1 90.75 597 VAL B O 1
ATOM 11125 N N . PHE B 1 598 ? 17.547 -43.938 -0.774 1 91.31 598 PHE B N 1
ATOM 11126 C CA . PHE B 1 598 ? 16.25 -43.625 -0.212 1 91.31 598 PHE B CA 1
ATOM 11127 C C . PHE B 1 598 ? 16.047 -44.312 1.123 1 91.31 598 PHE B C 1
ATOM 11129 O O . PHE B 1 598 ? 15.594 -43.719 2.094 1 91.31 598 PHE B O 1
ATOM 11136 N N . ASP B 1 599 ? 16.453 -45.531 1.246 1 89.31 599 ASP B N 1
ATOM 11137 C CA . ASP B 1 599 ? 16.203 -46.312 2.441 1 89.31 599 ASP B CA 1
ATOM 11138 C C . ASP B 1 599 ? 17.062 -45.844 3.609 1 89.31 599 ASP B C 1
ATOM 11140 O O . ASP B 1 599 ? 16.641 -45.906 4.766 1 89.31 599 ASP B O 1
ATOM 11144 N N . LYS B 1 600 ? 18.125 -45.25 3.297 1 89.56 600 LYS B N 1
ATOM 11145 C CA . LYS B 1 600 ? 19.062 -44.875 4.344 1 89.56 600 LYS B CA 1
ATOM 11146 C C . LYS B 1 600 ? 18.797 -43.469 4.832 1 89.56 600 LYS B C 1
ATOM 11148 O O . LYS B 1 600 ? 18.984 -43.156 6.012 1 89.56 600 LYS B O 1
ATOM 11153 N N . LEU B 1 601 ? 18.297 -42.625 3.961 1 93.69 601 LEU B N 1
ATOM 11154 C CA . LEU B 1 601 ? 18.312 -41.188 4.297 1 93.69 601 LEU B CA 1
ATOM 11155 C C . LEU B 1 601 ? 16.906 -40.625 4.211 1 93.69 601 LEU B C 1
ATOM 11157 O O . LEU B 1 601 ? 16.688 -39.438 4.531 1 93.69 601 LEU B O 1
ATOM 11161 N N . SER B 1 602 ? 15.859 -41.344 3.877 1 92.5 602 SER B N 1
ATOM 11162 C CA . SER B 1 602 ? 14.523 -40.812 3.615 1 92.5 602 SER B CA 1
ATOM 11163 C C . SER B 1 602 ? 13.906 -40.219 4.875 1 92.5 602 SER B C 1
ATOM 11165 O O . SER B 1 602 ? 13.039 -39.344 4.797 1 92.5 602 SER B O 1
ATOM 11167 N N . TRP B 1 603 ? 14.367 -40.656 6.027 1 91.69 603 TRP B N 1
ATOM 11168 C CA . TRP B 1 603 ? 13.82 -40.156 7.289 1 91.69 603 TRP B CA 1
ATOM 11169 C C . TRP B 1 603 ? 14.062 -38.656 7.449 1 91.69 603 TRP B C 1
ATOM 11171 O O . TRP B 1 603 ? 13.281 -37.969 8.109 1 91.69 603 TRP B O 1
ATOM 11181 N N . ALA B 1 604 ? 15.078 -38.094 6.855 1 93.25 604 ALA B N 1
ATOM 11182 C CA . ALA B 1 604 ? 15.461 -36.688 7.008 1 93.25 604 ALA B CA 1
ATOM 11183 C C . ALA B 1 604 ? 14.555 -35.781 6.188 1 93.25 604 ALA B C 1
ATOM 11185 O O . ALA B 1 604 ? 14.547 -34.562 6.375 1 93.25 604 ALA B O 1
ATOM 11186 N N . CYS B 1 605 ? 13.742 -36.344 5.324 1 92.69 605 CYS B N 1
ATOM 11187 C CA . CYS B 1 605 ? 12.836 -35.594 4.48 1 92.69 605 CYS B CA 1
ATOM 11188 C C . CYS B 1 605 ? 11.391 -35.75 4.934 1 92.69 605 CYS B C 1
ATOM 11190 O O . CYS B 1 605 ? 10.477 -35.219 4.293 1 92.69 605 CYS B O 1
ATOM 11192 N N . GLU B 1 606 ? 11.102 -36.469 5.988 1 87.31 606 GLU B N 1
ATOM 11193 C CA . GLU B 1 606 ? 9.75 -36.844 6.387 1 87.31 606 GLU B CA 1
ATOM 11194 C C . GLU B 1 606 ? 9.148 -35.812 7.336 1 87.31 606 GLU B C 1
ATOM 11196 O O . GLU B 1 606 ? 7.961 -35.875 7.66 1 87.31 606 GLU B O 1
ATOM 11201 N N . SER B 1 607 ? 9.844 -34.812 7.621 1 85.88 607 SER B N 1
ATOM 11202 C CA . SER B 1 607 ? 9.297 -33.812 8.523 1 85.88 607 SER B CA 1
ATOM 11203 C C . SER B 1 607 ? 8.141 -33.062 7.875 1 85.88 607 SER B C 1
ATOM 11205 O O . SER B 1 607 ? 8.125 -32.875 6.656 1 85.88 607 SER B O 1
ATOM 11207 N N . ASP B 1 608 ? 7.176 -32.688 8.648 1 82.38 608 ASP B N 1
ATOM 11208 C CA . ASP B 1 608 ? 6.016 -31.953 8.164 1 82.38 608 ASP B CA 1
ATOM 11209 C C . ASP B 1 608 ? 6.375 -30.5 7.898 1 82.38 608 ASP B C 1
ATOM 11211 O O . ASP B 1 608 ? 5.648 -29.797 7.191 1 82.38 608 ASP B O 1
ATOM 11215 N N . SER B 1 609 ? 7.48 -30.094 8.445 1 89.56 609 SER B N 1
ATOM 11216 C CA . SER B 1 609 ? 7.926 -28.703 8.258 1 89.56 609 SER B CA 1
ATOM 11217 C C . SER B 1 609 ? 9.062 -28.625 7.246 1 89.56 609 SER B C 1
ATOM 11219 O O . SER B 1 609 ? 10.062 -29.328 7.371 1 89.56 609 SER B O 1
ATOM 11221 N N . VAL B 1 610 ? 8.883 -27.812 6.297 1 93.25 610 VAL B N 1
ATOM 11222 C CA . VAL B 1 610 ? 9.906 -27.625 5.273 1 93.25 610 VAL B CA 1
ATOM 11223 C C . VAL B 1 610 ? 11.133 -26.953 5.891 1 93.25 610 VAL B C 1
ATOM 11225 O O . VAL B 1 610 ? 12.266 -27.266 5.52 1 93.25 610 VAL B O 1
ATOM 11228 N N . ALA B 1 611 ? 10.883 -26.078 6.832 1 95.19 611 ALA B N 1
ATOM 11229 C CA . ALA B 1 611 ? 11.984 -25.391 7.496 1 95.19 611 ALA B CA 1
ATOM 11230 C C . ALA B 1 611 ? 12.859 -26.375 8.266 1 95.19 611 ALA B C 1
ATOM 11232 O O . ALA B 1 611 ? 14.094 -26.266 8.258 1 95.19 611 ALA B O 1
ATOM 11233 N N . GLU B 1 612 ? 12.258 -27.344 8.891 1 94.81 612 GLU B N 1
ATOM 11234 C CA . GLU B 1 612 ? 13.023 -28.359 9.617 1 94.81 612 GLU B CA 1
ATOM 11235 C C . GLU B 1 612 ? 13.867 -29.203 8.664 1 94.81 612 GLU B C 1
ATOM 11237 O O . GLU B 1 612 ? 15.023 -29.5 8.953 1 94.81 612 GLU B O 1
ATOM 11242 N N . THR B 1 613 ? 13.242 -29.562 7.57 1 95.75 613 THR B N 1
ATOM 11243 C CA . THR B 1 613 ? 13.961 -30.328 6.566 1 95.75 613 THR B CA 1
ATOM 11244 C C . THR B 1 613 ? 15.156 -29.547 6.035 1 95.75 613 THR B C 1
ATOM 11246 O O . THR B 1 613 ? 16.266 -30.094 5.926 1 95.75 613 THR B O 1
ATOM 11249 N N . ILE B 1 614 ? 14.984 -28.266 5.762 1 97.56 614 ILE B N 1
ATOM 11250 C CA . ILE B 1 614 ? 16.031 -27.406 5.219 1 97.56 614 ILE B CA 1
ATOM 11251 C C . ILE B 1 614 ? 17.172 -27.297 6.227 1 97.56 614 ILE B C 1
ATOM 11253 O O . ILE B 1 614 ? 18.344 -27.469 5.871 1 97.56 614 ILE B O 1
ATOM 11257 N N . LEU B 1 615 ? 16.828 -27.062 7.453 1 97.12 615 LEU B N 1
ATOM 11258 C CA . LEU B 1 615 ? 17.859 -26.828 8.453 1 97.12 615 LEU B CA 1
ATOM 11259 C C . LEU B 1 615 ? 18.609 -28.125 8.766 1 97.12 615 LEU B C 1
ATOM 11261 O O . LEU B 1 615 ? 19.812 -28.109 8.984 1 97.12 615 LEU B O 1
ATOM 11265 N N . THR B 1 616 ? 17.922 -29.25 8.781 1 96.88 616 THR B N 1
ATOM 11266 C CA . THR B 1 616 ? 18.562 -30.547 9.008 1 96.88 616 THR B CA 1
ATOM 11267 C C . THR B 1 616 ? 19.594 -30.828 7.922 1 96.88 616 THR B C 1
ATOM 11269 O O . THR B 1 616 ? 20.75 -31.156 8.219 1 96.88 616 THR B O 1
ATOM 11272 N N . TRP B 1 617 ? 19.156 -30.672 6.734 1 97.75 617 TRP B N 1
ATOM 11273 C CA . TRP B 1 617 ? 20.062 -30.922 5.609 1 97.75 617 TRP B CA 1
ATOM 11274 C C . TRP B 1 617 ? 21.172 -29.875 5.566 1 97.75 617 TRP B C 1
ATOM 11276 O O . TRP B 1 617 ? 22.297 -30.172 5.156 1 97.75 617 TRP B O 1
ATOM 11286 N N . HIS B 1 618 ? 20.891 -28.641 5.957 1 97.88 618 HIS B N 1
ATOM 11287 C CA . HIS B 1 618 ? 21.891 -27.578 5.965 1 97.88 618 HIS B CA 1
ATOM 11288 C C . HIS B 1 618 ? 23 -27.859 6.973 1 97.88 618 HIS B C 1
ATOM 11290 O O . HIS B 1 618 ? 24.172 -27.688 6.672 1 97.88 618 HIS B O 1
ATOM 11296 N N . ILE B 1 619 ? 22.594 -28.25 8.102 1 96.38 619 ILE B N 1
ATOM 11297 C CA . ILE B 1 619 ? 23.578 -28.578 9.125 1 96.38 619 ILE B CA 1
ATOM 11298 C C . ILE B 1 619 ? 24.453 -29.734 8.641 1 96.38 619 ILE B C 1
ATOM 11300 O O . ILE B 1 619 ? 25.672 -29.688 8.773 1 96.38 619 ILE B O 1
ATOM 11304 N N . ALA B 1 620 ? 23.891 -30.766 8.094 1 96.44 620 ALA B N 1
ATOM 11305 C CA . ALA B 1 620 ? 24.641 -31.906 7.562 1 96.44 620 ALA B CA 1
ATOM 11306 C C . ALA B 1 620 ? 25.625 -31.453 6.48 1 96.44 620 ALA B C 1
ATOM 11308 O O . ALA B 1 620 ? 26.781 -31.859 6.477 1 96.44 620 ALA B O 1
ATOM 11309 N N . THR B 1 621 ? 25.125 -30.594 5.539 1 96.69 621 THR B N 1
ATOM 11310 C CA . THR B 1 621 ? 25.969 -30.094 4.453 1 96.69 621 THR B CA 1
ATOM 11311 C C . THR B 1 621 ? 27.109 -29.234 5 1 96.69 621 THR B C 1
ATOM 11313 O O . THR B 1 621 ? 28.234 -29.297 4.496 1 96.69 621 THR B O 1
ATOM 11316 N N . SER B 1 622 ? 26.828 -28.453 6.02 1 95.19 622 SER B N 1
ATOM 11317 C CA . SER B 1 622 ? 27.859 -27.609 6.617 1 95.19 622 SER B CA 1
ATOM 11318 C C . SER B 1 622 ? 28.938 -28.453 7.289 1 95.19 622 SER B C 1
ATOM 11320 O O . SER B 1 622 ? 30.125 -28.125 7.215 1 95.19 622 SER B O 1
ATOM 11322 N N . ILE B 1 623 ? 28.547 -29.469 7.887 1 93.88 623 ILE B N 1
ATOM 11323 C CA . ILE B 1 623 ? 29.5 -30.375 8.523 1 93.88 623 ILE B CA 1
ATOM 11324 C C . ILE B 1 623 ? 30.359 -31.062 7.453 1 93.88 623 ILE B C 1
ATOM 11326 O O . ILE B 1 623 ? 31.578 -31.156 7.594 1 93.88 623 ILE B O 1
ATOM 11330 N N . MET B 1 624 ? 29.688 -31.5 6.41 1 93.19 624 MET B N 1
ATOM 11331 C CA . MET B 1 624 ? 30.406 -32.125 5.312 1 93.19 624 MET B CA 1
ATOM 11332 C C . MET B 1 624 ? 31.406 -31.172 4.68 1 93.19 624 MET B C 1
ATOM 11334 O O . MET B 1 624 ? 32.5 -31.578 4.27 1 93.19 624 MET B O 1
ATOM 11338 N N . GLU B 1 625 ? 31.047 -29.906 4.555 1 92.62 625 GLU B N 1
ATOM 11339 C CA . GLU B 1 625 ? 31.922 -28.891 3.977 1 92.62 625 GLU B CA 1
ATOM 11340 C C . GLU B 1 625 ? 33.188 -28.734 4.805 1 92.62 625 GLU B C 1
ATOM 11342 O O . GLU B 1 625 ? 34.281 -28.547 4.25 1 92.62 625 GLU B O 1
ATOM 11347 N N . VAL B 1 626 ? 33.062 -28.812 6.051 1 90.5 626 VAL B N 1
ATOM 11348 C CA . VAL B 1 626 ? 34.188 -28.625 6.945 1 90.5 626 VAL B CA 1
ATOM 11349 C C . VAL B 1 626 ? 35.031 -29.906 6.977 1 90.5 626 VAL B C 1
ATOM 11351 O O . VAL B 1 626 ? 36.281 -29.844 6.938 1 90.5 626 VAL B O 1
ATOM 11354 N N . LYS B 1 627 ? 34.406 -31.016 6.906 1 87.5 627 LYS B N 1
ATOM 11355 C CA . LYS B 1 627 ? 35.125 -32.281 7.094 1 87.5 627 LYS B CA 1
ATOM 11356 C C . LYS B 1 627 ? 35.656 -32.812 5.766 1 87.5 627 LYS B C 1
ATOM 11358 O O . LYS B 1 627 ? 36.75 -33.375 5.715 1 87.5 627 LYS B O 1
ATOM 11363 N N . CYS B 1 628 ? 34.781 -32.719 4.75 1 81.69 628 CYS B N 1
ATOM 11364 C CA . CYS B 1 628 ? 35.156 -33.312 3.469 1 81.69 628 CYS B CA 1
ATOM 11365 C C . CYS B 1 628 ? 35.375 -32.25 2.414 1 81.69 628 CYS B C 1
ATOM 11367 O O . CYS B 1 628 ? 34.594 -32.156 1.458 1 81.69 628 CYS B O 1
ATOM 11369 N N . ARG B 1 629 ? 36.25 -31.359 2.611 1 73.12 629 ARG B N 1
ATOM 11370 C CA . ARG B 1 629 ? 36.5 -30.375 1.56 1 73.12 629 ARG B CA 1
ATOM 11371 C C . ARG B 1 629 ? 37.062 -31.047 0.314 1 73.12 629 ARG B C 1
ATOM 11373 O O . ARG B 1 629 ? 38.062 -31.781 0.393 1 73.12 629 ARG B O 1
ATOM 11380 N N . PRO B 1 630 ? 36.219 -30.984 -0.782 1 68.44 630 PRO B N 1
ATOM 11381 C CA . PRO B 1 630 ? 36.688 -31.656 -1.982 1 68.44 630 PRO B CA 1
ATOM 11382 C C . PRO B 1 630 ? 38.094 -31.203 -2.377 1 68.44 630 PRO B C 1
ATOM 11384 O O . PRO B 1 630 ? 38.406 -30 -2.314 1 68.44 630 PRO B O 1
ATOM 11387 N N . ARG B 1 631 ? 39.125 -32.062 -2.324 1 55.44 631 ARG B N 1
ATOM 11388 C CA . ARG B 1 631 ? 40.469 -31.766 -2.771 1 55.44 631 ARG B CA 1
ATOM 11389 C C . ARG B 1 631 ? 40.5 -31.406 -4.254 1 55.44 631 ARG B C 1
ATOM 11391 O O . ARG B 1 631 ? 39.969 -32.156 -5.082 1 55.44 631 ARG B O 1
ATOM 11398 N N . THR B 1 632 ? 40.375 -30.016 -4.5 1 55.59 632 THR B N 1
ATOM 11399 C CA . THR B 1 632 ? 40.5 -29.562 -5.875 1 55.59 632 THR B CA 1
ATOM 11400 C C . THR B 1 632 ? 41.625 -30.312 -6.582 1 55.59 632 THR B C 1
ATOM 11402 O O . THR B 1 632 ? 42.781 -29.891 -6.547 1 55.59 632 THR B O 1
ATOM 11405 N N . THR B 1 633 ? 41.812 -31.562 -6.469 1 49.28 633 THR B N 1
ATOM 11406 C CA . THR B 1 633 ? 42.875 -32.062 -7.305 1 49.28 633 THR B CA 1
ATOM 11407 C C . THR B 1 633 ? 42.594 -31.797 -8.781 1 49.28 633 THR B C 1
ATOM 11409 O O . THR B 1 633 ? 41.562 -32.188 -9.305 1 49.28 633 THR B O 1
ATOM 11412 N N . ALA B 1 634 ? 43.344 -30.969 -9.305 1 49.69 634 ALA B N 1
ATOM 11413 C CA . ALA B 1 634 ? 43.531 -30.5 -10.68 1 49.69 634 ALA B CA 1
ATOM 11414 C C . ALA B 1 634 ? 43.812 -31.672 -11.617 1 49.69 634 ALA B C 1
ATOM 11416 O O . ALA B 1 634 ? 44.656 -32.531 -11.328 1 49.69 634 ALA B O 1
ATOM 11417 N N . GLY B 1 635 ? 42.719 -32.188 -12.453 1 54.69 635 GLY B N 1
ATOM 11418 C CA . GLY B 1 635 ? 43.062 -32.969 -13.641 1 54.69 635 GLY B CA 1
ATOM 11419 C C . GLY B 1 635 ? 42 -34 -13.984 1 54.69 635 GLY B C 1
ATOM 11420 O O . GLY B 1 635 ? 41.969 -34.5 -15.109 1 54.69 635 GLY B O 1
ATOM 11421 N N . SER B 1 636 ? 41.312 -34.656 -13.078 1 65.94 636 SER B N 1
ATOM 11422 C CA . SER B 1 636 ? 40.469 -35.75 -13.539 1 65.94 636 SER B CA 1
ATOM 11423 C C . SER B 1 636 ? 39 -35.281 -13.617 1 65.94 636 SER B C 1
ATOM 11425 O O . SER B 1 636 ? 38.594 -34.406 -12.875 1 65.94 636 SER B O 1
ATOM 11427 N N . SER B 1 637 ? 38.344 -35.562 -14.742 1 74.31 637 SER B N 1
ATOM 11428 C CA . SER B 1 637 ? 36.938 -35.281 -15.008 1 74.31 637 SER B CA 1
ATOM 11429 C C . SER B 1 637 ? 36.062 -35.594 -13.797 1 74.31 637 SER B C 1
ATOM 11431 O O . SER B 1 637 ? 35.125 -34.844 -13.492 1 74.31 637 SER B O 1
ATOM 11433 N N . ALA B 1 638 ? 36.406 -36.594 -13.047 1 77.44 638 ALA B N 1
ATOM 11434 C CA . ALA B 1 638 ? 35.625 -37 -11.867 1 77.44 638 ALA B CA 1
ATOM 11435 C C . ALA B 1 638 ? 35.812 -36 -10.734 1 77.44 638 ALA B C 1
ATOM 11437 O O . ALA B 1 638 ? 34.875 -35.656 -10.016 1 77.44 638 ALA B O 1
ATOM 11438 N N . ALA B 1 639 ? 36.938 -35.438 -10.664 1 78.94 639 ALA B N 1
ATOM 11439 C CA . ALA B 1 639 ? 37.25 -34.469 -9.625 1 78.94 639 ALA B CA 1
ATOM 11440 C C . ALA B 1 639 ? 36.531 -33.156 -9.898 1 78.94 639 ALA B C 1
ATOM 11442 O O . ALA B 1 639 ? 36.031 -32.5 -8.969 1 78.94 639 ALA B O 1
ATOM 11443 N N . GLU B 1 640 ? 36.375 -32.906 -11.117 1 84 640 GLU B N 1
ATOM 11444 C CA . GLU B 1 640 ? 35.688 -31.672 -11.492 1 84 640 GLU B CA 1
ATOM 11445 C C . GLU B 1 640 ? 34.188 -31.781 -11.211 1 84 640 GLU B C 1
ATOM 11447 O O . GLU B 1 640 ? 33.562 -30.812 -10.789 1 84 640 GLU B O 1
ATOM 11452 N N . GLU B 1 641 ? 33.688 -32.906 -11.43 1 86.19 641 GLU B N 1
ATOM 11453 C CA . GLU B 1 641 ? 32.281 -33.125 -11.164 1 86.19 641 GLU B CA 1
ATOM 11454 C C . GLU B 1 641 ? 31.984 -33.062 -9.664 1 86.19 641 GLU B C 1
ATOM 11456 O O . GLU B 1 641 ? 30.953 -32.531 -9.25 1 86.19 641 GLU B O 1
ATOM 11461 N N . THR B 1 642 ? 32.906 -33.625 -8.945 1 87.69 642 THR B N 1
ATOM 11462 C CA . THR B 1 642 ? 32.719 -33.625 -7.496 1 87.69 642 THR B CA 1
ATOM 11463 C C . THR B 1 642 ? 32.812 -32.188 -6.965 1 87.69 642 THR B C 1
ATOM 11465 O O . THR B 1 642 ? 32.062 -31.797 -6.07 1 87.69 642 THR B O 1
ATOM 11468 N N . THR B 1 643 ? 33.656 -31.438 -7.523 1 89.19 643 THR B N 1
ATOM 11469 C CA . THR B 1 643 ? 33.781 -30.047 -7.113 1 89.19 643 THR B CA 1
ATOM 11470 C C . THR B 1 643 ? 32.562 -29.234 -7.52 1 89.19 643 THR B C 1
ATOM 11472 O O . THR B 1 643 ? 32.094 -28.375 -6.766 1 89.19 643 THR B O 1
ATOM 11475 N N . SER B 1 644 ? 32.094 -29.531 -8.656 1 91.56 644 SER B N 1
ATOM 11476 C CA . SER B 1 644 ? 30.906 -28.844 -9.125 1 91.56 644 SER B CA 1
ATOM 11477 C C . SER B 1 644 ? 29.688 -29.188 -8.266 1 91.56 644 SER B C 1
ATOM 11479 O O . SER B 1 644 ? 28.906 -28.297 -7.906 1 91.56 644 SER B O 1
ATOM 11481 N N . SER B 1 645 ? 29.609 -30.438 -7.91 1 92.94 645 SER B N 1
ATOM 11482 C CA . SER B 1 645 ? 28.5 -30.875 -7.066 1 92.94 645 SER B CA 1
ATOM 11483 C C . SER B 1 645 ? 28.594 -30.266 -5.668 1 92.94 645 SER B C 1
ATOM 11485 O O . SER B 1 645 ? 27.578 -29.922 -5.059 1 92.94 645 SER B O 1
ATOM 11487 N N . SER B 1 646 ? 29.781 -30.203 -5.184 1 94.12 646 SER B N 1
ATOM 11488 C CA . SER B 1 646 ? 29.984 -29.594 -3.869 1 94.12 646 SER B CA 1
ATOM 11489 C C . SER B 1 646 ? 29.625 -28.125 -3.877 1 94.12 646 SER B C 1
ATOM 11491 O O . SER B 1 646 ? 29 -27.625 -2.934 1 94.12 646 SER B O 1
ATOM 11493 N N . ARG B 1 647 ? 29.922 -27.5 -4.902 1 93.88 647 ARG B N 1
ATOM 11494 C CA . ARG B 1 647 ? 29.594 -26.078 -5.031 1 93.88 647 ARG B CA 1
ATOM 11495 C C . ARG B 1 647 ? 28.094 -25.875 -5.078 1 93.88 647 ARG B C 1
ATOM 11497 O O . ARG B 1 647 ? 27.562 -24.953 -4.438 1 93.88 647 ARG B O 1
ATOM 11504 N N . VAL B 1 648 ? 27.438 -26.703 -5.816 1 96.44 648 VAL B N 1
ATOM 11505 C CA . VAL B 1 648 ? 25.984 -26.609 -5.922 1 96.44 648 VAL B CA 1
ATOM 11506 C C . VAL B 1 648 ? 25.344 -26.844 -4.555 1 96.44 648 VAL B C 1
ATOM 11508 O O . VAL B 1 648 ? 24.516 -26.047 -4.113 1 96.44 648 VAL B O 1
ATOM 11511 N N . ALA B 1 649 ? 25.781 -27.844 -3.898 1 97 649 ALA B N 1
ATOM 11512 C CA . ALA B 1 649 ? 25.203 -28.219 -2.613 1 97 649 ALA B CA 1
ATOM 11513 C C . ALA B 1 649 ? 25.438 -27.141 -1.562 1 97 649 ALA B C 1
ATOM 11515 O O . ALA B 1 649 ? 24.5 -26.734 -0.863 1 97 649 ALA B O 1
ATOM 11516 N N . VAL B 1 650 ? 26.625 -26.641 -1.473 1 96.12 650 VAL B N 1
ATOM 11517 C CA . VAL B 1 650 ? 26.984 -25.672 -0.438 1 96.12 650 VAL B CA 1
ATOM 11518 C C . VAL B 1 650 ? 26.281 -24.344 -0.699 1 96.12 650 VAL B C 1
ATOM 11520 O O . VAL B 1 650 ? 25.719 -23.75 0.217 1 96.12 650 VAL B O 1
ATOM 11523 N N . ARG B 1 651 ? 26.234 -23.891 -1.928 1 96.69 651 ARG B N 1
ATOM 11524 C CA . ARG B 1 651 ? 25.641 -22.609 -2.268 1 96.69 651 ARG B CA 1
ATOM 11525 C C . ARG B 1 651 ? 24.125 -22.641 -2.049 1 96.69 651 ARG B C 1
ATOM 11527 O O . ARG B 1 651 ? 23.562 -21.703 -1.484 1 96.69 651 ARG B O 1
ATOM 11534 N N . LEU B 1 652 ? 23.516 -23.672 -2.432 1 98 652 LEU B N 1
ATOM 11535 C CA . LEU B 1 652 ? 22.078 -23.766 -2.27 1 98 652 LEU B CA 1
ATOM 11536 C C . LEU B 1 652 ? 21.703 -24 -0.808 1 98 652 LEU B C 1
ATOM 11538 O O . LEU B 1 652 ? 20.688 -23.484 -0.336 1 98 652 LEU B O 1
ATOM 11542 N N . SER B 1 653 ? 22.531 -24.766 -0.138 1 97.81 653 SER B N 1
ATOM 11543 C CA . SER B 1 653 ? 22.281 -25 1.28 1 97.81 653 SER B CA 1
ATOM 11544 C C . SER B 1 653 ? 22.328 -23.703 2.074 1 97.81 653 SER B C 1
ATOM 11546 O O . SER B 1 653 ? 21.406 -23.406 2.838 1 97.81 653 SER B O 1
ATOM 11548 N N . LYS B 1 654 ? 23.312 -22.906 1.846 1 96.62 654 LYS B N 1
ATOM 11549 C CA . LYS B 1 654 ? 23.453 -21.641 2.57 1 96.62 654 LYS B CA 1
ATOM 11550 C C . LYS B 1 654 ? 22.375 -20.641 2.168 1 96.62 654 LYS B C 1
ATOM 11552 O O . LYS B 1 654 ? 21.922 -19.844 2.992 1 96.62 654 LYS B O 1
ATOM 11557 N N . TYR B 1 655 ? 22 -20.703 0.938 1 96.94 655 TYR B N 1
ATOM 11558 C CA . TYR B 1 655 ? 20.938 -19.812 0.486 1 96.94 655 TYR B CA 1
ATOM 11559 C C . TYR B 1 655 ? 19.594 -20.188 1.114 1 96.94 655 TYR B C 1
ATOM 11561 O O . TYR B 1 655 ? 18.844 -19.312 1.554 1 96.94 655 TYR B O 1
ATOM 11569 N N . CYS B 1 656 ? 19.297 -21.438 1.151 1 97.44 656 CYS B N 1
ATOM 11570 C CA . CYS B 1 656 ? 18.047 -21.891 1.756 1 97.44 656 CYS B CA 1
ATOM 11571 C C . CYS B 1 656 ? 18.031 -21.594 3.248 1 97.44 656 CYS B C 1
ATOM 11573 O O . CYS B 1 656 ? 16.984 -21.234 3.795 1 97.44 656 CYS B O 1
ATOM 11575 N N . ALA B 1 657 ? 19.125 -21.734 3.881 1 96.19 657 ALA B N 1
ATOM 11576 C CA . ALA B 1 657 ? 19.203 -21.359 5.293 1 96.19 657 ALA B CA 1
ATOM 11577 C C . ALA B 1 657 ? 18.953 -19.875 5.477 1 96.19 657 ALA B C 1
ATOM 11579 O O . ALA B 1 657 ? 18.312 -19.453 6.449 1 96.19 657 ALA B O 1
ATOM 11580 N N . TYR B 1 658 ? 19.484 -19.141 4.516 1 94.31 658 TYR B N 1
ATOM 11581 C CA . TYR B 1 658 ? 19.234 -17.703 4.527 1 94.31 658 TYR B CA 1
ATOM 11582 C C . TYR B 1 658 ? 17.75 -17.406 4.422 1 94.31 658 TYR B C 1
ATOM 11584 O O . TYR B 1 658 ? 17.219 -16.547 5.125 1 94.31 658 TYR B O 1
ATOM 11592 N N . LEU B 1 659 ? 17.031 -18.094 3.596 1 94.38 659 LEU B N 1
ATOM 11593 C CA . LEU B 1 659 ? 15.602 -17.891 3.422 1 94.38 659 LEU B CA 1
ATOM 11594 C C . LEU B 1 659 ? 14.844 -18.203 4.707 1 94.38 659 LEU B C 1
ATOM 11596 O O . LEU B 1 659 ? 13.914 -17.484 5.078 1 94.38 659 LEU B O 1
ATOM 11600 N N . VAL B 1 660 ? 15.25 -19.172 5.406 1 95 660 VAL B N 1
ATOM 11601 C CA . VAL B 1 660 ? 14.586 -19.578 6.645 1 95 660 VAL B CA 1
ATOM 11602 C C . VAL B 1 660 ? 14.82 -18.516 7.723 1 95 660 VAL B C 1
ATOM 11604 O O . VAL B 1 660 ? 13.906 -18.172 8.469 1 95 660 VAL B O 1
ATOM 11607 N N . ALA B 1 661 ? 15.945 -17.984 7.738 1 91.69 661 ALA B N 1
ATOM 11608 C CA . ALA B 1 661 ? 16.328 -17.078 8.812 1 91.69 661 ALA B CA 1
ATOM 11609 C C . ALA B 1 661 ? 15.773 -15.68 8.562 1 91.69 661 ALA B C 1
ATOM 11611 O O . ALA B 1 661 ? 15.328 -15 9.492 1 91.69 661 ALA B O 1
ATOM 11612 N N . PHE B 1 662 ? 15.719 -15.266 7.262 1 89 662 PHE B N 1
ATOM 11613 C CA . PHE B 1 662 ? 15.477 -13.844 7.043 1 89 662 PHE B CA 1
ATOM 11614 C C . PHE B 1 662 ? 14.203 -13.625 6.23 1 89 662 PHE B C 1
ATOM 11616 O O . PHE B 1 662 ? 13.602 -12.555 6.289 1 89 662 PHE B O 1
ATOM 11623 N N . HIS B 1 663 ? 13.781 -14.672 5.418 1 91.44 663 HIS B N 1
ATOM 11624 C CA . HIS B 1 663 ? 12.609 -14.477 4.57 1 91.44 663 HIS B CA 1
ATOM 11625 C C . HIS B 1 663 ? 11.633 -15.648 4.703 1 91.44 663 HIS B C 1
ATOM 11627 O O . HIS B 1 663 ? 11.32 -16.312 3.713 1 91.44 663 HIS B O 1
ATOM 11633 N N . PRO B 1 664 ? 11.062 -15.734 5.898 1 91.75 664 PRO B N 1
ATOM 11634 C CA . PRO B 1 664 ? 10.102 -16.828 6.082 1 91.75 664 PRO B CA 1
ATOM 11635 C C . PRO B 1 664 ? 8.852 -16.656 5.234 1 91.75 664 PRO B C 1
ATOM 11637 O O . PRO B 1 664 ? 8.141 -17.641 4.969 1 91.75 664 PRO B O 1
ATOM 11640 N N . GLU B 1 665 ? 8.523 -15.516 4.66 1 88.88 665 GLU B N 1
ATOM 11641 C CA . GLU B 1 665 ? 7.332 -15.227 3.865 1 88.88 665 GLU B CA 1
ATOM 11642 C C . GLU B 1 665 ? 7.43 -15.859 2.479 1 88.88 665 GLU B C 1
ATOM 11644 O O . GLU B 1 665 ? 6.422 -16 1.782 1 88.88 665 GLU B O 1
ATOM 11649 N N . LEU B 1 666 ? 8.703 -16.234 2.107 1 92.94 666 LEU B N 1
ATOM 11650 C CA . LEU B 1 666 ? 8.898 -16.781 0.771 1 92.94 666 LEU B CA 1
ATOM 11651 C C . LEU B 1 666 ? 8.836 -18.312 0.793 1 92.94 666 LEU B C 1
ATOM 11653 O O . LEU B 1 666 ? 8.852 -18.953 -0.259 1 92.94 666 LEU B O 1
ATOM 11657 N N . LEU B 1 667 ? 8.766 -18.875 1.977 1 93.31 667 LEU B N 1
ATOM 11658 C CA . LEU B 1 667 ? 8.656 -20.328 2.105 1 93.31 667 LEU B CA 1
ATOM 11659 C C . LEU B 1 667 ? 7.191 -20.766 2.113 1 93.31 667 LEU B C 1
ATOM 11661 O O . LEU B 1 667 ? 6.312 -20 2.516 1 93.31 667 LEU B O 1
ATOM 11665 N N . PRO B 1 668 ? 6.945 -21.922 1.544 1 89.75 668 PRO B N 1
ATOM 11666 C CA . PRO B 1 668 ? 5.57 -22.422 1.496 1 89.75 668 PRO B CA 1
ATOM 11667 C C . PRO B 1 668 ? 5.082 -22.938 2.848 1 89.75 668 PRO B C 1
ATOM 11669 O O . PRO B 1 668 ? 4.668 -24.094 2.957 1 89.75 668 PRO B O 1
ATOM 11672 N N . GLU B 1 669 ? 5.324 -22.266 3.895 1 89.38 669 GLU B N 1
ATOM 11673 C CA . GLU B 1 669 ? 4.922 -22.594 5.258 1 89.38 669 GLU B CA 1
ATOM 11674 C C . GLU B 1 669 ? 4.59 -21.328 6.055 1 89.38 669 GLU B C 1
ATOM 11676 O O . GLU B 1 669 ? 4.922 -20.219 5.637 1 89.38 669 GLU B O 1
ATOM 11681 N N . ASN B 1 670 ? 3.811 -21.562 7.129 1 88 670 ASN B N 1
ATOM 11682 C CA . ASN B 1 670 ? 3.494 -20.453 8.016 1 88 670 ASN B CA 1
ATOM 11683 C C . ASN B 1 670 ? 4.758 -19.781 8.555 1 88 670 ASN B C 1
ATOM 11685 O O . ASN B 1 670 ? 5.625 -20.453 9.117 1 88 670 ASN B O 1
ATOM 11689 N N . PRO B 1 671 ? 4.867 -18.516 8.32 1 88.69 671 PRO B N 1
ATOM 11690 C CA . PRO B 1 671 ? 6.078 -17.812 8.75 1 88.69 671 PRO B CA 1
ATOM 11691 C C . PRO B 1 671 ? 6.352 -17.969 10.242 1 88.69 671 PRO B C 1
ATOM 11693 O O . PRO B 1 671 ? 7.512 -18 10.664 1 88.69 671 PRO B O 1
ATOM 11696 N N . GLU B 1 672 ? 5.371 -18.016 11.055 1 87.62 672 GLU B N 1
ATOM 11697 C CA . GLU B 1 672 ? 5.586 -18.156 12.492 1 87.62 672 GLU B CA 1
ATOM 11698 C C . GLU B 1 672 ? 6.188 -19.516 12.836 1 87.62 672 GLU B C 1
ATOM 11700 O O . GLU B 1 672 ? 7.012 -19.625 13.742 1 87.62 672 GLU B O 1
ATOM 11705 N N . LYS B 1 673 ? 5.727 -20.531 12.133 1 90.56 673 LYS B N 1
ATOM 11706 C CA . LYS B 1 673 ? 6.32 -21.844 12.328 1 90.56 673 LYS B CA 1
ATOM 11707 C C . LYS B 1 673 ? 7.797 -21.844 11.953 1 90.56 673 LYS B C 1
ATOM 11709 O O . LYS B 1 673 ? 8.625 -22.406 12.672 1 90.56 673 LYS B O 1
ATOM 11714 N N . VAL B 1 674 ? 8.109 -21.219 10.883 1 92.75 674 VAL B N 1
ATOM 11715 C CA . VAL B 1 674 ? 9.484 -21.141 10.406 1 92.75 674 VAL B CA 1
ATOM 11716 C C . VAL B 1 674 ? 10.352 -20.438 11.453 1 92.75 674 VAL B C 1
ATOM 11718 O O . VAL B 1 674 ? 11.453 -20.906 11.766 1 92.75 674 VAL B O 1
ATOM 11721 N N . GLU B 1 675 ? 9.844 -19.375 12.047 1 89.25 675 GLU B N 1
ATOM 11722 C CA . GLU B 1 675 ? 10.594 -18.641 13.062 1 89.25 675 GLU B CA 1
ATOM 11723 C C . GLU B 1 675 ? 10.805 -19.484 14.312 1 89.25 675 GLU B C 1
ATOM 11725 O O . GLU B 1 675 ? 11.883 -19.438 14.914 1 89.25 675 GLU B O 1
ATOM 11730 N N . ARG B 1 676 ? 9.82 -20.188 14.617 1 88.81 676 ARG B N 1
ATOM 11731 C CA . ARG B 1 676 ? 9.93 -21.031 15.805 1 88.81 676 ARG B CA 1
ATOM 11732 C C . ARG B 1 676 ? 10.945 -22.156 15.586 1 88.81 676 ARG B C 1
ATOM 11734 O O . ARG B 1 676 ? 11.711 -22.484 16.5 1 88.81 676 ARG B O 1
ATOM 11741 N N . VAL B 1 677 ? 10.859 -22.719 14.422 1 92.94 677 VAL B N 1
ATOM 11742 C CA . VAL B 1 677 ? 11.812 -23.781 14.102 1 92.94 677 VAL B CA 1
ATOM 11743 C C . VAL B 1 677 ? 13.234 -23.234 14.141 1 92.94 677 VAL B C 1
ATOM 11745 O O . VAL B 1 677 ? 14.141 -23.875 14.68 1 92.94 677 VAL B O 1
ATOM 11748 N N . PHE B 1 678 ? 13.438 -22.078 13.617 1 92.56 678 PHE B N 1
ATOM 11749 C CA . PHE B 1 678 ? 14.758 -21.453 13.586 1 92.56 678 PHE B CA 1
ATOM 11750 C C . PHE B 1 678 ? 15.234 -21.141 15 1 92.56 678 PHE B C 1
ATOM 11752 O O . PHE B 1 678 ? 16.391 -21.422 15.344 1 92.56 678 PHE B O 1
ATOM 11759 N N . GLU B 1 679 ? 14.375 -20.609 15.805 1 88.69 679 GLU B N 1
ATOM 11760 C CA . GLU B 1 679 ? 14.734 -20.312 17.188 1 88.69 679 GLU B CA 1
ATOM 11761 C C . GLU B 1 679 ? 15 -21.594 17.984 1 88.69 679 GLU B C 1
ATOM 11763 O O . GLU B 1 679 ? 15.891 -21.625 18.828 1 88.69 679 GLU B O 1
ATOM 11768 N N . GLY B 1 680 ? 14.203 -22.547 17.719 1 89.12 680 GLY B N 1
ATOM 11769 C CA . GLY B 1 680 ? 14.445 -23.828 18.359 1 89.12 680 GLY B CA 1
ATOM 11770 C C . GLY B 1 680 ? 15.789 -24.438 17.984 1 89.12 680 GLY B C 1
ATOM 11771 O O . GLY B 1 680 ? 16.469 -25.016 18.828 1 89.12 680 GLY B O 1
ATOM 11772 N N . ALA B 1 681 ? 16.125 -24.328 16.719 1 92.56 681 ALA B N 1
ATOM 11773 C CA . ALA B 1 681 ? 17.422 -24.844 16.25 1 92.56 681 ALA B CA 1
ATOM 11774 C C . ALA B 1 681 ? 18.578 -24.094 16.906 1 92.56 681 ALA B C 1
ATOM 11776 O O . ALA B 1 681 ? 19.594 -24.688 17.25 1 92.56 681 ALA B O 1
ATOM 11777 N N . LYS B 1 682 ? 18.469 -22.828 17.078 1 89.62 682 LYS B N 1
ATOM 11778 C CA . LYS B 1 682 ? 19.484 -22.016 17.719 1 89.62 682 LYS B CA 1
ATOM 11779 C C . LYS B 1 682 ? 19.672 -22.438 19.188 1 89.62 682 LYS B C 1
ATOM 11781 O O . LYS B 1 682 ? 20.812 -22.547 19.656 1 89.62 682 LYS B O 1
ATOM 11786 N N . GLU B 1 683 ? 18.547 -22.594 19.828 1 88.69 683 GLU B N 1
ATOM 11787 C CA . GLU B 1 683 ? 18.609 -23.016 21.234 1 88.69 683 GLU B CA 1
ATOM 11788 C C . GLU B 1 683 ? 19.234 -24.391 21.359 1 88.69 683 GLU B C 1
ATOM 11790 O O . GLU B 1 683 ? 20 -24.656 22.297 1 88.69 683 GLU B O 1
ATOM 11795 N N . GLU B 1 684 ? 18.859 -25.266 20.453 1 91.62 684 GLU B N 1
ATOM 11796 C CA . GLU B 1 684 ? 19.438 -26.609 20.453 1 91.62 684 GLU B CA 1
ATOM 11797 C C . GLU B 1 684 ? 20.938 -26.562 20.219 1 91.62 684 GLU B C 1
ATOM 11799 O O . GLU B 1 684 ? 21.703 -27.281 20.891 1 91.62 684 GLU B O 1
ATOM 11804 N N . LEU B 1 685 ? 21.359 -25.797 19.312 1 91.19 685 LEU B N 1
ATOM 11805 C CA . LEU B 1 685 ? 22.781 -25.656 19.016 1 91.19 685 LEU B CA 1
ATOM 11806 C C . LEU B 1 685 ? 23.547 -25.109 20.219 1 91.19 685 LEU B C 1
ATOM 11808 O O . LEU B 1 685 ? 24.625 -25.609 20.547 1 91.19 685 LEU B O 1
ATOM 11812 N N . LYS B 1 686 ? 22.969 -24.156 20.828 1 87.44 686 LYS B N 1
ATOM 11813 C CA . LYS B 1 686 ? 23.578 -23.594 22.031 1 87.44 686 LYS B CA 1
ATOM 11814 C C . LYS B 1 686 ? 23.672 -24.625 23.141 1 87.44 686 LYS B C 1
ATOM 11816 O O . LYS B 1 686 ? 24.672 -24.688 23.859 1 87.44 686 LYS B O 1
ATOM 11821 N N . GLY B 1 687 ? 22.656 -25.391 23.234 1 86.06 687 GLY B N 1
ATOM 11822 C CA . GLY B 1 687 ? 22.656 -26.438 24.234 1 86.06 687 GLY B CA 1
ATOM 11823 C C . GLY B 1 687 ? 23.672 -27.531 23.969 1 86.06 687 GLY B C 1
ATOM 11824 O O . GLY B 1 687 ? 24.281 -28.062 24.891 1 86.06 687 GLY B O 1
ATOM 11825 N N . MET B 1 688 ? 23.891 -27.859 22.766 1 88.31 688 MET B N 1
ATOM 11826 C CA . MET B 1 688 ? 24.781 -28.969 22.391 1 88.31 688 MET B CA 1
ATOM 11827 C C . MET B 1 688 ? 26.25 -28.531 22.484 1 88.31 688 MET B C 1
ATOM 11829 O O . MET B 1 688 ? 27.094 -29.312 22.922 1 88.31 688 MET B O 1
ATOM 11833 N N . ILE B 1 689 ? 26.547 -27.297 22.094 1 88.69 689 ILE B N 1
ATOM 11834 C CA . ILE B 1 689 ? 27.938 -26.859 22.047 1 88.69 689 ILE B CA 1
ATOM 11835 C C . ILE B 1 689 ? 28.297 -26.141 23.344 1 88.69 689 ILE B C 1
ATOM 11837 O O . ILE B 1 689 ? 29.469 -26.016 23.688 1 88.69 689 ILE B O 1
ATOM 11841 N N . GLY B 1 690 ? 27.297 -25.641 24.047 1 84.81 690 GLY B N 1
ATOM 11842 C CA . GLY B 1 690 ? 27.547 -24.859 25.25 1 84.81 690 GLY B CA 1
ATOM 11843 C C . GLY B 1 690 ? 27.578 -23.375 24.984 1 84.81 690 GLY B C 1
ATOM 11844 O O . GLY B 1 690 ? 27.875 -22.938 23.875 1 84.81 690 GLY B O 1
ATOM 11845 N N . CYS B 1 691 ? 27.375 -22.609 25.953 1 83.25 691 CYS B N 1
ATOM 11846 C CA . CYS B 1 691 ? 27.234 -21.156 25.859 1 83.25 691 CYS B CA 1
ATOM 11847 C C . CYS B 1 691 ? 28.547 -20.516 25.453 1 83.25 691 CYS B C 1
ATOM 11849 O O . CYS B 1 691 ? 28.578 -19.609 24.609 1 83.25 691 CYS B O 1
ATOM 11851 N N . ARG B 1 692 ? 29.594 -20.922 25.984 1 81.81 692 ARG B N 1
ATOM 11852 C CA . ARG B 1 692 ? 30.891 -20.328 25.703 1 81.81 692 ARG B CA 1
ATOM 11853 C C . ARG B 1 692 ? 31.312 -20.578 24.25 1 81.81 692 ARG B C 1
ATOM 11855 O O . ARG B 1 692 ? 31.719 -19.641 23.547 1 81.81 692 ARG B O 1
ATOM 11862 N N . ASP B 1 693 ? 31.188 -21.75 23.875 1 84.56 693 ASP B N 1
ATOM 11863 C CA . ASP B 1 693 ? 31.609 -22.109 22.516 1 84.56 693 ASP B CA 1
ATOM 11864 C C . ASP B 1 693 ? 30.656 -21.547 21.469 1 84.56 693 ASP B C 1
ATOM 11866 O O . ASP B 1 693 ? 31.062 -21.266 20.344 1 84.56 693 ASP B O 1
ATOM 11870 N N . TYR B 1 694 ? 29.484 -21.406 21.906 1 86.25 694 TYR B N 1
ATOM 11871 C CA . TYR B 1 694 ? 28.484 -20.844 21 1 86.25 694 TYR B CA 1
ATOM 11872 C C . TYR B 1 694 ? 28.875 -19.438 20.562 1 86.25 694 TYR B C 1
ATOM 11874 O O . TYR B 1 694 ? 28.734 -19.078 19.391 1 86.25 694 TYR B O 1
ATOM 11882 N N . TYR B 1 695 ? 29.438 -18.688 21.438 1 84.44 695 TYR B N 1
ATOM 11883 C CA . TYR B 1 695 ? 29.703 -17.281 21.156 1 84.44 695 TYR B CA 1
ATOM 11884 C C . TYR B 1 695 ? 31.141 -17.078 20.703 1 84.44 695 TYR B C 1
ATOM 11886 O O . TYR B 1 695 ? 31.438 -16.141 19.953 1 84.44 695 TYR B O 1
ATOM 11894 N N . PHE B 1 696 ? 32.062 -18 21.016 1 85.06 696 PHE B N 1
ATOM 11895 C CA . PHE B 1 696 ? 33.469 -17.625 20.859 1 85.06 696 PHE B CA 1
ATOM 11896 C C . PHE B 1 696 ? 34.219 -18.656 20 1 85.06 696 PHE B C 1
ATOM 11898 O O . PHE B 1 696 ? 35.312 -18.406 19.562 1 85.06 696 PHE B O 1
ATOM 11905 N N . SER B 1 697 ? 33.75 -19.719 19.719 1 87 697 SER B N 1
ATOM 11906 C CA . SER B 1 697 ? 34.469 -20.75 19.016 1 87 697 SER B CA 1
ATOM 11907 C C . SER B 1 697 ? 34.344 -20.609 17.516 1 87 697 SER B C 1
ATOM 11909 O O . SER B 1 697 ? 33.312 -20.172 17.016 1 87 697 SER B O 1
ATOM 11911 N N . PRO B 1 698 ? 35.438 -20.906 16.844 1 87.44 698 PRO B N 1
ATOM 11912 C CA . PRO B 1 698 ? 35.344 -20.922 15.383 1 87.44 698 PRO B CA 1
ATOM 11913 C C . PRO B 1 698 ? 34.531 -22.094 14.859 1 87.44 698 PRO B C 1
ATOM 11915 O O . PRO B 1 698 ? 34.188 -23.016 15.617 1 87.44 698 PRO B O 1
ATOM 11918 N N . GLU B 1 699 ? 34.188 -22.062 13.594 1 87.88 699 GLU B N 1
ATOM 11919 C CA . GLU B 1 699 ? 33.281 -23.031 12.961 1 87.88 699 GLU B CA 1
ATOM 11920 C C . GLU B 1 699 ? 33.844 -24.453 13.047 1 87.88 699 GLU B C 1
ATOM 11922 O O . GLU B 1 699 ? 33.125 -25.406 13.297 1 87.88 699 GLU B O 1
ATOM 11927 N N . ARG B 1 700 ? 35.125 -24.625 12.883 1 89.19 700 ARG B N 1
ATOM 11928 C CA . ARG B 1 700 ? 35.75 -25.938 12.875 1 89.19 700 ARG B CA 1
ATOM 11929 C C . ARG B 1 700 ? 35.656 -26.594 14.25 1 89.19 700 ARG B C 1
ATOM 11931 O O . ARG B 1 700 ? 35.406 -27.797 14.352 1 89.19 700 ARG B O 1
ATOM 11938 N N . GLU B 1 701 ? 35.812 -25.781 15.211 1 90.19 701 GLU B N 1
ATOM 11939 C CA . GLU B 1 701 ? 35.75 -26.297 16.578 1 90.19 701 GLU B CA 1
ATOM 11940 C C . GLU B 1 701 ? 34.312 -26.656 16.938 1 90.19 701 GLU B C 1
ATOM 11942 O O . GLU B 1 701 ? 34.062 -27.641 17.656 1 90.19 701 GLU B O 1
ATOM 11947 N N . ARG B 1 702 ? 33.438 -25.953 16.438 1 90.81 702 ARG B N 1
ATOM 11948 C CA . ARG B 1 702 ? 32.031 -26.234 16.672 1 90.81 702 ARG B CA 1
ATOM 11949 C C . ARG B 1 702 ? 31.625 -27.578 16.062 1 90.81 702 ARG B C 1
ATOM 11951 O O . ARG B 1 702 ? 30.938 -28.375 16.703 1 90.81 702 ARG B O 1
ATOM 11958 N N . VAL B 1 703 ? 32.062 -27.766 14.859 1 92.06 703 VAL B N 1
ATOM 11959 C CA . VAL B 1 703 ? 31.734 -29 14.148 1 92.06 703 VAL B CA 1
ATOM 11960 C C . VAL B 1 703 ? 32.375 -30.203 14.875 1 92.06 703 VAL B C 1
ATOM 11962 O O . VAL B 1 703 ? 31.75 -31.25 14.992 1 92.06 703 VAL B O 1
ATOM 11965 N N . ARG B 1 704 ? 33.562 -30 15.32 1 89.94 704 ARG B N 1
ATOM 11966 C CA . ARG B 1 704 ? 34.25 -31.062 16.047 1 89.94 704 ARG B CA 1
ATOM 11967 C C . ARG B 1 704 ? 33.469 -31.438 17.297 1 89.94 704 ARG B C 1
ATOM 11969 O O . ARG B 1 704 ? 33.281 -32.625 17.594 1 89.94 704 ARG B O 1
ATOM 11976 N N . LYS B 1 705 ? 33 -30.484 17.922 1 89.06 705 LYS B N 1
ATOM 11977 C CA . LYS B 1 705 ? 32.25 -30.734 19.156 1 89.06 705 LYS B CA 1
ATOM 11978 C C . LYS B 1 705 ? 30.906 -31.391 18.875 1 89.06 705 LYS B C 1
ATOM 11980 O O . LYS B 1 705 ? 30.469 -32.25 19.625 1 89.06 705 LYS B O 1
ATOM 11985 N N . LEU B 1 706 ? 30.281 -30.984 17.828 1 90.94 706 LEU B N 1
ATOM 11986 C CA . LEU B 1 706 ? 28.984 -31.531 17.453 1 90.94 706 LEU B CA 1
ATOM 11987 C C . LEU B 1 706 ? 29.125 -33 17.078 1 90.94 706 LEU B C 1
ATOM 11989 O O . LEU B 1 706 ? 28.266 -33.812 17.438 1 90.94 706 LEU B O 1
ATOM 11993 N N . MET B 1 707 ? 30.156 -33.281 16.344 1 88.12 707 MET B N 1
ATOM 11994 C CA . MET B 1 707 ? 30.359 -34.656 15.867 1 88.12 707 MET B CA 1
ATOM 11995 C C . MET B 1 707 ? 30.844 -35.562 17 1 88.12 707 MET B C 1
ATOM 11997 O O . MET B 1 707 ? 30.578 -36.75 16.984 1 88.12 707 MET B O 1
ATOM 12001 N N . ALA B 1 708 ? 31.656 -34.938 17.844 1 80.94 708 ALA B N 1
ATOM 12002 C CA . ALA B 1 708 ? 32.094 -35.719 19 1 80.94 708 ALA B CA 1
ATOM 12003 C C . ALA B 1 708 ? 30.938 -36.094 19.906 1 80.94 708 ALA B C 1
ATOM 12005 O O . ALA B 1 708 ? 30.875 -37.219 20.422 1 80.94 708 ALA B O 1
ATOM 12006 N N . ASP B 1 709 ? 30.062 -35.125 20.203 1 62.88 709 ASP B N 1
ATOM 12007 C CA . ASP B 1 709 ? 28.906 -35.281 21.094 1 62.88 709 ASP B CA 1
ATOM 12008 C C . ASP B 1 709 ? 27.797 -36.094 20.422 1 62.88 709 ASP B C 1
ATOM 12010 O O . ASP B 1 709 ? 26.844 -36.5 21.078 1 62.88 709 ASP B O 1
ATOM 12014 N N . GLY B 1 710 ? 27.516 -35.969 19.219 1 56.19 710 GLY B N 1
ATOM 12015 C CA . GLY B 1 710 ? 26.469 -36.625 18.453 1 56.19 710 GLY B CA 1
ATOM 12016 C C . GLY B 1 710 ? 26.328 -38.094 18.781 1 56.19 710 GLY B C 1
ATOM 12017 O O . GLY B 1 710 ? 25.344 -38.75 18.391 1 56.19 710 GLY B O 1
ATOM 12018 N N . THR B 1 711 ? 27.484 -38.812 19.094 1 47.03 711 THR B N 1
ATOM 12019 C CA . THR B 1 711 ? 27.359 -40.156 19.656 1 47.03 711 THR B CA 1
ATOM 12020 C C . THR B 1 711 ? 26.75 -40.094 21.062 1 47.03 711 THR B C 1
ATOM 12022 O O . THR B 1 711 ? 26.406 -41.125 21.641 1 47.03 711 THR B O 1
ATOM 12025 N N . THR B 1 712 ? 26.781 -39.094 21.75 1 42.44 712 THR B N 1
ATOM 12026 C CA . THR B 1 712 ? 26.25 -39.062 23.109 1 42.44 712 THR B CA 1
ATOM 12027 C C . THR B 1 712 ? 24.766 -38.719 23.109 1 42.44 712 THR B C 1
ATOM 12029 O O . THR B 1 712 ? 24.359 -37.75 22.469 1 42.44 712 THR B O 1
ATOM 12032 N N . THR B 1 713 ? 23.844 -39.688 23.344 1 42.69 713 THR B N 1
ATOM 12033 C CA . THR B 1 713 ? 22.406 -39.781 23.594 1 42.69 713 THR B CA 1
ATOM 12034 C C . THR B 1 713 ? 21.922 -38.562 24.375 1 42.69 713 THR B C 1
ATOM 12036 O O . THR B 1 713 ? 22.281 -38.375 25.531 1 42.69 713 THR B O 1
ATOM 12039 N N . LEU B 1 714 ? 21.922 -37.469 23.906 1 41.91 714 LEU B N 1
ATOM 12040 C CA . LEU B 1 714 ? 21.219 -36.438 24.688 1 41.91 714 LEU B CA 1
ATOM 12041 C C . LEU B 1 714 ? 19.922 -37 25.266 1 41.91 714 LEU B C 1
ATOM 12043 O O . LEU B 1 714 ? 19.156 -37.656 24.578 1 41.91 714 LEU B O 1
ATOM 12047 N N . THR B 1 715 ? 19.922 -37.281 26.531 1 38.5 715 THR B N 1
ATOM 12048 C CA . THR B 1 715 ? 18.766 -37.688 27.312 1 38.5 715 THR B CA 1
ATOM 12049 C C . THR B 1 715 ? 17.531 -36.906 26.906 1 38.5 715 THR B C 1
ATOM 12051 O O . THR B 1 715 ? 17.625 -35.688 26.656 1 38.5 715 THR B O 1
ATOM 12054 N N . PRO B 1 716 ? 16.531 -37.594 26.391 1 41.88 716 PRO B N 1
ATOM 12055 C CA . PRO B 1 716 ? 15.203 -37.031 26.109 1 41.88 716 PRO B CA 1
ATOM 12056 C C . PRO B 1 716 ? 14.836 -35.906 27.047 1 41.88 716 PRO B C 1
ATOM 12058 O O . PRO B 1 716 ? 13.766 -35.312 26.922 1 41.88 716 PRO B O 1
ATOM 12061 N N . GLY B 1 717 ? 15.352 -35.875 28.188 1 38.16 717 GLY B N 1
ATOM 12062 C CA . GLY B 1 717 ? 14.875 -35 29.25 1 38.16 717 GLY B CA 1
ATOM 12063 C C . GLY B 1 717 ? 15.047 -33.531 28.922 1 38.16 717 GLY B C 1
ATOM 12064 O O . GLY B 1 717 ? 14.633 -32.656 29.703 1 38.16 717 GLY B O 1
ATOM 12065 N N . ASP B 1 718 ? 16.172 -33.094 28.375 1 41.44 718 ASP B N 1
ATOM 12066 C CA . ASP B 1 718 ? 16.406 -31.641 28.422 1 41.44 718 ASP B CA 1
ATOM 12067 C C . ASP B 1 718 ? 15.469 -30.906 27.469 1 41.44 718 ASP B C 1
ATOM 12069 O O . ASP B 1 718 ? 15.438 -31.219 26.266 1 41.44 718 ASP B O 1
ATOM 12073 N N . GLY B 1 719 ? 14.336 -30.344 27.828 1 43.31 719 GLY B N 1
ATOM 12074 C CA . GLY B 1 719 ? 13.234 -29.453 27.484 1 43.31 719 GLY B CA 1
ATOM 12075 C C . GLY B 1 719 ? 13.289 -28.953 26.062 1 43.31 719 GLY B C 1
ATOM 12076 O O . GLY B 1 719 ? 12.555 -28.047 25.688 1 43.31 719 GLY B O 1
ATOM 12077 N N . CYS B 1 720 ? 14.336 -29.219 25.328 1 50.84 720 CYS B N 1
ATOM 12078 C CA . CYS B 1 720 ? 14.32 -28.547 24.031 1 50.84 720 CYS B CA 1
ATOM 12079 C C . CYS B 1 720 ? 13.469 -29.328 23.031 1 50.84 720 CYS B C 1
ATOM 12081 O O . CYS B 1 720 ? 13.719 -30.516 22.781 1 50.84 720 CYS B O 1
ATOM 12083 N N . SER B 1 721 ? 12.375 -28.938 22.688 1 60.38 721 SER B N 1
ATOM 12084 C CA . SER B 1 721 ? 11.305 -29.453 21.844 1 60.38 721 SER B CA 1
ATOM 12085 C C . SER B 1 721 ? 11.758 -29.578 20.391 1 60.38 721 SER B C 1
ATOM 12087 O O . SER B 1 721 ? 11.203 -30.359 19.625 1 60.38 721 SER B O 1
ATOM 12089 N N . SER B 1 722 ? 13.086 -29.062 19.953 1 77.19 722 SER B N 1
ATOM 12090 C CA . SER B 1 722 ? 13.438 -29.156 18.547 1 77.19 722 SER B CA 1
ATOM 12091 C C . SER B 1 722 ? 14.531 -30.188 18.312 1 77.19 722 SER B C 1
ATOM 12093 O O . SER B 1 722 ? 15.422 -30.359 19.141 1 77.19 722 SER B O 1
ATOM 12095 N N . ARG B 1 723 ? 14.531 -31.219 17.375 1 87.19 723 ARG B N 1
ATOM 12096 C CA . ARG B 1 723 ? 15.523 -32.25 17.047 1 87.19 723 ARG B CA 1
ATOM 12097 C C . ARG B 1 723 ? 16.172 -31.969 15.695 1 87.19 723 ARG B C 1
ATOM 12099 O O . ARG B 1 723 ? 16.594 -32.906 15.008 1 87.19 723 ARG B O 1
ATOM 12106 N N . VAL B 1 724 ? 16.328 -30.703 15.414 1 93.5 724 VAL B N 1
ATOM 12107 C CA . VAL B 1 724 ? 16.797 -30.344 14.078 1 93.5 724 VAL B CA 1
ATOM 12108 C C . VAL B 1 724 ? 18.312 -30.484 14 1 93.5 724 VAL B C 1
ATOM 12110 O O . VAL B 1 724 ? 18.844 -31.078 13.062 1 93.5 724 VAL B O 1
ATOM 12113 N N . VAL B 1 725 ? 19.078 -30.016 15.008 1 93.75 725 VAL B N 1
ATOM 12114 C CA . VAL B 1 725 ? 20.531 -30.047 14.992 1 93.75 725 VAL B CA 1
ATOM 12115 C C . VAL B 1 725 ? 21.031 -31.469 15.18 1 93.75 725 VAL B C 1
ATOM 12117 O O . VAL B 1 725 ? 21.922 -31.938 14.469 1 93.75 725 VAL B O 1
ATOM 12120 N N . ARG B 1 726 ? 20.406 -32.188 16.031 1 92.38 726 ARG B N 1
ATOM 12121 C CA . ARG B 1 726 ? 20.766 -33.562 16.281 1 92.38 726 ARG B CA 1
ATOM 12122 C C . ARG B 1 726 ? 20.547 -34.438 15.031 1 92.38 726 ARG B C 1
ATOM 12124 O O . ARG B 1 726 ? 21.375 -35.281 14.688 1 92.38 726 ARG B O 1
ATOM 12131 N N . ASP B 1 727 ? 19.453 -34.219 14.453 1 94 727 ASP B N 1
ATOM 12132 C CA . ASP B 1 727 ? 19.141 -34.938 13.227 1 94 727 ASP B CA 1
ATOM 12133 C C . ASP B 1 727 ? 20.125 -34.562 12.109 1 94 727 ASP B C 1
ATOM 12135 O O . ASP B 1 727 ? 20.469 -35.406 11.281 1 94 727 ASP B O 1
ATOM 12139 N N . GLY B 1 728 ? 20.562 -33.312 12.117 1 95.56 728 GLY B N 1
ATOM 12140 C CA . GLY B 1 728 ? 21.562 -32.906 11.141 1 95.56 728 GLY B CA 1
ATOM 12141 C C . GLY B 1 728 ? 22.906 -33.562 11.32 1 95.56 728 GLY B C 1
ATOM 12142 O O . GLY B 1 728 ? 23.547 -33.969 10.344 1 95.56 728 GLY B O 1
ATOM 12143 N N . VAL B 1 729 ? 23.25 -33.719 12.531 1 94.44 729 VAL B N 1
ATOM 12144 C CA . VAL B 1 729 ? 24.516 -34.406 12.844 1 94.44 729 VAL B CA 1
ATOM 12145 C C . VAL B 1 729 ? 24.406 -35.875 12.5 1 94.44 729 VAL B C 1
ATOM 12147 O O . VAL B 1 729 ? 25.344 -36.469 11.93 1 94.44 729 VAL B O 1
ATOM 12150 N N . ARG B 1 730 ? 23.281 -36.469 12.844 1 93.5 730 ARG B N 1
ATOM 12151 C CA . ARG B 1 730 ? 23.031 -37.844 12.492 1 93.5 730 ARG B CA 1
ATOM 12152 C C . ARG B 1 730 ? 23.078 -38.062 10.977 1 93.5 730 ARG B C 1
ATOM 12154 O O . ARG B 1 730 ? 23.656 -39.031 10.492 1 93.5 730 ARG B O 1
ATOM 12161 N N . LEU B 1 731 ? 22.453 -37.156 10.281 1 95.5 731 LEU B N 1
ATOM 12162 C CA . LEU B 1 731 ? 22.438 -37.219 8.828 1 95.5 731 LEU B CA 1
ATOM 12163 C C . LEU B 1 731 ? 23.859 -37.094 8.266 1 95.5 731 LEU B C 1
ATOM 12165 O O . LEU B 1 731 ? 24.219 -37.812 7.336 1 95.5 731 LEU B O 1
ATOM 12169 N N . ALA B 1 732 ? 24.656 -36.188 8.797 1 94.69 732 ALA B N 1
ATOM 12170 C CA . ALA B 1 732 ? 26.047 -36.031 8.359 1 94.69 732 ALA B CA 1
ATOM 12171 C C . ALA B 1 732 ? 26.828 -37.344 8.57 1 94.69 732 ALA B C 1
ATOM 12173 O O . ALA B 1 732 ? 27.625 -37.719 7.719 1 94.69 732 ALA B O 1
ATOM 12174 N N . GLY B 1 733 ? 26.625 -37.969 9.688 1 91.12 733 GLY B N 1
ATOM 12175 C CA . GLY B 1 733 ? 27.281 -39.219 9.961 1 91.12 733 GLY B CA 1
ATOM 12176 C C . GLY B 1 733 ? 26.938 -40.312 8.953 1 91.12 733 GLY B C 1
ATOM 12177 O O . GLY B 1 733 ? 27.812 -41.031 8.5 1 91.12 733 GLY B O 1
ATOM 12178 N N . LYS B 1 734 ? 25.656 -40.375 8.609 1 91.5 734 LYS B N 1
ATOM 12179 C CA . LYS B 1 734 ? 25.219 -41.375 7.648 1 91.5 734 LYS B CA 1
ATOM 12180 C C . LYS B 1 734 ? 25.75 -41.094 6.25 1 91.5 734 LYS B C 1
ATOM 12182 O O . LYS B 1 734 ? 26.062 -42 5.488 1 91.5 734 LYS B O 1
ATOM 12187 N N . LEU B 1 735 ? 25.828 -39.812 5.965 1 92.31 735 LEU B N 1
ATOM 12188 C CA . LEU B 1 735 ? 26.359 -39.406 4.672 1 92.31 735 LEU B CA 1
ATOM 12189 C C . LEU B 1 735 ? 27.844 -39.75 4.574 1 92.31 735 LEU B C 1
ATOM 12191 O O . LEU B 1 735 ? 28.328 -40.188 3.523 1 92.31 735 LEU B O 1
ATOM 12195 N N . LEU B 1 736 ? 28.562 -39.594 5.652 1 88.31 736 LEU B N 1
ATOM 12196 C CA . LEU B 1 736 ? 30 -39.875 5.684 1 88.31 736 LEU B CA 1
ATOM 12197 C C . LEU B 1 736 ? 30.234 -41.375 5.602 1 88.31 736 LEU B C 1
ATOM 12199 O O . LEU B 1 736 ? 31.281 -41.812 5.094 1 88.31 736 LEU B O 1
ATOM 12203 N N . ALA B 1 737 ? 29.297 -42.125 6.039 1 83.88 737 ALA B N 1
ATOM 12204 C CA . ALA B 1 737 ? 29.438 -43.562 6.066 1 83.88 737 ALA B CA 1
ATOM 12205 C C . ALA B 1 737 ? 29.109 -44.188 4.707 1 83.88 737 ALA B C 1
ATOM 12207 O O . ALA B 1 737 ? 29.422 -45.344 4.441 1 83.88 737 ALA B O 1
ATOM 12208 N N . ILE B 1 738 ? 28.422 -43.406 3.996 1 76.62 738 ILE B N 1
ATOM 12209 C CA . ILE B 1 738 ? 28.094 -43.938 2.668 1 76.62 738 ILE B CA 1
ATOM 12210 C C . ILE B 1 738 ? 29.359 -44.156 1.861 1 76.62 738 ILE B C 1
ATOM 12212 O O . ILE B 1 738 ? 30.141 -43.219 1.648 1 76.62 738 ILE B O 1
ATOM 12216 N N . ASP B 1 739 ? 30.453 -45.094 2.383 1 59.84 739 ASP B N 1
ATOM 12217 C CA . ASP B 1 739 ? 31.75 -45.438 1.804 1 59.84 739 ASP B CA 1
ATOM 12218 C C . ASP B 1 739 ? 31.672 -45.531 0.282 1 59.84 739 ASP B C 1
ATOM 12220 O O . ASP B 1 739 ? 32.562 -46.062 -0.366 1 59.84 739 ASP B O 1
ATOM 12224 N N . ASP B 1 740 ? 30.609 -45.625 -0.454 1 50.75 740 ASP B N 1
ATOM 12225 C CA . ASP B 1 740 ? 30.656 -46.469 -1.655 1 50.75 740 ASP B CA 1
ATOM 12226 C C . ASP B 1 740 ? 31.422 -45.75 -2.773 1 50.75 740 ASP B C 1
ATOM 12228 O O . ASP B 1 740 ? 31.375 -44.531 -2.906 1 50.75 740 ASP B O 1
ATOM 12232 N N . HIS B 1 741 ? 32.375 -46.5 -3.545 1 46.31 741 HIS B N 1
ATOM 12233 C CA . HIS B 1 741 ? 33.094 -46.375 -4.805 1 46.31 741 HIS B CA 1
ATOM 12234 C C . HIS B 1 741 ? 32.344 -45.469 -5.781 1 46.31 741 HIS B C 1
ATOM 12236 O O . HIS B 1 741 ? 32.969 -44.938 -6.719 1 46.31 741 HIS B O 1
ATOM 12242 N N . ASN B 1 742 ? 31.016 -45.688 -5.992 1 47.47 742 ASN B N 1
ATOM 12243 C CA . ASN B 1 742 ? 30.344 -45.156 -7.18 1 47.47 742 ASN B CA 1
ATOM 12244 C C . ASN B 1 742 ? 29.5 -43.938 -6.852 1 47.47 742 ASN B C 1
ATOM 12246 O O . ASN B 1 742 ? 29.062 -43.219 -7.754 1 47.47 742 ASN B O 1
ATOM 12250 N N . ASN B 1 743 ? 29.031 -43.688 -5.535 1 55.94 743 ASN B N 1
ATOM 12251 C CA . ASN B 1 743 ? 28.047 -42.625 -5.336 1 55.94 743 ASN B CA 1
ATOM 12252 C C . ASN B 1 743 ? 28.625 -41.438 -4.59 1 55.94 743 ASN B C 1
ATOM 12254 O O . ASN B 1 743 ? 29.094 -41.562 -3.457 1 55.94 743 ASN B O 1
ATOM 12258 N N . ASN B 1 744 ? 28.938 -40.25 -5.285 1 78.19 744 ASN B N 1
ATOM 12259 C CA . ASN B 1 744 ? 29.531 -39.031 -4.77 1 78.19 744 ASN B CA 1
ATOM 12260 C C . ASN B 1 744 ? 28.578 -38.312 -3.83 1 78.19 744 ASN B C 1
ATOM 12262 O O . ASN B 1 744 ? 27.453 -37.938 -4.223 1 78.19 744 ASN B O 1
ATOM 12266 N N . GLN B 1 745 ? 28.828 -38.531 -2.432 1 88.88 745 GLN B N 1
ATOM 12267 C CA . GLN B 1 745 ? 28.094 -37.844 -1.376 1 88.88 745 GLN B CA 1
ATOM 12268 C C . GLN B 1 745 ? 27.703 -36.438 -1.809 1 88.88 745 GLN B C 1
ATOM 12270 O O . GLN B 1 745 ? 26.578 -36 -1.54 1 88.88 745 GLN B O 1
ATOM 12275 N N . TRP B 1 746 ? 28.5 -35.938 -2.508 1 92.38 746 TRP B N 1
ATOM 12276 C CA . TRP B 1 746 ? 28.234 -34.562 -2.93 1 92.38 746 TRP B CA 1
ATOM 12277 C C . TRP B 1 746 ? 27.188 -34.5 -4.043 1 92.38 746 TRP B C 1
ATOM 12279 O O . TRP B 1 746 ? 26.406 -33.562 -4.133 1 92.38 746 TRP B O 1
ATOM 12289 N N . GLN B 1 747 ? 27.172 -35.531 -4.891 1 91.81 747 GLN B N 1
ATOM 12290 C CA . GLN B 1 747 ? 26.141 -35.625 -5.922 1 91.81 747 GLN B CA 1
ATOM 12291 C C . GLN B 1 747 ? 24.75 -35.781 -5.305 1 91.81 747 GLN B C 1
ATOM 12293 O O . GLN B 1 747 ? 23.781 -35.188 -5.762 1 91.81 747 GLN B O 1
ATOM 12298 N N . VAL B 1 748 ? 24.688 -36.625 -4.305 1 93 748 VAL B N 1
ATOM 12299 C CA . VAL B 1 748 ? 23.422 -36.844 -3.604 1 93 748 VAL B CA 1
ATOM 12300 C C . VAL B 1 748 ? 22.953 -35.5 -3.008 1 93 748 VAL B C 1
ATOM 12302 O O . VAL B 1 748 ? 21.797 -35.125 -3.174 1 93 748 VAL B O 1
ATOM 12305 N N . LEU B 1 749 ? 23.875 -34.812 -2.359 1 95.25 749 LEU B N 1
ATOM 12306 C CA . LEU B 1 749 ? 23.547 -33.531 -1.732 1 95.25 749 LEU B CA 1
ATOM 12307 C C . LEU B 1 749 ? 23.125 -32.5 -2.779 1 95.25 749 LEU B C 1
ATOM 12309 O O . LEU B 1 749 ? 22.156 -31.766 -2.572 1 95.25 749 LEU B O 1
ATOM 12313 N N . ALA B 1 750 ? 23.828 -32.469 -3.844 1 96.12 750 ALA B N 1
ATOM 12314 C CA . ALA B 1 750 ? 23.5 -31.516 -4.906 1 96.12 750 ALA B CA 1
ATOM 12315 C C . ALA B 1 750 ? 22.094 -31.766 -5.457 1 96.12 750 ALA B C 1
ATOM 12317 O O . ALA B 1 750 ? 21.328 -30.828 -5.668 1 96.12 750 ALA B O 1
ATOM 12318 N N . ASP B 1 751 ? 21.766 -33.031 -5.641 1 94.56 751 ASP B N 1
ATOM 12319 C CA . ASP B 1 751 ? 20.469 -33.375 -6.188 1 94.56 751 ASP B CA 1
ATOM 12320 C C . ASP B 1 751 ? 19.344 -33.094 -5.191 1 94.56 751 ASP B C 1
ATOM 12322 O O . ASP B 1 751 ? 18.266 -32.656 -5.582 1 94.56 751 ASP B O 1
ATOM 12326 N N . VAL B 1 752 ? 19.609 -33.312 -3.949 1 96.06 752 VAL B N 1
ATOM 12327 C CA . VAL B 1 752 ? 18.609 -33.031 -2.918 1 96.06 752 VAL B CA 1
ATOM 12328 C C . VAL B 1 752 ? 18.344 -31.547 -2.842 1 96.06 752 VAL B C 1
ATOM 12330 O O . VAL B 1 752 ? 17.188 -31.125 -2.834 1 96.06 752 VAL B O 1
ATOM 12333 N N . TRP B 1 753 ? 19.375 -30.797 -2.797 1 97.69 753 TRP B N 1
ATOM 12334 C CA . TRP B 1 753 ? 19.203 -29.359 -2.674 1 97.69 753 TRP B CA 1
ATOM 12335 C C . TRP B 1 753 ? 18.578 -28.766 -3.934 1 97.69 753 TRP B C 1
ATOM 12337 O O . TRP B 1 753 ? 17.812 -27.812 -3.861 1 97.69 753 TRP B O 1
ATOM 12347 N N . THR B 1 754 ? 18.875 -29.266 -5.09 1 96.31 754 THR B N 1
ATOM 12348 C CA . THR B 1 754 ? 18.25 -28.828 -6.328 1 96.31 754 THR B CA 1
ATOM 12349 C C . THR B 1 754 ? 16.75 -29.078 -6.293 1 96.31 754 THR B C 1
ATOM 12351 O O . THR B 1 754 ? 15.953 -28.188 -6.637 1 96.31 754 THR B O 1
ATOM 12354 N N . GLU B 1 755 ? 16.422 -30.219 -5.852 1 94.94 755 GLU B N 1
ATOM 12355 C CA . GLU B 1 755 ? 14.992 -30.531 -5.75 1 94.94 755 GLU B CA 1
ATOM 12356 C C . GLU B 1 755 ? 14.312 -29.641 -4.711 1 94.94 755 GLU B C 1
ATOM 12358 O O . GLU B 1 755 ? 13.195 -29.172 -4.926 1 94.94 755 GLU B O 1
ATOM 12363 N N . LEU B 1 756 ? 14.984 -29.422 -3.646 1 95.5 756 LEU B N 1
ATOM 12364 C CA . LEU B 1 756 ? 14.414 -28.641 -2.564 1 95.5 756 LEU B CA 1
ATOM 12365 C C . LEU B 1 756 ? 14.156 -27.203 -3.014 1 95.5 756 LEU B C 1
ATOM 12367 O O . LEU B 1 756 ? 13.109 -26.625 -2.715 1 95.5 756 LEU B O 1
ATOM 12371 N N . ILE B 1 757 ? 15.086 -26.625 -3.686 1 96.19 757 ILE B N 1
ATOM 12372 C CA . ILE B 1 757 ? 14.922 -25.234 -4.098 1 96.19 757 ILE B CA 1
ATOM 12373 C C . ILE B 1 757 ? 13.805 -25.141 -5.141 1 96.19 757 ILE B C 1
ATOM 12375 O O . ILE B 1 757 ? 13.078 -24.141 -5.176 1 96.19 757 ILE B O 1
ATOM 12379 N N . ILE B 1 758 ? 13.672 -26.141 -6.004 1 95 758 ILE B N 1
ATOM 12380 C CA . ILE B 1 758 ? 12.609 -26.156 -7.004 1 95 758 ILE B CA 1
ATOM 12381 C C . ILE B 1 758 ? 11.258 -26.359 -6.32 1 95 758 ILE B C 1
ATOM 12383 O O . ILE B 1 758 ? 10.242 -25.812 -6.766 1 95 758 ILE B O 1
ATOM 12387 N N . TYR B 1 759 ? 11.266 -27.109 -5.227 1 93.44 759 TYR B N 1
ATOM 12388 C CA . TYR B 1 759 ? 10.062 -27.297 -4.43 1 93.44 759 TYR B CA 1
ATOM 12389 C C . TYR B 1 759 ? 9.625 -26 -3.777 1 93.44 759 TYR B C 1
ATOM 12391 O O . TYR B 1 759 ? 8.43 -25.734 -3.619 1 93.44 759 TYR B O 1
ATOM 12399 N N . LEU B 1 760 ? 10.547 -25.172 -3.428 1 94.25 760 LEU B N 1
ATOM 12400 C CA . LEU B 1 760 ? 10.281 -23.922 -2.711 1 94.25 760 LEU B CA 1
ATOM 12401 C C . LEU B 1 760 ? 9.836 -22.828 -3.67 1 94.25 760 LEU B C 1
ATOM 12403 O O . LEU B 1 760 ? 9.133 -21.906 -3.271 1 94.25 760 LEU B O 1
ATOM 12407 N N . ALA B 1 761 ? 10.102 -22.828 -4.871 1 93.81 761 ALA B N 1
ATOM 12408 C CA . ALA B 1 761 ? 10.023 -21.719 -5.809 1 93.81 761 ALA B CA 1
ATOM 12409 C C . ALA B 1 761 ? 8.586 -21.453 -6.23 1 93.81 761 ALA B C 1
ATOM 12411 O O . ALA B 1 761 ? 8.133 -20.297 -6.227 1 93.81 761 ALA B O 1
ATOM 12412 N N . PRO B 1 762 ? 7.812 -22.484 -6.496 1 89.5 762 PRO B N 1
ATOM 12413 C CA . PRO B 1 762 ? 6.465 -22.188 -6.996 1 89.5 762 PRO B CA 1
ATOM 12414 C C . PRO B 1 762 ? 5.57 -21.562 -5.934 1 89.5 762 PRO B C 1
ATOM 12416 O O . PRO B 1 762 ? 5.617 -21.953 -4.766 1 89.5 762 PRO B O 1
ATOM 12419 N N . SER B 1 763 ? 4.898 -20.484 -6.285 1 80.38 763 SER B N 1
ATOM 12420 C CA . SER B 1 763 ? 3.947 -19.781 -5.426 1 80.38 763 SER B CA 1
ATOM 12421 C C . SER B 1 763 ? 2.654 -19.469 -6.172 1 80.38 763 SER B C 1
ATOM 12423 O O . SER B 1 763 ? 2.66 -18.703 -7.141 1 80.38 763 SER B O 1
ATOM 12425 N N . SER B 1 764 ? 1.613 -20.188 -5.871 1 76.56 764 SER B N 1
ATOM 12426 C CA . SER B 1 764 ? 0.334 -19.906 -6.508 1 76.56 764 SER B CA 1
ATOM 12427 C C . SER B 1 764 ? -0.589 -19.125 -5.57 1 76.56 764 SER B C 1
ATOM 12429 O O . SER B 1 764 ? -1.486 -18.422 -6.02 1 76.56 764 SER B O 1
ATOM 12431 N N . GLU B 1 765 ? -0.308 -19.266 -4.332 1 80.81 765 GLU B N 1
ATOM 12432 C CA . GLU B 1 765 ? -1.131 -18.578 -3.35 1 80.81 765 GLU B CA 1
ATOM 12433 C C . GLU B 1 765 ? -0.818 -17.078 -3.33 1 80.81 765 GLU B C 1
ATOM 12435 O O . GLU B 1 765 ? 0.343 -16.688 -3.443 1 80.81 765 GLU B O 1
ATOM 12440 N N . GLU B 1 766 ? -1.841 -16.312 -3.178 1 81.75 766 GLU B N 1
ATOM 12441 C CA . GLU B 1 766 ? -1.715 -14.852 -3.225 1 81.75 766 GLU B CA 1
ATOM 12442 C C . GLU B 1 766 ? -0.803 -14.344 -2.113 1 81.75 766 GLU B C 1
ATOM 12444 O O . GLU B 1 766 ? -0.063 -13.375 -2.307 1 81.75 766 GLU B O 1
ATOM 12449 N N . GLU B 1 767 ? -0.85 -15.023 -1.015 1 80.88 767 GLU B N 1
ATOM 12450 C CA . GLU B 1 767 ? -0.007 -14.602 0.101 1 80.88 767 GLU B CA 1
ATOM 12451 C C . GLU B 1 767 ? 1.473 -14.711 -0.255 1 80.88 767 GLU B C 1
ATOM 12453 O O . GLU B 1 767 ? 2.268 -13.836 0.101 1 80.88 767 GLU B O 1
ATOM 12458 N N . ARG B 1 768 ? 1.823 -15.641 -0.975 1 85.69 768 ARG B N 1
ATOM 12459 C CA . ARG B 1 768 ? 3.221 -15.875 -1.325 1 85.69 768 ARG B CA 1
ATOM 12460 C C . ARG B 1 768 ? 3.652 -14.969 -2.477 1 85.69 768 ARG B C 1
ATOM 12462 O O . ARG B 1 768 ? 4.805 -14.531 -2.535 1 85.69 768 ARG B O 1
ATOM 12469 N N . VAL B 1 769 ? 2.732 -14.719 -3.385 1 87.31 769 VAL B N 1
ATOM 12470 C CA . VAL B 1 769 ? 3.018 -13.773 -4.461 1 87.31 769 VAL B CA 1
ATOM 12471 C C . VAL B 1 769 ? 3.322 -12.398 -3.875 1 87.31 769 VAL B C 1
ATOM 12473 O O . VAL B 1 769 ? 4.23 -11.703 -4.344 1 87.31 769 VAL B O 1
ATOM 12476 N N . MET B 1 770 ? 2.68 -12.117 -2.773 1 86.94 770 MET B N 1
ATOM 12477 C CA . MET B 1 770 ? 2.947 -10.852 -2.09 1 86.94 770 MET B CA 1
ATOM 12478 C C . MET B 1 770 ? 4.324 -10.875 -1.431 1 86.94 770 MET B C 1
ATOM 12480 O O . MET B 1 770 ? 4.977 -9.836 -1.315 1 86.94 770 MET B O 1
ATOM 12484 N N . GLY B 1 771 ? 4.703 -12.023 -1.039 1 87.69 771 GLY B N 1
ATOM 12485 C CA . GLY B 1 771 ? 6.051 -12.156 -0.511 1 87.69 771 GLY B CA 1
ATOM 12486 C C . GLY B 1 771 ? 7.125 -11.82 -1.524 1 87.69 771 GLY B C 1
ATOM 12487 O O . GLY B 1 771 ? 8.117 -11.156 -1.191 1 87.69 771 GLY B O 1
ATOM 12488 N N . HIS B 1 772 ? 6.879 -12.227 -2.709 1 90.25 772 HIS B N 1
ATOM 12489 C CA . HIS B 1 772 ? 7.82 -11.914 -3.777 1 90.25 772 HIS B CA 1
ATOM 12490 C C . HIS B 1 772 ? 7.785 -10.43 -4.125 1 90.25 772 HIS B C 1
ATOM 12492 O O . HIS B 1 772 ? 8.812 -9.844 -4.48 1 90.25 772 HIS B O 1
ATOM 12498 N N . GLU B 1 773 ? 6.59 -9.891 -4.039 1 88.94 773 GLU B N 1
ATOM 12499 C CA . GLU B 1 773 ? 6.477 -8.453 -4.273 1 88.94 773 GLU B CA 1
ATOM 12500 C C . GLU B 1 773 ? 7.281 -7.66 -3.248 1 88.94 773 GLU B C 1
ATOM 12502 O O . GLU B 1 773 ? 7.957 -6.691 -3.598 1 88.94 773 GLU B O 1
ATOM 12507 N N . ASP B 1 774 ? 7.293 -8.148 -2.051 1 84.44 774 ASP B N 1
ATOM 12508 C CA . ASP B 1 774 ? 8.055 -7.496 -0.99 1 84.44 774 ASP B CA 1
ATOM 12509 C C . ASP B 1 774 ? 9.555 -7.672 -1.202 1 84.44 774 ASP B C 1
ATOM 12511 O O . ASP B 1 774 ? 10.336 -6.773 -0.885 1 84.44 774 ASP B O 1
ATOM 12515 N N . ALA B 1 775 ? 9.859 -8.805 -1.75 1 86.69 775 ALA B N 1
ATOM 12516 C CA . ALA B 1 775 ? 11.273 -9.078 -2.002 1 86.69 775 ALA B CA 1
ATOM 12517 C C . ALA B 1 775 ? 11.797 -8.227 -3.152 1 86.69 775 ALA B C 1
ATOM 12519 O O . ALA B 1 775 ? 12.984 -7.891 -3.188 1 86.69 775 ALA B O 1
ATOM 12520 N N . LEU B 1 776 ? 10.914 -7.875 -4.031 1 86.62 776 LEU B N 1
ATOM 12521 C CA . LEU B 1 776 ? 11.305 -7.051 -5.168 1 86.62 776 LEU B CA 1
ATOM 12522 C C . LEU B 1 776 ? 11.68 -5.641 -4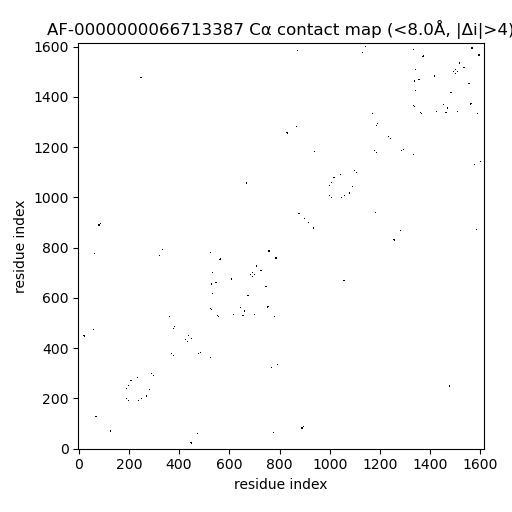.719 1 86.62 776 LEU B C 1
ATOM 12524 O O . LEU B 1 776 ? 12.531 -4.996 -5.332 1 86.62 776 LEU B O 1
ATOM 12528 N N . VAL B 1 777 ? 11.031 -5.246 -3.637 1 77.75 777 VAL B N 1
ATOM 12529 C CA . VAL B 1 777 ? 11.336 -3.924 -3.1 1 77.75 777 VAL B CA 1
ATOM 12530 C C . VAL B 1 777 ? 12.797 -3.871 -2.645 1 77.75 777 VAL B C 1
ATOM 12532 O O . VAL B 1 777 ? 13.445 -2.828 -2.742 1 77.75 777 VAL B O 1
ATOM 12535 N N . GLN B 1 778 ? 13.281 -5.047 -2.303 1 74.88 778 GLN B N 1
ATOM 12536 C CA . GLN B 1 778 ? 14.656 -5.125 -1.811 1 74.88 778 GLN B CA 1
ATOM 12537 C C . GLN B 1 778 ? 15.617 -5.492 -2.934 1 74.88 778 GLN B C 1
ATOM 12539 O O . GLN B 1 778 ? 16.797 -5.75 -2.684 1 74.88 778 GLN B O 1
ATOM 12544 N N . GLY B 1 779 ? 15.258 -5.461 -4.203 1 72.12 779 GLY B N 1
ATOM 12545 C CA . GLY B 1 779 ? 16.125 -5.746 -5.332 1 72.12 779 GLY B CA 1
ATOM 12546 C C . GLY B 1 779 ? 15.914 -7.129 -5.914 1 72.12 779 GLY B C 1
ATOM 12547 O O . GLY B 1 779 ? 16.609 -7.531 -6.848 1 72.12 779 GLY B O 1
ATOM 12548 N N . GLY B 1 780 ? 15.055 -7.828 -5.359 1 77.69 780 GLY B N 1
ATOM 12549 C CA . GLY B 1 780 ? 14.766 -9.156 -5.871 1 77.69 780 GLY B CA 1
ATOM 12550 C C . GLY B 1 780 ? 15.68 -10.227 -5.305 1 77.69 780 GLY B C 1
ATOM 12551 O O . GLY B 1 780 ? 16.812 -9.93 -4.883 1 77.69 780 GLY B O 1
ATOM 12552 N N . GLU B 1 781 ? 15.188 -11.469 -5.156 1 88.69 781 GLU B N 1
ATOM 12553 C CA . GLU B 1 781 ? 15.922 -12.633 -4.664 1 88.69 781 GLU B CA 1
ATOM 12554 C C . GLU B 1 781 ? 16 -13.727 -5.73 1 88.69 781 GLU B C 1
ATOM 12556 O O . GLU B 1 781 ? 15.25 -13.703 -6.707 1 88.69 781 GLU B O 1
ATOM 12561 N N . PHE B 1 782 ? 17.062 -14.562 -5.594 1 94.69 782 PHE B N 1
ATOM 12562 C CA . PHE B 1 782 ? 17.219 -15.68 -6.512 1 94.69 782 PHE B CA 1
ATOM 12563 C C . PHE B 1 782 ? 15.938 -16.5 -6.59 1 94.69 782 PHE B C 1
ATOM 12565 O O . PHE B 1 782 ? 15.555 -16.969 -7.668 1 94.69 782 PHE B O 1
ATOM 12572 N N . ILE B 1 783 ? 15.266 -16.625 -5.496 1 95.75 783 ILE B N 1
ATOM 12573 C CA . ILE B 1 783 ? 14.055 -17.453 -5.453 1 95.75 783 ILE B CA 1
ATOM 12574 C C . ILE B 1 783 ? 12.961 -16.781 -6.289 1 95.75 783 ILE B C 1
ATOM 12576 O O . ILE B 1 783 ? 12.062 -17.469 -6.797 1 95.75 783 ILE B O 1
ATOM 12580 N N . THR B 1 784 ? 12.961 -15.516 -6.453 1 94.75 784 THR B N 1
ATOM 12581 C CA . THR B 1 784 ? 11.992 -14.82 -7.293 1 94.75 784 THR B CA 1
ATOM 12582 C C . THR B 1 784 ? 12.219 -15.141 -8.766 1 94.75 784 THR B C 1
ATOM 12584 O O . THR B 1 784 ? 11.266 -15.273 -9.531 1 94.75 784 THR B O 1
ATOM 12587 N N . VAL B 1 785 ? 13.477 -15.242 -9.094 1 95.62 785 VAL B N 1
ATOM 12588 C CA . VAL B 1 785 ? 13.812 -15.641 -10.461 1 95.62 785 VAL B CA 1
ATOM 12589 C C . VAL B 1 785 ? 13.344 -17.062 -10.719 1 95.62 785 VAL B C 1
ATOM 12591 O O . VAL B 1 785 ? 12.773 -17.359 -11.773 1 95.62 785 VAL B O 1
ATOM 12594 N N . LEU B 1 786 ? 13.555 -17.906 -9.727 1 96.25 786 LEU B N 1
ATOM 12595 C CA . LEU B 1 786 ? 13.109 -19.297 -9.852 1 96.25 786 LEU B CA 1
ATOM 12596 C C . LEU B 1 786 ? 11.586 -19.375 -9.898 1 96.25 786 LEU B C 1
ATOM 12598 O O . LEU B 1 786 ? 11.016 -20.219 -10.586 1 96.25 786 LEU B O 1
ATOM 12602 N N . TRP B 1 787 ? 10.969 -18.5 -9.125 1 95.38 787 TRP B N 1
ATOM 12603 C CA . TRP B 1 787 ? 9.508 -18.438 -9.148 1 95.38 787 TRP B CA 1
ATOM 12604 C C . TRP B 1 787 ? 9 -18.078 -10.539 1 95.38 787 TRP B C 1
ATOM 12606 O O . TRP B 1 787 ? 8.047 -18.688 -11.031 1 95.38 787 TRP B O 1
ATOM 12616 N N . ALA B 1 788 ? 9.633 -17.109 -11.195 1 94.94 788 ALA B N 1
ATOM 12617 C CA . ALA B 1 788 ? 9.258 -16.734 -12.562 1 94.94 788 ALA B CA 1
ATOM 12618 C C . ALA B 1 788 ? 9.438 -17.922 -13.508 1 94.94 788 ALA B C 1
ATOM 12620 O O . ALA B 1 788 ? 8.547 -18.234 -14.305 1 94.94 788 ALA B O 1
ATOM 12621 N N . LEU B 1 789 ? 10.531 -18.578 -13.352 1 96 789 LEU B N 1
ATOM 12622 C CA . LEU B 1 789 ? 10.844 -19.719 -14.219 1 96 789 LEU B CA 1
ATOM 12623 C C . LEU B 1 789 ? 9.828 -20.844 -14.031 1 96 789 LEU B C 1
ATOM 12625 O O . LEU B 1 789 ? 9.281 -21.359 -15.008 1 96 789 LEU B O 1
ATOM 12629 N N . THR B 1 790 ? 9.539 -21.188 -12.828 1 94.12 790 THR B N 1
ATOM 12630 C CA . THR B 1 790 ? 8.617 -22.281 -12.555 1 94.12 790 THR B CA 1
ATOM 12631 C C . THR B 1 790 ? 7.191 -21.906 -12.953 1 94.12 790 THR B C 1
ATOM 12633 O O . THR B 1 790 ? 6.395 -22.766 -13.328 1 94.12 790 THR B O 1
ATOM 12636 N N . THR B 1 791 ? 6.832 -20.609 -12.844 1 93.69 791 THR B N 1
ATOM 12637 C CA . THR B 1 791 ? 5.516 -20.156 -13.266 1 93.69 791 THR B CA 1
ATOM 12638 C C . THR B 1 791 ? 5.332 -20.344 -14.773 1 93.69 791 THR B C 1
ATOM 12640 O O . THR B 1 791 ? 4.277 -20.797 -15.219 1 93.69 791 THR B O 1
ATOM 12643 N N . HIS B 1 792 ? 6.363 -20.062 -15.547 1 94.69 792 HIS B N 1
ATOM 12644 C CA . HIS B 1 792 ? 6.285 -20.188 -17 1 94.69 792 HIS B CA 1
ATOM 12645 C C . HIS B 1 792 ? 6.285 -21.656 -17.422 1 94.69 792 HIS B C 1
ATOM 12647 O O . HIS B 1 792 ? 5.629 -22.016 -18.406 1 94.69 792 HIS B O 1
ATOM 12653 N N . ILE B 1 793 ? 7.023 -22.5 -16.672 1 92.69 793 ILE B N 1
ATOM 12654 C CA . ILE B 1 793 ? 7.117 -23.906 -17.031 1 92.69 793 ILE B CA 1
ATOM 12655 C C . ILE B 1 793 ? 5.906 -24.656 -16.484 1 92.69 793 ILE B C 1
ATOM 12657 O O . ILE B 1 793 ? 5.57 -25.734 -16.969 1 92.69 793 ILE B O 1
ATOM 12661 N N . GLY B 1 794 ? 5.23 -24.094 -15.516 1 89.38 794 GLY B N 1
ATOM 12662 C CA . GLY B 1 794 ? 4.016 -24.703 -14.984 1 89.38 794 GLY B CA 1
ATOM 12663 C C . GLY B 1 794 ? 4.285 -25.734 -13.914 1 89.38 794 GLY B C 1
ATOM 12664 O O . GLY B 1 794 ? 3.605 -26.766 -13.859 1 89.38 794 GLY B O 1
ATOM 12665 N N . VAL B 1 795 ? 5.328 -25.516 -13.133 1 89.31 795 VAL B N 1
ATOM 12666 C CA . VAL B 1 795 ? 5.625 -26.438 -12.039 1 89.31 795 VAL B CA 1
ATOM 12667 C C . VAL B 1 795 ? 4.832 -26.016 -10.797 1 89.31 795 VAL B C 1
ATOM 12669 O O . VAL B 1 795 ? 4.805 -24.844 -10.43 1 89.31 795 VAL B O 1
ATOM 12672 N N . SER B 1 796 ? 4.039 -26.906 -10.242 1 85.75 796 SER B N 1
ATOM 12673 C CA . SER B 1 796 ? 3.27 -26.641 -9.031 1 85.75 796 SER B CA 1
ATOM 12674 C C . SER B 1 796 ? 3.588 -27.641 -7.93 1 85.75 796 SER B C 1
ATOM 12676 O O . SER B 1 796 ? 4.082 -28.734 -8.211 1 85.75 796 SER B O 1
ATOM 12678 N N . ARG B 1 797 ? 3.389 -27.266 -6.762 1 84.06 797 ARG B N 1
ATOM 12679 C CA . ARG B 1 797 ? 3.559 -28.156 -5.621 1 84.06 797 ARG B CA 1
ATOM 12680 C C . ARG B 1 797 ? 2.381 -29.125 -5.496 1 84.06 797 ARG B C 1
ATOM 12682 O O . ARG B 1 797 ? 1.241 -28.75 -5.793 1 84.06 797 ARG B O 1
ATOM 12689 N N . PRO B 1 798 ? 2.814 -30.328 -5.211 1 75.06 798 PRO B N 1
ATOM 12690 C CA . PRO B 1 798 ? 1.7 -31.25 -5 1 75.06 798 PRO B CA 1
ATOM 12691 C C . PRO B 1 798 ? 0.767 -30.812 -3.875 1 75.06 798 PRO B C 1
ATOM 12693 O O . PRO B 1 798 ? 1.217 -30.219 -2.895 1 75.06 798 PRO B O 1
ATOM 12696 N N . GLN B 1 799 ? -0.45 -30.625 -4.23 1 59.94 799 GLN B N 1
ATOM 12697 C CA . GLN B 1 799 ? -1.423 -30.234 -3.215 1 59.94 799 GLN B CA 1
ATOM 12698 C C . GLN B 1 799 ? -1.385 -31.188 -2.021 1 59.94 799 GLN B C 1
ATOM 12700 O O . GLN B 1 799 ? -1.372 -32.406 -2.193 1 59.94 799 GLN B O 1
ATOM 12705 N N . GLN B 1 800 ? -0.688 -30.875 -1.038 1 53.25 800 GLN B N 1
ATOM 12706 C CA . GLN B 1 800 ? -0.758 -31.734 0.134 1 53.25 800 GLN B CA 1
ATOM 12707 C C . GLN B 1 800 ? -2.193 -32.188 0.407 1 53.25 800 GLN B C 1
ATOM 12709 O O . GLN B 1 800 ? -3.123 -31.375 0.313 1 53.25 800 GLN B O 1
ATOM 12714 N N . PRO B 1 801 ? -2.518 -33.469 0.087 1 42.19 801 PRO B N 1
ATOM 12715 C CA . PRO B 1 801 ? -3.871 -33.812 0.522 1 42.19 801 PRO B CA 1
ATOM 12716 C C . PRO B 1 801 ? -4.309 -33.062 1.769 1 42.19 801 PRO B C 1
ATOM 12718 O O . PRO B 1 801 ? -3.475 -32.688 2.607 1 42.19 801 PRO B O 1
ATOM 12721 N N . ALA B 1 802 ? -5.383 -32.469 1.611 1 41 802 ALA B N 1
ATOM 12722 C CA . ALA B 1 802 ? -5.977 -31.938 2.834 1 41 802 ALA B CA 1
ATOM 12723 C C . ALA B 1 802 ? -5.703 -32.844 4.023 1 41 802 ALA B C 1
ATOM 12725 O O . ALA B 1 802 ? -5.801 -34.062 3.902 1 41 802 ALA B O 1
ATOM 12726 N N . SER B 1 803 ? -4.746 -32.594 4.848 1 35.22 803 SER B N 1
ATOM 12727 C CA . SER B 1 803 ? -4.508 -33.406 6.043 1 35.22 803 SER B CA 1
ATOM 12728 C C . SER B 1 803 ? -5.691 -34.312 6.336 1 35.22 803 SER B C 1
ATOM 12730 O O . SER B 1 803 ? -6.836 -33.844 6.414 1 35.22 803 SER B O 1
ATOM 12732 N N . ARG B 1 804 ? -5.684 -35.688 6.035 1 32.5 804 ARG B N 1
ATOM 12733 C CA . ARG B 1 804 ? -6.469 -36.656 6.789 1 32.5 804 ARG B CA 1
ATOM 12734 C C . ARG B 1 804 ? -6.621 -36.25 8.242 1 32.5 804 ARG B C 1
ATOM 12736 O O . ARG B 1 804 ? -5.688 -35.688 8.828 1 32.5 804 ARG B O 1
ATOM 12743 N N . PRO B 1 805 ? -7.848 -36.125 8.734 1 29.75 805 PRO B N 1
ATOM 12744 C CA . PRO B 1 805 ? -8 -35.969 10.18 1 29.75 805 PRO B CA 1
ATOM 12745 C C . PRO B 1 805 ? -7.02 -36.812 10.977 1 29.75 805 PRO B C 1
ATOM 12747 O O . PRO B 1 805 ? -6.645 -37.906 10.531 1 29.75 805 PRO B O 1
ATOM 12750 N N . PRO B 1 806 ? -6.074 -36.219 11.617 1 25.67 806 PRO B N 1
ATOM 12751 C CA . PRO B 1 806 ? -5.305 -37.219 12.391 1 25.67 806 PRO B CA 1
ATOM 12752 C C . PRO B 1 806 ? -6.152 -38.375 12.844 1 25.67 806 PRO B C 1
ATOM 12754 O O . PRO B 1 806 ? -7.297 -38.219 13.266 1 25.67 806 PRO B O 1
ATOM 12757 N N . CYS B 1 807 ? -5.82 -39.688 12.414 1 21.28 807 CYS B N 1
ATOM 12758 C CA . CYS B 1 807 ? -6.328 -40.812 13.227 1 21.28 807 CYS B CA 1
ATOM 12759 C C . CYS B 1 807 ? -5.918 -40.625 14.688 1 21.28 807 CYS B C 1
ATOM 12761 O O . CYS B 1 807 ? -4.789 -40.25 14.977 1 21.28 807 CYS B O 1
#